Protein 8C0Z (pdb70)

Organism: Aromatoleum aromaticum (strain DSM 19018 / LMG 30748 / EbN1) (NCBI:txid76114)

Nearest PDB structures (foldseek):
  8c0z-assembly1_F  TM=1.006E+00  e=1.417E-35  Aromatoleum aromaticum
  6x1o-assembly1_D  TM=8.545E-01  e=7.657E-13  Pyrococcus furiosus COM1
  2ivf-assembly1_B  TM=8.378E-01  e=3.348E-07  Aromatoleum aromaticum EbN1
  4v4d-assembly1_B  TM=7.876E-01  e=2.120E-07  Pelobacter acidigallici
  1y4z-assembly1_B  TM=8.991E-01  e=5.441E-05  Escherichia coli

CATH classification: 3.50.50.60

Foldseek 3Di:
DLALFKEFDAEQAPGDTDIDGDDPVQCLQFQWQQQRQVVVQLVPAALQDAQADLRWKKKKFFGSQDQHLAAQFPKIKIWTQFNLFSATDIWIFFFHPQNLCSQLRHGMYMYGGAHPAAWEWEGHSHDIGIGHDPVPPAFWPVVVVVVVCVVVVHPQKWKKFAFVCLLVLQRWFWIDTPLDGTITFRRVSVNCNSSNYGMYIGGHDRDRDDFQFVVLLVVLSVVLVVLQCPDCCQPPNLQPQAQQQCQVLQQQFQWFAALLNPASHAPLSVLQGSVVQVAADPVPRDGQWDHFADTPNHPRGNWTKGAADCCDPLCVPPPPRGDIDTDDHNQLCSLLDRNQPARDNRLSRLLVSLCSTRGGDSNQLSSQLSLVQVCVVVPLDDCVQQVDNRHGHDSVVSSVLSVCLSVVDGCNVLSSSTNQVSCVVSPHNLSRFWFSSGHETGGHCFQAALLLQVQLDDLRTRDCQLFPCCCADRVNQPHNDHRPDQPPNLVSRLVRNLQSSLVSSNRRDPVSVSRDGVVSVQSNCPSGDDDDRDPVSSSLSSLLSVQVSQQSRVSSPDWQVRSDGRCCQAPPFHDDHPSGPTGHDVVVCLQVNCVVNCHDSRRHHDPVVCVVSPVD/DLALFKEFDFEQAPTDTDIDGDDPVQCLQQQWQQQSQVCVQVVPAALADAQFDLAWKKKKFFGSQAQHLFAQQPKIWIWTQFNLFSATDIWMWFARPQNLCSQLRHGMYMYGGAHPAAWEWEDHSHDIGIGHDPVCPAFWDVVVVVVVCVVVVHPPKWKKFAFPCQLVLQRWFWIDTPQQITITDRRVSVNCNSRSYGMYIGGHDHGRDDFPFPVLLVVLSVVLVVLLCPDCCLPPPQQVQAQLQCQVLLQQQQWFAALLNPASHAPLSVLAGSVVQQAQDPPGGGGFWDHFADTPNHPRGNWTKGAADCPDPLCVPPPPRGDIDGDDHNQLCSLQDRNQPANDHRLSRVLSSLCSGNGGDSNQLSNLLSLVQVCVVVPLDDCVQQVDHRHRHDSVVSNVLSVCLSVVHGCNVLSSRTNQVSCVVSPHNLSAFWFSRDHETGTHCFQAALLLLCQLDDRRTGDCLQFPCCCCDRVNQVHHDHRNDQPPRLVSRVVRNLQSSLCSNNNRDPVSVSRDDVVSVQSSCVSGDDDDRDPVSSSLSSLVSVQVSLVSRVSSPDWLVRSDGRVCQAPPAHDDRPRGGTHHDNVVCVQVNCVVSCPDSTRHHDVVVCVVSVVD/DEKFKAFAFVQDDPPLQLQQQQCCVPPVDRDSVPHQKDWDADPVVGTIGIDFDGLDPPDQLQPPDPQRQWDADDVHGFIDGNVVRDQQPCPSQVRDPPRGWAADVVSRGIDGDGCSSVDRRSQVRDPRNRMDMGHPPDPCPVVVVVCVVPVPDDPPPD/DEEEEEAQELLQVLLLVLLLVPDVPYAYEYEYADPDAHFYLVCLLVCLLPPDPPLVRHPDDDPPPCPVSPHHYDYFDWFAADPPQAKTATPVRDIDGGQFYEYAQWKDDDDDPAPPCPDLQEAERGDDVSSVSCSVQLDAAFFEEEEAQAAVSLSNVQSSVSSHYAYEYEYQDDFHHPPFDDVVLRVLVVVVVVVVHHHYDYNWAWHHWADDPDLPFFIWTAIPVGDIDTHRHYYYDDDIFTDDNHCPPDPFDADSAGEAEFQADTPDPRYGYAAQRYFYFAQPPTDTDGDHDDVRSSVNSSSNSCVNSPDDDGHRHDWDWDWDDHPHKIKIKTAPQVEDDPVQPKDKAKDDDRVVFWIKMWIGRDQATGMIIIIPDDPPPCVSCVRHSPTWRQPPCVVVCRVPVPCSVVSCCCTPPCVPPPVD/DAKDKAFDFVQDDPPLQLLQQQCCVPPNHRDSVPHLKDKDADDVVGTIGIDFDDLDDPFQLQVQDPQRQWDADPVHRHIDGDVPRFDLPCPSQVRHVVRRWAADPVVRGIDHDGCSRVDRPSQVRDPRRRMDMGHPPPPCVVVVVVVVPVVPDDPPPD

Solvent-accessible surface area: 76955 Å² total; per-residue (Å²): 43,1,16,41,93,69,0,3,67,0,51,6,60,129,20,82,36,70,89,45,110,16,62,67,115,58,0,56,51,7,0,2,6,12,0,4,0,4,45,12,2,43,60,59,34,81,36,154,23,76,42,73,24,78,108,5,25,1,0,2,0,9,2,0,2,0,0,0,25,1,2,7,0,3,46,3,2,2,2,0,14,0,6,8,27,21,0,10,0,24,6,66,4,3,0,36,3,0,2,22,3,1,10,0,9,10,10,5,6,0,0,44,16,115,4,103,76,34,20,6,0,24,1,62,31,138,129,18,54,49,84,90,0,74,124,0,94,36,92,10,5,52,80,0,17,119,28,1,68,78,102,38,117,29,82,40,2,63,6,0,3,0,0,74,1,1,26,67,70,16,31,0,0,2,2,5,1,36,52,44,79,36,17,10,27,2,0,0,0,0,2,0,7,15,6,12,2,0,0,6,0,2,30,4,47,112,8,5,60,38,15,135,49,78,86,11,6,54,152,16,5,56,111,7,57,154,66,4,75,64,37,103,72,6,48,121,28,15,31,120,65,0,32,4,69,30,0,52,64,0,25,135,46,1,0,0,1,1,64,18,12,107,35,5,65,6,123,44,0,80,120,0,2,8,105,20,7,64,97,150,46,142,86,90,44,132,55,8,32,76,58,34,21,12,26,6,1,16,42,9,7,34,9,26,19,3,30,10,18,117,89,21,105,18,0,132,117,63,95,144,22,87,26,22,26,5,12,6,79,10,26,6,0,10,0,0,0,0,10,0,17,5,28,50,23,20,3,0,2,11,1,10,10,14,5,28,12,22,1,10,10,28,19,2,0,0,20,0,0,2,3,2,0,2,0,51,84,87,54,59,5,73,97,149,138,10,57,48,63,4,55,41,42,27,19,64,3,1,12,96,6,2,78,46,3,3,69,25,110,47,11,2,133,23,0,11,67,4,3,100,86,0,0,111,124,48,54,58,89,108,20,15,14,18,4,36,5,2,6,5,2,0,8,0,2,8,5,0,4,1,0,0,0,4,2,0,10,4,7,19,0,0,3,26,78,23,3,41,1,0,6,2,2,26,89,16,80,82,103,127,39,76,16,80,61,19,138,47,7,6,101,44,1,51,62,40,2,22,29,15,3,3,19,26,0,0,3,9,30,40,59,4,39,43,22,12,68,42,68,42,1,44,60,4,1,31,14,0,1,58,69,107,11,58,86,117,56,1,52,49,2,0,36,33,0,4,5,9,11,28,75,10,9,48,57,18,57,50,23,31,134,47,13,84,26,13,79,34,1,68,77,87,78,11,162,39,32,88,3,124,63,54,47,6,92,20,92,100,6,30,90,105,2,17,54,62,9,25,15,49,114,122,2,51,25,34,108,147,11,37,79,150,9,62,32,122,41,2,16,38,103,71,0,4,62,0,45,6,55,116,14,93,38,72,82,47,105,14,57,71,133,57,0,57,70,8,0,1,4,7,0,2,0,3,46,11,3,45,61,76,38,72,42,152,26,75,36,64,29,77,109,7,18,0,1,2,0,7,2,2,2,0,0,1,21,1,2,6,0,5,58,2,0,1,1,0,20,0,10,9,28,20,2,8,1,15,5,61,5,4,2,38,1,0,3,20,3,2,11,0,12,10,6,4,4,0,0,46,16,106,6,111,73,31,20,8,0,17,2,60,28,130,131,7,98,52,120,92,0,76,109,0,89,39,82,10,0,62,66,0,4,106,29,0,73,32,94,35,15,38,74,74,2,46,4,0,0,1,1,87,0,1,34,77,69,18,38,2,1,3,1,1,1,25,46,54,58,41,14,12,25,1,0,0,0,0,3,0,7,14,4,21,0,0,0,4,0,3,49,4,48,114,11,4,58,38,12,134,58,74,88,14,4,49,153,18,4,60,103,11,57,141,67,5,69,60,41,93,70,6,51,113,26,13,37,120,50,0,26,4,64,29,0,51,66,0,24,136,56,4,2,0,1,0,62,16,12,130,44,8,67,10,133,48,0,79,122,0,2,5,97,17,6,75,84,142,26,140,78,95,38,77,37,5,20,27,41,38,19,12,29,6,1,18,42,9,8,34,2,17,17,1,18,9,22,112,98,22,109,34,1,116,133,48,104,136,17,94,24,17,28,3,12,3,77,8,30,8,0,9,0,0,0,0,9,1,16,5,27,53,21,22,3,0,2,12,0,8,10,12,2,22,7,22,2,6,8,28,20,1,0,0,17,0,0,2,2,5,4,5,0,49,85,94,54,57,3,53,114,144,134,14,56,45,68,3,54,57,42,19,21,80,0,4,10,101,4,0,66,41,3,1,53,36,120,57,15,3,148,39,0,10,52,3,3,86,87,0,0,98,124,49,58,58,83,81,20,14,12,16,3,34,5,0,5,4,1,0,8,3,1,12,8,1,2,0,0,0,0,2,1,0,13,6,12,20,0,0,3,20,81,26,1,38,1,1,5,0,2,24,82,13,76,81,102,138,46,75,21,66,56,30,134,43,4,0,93,39,0,48,61,44,1,21,31,12,0,4,10,20,0,0,2,6,23,49,58,0,40,38,23,16,72,54,59,39,1,40,62,6,1,32,16,0,1,72,58,105,8,60,91,116,51,2,58,44,0,0,30,31,0,4,4,13,11,27,78,13,9,42,66,16,59,42,31,44,166,42,20,88,24,14,83,53,2,64,73,82,81,7,136,62,30,86,4,138,56,51,54,7,87,22,88,112,0,36,86,66,2,13,57,56,13,31,17,36,113,112,0,61,14,33,109,148,17,35,85,156,4,60,40,142,206,105,95,36,38,44,36,46,35,86,106,28,15,4,15,29,8,17,4,1,20,18,0,73,97,71,70,31,48,13,5,13,19,37,0,55,6,18,31,24,59,31,91,127,107,20,60,47,0,5,21,10,24,92,40,38,122,116,5,66,14,46,136,9,28,20,41,72,2,8,91,82,40,144,113,26,13,0,13,35,30,87,88,33,9,19,17,0,14,36,3,16,14,64,3,13,23,45,2,15,4,13,16,18,46,112,85,8,32,5,25,12,24,24,12,30,125,30,83,14,20,18,27,149,33,26,71,56,61,3,8,60,48,48,68,47,106,171,44,24,105,76,149,105,137,61,125,58,81,156,64,112,115,102,114,82,114,137,118,60,6,0,0,7,17,39,27,32,8,0,0,14,0,0,30,18,2,14,161,37,26,78,124,27,86,4,14,1,7,10,41,68,125,32,65,20,23,2,94,70,4,7,21,52,35,2,61,56,110,44,112,70,58,20,0,83,8,71,61,48,122,47,49,29,108,158,57,154,9,100,69,74,155,17,140,21,80,39,21,58,27,167,177,98,77,2,83,11,81,75,64,128,95,34,50,6,54,84,0,0,2,12,40,18,17,75,48,77,105,40,133,38,86,32,16,125,43,77,16,4,33,15,14,46,24,12,98,28,0,123,15,0,38,175,67,2,73,110,74,12,105,1,0,0,27,21,1,30,77,76,3,3,50,6,3,38,1,0,26,60,77,48,22,78,7,8,1,6,21,154,29,104,77,7,2,48,216,12,1,24,86,63,0,1,35,12,1,67,75,56,2,78,111,96,61,9,128,14,31,48,105,10,9,16,48,121,4,56,61,124,117,63,101,136,27,24,4,48,0,37,7,83,101,51,70,99,29,56,1,39,2,1,0,6,28,59,32,61,22,17,53,70,83,24,5,140,96,24,90,4,122,56,47,148,0,0,56,8,57,52,64,1,37,9,69,26,117,9,0,6,0,0,8,41,0,5,19,1,34,33,17,71,130,40,59,82,74,62,24,59,39,20,17,20,11,9,49,8,0,36,8,0,0,22,10,5,30,66,100,110,4,125,22,59,16,8,19,50,5,30,25,2,53,2,39,63,14,31,1,3,4,2,12,41,34,166,5,50,100,166,143,159,37,4,37,42,26,96,57,81,36,102,97,62,44,51,6,5,5,1,44,2,63,101,35,21,3,8,0,0,1,2,0,28,26,43,78,17,9,0,0,2,32,8,2,0,37,14,118,17,162,0,26,132,23,57,121,88,1,57,148,28,7,32,67,10,10,23,0,10,0,12,90,15,12,19,49,72,30,26,100,91,179,78,92,26,41,50,37,49,26,79,112,36,14,2,15,34,8,15,9,2,19,18,0,67,90,72,75,34,44,10,10,18,25,38,6,53,7,26,32,35,58,11,92,106,45,15,40,52,1,6,12,24,34,34,24,13,56,40,5,43,13,61,51,3,23,4,4,22,2,8,87,81,45,144,116,13,12,0,15,22,31,95,87,134,45,17,26,10,34,13,15,12,8,5,1,18,8,14,1,19,5,24,58,21,144,116,80,27,49,5,28,9,26,27,9,32,125,40,78,13,23,17,28,150,32,30,69,55,57,2,9,40,45,34,42,9,27,24,26,1,23,76,65,5,88,61,82,0,44,148,64,29,110,77,114,79,112,106

B-factor: mean 39.74, std 22.28, range [0.2, 126.86]

Structure (mmCIF, N/CA/C/O backbone):
data_8C0Z
#
_entry.id   8C0Z
#
_cell.length_a   1.00
_cell.length_b   1.00
_cell.length_c   1.00
_cell.angle_alpha   90.00
_cell.angle_beta   90.00
_cell.angle_gamma   90.00
#
_symmetry.space_group_name_H-M   'P 1'
#
loop_
_entity.id
_entity.type
_entity.pdbx_description
1 polymer 'Aldehyde:ferredoxin oxidoreductase,tungsten-containing'
2 polymer 'Iron-sulfur cluster-binding protein potential subunit of aldehyde oxidoreductase'
3 polymer 'Similar to ferredoxin:NADH oxidoreductases or NADH oxidases,potential subunit of aldehyde oxidoreductase'
4 non-polymer 'IRON/SULFUR CLUSTER'
5 non-polymer 'tungsten cofactor'
6 non-polymer 'MAGNESIUM ION'
7 non-polymer 'BENZOIC ACID'
8 non-polymer 'FLAVIN-ADENINE DINUCLEOTIDE'
#
loop_
_atom_site.group_PDB
_atom_site.id
_atom_site.type_symbol
_atom_site.label_atom_id
_atom_site.label_alt_id
_atom_site.label_comp_id
_atom_site.label_asym_id
_atom_site.label_entity_id
_atom_site.label_seq_id
_atom_site.pdbx_PDB_ins_code
_atom_site.Cartn_x
_atom_site.Cartn_y
_atom_site.Cartn_z
_atom_site.occupancy
_atom_site.B_iso_or_equiv
_atom_site.auth_seq_id
_atom_site.auth_comp_id
_atom_site.auth_asym_id
_atom_site.auth_atom_id
_atom_site.pdbx_PDB_model_num
ATOM 1 N N . MET A 1 1 ? 151.730 138.591 98.340 1.00 46.96 1 MET A N 1
ATOM 2 C CA . MET A 1 1 ? 151.708 137.451 97.430 1.00 46.96 1 MET A CA 1
ATOM 3 C C . MET A 1 1 ? 151.333 136.177 98.179 1.00 46.96 1 MET A C 1
ATOM 4 O O . MET A 1 1 ? 151.554 136.077 99.384 1.00 46.96 1 MET A O 1
ATOM 9 N N . GLY A 1 2 ? 150.793 135.195 97.452 1.00 36.50 2 GLY A N 1
ATOM 10 C CA . GLY A 1 2 ? 150.227 134.008 98.073 1.00 36.50 2 GLY A CA 1
ATOM 11 C C . GLY A 1 2 ? 151.193 133.228 98.941 1.00 36.50 2 GLY A C 1
ATOM 12 O O . GLY A 1 2 ? 150.754 132.458 99.800 1.00 36.50 2 GLY A O 1
ATOM 13 N N . TRP A 1 3 ? 152.494 133.411 98.745 1.00 34.26 3 TRP A N 1
ATOM 14 C CA . TRP A 1 3 ? 153.494 132.741 99.560 1.00 34.26 3 TRP A CA 1
ATOM 15 C C . TRP A 1 3 ? 153.690 133.463 100.888 1.00 34.26 3 TRP A C 1
ATOM 16 O O . TRP A 1 3 ? 153.447 134.667 101.010 1.00 34.26 3 TRP A O 1
ATOM 27 N N . ASN A 1 4 ? 154.138 132.708 101.892 1.00 31.27 4 ASN A N 1
ATOM 28 C CA . ASN A 1 4 ? 154.458 133.256 103.202 1.00 31.27 4 ASN A CA 1
ATOM 29 C C . ASN A 1 4 ? 155.952 133.316 103.478 1.00 31.27 4 ASN A C 1
ATOM 30 O O . ASN A 1 4 ? 156.348 133.889 104.499 1.00 31.27 4 ASN A O 1
ATOM 35 N N . ARG A 1 5 ? 156.777 132.727 102.608 1.00 33.51 5 ARG A N 1
ATOM 36 C CA . ARG A 1 5 ? 158.239 132.822 102.653 1.00 33.51 5 ARG A CA 1
ATOM 37 C C . ARG A 1 5 ? 158.823 132.231 103.941 1.00 33.51 5 ARG A C 1
ATOM 38 O O . ARG A 1 5 ? 159.509 132.911 104.705 1.00 33.51 5 ARG A O 1
ATOM 46 N N . LYS A 1 6 ? 158.573 130.936 104.153 1.00 29.12 6 LYS A N 1
ATOM 47 C CA . LYS A 1 6 ? 159.075 130.251 105.338 1.00 29.12 6 LYS A CA 1
ATOM 48 C C . LYS A 1 6 ? 159.019 128.745 105.125 1.00 29.12 6 LYS A C 1
ATOM 49 O O . LYS A 1 6 ? 158.013 128.224 104.650 1.00 29.12 6 LYS A O 1
ATOM 55 N N . VAL A 1 7 ? 160.100 128.050 105.488 1.00 27.18 7 VAL A N 1
ATOM 56 C CA . VAL A 1 7 ? 160.146 126.593 105.445 1.00 27.18 7 VAL A CA 1
ATOM 57 C C . VAL A 1 7 ? 160.685 126.080 106.775 1.00 27.18 7 VAL A C 1
ATOM 58 O O . VAL A 1 7 ? 161.474 126.744 107.450 1.00 27.18 7 VAL A O 1
ATOM 62 N N . LEU A 1 8 ? 160.248 124.876 107.146 1.00 25.22 8 LEU A N 1
ATOM 63 C CA . LEU A 1 8 ? 160.463 124.361 108.496 1.00 25.22 8 LEU A CA 1
ATOM 64 C C . LEU A 1 8 ? 161.803 123.647 108.667 1.00 25.22 8 LEU A C 1
ATOM 65 O O . LEU A 1 8 ? 162.586 124.011 109.547 1.00 25.22 8 LEU A O 1
ATOM 70 N N . ARG A 1 9 ? 162.063 122.611 107.865 1.00 27.70 9 ARG A N 1
ATOM 71 C CA . ARG A 1 9 ? 163.324 121.858 107.890 1.00 27.70 9 ARG A CA 1
ATOM 72 C C . ARG A 1 9 ? 163.589 121.248 109.274 1.00 27.70 9 ARG A C 1
ATOM 73 O O . ARG A 1 9 ? 164.473 121.664 110.024 1.00 27.70 9 ARG A O 1
ATOM 81 N N . VAL A 1 10 ? 162.759 120.263 109.611 1.00 28.07 10 VAL A N 1
ATOM 82 C CA . VAL A 1 10 ? 162.937 119.520 110.853 1.00 28.07 10 VAL A CA 1
ATOM 83 C C . VAL A 1 10 ? 163.904 118.357 110.630 1.00 28.07 10 VAL A C 1
ATOM 84 O O . VAL A 1 10 ? 164.014 117.802 109.536 1.00 28.07 10 VAL A O 1
ATOM 88 N N . ASN A 1 11 ? 164.640 118.003 111.685 1.00 31.97 11 ASN A N 1
ATOM 89 C CA . ASN A 1 11 ? 165.622 116.918 111.670 1.00 31.97 11 ASN A CA 1
ATOM 90 C C . ASN A 1 11 ? 165.121 115.821 112.607 1.00 31.97 11 ASN A C 1
ATOM 91 O O . ASN A 1 11 ? 165.214 115.949 113.829 1.00 31.97 11 ASN A O 1
ATOM 96 N N . LEU A 1 12 ? 164.607 114.728 112.041 1.00 30.36 12 LEU A N 1
ATOM 97 C CA . LEU A 1 12 ? 164.004 113.684 112.863 1.00 30.36 12 LEU A CA 1
ATOM 98 C C . LEU A 1 12 ? 165.015 112.953 113.739 1.00 30.36 12 LEU A C 1
ATOM 99 O O . LEU A 1 12 ? 164.613 112.304 114.710 1.00 30.36 12 LEU A O 1
ATOM 104 N N . ALA A 1 13 ? 166.310 113.041 113.429 1.00 35.87 13 ALA A N 1
ATOM 105 C CA . ALA A 1 13 ? 167.307 112.293 114.186 1.00 35.87 13 ALA A CA 1
ATOM 106 C C . ALA A 1 13 ? 167.616 112.920 115.541 1.00 35.87 13 ALA A C 1
ATOM 107 O O . ALA A 1 13 ? 167.906 112.192 116.497 1.00 35.87 13 ALA A O 1
ATOM 109 N N . GLU A 1 14 ? 167.576 114.252 115.651 1.00 41.12 14 GLU A N 1
ATOM 110 C CA . GLU A 1 14 ? 167.956 114.910 116.897 1.00 41.12 14 GLU A CA 1
ATOM 111 C C . GLU A 1 14 ? 167.064 116.109 117.221 1.00 41.12 14 GLU A C 1
ATOM 112 O O . GLU A 1 14 ? 167.493 117.027 117.929 1.00 41.12 14 GLU A O 1
ATOM 118 N N . GLY A 1 15 ? 165.825 116.116 116.739 1.00 37.18 15 GLY A N 1
ATOM 119 C CA . GLY A 1 15 ? 164.977 117.281 116.951 1.00 37.18 15 GLY A CA 1
ATOM 120 C C . GLY A 1 15 ? 165.460 118.456 116.120 1.00 37.18 15 GLY A C 1
ATOM 121 O O . GLY A 1 15 ? 165.718 118.328 114.921 1.00 37.18 15 GLY A O 1
ATOM 122 N N . THR A 1 16 ? 165.582 119.620 116.762 1.00 36.77 16 THR A N 1
ATOM 123 C CA . THR A 1 16 ? 166.186 120.816 116.169 1.00 36.77 16 THR A CA 1
ATOM 124 C C . THR A 1 16 ? 165.443 121.226 114.890 1.00 36.77 16 THR A C 1
ATOM 125 O O . THR A 1 16 ? 165.930 121.099 113.764 1.00 36.77 16 THR A O 1
ATOM 129 N N . CYS A 1 17 ? 164.202 121.661 115.100 1.00 31.67 17 CYS A N 1
ATOM 130 C CA . CYS A 1 17 ? 163.383 122.234 114.033 1.00 31.67 17 CYS A CA 1
ATOM 131 C C . CYS A 1 17 ? 163.601 123.742 113.996 1.00 31.67 17 CYS A C 1
ATOM 132 O O . CYS A 1 17 ? 163.150 124.472 114.876 1.00 31.67 17 CYS A O 1
ATOM 135 N N . THR A 1 18 ? 164.318 124.213 112.973 1.00 30.70 18 THR A N 1
ATOM 136 C CA . THR A 1 18 ? 164.760 125.596 112.910 1.00 30.70 18 THR A CA 1
ATOM 137 C C . THR A 1 18 ? 164.282 126.243 111.616 1.00 30.70 18 THR A C 1
ATOM 138 O O . THR A 1 18 ? 164.483 125.665 110.541 1.00 30.70 18 THR A O 1
ATOM 142 N N . PRO A 1 19 ? 163.678 127.442 111.667 1.00 31.35 19 PRO A N 1
ATOM 143 C CA . PRO A 1 19 ? 163.092 128.046 110.456 1.00 31.35 19 PRO A CA 1
ATOM 144 C C . PRO A 1 19 ? 164.144 128.469 109.428 1.00 31.35 19 PRO A C 1
ATOM 145 O O . PRO A 1 19 ? 165.347 128.466 109.711 1.00 31.35 19 PRO A O 1
ATOM 149 N N . GLU A 1 20 ? 163.687 128.835 108.231 1.00 30.95 20 GLU A N 1
ATOM 150 C CA . GLU A 1 20 ? 164.560 129.167 107.119 1.00 30.95 20 GLU A CA 1
ATOM 151 C C . GLU A 1 20 ? 163.780 129.912 106.036 1.00 30.95 20 GLU A C 1
ATOM 152 O O . GLU A 1 20 ? 162.633 129.551 105.740 1.00 30.95 20 GLU A O 1
ATOM 158 N N . PRO A 1 21 ? 164.349 130.962 105.439 1.00 31.18 21 PRO A N 1
ATOM 159 C CA . PRO A 1 21 ? 163.624 131.715 104.406 1.00 31.18 21 PRO A CA 1
ATOM 160 C C . PRO A 1 21 ? 163.396 130.901 103.143 1.00 31.18 21 PRO A C 1
ATOM 161 O O . PRO A 1 21 ? 164.168 130.004 102.801 1.00 31.18 21 PRO A O 1
ATOM 165 N N . LEU A 1 22 ? 162.314 131.233 102.444 1.00 31.72 22 LEU A N 1
ATOM 166 C CA . LEU A 1 22 ? 162.001 130.601 101.170 1.00 31.72 22 LEU A CA 1
ATOM 167 C C . LEU A 1 22 ? 162.908 131.140 100.074 1.00 31.72 22 LEU A C 1
ATOM 168 O O . LEU A 1 22 ? 163.354 132.290 100.116 1.00 31.72 22 LEU A O 1
ATOM 173 N N . ASN A 1 23 ? 163.172 130.297 99.081 1.00 36.20 23 ASN A N 1
ATOM 174 C CA . ASN A 1 23 ? 164.057 130.648 97.976 1.00 36.20 23 ASN A CA 1
ATOM 175 C C . ASN A 1 23 ? 163.224 131.256 96.857 1.00 36.20 23 ASN A C 1
ATOM 176 O O . ASN A 1 23 ? 162.601 130.540 96.071 1.00 36.20 23 ASN A O 1
ATOM 181 N N . MET A 1 24 ? 163.212 132.585 96.781 1.00 42.60 24 MET A N 1
ATOM 182 C CA . MET A 1 24 ? 162.672 133.248 95.607 1.00 42.60 24 MET A CA 1
ATOM 183 C C . MET A 1 24 ? 163.629 133.056 94.431 1.00 42.60 24 MET A C 1
ATOM 184 O O . MET A 1 24 ? 164.741 132.541 94.583 1.00 42.60 24 MET A O 1
ATOM 189 N N . GLN A 1 25 ? 163.168 133.459 93.244 1.00 43.42 25 GLN A N 1
ATOM 190 C CA . GLN A 1 25 ? 163.737 133.193 91.919 1.00 43.42 25 GLN A CA 1
ATOM 191 C C . GLN A 1 25 ? 163.505 131.738 91.507 1.00 43.42 25 GLN A C 1
ATOM 192 O O . GLN A 1 25 ? 163.745 131.384 90.348 1.00 43.42 25 GLN A O 1
ATOM 198 N N . TRP A 1 26 ? 163.001 130.895 92.406 1.00 38.74 26 TRP A N 1
ATOM 199 C CA . TRP A 1 26 ? 162.442 129.598 92.056 1.00 38.74 26 TRP A CA 1
ATOM 200 C C . TRP A 1 26 ? 160.927 129.579 92.108 1.00 38.74 26 TRP A C 1
ATOM 201 O O . TRP A 1 26 ? 160.307 128.787 91.400 1.00 38.74 26 TRP A O 1
ATOM 212 N N . ALA A 1 27 ? 160.323 130.431 92.939 1.00 39.58 27 ALA A N 1
ATOM 213 C CA . ALA A 1 27 ? 158.869 130.490 93.021 1.00 39.58 27 ALA A CA 1
ATOM 214 C C . ALA A 1 27 ? 158.268 131.119 91.772 1.00 39.58 27 ALA A C 1
ATOM 215 O O . ALA A 1 27 ? 157.179 130.729 91.338 1.00 39.58 27 ALA A O 1
ATOM 217 N N . ASP A 1 28 ? 158.958 132.091 91.178 1.00 42.91 28 ASP A N 1
ATOM 218 C CA . ASP A 1 28 ? 158.482 132.721 89.954 1.00 42.91 28 ASP A CA 1
ATOM 219 C C . ASP A 1 28 ? 158.883 131.955 88.699 1.00 42.91 28 ASP A C 1
ATOM 220 O O . ASP A 1 28 ? 158.711 132.474 87.594 1.00 42.91 28 ASP A O 1
ATOM 225 N N . GLU A 1 29 ? 159.435 130.752 88.849 1.00 40.11 29 GLU A N 1
ATOM 226 C CA . GLU A 1 29 ? 159.701 129.871 87.725 1.00 40.11 29 GLU A CA 1
ATOM 227 C C . GLU A 1 29 ? 158.991 128.531 87.831 1.00 40.11 29 GLU A C 1
ATOM 228 O O . GLU A 1 29 ? 158.987 127.779 86.851 1.00 40.11 29 GLU A O 1
ATOM 234 N N . TYR A 1 30 ? 158.393 128.210 88.978 1.00 35.69 30 TYR A N 1
ATOM 235 C CA . TYR A 1 30 ? 157.713 126.935 89.163 1.00 35.69 30 TYR A CA 1
ATOM 236 C C . TYR A 1 30 ? 156.349 127.038 89.828 1.00 35.69 30 TYR A C 1
ATOM 237 O O . TYR A 1 30 ? 155.611 126.046 89.814 1.00 35.69 30 TYR A O 1
ATOM 246 N N . LEU A 1 31 ? 156.004 128.172 90.438 1.00 31.64 31 LEU A N 1
ATOM 247 C CA . LEU A 1 31 ? 154.698 128.549 90.972 1.00 31.64 31 LEU A CA 1
ATOM 248 C C . LEU A 1 31 ? 154.344 127.781 92.253 1.00 31.64 31 LEU A C 1
ATOM 249 O O . LEU A 1 31 ? 153.377 128.145 92.919 1.00 31.64 31 LEU A O 1
ATOM 254 N N . GLY A 1 32 ? 155.109 126.772 92.646 1.00 28.97 32 GLY A N 1
ATOM 255 C CA . GLY A 1 32 ? 154.882 126.094 93.903 1.00 28.97 32 GLY A CA 1
ATOM 256 C C . GLY A 1 32 ? 153.913 124.928 93.798 1.00 28.97 32 GLY A C 1
ATOM 257 O O . GLY A 1 32 ? 153.169 124.774 92.832 1.00 28.97 32 GLY A O 1
ATOM 258 N N . SER A 1 33 ? 153.992 124.054 94.806 1.00 26.43 33 SER A N 1
ATOM 259 C CA . SER A 1 33 ? 153.037 122.992 95.125 1.00 26.43 33 SER A CA 1
ATOM 260 C C . SER A 1 33 ? 153.045 121.816 94.156 1.00 26.43 33 SER A C 1
ATOM 261 O O . SER A 1 33 ? 152.406 120.797 94.423 1.00 26.43 33 SER A O 1
ATOM 264 N N . ARG A 1 34 ? 153.714 121.940 93.016 1.00 32.33 34 ARG A N 1
ATOM 265 C CA . ARG A 1 34 ? 154.125 120.758 92.265 1.00 32.33 34 ARG A CA 1
ATOM 266 C C . ARG A 1 34 ? 155.493 120.905 91.629 1.00 32.33 34 ARG A C 1
ATOM 267 O O . ARG A 1 34 ? 156.086 119.892 91.249 1.00 32.33 34 ARG A O 1
ATOM 275 N N . GLY A 1 35 ? 156.026 122.115 91.515 1.00 31.75 35 GLY A N 1
ATOM 276 C CA . GLY A 1 35 ? 157.328 122.323 90.927 1.00 31.75 35 GLY A CA 1
ATOM 277 C C . GLY A 1 35 ? 158.355 122.721 91.961 1.00 31.75 35 GLY A C 1
ATOM 278 O O . GLY A 1 35 ? 159.511 122.308 91.877 1.00 31.75 35 GLY A O 1
ATOM 279 N N . LEU A 1 36 ? 157.942 123.522 92.945 1.00 30.12 36 LEU A N 1
ATOM 280 C CA . LEU A 1 36 ? 158.871 123.969 93.978 1.00 30.12 36 LEU A CA 1
ATOM 281 C C . LEU A 1 36 ? 159.320 122.809 94.858 1.00 30.12 36 LEU A C 1
ATOM 282 O O . LEU A 1 36 ? 160.511 122.675 95.167 1.00 30.12 36 LEU A O 1
ATOM 287 N N . ALA A 1 37 ? 158.375 121.960 95.272 1.00 29.21 37 ALA A N 1
ATOM 288 C CA . ALA A 1 37 ? 158.714 120.824 96.122 1.00 29.21 37 ALA A CA 1
ATOM 289 C C . ALA A 1 37 ? 159.633 119.850 95.397 1.00 29.21 37 ALA A C 1
ATOM 290 O O . ALA A 1 37 ? 160.645 119.398 95.949 1.00 29.21 37 ALA A O 1
ATOM 292 N N . THR A 1 38 ? 159.309 119.533 94.143 1.00 31.75 38 THR A N 1
ATOM 293 C CA . THR A 1 38 ? 160.159 118.616 93.398 1.00 31.75 38 THR A CA 1
ATOM 294 C C . THR A 1 38 ? 161.472 119.272 92.991 1.00 31.75 38 THR A C 1
ATOM 295 O O . THR A 1 38 ? 162.477 118.575 92.843 1.00 31.75 38 THR A O 1
ATOM 299 N N . LYS A 1 39 ? 161.501 120.599 92.828 1.00 32.00 39 LYS A N 1
ATOM 300 C CA . LYS A 1 39 ? 162.778 121.265 92.593 1.00 32.00 39 LYS A CA 1
ATOM 301 C C . LYS A 1 39 ? 163.679 121.147 93.811 1.00 32.00 39 LYS A C 1
ATOM 302 O O . LYS A 1 39 ? 164.873 120.861 93.679 1.00 32.00 39 LYS A O 1
ATOM 308 N N . TYR A 1 40 ? 163.116 121.342 95.008 1.00 30.54 40 TYR A N 1
ATOM 309 C CA . TYR A 1 40 ? 163.878 121.135 96.237 1.00 30.54 40 TYR A CA 1
ATOM 310 C C . TYR A 1 40 ? 164.406 119.708 96.313 1.00 30.54 40 TYR A C 1
ATOM 311 O O . TYR A 1 40 ? 165.604 119.485 96.542 1.00 30.54 40 TYR A O 1
ATOM 320 N N . LEU A 1 41 ? 163.524 118.730 96.082 1.00 31.94 41 LEU A N 1
ATOM 321 C CA . LEU A 1 41 ? 163.912 117.325 96.184 1.00 31.94 41 LEU A CA 1
ATOM 322 C C . LEU A 1 41 ? 165.013 116.981 95.188 1.00 31.94 41 LEU A C 1
ATOM 323 O O . LEU A 1 41 ? 166.053 116.436 95.567 1.00 31.94 41 LEU A O 1
ATOM 328 N N . VAL A 1 42 ? 164.815 117.326 93.913 1.00 34.70 42 VAL A N 1
ATOM 329 C CA . VAL A 1 42 ? 165.800 117.039 92.876 1.00 34.70 42 VAL A CA 1
ATOM 330 C C . VAL A 1 42 ? 167.119 117.743 93.164 1.00 34.70 42 VAL A C 1
ATOM 331 O O . VAL A 1 42 ? 168.197 117.173 92.949 1.00 34.70 42 VAL A O 1
ATOM 335 N N . SER A 1 43 ? 167.067 118.968 93.690 1.00 35.47 43 SER A N 1
ATOM 336 C CA . SER A 1 43 ? 168.284 119.734 93.904 1.00 35.47 43 SER A CA 1
ATOM 337 C C . SER A 1 43 ? 169.059 119.317 95.147 1.00 35.47 43 SER A C 1
ATOM 338 O O . SER A 1 43 ? 170.247 119.642 95.240 1.00 35.47 43 SER A O 1
ATOM 341 N N . GLU A 1 44 ? 168.446 118.616 96.108 1.00 37.59 44 GLU A N 1
ATOM 342 C CA . GLU A 1 44 ? 169.206 118.231 97.295 1.00 37.59 44 GLU A CA 1
ATOM 343 C C . GLU A 1 44 ? 169.205 116.741 97.628 1.00 37.59 44 GLU A C 1
ATOM 344 O O . GLU A 1 44 ? 169.594 116.384 98.745 1.00 37.59 44 GLU A O 1
ATOM 350 N N . THR A 1 45 ? 168.807 115.861 96.714 1.00 43.62 45 THR A N 1
ATOM 351 C CA . THR A 1 45 ? 168.966 114.424 96.930 1.00 43.62 45 THR A CA 1
ATOM 352 C C . THR A 1 45 ? 169.664 113.801 95.723 1.00 43.62 45 THR A C 1
ATOM 353 O O . THR A 1 45 ? 169.927 114.465 94.718 1.00 43.62 45 THR A O 1
ATOM 357 N N . ASP A 1 46 ? 169.969 112.506 95.829 1.00 47.29 46 ASP A N 1
ATOM 358 C CA . ASP A 1 46 ? 170.533 111.748 94.722 1.00 47.29 46 ASP A CA 1
ATOM 359 C C . ASP A 1 46 ? 169.516 110.705 94.271 1.00 47.29 46 ASP A C 1
ATOM 360 O O . ASP A 1 46 ? 168.877 110.055 95.116 1.00 47.29 46 ASP A O 1
ATOM 365 N N . PRO A 1 47 ? 169.330 110.518 92.961 1.00 49.67 47 PRO A N 1
ATOM 366 C CA . PRO A 1 47 ? 168.258 109.626 92.490 1.00 49.67 47 PRO A CA 1
ATOM 367 C C . PRO A 1 47 ? 168.540 108.150 92.700 1.00 49.67 47 PRO A C 1
ATOM 368 O O . PRO A 1 47 ? 167.603 107.346 92.619 1.00 49.67 47 PRO A O 1
ATOM 372 N N . LYS A 1 48 ? 169.787 107.763 92.964 1.00 49.23 48 LYS A N 1
ATOM 373 C CA . LYS A 1 48 ? 170.144 106.353 93.065 1.00 49.23 48 LYS A CA 1
ATOM 374 C C . LYS A 1 48 ? 169.814 105.751 94.426 1.00 49.23 48 LYS A C 1
ATOM 375 O O . LYS A 1 48 ? 169.992 104.542 94.612 1.00 49.23 48 LYS A O 1
ATOM 381 N N . VAL A 1 49 ? 169.333 106.560 95.375 1.00 46.12 49 VAL A N 1
ATOM 382 C CA . VAL A 1 49 ? 169.034 106.060 96.710 1.00 46.12 49 VAL A CA 1
ATOM 383 C C . VAL A 1 49 ? 167.876 105.062 96.650 1.00 46.12 49 VAL A C 1
ATOM 384 O O . VAL A 1 49 ? 167.019 105.117 95.759 1.00 46.12 49 VAL A O 1
ATOM 388 N N . ASP A 1 50 ? 167.879 104.110 97.579 1.00 45.91 50 ASP A N 1
ATOM 389 C CA . ASP A 1 50 ? 166.769 103.186 97.722 1.00 45.91 50 ASP A CA 1
ATOM 390 C C . ASP A 1 50 ? 165.548 103.920 98.271 1.00 45.91 50 ASP A C 1
ATOM 391 O O . ASP A 1 50 ? 165.681 104.961 98.918 1.00 45.91 50 ASP A O 1
ATOM 396 N N . PRO A 1 51 ? 164.333 103.408 98.000 1.00 40.84 51 PRO A N 1
ATOM 397 C CA . PRO A 1 51 ? 163.116 104.126 98.411 1.00 40.84 51 PRO A CA 1
ATOM 398 C C . PRO A 1 51 ? 162.994 104.392 99.904 1.00 40.84 51 PRO A C 1
ATOM 399 O O . PRO A 1 51 ? 162.869 105.550 100.312 1.00 40.84 51 PRO A O 1
ATOM 403 N N . LEU A 1 52 ? 163.026 103.351 100.730 1.00 42.06 52 LEU A N 1
ATOM 404 C CA . LEU A 1 52 ? 162.859 103.502 102.172 1.00 42.06 52 LEU A CA 1
ATOM 405 C C . LEU A 1 52 ? 164.212 103.303 102.849 1.00 42.06 52 LEU A C 1
ATOM 406 O O . LEU A 1 52 ? 164.811 102.225 102.763 1.00 42.06 52 LEU A O 1
ATOM 411 N N . SER A 1 53 ? 164.696 104.365 103.495 1.00 44.88 53 SER A N 1
ATOM 412 C CA . SER A 1 53 ? 165.970 104.450 104.198 1.00 44.88 53 SER A CA 1
ATOM 413 C C . SER A 1 53 ? 166.030 105.814 104.876 1.00 44.88 53 SER A C 1
ATOM 414 O O . SER A 1 53 ? 165.245 106.705 104.526 1.00 44.88 53 SER A O 1
ATOM 417 N N . PRO A 1 54 ? 166.914 106.019 105.857 1.00 45.36 54 PRO A N 1
ATOM 418 C CA . PRO A 1 54 ? 167.052 107.366 106.435 1.00 45.36 54 PRO A CA 1
ATOM 419 C C . PRO A 1 54 ? 167.493 108.424 105.436 1.00 45.36 54 PRO A C 1
ATOM 420 O O . PRO A 1 54 ? 167.189 109.607 105.631 1.00 45.36 54 PRO A O 1
ATOM 424 N N . ASP A 1 55 ? 168.197 108.037 104.369 1.00 47.27 55 ASP A N 1
ATOM 425 C CA . ASP A 1 55 ? 168.717 109.014 103.418 1.00 47.27 55 ASP A CA 1
ATOM 426 C C . ASP A 1 55 ? 167.628 109.656 102.568 1.00 47.27 55 ASP A C 1
ATOM 427 O O . ASP A 1 55 ? 167.903 110.644 101.880 1.00 47.27 55 ASP A O 1
ATOM 432 N N . ASN A 1 56 ? 166.408 109.123 102.593 1.00 40.27 56 ASN A N 1
ATOM 433 C CA . ASN A 1 56 ? 165.319 109.691 101.813 1.00 40.27 56 ASN A CA 1
ATOM 434 C C . ASN A 1 56 ? 164.829 110.990 102.455 1.00 40.27 56 ASN A C 1
ATOM 435 O O . ASN A 1 56 ? 165.302 111.417 103.512 1.00 40.27 56 ASN A O 1
ATOM 440 N N . LYS A 1 57 ? 163.863 111.630 101.800 1.00 32.99 57 LYS A N 1
ATOM 441 C CA . LYS A 1 57 ? 163.315 112.890 102.274 1.00 32.99 57 LYS A CA 1
ATOM 442 C C . LYS A 1 57 ? 161.843 112.952 101.897 1.00 32.99 57 LYS A C 1
ATOM 443 O O . LYS A 1 57 ? 161.405 112.314 100.938 1.00 32.99 57 LYS A O 1
ATOM 449 N N . MET A 1 58 ? 161.075 113.726 102.664 1.00 27.26 58 MET A N 1
ATOM 450 C CA . MET A 1 58 ? 159.647 113.869 102.405 1.00 27.26 58 MET A CA 1
ATOM 451 C C . MET A 1 58 ? 159.265 115.338 102.492 1.00 27.26 58 MET A C 1
ATOM 452 O O . MET A 1 58 ? 159.757 116.053 103.367 1.00 27.26 58 MET A O 1
ATOM 457 N N . ILE A 1 59 ? 158.401 115.803 101.586 1.00 21.66 59 ILE A N 1
ATOM 458 C CA . ILE A 1 59 ? 158.065 117.222 101.521 1.00 21.66 59 ILE A CA 1
ATOM 459 C C . ILE A 1 59 ? 156.552 117.385 101.478 1.00 21.66 59 ILE A C 1
ATOM 460 O O . ILE A 1 59 ? 155.877 116.737 100.674 1.00 21.66 59 ILE A O 1
ATOM 465 N N . MET A 1 60 ? 156.022 118.250 102.343 1.00 20.17 60 MET A N 1
ATOM 466 C CA . MET A 1 60 ? 154.618 118.644 102.324 1.00 20.17 60 MET A CA 1
ATOM 467 C C . MET A 1 60 ? 154.532 120.094 101.873 1.00 20.17 60 MET A C 1
ATOM 468 O O . MET A 1 60 ? 155.212 120.958 102.438 1.00 20.17 60 MET A O 1
ATOM 473 N N . ALA A 1 61 ? 153.692 120.364 100.872 1.00 16.81 61 ALA A N 1
ATOM 474 C CA . ALA A 1 61 ? 153.664 121.686 100.259 1.00 16.81 61 ALA A CA 1
ATOM 475 C C . ALA A 1 61 ? 152.238 122.117 99.947 1.00 16.81 61 ALA A C 1
ATOM 476 O O . ALA A 1 61 ? 151.323 121.296 99.833 1.00 16.81 61 ALA A O 1
ATOM 478 N N . THR A 1 62 ? 152.066 123.433 99.812 1.00 18.55 62 THR A N 1
ATOM 479 C CA . THR A 1 62 ? 150.811 124.077 99.440 1.00 18.55 62 THR A CA 1
ATOM 480 C C . THR A 1 62 ? 151.071 125.045 98.289 1.00 18.55 62 THR A C 1
ATOM 481 O O . THR A 1 62 ? 152.216 125.273 97.889 1.00 18.55 62 THR A O 1
ATOM 485 N N . GLY A 1 63 ? 149.998 125.632 97.761 1.00 18.65 63 GLY A N 1
ATOM 486 C CA . GLY A 1 63 ? 150.100 126.524 96.629 1.00 18.65 63 GLY A CA 1
ATOM 487 C C . GLY A 1 63 ? 149.853 127.979 96.975 1.00 18.65 63 GLY A C 1
ATOM 488 O O . GLY A 1 63 ? 149.492 128.318 98.105 1.00 18.65 63 GLY A O 1
ATOM 489 N N . PRO A 1 64 ? 150.068 128.874 96.006 1.00 20.75 64 PRO A N 1
ATOM 490 C CA . PRO A 1 64 ? 149.809 130.303 96.255 1.00 20.75 64 PRO A CA 1
ATOM 491 C C . PRO A 1 64 ? 148.355 130.629 96.547 1.00 20.75 64 PRO A C 1
ATOM 492 O O . PRO A 1 64 ? 148.086 131.543 97.336 1.00 20.75 64 PRO A O 1
ATOM 496 N N . LEU A 1 65 ? 147.405 129.919 95.938 1.00 16.98 65 LEU A N 1
ATOM 497 C CA . LEU A 1 65 ? 145.984 130.177 96.139 1.00 16.98 65 LEU A CA 1
ATOM 498 C C . LEU A 1 65 ? 145.364 129.242 97.170 1.00 16.98 65 LEU A C 1
ATOM 499 O O . LEU A 1 65 ? 144.154 129.000 97.139 1.00 16.98 65 LEU A O 1
ATOM 504 N N . THR A 1 66 ? 146.171 128.711 98.083 1.00 14.54 66 THR A N 1
ATOM 505 C CA . THR A 1 66 ? 145.689 127.806 99.117 1.00 14.54 66 THR A CA 1
ATOM 506 C C . THR A 1 66 ? 145.201 128.621 100.307 1.00 14.54 66 THR A C 1
ATOM 507 O O . THR A 1 66 ? 145.951 129.435 100.855 1.00 14.54 66 THR A O 1
ATOM 511 N N . GLY A 1 67 ? 143.951 128.404 100.704 1.00 13.12 67 GLY A N 1
ATOM 512 C CA . GLY A 1 67 ? 143.395 129.125 101.830 1.00 13.12 67 GLY A CA 1
ATOM 513 C C . GLY A 1 67 ? 142.988 130.551 101.550 1.00 13.12 67 GLY A C 1
ATOM 514 O O . GLY A 1 67 ? 142.999 131.374 102.468 1.00 13.12 67 GLY A O 1
ATOM 515 N N . THR A 1 68 ? 142.637 130.876 100.310 1.00 13.45 68 THR A N 1
ATOM 516 C CA . THR A 1 68 ? 142.163 132.198 99.935 1.00 13.45 68 THR A CA 1
ATOM 517 C C . THR A 1 68 ? 140.689 132.125 99.549 1.00 13.45 68 THR A C 1
ATOM 518 O O . THR A 1 68 ? 140.041 131.081 99.674 1.00 13.45 68 THR A O 1
ATOM 522 N N . MET A 1 69 ? 140.156 133.249 99.070 1.00 12.25 69 MET A N 1
ATOM 523 C CA . MET A 1 69 ? 138.745 133.355 98.722 1.00 12.25 69 MET A CA 1
ATOM 524 C C . MET A 1 69 ? 138.398 132.688 97.399 1.00 12.25 69 MET A C 1
ATOM 525 O O . MET A 1 69 ? 137.210 132.569 97.085 1.00 12.25 69 MET A O 1
ATOM 530 N N . ALA A 1 70 ? 139.391 132.268 96.619 1.00 11.90 70 ALA A N 1
ATOM 531 C CA . ALA A 1 70 ? 139.128 131.645 95.333 1.00 11.90 70 ALA A CA 1
ATOM 532 C C . ALA A 1 70 ? 138.417 130.311 95.525 1.00 11.90 70 ALA A C 1
ATOM 533 O O . ALA A 1 70 ? 138.527 129.661 96.566 1.00 11.90 70 ALA A O 1
ATOM 535 N N . SER A 1 71 ? 137.666 129.913 94.505 1.00 11.64 71 SER A N 1
ATOM 536 C CA . SER A 1 71 ? 136.878 128.692 94.580 1.00 11.64 71 SER A CA 1
ATOM 537 C C . SER A 1 71 ? 137.793 127.474 94.605 1.00 11.64 71 SER A C 1
ATOM 538 O O . SER A 1 71 ? 138.782 127.415 93.869 1.00 11.64 71 SER A O 1
ATOM 541 N N . THR A 1 72 ? 137.460 126.510 95.467 1.00 12.19 72 THR A N 1
ATOM 542 C CA . THR A 1 72 ? 138.152 125.230 95.614 1.00 12.19 72 THR A CA 1
ATOM 543 C C . THR A 1 72 ? 139.620 125.378 95.995 1.00 12.19 72 THR A C 1
ATOM 544 O O . THR A 1 72 ? 140.426 124.498 95.690 1.00 12.19 72 THR A O 1
ATOM 548 N N . GLY A 1 73 ? 139.995 126.463 96.664 1.00 11.52 73 GLY A N 1
ATOM 549 C CA . GLY A 1 73 ? 141.386 126.676 97.011 1.00 11.52 73 GLY A CA 1
ATOM 550 C C . GLY A 1 73 ? 141.788 126.154 98.376 1.00 11.52 73 GLY A C 1
ATOM 551 O O . GLY A 1 73 ? 142.059 126.944 99.285 1.00 11.52 73 GLY A O 1
ATOM 552 N N . GLY A 1 74 ? 141.827 124.833 98.543 1.00 12.28 74 GLY A N 1
ATOM 553 C CA . GLY A 1 74 ? 142.207 124.255 99.818 1.00 12.28 74 GLY A CA 1
ATOM 554 C C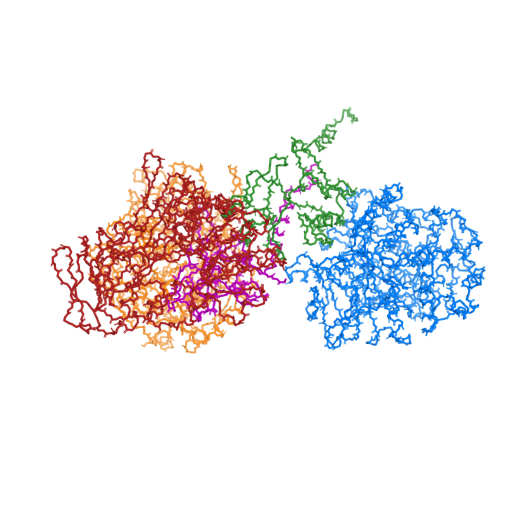 . GLY A 1 74 ? 143.019 122.976 99.747 1.00 12.28 74 GLY A C 1
ATOM 555 O O . GLY A 1 74 ? 142.892 122.121 100.628 1.00 12.28 74 GLY A O 1
ATOM 556 N N . ARG A 1 75 ? 143.850 122.820 98.721 1.00 14.71 75 ARG A N 1
ATOM 557 C CA . ARG A 1 75 ? 144.499 121.549 98.432 1.00 14.71 75 ARG A CA 1
ATOM 558 C C . ARG A 1 75 ? 145.999 121.617 98.684 1.00 14.71 75 ARG A C 1
ATOM 559 O O . ARG A 1 75 ? 146.625 122.664 98.512 1.00 14.71 75 ARG A O 1
ATOM 567 N N . TYR A 1 76 ? 146.572 120.482 99.085 1.00 14.90 76 TYR A N 1
ATOM 568 C CA . TYR A 1 76 ? 147.999 120.395 99.369 1.00 14.90 76 TYR A CA 1
ATOM 569 C C . TYR A 1 76 ? 148.553 119.103 98.783 1.00 14.90 76 TYR A C 1
ATOM 570 O O . TYR A 1 76 ? 147.811 118.261 98.269 1.00 14.90 76 TYR A O 1
ATOM 579 N N . THR A 1 77 ? 149.877 118.952 98.850 1.00 17.49 77 THR A N 1
ATOM 580 C CA . THR A 1 77 ? 150.538 117.824 98.209 1.00 17.49 77 THR A CA 1
ATOM 581 C C . THR A 1 77 ? 151.654 117.275 99.088 1.00 17.49 77 THR A C 1
ATOM 582 O O . THR A 1 77 ? 152.202 117.966 99.955 1.00 17.49 77 THR A O 1
ATOM 586 N N . VAL A 1 78 ? 151.982 116.009 98.833 1.00 19.01 78 VAL A N 1
ATOM 587 C CA . VAL A 1 78 ? 153.094 115.302 99.459 1.00 19.01 78 VAL A CA 1
ATOM 588 C C . VAL A 1 78 ? 153.982 114.757 98.348 1.00 19.01 78 VAL A C 1
ATOM 589 O O . VAL A 1 78 ? 153.504 114.028 97.471 1.00 19.01 78 VAL A O 1
ATOM 593 N N . VAL A 1 79 ? 155.267 115.096 98.391 1.00 23.21 79 VAL A N 1
ATOM 594 C CA . VAL A 1 79 ? 156.224 114.739 97.351 1.00 23.21 79 VAL A CA 1
ATOM 595 C C . VAL A 1 79 ? 157.360 113.950 97.986 1.00 23.21 79 VAL A C 1
ATOM 596 O O . VAL A 1 79 ? 157.922 114.370 99.009 1.00 23.21 79 VAL A O 1
ATOM 600 N N . THR A 1 80 ? 157.691 112.811 97.382 1.00 29.41 80 THR A N 1
ATOM 601 C CA . THR A 1 80 ? 158.795 111.975 97.844 1.00 29.41 80 THR A CA 1
ATOM 602 C C . THR A 1 80 ? 159.214 111.054 96.700 1.00 29.41 80 THR A C 1
ATOM 603 O O . THR A 1 80 ? 158.821 111.250 95.546 1.00 29.41 80 THR A O 1
ATOM 607 N N . LYS A 1 81 ? 160.037 110.058 97.016 1.00 33.45 81 LYS A N 1
ATOM 608 C CA . LYS A 1 81 ? 160.403 109.011 96.069 1.00 33.45 81 LYS A CA 1
ATOM 609 C C . LYS A 1 81 ? 159.655 107.742 96.462 1.00 33.45 81 LYS A C 1
ATOM 610 O O . LYS A 1 81 ? 159.943 107.142 97.502 1.00 33.45 81 LYS A O 1
ATOM 616 N N . GLY A 1 82 ? 158.696 107.338 95.632 1.00 33.60 82 GLY A N 1
ATOM 617 C CA . GLY A 1 82 ? 157.785 106.270 95.966 1.00 33.60 82 GLY A CA 1
ATOM 618 C C . GLY A 1 82 ? 158.436 104.907 96.065 1.00 33.60 82 GLY A C 1
ATOM 619 O O . GLY A 1 82 ? 159.320 104.555 95.280 1.00 33.60 82 GLY A O 1
ATOM 620 N N . PRO A 1 83 ? 158.002 104.107 97.042 1.00 35.58 83 PRO A N 1
ATOM 621 C CA . PRO A 1 83 ? 158.552 102.757 97.204 1.00 35.58 83 PRO A CA 1
ATOM 622 C C . PRO A 1 83 ? 157.894 101.682 96.357 1.00 35.58 83 PRO A C 1
ATOM 623 O O . PRO A 1 83 ? 158.478 100.599 96.213 1.00 35.58 83 PRO A O 1
ATOM 627 N N . LEU A 1 84 ? 156.713 101.937 95.801 1.00 37.72 84 LEU A N 1
ATOM 628 C CA . LEU A 1 84 ? 156.033 100.945 94.980 1.00 37.72 84 LEU A CA 1
ATOM 629 C C . LEU A 1 84 ? 156.526 100.931 93.539 1.00 37.72 84 LEU A C 1
ATOM 630 O O . LEU A 1 84 ? 156.425 99.894 92.873 1.00 37.72 84 LEU A O 1
ATOM 635 N N . THR A 1 85 ? 157.081 102.036 93.052 1.00 37.88 85 THR A N 1
ATOM 636 C CA . THR A 1 85 ? 157.487 102.161 91.657 1.00 37.88 85 THR A CA 1
ATOM 637 C C . THR A 1 85 ? 158.984 102.341 91.471 1.00 37.88 85 THR A C 1
ATOM 638 O O . THR A 1 85 ? 159.570 101.712 90.588 1.00 37.88 85 THR A O 1
ATOM 642 N N . GLY A 1 86 ? 159.621 103.182 92.280 1.00 38.55 86 GLY A N 1
ATOM 643 C CA . GLY A 1 86 ? 160.998 103.567 92.066 1.00 38.55 86 GLY A CA 1
ATOM 644 C C . GLY A 1 86 ? 161.172 104.914 91.399 1.00 38.55 86 GLY A C 1
ATOM 645 O O . GLY A 1 86 ? 162.307 105.396 91.301 1.00 38.55 86 GLY A O 1
ATOM 646 N N . ALA A 1 87 ? 160.086 105.532 90.943 1.00 36.40 87 ALA A N 1
ATOM 647 C CA . ALA A 1 87 ? 160.116 106.860 90.356 1.00 36.40 87 ALA A CA 1
ATOM 648 C C . ALA A 1 87 ? 159.655 107.890 91.384 1.00 36.40 87 ALA A C 1
ATOM 649 O O . ALA A 1 87 ? 159.417 107.580 92.553 1.00 36.40 87 ALA A O 1
ATOM 651 N N . ILE A 1 88 ? 159.527 109.138 90.938 1.00 33.35 88 ILE A N 1
ATOM 652 C CA . ILE A 1 88 ? 159.126 110.214 91.835 1.00 33.35 88 ILE A CA 1
ATOM 653 C C . ILE A 1 88 ? 157.623 110.141 92.073 1.00 33.35 88 ILE A C 1
ATOM 654 O O . ILE A 1 88 ? 156.842 109.889 91.147 1.00 33.35 88 ILE A O 1
ATOM 659 N N . ALA A 1 89 ? 157.209 110.330 93.326 1.00 28.95 89 ALA A N 1
ATOM 660 C CA . ALA A 1 89 ? 155.816 110.218 93.723 1.00 28.95 89 ALA A CA 1
ATOM 661 C C . ALA A 1 89 ? 155.299 111.560 94.222 1.00 28.95 89 ALA A C 1
ATOM 662 O O . ALA A 1 89 ? 155.933 112.211 95.063 1.00 28.95 89 ALA A O 1
ATOM 664 N N . CYS A 1 90 ? 154.142 111.960 93.698 1.00 27.02 90 CYS A N 1
ATOM 665 C CA . CYS A 1 90 ? 153.460 113.184 94.103 1.00 27.02 90 CYS A CA 1
ATOM 666 C C . CYS A 1 90 ? 151.993 112.859 94.335 1.00 27.02 90 CYS A C 1
ATOM 667 O O . CYS A 1 90 ? 151.304 112.419 93.411 1.00 27.02 90 CYS A O 1
ATOM 670 N N . SER A 1 91 ? 151.518 113.076 95.559 1.00 20.90 91 SER A N 1
ATOM 671 C CA . SER A 1 91 ? 150.141 112.787 95.931 1.00 20.90 91 SER A CA 1
ATOM 672 C C . SER A 1 91 ? 149.439 114.074 96.332 1.00 20.90 91 SER A C 1
ATOM 673 O O . SER A 1 91 ? 150.027 114.928 97.000 1.00 20.90 91 SER A O 1
ATOM 676 N N . ASN A 1 92 ? 148.180 114.208 95.927 1.00 18.43 92 ASN A N 1
ATOM 677 C CA . ASN A 1 92 ? 147.408 115.426 96.128 1.00 18.43 92 ASN A CA 1
ATOM 678 C C . ASN A 1 92 ? 146.223 115.123 97.032 1.00 18.43 92 ASN A C 1
ATOM 679 O O . ASN A 1 92 ? 145.503 114.145 96.806 1.00 18.43 92 ASN A O 1
ATOM 684 N N . SER A 1 93 ? 146.017 115.962 98.047 1.00 15.71 93 SER A N 1
ATOM 685 C CA . SER A 1 93 ? 144.941 115.748 99.002 1.00 15.71 93 SER A CA 1
ATOM 686 C C . SER A 1 93 ? 144.216 117.056 99.277 1.00 15.71 93 SER A C 1
ATOM 687 O O . SER A 1 93 ? 144.800 118.140 99.183 1.00 15.71 93 SER A O 1
ATOM 690 N N . GLY A 1 94 ? 142.937 116.939 99.632 1.00 13.95 94 GLY A N 1
ATOM 691 C CA . GLY A 1 94 ? 142.096 118.090 99.896 1.00 13.95 94 GLY A CA 1
ATOM 692 C C . GLY A 1 94 ? 141.818 118.307 101.368 1.00 13.95 94 GLY A C 1
ATOM 693 O O . GLY A 1 94 ? 142.748 118.518 102.150 1.00 13.95 94 GLY A O 1
ATOM 694 N N . GLY A 1 95 ? 140.545 118.262 101.761 1.00 11.21 95 GLY A N 1
ATOM 695 C CA . GLY A 1 95 ? 140.201 118.399 103.164 1.00 11.21 95 GLY A CA 1
ATOM 696 C C . GLY A 1 95 ? 140.408 119.813 103.683 1.00 11.21 95 GLY A C 1
ATOM 697 O O . GLY A 1 95 ? 140.269 120.799 102.958 1.00 11.21 95 GLY A O 1
ATOM 698 N N . PHE A 1 96 ? 140.752 119.908 104.970 1.00 11.48 96 PHE A N 1
ATOM 699 C CA . PHE A 1 96 ? 140.926 121.191 105.644 1.00 11.48 96 PHE A CA 1
ATOM 700 C C . PHE A 1 96 ? 142.329 121.393 106.207 1.00 11.48 96 PHE A C 1
ATOM 701 O O . PHE A 1 96 ? 142.532 122.318 107.000 1.00 11.48 96 PHE A O 1
ATOM 709 N N . PHE A 1 97 ? 143.304 120.566 105.821 1.00 12.90 97 PHE A N 1
ATOM 710 C CA . PHE A 1 97 ? 144.620 120.607 106.455 1.00 12.90 97 PHE A CA 1
ATOM 711 C C . PHE A 1 97 ? 145.546 121.631 105.803 1.00 12.90 97 PHE A C 1
ATOM 712 O O . PHE A 1 97 ? 146.287 122.335 106.503 1.00 12.90 97 PHE A O 1
ATOM 720 N N . GLY A 1 98 ? 145.524 121.725 104.472 1.00 13.87 98 GLY A N 1
ATOM 721 C CA . GLY A 1 98 ? 146.395 122.670 103.791 1.00 13.87 98 GLY A CA 1
ATOM 722 C C . GLY A 1 98 ? 146.062 124.113 104.115 1.00 13.87 98 GLY A C 1
ATOM 723 O O . GLY A 1 98 ? 146.957 124.947 104.276 1.00 13.87 98 GLY A O 1
ATOM 724 N N . ALA A 1 99 ? 144.770 124.423 104.228 1.00 12.41 99 ALA A N 1
ATOM 725 C CA . ALA A 1 99 ? 144.363 125.772 104.603 1.00 12.41 99 ALA A CA 1
ATOM 726 C C . ALA A 1 99 ? 144.820 126.119 106.014 1.00 12.41 99 ALA A C 1
ATOM 727 O O . ALA A 1 99 ? 145.245 127.249 106.273 1.00 12.41 99 ALA A O 1
ATOM 729 N N . GLU A 1 100 ? 144.742 125.162 106.942 1.00 14.80 100 GLU A N 1
ATOM 730 C CA . GLU A 1 100 ? 145.199 125.419 108.305 1.00 14.80 100 GLU A CA 1
ATOM 731 C C . GLU A 1 100 ? 146.708 125.614 108.358 1.00 14.80 100 GLU A C 1
ATOM 732 O O . GLU A 1 100 ? 147.201 126.464 109.110 1.00 14.80 100 GLU A O 1
ATOM 738 N N . MET A 1 101 ? 147.459 124.835 107.574 1.00 16.61 101 MET A N 1
ATOM 739 C CA . MET A 1 101 ? 148.898 125.070 107.486 1.00 16.61 101 MET A CA 1
ATOM 740 C C . MET A 1 101 ? 149.196 126.448 106.909 1.00 16.61 101 MET A C 1
ATOM 741 O O . MET A 1 101 ? 150.139 127.115 107.348 1.00 16.61 101 MET A O 1
ATOM 746 N N . LYS A 1 102 ? 148.398 126.894 105.938 1.00 16.24 102 LYS A N 1
ATOM 747 C CA . LYS A 1 102 ? 148.569 128.238 105.398 1.00 16.24 102 LYS A CA 1
ATOM 748 C C . LYS A 1 102 ? 148.272 129.306 106.447 1.00 16.24 102 LYS A C 1
ATOM 749 O O . LYS A 1 102 ? 148.971 130.322 106.520 1.00 16.24 102 LYS A O 1
ATOM 755 N N . PHE A 1 103 ? 147.231 129.101 107.258 1.00 13.34 103 PHE A N 1
ATOM 756 C CA . PHE A 1 103 ? 146.881 130.087 108.278 1.00 13.34 103 PHE A CA 1
ATOM 757 C C . PHE A 1 103 ? 147.891 130.108 109.416 1.00 13.34 103 PHE A C 1
ATOM 758 O O . PHE A 1 103 ? 148.019 131.126 110.103 1.00 13.34 103 PHE A O 1
ATOM 766 N N . ALA A 1 104 ? 148.597 128.997 109.647 1.00 17.37 104 ALA A N 1
ATOM 767 C CA . ALA A 1 104 ? 149.584 128.962 110.723 1.00 17.37 104 ALA A CA 1
ATOM 768 C C . ALA A 1 104 ? 150.736 129.926 110.461 1.00 17.37 104 ALA A C 1
ATOM 769 O O . ALA A 1 104 ? 151.219 130.591 111.383 1.00 17.37 104 ALA A O 1
ATOM 771 N N . GLY A 1 105 ? 151.196 130.010 109.216 1.00 20.25 105 GLY A N 1
ATOM 772 C CA . GLY A 1 105 ? 152.272 130.923 108.880 1.00 20.25 105 GLY A CA 1
ATOM 773 C C . GLY A 1 105 ? 153.312 130.327 107.953 1.00 20.25 105 GLY A C 1
ATOM 774 O O . GLY A 1 105 ? 154.105 131.056 107.349 1.00 20.25 105 GLY A O 1
ATOM 775 N N . TRP A 1 106 ? 153.326 129.004 107.841 1.00 23.20 106 TRP A N 1
ATOM 776 C CA . TRP A 1 106 ? 154.281 128.292 107.008 1.00 23.20 106 TRP A CA 1
ATOM 777 C C . TRP A 1 106 ? 153.622 127.914 105.683 1.00 23.20 106 TRP A C 1
ATOM 778 O O . TRP A 1 106 ? 152.403 127.994 105.526 1.00 23.20 106 TRP A O 1
ATOM 789 N N . ASP A 1 107 ? 154.445 127.495 104.712 1.00 26.51 107 ASP A N 1
ATOM 790 C CA . ASP A 1 107 ? 153.874 126.921 103.497 1.00 26.51 107 ASP A CA 1
ATOM 791 C C . ASP A 1 107 ? 154.670 125.735 102.954 1.00 26.51 107 ASP A C 1
ATOM 792 O O . ASP A 1 107 ? 154.440 125.328 101.810 1.00 26.51 107 ASP A O 1
ATOM 797 N N . MET A 1 108 ? 155.586 125.165 103.734 1.00 23.77 108 MET A N 1
ATOM 798 C CA . MET A 1 108 ? 156.334 123.987 103.314 1.00 23.77 108 MET A CA 1
ATOM 799 C C . MET A 1 108 ? 156.968 123.341 104.535 1.00 23.77 108 MET A C 1
ATOM 800 O O . MET A 1 108 ? 157.481 124.040 105.410 1.00 23.77 108 MET A O 1
ATOM 805 N N . VAL A 1 109 ? 156.927 122.011 104.588 1.00 22.19 109 VAL A N 1
ATOM 806 C CA . VAL A 1 109 ? 157.524 121.244 105.677 1.00 22.19 109 VAL A CA 1
ATOM 807 C C . VAL A 1 109 ? 158.387 120.144 105.073 1.00 22.19 109 VAL A C 1
ATOM 808 O O . VAL A 1 109 ? 157.936 119.419 104.180 1.00 22.19 109 VAL A O 1
ATOM 812 N N . ILE A 1 110 ? 159.621 120.017 105.556 1.00 23.08 110 ILE A N 1
ATOM 813 C CA . ILE A 1 110 ? 160.585 119.052 105.034 1.00 23.08 110 ILE A CA 1
ATOM 814 C C . ILE A 1 110 ? 160.992 118.112 106.161 1.00 23.08 110 ILE A C 1
ATOM 815 O O . ILE A 1 110 ? 161.452 118.564 107.215 1.00 23.08 110 ILE A O 1
ATOM 820 N N . PHE A 1 111 ? 160.833 116.809 105.934 1.00 26.82 111 PHE A N 1
ATOM 821 C CA . PHE A 1 111 ? 161.241 115.773 106.873 1.00 26.82 111 PHE A CA 1
ATOM 822 C C . PHE A 1 111 ? 162.451 115.033 106.325 1.00 26.82 111 PHE A C 1
ATOM 823 O O . PHE A 1 111 ? 162.421 114.530 105.195 1.00 26.82 111 PHE A O 1
ATOM 831 N N . GLU A 1 112 ? 163.506 114.957 107.135 1.00 32.17 112 GLU A N 1
ATOM 832 C CA . GLU A 1 112 ? 164.713 114.229 106.772 1.00 32.17 112 GLU A CA 1
ATOM 833 C C . GLU A 1 112 ? 165.215 113.451 107.980 1.00 32.17 112 GLU A C 1
ATOM 834 O O . GLU A 1 112 ? 165.157 113.941 109.110 1.00 32.17 112 GLU A O 1
ATOM 840 N N . GLY A 1 113 ? 165.698 112.238 107.735 1.00 33.51 113 GLY A N 1
ATOM 841 C CA . GLY A 1 113 ? 166.234 111.393 108.786 1.00 33.51 113 GLY A CA 1
ATOM 842 C C . GLY A 1 113 ? 165.204 110.433 109.351 1.00 33.51 113 GLY A C 1
ATOM 843 O O . GLY A 1 113 ? 164.055 110.360 108.909 1.00 33.51 113 GLY A O 1
ATOM 844 N N . ARG A 1 114 ? 165.645 109.676 110.355 1.00 35.16 114 ARG A N 1
ATOM 845 C CA . ARG A 1 114 ? 164.799 108.721 111.057 1.00 35.16 114 ARG A CA 1
ATOM 846 C C . ARG A 1 114 ? 164.976 108.884 112.560 1.00 35.16 114 ARG A C 1
ATOM 847 O O . ARG A 1 114 ? 166.099 108.988 113.059 1.00 35.16 114 ARG A O 1
ATOM 855 N N . SER A 1 115 ? 163.844 108.898 113.285 1.00 33.88 115 SER A N 1
ATOM 856 C CA . SER A 1 115 ? 163.821 109.114 114.727 1.00 33.88 115 SER A CA 1
ATOM 857 C C . SER A 1 115 ? 163.993 107.800 115.468 1.00 33.88 115 SER A C 1
ATOM 858 O O . SER A 1 115 ? 163.376 106.796 115.084 1.00 33.88 115 SER A O 1
ATOM 861 N N . PRO A 1 116 ? 164.825 107.761 116.514 1.00 35.99 116 PRO A N 1
ATOM 862 C CA . PRO A 1 116 ? 164.977 106.517 117.290 1.00 35.99 116 PRO A CA 1
ATOM 863 C C . PRO A 1 116 ? 163.710 106.066 117.999 1.00 35.99 116 PRO A C 1
ATOM 864 O O . PRO A 1 116 ? 163.519 104.859 118.187 1.00 35.99 116 PRO A O 1
ATOM 868 N N . THR A 1 117 ? 162.845 106.991 118.404 1.00 35.73 117 THR A N 1
ATOM 869 C CA . THR A 1 117 ? 161.644 106.677 119.164 1.00 35.73 117 THR A CA 1
ATOM 870 C C . THR A 1 117 ? 160.422 107.281 118.487 1.00 35.73 117 THR A C 1
ATOM 871 O O . THR A 1 117 ? 160.539 108.280 117.771 1.00 35.73 117 THR A O 1
ATOM 875 N N . PRO A 1 118 ? 159.241 106.686 118.679 1.00 33.04 118 PRO A N 1
ATOM 876 C CA . PRO A 1 118 ? 158.029 107.236 118.055 1.00 33.04 118 PRO A CA 1
ATOM 877 C C . PRO A 1 118 ? 157.689 108.626 118.572 1.00 33.04 118 PRO A C 1
ATOM 878 O O . PRO A 1 118 ? 157.628 108.867 119.778 1.00 33.04 118 PRO A O 1
ATOM 882 N N . VAL A 1 119 ? 157.458 109.544 117.632 1.00 27.29 119 VAL A N 1
ATOM 883 C CA . VAL A 1 119 ? 157.141 110.935 117.940 1.00 27.29 119 VAL A CA 1
ATOM 884 C C . VAL A 1 119 ? 155.988 111.408 117.064 1.00 27.29 119 VAL A C 1
ATOM 885 O O . VAL A 1 119 ? 155.502 110.672 116.199 1.00 27.29 119 VAL A O 1
ATOM 889 N N . TYR A 1 120 ? 155.536 112.636 117.303 1.00 24.33 120 TYR A N 1
ATOM 890 C CA . TYR A 1 120 ? 154.606 113.316 116.411 1.00 24.33 120 TYR A CA 1
ATOM 891 C C . TYR A 1 120 ? 154.840 114.813 116.552 1.00 24.33 120 TYR A C 1
ATOM 892 O O . TYR A 1 120 ? 155.422 115.274 117.536 1.00 24.33 120 TYR A O 1
ATOM 901 N N . LEU A 1 121 ? 154.394 115.569 115.553 1.00 21.80 121 LEU A N 1
ATOM 902 C CA . LEU A 1 121 ? 154.714 116.990 115.484 1.00 21.80 121 LEU A CA 1
ATOM 903 C C . LEU A 1 121 ? 153.515 117.838 115.889 1.00 21.80 121 LEU A C 1
ATOM 904 O O . LEU A 1 121 ? 152.370 117.505 115.576 1.00 21.80 121 LEU A O 1
ATOM 909 N N . PHE A 1 122 ? 153.789 118.941 116.590 1.00 23.61 122 PHE A N 1
ATOM 910 C CA . PHE A 1 122 ? 152.750 119.872 117.028 1.00 23.61 122 PHE A CA 1
ATOM 911 C C . PHE A 1 122 ? 153.194 121.291 116.706 1.00 23.61 122 PHE A C 1
ATOM 912 O O . PHE A 1 122 ? 154.301 121.690 117.084 1.00 23.61 122 PHE A O 1
ATOM 920 N N . ILE A 1 123 ? 152.336 122.053 116.020 1.00 23.21 123 ILE A N 1
ATOM 921 C CA . ILE A 1 123 ? 152.680 123.393 115.546 1.00 23.21 123 ILE A CA 1
ATOM 922 C C . ILE A 1 123 ? 151.623 124.396 115.999 1.00 23.21 123 ILE A C 1
ATOM 923 O O . ILE A 1 123 ? 150.424 124.172 115.800 1.00 23.21 123 ILE A O 1
ATOM 928 N N . GLU A 1 124 ? 152.074 125.517 116.615 1.00 28.71 124 GLU A N 1
ATOM 929 C CA . GLU A 1 124 ? 151.232 126.699 116.871 1.00 28.71 124 GLU A CA 1
ATOM 930 C C . GLU A 1 124 ? 152.012 127.984 116.513 1.00 28.71 124 GLU A C 1
ATOM 931 O O . GLU A 1 124 ? 152.779 128.556 117.293 1.00 28.71 124 GLU A O 1
ATOM 937 N N . ASN A 1 125 ? 151.907 128.368 115.242 1.00 25.89 125 ASN A N 1
ATOM 938 C CA . ASN A 1 125 ? 152.134 129.709 114.703 1.00 25.89 125 ASN A CA 1
ATOM 939 C C . ASN A 1 125 ? 153.564 130.227 114.780 1.00 25.89 125 ASN A C 1
ATOM 940 O O . ASN A 1 125 ? 153.965 131.058 113.959 1.00 25.89 125 ASN A O 1
ATOM 945 N N . GLU A 1 126 ? 154.346 129.740 115.734 1.00 30.75 126 GLU A N 1
ATOM 946 C CA . GLU A 1 126 ? 155.774 130.007 115.777 1.00 30.75 126 GLU A CA 1
ATOM 947 C C . GLU A 1 126 ? 156.469 128.810 116.398 1.00 30.75 126 GLU A C 1
ATOM 948 O O . GLU A 1 126 ? 157.683 128.636 116.259 1.00 30.75 126 GLU A O 1
ATOM 954 N N . ARG A 1 127 ? 155.690 127.981 117.088 1.00 30.55 127 ARG A N 1
ATOM 955 C CA . ARG A 1 127 ? 156.223 126.951 117.969 1.00 30.55 127 ARG A CA 1
ATOM 956 C C . ARG A 1 127 ? 155.938 125.586 117.366 1.00 30.55 127 ARG A C 1
ATOM 957 O O . ARG A 1 127 ? 154.801 125.111 117.404 1.00 30.55 127 ARG A O 1
ATOM 965 N N . ALA A 1 128 ? 156.968 124.961 116.814 1.00 29.13 128 ALA A N 1
ATOM 966 C CA . ALA A 1 128 ? 156.904 123.577 116.379 1.00 29.13 128 ALA A CA 1
ATOM 967 C C . ALA A 1 128 ? 157.714 122.738 117.353 1.00 29.13 128 ALA A C 1
ATOM 968 O O . ALA A 1 128 ? 158.827 123.122 117.726 1.00 29.13 128 ALA A O 1
ATOM 970 N N . GLU A 1 129 ? 157.149 121.617 117.792 1.00 30.42 129 GLU A N 1
ATOM 971 C CA . GLU A 1 129 ? 157.894 120.740 118.684 1.00 30.42 129 GLU A CA 1
ATOM 972 C C . GLU A 1 129 ? 157.449 119.297 118.501 1.00 30.42 129 GLU A C 1
ATOM 973 O O . GLU A 1 129 ? 156.312 119.017 118.105 1.00 30.42 129 GLU A O 1
ATOM 979 N N . LEU A 1 130 ? 158.373 118.386 118.794 1.00 27.29 130 LEU A N 1
ATOM 980 C CA . LEU A 1 130 ? 158.153 116.953 118.678 1.00 27.29 130 LEU A CA 1
ATOM 981 C C . LEU A 1 130 ? 157.817 116.376 120.044 1.00 27.29 130 LEU A C 1
ATOM 982 O O . LEU A 1 130 ? 158.492 116.665 121.035 1.00 27.29 130 LEU A O 1
ATOM 987 N N . ARG A 1 131 ? 156.772 115.559 120.093 1.00 28.41 131 ARG A N 1
ATOM 988 C CA . ARG A 1 131 ? 156.281 115.005 121.343 1.00 28.41 131 ARG A CA 1
ATOM 989 C C . ARG A 1 131 ? 156.183 113.493 121.231 1.00 28.41 131 ARG A C 1
ATOM 990 O O . ARG A 1 131 ? 155.935 112.951 120.153 1.00 28.41 131 ARG A O 1
ATOM 998 N N . ASP A 1 132 ? 156.379 112.821 122.363 1.00 33.35 132 ASP A N 1
ATOM 999 C CA . ASP A 1 132 ? 156.345 111.366 122.394 1.00 33.35 132 ASP A CA 1
ATOM 1000 C C . ASP A 1 132 ? 154.950 110.850 122.060 1.00 33.35 132 ASP A C 1
ATOM 1001 O O . ASP A 1 132 ? 153.936 111.447 122.429 1.00 33.35 132 ASP A O 1
ATOM 1006 N N . ALA A 1 133 ? 154.907 109.724 121.344 1.00 32.91 133 ALA A N 1
ATOM 1007 C CA . ALA A 1 133 ? 153.646 109.119 120.937 1.00 32.91 133 ALA A CA 1
ATOM 1008 C C . ALA A 1 133 ? 153.665 107.610 121.128 1.00 32.91 133 ALA A C 1
ATOM 1009 O O . ALA A 1 133 ? 153.023 106.878 120.366 1.00 32.91 133 ALA A O 1
ATOM 1011 N N . SER A 1 134 ? 154.392 107.126 122.137 1.00 37.88 134 SER A N 1
ATOM 1012 C CA . SER A 1 134 ? 154.491 105.689 122.362 1.00 37.88 134 SER A CA 1
ATOM 1013 C C . SER A 1 134 ? 153.178 105.082 122.837 1.00 37.88 134 SER A C 1
ATOM 1014 O O . SER A 1 134 ? 153.002 103.864 122.738 1.00 37.88 134 SER A O 1
ATOM 1017 N N . TYR A 1 135 ? 152.260 105.894 123.352 1.00 39.84 135 TYR A N 1
ATOM 1018 C CA . TYR A 1 135 ? 150.929 105.424 123.706 1.00 39.84 135 TYR A CA 1
ATOM 1019 C C . TYR A 1 135 ? 149.959 105.487 122.534 1.00 39.84 135 TYR A C 1
ATOM 1020 O O . TYR A 1 135 ? 148.797 105.096 122.688 1.00 39.84 135 TYR A O 1
ATOM 1029 N N . LEU A 1 136 ? 150.408 105.970 121.372 1.00 36.53 136 LEU A N 1
ATOM 1030 C CA . LEU A 1 136 ? 149.577 106.055 120.180 1.00 36.53 136 LEU A CA 1
ATOM 1031 C C . LEU A 1 136 ? 149.958 105.061 119.095 1.00 36.53 136 LEU A C 1
ATOM 1032 O O . LEU A 1 136 ? 149.193 104.900 118.140 1.00 36.53 136 LEU A O 1
ATOM 1037 N N . TRP A 1 137 ? 151.112 104.407 119.207 1.00 39.87 137 TRP A N 1
ATOM 1038 C CA . TRP A 1 137 ? 151.535 103.451 118.193 1.00 39.87 137 TRP A CA 1
ATOM 1039 C C . TRP A 1 137 ? 150.639 102.219 118.216 1.00 39.87 137 TRP A C 1
ATOM 1040 O O . TRP A 1 137 ? 150.452 101.590 119.262 1.00 39.87 137 TRP A O 1
ATOM 1051 N N . GLY A 1 138 ? 150.086 101.874 117.057 1.00 40.67 138 GLY A N 1
ATOM 1052 C CA . GLY A 1 138 ? 149.213 100.724 116.951 1.00 40.67 138 GLY A CA 1
ATOM 1053 C C . GLY A 1 138 ? 147.744 101.058 117.104 1.00 40.67 138 GLY A C 1
ATOM 1054 O O . GLY A 1 138 ? 146.973 100.255 117.638 1.00 40.67 138 GLY A O 1
ATOM 1055 N N . ARG A 1 139 ? 147.342 102.239 116.638 1.00 39.54 139 ARG A N 1
ATOM 1056 C CA . ARG A 1 139 ? 145.954 102.673 116.699 1.00 39.54 139 ARG A CA 1
ATOM 1057 C C . ARG A 1 139 ? 145.529 103.168 115.324 1.00 39.54 139 ARG A C 1
ATOM 1058 O O . ARG A 1 139 ? 146.362 103.517 114.484 1.00 39.54 139 ARG A O 1
ATOM 1066 N N . SER A 1 140 ? 144.218 103.194 115.101 1.00 35.72 140 SER A N 1
ATOM 1067 C CA . SER A 1 140 ? 143.678 103.638 113.826 1.00 35.72 140 SER A CA 1
ATOM 1068 C C . SER A 1 140 ? 143.693 105.162 113.734 1.00 35.72 140 SER A C 1
ATOM 1069 O O . SER A 1 140 ? 143.961 105.870 114.708 1.00 35.72 140 SER A O 1
ATOM 1072 N N . CYS A 1 141 ? 143.404 105.666 112.529 1.00 32.99 141 CYS A N 1
ATOM 1073 C CA . CYS A 1 141 ? 143.459 107.105 112.277 1.00 32.99 141 CYS A CA 1
ATOM 1074 C C . CYS A 1 141 ? 142.404 107.857 113.080 1.00 32.99 141 CYS A C 1
ATOM 1075 O O . CYS A 1 141 ? 142.681 108.928 113.643 1.00 32.99 141 CYS A O 1
ATOM 1078 N N . TRP A 1 142 ? 141.188 107.314 113.139 1.00 32.33 142 TRP A N 1
ATOM 1079 C CA . TRP A 1 142 ? 140.117 107.956 113.891 1.00 32.33 142 TRP A CA 1
ATOM 1080 C C . TRP A 1 142 ? 140.483 108.065 115.366 1.00 32.33 142 TRP A C 1
ATOM 1081 O O . TRP A 1 142 ? 140.312 109.122 115.989 1.00 32.33 142 TRP A O 1
ATOM 1092 N N . GLU A 1 143 ? 141.021 106.982 115.930 1.00 34.86 143 GLU A N 1
ATOM 1093 C CA . GLU A 1 143 ? 141.341 106.962 117.351 1.00 34.86 143 GLU A CA 1
ATOM 1094 C C . GLU A 1 143 ? 142.470 107.926 117.690 1.00 34.86 143 GLU A C 1
ATOM 1095 O O . GLU A 1 143 ? 142.403 108.617 118.709 1.00 34.86 143 GLU A O 1
ATOM 1101 N N . THR A 1 144 ? 143.511 108.001 116.854 1.00 30.06 144 THR A N 1
ATOM 1102 C CA . THR A 1 144 ? 144.608 108.914 117.167 1.00 30.06 144 THR A CA 1
ATOM 1103 C C . THR A 1 144 ? 144.180 110.368 116.998 1.00 30.06 144 THR A C 1
ATOM 1104 O O . THR A 1 144 ? 144.596 111.235 117.778 1.00 30.06 144 THR A O 1
ATOM 1108 N N . GLU A 1 145 ? 143.312 110.649 116.018 1.00 29.70 145 GLU A N 1
ATOM 1109 C CA . GLU A 1 145 ? 142.781 112.002 115.877 1.00 29.70 145 GLU A CA 1
ATOM 1110 C C . GLU A 1 145 ? 141.985 112.414 117.112 1.00 29.70 145 GLU A C 1
ATOM 1111 O O . GLU A 1 145 ? 142.219 113.487 117.690 1.00 29.70 145 GLU A O 1
ATOM 1117 N N . GLU A 1 146 ? 141.052 111.557 117.543 1.00 29.58 146 GLU A N 1
ATOM 1118 C CA . GLU A 1 146 ? 140.249 111.872 118.722 1.00 29.58 146 GLU A CA 1
ATOM 1119 C C . GLU A 1 146 ? 141.109 111.972 119.976 1.00 29.58 146 GLU A C 1
ATOM 1120 O O . GLU A 1 146 ? 140.864 112.828 120.832 1.00 29.58 146 GLU A O 1
ATOM 1126 N N . SER A 1 147 ? 142.120 111.108 120.102 1.00 29.16 147 SER A N 1
ATOM 1127 C CA . SER A 1 147 ? 142.977 111.125 121.282 1.00 29.16 147 SER A CA 1
ATOM 1128 C C . SER A 1 147 ? 143.774 112.420 121.373 1.00 29.16 147 SER A C 1
ATOM 1129 O O . SER A 1 147 ? 143.863 113.028 122.446 1.00 29.16 147 SER A O 1
ATOM 1132 N N . ILE A 1 148 ? 144.359 112.862 120.255 1.00 25.94 148 ILE A N 1
ATOM 1133 C CA . ILE A 1 148 ? 145.113 114.115 120.269 1.00 25.94 148 ILE A CA 1
ATOM 1134 C C . ILE A 1 148 ? 144.190 115.286 120.587 1.00 25.94 148 ILE A C 1
ATOM 1135 O O . ILE A 1 148 ? 144.512 116.148 121.421 1.00 25.94 148 ILE A O 1
ATOM 1140 N N . ARG A 1 149 ? 143.014 115.319 119.949 1.00 25.85 149 ARG A N 1
ATOM 1141 C CA . ARG A 1 149 ? 142.098 116.438 120.159 1.00 25.85 149 ARG A CA 1
ATOM 1142 C C . ARG A 1 149 ? 141.582 116.483 121.594 1.00 25.85 149 ARG A C 1
ATOM 1143 O O . ARG A 1 149 ? 141.390 117.567 122.156 1.00 25.85 149 ARG A O 1
ATOM 1151 N N . ALA A 1 150 ? 141.347 115.319 122.203 1.00 26.80 150 ALA A N 1
ATOM 1152 C CA . ALA A 1 150 ? 140.866 115.290 123.580 1.00 26.80 150 ALA A CA 1
ATOM 1153 C C . ALA A 1 150 ? 141.971 115.641 124.566 1.00 26.80 150 ALA A C 1
ATOM 1154 O O . ALA A 1 150 ? 141.720 116.325 125.564 1.00 26.80 150 ALA A O 1
ATOM 1156 N N . GLN A 1 151 ? 143.199 115.175 124.317 1.00 27.39 151 GLN A N 1
ATOM 1157 C CA . GLN A 1 151 ? 144.281 115.455 125.252 1.00 27.39 151 GLN A CA 1
ATOM 1158 C C . GLN A 1 151 ? 144.679 116.924 125.221 1.00 27.39 151 GLN A C 1
ATOM 1159 O O . GLN A 1 151 ? 145.039 117.485 126.261 1.00 27.39 151 GLN A O 1
ATOM 1165 N N . HIS A 1 152 ? 144.618 117.569 124.056 1.00 24.85 152 HIS A N 1
ATOM 1166 C CA . HIS A 1 152 ? 145.041 118.962 123.979 1.00 24.85 152 HIS A CA 1
ATOM 1167 C C . HIS A 1 152 ? 143.947 119.957 124.349 1.00 24.85 152 HIS A C 1
ATOM 1168 O O . HIS A 1 152 ? 144.233 121.157 124.412 1.00 24.85 152 HIS A O 1
ATOM 1175 N N . GLN A 1 153 ? 142.719 119.489 124.598 1.00 22.73 153 GLN A N 1
ATOM 1176 C CA . GLN A 1 153 ? 141.595 120.331 125.027 1.00 22.73 153 GLN A CA 1
ATOM 1177 C C . GLN A 1 153 ? 141.326 121.466 124.039 1.00 22.73 153 GLN A C 1
ATOM 1178 O O . GLN A 1 153 ? 141.192 122.632 124.415 1.00 22.73 153 GLN A O 1
ATOM 1184 N N . ASP A 1 154 ? 141.241 121.113 122.759 1.00 22.39 154 ASP A N 1
ATOM 1185 C CA . ASP A 1 154 ? 141.033 122.098 121.706 1.00 22.39 154 ASP A CA 1
ATOM 1186 C C . ASP A 1 154 ? 140.298 121.472 120.530 1.00 22.39 154 ASP A C 1
ATOM 1187 O O . ASP A 1 154 ? 140.860 120.619 119.834 1.00 22.39 154 ASP A O 1
ATOM 1192 N N . PRO A 1 155 ? 139.052 121.863 120.269 1.00 20.07 155 PRO A N 1
ATOM 1193 C CA . PRO A 1 155 ? 138.305 121.301 119.136 1.00 20.07 155 PRO A CA 1
ATOM 1194 C C . PRO A 1 155 ? 138.569 121.969 117.793 1.00 20.07 155 PRO A C 1
ATOM 1195 O O . PRO A 1 155 ? 137.793 121.748 116.860 1.00 20.07 155 PRO A O 1
ATOM 1199 N N . LEU A 1 156 ? 139.631 122.768 117.667 1.00 17.38 156 LEU A N 1
ATOM 1200 C CA . LEU A 1 156 ? 139.948 123.464 116.425 1.00 17.38 156 LEU A CA 1
ATOM 1201 C C . LEU A 1 156 ? 141.325 123.083 115.887 1.00 17.38 156 LEU A C 1
ATOM 1202 O O . LEU A 1 156 ? 141.940 123.868 115.161 1.00 17.38 156 LEU A O 1
ATOM 1207 N N . ILE A 1 157 ? 141.818 121.894 116.228 1.00 17.86 157 ILE A N 1
ATOM 1208 C CA . ILE A 1 157 ? 143.124 121.404 115.797 1.00 17.86 157 ILE A CA 1
ATOM 1209 C C . ILE A 1 157 ? 142.928 120.459 114.621 1.00 17.86 157 ILE A C 1
ATOM 1210 O O . ILE A 1 157 ? 142.019 119.621 114.632 1.00 17.86 157 ILE A O 1
ATOM 1215 N N . ARG A 1 158 ? 143.770 120.596 113.597 1.00 16.69 158 ARG A N 1
ATOM 1216 C CA . ARG A 1 158 ? 143.718 119.725 112.430 1.00 16.69 158 ARG A CA 1
ATOM 1217 C C . ARG A 1 158 ? 144.843 118.701 112.493 1.00 16.69 158 ARG A C 1
ATOM 1218 O O . ARG A 1 158 ? 146.000 119.048 112.758 1.00 16.69 158 ARG A O 1
ATOM 1226 N N . VAL A 1 159 ? 144.496 117.435 112.249 1.00 19.87 159 VAL A N 1
ATOM 1227 C CA . VAL A 1 159 ? 145.403 116.308 112.434 1.00 19.87 159 VAL A CA 1
ATOM 1228 C C . VAL A 1 159 ? 145.513 115.520 111.135 1.00 19.87 159 VAL A C 1
ATOM 1229 O O . VAL A 1 159 ? 144.525 115.317 110.423 1.00 19.87 159 VAL A O 1
ATOM 1233 N N . SER A 1 160 ? 146.733 115.081 110.824 1.00 20.38 160 SER A N 1
ATOM 1234 C CA . SER A 1 160 ? 146.993 114.166 109.718 1.00 20.38 160 SER A CA 1
ATOM 1235 C C . SER A 1 160 ? 147.822 113.000 110.235 1.00 20.38 160 SER A C 1
ATOM 1236 O O . SER A 1 160 ? 148.861 113.213 110.867 1.00 20.38 160 SER A O 1
ATOM 1239 N N . SER A 1 161 ? 147.377 111.771 109.961 1.00 22.15 161 SER A N 1
ATOM 1240 C CA . SER A 1 161 ? 147.977 110.589 110.567 1.00 22.15 161 SER A CA 1
ATOM 1241 C C . SER A 1 161 ? 147.922 109.415 109.597 1.00 22.15 161 SER A C 1
ATOM 1242 O O . SER A 1 161 ? 147.477 109.543 108.454 1.00 22.15 161 SER A O 1
ATOM 1245 N N . ILE A 1 162 ? 148.384 108.256 110.074 1.00 26.53 162 ILE A N 1
ATOM 1246 C CA . ILE A 1 162 ? 148.401 107.015 109.311 1.00 26.53 162 ILE A CA 1
ATOM 1247 C C . ILE A 1 162 ? 147.755 105.917 110.146 1.00 26.53 162 ILE A C 1
ATOM 1248 O O . ILE A 1 162 ? 147.546 106.060 111.352 1.00 26.53 162 ILE A O 1
ATOM 1253 N N . GLY A 1 163 ? 147.442 104.811 109.488 1.00 31.05 163 GLY A N 1
ATOM 1254 C CA . GLY A 1 163 ? 146.837 103.655 110.117 1.00 31.05 163 GLY A CA 1
ATOM 1255 C C . GLY A 1 163 ? 147.846 102.580 110.463 1.00 31.05 163 GLY A C 1
ATOM 1256 O O . GLY A 1 163 ? 149.037 102.849 110.654 1.00 31.05 163 GLY A O 1
ATOM 1257 N N . ARG A 1 164 ? 147.361 101.340 110.554 1.00 37.75 164 ARG A N 1
ATOM 1258 C CA . ARG A 1 164 ? 148.233 100.212 110.861 1.00 37.75 164 ARG A CA 1
ATOM 1259 C C . ARG A 1 164 ? 149.055 99.770 109.657 1.00 37.75 164 ARG A C 1
ATOM 1260 O O . ARG A 1 164 ? 150.160 99.239 109.828 1.00 37.75 164 ARG A O 1
ATOM 1268 N N . ALA A 1 165 ? 148.535 99.967 108.444 1.00 35.00 165 ALA A N 1
ATOM 1269 C CA . ALA A 1 165 ? 149.267 99.561 107.250 1.00 35.00 165 ALA A CA 1
ATOM 1270 C C . ALA A 1 165 ? 150.522 100.398 107.048 1.00 35.00 165 ALA A C 1
ATOM 1271 O O . ALA A 1 165 ? 151.501 99.917 106.469 1.00 35.00 165 ALA A O 1
ATOM 1273 N N . GLY A 1 166 ? 150.511 101.651 107.504 1.00 33.84 166 GLY A N 1
ATOM 1274 C CA . GLY A 1 166 ? 151.722 102.452 107.458 1.00 33.84 166 GLY A CA 1
ATOM 1275 C C . GLY A 1 166 ? 152.802 101.932 108.388 1.00 33.84 166 GLY A C 1
ATOM 1276 O O . GLY A 1 166 ? 153.984 101.919 108.035 1.00 33.84 166 GLY A O 1
ATOM 1277 N N . GLU A 1 167 ? 152.413 101.505 109.592 1.00 36.93 167 GLU A N 1
ATOM 1278 C CA . GLU A 1 167 ? 153.381 100.945 110.531 1.00 36.93 167 GLU A CA 1
ATOM 1279 C C . GLU A 1 167 ? 153.901 99.596 110.052 1.00 36.93 167 GLU A C 1
ATOM 1280 O O . GLU A 1 167 ? 155.086 99.287 110.220 1.00 36.93 167 GLU A O 1
ATOM 1286 N N . ASN A 1 168 ? 153.031 98.778 109.457 1.00 38.57 168 ASN A N 1
ATOM 1287 C CA . ASN A 1 168 ? 153.454 97.484 108.933 1.00 38.57 168 ASN A CA 1
ATOM 1288 C C . ASN A 1 168 ? 154.219 97.597 107.621 1.00 38.57 168 ASN A C 1
ATOM 1289 O O . ASN A 1 168 ? 154.684 96.572 107.113 1.00 38.57 168 ASN A O 1
ATOM 1294 N N . GLN A 1 169 ? 154.342 98.807 107.067 1.00 37.63 169 GLN A N 1
ATOM 1295 C CA . GLN A 1 169 ? 155.059 99.067 105.816 1.00 37.63 169 GLN A CA 1
ATOM 1296 C C . GLN A 1 169 ? 154.449 98.300 104.644 1.00 37.63 169 GLN A C 1
ATOM 1297 O O . GLN A 1 169 ? 155.164 97.749 103.807 1.00 37.63 169 GLN A O 1
ATOM 1303 N N . VAL A 1 170 ? 153.116 98.258 104.590 1.00 36.79 170 VAL A N 1
ATOM 1304 C CA . VAL A 1 170 ? 152.438 97.763 103.400 1.00 36.79 170 VAL A CA 1
ATOM 1305 C C . VAL A 1 170 ? 152.725 98.711 102.246 1.00 36.79 170 VAL A C 1
ATOM 1306 O O . VAL A 1 170 ? 152.719 99.938 102.408 1.00 36.79 170 VAL A O 1
ATOM 1310 N N . MET A 1 171 ? 152.991 98.141 101.069 1.00 37.03 171 MET A N 1
ATOM 1311 C CA . MET A 1 171 ? 153.537 98.917 99.961 1.00 37.03 171 MET A CA 1
ATOM 1312 C C . MET A 1 171 ? 152.562 99.955 99.416 1.00 37.03 171 MET A C 1
ATOM 1313 O O . MET A 1 171 ? 153.000 100.915 98.774 1.00 37.03 171 MET A O 1
ATOM 1318 N N . PHE A 1 172 ? 151.262 99.801 99.653 1.00 37.87 172 PHE A N 1
ATOM 1319 C CA . PHE A 1 172 ? 150.267 100.747 99.161 1.00 37.87 172 PHE A CA 1
ATOM 1320 C C . PHE A 1 172 ? 149.515 101.423 100.304 1.00 37.87 172 PHE A C 1
ATOM 1321 O O . PHE A 1 172 ? 148.300 101.617 100.242 1.00 37.87 172 PHE A O 1
ATOM 1329 N N . ALA A 1 173 ? 150.230 101.802 101.359 1.00 31.74 173 ALA A N 1
ATOM 1330 C CA . ALA A 1 173 ? 149.625 102.565 102.439 1.00 31.74 173 ALA A CA 1
ATOM 1331 C C . ALA A 1 173 ? 149.430 104.017 102.001 1.00 31.74 173 ALA A C 1
ATOM 1332 O O . ALA A 1 173 ? 149.830 104.424 100.908 1.00 31.74 173 ALA A O 1
ATOM 1334 N N . CYS A 1 174 ? 148.809 104.816 102.864 1.00 26.92 174 CYS A N 1
ATOM 1335 C CA . CYS A 1 174 ? 148.472 106.187 102.501 1.00 26.92 174 CYS A CA 1
ATOM 1336 C C . CYS A 1 174 ? 148.436 107.047 103.758 1.00 26.92 174 CYS A C 1
ATOM 1337 O O . CYS A 1 174 ? 148.758 106.593 104.859 1.00 26.92 174 CYS A O 1
ATOM 1340 N N . ILE A 1 175 ? 148.045 108.307 103.576 1.00 21.61 175 ILE A N 1
ATOM 1341 C CA . ILE A 1 175 ? 147.964 109.300 104.640 1.00 21.61 175 ILE A CA 1
ATOM 1342 C C . ILE A 1 175 ? 146.556 109.876 104.632 1.00 21.61 175 ILE A C 1
ATOM 1343 O O . ILE A 1 175 ? 146.097 110.374 103.599 1.00 21.61 175 ILE A O 1
ATOM 1348 N N . VAL A 1 176 ? 145.878 109.828 105.777 1.00 20.55 176 VAL A N 1
ATOM 1349 C CA . VAL A 1 176 ? 144.472 110.203 105.877 1.00 20.55 176 VAL A CA 1
ATOM 1350 C C . VAL A 1 176 ? 144.337 111.410 106.795 1.00 20.55 176 VAL A C 1
ATOM 1351 O O . VAL A 1 176 ? 144.941 111.449 107.872 1.00 20.55 176 VAL A O 1
ATOM 1355 N N . ASN A 1 177 ? 143.550 112.398 106.366 1.00 17.87 177 ASN A N 1
ATOM 1356 C CA . ASN A 1 177 ? 143.221 113.549 107.200 1.00 17.87 177 ASN A CA 1
ATOM 1357 C C . ASN A 1 177 ? 141.732 113.842 107.091 1.00 17.87 177 ASN A C 1
ATOM 1358 O O . ASN A 1 177 ? 141.200 113.911 105.983 1.00 17.87 177 ASN A O 1
ATOM 1363 N N . ASP A 1 178 ? 141.079 114.026 108.244 1.00 19.50 178 ASP A N 1
ATOM 1364 C CA . ASP A 1 178 ? 139.640 114.268 108.386 1.00 19.50 178 ASP A CA 1
ATOM 1365 C C . ASP A 1 178 ? 138.802 113.048 108.017 1.00 19.50 178 ASP A C 1
ATOM 1366 O O . ASP A 1 178 ? 137.798 113.168 107.308 1.00 19.50 178 ASP A O 1
ATOM 1371 N N . LEU A 1 179 ? 139.238 111.867 108.469 1.00 23.11 179 LEU A N 1
ATOM 1372 C CA . LEU A 1 179 ? 138.470 110.621 108.532 1.00 23.11 179 LEU A CA 1
ATOM 1373 C C . LEU A 1 179 ? 138.192 109.991 107.168 1.00 23.11 179 LEU A C 1
ATOM 1374 O O . LEU A 1 179 ? 137.744 108.844 107.092 1.00 23.11 179 LEU A O 1
ATOM 1379 N N . HIS A 1 180 ? 138.473 110.723 106.102 1.00 21.41 180 HIS A N 1
ATOM 1380 C CA . HIS A 1 180 ? 138.439 110.282 104.708 1.00 21.41 180 HIS A CA 1
ATOM 1381 C C . HIS A 1 180 ? 139.160 111.376 103.927 1.00 21.41 180 HIS A C 1
ATOM 1382 O O . HIS A 1 180 ? 139.816 112.228 104.532 1.00 21.41 180 HIS A O 1
ATOM 1389 N N . ARG A 1 181 ? 139.077 111.359 102.595 1.00 20.40 181 ARG A N 1
ATOM 1390 C CA . ARG A 1 181 ? 139.845 112.287 101.750 1.00 20.40 181 ARG A CA 1
ATOM 1391 C C . ARG A 1 181 ? 141.351 112.133 101.984 1.00 20.40 181 ARG A C 1
ATOM 1392 O O . ARG A 1 181 ? 142.021 113.015 102.521 1.00 20.40 181 ARG A O 1
ATOM 1400 N N . ALA A 1 182 ? 141.874 110.982 101.584 1.00 20.83 182 ALA A N 1
ATOM 1401 C CA . ALA A 1 182 ? 143.269 110.643 101.811 1.00 20.83 182 ALA A CA 1
ATOM 1402 C C . ALA A 1 182 ? 144.096 110.780 100.536 1.00 20.83 182 ALA A C 1
ATOM 1403 O O . ALA A 1 182 ? 143.576 110.993 99.440 1.00 20.83 182 ALA A O 1
ATOM 1405 N N . ALA A 1 183 ? 145.412 110.662 100.702 1.00 24.24 183 ALA A N 1
ATOM 1406 C CA . ALA A 1 183 ? 146.338 110.499 99.588 1.00 24.24 183 ALA A CA 1
ATOM 1407 C C . ALA A 1 183 ? 146.340 109.027 99.170 1.00 24.24 183 ALA A C 1
ATOM 1408 O O . ALA A 1 183 ? 145.468 108.249 99.565 1.00 24.24 183 ALA A O 1
ATOM 1410 N N . GLY A 1 184 ? 147.305 108.614 98.355 1.00 27.27 184 GLY A N 1
ATOM 1411 C CA . GLY A 1 184 ? 147.393 107.205 98.019 1.00 27.27 184 GLY A CA 1
ATOM 1412 C C . GLY A 1 184 ? 148.329 106.950 96.856 1.00 27.27 184 GLY A C 1
ATOM 1413 O O . GLY A 1 184 ? 149.316 107.662 96.661 1.00 27.27 184 GLY A O 1
ATOM 1414 N N . ARG A 1 185 ? 148.018 105.873 96.130 1.00 35.38 185 ARG A N 1
ATOM 1415 C CA . ARG A 1 185 ? 148.702 105.418 94.922 1.00 35.38 185 ARG A CA 1
ATOM 1416 C C . ARG A 1 185 ? 150.090 104.857 95.215 1.00 35.38 185 ARG A C 1
ATOM 1417 O O . ARG A 1 185 ? 150.235 103.653 95.447 1.00 35.38 185 ARG A O 1
ATOM 1425 N N . SER A 1 186 ? 151.114 105.708 95.213 1.00 33.59 186 SER A N 1
ATOM 1426 C CA . SER A 1 186 ? 152.493 105.236 95.236 1.00 33.59 186 SER A CA 1
ATOM 1427 C C . SER A 1 186 ? 152.971 104.808 96.619 1.00 33.59 186 SER A C 1
ATOM 1428 O O . SER A 1 186 ? 154.161 104.521 96.778 1.00 33.59 186 SER A O 1
ATOM 1431 N N . GLY A 1 187 ? 152.091 104.753 97.614 1.00 30.57 187 GLY A N 1
ATOM 1432 C CA . GLY A 1 187 ? 152.471 104.274 98.928 1.00 30.57 187 GLY A CA 1
ATOM 1433 C C . GLY A 1 187 ? 153.349 105.228 99.711 1.00 30.57 187 GLY A C 1
ATOM 1434 O O . GLY A 1 187 ? 154.491 104.899 100.040 1.00 30.57 187 GLY A O 1
ATOM 1435 N N . VAL A 1 188 ? 152.826 106.414 100.019 1.00 27.72 188 VAL A N 1
ATOM 1436 C CA . VAL A 1 188 ? 153.582 107.378 100.810 1.00 27.72 188 VAL A CA 1
ATOM 1437 C C . VAL A 1 188 ? 153.521 107.064 102.301 1.00 27.72 188 VAL A C 1
ATOM 1438 O O . VAL A 1 188 ? 154.384 107.524 103.066 1.00 27.72 188 VAL A O 1
ATOM 1442 N N . GLY A 1 189 ? 152.531 106.279 102.730 1.00 29.29 189 GLY A N 1
ATOM 1443 C CA . GLY A 1 189 ? 152.444 105.904 104.129 1.00 29.29 189 GLY A CA 1
ATOM 1444 C C . GLY A 1 189 ? 153.597 105.037 104.584 1.00 29.29 189 GLY A C 1
ATOM 1445 O O . GLY A 1 189 ? 154.033 105.136 105.731 1.00 29.29 189 GLY A O 1
ATOM 1446 N N . ALA A 1 190 ? 154.101 104.173 103.700 1.00 29.46 190 ALA A N 1
ATOM 1447 C CA . ALA A 1 190 ? 155.261 103.356 104.040 1.00 29.46 190 ALA A CA 1
ATOM 1448 C C . ALA A 1 190 ? 156.489 104.221 104.290 1.00 29.46 190 ALA A C 1
ATOM 1449 O O . ALA A 1 190 ? 157.259 103.964 105.223 1.00 29.46 190 ALA A O 1
ATOM 1451 N N . VAL A 1 191 ? 156.686 105.254 103.470 1.00 29.79 191 VAL A N 1
ATOM 1452 C CA . VAL A 1 191 ? 157.806 106.166 103.674 1.00 29.79 191 VAL A CA 1
ATOM 1453 C C . VAL A 1 191 ? 157.629 106.945 104.969 1.00 29.79 191 VAL A C 1
ATOM 1454 O O . VAL A 1 191 ? 158.595 107.169 105.709 1.00 29.79 191 VAL A O 1
ATOM 1458 N N . MET A 1 192 ? 156.399 107.379 105.263 1.00 28.76 192 MET A N 1
ATOM 1459 C CA . MET A 1 192 ? 156.171 108.120 106.502 1.00 28.76 192 MET A CA 1
ATOM 1460 C C . MET A 1 192 ? 156.407 107.244 107.728 1.00 28.76 192 MET A C 1
ATOM 1461 O O . MET A 1 192 ? 156.987 107.696 108.721 1.00 28.76 192 MET A O 1
ATOM 1466 N N . GLY A 1 193 ? 155.971 105.983 107.676 1.00 30.96 193 GLY A N 1
ATOM 1467 C CA . GLY A 1 193 ? 156.153 105.092 108.808 1.00 30.96 193 GLY A CA 1
ATOM 1468 C C . GLY A 1 193 ? 157.560 104.558 108.957 1.00 30.96 193 GLY A C 1
ATOM 1469 O O . GLY A 1 193 ? 157.950 104.139 110.050 1.00 30.96 193 GLY A O 1
ATOM 1470 N N . SER A 1 194 ? 158.337 104.545 107.870 1.00 32.11 194 SER A N 1
ATOM 1471 C CA . SER A 1 194 ? 159.737 104.147 107.973 1.00 32.11 194 SER A CA 1
ATOM 1472 C C . SER A 1 194 ? 160.568 105.214 108.664 1.00 32.11 194 SER A C 1
ATOM 1473 O O . SER A 1 194 ? 161.631 104.912 109.217 1.00 32.11 194 SER A O 1
ATOM 1476 N N . LYS A 1 195 ? 160.102 106.460 108.645 1.00 30.95 195 LYS A N 1
ATOM 1477 C CA . LYS A 1 195 ? 160.778 107.542 109.342 1.00 30.95 195 LYS A CA 1
ATOM 1478 C C . LYS A 1 195 ? 160.400 107.607 110.812 1.00 30.95 195 LYS A C 1
ATOM 1479 O O . LYS A 1 195 ? 160.881 108.500 111.516 1.00 30.95 195 LYS A O 1
ATOM 1485 N N . ASN A 1 196 ? 159.532 106.699 111.266 1.00 30.57 196 ASN A N 1
ATOM 1486 C CA . ASN A 1 196 ? 159.125 106.568 112.664 1.00 30.57 196 ASN A CA 1
ATOM 1487 C C . ASN A 1 196 ? 158.420 107.850 113.128 1.00 30.57 196 ASN A C 1
ATOM 1488 O O . ASN A 1 196 ? 158.723 108.410 114.182 1.00 30.57 196 ASN A O 1
ATOM 1493 N N . LEU A 1 197 ? 157.500 108.342 112.301 1.00 25.39 197 LEU A N 1
ATOM 1494 C CA . LEU A 1 197 ? 156.679 109.505 112.605 1.00 25.39 197 LEU A CA 1
ATOM 1495 C C . LEU A 1 197 ? 155.211 109.111 112.523 1.00 25.39 197 LEU A C 1
ATOM 1496 O O . LEU A 1 197 ? 154.793 108.447 111.571 1.00 25.39 197 LEU A O 1
ATOM 1501 N N . LYS A 1 198 ? 154.428 109.525 113.515 1.00 24.52 198 LYS A N 1
ATOM 1502 C CA . LYS A 1 198 ? 153.047 109.072 113.632 1.00 24.52 198 LYS A CA 1
ATOM 1503 C C . LYS A 1 198 ? 152.029 110.067 113.087 1.00 24.52 198 LYS A C 1
ATOM 1504 O O . LYS A 1 198 ? 151.163 109.678 112.299 1.00 24.52 198 LYS A O 1
ATOM 1510 N N . ALA A 1 199 ? 152.099 111.340 113.475 1.00 20.56 199 ALA A N 1
ATOM 1511 C CA . ALA A 1 199 ? 151.062 112.284 113.081 1.00 20.56 199 ALA A CA 1
ATOM 1512 C C . ALA A 1 199 ? 151.597 113.709 113.126 1.00 20.56 199 ALA A C 1
ATOM 1513 O O . ALA A 1 199 ? 152.628 114.001 113.742 1.00 20.56 199 ALA A O 1
ATOM 1515 N N . VAL A 1 200 ? 150.867 114.596 112.452 1.00 18.79 200 VAL A N 1
ATOM 1516 C CA . VAL A 1 200 ? 151.119 116.032 112.465 1.00 18.79 200 VAL A CA 1
ATOM 1517 C C . VAL A 1 200 ? 149.852 116.729 112.940 1.00 18.79 200 VAL A C 1
ATOM 1518 O O . VAL A 1 200 ? 148.764 116.469 112.414 1.00 18.79 200 VAL A O 1
ATOM 1522 N N . ALA A 1 201 ? 149.991 117.609 113.931 1.00 19.05 201 ALA A N 1
ATOM 1523 C CA . ALA A 1 201 ? 148.882 118.379 114.472 1.00 19.05 201 ALA A CA 1
ATOM 1524 C C . ALA A 1 201 ? 149.190 119.864 114.352 1.00 19.05 201 ALA A C 1
ATOM 1525 O O . ALA A 1 201 ? 150.272 120.321 114.747 1.00 19.05 201 ALA A O 1
ATOM 1527 N N . ILE A 1 202 ? 148.235 120.615 113.811 1.00 16.93 202 ILE A N 1
ATOM 1528 C CA . ILE A 1 202 ? 148.474 122.013 113.476 1.00 16.93 202 ILE A CA 1
ATOM 1529 C C . ILE A 1 202 ? 147.263 122.840 113.892 1.00 16.93 202 ILE A C 1
ATOM 1530 O O . ILE A 1 202 ? 146.123 122.358 113.882 1.00 16.93 202 ILE A O 1
ATOM 1535 N N . ARG A 1 203 ? 147.532 124.085 114.287 1.00 18.51 203 ARG A N 1
ATOM 1536 C CA . ARG A 1 203 ? 146.516 125.005 114.792 1.00 18.51 203 ARG A CA 1
ATOM 1537 C C . ARG A 1 203 ? 147.027 126.418 114.546 1.00 18.51 203 ARG A C 1
ATOM 1538 O O . ARG A 1 203 ? 148.038 126.815 115.129 1.00 18.51 203 ARG A O 1
ATOM 1546 N N . GLY A 1 204 ? 146.342 127.168 113.699 1.00 17.61 204 GLY A N 1
ATOM 1547 C CA . GLY A 1 204 ? 146.844 128.457 113.247 1.00 17.61 204 GLY A CA 1
ATOM 1548 C C . GLY A 1 204 ? 145.846 129.578 113.428 1.00 17.61 204 GLY A C 1
ATOM 1549 O O . GLY A 1 204 ? 144.671 129.439 113.096 1.00 17.61 204 GLY A O 1
ATOM 1550 N N . THR A 1 205 ? 146.335 130.702 113.959 1.00 17.71 205 THR A N 1
ATOM 1551 C CA . THR A 1 205 ? 145.527 131.899 114.187 1.00 17.71 205 THR A CA 1
ATOM 1552 C C . THR A 1 205 ? 146.290 133.157 113.787 1.00 17.71 205 THR A C 1
ATOM 1553 O O . THR A 1 205 ? 146.271 134.163 114.502 1.00 17.71 205 THR A O 1
ATOM 1557 N N . LYS A 1 206 ? 146.972 133.127 112.643 1.00 16.31 206 LYS A N 1
ATOM 1558 C CA . LYS A 1 206 ? 147.707 134.294 112.168 1.00 16.31 206 LYS A CA 1
ATOM 1559 C C . LYS A 1 206 ? 147.119 134.927 110.918 1.00 16.31 206 LYS A C 1
ATOM 1560 O O . LYS A 1 206 ? 147.296 136.128 110.713 1.00 16.31 206 LYS A O 1
ATOM 1566 N N . GLY A 1 207 ? 146.443 134.159 110.079 1.00 14.82 207 GLY A N 1
ATOM 1567 C CA . GLY A 1 207 ? 145.752 134.732 108.935 1.00 14.82 207 GLY A CA 1
ATOM 1568 C C . GLY A 1 207 ? 146.635 134.835 107.710 1.00 14.82 207 GLY A C 1
ATOM 1569 O O . GLY A 1 207 ? 147.851 135.000 107.791 1.00 14.82 207 GLY A O 1
ATOM 1570 N N . VAL A 1 208 ? 146.000 134.739 106.543 1.00 15.02 208 VAL A N 1
ATOM 1571 C CA . VAL A 1 208 ? 146.700 134.870 105.264 1.00 15.02 208 VAL A CA 1
ATOM 1572 C C . VAL A 1 208 ? 146.657 136.351 104.901 1.00 15.02 208 VAL A C 1
ATOM 1573 O O . VAL A 1 208 ? 145.660 136.869 104.398 1.00 15.02 208 VAL A O 1
ATOM 1577 N N . SER A 1 209 ? 147.750 137.043 105.191 1.00 23.91 209 SER A N 1
ATOM 1578 C CA . SER A 1 209 ? 147.928 138.412 104.750 1.00 23.91 209 SER A CA 1
ATOM 1579 C C . SER A 1 209 ? 148.859 138.431 103.543 1.00 23.91 209 SER A C 1
ATOM 1580 O O . SER A 1 209 ? 149.345 137.396 103.084 1.00 23.91 209 SER A O 1
ATOM 1583 N N . GLY A 1 210 ? 149.116 139.622 103.022 1.00 32.74 210 GLY A N 1
ATOM 1584 C CA . GLY A 1 210 ? 150.067 139.747 101.940 1.00 32.74 210 GLY A CA 1
ATOM 1585 C C . GLY A 1 210 ? 149.567 139.234 100.608 1.00 32.74 210 GLY A C 1
ATOM 1586 O O . GLY A 1 210 ? 150.054 138.223 100.108 1.00 32.74 210 GLY A O 1
ATOM 1587 N N . ILE A 1 211 ? 148.571 139.901 100.039 1.00 35.63 211 ILE A N 1
ATOM 1588 C CA . ILE A 1 211 ? 148.187 139.725 98.646 1.00 35.63 211 ILE A CA 1
ATOM 1589 C C . ILE A 1 211 ? 148.390 141.070 97.967 1.00 35.63 211 ILE A C 1
ATOM 1590 O O . ILE A 1 211 ? 147.946 142.099 98.487 1.00 35.63 211 ILE A O 1
ATOM 1595 N N . ARG A 1 212 ? 149.077 141.065 96.822 1.00 37.18 212 ARG A N 1
ATOM 1596 C CA . ARG A 1 212 ? 149.547 142.312 96.224 1.00 37.18 212 ARG A CA 1
ATOM 1597 C C . ARG A 1 212 ? 148.411 143.226 95.776 1.00 37.18 212 ARG A C 1
ATOM 1598 O O . ARG A 1 212 ? 148.653 144.411 95.527 1.00 37.18 212 ARG A O 1
ATOM 1606 N N . ASP A 1 213 ? 147.186 142.716 95.673 1.00 37.60 213 ASP A N 1
ATOM 1607 C CA . ASP A 1 213 ? 146.048 143.542 95.281 1.00 37.60 213 ASP A CA 1
ATOM 1608 C C . ASP A 1 213 ? 144.791 142.909 95.862 1.00 37.60 213 ASP A C 1
ATOM 1609 O O . ASP A 1 213 ? 144.331 141.881 95.359 1.00 37.60 213 ASP A O 1
ATOM 1614 N N . PHE A 1 214 ? 144.245 143.509 96.923 1.00 38.96 214 PHE A N 1
ATOM 1615 C CA . PHE A 1 214 ? 143.025 143.001 97.548 1.00 38.96 214 PHE A CA 1
ATOM 1616 C C . PHE A 1 214 ? 141.780 143.239 96.688 1.00 38.96 214 PHE A C 1
ATOM 1617 O O . PHE A 1 214 ? 141.071 142.265 96.388 1.00 38.96 214 PHE A O 1
ATOM 1625 N N . PRO A 1 215 ? 141.449 144.483 96.281 1.00 37.33 215 PRO A N 1
ATOM 1626 C CA . PRO A 1 215 ? 140.206 144.661 95.507 1.00 37.33 215 PRO A CA 1
ATOM 1627 C C . PRO A 1 215 ? 140.225 143.955 94.165 1.00 37.33 215 PRO A C 1
ATOM 1628 O O . PRO A 1 215 ? 139.196 143.414 93.739 1.00 37.33 215 PRO A O 1
ATOM 1632 N N . GLY A 1 216 ? 141.376 143.934 93.492 1.00 35.25 216 GLY A N 1
ATOM 1633 C CA . GLY A 1 216 ? 141.469 143.222 92.229 1.00 35.25 216 GLY A CA 1
ATOM 1634 C C . GLY A 1 216 ? 141.247 141.733 92.388 1.00 35.25 216 GLY A C 1
ATOM 1635 O O . GLY A 1 216 ? 140.556 141.111 91.579 1.00 35.25 216 GLY A O 1
ATOM 1636 N N . PHE A 1 217 ? 141.818 141.143 93.442 1.00 30.23 217 PHE A N 1
ATOM 1637 C CA . PHE A 1 217 ? 141.614 139.722 93.699 1.00 30.23 217 PHE A CA 1
ATOM 1638 C C . PHE A 1 217 ? 140.158 139.422 94.028 1.00 30.23 217 PHE A C 1
ATOM 1639 O O . PHE A 1 217 ? 139.602 138.419 93.561 1.00 30.23 217 PHE A O 1
ATOM 1647 N N . VAL A 1 218 ? 139.523 140.283 94.829 1.00 30.30 218 VAL A N 1
ATOM 1648 C CA . VAL A 1 218 ? 138.120 140.073 95.185 1.00 30.30 218 VAL A CA 1
ATOM 1649 C C . VAL A 1 218 ? 137.240 140.132 93.941 1.00 30.30 218 VAL A C 1
ATOM 1650 O O . VAL A 1 218 ? 136.374 139.271 93.728 1.00 30.30 218 VAL A O 1
ATOM 1654 N N . ARG A 1 219 ? 137.468 141.135 93.086 1.00 33.09 219 ARG A N 1
ATOM 1655 C CA . ARG A 1 219 ? 136.700 141.243 91.849 1.00 33.09 219 ARG A CA 1
ATOM 1656 C C . ARG A 1 219 ? 136.947 140.052 90.932 1.00 33.09 219 ARG A C 1
ATOM 1657 O O . ARG A 1 219 ? 136.008 139.532 90.317 1.00 33.09 219 ARG A O 1
ATOM 1665 N N . ALA A 1 220 ? 138.202 139.605 90.825 1.00 28.22 220 ALA A N 1
ATOM 1666 C CA . ALA A 1 220 ? 138.516 138.481 89.950 1.00 28.22 220 ALA A CA 1
ATOM 1667 C C . ALA A 1 220 ? 137.822 137.207 90.408 1.00 28.22 220 ALA A C 1
ATOM 1668 O O . ALA A 1 220 ? 137.256 136.475 89.589 1.00 28.22 220 ALA A O 1
ATOM 1670 N N . THR A 1 221 ? 137.835 136.932 91.717 1.00 25.12 221 THR A N 1
ATOM 1671 C CA . THR A 1 221 ? 137.155 135.739 92.217 1.00 25.12 221 THR A CA 1
ATOM 1672 C C . THR A 1 221 ? 135.643 135.848 92.056 1.00 25.12 221 THR A C 1
ATOM 1673 O O . THR A 1 221 ? 134.975 134.853 91.741 1.00 25.12 221 THR A O 1
ATOM 1677 N N . SER A 1 222 ? 135.084 137.046 92.264 1.00 26.92 222 SER A N 1
ATOM 1678 C CA . SER A 1 222 ? 133.645 137.226 92.086 1.00 26.92 222 SER A CA 1
ATOM 1679 C C . SER A 1 222 ? 133.229 136.993 90.640 1.00 26.92 222 SER A C 1
ATOM 1680 O O . SER A 1 222 ? 132.178 136.397 90.380 1.00 26.92 222 SER A O 1
ATOM 1683 N N . GLU A 1 223 ? 134.032 137.465 89.683 1.00 28.77 223 GLU A N 1
ATOM 1684 C CA . GLU A 1 223 ? 133.732 137.190 88.280 1.00 28.77 223 GLU A CA 1
ATOM 1685 C C . GLU A 1 223 ? 133.926 135.716 87.943 1.00 28.77 223 GLU A C 1
ATOM 1686 O O . GLU A 1 223 ? 133.162 135.150 87.153 1.00 28.77 223 GLU A O 1
ATOM 1692 N N . ALA A 1 224 ? 134.944 135.078 88.526 1.00 24.96 224 ALA A N 1
ATOM 1693 C CA . ALA A 1 224 ? 135.248 133.693 88.181 1.00 24.96 224 ALA A CA 1
ATOM 1694 C C . ALA A 1 224 ? 134.185 132.734 88.701 1.00 24.96 224 ALA A C 1
ATOM 1695 O O . ALA A 1 224 ? 133.906 131.710 88.069 1.00 24.96 224 ALA A O 1
ATOM 1697 N N . LYS A 1 225 ? 133.589 133.037 89.859 1.00 22.24 225 LYS A N 1
ATOM 1698 C CA . LYS A 1 225 ? 132.572 132.139 90.404 1.00 22.24 225 LYS A CA 1
ATOM 1699 C C . LYS A 1 225 ? 131.300 132.136 89.566 1.00 22.24 225 LYS A C 1
ATOM 1700 O O . LYS A 1 225 ? 130.526 131.175 89.626 1.00 22.24 225 LYS A O 1
ATOM 1706 N N . LYS A 1 226 ? 131.058 133.197 88.791 1.00 28.17 226 LYS A N 1
ATOM 1707 C CA . LYS A 1 226 ? 129.839 133.265 87.989 1.00 28.17 226 LYS A CA 1
ATOM 1708 C C . LYS A 1 226 ? 129.865 132.262 86.843 1.00 28.17 226 LYS A C 1
ATOM 1709 O O . LYS A 1 226 ? 128.825 131.703 86.475 1.00 28.17 226 LYS A O 1
ATOM 1715 N N . VAL A 1 227 ? 131.041 132.036 86.252 1.00 26.59 227 VAL A N 1
ATOM 1716 C CA . VAL A 1 227 ? 131.167 131.045 85.186 1.00 26.59 227 VAL A CA 1
ATOM 1717 C C . VAL A 1 227 ? 130.888 129.649 85.724 1.00 26.59 227 VAL A C 1
ATOM 1718 O O . VAL A 1 227 ? 130.243 128.826 85.063 1.00 26.59 227 VAL A O 1
ATOM 1722 N N . LEU A 1 228 ? 131.367 129.364 86.935 1.00 24.77 228 LEU A N 1
ATOM 1723 C CA . LEU A 1 228 ? 131.234 128.030 87.506 1.00 24.77 228 LEU A CA 1
ATOM 1724 C C . LEU A 1 228 ? 129.796 127.722 87.904 1.00 24.77 228 LEU A C 1
ATOM 1725 O O . LEU A 1 228 ? 129.421 126.549 88.000 1.00 24.77 228 LEU A O 1
ATOM 1730 N N . ALA A 1 229 ? 128.982 128.748 88.138 1.00 27.55 229 ALA A N 1
ATOM 1731 C CA . ALA A 1 229 ? 127.619 128.564 88.617 1.00 27.55 229 ALA A CA 1
ATOM 1732 C C . ALA A 1 229 ? 126.593 128.456 87.498 1.00 27.55 229 ALA A C 1
ATOM 1733 O O . ALA A 1 229 ? 125.412 128.243 87.785 1.00 27.55 229 ALA A O 1
ATOM 1735 N N . GLY A 1 230 ? 127.004 128.599 86.241 1.00 32.72 230 GLY A N 1
ATOM 1736 C CA . GLY A 1 230 ? 126.070 128.512 85.136 1.00 32.72 230 GLY A CA 1
ATOM 1737 C C . GLY A 1 230 ? 126.251 127.276 84.279 1.00 32.72 230 GLY A C 1
ATOM 1738 O O . GLY A 1 230 ? 125.417 126.982 83.419 1.00 32.72 230 GLY A O 1
ATOM 1739 N N . ASN A 1 231 ? 127.337 126.549 84.502 1.00 31.52 231 ASN A N 1
ATOM 1740 C CA . ASN A 1 231 ? 127.608 125.335 83.740 1.00 31.52 231 ASN A CA 1
ATOM 1741 C C . ASN A 1 231 ? 126.735 124.195 84.252 1.00 31.52 231 ASN A C 1
ATOM 1742 O O . ASN A 1 231 ? 126.668 123.975 85.464 1.00 31.52 231 ASN A O 1
ATOM 1747 N N . PRO A 1 232 ? 126.045 123.466 83.370 1.00 31.29 232 PRO A N 1
ATOM 1748 C CA . PRO A 1 232 ? 125.184 122.364 83.837 1.00 31.29 232 PRO A CA 1
ATOM 1749 C C . PRO A 1 232 ? 125.932 121.259 84.562 1.00 31.29 232 PRO A C 1
ATOM 1750 O O . PRO A 1 232 ? 125.351 120.605 85.437 1.00 31.29 232 PRO A O 1
ATOM 1754 N N . VAL A 1 233 ? 127.197 121.017 84.216 1.00 29.32 233 VAL A N 1
ATOM 1755 C CA . VAL A 1 233 ? 127.955 119.952 84.864 1.00 29.32 233 VAL A CA 1
ATOM 1756 C C . VAL A 1 233 ? 128.281 120.320 86.307 1.00 29.32 233 VAL A C 1
ATOM 1757 O O . VAL A 1 233 ? 128.130 119.500 87.220 1.00 29.32 233 VAL A O 1
ATOM 1761 N N . THR A 1 234 ? 128.713 121.560 86.540 1.00 27.41 234 THR A N 1
ATOM 1762 C CA . THR A 1 234 ? 129.177 121.994 87.850 1.00 27.41 234 THR A CA 1
ATOM 1763 C C . THR A 1 234 ? 128.117 122.766 88.631 1.00 27.41 234 THR A C 1
ATOM 1764 O O . THR A 1 234 ? 128.460 123.510 89.556 1.00 27.41 234 THR A O 1
ATOM 1768 N N . SER A 1 235 ? 126.841 122.611 88.282 1.00 31.07 235 SER A N 1
ATOM 1769 C CA . SER A 1 235 ? 125.779 123.245 89.053 1.00 31.07 235 SER A CA 1
ATOM 1770 C C . SER A 1 235 ? 124.700 122.239 89.432 1.00 31.07 235 SER A C 1
ATOM 1771 O O . SER A 1 235 ? 124.046 122.385 90.468 1.00 31.07 235 SER A O 1
ATOM 1774 N N . GLU A 1 236 ? 124.499 121.227 88.602 1.00 33.97 236 GLU A N 1
ATOM 1775 C CA . GLU A 1 236 ? 123.476 120.223 88.875 1.00 33.97 236 GLU A CA 1
ATOM 1776 C C . GLU A 1 236 ? 124.000 118.797 88.823 1.00 33.97 236 GLU A C 1
ATOM 1777 O O . GLU A 1 236 ? 123.531 117.954 89.588 1.00 33.97 236 GLU A O 1
ATOM 1783 N N . GLY A 1 237 ? 124.949 118.502 87.941 1.00 28.69 237 GLY A N 1
ATOM 1784 C CA . GLY A 1 237 ? 125.425 117.141 87.782 1.00 28.69 237 GLY A CA 1
ATOM 1785 C C . GLY A 1 237 ? 126.303 116.650 88.914 1.00 28.69 237 GLY A C 1
ATOM 1786 O O . GLY A 1 237 ? 125.958 115.685 89.603 1.00 28.69 237 GLY A O 1
ATOM 1787 N N . LEU A 1 238 ? 127.452 117.299 89.096 1.00 25.45 238 LEU A N 1
ATOM 1788 C CA . LEU A 1 238 ? 128.374 116.911 90.163 1.00 25.45 238 LEU A CA 1
ATOM 1789 C C . LEU A 1 238 ? 127.783 117.033 91.566 1.00 25.45 238 LEU A C 1
ATOM 1790 O O . LEU A 1 238 ? 127.960 116.091 92.358 1.00 25.45 238 LEU A O 1
ATOM 1795 N N . PRO A 1 239 ? 127.112 118.129 91.961 1.00 24.88 239 PRO A N 1
ATOM 1796 C CA . PRO A 1 239 ? 126.582 118.182 93.336 1.00 24.88 239 PRO A CA 1
ATOM 1797 C C . PRO A 1 239 ? 125.530 117.132 93.643 1.00 24.88 239 PRO A C 1
ATOM 1798 O O . PRO A 1 239 ? 125.411 116.714 94.800 1.00 24.88 239 PRO A O 1
ATOM 1802 N N . LYS A 1 240 ? 124.761 116.693 92.650 1.00 30.90 240 LYS A N 1
ATOM 1803 C CA . LYS A 1 240 ? 123.669 115.756 92.884 1.00 30.90 240 LYS A CA 1
ATOM 1804 C C . LYS A 1 240 ? 124.075 114.299 92.717 1.00 30.90 240 LYS A C 1
ATOM 1805 O O . LYS A 1 240 ? 123.603 113.448 93.478 1.00 30.90 240 LYS A O 1
ATOM 1811 N N . PHE A 1 241 ? 124.953 113.988 91.766 1.00 34.46 241 PHE A N 1
ATOM 1812 C CA . PHE A 1 241 ? 125.309 112.606 91.480 1.00 34.46 241 PHE A CA 1
ATOM 1813 C C . PHE A 1 241 ? 126.726 112.228 91.883 1.00 34.46 241 PHE A C 1
ATOM 1814 O O . PHE A 1 241 ? 126.957 111.070 92.235 1.00 34.46 241 PHE A O 1
ATOM 1822 N N . GLY A 1 242 ? 127.674 113.160 91.849 1.00 33.98 242 GLY A N 1
ATOM 1823 C CA . GLY A 1 242 ? 129.050 112.842 92.164 1.00 33.98 242 GLY A CA 1
ATOM 1824 C C . GLY A 1 242 ? 129.763 112.181 91.001 1.00 33.98 242 GLY A C 1
ATOM 1825 O O . GLY A 1 242 ? 129.261 112.096 89.881 1.00 33.98 242 GLY A O 1
ATOM 1826 N N . THR A 1 243 ? 130.971 111.692 91.286 1.00 38.57 243 THR A N 1
ATOM 1827 C CA . THR A 1 243 ? 131.795 111.072 90.254 1.00 38.57 243 THR A CA 1
ATOM 1828 C C . THR A 1 243 ? 131.296 109.695 89.835 1.00 38.57 243 THR A C 1
ATOM 1829 O O . THR A 1 243 ? 131.787 109.160 88.836 1.00 38.57 243 THR A O 1
ATOM 1833 N N . GLN A 1 244 ? 130.342 109.111 90.561 1.00 42.46 244 GLN A N 1
ATOM 1834 C CA . GLN A 1 244 ? 129.843 107.780 90.238 1.00 42.46 244 GLN A CA 1
ATOM 1835 C C . GLN A 1 244 ? 129.000 107.754 88.968 1.00 42.46 244 GLN A C 1
ATOM 1836 O O . GLN A 1 244 ? 128.914 106.699 88.324 1.00 42.46 244 GLN A O 1
ATOM 1842 N N . VAL A 1 245 ? 128.422 108.894 88.573 1.00 40.88 245 VAL A N 1
ATOM 1843 C CA . VAL A 1 245 ? 127.502 108.964 87.439 1.00 40.88 245 VAL A CA 1
ATOM 1844 C C . VAL A 1 245 ? 128.123 108.430 86.151 1.00 40.88 245 VAL A C 1
ATOM 1845 O O . VAL A 1 245 ? 127.397 107.982 85.255 1.00 40.88 245 VAL A O 1
ATOM 1849 N N . LEU A 1 246 ? 129.452 108.425 86.051 1.00 42.53 246 LEU A N 1
ATOM 1850 C CA . LEU A 1 246 ? 130.142 107.930 84.869 1.00 42.53 246 LEU A CA 1
ATOM 1851 C C . LEU A 1 246 ? 129.947 106.441 84.623 1.00 42.53 246 LEU A C 1
ATOM 1852 O O . LEU A 1 246 ? 130.032 106.028 83.460 1.00 42.53 246 LEU A O 1
ATOM 1857 N N . MET A 1 247 ? 129.669 105.647 85.670 1.00 44.87 247 MET A N 1
ATOM 1858 C CA . MET A 1 247 ? 129.743 104.187 85.561 1.00 44.87 247 MET A CA 1
ATOM 1859 C C . MET A 1 247 ? 128.921 103.660 84.393 1.00 44.87 247 MET A C 1
ATOM 1860 O O . MET A 1 247 ? 129.479 103.119 83.428 1.00 44.87 247 MET A O 1
ATOM 1865 N N . ASN A 1 248 ? 127.600 103.868 84.436 1.00 49.72 248 ASN A N 1
ATOM 1866 C CA . ASN A 1 248 ? 126.727 103.414 83.357 1.00 49.72 248 ASN A CA 1
ATOM 1867 C C . ASN A 1 248 ? 127.196 103.939 82.009 1.00 49.72 248 ASN A C 1
ATOM 1868 O O . ASN A 1 248 ? 127.235 103.184 81.031 1.00 49.72 248 ASN A O 1
ATOM 1873 N N . VAL A 1 249 ? 127.623 105.205 81.964 1.00 49.28 249 VAL A N 1
ATOM 1874 C CA . VAL A 1 249 ? 128.085 105.802 80.714 1.00 49.28 249 VAL A CA 1
ATOM 1875 C C . VAL A 1 249 ? 129.212 104.968 80.121 1.00 49.28 249 VAL A C 1
ATOM 1876 O O . VAL A 1 249 ? 129.146 104.543 78.960 1.00 49.28 249 VAL A O 1
ATOM 1880 N N . ILE A 1 250 ? 130.214 104.642 80.944 1.00 48.93 250 ILE A N 1
ATOM 1881 C CA . ILE A 1 250 ? 131.338 103.851 80.454 1.00 48.93 250 ILE A CA 1
ATOM 1882 C C . ILE A 1 250 ? 130.856 102.478 80.011 1.00 48.93 250 ILE A C 1
ATOM 1883 O O . ILE A 1 250 ? 131.284 101.957 78.972 1.00 48.93 250 ILE A O 1
ATOM 1888 N N . ASN A 1 251 ? 129.902 101.906 80.750 1.00 53.54 251 ASN A N 1
ATOM 1889 C CA . ASN A 1 251 ? 129.397 100.582 80.410 1.00 53.54 251 ASN A CA 1
ATOM 1890 C C . ASN A 1 251 ? 128.673 100.595 79.071 1.00 53.54 251 ASN A C 1
ATOM 1891 O O . ASN A 1 251 ? 128.617 99.573 78.378 1.00 53.54 251 ASN A O 1
ATOM 1896 N N . GLU A 1 252 ? 128.120 101.747 78.678 1.00 58.68 252 GLU A N 1
ATOM 1897 C CA . GLU A 1 252 ? 127.415 101.795 77.402 1.00 58.68 252 GLU A CA 1
ATOM 1898 C C . GLU A 1 252 ? 128.393 101.841 76.237 1.00 58.68 252 GLU A C 1
ATOM 1899 O O . GLU A 1 252 ? 128.012 101.596 75.086 1.00 58.68 252 GLU A O 1
ATOM 1905 N N . MET A 1 253 ? 129.658 102.157 76.512 1.00 59.54 253 MET A N 1
ATOM 1906 C CA . MET A 1 253 ? 130.644 102.218 75.443 1.00 59.54 253 MET A CA 1
ATOM 1907 C C . MET A 1 253 ? 131.450 100.932 75.312 1.00 59.54 253 MET A C 1
ATOM 1908 O O . MET A 1 253 ? 132.199 100.784 74.340 1.00 59.54 253 MET A O 1
ATOM 1913 N N . GLY A 1 254 ? 131.298 99.996 76.242 1.00 59.56 254 GLY A N 1
ATOM 1914 C CA . GLY A 1 254 ? 132.075 98.774 76.213 1.00 59.56 254 GLY A CA 1
ATOM 1915 C C . GLY A 1 254 ? 133.552 99.006 76.450 1.00 59.56 254 GLY A C 1
ATOM 1916 O O . GLY A 1 254 ? 134.396 98.441 75.750 1.00 59.56 254 GLY A O 1
ATOM 1917 N N . ALA A 1 255 ? 133.877 99.840 77.434 1.00 53.78 255 ALA A N 1
ATOM 1918 C CA . ALA A 1 255 ? 135.255 100.156 77.786 1.00 53.78 255 ALA A CA 1
ATOM 1919 C C . ALA A 1 255 ? 135.460 100.068 79.291 1.00 53.78 255 ALA A C 1
ATOM 1920 O O . ALA A 1 255 ? 136.192 100.864 79.884 1.00 53.78 255 ALA A O 1
ATOM 1922 N N . LEU A 1 256 ? 134.813 99.097 79.933 1.00 53.26 256 LEU A N 1
ATOM 1923 C CA . LEU A 1 256 ? 134.925 98.904 81.372 1.00 53.26 256 LEU A CA 1
ATOM 1924 C C . LEU A 1 256 ? 135.539 97.543 81.658 1.00 53.26 256 LEU A C 1
ATOM 1925 O O . LEU A 1 256 ? 134.902 96.519 81.374 1.00 53.26 256 LEU A O 1
ATOM 1930 N N . PRO A 1 257 ? 136.751 97.476 82.206 1.00 52.87 257 PRO A N 1
ATOM 1931 C CA . PRO A 1 257 ? 137.369 96.176 82.487 1.00 52.87 257 PRO A CA 1
ATOM 1932 C C . PRO A 1 257 ? 136.603 95.400 83.548 1.00 52.87 257 PRO A C 1
ATOM 1933 O O . PRO A 1 257 ? 135.969 95.966 84.441 1.00 52.87 257 PRO A O 1
ATOM 1937 N N . THR A 1 258 ? 136.667 94.076 83.433 1.00 57.46 258 THR A N 1
ATOM 1938 C CA . THR A 1 258 ? 135.957 93.194 84.349 1.00 57.46 258 THR A CA 1
ATOM 1939 C C . THR A 1 258 ? 136.736 91.894 84.484 1.00 57.46 258 THR A C 1
ATOM 1940 O O . THR A 1 258 ? 137.195 91.339 83.482 1.00 57.46 258 THR A O 1
ATOM 1944 N N . ARG A 1 259 ? 136.882 91.427 85.724 1.00 61.56 259 ARG A N 1
ATOM 1945 C CA . ARG A 1 259 ? 137.505 90.142 86.050 1.00 61.56 259 ARG A CA 1
ATOM 1946 C C . ARG A 1 259 ? 138.941 90.069 85.532 1.00 61.56 259 ARG A C 1
ATOM 1947 O O . ARG A 1 259 ? 139.285 89.238 84.690 1.00 61.56 259 ARG A O 1
ATOM 1955 N N . ASN A 1 260 ? 139.779 90.963 86.064 1.00 63.62 260 ASN A N 1
ATOM 1956 C CA . ASN A 1 260 ? 141.200 91.048 85.712 1.00 63.62 260 ASN A CA 1
ATOM 1957 C C . ASN A 1 260 ? 141.384 91.259 84.208 1.00 63.62 260 ASN A C 1
ATOM 1958 O O . ASN A 1 260 ? 142.131 90.540 83.541 1.00 63.62 260 ASN A O 1
ATOM 1963 N N . HIS A 1 261 ? 140.664 92.249 83.677 1.00 62.07 261 HIS A N 1
ATOM 1964 C CA . HIS A 1 261 ? 140.768 92.683 82.281 1.00 62.07 261 HIS A CA 1
ATOM 1965 C C . HIS A 1 261 ? 140.435 91.566 81.294 1.00 62.07 261 HIS A C 1
ATOM 1966 O O . HIS A 1 261 ? 140.907 91.571 80.155 1.00 62.07 261 HIS A O 1
ATOM 1973 N N . ARG A 1 262 ? 139.616 90.602 81.713 1.00 65.65 262 ARG A N 1
ATOM 1974 C CA . ARG A 1 262 ? 139.190 89.531 80.821 1.00 65.65 262 ARG A CA 1
ATOM 1975 C C . ARG A 1 262 ? 137.983 89.907 79.975 1.00 65.65 262 ARG A C 1
ATOM 1976 O O . ARG A 1 262 ? 137.827 89.372 78.872 1.00 65.65 262 ARG A O 1
ATOM 1984 N N . ASP A 1 263 ? 137.134 90.808 80.460 1.00 64.40 263 ASP A N 1
ATOM 1985 C CA . ASP A 1 263 ? 135.941 91.245 79.750 1.00 64.40 263 ASP A CA 1
ATOM 1986 C C . ASP A 1 263 ? 136.006 92.755 79.562 1.00 64.40 263 ASP A C 1
ATOM 1987 O O . ASP A 1 263 ? 136.914 93.426 80.060 1.00 64.40 263 ASP A O 1
ATOM 1992 N N . VAL A 1 264 ? 135.035 93.295 78.828 1.00 61.35 264 VAL A N 1
ATOM 1993 C CA . VAL A 1 264 ? 134.982 94.729 78.569 1.00 61.35 264 VAL A CA 1
ATOM 1994 C C . VAL A 1 264 ? 133.608 95.281 78.926 1.00 61.35 264 VAL A C 1
ATOM 1995 O O . VAL A 1 264 ? 133.314 96.453 78.668 1.00 61.35 264 VAL A O 1
ATOM 1999 N N . GLN A 1 265 ? 132.763 94.449 79.531 1.00 61.49 265 GLN A N 1
ATOM 2000 C CA . GLN A 1 265 ? 131.436 94.880 79.947 1.00 61.49 265 GLN A CA 1
ATOM 2001 C C . GLN A 1 265 ? 131.015 94.076 81.168 1.00 61.49 265 GLN A C 1
ATOM 2002 O O . GLN A 1 265 ? 131.260 92.869 81.236 1.00 61.49 265 GLN A O 1
ATOM 2008 N N . PHE A 1 266 ? 130.379 94.749 82.122 1.00 56.27 266 PHE A N 1
ATOM 2009 C CA . PHE A 1 266 ? 129.889 94.122 83.342 1.00 56.27 266 PHE A CA 1
ATOM 2010 C C . PHE A 1 266 ? 128.370 94.047 83.288 1.00 56.27 266 PHE A C 1
ATOM 2011 O O . PHE A 1 266 ? 127.703 95.052 83.022 1.00 56.27 266 PHE A O 1
ATOM 2019 N N . GLU A 1 267 ? 127.826 92.854 83.541 1.00 57.66 267 GLU A N 1
ATOM 2020 C CA . GLU A 1 267 ? 126.385 92.660 83.412 1.00 57.66 267 GLU A CA 1
ATOM 2021 C C . GLU A 1 267 ? 125.628 93.280 84.582 1.00 57.66 267 GLU A C 1
ATOM 2022 O O . GLU A 1 267 ? 124.462 93.664 84.437 1.00 57.66 267 GLU A O 1
ATOM 2028 N N . ASP A 1 268 ? 126.269 93.388 85.748 1.00 57.62 268 ASP A N 1
ATOM 2029 C CA . ASP A 1 268 ? 125.637 93.945 86.938 1.00 57.62 268 ASP A CA 1
ATOM 2030 C C . ASP A 1 268 ? 126.088 95.369 87.230 1.00 57.62 268 ASP A C 1
ATOM 2031 O O . ASP A 1 268 ? 126.067 95.796 88.392 1.00 57.62 268 ASP A O 1
ATOM 2036 N N . ALA A 1 269 ? 126.494 96.120 86.203 1.00 55.21 269 ALA A N 1
ATOM 2037 C CA . ALA A 1 269 ? 126.943 97.492 86.406 1.00 55.21 269 ALA A CA 1
ATOM 2038 C C . ALA A 1 269 ? 125.806 98.425 86.798 1.00 55.21 269 ALA A C 1
ATOM 2039 O O . ALA A 1 269 ? 126.069 99.527 87.291 1.00 55.21 269 ALA A O 1
ATOM 2041 N N . SER A 1 270 ? 124.557 98.018 86.589 1.00 55.08 270 SER A N 1
ATOM 2042 C CA . SER A 1 270 ? 123.405 98.813 86.986 1.00 55.08 270 SER A CA 1
ATOM 2043 C C . SER A 1 270 ? 123.006 98.593 88.439 1.00 55.08 270 SER A C 1
ATOM 2044 O O . SER A 1 270 ? 122.066 99.239 88.911 1.00 55.08 270 SER A O 1
ATOM 2047 N N . LYS A 1 271 ? 123.685 97.696 89.152 1.00 53.70 271 LYS A N 1
ATOM 2048 C CA . LYS A 1 271 ? 123.394 97.431 90.553 1.00 53.70 271 LYS A CA 1
ATOM 2049 C C . LYS A 1 271 ? 124.365 98.116 91.504 1.00 53.70 271 LYS A C 1
ATOM 2050 O O . LYS A 1 271 ? 124.202 98.000 92.722 1.00 53.70 271 LYS A O 1
ATOM 2056 N N . ILE A 1 272 ? 125.371 98.820 90.984 1.00 50.39 272 ILE A N 1
ATOM 2057 C CA . ILE A 1 272 ? 126.349 99.508 91.819 1.00 50.39 272 ILE A CA 1
ATOM 2058 C C . ILE A 1 272 ? 126.521 100.945 91.342 1.00 50.39 272 ILE A C 1
ATOM 2059 O O . ILE A 1 272 ? 127.470 101.630 91.736 1.00 50.39 272 ILE A O 1
ATOM 2064 N N . SER A 1 273 ? 125.608 101.413 90.494 1.00 50.62 273 SER A N 1
ATOM 2065 C CA . SER A 1 273 ? 125.688 102.760 89.955 1.00 50.62 273 SER A CA 1
ATOM 2066 C C . SER A 1 273 ? 125.054 103.762 90.920 1.00 50.62 273 SER A C 1
ATOM 2067 O O . SER A 1 273 ? 124.661 103.425 92.039 1.00 50.62 273 SER A O 1
ATOM 2070 N N . ALA A 1 274 ? 124.961 105.020 90.480 1.00 49.54 274 ALA A N 1
ATOM 2071 C CA . ALA A 1 274 ? 124.438 106.074 91.344 1.00 49.54 274 ALA A CA 1
ATOM 2072 C C . ALA A 1 274 ? 122.948 105.897 91.607 1.00 49.54 274 ALA A C 1
ATOM 2073 O O . ALA A 1 274 ? 122.464 106.178 92.713 1.00 49.54 274 ALA A O 1
ATOM 2075 N N . GLU A 1 275 ? 122.201 105.436 90.602 1.00 53.46 275 GLU A N 1
ATOM 2076 C CA . GLU A 1 275 ? 120.773 105.206 90.795 1.00 53.46 275 GLU A CA 1
ATOM 2077 C C . GLU A 1 275 ? 120.530 104.130 91.845 1.00 53.46 275 GLU A C 1
ATOM 2078 O O . GLU A 1 275 ? 119.576 104.221 92.624 1.00 53.46 275 GLU A O 1
ATOM 2084 N N . ALA A 1 276 ? 121.392 103.111 91.887 1.00 52.81 276 ALA A N 1
ATOM 2085 C CA . ALA A 1 276 ? 121.293 102.095 92.929 1.00 52.81 276 ALA A CA 1
ATOM 2086 C C . ALA A 1 276 ? 121.542 102.683 94.312 1.00 52.81 276 ALA A C 1
ATOM 2087 O O . ALA A 1 276 ? 121.000 102.184 95.304 1.00 52.81 276 ALA A O 1
ATOM 2089 N N . MET A 1 277 ? 122.361 103.734 94.402 1.00 49.73 277 MET A N 1
ATOM 2090 C CA . MET A 1 277 ? 122.497 104.453 95.662 1.00 49.73 277 MET A CA 1
ATOM 2091 C C . MET A 1 277 ? 121.280 105.308 95.972 1.00 49.73 277 MET A C 1
ATOM 2092 O O . MET A 1 277 ? 120.995 105.548 97.149 1.00 49.73 277 MET A O 1
ATOM 2097 N N . HIS A 1 278 ? 120.561 105.774 94.956 1.00 51.05 278 HIS A N 1
ATOM 2098 C CA . HIS A 1 278 ? 119.412 106.640 95.185 1.00 51.05 278 HIS A CA 1
ATOM 2099 C C . HIS A 1 278 ? 118.118 105.880 95.465 1.00 51.05 278 HIS A C 1
ATOM 2100 O O . HIS A 1 278 ? 117.089 106.517 95.713 1.00 51.05 278 HIS A O 1
ATOM 2107 N N . GLU A 1 279 ? 118.137 104.550 95.445 1.00 57.74 279 GLU A N 1
ATOM 2108 C CA . GLU A 1 279 ? 116.935 103.762 95.674 1.00 57.74 279 GLU A CA 1
ATOM 2109 C C . GLU A 1 279 ? 116.756 103.445 97.157 1.00 57.74 279 GLU A C 1
ATOM 2110 O O . GLU A 1 279 ? 117.668 103.598 97.971 1.00 57.74 279 GLU A O 1
ATOM 2116 N N . LYS A 1 280 ? 115.555 102.985 97.498 1.00 65.27 280 LYS A N 1
ATOM 2117 C CA . LYS A 1 280 ? 115.220 102.609 98.864 1.00 65.27 280 LYS A CA 1
ATOM 2118 C C . LYS A 1 280 ? 115.434 101.116 99.071 1.00 65.27 280 LYS A C 1
ATOM 2119 O O . LYS A 1 280 ? 115.063 100.299 98.223 1.00 65.27 280 LYS A O 1
ATOM 2125 N N . ARG A 1 281 ? 116.032 100.764 100.202 1.00 66.12 281 ARG A N 1
ATOM 2126 C CA . ARG A 1 281 ? 116.255 99.360 100.527 1.00 66.12 281 ARG A CA 1
ATOM 2127 C C . ARG A 1 281 ? 114.971 98.740 101.071 1.00 66.12 281 ARG A C 1
ATOM 2128 O O . ARG A 1 281 ? 114.286 99.368 101.882 1.00 66.12 281 ARG A O 1
ATOM 2136 N N . PRO A 1 282 ? 114.611 97.526 100.646 1.00 72.15 282 PRO A N 1
ATOM 2137 C CA . PRO A 1 282 ? 113.381 96.902 101.167 1.00 72.15 282 PRO A CA 1
ATOM 2138 C C . PRO A 1 282 ? 113.407 96.636 102.663 1.00 72.15 282 PRO A C 1
ATOM 2139 O O . PRO A 1 282 ? 112.340 96.586 103.289 1.00 72.15 282 PRO A O 1
ATOM 2143 N N . SER A 1 283 ? 114.591 96.454 103.255 1.00 74.53 283 SER A N 1
ATOM 2144 C CA . SER A 1 283 ? 114.673 96.144 104.680 1.00 74.53 283 SER A CA 1
ATOM 2145 C C . SER A 1 283 ? 114.213 97.317 105.538 1.00 74.53 283 SER A C 1
ATOM 2146 O O . SER A 1 283 ? 113.520 97.125 106.544 1.00 74.53 283 SER A O 1
ATOM 2149 N N . ASP A 1 284 ? 114.589 98.540 105.161 1.00 76.87 284 ASP A N 1
ATOM 2150 C CA . ASP A 1 284 ? 114.292 99.719 105.961 1.00 76.87 284 ASP A CA 1
ATOM 2151 C C . ASP A 1 284 ? 113.476 100.779 105.234 1.00 76.87 284 ASP A C 1
ATOM 2152 O O . ASP A 1 284 ? 112.847 101.608 105.900 1.00 76.87 284 ASP A O 1
ATOM 2157 N N . GLY A 1 285 ? 113.442 100.764 103.907 1.00 73.89 285 GLY A N 1
ATOM 2158 C CA . GLY A 1 285 ? 112.752 101.810 103.171 1.00 73.89 285 GLY A CA 1
ATOM 2159 C C . GLY A 1 285 ? 113.420 103.165 103.250 1.00 73.89 285 GLY A C 1
ATOM 2160 O O . GLY A 1 285 ? 112.730 104.186 103.363 1.00 73.89 285 GLY A O 1
ATOM 2161 N N . LYS A 1 286 ? 114.753 103.203 103.193 1.00 67.77 286 LYS A N 1
ATOM 2162 C CA . LYS A 1 286 ? 115.480 104.458 103.232 1.00 67.77 286 LYS A CA 1
ATOM 2163 C C . LYS A 1 286 ? 116.748 104.327 102.402 1.00 67.77 286 LYS A C 1
ATOM 2164 O O . LYS A 1 286 ? 117.417 103.285 102.469 1.00 67.77 286 LYS A O 1
ATOM 2170 N N . PRO A 1 287 ? 117.103 105.347 101.624 1.00 57.57 287 PRO A N 1
ATOM 2171 C CA . PRO A 1 287 ? 118.246 105.222 100.715 1.00 57.57 287 PRO A CA 1
ATOM 2172 C C . PRO A 1 287 ? 119.573 105.233 101.455 1.00 57.57 287 PRO A C 1
ATOM 2173 O O . PRO A 1 287 ? 119.668 105.606 102.626 1.00 57.57 287 PRO A O 1
ATOM 2177 N N . GLN A 1 288 ? 120.616 104.807 100.740 1.00 44.49 288 GLN A N 1
ATOM 2178 C CA . GLN A 1 288 ? 121.954 104.734 101.310 1.00 44.49 288 GLN A CA 1
ATOM 2179 C C . GLN A 1 288 ? 122.653 106.087 101.359 1.00 44.49 288 GLN A C 1
ATOM 2180 O O . GLN A 1 288 ? 123.647 106.227 102.078 1.00 44.49 288 GLN A O 1
ATOM 2186 N N . LEU A 1 289 ? 122.156 107.085 100.638 1.00 33.93 289 LEU A N 1
ATOM 2187 C CA . LEU A 1 289 ? 122.774 108.401 100.593 1.00 33.93 289 LEU A CA 1
ATOM 2188 C C . LEU A 1 289 ? 122.036 109.353 101.523 1.00 33.93 289 LEU A C 1
ATOM 2189 O O . LEU A 1 289 ? 120.809 109.291 101.645 1.00 33.93 289 LEU A O 1
ATOM 2194 N N . VAL A 1 290 ? 122.789 110.230 102.181 1.00 24.79 290 VAL A N 1
ATOM 2195 C CA . VAL A 1 290 ? 122.209 111.178 103.123 1.00 24.79 290 VAL A CA 1
ATOM 2196 C C . VAL A 1 290 ? 122.240 112.584 102.536 1.00 24.79 290 VAL A C 1
ATOM 2197 O O . VAL A 1 290 ? 121.190 113.192 102.300 1.00 24.79 290 VAL A O 1
ATOM 2201 N N . THR A 1 291 ? 123.439 113.107 102.294 1.00 20.98 291 THR A N 1
ATOM 2202 C CA . THR A 1 291 ? 123.655 114.501 101.907 1.00 20.98 291 THR A CA 1
ATOM 2203 C C . THR A 1 291 ? 125.042 114.556 101.259 1.00 20.98 291 THR A C 1
ATOM 2204 O O . THR A 1 291 ? 125.799 113.583 101.316 1.00 20.98 291 THR A O 1
ATOM 2208 N N . ASN A 1 292 ? 125.375 115.673 100.614 1.00 13.46 292 ASN A N 1
ATOM 2209 C CA . ASN A 1 292 ? 126.707 115.894 100.071 1.00 13.46 292 ASN A CA 1
ATOM 2210 C C . ASN A 1 292 ? 127.448 116.916 100.924 1.00 13.46 292 ASN A C 1
ATOM 2211 O O . ASN A 1 292 ? 126.842 117.692 101.666 1.00 13.46 292 ASN A O 1
ATOM 2216 N N . ALA A 1 293 ? 128.775 116.905 100.815 1.00 9.42 293 ALA A N 1
ATOM 2217 C CA . ALA A 1 293 ? 129.642 117.791 101.577 1.00 9.42 293 ALA A CA 1
ATOM 2218 C C . ALA A 1 293 ? 130.682 118.405 100.651 1.00 9.42 293 ALA A C 1
ATOM 2219 O O . ALA A 1 293 ? 130.866 117.968 99.514 1.00 9.42 293 ALA A O 1
ATOM 2221 N N . ALA A 1 294 ? 131.375 119.427 101.149 1.00 7.74 294 ALA A N 1
ATOM 2222 C CA . ALA A 1 294 ? 132.328 120.182 100.349 1.00 7.74 294 ALA A CA 1
ATOM 2223 C C . ALA A 1 294 ? 133.653 120.329 101.080 1.00 7.74 294 ALA A C 1
ATOM 2224 O O . ALA A 1 294 ? 133.706 120.349 102.311 1.00 7.74 294 ALA A O 1
ATOM 2226 N N . CYS A 1 295 ? 134.726 120.444 100.299 1.00 9.49 295 CYS A N 1
ATOM 2227 C CA . CYS A 1 295 ? 136.049 120.720 100.835 1.00 9.49 295 CYS A CA 1
ATOM 2228 C C . CYS A 1 295 ? 136.139 122.192 101.232 1.00 9.49 295 CYS A C 1
ATOM 2229 O O . CYS A 1 295 ? 135.151 122.926 101.217 1.00 9.49 295 CYS A O 1
ATOM 2232 N N . PHE A 1 296 ? 137.339 122.639 101.589 1.00 8.08 296 PHE A N 1
ATOM 2233 C CA . PHE A 1 296 ? 137.508 124.014 102.042 1.00 8.08 296 PHE A CA 1
ATOM 2234 C C . PHE A 1 296 ? 137.366 124.978 100.872 1.00 8.08 296 PHE A C 1
ATOM 2235 O O . PHE A 1 296 ? 138.141 124.920 99.914 1.00 8.08 296 PHE A O 1
ATOM 2243 N N . GLY A 1 297 ? 136.373 125.862 100.948 1.00 7.79 297 GLY A N 1
ATOM 2244 C CA . GLY A 1 297 ? 136.191 126.905 99.965 1.00 7.79 297 GLY A CA 1
ATOM 2245 C C . GLY A 1 297 ? 135.523 126.481 98.678 1.00 7.79 297 GLY A C 1
ATOM 2246 O O . GLY A 1 297 ? 135.271 127.339 97.824 1.00 7.79 297 GLY A O 1
ATOM 2247 N N . CYS A 1 298 ? 135.216 125.199 98.508 1.00 9.54 298 CYS A N 1
ATOM 2248 C CA . CYS A 1 298 ? 134.642 124.716 97.262 1.00 9.54 298 CYS A CA 1
ATOM 2249 C C . CYS A 1 298 ? 133.155 125.025 97.195 1.00 9.54 298 CYS A C 1
ATOM 2250 O O . CYS A 1 298 ? 132.420 124.828 98.165 1.00 9.54 298 CYS A O 1
ATOM 2253 N N . THR A 1 299 ? 132.713 125.509 96.036 1.00 9.76 299 THR A N 1
ATOM 2254 C CA . THR A 1 299 ? 131.314 125.835 95.800 1.00 9.76 299 THR A CA 1
ATOM 2255 C C . THR A 1 299 ? 130.604 124.798 94.940 1.00 9.76 299 THR A C 1
ATOM 2256 O O . THR A 1 299 ? 129.483 125.049 94.490 1.00 9.76 299 THR A O 1
ATOM 2260 N N . ILE A 1 300 ? 131.225 123.649 94.698 1.00 11.90 300 ILE A N 1
ATOM 2261 C CA . ILE A 1 300 ? 130.624 122.582 93.903 1.00 11.90 300 ILE A CA 1
ATOM 2262 C C . ILE A 1 300 ? 130.029 121.492 94.787 1.00 11.90 300 ILE A C 1
ATOM 2263 O O . ILE A 1 300 ? 128.902 121.055 94.559 1.00 11.90 300 ILE A O 1
ATOM 2268 N N . ALA A 1 301 ? 130.775 121.047 95.801 1.00 12.05 301 ALA A N 1
ATOM 2269 C CA . ALA A 1 301 ? 130.309 120.086 96.805 1.00 12.05 301 ALA A CA 1
ATOM 2270 C C . ALA A 1 301 ? 129.901 118.755 96.162 1.00 12.05 301 ALA A C 1
ATOM 2271 O O . ALA A 1 301 ? 128.733 118.368 96.139 1.00 12.05 301 ALA A O 1
ATOM 2273 N N . CYS A 1 302 ? 130.906 118.066 95.631 1.00 15.93 302 CYS A N 1
ATOM 2274 C CA . CYS A 1 302 ? 130.715 116.768 94.998 1.00 15.93 302 CYS A CA 1
ATOM 2275 C C . CYS A 1 302 ? 130.962 115.598 95.943 1.00 15.93 302 CYS A C 1
ATOM 2276 O O . CYS A 1 302 ? 131.050 114.457 95.480 1.00 15.93 302 CYS A O 1
ATOM 2279 N N . GLY A 1 303 ? 131.076 115.847 97.246 1.00 16.05 303 GLY A N 1
ATOM 2280 C CA . GLY A 1 303 ? 131.352 114.792 98.203 1.00 16.05 303 GLY A CA 1
ATOM 2281 C C . GLY A 1 303 ? 130.183 113.857 98.435 1.00 16.05 303 GLY A C 1
ATOM 2282 O O . GLY A 1 303 ? 129.131 114.009 97.809 1.00 16.05 303 GLY A O 1
ATOM 2283 N N . ARG A 1 304 ? 130.353 112.875 99.319 1.00 22.55 304 ARG A N 1
ATOM 2284 C CA . ARG A 1 304 ? 129.307 111.903 99.601 1.00 22.55 304 ARG A CA 1
ATOM 2285 C C . ARG A 1 304 ? 129.212 111.665 101.101 1.00 22.55 304 ARG A C 1
ATOM 2286 O O . ARG A 1 304 ? 130.195 111.788 101.833 1.00 22.55 304 ARG A O 1
ATOM 2294 N N . ILE A 1 305 ? 128.002 111.335 101.550 1.00 24.47 305 ILE A N 1
ATOM 2295 C CA . ILE A 1 305 ? 127.753 110.877 102.914 1.00 24.47 305 ILE A CA 1
ATOM 2296 C C . ILE A 1 305 ? 126.835 109.665 102.834 1.00 24.47 305 ILE A C 1
ATOM 2297 O O . ILE A 1 305 ? 125.772 109.726 102.207 1.00 24.47 305 ILE A O 1
ATOM 2302 N N . SER A 1 306 ? 127.226 108.556 103.458 1.00 30.74 306 SER A N 1
ATOM 2303 C CA . SER A 1 306 ? 126.469 107.319 103.347 1.00 30.74 306 SER A CA 1
ATOM 2304 C C . SER A 1 306 ? 126.390 106.623 104.696 1.00 30.74 306 SER A C 1
ATOM 2305 O O . SER A 1 306 ? 127.249 106.808 105.561 1.00 30.74 306 SER A O 1
ATOM 2308 N N . ALA A 1 307 ? 125.344 105.814 104.862 1.00 39.96 307 ALA A N 1
ATOM 2309 C CA . ALA A 1 307 ? 125.133 105.014 106.061 1.00 39.96 307 ALA A CA 1
ATOM 2310 C C . ALA A 1 307 ? 124.909 103.565 105.657 1.00 39.96 307 ALA A C 1
ATOM 2311 O O . ALA A 1 307 ? 124.100 103.284 104.767 1.00 39.96 307 ALA A O 1
ATOM 2313 N N . ILE A 1 308 ? 125.620 102.651 106.315 1.00 48.30 308 ILE A N 1
ATOM 2314 C CA . ILE A 1 308 ? 125.556 101.238 105.964 1.00 48.30 308 ILE A CA 1
ATOM 2315 C C . ILE A 1 308 ? 124.310 100.605 106.582 1.00 48.30 308 ILE A C 1
ATOM 2316 O O . ILE A 1 308 ? 123.790 101.055 107.607 1.00 48.30 308 ILE A O 1
ATOM 2321 N N . ASP A 1 309 ? 123.807 99.559 105.926 1.00 56.06 309 ASP A N 1
ATOM 2322 C CA . ASP A 1 309 ? 122.669 98.809 106.439 1.00 56.06 309 ASP A CA 1
ATOM 2323 C C . ASP A 1 309 ? 123.016 98.130 107.760 1.00 56.06 309 ASP A C 1
ATOM 2324 O O . ASP A 1 309 ? 124.158 97.734 108.001 1.00 56.06 309 ASP A O 1
ATOM 2329 N N . LYS A 1 310 ? 122.011 97.996 108.622 1.00 54.52 310 LYS A N 1
ATOM 2330 C CA . LYS A 1 310 ? 122.185 97.393 109.936 1.00 54.52 310 LYS A CA 1
ATOM 2331 C C . LYS A 1 310 ? 121.850 95.908 109.965 1.00 54.52 310 LYS A C 1
ATOM 2332 O O . LYS A 1 310 ? 121.940 95.290 111.030 1.00 54.52 310 LYS A O 1
ATOM 2338 N N . THR A 1 311 ? 121.460 95.317 108.831 1.00 55.43 311 THR A N 1
ATOM 2339 C CA . THR A 1 311 ? 121.106 93.902 108.786 1.00 55.43 311 THR A CA 1
ATOM 2340 C C . THR A 1 311 ? 121.982 93.118 107.813 1.00 55.43 311 THR A C 1
ATOM 2341 O O . THR A 1 311 ? 121.648 91.980 107.469 1.00 55.43 311 THR A O 1
ATOM 2345 N N . HIS A 1 312 ? 123.088 93.696 107.359 1.00 55.47 312 HIS A N 1
ATOM 2346 C CA . HIS A 1 312 ? 124.011 92.981 106.492 1.00 55.47 312 HIS A CA 1
ATOM 2347 C C . HIS A 1 312 ? 124.904 92.065 107.316 1.00 55.47 312 HIS A C 1
ATOM 2348 O O . HIS A 1 312 ? 125.263 92.376 108.454 1.00 55.47 312 HIS A O 1
ATOM 2355 N N . PHE A 1 313 ? 125.273 90.924 106.724 1.00 55.74 313 PHE A N 1
ATOM 2356 C CA . PHE A 1 313 ? 126.038 89.919 107.455 1.00 55.74 313 PHE A CA 1
ATOM 2357 C C . PHE A 1 313 ? 127.442 90.388 107.810 1.00 55.74 313 PHE A C 1
ATOM 2358 O O . PHE A 1 313 ? 128.050 89.834 108.731 1.00 55.74 313 PHE A O 1
ATOM 2366 N N . THR A 1 314 ? 127.970 91.387 107.104 1.00 53.73 314 THR A N 1
ATOM 2367 C CA . THR A 1 314 ? 129.315 91.872 107.393 1.00 53.73 314 THR A CA 1
ATOM 2368 C C . THR A 1 314 ? 129.361 92.693 108.676 1.00 53.73 314 THR A C 1
ATOM 2369 O O . THR A 1 314 ? 130.375 92.684 109.382 1.00 53.73 314 THR A O 1
ATOM 2373 N N . VAL A 1 315 ? 128.282 93.403 108.996 1.00 53.43 315 VAL A N 1
ATOM 2374 C CA . VAL A 1 315 ? 128.312 94.385 110.074 1.00 53.43 315 VAL A CA 1
ATOM 2375 C C . VAL A 1 315 ? 127.151 94.139 111.036 1.00 53.43 315 VAL A C 1
ATOM 2376 O O . VAL A 1 315 ? 126.802 94.999 111.854 1.00 53.43 315 VAL A O 1
ATOM 2380 N N . LYS A 1 316 ? 126.570 92.939 110.975 1.00 54.45 316 LYS A N 1
ATOM 2381 C CA . LYS A 1 316 ? 125.431 92.617 111.828 1.00 54.45 316 LYS A CA 1
ATOM 2382 C C . LYS A 1 316 ? 125.793 92.583 113.307 1.00 54.45 316 LYS A C 1
ATOM 2383 O O . LYS A 1 316 ? 124.965 92.962 114.143 1.00 54.45 316 LYS A O 1
ATOM 2389 N N . ASN A 1 317 ? 127.007 92.150 113.651 1.00 54.31 317 ASN A N 1
ATOM 2390 C CA . ASN A 1 317 ? 127.410 91.987 115.042 1.00 54.31 317 ASN A CA 1
ATOM 2391 C C . ASN A 1 317 ? 128.472 92.986 115.488 1.00 54.31 317 ASN A C 1
ATOM 2392 O O . ASN A 1 317 ? 129.030 92.830 116.580 1.00 54.31 317 ASN A O 1
ATOM 2397 N N . ASN A 1 318 ? 128.765 94.007 114.682 1.00 53.46 318 ASN A N 1
ATOM 2398 C CA . ASN A 1 318 ? 129.756 95.029 115.017 1.00 53.46 318 ASN A CA 1
ATOM 2399 C C . ASN A 1 318 ? 129.067 96.385 115.045 1.00 53.46 318 ASN A C 1
ATOM 2400 O O . ASN A 1 318 ? 128.934 97.047 114.004 1.00 53.46 318 ASN A O 1
ATOM 2405 N N . PRO A 1 319 ? 128.608 96.842 116.215 1.00 52.11 319 PRO A N 1
ATOM 2406 C CA . PRO A 1 319 ? 127.963 98.161 116.298 1.00 52.11 319 PRO A CA 1
ATOM 2407 C C . PRO A 1 319 ? 128.923 99.335 116.186 1.00 52.11 319 PRO A C 1
ATOM 2408 O O . PRO A 1 319 ? 128.478 100.483 116.295 1.00 52.11 319 PRO A O 1
ATOM 2412 N N . LYS A 1 320 ? 130.217 99.096 115.981 1.00 51.56 320 LYS A N 1
ATOM 2413 C CA . LYS A 1 320 ? 131.184 100.175 115.832 1.00 51.56 320 LYS A CA 1
ATOM 2414 C C . LYS A 1 320 ? 131.085 100.876 114.482 1.00 51.56 320 LYS A C 1
ATOM 2415 O O . LYS A 1 320 ? 131.504 102.033 114.369 1.00 51.56 320 LYS A O 1
ATOM 2421 N N . TYR A 1 321 ? 130.516 100.223 113.470 1.00 48.08 321 TYR A N 1
ATOM 2422 C CA . TYR A 1 321 ? 130.461 100.759 112.115 1.00 48.08 321 TYR A CA 1
ATOM 2423 C C . TYR A 1 321 ? 129.053 101.205 111.733 1.00 48.08 321 TYR A C 1
ATOM 2424 O O . TYR A 1 321 ? 128.682 101.152 110.562 1.00 48.08 321 TYR A O 1
ATOM 2433 N N . TRP A 1 322 ? 128.253 101.644 112.702 1.00 50.96 322 TRP A N 1
ATOM 2434 C CA . TRP A 1 322 ? 126.857 101.977 112.446 1.00 50.96 322 TRP A CA 1
ATOM 2435 C C . TRP A 1 322 ? 126.609 103.466 112.247 1.00 50.96 322 TRP A C 1
ATOM 2436 O O . TRP A 1 322 ? 125.454 103.866 112.075 1.00 50.96 322 TRP A O 1
ATOM 2447 N N . GLY A 1 323 ? 127.650 104.293 112.253 1.00 42.66 323 GLY A N 1
ATOM 2448 C CA . GLY A 1 323 ? 127.467 105.726 112.117 1.00 42.66 323 GLY A CA 1
ATOM 2449 C C . GLY A 1 323 ? 127.224 106.193 110.696 1.00 42.66 323 GLY A C 1
ATOM 2450 O O . GLY A 1 323 ? 126.567 105.503 109.910 1.00 42.66 323 GLY A O 1
ATOM 2451 N N . ALA A 1 324 ? 127.735 107.376 110.361 1.00 34.48 324 ALA A N 1
ATOM 2452 C CA . ALA A 1 324 ? 127.660 107.917 109.011 1.00 34.48 324 ALA A CA 1
ATOM 2453 C C . ALA A 1 324 ? 129.041 108.407 108.603 1.00 34.48 324 ALA A C 1
ATOM 2454 O O . ALA A 1 324 ? 129.659 109.196 109.323 1.00 34.48 324 ALA A O 1
ATOM 2456 N N . SER A 1 325 ? 129.519 107.945 107.451 1.00 30.29 325 SER A N 1
ATOM 2457 C CA . SER A 1 325 ? 130.868 108.251 106.995 1.00 30.29 325 SER A CA 1
ATOM 2458 C C . SER A 1 325 ? 130.818 108.546 105.501 1.00 30.29 325 SER A C 1
ATOM 2459 O O . SER A 1 325 ? 129.743 108.674 104.909 1.00 30.29 325 SER A O 1
ATOM 2462 N N . GLY A 1 326 ? 131.994 108.656 104.889 1.00 28.33 326 GLY A N 1
ATOM 2463 C CA . GLY A 1 326 ? 132.060 108.994 103.481 1.00 28.33 326 GLY A CA 1
ATOM 2464 C C . GLY A 1 326 ? 131.552 107.874 102.594 1.00 28.33 326 GLY A C 1
ATOM 2465 O O . GLY A 1 326 ? 131.604 106.695 102.940 1.00 28.33 326 GLY A O 1
ATOM 2466 N N . GLY A 1 327 ? 131.059 108.260 101.423 1.00 31.38 327 GLY A N 1
ATOM 2467 C CA . GLY A 1 327 ? 130.473 107.334 100.478 1.00 31.38 327 GLY A CA 1
ATOM 2468 C C . GLY A 1 327 ? 131.479 106.782 99.493 1.00 31.38 327 GLY A C 1
ATOM 2469 O O . GLY A 1 327 ? 132.694 106.856 99.690 1.00 31.38 327 GLY A O 1
ATOM 2470 N N . LEU A 1 328 ? 130.954 106.224 98.406 1.00 34.64 328 LEU A N 1
ATOM 2471 C CA . LEU A 1 328 ? 131.766 105.556 97.400 1.00 34.64 328 LEU A CA 1
ATOM 2472 C C . LEU A 1 328 ? 132.162 106.530 96.299 1.00 34.64 328 LEU A C 1
ATOM 2473 O O . LEU A 1 328 ? 131.316 107.255 95.768 1.00 34.64 328 LEU A O 1
ATOM 2478 N N . GLU A 1 329 ? 133.448 106.543 95.960 1.00 35.83 329 GLU A N 1
ATOM 2479 C CA . GLU A 1 329 ? 133.904 107.218 94.757 1.00 35.83 329 GLU A CA 1
ATOM 2480 C C . GLU A 1 329 ? 133.718 106.288 93.560 1.00 35.83 329 GLU A C 1
ATOM 2481 O O . GLU A 1 329 ? 133.226 105.164 93.687 1.00 35.83 329 GLU A O 1
ATOM 2487 N N . TYR A 1 330 ? 134.104 106.755 92.373 1.00 36.89 330 TYR A N 1
ATOM 2488 C CA . TYR A 1 330 ? 133.980 105.912 91.187 1.00 36.89 330 TYR A CA 1
ATOM 2489 C C . TYR A 1 330 ? 135.027 104.804 91.186 1.00 36.89 330 TYR A C 1
ATOM 2490 O O . TYR A 1 330 ? 134.713 103.637 90.917 1.00 36.89 330 TYR A O 1
ATOM 2499 N N . GLU A 1 331 ? 136.279 105.147 91.497 1.00 36.42 331 GLU A N 1
ATOM 2500 C CA . GLU A 1 331 ? 137.359 104.171 91.392 1.00 36.42 331 GLU A CA 1
ATOM 2501 C C . GLU A 1 331 ? 137.286 103.124 92.493 1.00 36.42 331 GLU A C 1
ATOM 2502 O O . GLU A 1 331 ? 137.616 101.958 92.262 1.00 36.42 331 GLU A O 1
ATOM 2508 N N . ALA A 1 332 ? 136.876 103.518 93.699 1.00 34.69 332 ALA A N 1
ATOM 2509 C CA . ALA A 1 332 ? 136.687 102.534 94.759 1.00 34.69 332 ALA A CA 1
ATOM 2510 C C . ALA A 1 332 ? 135.586 101.546 94.395 1.00 34.69 332 ALA A C 1
ATOM 2511 O O . ALA A 1 332 ? 135.729 100.335 94.606 1.00 34.69 332 ALA A O 1
ATOM 2513 N N . ALA A 1 333 ? 134.489 102.048 93.823 1.00 36.40 333 ALA A N 1
ATOM 2514 C CA . ALA A 1 333 ? 133.393 101.180 93.407 1.00 36.40 333 ALA A CA 1
ATOM 2515 C C . ALA A 1 333 ? 133.821 100.253 92.278 1.00 36.40 333 ALA A C 1
ATOM 2516 O O . ALA A 1 333 ? 133.378 99.102 92.207 1.00 36.40 333 ALA A O 1
ATOM 2518 N N . TRP A 1 334 ? 134.667 100.742 91.368 1.00 38.27 334 TRP A N 1
ATOM 2519 C CA . TRP A 1 334 ? 135.144 99.885 90.286 1.00 38.27 334 TRP A CA 1
ATOM 2520 C C . TRP A 1 334 ? 136.091 98.811 90.807 1.00 38.27 334 TRP A C 1
ATOM 2521 O O . TRP A 1 334 ? 135.954 97.631 90.467 1.00 38.27 334 TRP A O 1
ATOM 2532 N N . ALA A 1 335 ? 137.071 99.205 91.624 1.00 36.69 335 ALA A N 1
ATOM 2533 C CA . ALA A 1 335 ? 138.092 98.264 92.073 1.00 36.69 335 ALA A CA 1
ATOM 2534 C C . ALA A 1 335 ? 137.509 97.207 92.998 1.00 36.69 335 ALA A C 1
ATOM 2535 O O . ALA A 1 335 ? 137.801 96.016 92.850 1.00 36.69 335 ALA A O 1
ATOM 2537 N N . LEU A 1 336 ? 136.684 97.617 93.960 1.00 37.12 336 LEU A N 1
ATOM 2538 C CA . LEU A 1 336 ? 136.044 96.641 94.829 1.00 37.12 336 LEU A CA 1
ATOM 2539 C C . LEU A 1 336 ? 134.917 95.892 94.134 1.00 37.12 336 LEU A C 1
ATOM 2540 O O . LEU A 1 336 ? 134.492 94.844 94.629 1.00 37.12 336 LEU A O 1
ATOM 2545 N N . GLY A 1 337 ? 134.451 96.387 92.991 1.00 41.52 337 GLY A N 1
ATOM 2546 C CA . GLY A 1 337 ? 133.302 95.841 92.299 1.00 41.52 337 GLY A CA 1
ATOM 2547 C C . GLY A 1 337 ? 133.649 95.103 91.024 1.00 41.52 337 GLY A C 1
ATOM 2548 O O . GLY A 1 337 ? 133.980 93.915 91.056 1.00 41.52 337 GLY A O 1
ATOM 2549 N N . ALA A 1 338 ? 133.553 95.808 89.890 1.00 43.78 338 ALA A N 1
ATOM 2550 C CA . ALA A 1 338 ? 133.669 95.182 88.575 1.00 43.78 338 ALA A CA 1
ATOM 2551 C C . ALA A 1 338 ? 135.005 94.480 88.361 1.00 43.78 338 ALA A C 1
ATOM 2552 O O . ALA A 1 338 ? 135.095 93.564 87.537 1.00 43.78 338 ALA A O 1
ATOM 2554 N N . ALA A 1 339 ? 136.050 94.887 89.082 1.00 43.05 339 ALA A N 1
ATOM 2555 C CA . ALA A 1 339 ? 137.332 94.200 88.970 1.00 43.05 339 ALA A CA 1
ATOM 2556 C C . ALA A 1 339 ? 137.302 92.793 89.551 1.00 43.05 339 ALA A C 1
ATOM 2557 O O . ALA A 1 339 ? 138.223 92.015 89.283 1.00 43.05 339 ALA A O 1
ATOM 2559 N N . ASN A 1 340 ? 136.281 92.450 90.338 1.00 47.94 340 ASN A N 1
ATOM 2560 C CA . ASN A 1 340 ? 136.152 91.117 90.912 1.00 47.94 340 ASN A CA 1
ATOM 2561 C C . ASN A 1 340 ? 134.800 90.480 90.611 1.00 47.94 340 ASN A C 1
ATOM 2562 O O . ASN A 1 340 ? 134.542 89.363 91.073 1.00 47.94 340 ASN A O 1
ATOM 2567 N N . GLY A 1 341 ? 133.940 91.150 89.851 1.00 52.38 341 GLY A N 1
ATOM 2568 C CA . GLY A 1 341 ? 132.625 90.609 89.538 1.00 52.38 341 GLY A CA 1
ATOM 2569 C C . GLY A 1 341 ? 131.699 90.496 90.729 1.00 52.38 341 GLY A C 1
ATOM 2570 O O . GLY A 1 341 ? 130.983 89.495 90.863 1.00 52.38 341 GLY A O 1
ATOM 2571 N N . VAL A 1 342 ? 131.688 91.505 91.597 1.00 51.40 342 VAL A N 1
ATOM 2572 C CA . VAL A 1 342 ? 130.868 91.517 92.803 1.00 51.40 342 VAL A CA 1
ATOM 2573 C C . VAL A 1 342 ? 129.787 92.575 92.641 1.00 51.40 342 VAL A C 1
ATOM 2574 O O . VAL A 1 342 ? 130.087 93.735 92.336 1.00 51.40 342 VAL A O 1
ATOM 2578 N N . GLY A 1 343 ? 128.533 92.178 92.848 1.00 54.44 343 GLY A N 1
ATOM 2579 C CA . GLY A 1 343 ? 127.419 93.092 92.689 1.00 54.44 343 GLY A CA 1
ATOM 2580 C C . GLY A 1 343 ? 126.623 93.335 93.955 1.00 54.44 343 GLY A C 1
ATOM 2581 O O . GLY A 1 343 ? 125.394 93.436 93.912 1.00 54.44 343 GLY A O 1
ATOM 2582 N N . ASP A 1 344 ? 127.309 93.431 95.090 1.00 53.11 344 ASP A N 1
ATOM 2583 C CA . ASP A 1 344 ? 126.684 93.719 96.376 1.00 53.11 344 ASP A CA 1
ATOM 2584 C C . ASP A 1 344 ? 127.194 95.066 96.870 1.00 53.11 344 ASP A C 1
ATOM 2585 O O . ASP A 1 344 ? 128.398 95.231 97.089 1.00 53.11 344 ASP A O 1
ATOM 2590 N N . LEU A 1 345 ? 126.279 96.019 97.058 1.00 48.92 345 LEU A N 1
ATOM 2591 C CA . LEU A 1 345 ? 126.678 97.381 97.402 1.00 48.92 345 LEU A CA 1
ATOM 2592 C C . LEU A 1 345 ? 127.142 97.493 98.851 1.00 48.92 345 LEU A C 1
ATOM 2593 O O . LEU A 1 345 ? 128.076 98.250 99.151 1.00 48.92 345 LEU A O 1
ATOM 2598 N N . GLU A 1 346 ? 126.505 96.752 99.759 1.00 50.35 346 GLU A N 1
ATOM 2599 C CA . GLU A 1 346 ? 126.860 96.842 101.172 1.00 50.35 346 GLU A CA 1
ATOM 2600 C C . GLU A 1 346 ? 128.258 96.295 101.431 1.00 50.35 346 GLU A C 1
ATOM 2601 O O . GLU A 1 346 ? 128.989 96.821 102.280 1.00 50.35 346 GLU A O 1
ATOM 2607 N N . ALA A 1 347 ? 128.646 95.234 100.719 1.00 45.76 347 ALA A N 1
ATOM 2608 C CA . ALA A 1 347 ? 130.003 94.715 100.849 1.00 45.76 347 ALA A CA 1
ATOM 2609 C C . ALA A 1 347 ? 131.029 95.742 100.389 1.00 45.76 347 ALA A C 1
ATOM 2610 O O . ALA A 1 347 ? 132.084 95.902 101.017 1.00 45.76 347 ALA A O 1
ATOM 2612 N N . LEU A 1 348 ? 130.733 96.449 99.295 1.00 41.54 348 LEU A N 1
ATOM 2613 C CA . LEU A 1 348 ? 131.621 97.509 98.829 1.00 41.54 348 LEU A CA 1
ATOM 2614 C C . LEU A 1 348 ? 131.729 98.626 99.858 1.00 41.54 348 LEU A C 1
ATOM 2615 O O . LEU A 1 348 ? 132.822 99.154 100.101 1.00 41.54 348 LEU A O 1
ATOM 2620 N N . GLN A 1 349 ? 130.605 98.995 100.479 1.00 38.94 349 GLN A N 1
ATOM 2621 C CA . GLN A 1 349 ? 130.643 100.035 101.503 1.00 38.94 349 GLN A CA 1
ATOM 2622 C C . GLN A 1 349 ? 131.467 99.600 102.710 1.00 38.94 349 GLN A C 1
ATOM 2623 O O . GLN A 1 349 ? 132.242 100.393 103.257 1.00 38.94 349 GLN A O 1
ATOM 2629 N N . TYR A 1 350 ? 131.324 98.342 103.134 1.00 40.42 350 TYR A N 1
ATOM 2630 C CA . TYR A 1 350 ? 132.106 97.853 104.269 1.00 40.42 350 TYR A CA 1
ATOM 2631 C C . TYR A 1 350 ? 133.597 97.825 103.949 1.00 40.42 350 TYR A C 1
ATOM 2632 O O . TYR A 1 350 ? 134.429 98.203 104.787 1.00 40.42 350 TYR A O 1
ATOM 2641 N N . ALA A 1 351 ? 133.954 97.377 102.742 1.00 36.65 351 ALA A N 1
ATOM 2642 C CA . ALA A 1 351 ? 135.358 97.363 102.345 1.00 36.65 351 ALA A CA 1
ATOM 2643 C C . ALA A 1 351 ? 135.932 98.774 102.294 1.00 36.65 351 ALA A C 1
ATOM 2644 O O . ALA A 1 351 ? 137.070 99.006 102.723 1.00 36.65 351 ALA A O 1
ATOM 2646 N N . ASN A 1 352 ? 135.156 99.734 101.783 1.00 34.42 352 ASN A N 1
ATOM 2647 C CA . ASN A 1 352 ? 135.627 101.115 101.743 1.00 34.42 352 ASN A CA 1
ATOM 2648 C C . ASN A 1 352 ? 135.777 101.694 103.144 1.00 34.42 352 ASN A C 1
ATOM 2649 O O . ASN A 1 352 ? 136.707 102.467 103.403 1.00 34.42 352 ASN A O 1
ATOM 2654 N N . LEU A 1 353 ? 134.871 101.339 104.060 1.00 34.38 353 LEU A N 1
ATOM 2655 C CA . LEU A 1 353 ? 135.001 101.792 105.442 1.00 34.38 353 LEU A CA 1
ATOM 2656 C C . LEU A 1 353 ? 136.273 101.253 106.080 1.00 34.38 353 LEU A C 1
ATOM 2657 O O . LEU A 1 353 ? 136.991 101.989 106.769 1.00 34.38 353 LEU A O 1
ATOM 2662 N N . LEU A 1 354 ? 136.570 99.970 105.856 1.00 35.07 354 LEU A N 1
ATOM 2663 C CA . LEU A 1 354 ? 137.801 99.392 106.391 1.00 35.07 354 LEU A CA 1
ATOM 2664 C C . LEU A 1 354 ? 139.035 100.062 105.797 1.00 35.07 354 LEU A C 1
ATOM 2665 O O . LEU A 1 354 ? 140.004 100.349 106.515 1.00 35.07 354 LEU A O 1
ATOM 2670 N N . CYS A 1 355 ? 139.017 100.319 104.485 1.00 34.49 355 CYS A N 1
ATOM 2671 C CA . CYS A 1 355 ? 140.158 100.955 103.833 1.00 34.49 355 CYS A CA 1
ATOM 2672 C C . CYS A 1 355 ? 140.376 102.371 104.348 1.00 34.49 355 CYS A C 1
ATOM 2673 O O . CYS A 1 355 ? 141.520 102.806 104.520 1.00 34.49 355 CYS A O 1
ATOM 2676 N N . ASN A 1 356 ? 139.293 103.113 104.586 1.00 32.50 356 ASN A N 1
ATOM 2677 C CA . ASN A 1 356 ? 139.428 104.454 105.146 1.00 32.50 356 ASN A CA 1
ATOM 2678 C C . ASN A 1 356 ? 139.934 104.412 106.583 1.00 32.50 356 ASN A C 1
ATOM 2679 O O . ASN A 1 356 ? 140.741 105.258 106.984 1.00 32.50 356 ASN A O 1
ATOM 2684 N N . GLU A 1 357 ? 139.464 103.445 107.377 1.00 35.81 357 GLU A N 1
ATOM 2685 C CA . GLU A 1 357 ? 139.856 103.391 108.783 1.00 35.81 357 GLU A CA 1
ATOM 2686 C C . GLU A 1 357 ? 141.323 103.017 108.942 1.00 35.81 357 GLU A C 1
ATOM 2687 O O . GLU A 1 357 ? 142.062 103.675 109.682 1.00 35.81 357 GLU A O 1
ATOM 2693 N N . GLN A 1 358 ? 141.767 101.964 108.259 1.00 36.14 358 GLN A N 1
ATOM 2694 C CA . GLN A 1 358 ? 143.128 101.477 108.448 1.00 36.14 358 GLN A CA 1
ATOM 2695 C C . GLN A 1 358 ? 144.141 102.129 107.516 1.00 36.14 358 GLN A C 1
ATOM 2696 O O . GLN A 1 358 ? 145.336 101.843 107.631 1.00 36.14 358 GLN A O 1
ATOM 2702 N N . GLY A 1 359 ? 143.704 102.996 106.609 1.00 34.17 359 GLY A N 1
ATOM 2703 C CA . GLY A 1 359 ? 144.627 103.704 105.745 1.00 34.17 359 GLY A CA 1
ATOM 2704 C C . GLY A 1 359 ? 145.281 102.845 104.685 1.00 34.17 359 GLY A C 1
ATOM 2705 O O . GLY A 1 359 ? 146.487 102.592 104.744 1.00 34.17 359 GLY A O 1
ATOM 2706 N N . MET A 1 360 ? 144.498 102.382 103.716 1.00 37.88 360 MET A N 1
ATOM 2707 C CA . MET A 1 360 ? 144.999 101.641 102.567 1.00 37.88 360 MET A CA 1
ATOM 2708 C C . MET A 1 360 ? 144.560 102.339 101.279 1.00 37.88 360 MET A C 1
ATOM 2709 O O . MET A 1 360 ? 143.988 103.432 101.302 1.00 37.88 360 MET A O 1
ATOM 2714 N N . ASP A 1 361 ? 144.838 101.699 100.151 1.00 37.70 361 ASP A N 1
ATOM 2715 C CA . ASP A 1 361 ? 144.466 102.219 98.834 1.00 37.70 361 ASP A CA 1
ATOM 2716 C C . ASP A 1 361 ? 143.491 101.255 98.174 1.00 37.70 361 ASP A C 1
ATOM 2717 O O . ASP A 1 361 ? 143.864 100.098 97.902 1.00 37.70 361 ASP A O 1
ATOM 2722 N N . PRO A 1 362 ? 142.242 101.661 97.919 1.00 36.44 362 PRO A N 1
ATOM 2723 C CA . PRO A 1 362 ? 141.258 100.709 97.368 1.00 36.44 362 PRO A CA 1
ATOM 2724 C C . PRO A 1 362 ? 141.602 100.167 95.989 1.00 36.44 362 PRO A C 1
ATOM 2725 O O . PRO A 1 362 ? 141.303 99.000 95.708 1.00 36.44 362 PRO A O 1
ATOM 2729 N N . ILE A 1 363 ? 142.218 100.971 95.119 1.00 39.51 363 ILE A N 1
ATOM 2730 C CA . ILE A 1 363 ? 142.457 100.534 93.744 1.00 39.51 363 ILE A CA 1
ATOM 2731 C C . ILE A 1 363 ? 143.501 99.424 93.701 1.00 39.51 363 ILE A C 1
ATOM 2732 O O . ILE A 1 363 ? 143.292 98.373 93.078 1.00 39.51 363 ILE A O 1
ATOM 2737 N N . SER A 1 364 ? 144.640 99.639 94.366 1.00 43.35 364 SER A N 1
ATOM 2738 C CA . SER A 1 364 ? 145.695 98.631 94.376 1.00 43.35 364 SER A CA 1
ATOM 2739 C C . SER A 1 364 ? 145.244 97.371 95.100 1.00 43.35 364 SER A C 1
ATOM 2740 O O . SER A 1 364 ? 145.550 96.254 94.665 1.00 43.35 364 SER A O 1
ATOM 2743 N N . PHE A 1 365 ? 144.506 97.531 96.202 1.00 46.57 365 PHE A N 1
ATOM 2744 C CA . PHE A 1 365 ? 143.996 96.376 96.934 1.00 46.57 365 PHE A CA 1
ATOM 2745 C C . PHE A 1 365 ? 143.035 95.559 96.079 1.00 46.57 365 PHE A C 1
ATOM 2746 O O . PHE A 1 365 ? 143.122 94.326 96.034 1.00 46.57 365 PHE A O 1
ATOM 2754 N N . GLY A 1 366 ? 142.117 96.233 95.381 1.00 44.78 366 GLY A N 1
ATOM 2755 C CA . GLY A 1 366 ? 141.177 95.519 94.533 1.00 44.78 366 GLY A CA 1
ATOM 2756 C C . GLY A 1 366 ? 141.851 94.810 93.374 1.00 44.78 366 GLY A C 1
ATOM 2757 O O . GLY A 1 366 ? 141.509 93.670 93.048 1.00 44.78 366 GLY A O 1
ATOM 2758 N N . ALA A 1 367 ? 142.826 95.470 92.743 1.00 45.77 367 ALA A N 1
ATOM 2759 C CA . ALA A 1 367 ? 143.543 94.835 91.642 1.00 45.77 367 ALA A CA 1
ATOM 2760 C C . ALA A 1 367 ? 144.346 93.629 92.119 1.00 45.77 367 ALA A C 1
ATOM 2761 O O . ALA A 1 367 ? 144.373 92.587 91.449 1.00 45.77 367 ALA A O 1
ATOM 2763 N N . THR A 1 368 ? 145.003 93.746 93.278 1.00 50.06 368 THR A N 1
ATOM 2764 C CA . THR A 1 368 ? 145.760 92.621 93.820 1.00 50.06 368 THR A CA 1
ATOM 2765 C C . THR A 1 368 ? 144.839 91.462 94.184 1.00 50.06 368 THR A C 1
ATOM 2766 O O . THR A 1 368 ? 145.173 90.294 93.941 1.00 50.06 368 THR A O 1
ATOM 2770 N N . VAL A 1 369 ? 143.668 91.766 94.748 1.00 49.54 369 VAL A N 1
ATOM 2771 C CA . VAL A 1 369 ? 142.700 90.722 95.074 1.00 49.54 369 VAL A CA 1
ATOM 2772 C C . VAL A 1 369 ? 142.228 90.018 93.808 1.00 49.54 369 VAL A C 1
ATOM 2773 O O . VAL A 1 369 ? 142.114 88.788 93.775 1.00 49.54 369 VAL A O 1
ATOM 2777 N N . GLY A 1 370 ? 141.959 90.781 92.745 1.00 54.91 370 GLY A N 1
ATOM 2778 C CA . GLY A 1 370 ? 141.560 90.164 91.486 1.00 54.91 370 GLY A CA 1
ATOM 2779 C C . GLY A 1 370 ? 142.640 89.276 90.895 1.00 54.91 370 GLY A C 1
ATOM 2780 O O . GLY A 1 370 ? 142.354 88.195 90.366 1.00 54.91 370 GLY A O 1
ATOM 2781 N N . ALA A 1 371 ? 143.898 89.719 90.980 1.00 56.75 371 ALA A N 1
ATOM 2782 C CA . ALA A 1 371 ? 145.006 88.885 90.523 1.00 56.75 371 ALA A CA 1
ATOM 2783 C C . ALA A 1 371 ? 145.094 87.596 91.330 1.00 56.75 371 ALA A C 1
ATOM 2784 O O . ALA A 1 371 ? 145.344 86.521 90.771 1.00 56.75 371 ALA A O 1
ATOM 2786 N N . ALA A 1 372 ? 144.886 87.685 92.646 1.00 60.96 372 ALA A N 1
ATOM 2787 C CA . ALA A 1 372 ? 144.895 86.488 93.483 1.00 60.96 372 ALA A CA 1
ATOM 2788 C C . ALA A 1 372 ? 143.757 85.544 93.117 1.00 60.96 372 ALA A C 1
ATOM 2789 O O . ALA A 1 372 ? 143.935 84.320 93.107 1.00 60.96 372 ALA A O 1
ATOM 2791 N N . MET A 1 373 ? 142.574 86.095 92.826 1.00 62.34 373 MET A N 1
ATOM 2792 C CA . MET A 1 373 ? 141.450 85.260 92.406 1.00 62.34 373 MET A CA 1
ATOM 2793 C C . MET A 1 373 ? 141.759 84.528 91.107 1.00 62.34 373 MET A C 1
ATOM 2794 O O . MET A 1 373 ? 141.463 83.335 90.975 1.00 62.34 373 MET A O 1
ATOM 2799 N N . GLU A 1 374 ? 142.349 85.226 90.132 1.00 68.41 374 GLU A N 1
ATOM 2800 C CA . GLU A 1 374 ? 142.694 84.564 88.875 1.00 68.41 374 GLU A CA 1
ATOM 2801 C C . GLU A 1 374 ? 143.768 83.502 89.082 1.00 68.41 374 GLU A C 1
ATOM 2802 O O . GLU A 1 374 ? 143.715 82.426 88.472 1.00 68.41 374 GLU A O 1
ATOM 2808 N N . LEU A 1 375 ? 144.752 83.785 89.942 1.00 70.43 375 LEU A N 1
ATOM 2809 C CA . LEU A 1 375 ? 145.794 82.803 90.229 1.00 70.43 375 LEU A CA 1
ATOM 2810 C C . LEU A 1 375 ? 145.216 81.560 90.893 1.00 70.43 375 LEU A C 1
ATOM 2811 O O . LEU A 1 375 ? 145.644 80.437 90.603 1.00 70.43 375 LEU A O 1
ATOM 2816 N N . TYR A 1 376 ? 144.252 81.740 91.799 1.00 73.77 376 TYR A N 1
ATOM 2817 C CA . TYR A 1 376 ? 143.591 80.592 92.412 1.00 73.77 376 TYR A CA 1
ATOM 2818 C C . TYR A 1 376 ? 142.769 79.818 91.389 1.00 73.77 376 TYR A C 1
ATOM 2819 O O . TYR A 1 376 ? 142.752 78.582 91.402 1.00 73.77 376 TYR A O 1
ATOM 2828 N N . GLU A 1 377 ? 142.068 80.530 90.502 1.00 73.81 377 GLU A N 1
ATOM 2829 C CA . GLU A 1 377 ? 141.213 79.863 89.525 1.00 73.81 377 GLU A CA 1
ATOM 2830 C C . GLU A 1 377 ? 142.035 79.078 88.512 1.00 73.81 377 GLU A C 1
ATOM 2831 O O . GLU A 1 377 ? 141.568 78.064 87.979 1.00 73.81 377 GLU A O 1
ATOM 2837 N N . THR A 1 378 ? 143.253 79.538 88.220 1.00 75.84 378 THR A N 1
ATOM 2838 C CA . THR A 1 378 ? 144.136 78.772 87.345 1.00 75.84 378 THR A CA 1
ATOM 2839 C C . THR A 1 378 ? 144.522 77.443 87.986 1.00 75.84 378 THR A C 1
ATOM 2840 O O . THR A 1 378 ? 144.455 76.388 87.345 1.00 75.84 378 THR A O 1
ATOM 2844 N N . GLY A 1 379 ? 144.914 77.473 89.257 1.00 77.04 379 GLY A N 1
ATOM 2845 C CA . GLY A 1 379 ? 145.268 76.260 89.967 1.00 77.04 379 GLY A CA 1
ATOM 2846 C C . GLY A 1 379 ? 146.590 76.337 90.703 1.00 77.04 379 GLY A C 1
ATOM 2847 O O . GLY A 1 379 ? 146.964 75.400 91.414 1.00 77.04 379 GLY A O 1
ATOM 2848 N N . VAL A 1 380 ? 147.312 77.447 90.533 1.00 77.33 380 VAL A N 1
ATOM 2849 C CA . VAL A 1 380 ? 148.602 77.606 91.198 1.00 77.33 380 VAL A CA 1
ATOM 2850 C C . VAL A 1 380 ? 148.420 77.738 92.706 1.00 77.33 380 VAL A C 1
ATOM 2851 O O . VAL A 1 380 ? 149.154 77.123 93.489 1.00 77.33 380 VAL A O 1
ATOM 2855 N N . LEU A 1 381 ? 147.442 78.529 93.137 1.00 78.57 381 LEU A N 1
ATOM 2856 C CA . LEU A 1 381 ? 147.183 78.738 94.556 1.00 78.57 381 LEU A CA 1
ATOM 2857 C C . LEU A 1 381 ? 146.131 77.751 95.046 1.00 78.57 381 LEU A C 1
ATOM 2858 O O . LEU A 1 381 ? 145.062 77.619 94.442 1.00 78.57 381 LEU A O 1
ATOM 2863 N N . THR A 1 382 ? 146.438 77.065 96.140 1.00 84.04 382 THR A N 1
ATOM 2864 C CA . THR A 1 382 ? 145.571 76.050 96.716 1.00 84.04 382 THR A CA 1
ATOM 2865 C C . THR A 1 382 ? 144.856 76.630 97.935 1.00 84.04 382 THR A C 1
ATOM 2866 O O . THR A 1 382 ? 145.313 77.602 98.541 1.00 84.04 382 THR A O 1
ATOM 2870 N N . LYS A 1 383 ? 143.709 76.030 98.275 1.00 85.27 383 LYS A N 1
ATOM 2871 C CA . LYS A 1 383 ? 142.911 76.497 99.405 1.00 85.27 383 LYS A CA 1
ATOM 2872 C C . LYS A 1 383 ? 143.692 76.449 100.715 1.00 85.27 383 LYS A C 1
ATOM 2873 O O . LYS A 1 383 ? 143.451 77.266 101.612 1.00 85.27 383 LYS A O 1
ATOM 2879 N N . GLU A 1 384 ? 144.643 75.519 100.836 1.00 87.89 384 GLU A N 1
ATOM 2880 C CA . GLU A 1 384 ? 145.435 75.416 102.059 1.00 87.89 384 GLU A CA 1
ATOM 2881 C C . GLU A 1 384 ? 146.294 76.656 102.277 1.00 87.89 384 GLU A C 1
ATOM 2882 O O . GLU A 1 384 ? 146.492 77.087 103.419 1.00 87.89 384 GLU A O 1
ATOM 2888 N N . ARG A 1 385 ? 146.818 77.240 101.197 1.00 82.82 385 ARG A N 1
ATOM 2889 C CA . ARG A 1 385 ? 147.693 78.402 101.326 1.00 82.82 385 ARG A CA 1
ATOM 2890 C C . ARG A 1 385 ? 146.906 79.649 101.710 1.00 82.82 385 ARG A C 1
ATOM 2891 O O . ARG A 1 385 ? 147.226 80.321 102.698 1.00 82.82 385 ARG A O 1
ATOM 2899 N N . ILE A 1 386 ? 145.874 79.981 100.930 1.00 78.61 386 ILE A N 1
ATOM 2900 C CA . ILE A 1 386 ? 145.082 81.178 101.203 1.00 78.61 386 ILE A CA 1
ATOM 2901 C C . ILE A 1 386 ? 144.295 81.019 102.497 1.00 78.61 386 ILE A C 1
ATOM 2902 O O . ILE A 1 386 ? 144.227 81.941 103.319 1.00 78.61 386 ILE A O 1
ATOM 2907 N N . GLY A 1 387 ? 143.700 79.851 102.704 1.00 78.58 387 GLY A N 1
ATOM 2908 C CA . GLY A 1 387 ? 142.831 79.623 103.837 1.00 78.58 387 GLY A CA 1
ATOM 2909 C C . GLY A 1 387 ? 141.356 79.768 103.546 1.00 78.58 387 GLY A C 1
ATOM 2910 O O . GLY A 1 387 ? 140.549 79.676 104.478 1.00 78.58 387 GLY A O 1
ATOM 2911 N N . LEU A 1 388 ? 140.980 79.989 102.290 1.00 79.12 388 LEU A N 1
ATOM 2912 C CA . LEU A 1 388 ? 139.591 80.155 101.889 1.00 79.12 388 LEU A CA 1
ATOM 2913 C C . LEU A 1 388 ? 139.497 79.968 100.382 1.00 79.12 388 LEU A C 1
ATOM 2914 O O . LEU A 1 388 ? 140.452 80.252 99.653 1.00 79.12 388 LEU A O 1
ATOM 2919 N N . ASP A 1 389 ? 138.348 79.473 99.929 1.00 81.81 389 ASP A N 1
ATOM 2920 C CA . ASP A 1 389 ? 138.041 79.487 98.507 1.00 81.81 389 ASP A CA 1
ATOM 2921 C C . ASP A 1 389 ? 137.958 80.926 98.015 1.00 81.81 389 ASP A C 1
ATOM 2922 O O . ASP A 1 389 ? 137.375 81.790 98.676 1.00 81.81 389 ASP A O 1
ATOM 2927 N N . ALA A 1 390 ? 138.542 81.188 96.848 1.00 76.88 390 ALA A N 1
ATOM 2928 C CA . ALA A 1 390 ? 138.546 82.528 96.260 1.00 76.88 390 ALA A CA 1
ATOM 2929 C C . ALA A 1 390 ? 138.091 82.480 94.805 1.00 76.88 390 ALA A C 1
ATOM 2930 O O . ALA A 1 390 ? 138.892 82.680 93.885 1.00 76.88 390 ALA A O 1
ATOM 2932 N N . PRO A 1 391 ? 136.805 82.238 94.559 1.00 73.52 391 PRO A N 1
ATOM 2933 C CA . PRO A 1 391 ? 136.279 82.361 93.200 1.00 73.52 391 PRO A CA 1
ATOM 2934 C C . PRO A 1 391 ? 135.747 83.763 92.937 1.00 73.52 391 PRO A C 1
ATOM 2935 O O . PRO A 1 391 ? 135.546 84.568 93.848 1.00 73.52 391 PRO A O 1
ATOM 2939 N N . PHE A 1 392 ? 135.530 84.046 91.655 1.00 67.43 392 PHE A N 1
ATOM 2940 C CA . PHE A 1 392 ? 135.007 85.347 91.262 1.00 67.43 392 PHE A CA 1
ATOM 2941 C C . PHE A 1 392 ? 133.583 85.526 91.774 1.00 67.43 392 PHE A C 1
ATOM 2942 O O . PHE A 1 392 ? 132.759 84.609 91.704 1.00 67.43 392 PHE A O 1
ATOM 2950 N N . GLY A 1 393 ? 133.295 86.715 92.293 1.00 66.97 393 GLY A N 1
ATOM 2951 C CA . GLY A 1 393 ? 131.962 87.006 92.782 1.00 66.97 393 GLY A CA 1
ATOM 2952 C C . GLY A 1 393 ? 131.671 86.546 94.191 1.00 66.97 393 GLY A C 1
ATOM 2953 O O . GLY A 1 393 ? 130.514 86.253 94.510 1.00 66.97 393 GLY A O 1
ATOM 2954 N N . SER A 1 394 ? 132.684 86.467 95.049 1.00 70.20 394 SER A N 1
ATOM 2955 C CA . SER A 1 394 ? 132.504 86.082 96.445 1.00 70.20 394 SER A CA 1
ATOM 2956 C C . SER A 1 394 ? 132.688 87.316 97.321 1.00 70.20 394 SER A C 1
ATOM 2957 O O . SER A 1 394 ? 133.816 87.777 97.526 1.00 70.20 394 SER A O 1
ATOM 2960 N N . ALA A 1 395 ? 131.577 87.852 97.834 1.00 65.90 395 ALA A N 1
ATOM 2961 C CA . ALA A 1 395 ? 131.652 89.010 98.720 1.00 65.90 395 ALA A CA 1
ATOM 2962 C C . ALA A 1 395 ? 132.292 88.648 100.056 1.00 65.90 395 ALA A C 1
ATOM 2963 O O . ALA A 1 395 ? 133.061 89.439 100.618 1.00 65.90 395 ALA A O 1
ATOM 2965 N N . ASP A 1 396 ? 131.978 87.460 100.579 1.00 64.12 396 ASP A N 1
ATOM 2966 C CA . ASP A 1 396 ? 132.545 87.020 101.851 1.00 64.12 396 ASP A CA 1
ATOM 2967 C C . ASP A 1 396 ? 134.059 86.878 101.765 1.00 64.12 396 ASP A C 1
ATOM 2968 O O . ASP A 1 396 ? 134.782 87.251 102.702 1.00 64.12 396 ASP A O 1
ATOM 2973 N N . ALA A 1 397 ? 134.556 86.340 100.650 1.00 64.12 397 ALA A N 1
ATOM 2974 C CA . ALA A 1 397 ? 135.996 86.251 100.450 1.00 64.12 397 ALA A CA 1
ATOM 2975 C C . ALA A 1 397 ? 136.630 87.634 100.415 1.00 64.12 397 ALA A C 1
ATOM 2976 O O . ALA A 1 397 ? 137.701 87.846 100.992 1.00 64.12 397 ALA A O 1
ATOM 2978 N N . LEU A 1 398 ? 135.970 88.590 99.757 1.00 59.94 398 LEU A N 1
ATOM 2979 C CA . LEU A 1 398 ? 136.487 89.954 99.707 1.00 59.94 398 LEU A CA 1
ATOM 2980 C C . LEU A 1 398 ? 136.558 90.572 101.098 1.00 59.94 398 LEU A C 1
ATOM 2981 O O . LEU A 1 398 ? 137.553 91.220 101.446 1.00 59.94 398 LEU A O 1
ATOM 2986 N N . ALA A 1 399 ? 135.521 90.367 101.914 1.00 59.26 399 ALA A N 1
ATOM 2987 C CA . ALA A 1 399 ? 135.513 90.932 103.262 1.00 59.26 399 ALA A CA 1
ATOM 2988 C C . ALA A 1 399 ? 136.610 90.322 104.130 1.00 59.26 399 ALA A C 1
ATOM 2989 O O . ALA A 1 399 ? 137.336 91.042 104.834 1.00 59.26 399 ALA A O 1
ATOM 2991 N N . LYS A 1 400 ? 136.749 88.991 104.093 1.00 61.31 400 LYS A N 1
ATOM 2992 C CA . LYS A 1 400 ? 137.798 88.351 104.882 1.00 61.31 400 LYS A CA 1
ATOM 2993 C C . LYS A 1 400 ? 139.186 88.776 104.420 1.00 61.31 400 LYS A C 1
ATOM 2994 O O . LYS A 1 400 ? 140.072 89.014 105.249 1.00 61.31 400 LYS A O 1
ATOM 3000 N N . LEU A 1 401 ? 139.399 88.882 103.105 1.00 58.99 401 LEU A N 1
ATOM 3001 C CA . LEU A 1 401 ? 140.702 89.317 102.612 1.00 58.99 401 LEU A CA 1
ATOM 3002 C C . LEU A 1 401 ? 140.989 90.759 103.009 1.00 58.99 401 LEU A C 1
ATOM 3003 O O . LEU A 1 401 ? 142.137 91.108 103.302 1.00 58.99 401 LEU A O 1
ATOM 3008 N N . ALA A 1 402 ? 139.959 91.610 103.032 1.00 58.40 402 ALA A N 1
ATOM 3009 C CA . ALA A 1 402 ? 140.147 92.988 103.477 1.00 58.40 402 ALA A CA 1
ATOM 3010 C C . ALA A 1 402 ? 140.576 93.041 104.936 1.00 58.40 402 ALA A C 1
ATOM 3011 O O . ALA A 1 402 ? 141.509 93.770 105.295 1.00 58.40 402 ALA A O 1
ATOM 3013 N N . GLU A 1 403 ? 139.910 92.260 105.794 1.00 58.01 403 GLU A N 1
ATOM 3014 C CA . GLU A 1 403 ? 140.292 92.238 107.206 1.00 58.01 403 GLU A CA 1
ATOM 3015 C C . GLU A 1 403 ? 141.705 91.694 107.397 1.00 58.01 403 GLU A C 1
ATOM 3016 O O . GLU A 1 403 ? 142.490 92.245 108.182 1.00 58.01 403 GLU A O 1
ATOM 3022 N N . MET A 1 404 ? 142.049 90.618 106.681 1.00 61.88 404 MET A N 1
ATOM 3023 C CA . MET A 1 404 ? 143.383 90.035 106.802 1.00 61.88 404 MET A CA 1
ATOM 3024 C C . MET A 1 404 ? 144.462 90.998 106.323 1.00 61.88 404 MET A C 1
ATOM 3025 O O . MET A 1 404 ? 145.525 91.104 106.943 1.00 61.88 404 MET A O 1
ATOM 3030 N N . THR A 1 405 ? 144.214 91.700 105.215 1.00 58.25 405 THR A N 1
ATOM 3031 C CA . THR A 1 405 ? 145.199 92.648 104.708 1.00 58.25 405 THR A CA 1
ATOM 3032 C C . THR A 1 405 ? 145.352 93.836 105.647 1.00 58.25 405 THR A C 1
ATOM 3033 O O . THR A 1 405 ? 146.468 94.323 105.865 1.00 58.25 405 THR A O 1
ATOM 3037 N N . ALA A 1 406 ? 144.242 94.317 106.216 1.00 58.61 406 ALA A N 1
ATOM 3038 C CA . ALA A 1 406 ? 144.313 95.450 107.133 1.00 58.61 406 ALA A CA 1
ATOM 3039 C C . ALA A 1 406 ? 145.077 95.090 108.402 1.00 58.61 406 ALA A C 1
ATOM 3040 O O . ALA A 1 406 ? 145.926 95.859 108.867 1.00 58.61 406 ALA A O 1
ATOM 3042 N N . THR A 1 407 ? 144.794 93.920 108.979 1.00 63.44 407 THR A N 1
ATOM 3043 C CA . THR A 1 407 ? 145.476 93.513 110.202 1.00 63.44 407 THR A CA 1
ATOM 3044 C C . THR A 1 407 ? 146.815 92.830 109.952 1.00 63.44 407 THR A C 1
ATOM 3045 O O . THR A 1 407 ? 147.598 92.680 110.896 1.00 63.44 407 THR A O 1
ATOM 3049 N N . GLY A 1 408 ? 147.102 92.429 108.717 1.00 66.51 408 GLY A N 1
ATOM 3050 C CA . GLY A 1 408 ? 148.373 91.813 108.387 1.00 66.51 408 GLY A CA 1
ATOM 3051 C C . GLY A 1 408 ? 148.635 90.472 109.042 1.00 66.51 408 GLY A C 1
ATOM 3052 O O . GLY A 1 408 ? 149.726 90.241 109.571 1.00 66.51 408 GLY A O 1
ATOM 3053 N N . GLU A 1 409 ? 147.651 89.575 109.016 1.00 68.54 409 GLU A N 1
ATOM 3054 C CA . GLU A 1 409 ? 147.805 88.236 109.571 1.00 68.54 409 GLU A CA 1
ATOM 3055 C C . GLU A 1 409 ? 147.525 87.206 108.485 1.00 68.54 409 GLU A C 1
ATOM 3056 O O . GLU A 1 409 ? 146.531 87.316 107.761 1.00 68.54 409 GLU A O 1
ATOM 3062 N N . GLY A 1 410 ? 148.415 86.227 108.353 1.00 68.71 410 GLY A N 1
ATOM 3063 C CA . GLY A 1 410 ? 148.227 85.156 107.384 1.00 68.71 410 GLY A CA 1
ATOM 3064 C C . GLY A 1 410 ? 148.510 85.615 105.962 1.00 68.71 410 GLY A C 1
ATOM 3065 O O . GLY A 1 410 ? 149.438 86.398 105.729 1.00 68.71 410 GLY A O 1
ATOM 3066 N N . PHE A 1 411 ? 147.684 85.148 105.014 1.00 68.40 411 PHE A N 1
ATOM 3067 C CA . PHE A 1 411 ? 147.862 85.436 103.594 1.00 68.40 411 PHE A CA 1
ATOM 3068 C C . PHE A 1 411 ? 147.873 86.926 103.286 1.00 68.40 411 PHE A C 1
ATOM 3069 O O . PHE A 1 411 ? 148.433 87.320 102.254 1.00 68.40 411 PHE A O 1
ATOM 3077 N N . GLY A 1 412 ? 147.282 87.754 104.153 1.00 63.95 412 GLY A N 1
ATOM 3078 C CA . GLY A 1 412 ? 147.348 89.191 103.968 1.00 63.95 412 GLY A CA 1
ATOM 3079 C C . GLY A 1 412 ? 148.762 89.705 103.807 1.00 63.95 412 GLY A C 1
ATOM 3080 O O . GLY A 1 412 ? 148.990 90.647 103.040 1.00 63.95 412 GLY A O 1
ATOM 3081 N N . LYS A 1 413 ? 149.728 89.080 104.498 1.00 64.58 413 LYS A N 1
ATOM 3082 C CA . LYS A 1 413 ? 151.133 89.442 104.313 1.00 64.58 413 LYS A CA 1
ATOM 3083 C C . LYS A 1 413 ? 151.523 89.404 102.846 1.00 64.58 413 LYS A C 1
ATOM 3084 O O . LYS A 1 413 ? 152.049 90.389 102.315 1.00 64.58 413 LYS A O 1
ATOM 3090 N N . GLU A 1 414 ? 151.228 88.297 102.165 1.00 65.84 414 GLU A N 1
ATOM 3091 C CA . GLU A 1 414 ? 151.515 88.215 100.741 1.00 65.84 414 GLU A CA 1
ATOM 3092 C C . GLU A 1 414 ? 150.724 89.254 99.958 1.00 65.84 414 GLU A C 1
ATOM 3093 O O . GLU A 1 414 ? 151.265 89.886 99.040 1.00 65.84 414 GLU A O 1
ATOM 3099 N N . ILE A 1 415 ? 149.462 89.484 100.339 1.00 58.65 415 ILE A N 1
ATOM 3100 C CA . ILE A 1 415 ? 148.659 90.503 99.674 1.00 58.65 415 ILE A CA 1
ATOM 3101 C C . ILE A 1 415 ? 149.255 91.887 99.895 1.00 58.65 415 ILE A C 1
ATOM 3102 O O . ILE A 1 415 ? 149.077 92.781 99.059 1.00 58.65 415 ILE A O 1
ATOM 3107 N N . GLY A 1 416 ? 150.034 92.071 100.958 1.00 53.32 416 GLY A N 1
ATOM 3108 C CA . GLY A 1 416 ? 150.687 93.343 101.154 1.00 53.32 416 GLY A CA 1
ATOM 3109 C C . GLY A 1 416 ? 151.837 93.635 100.218 1.00 53.32 416 GLY A C 1
ATOM 3110 O O . GLY A 1 416 ? 152.449 94.699 100.329 1.00 53.32 416 GLY A O 1
ATOM 3111 N N . LEU A 1 417 ? 152.162 92.724 99.297 1.00 55.26 417 LEU A N 1
ATOM 3112 C CA . LEU A 1 417 ? 153.299 92.927 98.409 1.00 55.26 417 LEU A CA 1
ATOM 3113 C C . LEU A 1 417 ? 152.935 93.553 97.068 1.00 55.26 417 LEU A C 1
ATOM 3114 O O . LEU A 1 417 ? 153.839 93.846 96.280 1.00 55.26 417 LEU A O 1
ATOM 3119 N N . GLY A 1 418 ? 151.655 93.770 96.785 1.00 55.95 418 GLY A N 1
ATOM 3120 C CA . GLY A 1 418 ? 151.242 94.303 95.505 1.00 55.95 418 GLY A CA 1
ATOM 3121 C C . GLY A 1 418 ? 151.069 93.220 94.454 1.00 55.95 418 GLY A C 1
ATOM 3122 O O . GLY A 1 418 ? 151.423 92.056 94.642 1.00 55.95 418 GLY A O 1
ATOM 3123 N N . SER A 1 419 ? 150.508 93.625 93.311 1.00 59.29 419 SER A N 1
ATOM 3124 C CA . SER A 1 419 ? 150.159 92.656 92.275 1.00 59.29 419 SER A CA 1
ATOM 3125 C C . SER A 1 419 ? 151.386 92.153 91.524 1.00 59.29 419 SER A C 1
ATOM 3126 O O . SER A 1 419 ? 151.501 90.952 91.250 1.00 59.29 419 SER A O 1
ATOM 3129 N N . LYS A 1 420 ? 152.308 93.055 91.174 1.00 64.79 420 LYS A N 1
ATOM 3130 C CA . LYS A 1 420 ? 153.442 92.679 90.332 1.00 64.79 420 LYS A CA 1
ATOM 3131 C C . LYS A 1 420 ? 154.362 91.694 91.042 1.00 64.79 420 LYS A C 1
ATOM 3132 O O . LYS A 1 420 ? 154.736 90.659 90.478 1.00 64.79 420 LYS A O 1
ATOM 3138 N N . ARG A 1 421 ? 154.737 92.001 92.286 1.00 63.37 421 ARG A N 1
ATOM 3139 C CA . ARG A 1 421 ? 155.633 91.118 93.026 1.00 63.37 421 ARG A CA 1
ATOM 3140 C C . ARG A 1 421 ? 154.960 89.790 93.348 1.00 63.37 421 ARG A C 1
ATOM 3141 O O . ARG A 1 421 ? 155.606 88.737 93.316 1.00 63.37 421 ARG A O 1
ATOM 3149 N N . LEU A 1 422 ? 153.661 89.820 93.657 1.00 66.54 422 LEU A N 1
ATOM 3150 C CA . LEU A 1 422 ? 152.934 88.582 93.924 1.00 66.54 422 LEU A CA 1
ATOM 3151 C C . LEU A 1 422 ? 152.884 87.692 92.689 1.00 66.54 422 LEU A C 1
ATOM 3152 O O . LEU A 1 422 ? 153.043 86.470 92.790 1.00 66.54 422 LEU A O 1
ATOM 3157 N N . CYS A 1 423 ? 152.657 88.284 91.515 1.00 70.97 423 CYS A N 1
ATOM 3158 C CA . CYS A 1 423 ? 152.642 87.495 90.287 1.00 70.97 423 CYS A CA 1
ATOM 3159 C C . CYS A 1 423 ? 154.035 86.985 89.940 1.00 70.97 423 CYS A C 1
ATOM 3160 O O . CYS A 1 423 ? 154.182 85.872 89.423 1.00 70.97 423 CYS A O 1
ATOM 3163 N N . GLU A 1 424 ? 155.068 87.787 90.211 1.00 72.88 424 GLU A N 1
ATOM 3164 C CA . GLU A 1 424 ? 156.433 87.363 89.918 1.00 72.88 424 GLU A CA 1
ATOM 3165 C C . GLU A 1 424 ? 156.888 86.246 90.849 1.00 72.88 424 GLU A C 1
ATOM 3166 O O . GLU A 1 424 ? 157.706 85.407 90.454 1.00 72.88 424 GLU A O 1
ATOM 3172 N N . LYS A 1 425 ? 156.379 86.223 92.083 1.00 72.00 425 LYS A N 1
ATOM 3173 C CA . LYS A 1 425 ? 156.812 85.217 93.049 1.00 72.00 425 LYS A CA 1
ATOM 3174 C C . LYS A 1 425 ? 156.419 83.811 92.610 1.00 72.00 425 LYS A C 1
ATOM 3175 O O . LYS A 1 425 ? 157.149 82.847 92.867 1.00 72.00 425 LYS A O 1
ATOM 3181 N N . TYR A 1 426 ? 155.277 83.672 91.942 1.00 73.71 426 TYR A N 1
ATOM 3182 C CA . TYR A 1 426 ? 154.772 82.371 91.525 1.00 73.71 426 TYR A CA 1
ATOM 3183 C C . TYR A 1 426 ? 155.037 82.077 90.053 1.00 73.71 426 TYR A C 1
ATOM 3184 O O . TYR A 1 426 ? 154.481 81.114 89.515 1.00 73.71 426 TYR A O 1
ATOM 3193 N N . GLY A 1 427 ? 155.864 82.881 89.391 1.00 76.11 427 GLY A N 1
ATOM 3194 C CA . GLY A 1 427 ? 156.284 82.573 88.039 1.00 76.11 427 GLY A CA 1
ATOM 3195 C C . GLY A 1 427 ? 155.283 82.869 86.946 1.00 76.11 427 GLY A C 1
ATOM 3196 O O . GLY A 1 427 ? 155.320 82.223 85.895 1.00 76.11 427 GLY A O 1
ATOM 3197 N N . HIS A 1 428 ? 154.384 83.827 87.157 1.00 76.43 428 HIS A N 1
ATOM 3198 C CA . HIS A 1 428 ? 153.441 84.269 86.129 1.00 76.43 428 HIS A CA 1
ATOM 3199 C C . HIS A 1 428 ? 153.445 85.791 86.050 1.00 76.43 428 HIS A C 1
ATOM 3200 O O . HIS A 1 428 ? 152.488 86.449 86.473 1.00 76.43 428 HIS A O 1
ATOM 3207 N N . PRO A 1 429 ? 154.514 86.387 85.511 1.00 76.56 429 PRO A N 1
ATOM 3208 C CA . PRO A 1 429 ? 154.549 87.855 85.396 1.00 76.56 429 PRO A CA 1
ATOM 3209 C C . PRO A 1 429 ? 153.538 88.416 84.412 1.00 76.56 429 PRO A C 1
ATOM 3210 O O . PRO A 1 429 ? 153.229 89.612 84.479 1.00 76.56 429 PRO A O 1
ATOM 3214 N N . GLU A 1 430 ? 153.013 87.596 83.500 1.00 75.73 430 GLU A N 1
ATOM 3215 C CA . GLU A 1 430 ? 152.093 88.078 82.478 1.00 75.73 430 GLU A CA 1
ATOM 3216 C C . GLU A 1 430 ? 150.708 88.401 83.021 1.00 75.73 430 GLU A C 1
ATOM 3217 O O . GLU A 1 430 ? 149.914 89.021 82.306 1.00 75.73 430 GLU A O 1
ATOM 3223 N N . LEU A 1 431 ? 150.397 88.003 84.251 1.00 70.63 431 LEU A N 1
ATOM 3224 C CA . LEU A 1 431 ? 149.073 88.214 84.820 1.00 70.63 431 LEU A CA 1
ATOM 3225 C C . LEU A 1 431 ? 148.964 89.506 85.618 1.00 70.63 431 LEU A C 1
ATOM 3226 O O . LEU A 1 431 ? 147.885 89.804 86.139 1.00 70.63 431 LEU A O 1
ATOM 3231 N N . SER A 1 432 ? 150.043 90.276 85.727 1.00 65.88 432 SER A N 1
ATOM 3232 C CA . SER A 1 432 ? 150.037 91.524 86.481 1.00 65.88 432 SER A CA 1
ATOM 3233 C C . SER A 1 432 ? 149.718 92.668 85.527 1.00 65.88 432 SER A C 1
ATOM 3234 O O . SER A 1 432 ? 150.496 92.959 84.613 1.00 65.88 432 SER A O 1
ATOM 3237 N N . MET A 1 433 ? 148.576 93.319 85.740 1.00 60.18 433 MET A N 1
ATOM 3238 C CA . MET A 1 433 ? 148.153 94.441 84.904 1.00 60.18 433 MET A CA 1
ATOM 3239 C C . MET A 1 433 ? 148.685 95.721 85.531 1.00 60.18 433 MET A C 1
ATOM 3240 O O . MET A 1 433 ? 147.992 96.404 86.285 1.00 60.18 433 MET A O 1
ATOM 3245 N N . SER A 1 434 ? 149.933 96.051 85.214 1.00 53.74 434 SER A N 1
ATOM 3246 C CA . SER A 1 434 ? 150.562 97.225 85.797 1.00 53.74 434 SER A CA 1
ATOM 3247 C C . SER A 1 434 ? 151.666 97.722 84.878 1.00 53.74 434 SER A C 1
ATOM 3248 O O . SER A 1 434 ? 152.303 96.939 84.169 1.00 53.74 434 SER A O 1
ATOM 3251 N N . VAL A 1 435 ? 151.881 99.034 84.901 1.00 48.91 435 VAL A N 1
ATOM 3252 C CA . VAL A 1 435 ? 152.992 99.675 84.209 1.00 48.91 435 VAL A CA 1
ATOM 3253 C C . VAL A 1 435 ? 153.829 100.387 85.259 1.00 48.91 435 VAL A C 1
ATOM 3254 O O . VAL A 1 435 ? 153.305 101.214 86.017 1.00 48.91 435 VAL A O 1
ATOM 3258 N N . LYS A 1 436 ? 155.121 100.055 85.311 1.00 47.79 436 LYS A N 1
ATOM 3259 C CA . LYS A 1 436 ? 156.063 100.607 86.289 1.00 47.79 436 LYS A CA 1
ATOM 3260 C C . LYS A 1 436 ? 155.626 100.333 87.726 1.00 47.79 436 LYS A C 1
ATOM 3261 O O . LYS A 1 436 ? 155.928 101.109 88.634 1.00 47.79 436 LYS A O 1
ATOM 3267 N N . GLY A 1 437 ? 154.919 99.227 87.951 1.00 46.76 437 GLY A N 1
ATOM 3268 C CA . GLY A 1 437 ? 154.530 98.822 89.283 1.00 46.76 437 GLY A CA 1
ATOM 3269 C C . GLY A 1 437 ? 153.172 99.302 89.755 1.00 46.76 437 GLY A C 1
ATOM 3270 O O . GLY A 1 437 ? 152.708 98.841 90.805 1.00 46.76 437 GLY A O 1
ATOM 3271 N N . GLN A 1 438 ? 152.513 100.197 89.023 1.00 41.77 438 GLN A N 1
ATOM 3272 C CA . GLN A 1 438 ? 151.195 100.697 89.394 1.00 41.77 438 GLN A CA 1
ATOM 3273 C C . GLN A 1 438 ? 150.114 100.109 88.499 1.00 41.77 438 GLN A C 1
ATOM 3274 O O . GLN A 1 438 ? 150.259 100.068 87.274 1.00 41.77 438 GLN A O 1
ATOM 3280 N N . GLU A 1 439 ? 149.016 99.687 89.121 1.00 45.84 439 GLU A N 1
ATOM 3281 C CA . GLU A 1 439 ? 147.919 99.053 88.410 1.00 45.84 439 GLU A CA 1
ATOM 3282 C C . GLU A 1 439 ? 147.122 100.094 87.624 1.00 45.84 439 GLU A C 1
ATOM 3283 O O . GLU A 1 439 ? 147.321 101.304 87.754 1.00 45.84 439 GLU A O 1
ATOM 3289 N N . PHE A 1 440 ? 146.201 99.609 86.797 1.00 48.58 440 PHE A N 1
ATOM 3290 C CA . PHE A 1 440 ? 145.410 100.359 85.828 1.00 48.58 440 PHE A CA 1
ATOM 3291 C C . PHE A 1 440 ? 144.152 100.940 86.470 1.00 48.58 440 PHE A C 1
ATOM 3292 O O . PHE A 1 440 ? 143.485 100.261 87.255 1.00 48.58 440 PHE A O 1
ATOM 3300 N N . PRO A 1 441 ? 143.817 102.188 86.144 1.00 42.01 441 PRO A N 1
ATOM 3301 C CA . PRO A 1 441 ? 142.531 102.752 86.577 1.00 42.01 441 PRO A CA 1
ATOM 3302 C C . PRO A 1 441 ? 141.356 102.182 85.797 1.00 42.01 441 PRO A C 1
ATOM 3303 O O . PRO A 1 441 ? 141.516 101.240 85.015 1.00 42.01 441 PRO A O 1
ATOM 3307 N N . ALA A 1 442 ? 140.170 102.756 85.992 1.00 42.66 442 ALA A N 1
ATOM 3308 C CA . ALA A 1 442 ? 138.930 102.139 85.530 1.00 42.66 442 ALA A CA 1
ATOM 3309 C C . ALA A 1 442 ? 138.591 102.436 84.074 1.00 42.66 442 ALA A C 1
ATOM 3310 O O . ALA A 1 442 ? 137.426 102.327 83.680 1.00 42.66 442 ALA A O 1
ATOM 3312 N N . TYR A 1 443 ? 139.578 102.807 83.265 1.00 45.47 443 TYR A N 1
ATOM 3313 C CA . TYR A 1 443 ? 139.361 103.079 81.849 1.00 45.47 443 TYR A CA 1
ATOM 3314 C C . TYR A 1 443 ? 140.117 102.051 81.023 1.00 45.47 443 TYR A C 1
ATOM 3315 O O . TYR A 1 443 ? 141.338 101.917 81.158 1.00 45.47 443 TYR A O 1
ATOM 3324 N N . ASP A 1 444 ? 139.395 101.333 80.168 1.00 55.60 444 ASP A N 1
ATOM 3325 C CA . ASP A 1 444 ? 140.009 100.336 79.306 1.00 55.60 444 ASP A CA 1
ATOM 3326 C C . ASP A 1 444 ? 140.708 101.013 78.134 1.00 55.60 444 ASP A C 1
ATOM 3327 O O . ASP A 1 444 ? 140.301 102.084 77.676 1.00 55.60 444 ASP A O 1
ATOM 3332 N N . SER A 1 445 ? 141.772 100.379 77.647 1.00 59.17 445 SER A N 1
ATOM 3333 C CA . SER A 1 445 ? 142.577 100.940 76.572 1.00 59.17 445 SER A CA 1
ATOM 3334 C C . SER A 1 445 ? 142.387 100.220 75.243 1.00 59.17 445 SER A C 1
ATOM 3335 O O . SER A 1 445 ? 143.158 100.458 74.308 1.00 59.17 445 SER A O 1
ATOM 3338 N N . ARG A 1 446 ? 141.391 99.342 75.134 1.00 62.62 446 ARG A N 1
ATOM 3339 C CA . ARG A 1 446 ? 141.103 98.701 73.856 1.00 62.62 446 ARG A CA 1
ATOM 3340 C C . ARG A 1 446 ? 140.017 99.440 73.084 1.00 62.62 446 ARG A C 1
ATOM 3341 O O . ARG A 1 446 ? 140.149 99.643 71.873 1.00 62.62 446 ARG A O 1
ATOM 3349 N N . GLY A 1 447 ? 138.947 99.846 73.762 1.00 64.38 447 GLY A N 1
ATOM 3350 C CA . GLY A 1 447 ? 137.945 100.704 73.165 1.00 64.38 447 GLY A CA 1
ATOM 3351 C C . GLY A 1 447 ? 138.282 102.175 73.185 1.00 64.38 447 GLY A C 1
ATOM 3352 O O . GLY A 1 447 ? 137.520 102.991 72.660 1.00 64.38 447 GLY A O 1
ATOM 3353 N N . ILE A 1 448 ? 139.410 102.536 73.791 1.00 62.74 448 ILE A N 1
ATOM 3354 C CA . ILE A 1 448 ? 139.896 103.909 73.849 1.00 62.74 448 ILE A CA 1
ATOM 3355 C C . ILE A 1 448 ? 141.377 103.896 73.497 1.00 62.74 448 ILE A C 1
ATOM 3356 O O . ILE A 1 448 ? 142.151 103.122 74.066 1.00 62.74 448 ILE A O 1
ATOM 3361 N N . GLN A 1 449 ? 141.775 104.751 72.556 1.00 64.05 449 GLN A N 1
ATOM 3362 C CA . GLN A 1 449 ? 143.146 104.752 72.059 1.00 64.05 449 GLN A CA 1
ATOM 3363 C C . GLN A 1 449 ? 144.036 105.788 72.731 1.00 64.05 449 GLN A C 1
ATOM 3364 O O . GLN A 1 449 ? 145.241 105.558 72.871 1.00 64.05 449 GLN A O 1
ATOM 3370 N N . GLY A 1 450 ? 143.479 106.928 73.141 1.00 58.28 450 GLY A N 1
ATOM 3371 C CA . GLY A 1 450 ? 144.291 107.940 73.798 1.00 58.28 450 GLY A CA 1
ATOM 3372 C C . GLY A 1 450 ? 144.801 107.499 75.157 1.00 58.28 450 GLY A C 1
ATOM 3373 O O . GLY A 1 450 ? 145.927 107.826 75.546 1.00 58.28 450 GLY A O 1
ATOM 3374 N N . MET A 1 451 ? 143.983 106.746 75.899 1.00 53.78 451 MET A N 1
ATOM 3375 C CA . MET A 1 451 ? 144.384 106.347 77.243 1.00 53.78 451 MET A CA 1
ATOM 3376 C C . MET A 1 451 ? 145.449 105.262 77.244 1.00 53.78 451 MET A C 1
ATOM 3377 O O . MET A 1 451 ? 146.172 105.130 78.234 1.00 53.78 451 MET A O 1
ATOM 3382 N N . GLY A 1 452 ? 145.589 104.498 76.163 1.00 54.04 452 GLY A N 1
ATOM 3383 C CA . GLY A 1 452 ? 146.728 103.595 76.078 1.00 54.04 452 GLY A CA 1
ATOM 3384 C C . GLY A 1 452 ? 148.046 104.346 76.083 1.00 54.04 452 GLY A C 1
ATOM 3385 O O . GLY A 1 452 ? 148.964 104.026 76.846 1.00 54.04 452 GLY A O 1
ATOM 3386 N N . LEU A 1 453 ? 148.137 105.390 75.257 1.00 53.91 453 LEU A N 1
ATOM 3387 C CA . LEU A 1 453 ? 149.328 106.231 75.240 1.00 53.91 453 LEU A CA 1
ATOM 3388 C C . LEU A 1 453 ? 149.485 106.997 76.548 1.00 53.91 453 LEU A C 1
ATOM 3389 O O . LEU A 1 453 ? 150.608 107.194 77.027 1.00 53.91 453 LEU A O 1
ATOM 3394 N N . ALA A 1 454 ? 148.371 107.452 77.131 1.00 50.84 454 ALA A N 1
ATOM 3395 C CA . ALA A 1 454 ? 148.442 108.175 78.398 1.00 50.84 454 ALA A CA 1
ATOM 3396 C C . ALA A 1 454 ? 148.975 107.288 79.518 1.00 50.84 454 ALA A C 1
ATOM 3397 O O . ALA A 1 454 ? 149.773 107.739 80.348 1.00 50.84 454 ALA A O 1
ATOM 3399 N N . TYR A 1 455 ? 148.541 106.026 79.563 1.00 46.94 455 TYR A N 1
ATOM 3400 C CA . TYR A 1 455 ? 149.070 105.088 80.546 1.00 46.94 455 TYR A CA 1
ATOM 3401 C C . TYR A 1 455 ? 150.531 104.766 80.267 1.00 46.94 455 TYR A C 1
ATOM 3402 O O . TYR A 1 455 ? 151.316 104.556 81.198 1.00 46.94 455 TYR A O 1
ATOM 3411 N N . ALA A 1 456 ? 150.912 104.712 78.988 1.00 51.09 456 ALA A N 1
ATOM 3412 C CA . ALA A 1 456 ? 152.254 104.254 78.638 1.00 51.09 456 ALA A CA 1
ATOM 3413 C C . ALA A 1 456 ? 153.342 105.248 79.034 1.00 51.09 456 ALA A C 1
ATOM 3414 O O . ALA A 1 456 ? 154.446 104.831 79.400 1.00 51.09 456 ALA A O 1
ATOM 3416 N N . THR A 1 457 ? 153.067 106.550 78.972 1.00 50.25 457 THR A N 1
ATOM 3417 C CA . THR A 1 457 ? 154.109 107.572 79.090 1.00 50.25 457 THR A CA 1
ATOM 3418 C C . THR A 1 457 ? 153.796 108.561 80.206 1.00 50.25 457 THR A C 1
ATOM 3419 O O . THR A 1 457 ? 153.876 109.777 80.029 1.00 50.25 457 THR A O 1
ATOM 3423 N N . SER A 1 458 ? 153.440 108.054 81.380 1.00 45.07 458 SER A N 1
ATOM 3424 C CA . SER A 1 458 ? 153.252 108.891 82.555 1.00 45.07 458 SER A CA 1
ATOM 3425 C C . SER A 1 458 ? 154.457 108.755 83.478 1.00 45.07 458 SER A C 1
ATOM 3426 O O . SER A 1 458 ? 155.115 107.712 83.517 1.00 45.07 458 SER A O 1
ATOM 3429 N N . ASN A 1 459 ? 154.740 109.821 84.228 1.00 42.34 459 ASN A N 1
ATOM 3430 C CA . ASN A 1 459 ? 156.001 109.914 84.954 1.00 42.34 459 ASN A CA 1
ATOM 3431 C C . ASN A 1 459 ? 156.013 109.153 86.274 1.00 42.34 459 ASN A C 1
ATOM 3432 O O . ASN A 1 459 ? 157.096 108.911 86.817 1.00 42.34 459 ASN A O 1
ATOM 3437 N N . ARG A 1 460 ? 154.854 108.763 86.805 1.00 35.86 460 ARG A N 1
ATOM 3438 C CA . ARG A 1 460 ? 154.806 108.086 88.096 1.00 35.86 460 ARG A CA 1
ATOM 3439 C C . ARG A 1 460 ? 154.198 106.691 88.001 1.00 35.86 460 ARG A C 1
ATOM 3440 O O . ARG A 1 460 ? 154.046 106.014 89.023 1.00 35.86 460 ARG A O 1
ATOM 3448 N N . GLY A 1 461 ? 153.868 106.239 86.803 1.00 38.53 461 GLY A N 1
ATOM 3449 C CA . GLY A 1 461 ? 153.251 104.949 86.603 1.00 38.53 461 GLY A CA 1
ATOM 3450 C C . GLY A 1 461 ? 151.917 105.062 85.894 1.00 38.53 461 GLY A C 1
ATOM 3451 O O . GLY A 1 461 ? 151.589 106.074 85.272 1.00 38.53 461 GLY A O 1
ATOM 3452 N N . ALA A 1 462 ? 151.130 103.997 86.001 1.00 39.13 462 ALA A N 1
ATOM 3453 C CA . ALA A 1 462 ? 149.815 103.971 85.372 1.00 39.13 462 ALA A CA 1
ATOM 3454 C C . ALA A 1 462 ? 148.878 104.908 86.122 1.00 39.13 462 ALA A C 1
ATOM 3455 O O . ALA A 1 462 ? 148.360 104.562 87.187 1.00 39.13 462 ALA A O 1
ATOM 3457 N N . CYS A 1 463 ? 148.660 106.098 85.568 1.00 41.01 463 CYS A N 1
ATOM 3458 C CA . CYS A 1 463 ? 147.776 107.085 86.166 1.00 41.01 463 CYS A CA 1
ATOM 3459 C C . CYS A 1 463 ? 146.929 107.720 85.076 1.00 41.01 463 CYS A C 1
ATOM 3460 O O . CYS A 1 463 ? 147.373 107.879 83.936 1.00 41.01 463 CYS A O 1
ATOM 3463 N N . HIS A 1 464 ? 145.701 108.083 85.438 1.00 39.73 464 HIS A N 1
ATOM 3464 C CA . HIS A 1 464 ? 144.758 108.687 84.511 1.00 39.73 464 HIS A CA 1
ATOM 3465 C C . HIS A 1 464 ? 144.559 110.174 84.750 1.00 39.73 464 HIS A C 1
ATOM 3466 O O . HIS A 1 464 ? 143.818 110.811 83.996 1.00 39.73 464 HIS A O 1
ATOM 3473 N N . LEU A 1 465 ? 145.186 110.742 85.777 1.00 37.38 465 LEU A N 1
ATOM 3474 C CA . LEU A 1 465 ? 144.980 112.145 86.107 1.00 37.38 465 LEU A CA 1
ATOM 3475 C C . LEU A 1 465 ? 146.031 113.060 85.501 1.00 37.38 465 LEU A C 1
ATOM 3476 O O . LEU A 1 465 ? 145.776 114.259 85.349 1.00 37.38 465 LEU A O 1
ATOM 3481 N N . ARG A 1 466 ? 147.209 112.530 85.164 1.00 39.88 466 ARG A N 1
ATOM 3482 C CA . ARG A 1 466 ? 148.231 113.349 84.519 1.00 39.88 466 ARG A CA 1
ATOM 3483 C C . ARG A 1 466 ? 147.776 113.796 83.136 1.00 39.88 466 ARG A C 1
ATOM 3484 O O . ARG A 1 466 ? 147.836 114.984 82.802 1.00 39.88 466 ARG A O 1
ATOM 3492 N N . GLY A 1 467 ? 147.312 112.855 82.318 1.00 45.25 467 GLY A N 1
ATOM 3493 C CA . GLY A 1 467 ? 146.710 113.184 81.042 1.00 45.25 467 GLY A CA 1
ATOM 3494 C C . GLY A 1 467 ? 145.336 112.565 80.902 1.00 45.25 467 GLY A C 1
ATOM 3495 O O . GLY A 1 467 ? 145.208 111.340 80.824 1.00 45.25 467 GLY A O 1
ATOM 3496 N N . TYR A 1 468 ? 144.301 113.398 80.855 1.00 45.40 468 TYR A N 1
ATOM 3497 C CA . TYR A 1 468 ? 142.910 112.947 80.878 1.00 45.40 468 TYR A CA 1
ATOM 3498 C C . TYR A 1 468 ? 142.267 113.305 79.540 1.00 45.40 468 TYR A C 1
ATOM 3499 O O . TYR A 1 468 ? 141.723 114.396 79.369 1.00 45.40 468 TYR A O 1
ATOM 3508 N N . THR A 1 469 ? 142.334 112.376 78.589 1.00 52.29 469 THR A N 1
ATOM 3509 C CA . THR A 1 469 ? 141.780 112.595 77.259 1.00 52.29 469 THR A CA 1
ATOM 3510 C C . THR A 1 469 ? 140.374 112.035 77.089 1.00 52.29 469 THR A C 1
ATOM 3511 O O . THR A 1 469 ? 139.762 112.259 76.041 1.00 52.29 469 THR A O 1
ATOM 3515 N N . VAL A 1 470 ? 139.846 111.323 78.090 1.00 50.04 470 VAL A N 1
ATOM 3516 C CA . VAL A 1 470 ? 138.443 110.919 78.082 1.00 50.04 470 VAL A CA 1
ATOM 3517 C C . VAL A 1 470 ? 137.527 112.137 78.075 1.00 50.04 470 VAL A C 1
ATOM 3518 O O . VAL A 1 470 ? 136.419 112.080 77.528 1.00 50.04 470 VAL A O 1
ATOM 3522 N N . ALA A 1 471 ? 137.999 113.270 78.601 1.00 52.76 471 ALA A N 1
ATOM 3523 C CA . ALA A 1 471 ? 137.212 114.496 78.586 1.00 52.76 471 ALA A CA 1
ATOM 3524 C C . ALA A 1 471 ? 136.926 114.990 77.174 1.00 52.76 471 ALA A C 1
ATOM 3525 O O . ALA A 1 471 ? 136.045 115.838 76.997 1.00 52.76 471 ALA A O 1
ATOM 3527 N N . SER A 1 472 ? 137.647 114.489 76.166 1.00 55.01 472 SER A N 1
ATOM 3528 C CA . SER A 1 472 ? 137.384 114.840 74.779 1.00 55.01 472 SER A CA 1
ATOM 3529 C C . SER A 1 472 ? 136.816 113.703 73.943 1.00 55.01 472 SER A C 1
ATOM 3530 O O . SER A 1 472 ? 136.089 113.980 72.985 1.00 55.01 472 SER A O 1
ATOM 3533 N N . GLU A 1 473 ? 137.119 112.446 74.263 1.00 57.70 473 GLU A N 1
ATOM 3534 C CA . GLU A 1 473 ? 136.634 111.322 73.472 1.00 57.70 473 GLU A CA 1
ATOM 3535 C C . GLU A 1 473 ? 135.317 110.747 73.974 1.00 57.70 473 GLU A C 1
ATOM 3536 O O . GLU A 1 473 ? 134.748 109.877 73.307 1.00 57.70 473 GLU A O 1
ATOM 3542 N N . VAL A 1 474 ? 134.825 111.193 75.129 1.00 55.75 474 VAL A N 1
ATOM 3543 C CA . VAL A 1 474 ? 133.577 110.674 75.676 1.00 55.75 474 VAL A CA 1
ATOM 3544 C C . VAL A 1 474 ? 132.609 111.826 75.896 1.00 55.75 474 VAL A C 1
ATOM 3545 O O . VAL A 1 474 ? 131.535 111.878 75.288 1.00 55.75 474 VAL A O 1
ATOM 3549 N N . LEU A 1 475 ? 132.990 112.758 76.769 1.00 56.61 475 LEU A N 1
ATOM 3550 C CA . LEU A 1 475 ? 132.149 113.917 77.042 1.00 56.61 475 LEU A CA 1
ATOM 3551 C C . LEU A 1 475 ? 132.405 115.032 76.037 1.00 56.61 475 LEU A C 1
ATOM 3552 O O . LEU A 1 475 ? 131.475 115.746 75.646 1.00 56.61 475 LEU A O 1
ATOM 3557 N N . GLY A 1 476 ? 133.655 115.187 75.606 1.00 56.10 476 GLY A N 1
ATOM 3558 C CA . GLY A 1 476 ? 133.999 116.125 74.557 1.00 56.10 476 GLY A CA 1
ATOM 3559 C C . GLY A 1 476 ? 133.790 117.583 74.901 1.00 56.10 476 GLY A C 1
ATOM 3560 O O . GLY A 1 476 ? 133.163 118.312 74.127 1.00 56.10 476 GLY A O 1
ATOM 3561 N N . VAL A 1 477 ? 134.299 118.031 76.044 1.00 56.39 477 VAL A N 1
ATOM 3562 C CA . VAL A 1 477 ? 134.086 119.423 76.435 1.00 56.39 477 VAL A CA 1
ATOM 3563 C C . VAL A 1 477 ? 134.959 120.400 75.638 1.00 56.39 477 VAL A C 1
ATOM 3564 O O . VAL A 1 477 ? 134.432 121.454 75.253 1.00 56.39 477 VAL A O 1
ATOM 3568 N N . PRO A 1 478 ? 136.278 120.157 75.333 1.00 57.51 478 PRO A N 1
ATOM 3569 C CA . PRO A 1 478 ? 136.942 121.109 74.430 1.00 57.51 478 PRO A CA 1
ATOM 3570 C C . PRO A 1 478 ? 136.426 120.991 73.004 1.00 57.51 478 PRO A C 1
ATOM 3571 O O . PRO A 1 478 ? 135.898 121.953 72.437 1.00 57.51 478 PRO A O 1
ATOM 3575 N N . VAL A 1 479 ? 136.533 119.782 72.452 1.00 61.56 479 VAL A N 1
ATOM 3576 C CA . VAL A 1 479 ? 136.134 119.435 71.088 1.00 61.56 479 VAL A CA 1
ATOM 3577 C C . VAL A 1 479 ? 135.811 117.946 71.074 1.00 61.56 479 VAL A C 1
ATOM 3578 O O . VAL A 1 479 ? 136.568 117.134 71.612 1.00 61.56 479 VAL A O 1
ATOM 3582 N N . LYS A 1 480 ? 134.686 117.584 70.460 1.00 64.99 480 LYS A N 1
ATOM 3583 C CA . LYS A 1 480 ? 134.276 116.185 70.373 1.00 64.99 480 LYS A CA 1
ATOM 3584 C C . LYS A 1 480 ? 135.131 115.477 69.328 1.00 64.99 480 LYS A C 1
ATOM 3585 O O . LYS A 1 480 ? 135.134 115.863 68.155 1.00 64.99 480 LYS A O 1
ATOM 3591 N N . THR A 1 481 ? 135.855 114.442 69.748 1.00 66.95 481 THR A N 1
ATOM 3592 C CA . THR A 1 481 ? 136.701 113.658 68.863 1.00 66.95 481 THR A CA 1
ATOM 3593 C C . THR A 1 481 ? 136.126 112.252 68.698 1.00 66.95 481 THR A C 1
ATOM 3594 O O . THR A 1 481 ? 135.038 111.937 69.187 1.00 66.95 481 THR A O 1
ATOM 3598 N N . ASP A 1 482 ? 136.865 111.394 67.998 1.00 69.50 482 ASP A N 1
ATOM 3599 C CA . ASP A 1 482 ? 136.472 110.019 67.745 1.00 69.50 482 ASP A CA 1
ATOM 3600 C C . ASP A 1 482 ? 137.418 109.079 68.480 1.00 69.50 482 ASP A C 1
ATOM 3601 O O . ASP A 1 482 ? 138.635 109.140 68.258 1.00 69.50 482 ASP A O 1
ATOM 3606 N N . PRO A 1 483 ? 136.915 108.204 69.355 1.00 67.72 483 PRO A N 1
ATOM 3607 C CA . PRO A 1 483 ? 137.816 107.327 70.116 1.00 67.72 483 PRO A CA 1
ATOM 3608 C C . PRO A 1 483 ? 138.259 106.087 69.354 1.00 67.72 483 PRO A C 1
ATOM 3609 O O . PRO A 1 483 ? 138.755 105.134 69.962 1.00 67.72 483 PRO A O 1
ATOM 3613 N N . HIS A 1 484 ? 138.088 106.076 68.030 1.00 71.19 484 HIS A N 1
ATOM 3614 C CA . HIS A 1 484 ? 138.436 104.917 67.215 1.00 71.19 484 HIS A CA 1
ATOM 3615 C C . HIS A 1 484 ? 139.485 105.243 66.154 1.00 71.19 484 HIS A C 1
ATOM 3616 O O . HIS A 1 484 ? 139.630 104.496 65.183 1.00 71.19 484 HIS A O 1
ATOM 3623 N N . VAL A 1 485 ? 140.215 106.349 66.314 1.00 70.30 485 VAL A N 1
ATOM 3624 C CA . VAL A 1 485 ? 141.311 106.712 65.422 1.00 70.30 485 VAL A CA 1
ATOM 3625 C C . VAL A 1 485 ? 142.513 107.091 66.276 1.00 70.30 485 VAL A C 1
ATOM 3626 O O . VAL A 1 485 ? 142.399 107.316 67.482 1.00 70.30 485 VAL A O 1
ATOM 3630 N N . ILE A 1 486 ? 143.683 107.154 65.638 1.00 70.97 486 ILE A N 1
ATOM 3631 C CA . ILE A 1 486 ? 144.907 107.503 66.352 1.00 70.97 486 ILE A CA 1
ATOM 3632 C C . ILE A 1 486 ? 145.558 108.719 65.711 1.00 70.97 486 ILE A C 1
ATOM 3633 O O . ILE A 1 486 ? 146.762 108.947 65.874 1.00 70.97 486 ILE A O 1
ATOM 3638 N N . GLU A 1 487 ? 144.781 109.505 64.975 1.00 72.46 487 GLU A N 1
ATOM 3639 C CA . GLU A 1 487 ? 145.302 110.670 64.275 1.00 72.46 487 GLU A CA 1
ATOM 3640 C C . GLU A 1 487 ? 145.109 111.914 65.132 1.00 72.46 487 GLU A C 1
ATOM 3641 O O . GLU A 1 487 ? 144.002 112.179 65.611 1.00 72.46 487 GLU A O 1
ATOM 3647 N N . GLY A 1 488 ? 146.186 112.674 65.314 1.00 64.84 488 GLY A N 1
ATOM 3648 C CA . GLY A 1 488 ? 146.140 113.844 66.169 1.00 64.84 488 GLY A CA 1
ATOM 3649 C C . GLY A 1 488 ? 145.968 113.539 67.639 1.00 64.84 488 GLY A C 1
ATOM 3650 O O . GLY A 1 488 ? 145.216 114.237 68.325 1.00 64.84 488 GLY A O 1
ATOM 3651 N N . LYS A 1 489 ? 146.648 112.509 68.145 1.00 62.62 489 LYS A N 1
ATOM 3652 C CA . LYS A 1 489 ? 146.563 112.150 69.555 1.00 62.62 489 LYS A CA 1
ATOM 3653 C C . LYS A 1 489 ? 147.721 112.697 70.378 1.00 62.62 489 LYS A C 1
ATOM 3654 O O . LYS A 1 489 ? 147.533 113.024 71.558 1.00 62.62 489 LYS A O 1
ATOM 3660 N N . ALA A 1 490 ? 148.913 112.796 69.782 1.00 59.86 490 ALA A N 1
ATOM 3661 C CA . ALA A 1 490 ? 150.078 113.277 70.518 1.00 59.86 490 ALA A CA 1
ATOM 3662 C C . ALA A 1 490 ? 149.897 114.722 70.964 1.00 59.86 490 ALA A C 1
ATOM 3663 O O . ALA A 1 490 ? 150.267 115.083 72.089 1.00 59.86 490 ALA A O 1
ATOM 3665 N N . GLU A 1 491 ? 149.330 115.564 70.096 1.00 58.89 491 GLU A N 1
ATOM 3666 C CA . GLU A 1 491 ? 149.073 116.951 70.471 1.00 58.89 491 GLU A CA 1
ATOM 3667 C C . GLU A 1 491 ? 148.051 117.038 71.597 1.00 58.89 491 GLU A C 1
ATOM 3668 O O . GLU A 1 491 ? 148.193 117.863 72.509 1.00 58.89 491 GLU A O 1
ATOM 3674 N N . LEU A 1 492 ? 147.017 116.191 71.550 1.00 55.63 492 LEU A N 1
ATOM 3675 C CA . LEU A 1 492 ? 146.047 116.130 72.639 1.00 55.63 492 LEU A CA 1
ATOM 3676 C C . LEU A 1 492 ? 146.725 115.785 73.956 1.00 55.63 492 LEU A C 1
ATOM 3677 O O . LEU A 1 492 ? 146.511 116.457 74.973 1.00 55.63 492 LEU A O 1
ATOM 3682 N N . VAL A 1 493 ? 147.555 114.739 73.949 1.00 52.56 493 VAL A N 1
ATOM 3683 C CA . VAL A 1 493 ? 148.214 114.306 75.177 1.00 52.56 493 VAL A CA 1
ATOM 3684 C C . VAL A 1 493 ? 149.126 115.403 75.709 1.00 52.56 493 VAL A C 1
ATOM 3685 O O . VAL A 1 493 ? 149.120 115.706 76.908 1.00 52.56 493 VAL A O 1
ATOM 3689 N N . LYS A 1 494 ? 149.893 116.041 74.821 1.00 52.40 494 LYS A N 1
ATOM 3690 C CA . LYS A 1 494 ? 150.815 117.093 75.240 1.00 52.40 494 LYS A CA 1
ATOM 3691 C C . LYS A 1 494 ? 150.071 118.273 75.859 1.00 52.40 494 LYS A C 1
ATOM 3692 O O . LYS A 1 494 ? 150.430 118.748 76.948 1.00 52.40 494 LYS A O 1
ATOM 3698 N N . ALA A 1 495 ? 149.018 118.750 75.186 1.00 47.36 495 ALA A N 1
ATOM 3699 C CA . ALA A 1 495 ? 148.268 119.894 75.695 1.00 47.36 495 ALA A CA 1
ATOM 3700 C C . ALA A 1 495 ? 147.600 119.575 77.026 1.00 47.36 495 ALA A C 1
ATOM 3701 O O . ALA A 1 495 ? 147.632 120.392 77.959 1.00 47.36 495 ALA A O 1
ATOM 3703 N N . PHE A 1 496 ? 147.000 118.385 77.139 1.00 46.69 496 PHE A N 1
ATOM 3704 C CA . PHE A 1 496 ? 146.326 118.019 78.378 1.00 46.69 496 PHE A CA 1
ATOM 3705 C C . PHE A 1 496 ? 147.314 117.887 79.530 1.00 46.69 496 PHE A C 1
ATOM 3706 O O . PHE A 1 496 ? 147.024 118.319 80.652 1.00 46.69 496 PHE A O 1
ATOM 3714 N N . GLN A 1 497 ? 148.491 117.306 79.273 1.00 45.17 497 GLN A N 1
ATOM 3715 C CA . GLN A 1 497 ? 149.490 117.175 80.331 1.00 45.17 497 GLN A CA 1
ATOM 3716 C C . GLN A 1 497 ? 150.000 118.534 80.795 1.00 45.17 497 GLN A C 1
ATOM 3717 O O . GLN A 1 497 ? 150.162 118.761 82.002 1.00 45.17 497 GLN A O 1
ATOM 3723 N N . ASP A 1 498 ? 150.245 119.457 79.860 1.00 45.07 498 ASP A N 1
ATOM 3724 C CA . ASP A 1 498 ? 150.696 120.791 80.254 1.00 45.07 498 ASP A CA 1
ATOM 3725 C C . ASP A 1 498 ? 149.637 121.513 81.086 1.00 45.07 498 ASP A C 1
ATOM 3726 O O . ASP A 1 498 ? 149.945 122.112 82.130 1.00 45.07 498 ASP A O 1
ATOM 3731 N N . ALA A 1 499 ? 148.376 121.452 80.646 1.00 40.18 499 ALA A N 1
ATOM 3732 C CA . ALA A 1 499 ? 147.306 122.116 81.384 1.00 40.18 499 ALA A CA 1
ATOM 3733 C C . ALA A 1 499 ? 147.133 121.516 82.775 1.00 40.18 499 ALA A C 1
ATOM 3734 O O . ALA A 1 499 ? 146.932 122.247 83.754 1.00 40.18 499 ALA A O 1
ATOM 3736 N N . THR A 1 500 ? 147.212 120.186 82.884 1.00 37.31 500 THR A N 1
ATOM 3737 C CA . THR A 1 500 ? 147.070 119.541 84.185 1.00 37.31 500 THR A CA 1
ATOM 3738 C C . THR A 1 500 ? 148.220 119.907 85.115 1.00 37.31 500 THR A C 1
ATOM 3739 O O . THR A 1 500 ? 148.013 120.111 86.319 1.00 37.31 500 THR A O 1
ATOM 3743 N N . ALA A 1 501 ? 149.441 119.999 84.579 1.00 34.48 501 ALA A N 1
ATOM 3744 C CA . ALA A 1 501 ? 150.572 120.412 85.405 1.00 34.48 501 ALA A CA 1
ATOM 3745 C C . ALA A 1 501 ? 150.378 121.825 85.940 1.00 34.48 501 ALA A C 1
ATOM 3746 O O . ALA A 1 501 ? 150.646 122.092 87.120 1.00 34.48 501 ALA A O 1
ATOM 3748 N N . VAL A 1 502 ? 149.891 122.738 85.094 1.00 34.90 502 VAL A N 1
ATOM 3749 C CA . VAL A 1 502 ? 149.639 124.106 85.555 1.00 34.90 502 VAL A CA 1
ATOM 3750 C C . VAL A 1 502 ? 148.550 124.128 86.627 1.00 34.90 502 VAL A C 1
ATOM 3751 O O . VAL A 1 502 ? 148.674 124.823 87.646 1.00 34.90 502 VAL A O 1
ATOM 3755 N N . PHE A 1 503 ? 147.472 123.363 86.419 1.00 34.35 503 PHE A N 1
ATOM 3756 C CA . PHE A 1 503 ? 146.379 123.325 87.390 1.00 34.35 503 PHE A CA 1
ATOM 3757 C C . PHE A 1 503 ? 146.842 122.786 88.738 1.00 34.35 503 PHE A C 1
ATOM 3758 O O . PHE A 1 503 ? 146.468 123.314 89.791 1.00 34.35 503 PHE A O 1
ATOM 3766 N N . ASP A 1 504 ? 147.646 121.721 88.728 1.00 32.00 504 ASP A N 1
ATOM 3767 C CA . ASP A 1 504 ? 148.141 121.168 89.985 1.00 32.00 504 ASP A CA 1
ATOM 3768 C C . ASP A 1 504 ? 149.108 122.124 90.670 1.00 32.00 504 ASP A C 1
ATOM 3769 O O . ASP A 1 504 ? 149.136 122.208 91.903 1.00 32.00 504 ASP A O 1
ATOM 3774 N N . SER A 1 505 ? 149.917 122.847 89.891 1.00 29.42 505 SER A N 1
ATOM 3775 C CA . SER A 1 505 ? 150.863 123.780 90.494 1.00 29.42 505 SER A CA 1
ATOM 3776 C C . SER A 1 505 ? 150.154 124.990 91.093 1.00 29.42 505 SER A C 1
ATOM 3777 O O . SER A 1 505 ? 150.645 125.583 92.059 1.00 29.42 505 SER A O 1
ATOM 3780 N N . ALA A 1 506 ? 149.007 125.381 90.531 1.00 24.55 506 ALA A N 1
ATOM 3781 C CA . ALA A 1 506 ? 148.312 126.568 91.028 1.00 24.55 506 ALA A CA 1
ATOM 3782 C C . ALA A 1 506 ? 147.822 126.373 92.459 1.00 24.55 506 ALA A C 1
ATOM 3783 O O . ALA A 1 506 ? 148.052 127.222 93.325 1.00 24.55 506 ALA A O 1
ATOM 3785 N N . GLY A 1 507 ? 147.149 125.259 92.727 1.00 19.19 507 GLY A N 1
ATOM 3786 C CA . GLY A 1 507 ? 146.637 125.000 94.059 1.00 19.19 507 GLY A CA 1
ATOM 3787 C C . GLY A 1 507 ? 145.125 124.955 94.140 1.00 19.19 507 GLY A C 1
ATOM 3788 O O . GLY A 1 507 ? 144.547 125.304 95.172 1.00 19.19 507 GLY A O 1
ATOM 3789 N N . ILE A 1 508 ? 144.471 124.526 93.060 1.00 17.92 508 ILE A N 1
ATOM 3790 C CA . ILE A 1 508 ? 143.018 124.459 92.986 1.00 17.92 508 ILE A CA 1
ATOM 3791 C C . ILE A 1 508 ? 142.607 123.077 92.497 1.00 17.92 508 ILE A C 1
ATOM 3792 O O . ILE A 1 508 ? 143.408 122.323 91.944 1.00 17.92 508 ILE A O 1
ATOM 3797 N N . CYS A 1 509 ? 141.336 122.749 92.722 1.00 17.09 509 CYS A N 1
ATOM 3798 C CA . CYS A 1 509 ? 140.805 121.457 92.306 1.00 17.09 509 CYS A CA 1
ATOM 3799 C C . CYS A 1 509 ? 140.768 121.365 90.787 1.00 17.09 509 CYS A C 1
ATOM 3800 O O . CYS A 1 509 ? 140.506 122.351 90.095 1.00 17.09 509 CYS A O 1
ATOM 3803 N N . VAL A 1 510 ? 141.036 120.167 90.264 1.00 19.75 510 VAL A N 1
ATOM 3804 C CA . VAL A 1 510 ? 141.140 120.001 88.818 1.00 19.75 510 VAL A CA 1
ATOM 3805 C C . VAL A 1 510 ? 139.775 119.832 88.159 1.00 19.75 510 VAL A C 1
ATOM 3806 O O . VAL A 1 510 ? 139.642 120.092 86.956 1.00 19.75 510 VAL A O 1
ATOM 3810 N N . PHE A 1 511 ? 138.750 119.433 88.920 1.00 22.10 511 PHE A N 1
ATOM 3811 C CA . PHE A 1 511 ? 137.410 119.262 88.364 1.00 22.10 511 PHE A CA 1
ATOM 3812 C C . PHE A 1 511 ? 136.875 120.554 87.768 1.00 22.10 511 PHE A C 1
ATOM 3813 O O . PHE A 1 511 ? 136.125 120.514 86.784 1.00 22.10 511 PHE A O 1
ATOM 3821 N N . THR A 1 512 ? 137.285 121.701 88.315 1.00 21.91 512 THR A N 1
ATOM 3822 C CA . THR A 1 512 ? 136.900 123.004 87.794 1.00 21.91 512 THR A CA 1
ATOM 3823 C C . THR A 1 512 ? 137.312 123.211 86.344 1.00 21.91 512 THR A C 1
ATOM 3824 O O . THR A 1 512 ? 136.825 124.155 85.715 1.00 21.91 512 THR A O 1
ATOM 3828 N N . SER A 1 513 ? 138.171 122.355 85.791 1.00 25.07 513 SER A N 1
ATOM 3829 C CA . SER A 1 513 ? 138.515 122.430 84.378 1.00 25.07 513 SER A CA 1
ATOM 3830 C C . SER A 1 513 ? 137.367 122.018 83.465 1.00 25.07 513 SER A C 1
ATOM 3831 O O . SER A 1 513 ? 137.520 122.094 82.241 1.00 25.07 513 SER A O 1
ATOM 3834 N N . PHE A 1 514 ? 136.234 121.575 84.014 1.00 30.10 514 PHE A N 1
ATOM 3835 C CA . PHE A 1 514 ? 135.067 121.308 83.184 1.00 30.10 514 PHE A CA 1
ATOM 3836 C C . PHE A 1 514 ? 134.304 122.569 82.802 1.00 30.10 514 PHE A C 1
ATOM 3837 O O . PHE A 1 514 ? 133.466 122.512 81.897 1.00 30.10 514 PHE A O 1
ATOM 3845 N N . ALA A 1 515 ? 134.562 123.697 83.463 1.00 28.39 515 ALA A N 1
ATOM 3846 C CA . ALA A 1 515 ? 133.906 124.949 83.109 1.00 28.39 515 ALA A CA 1
ATOM 3847 C C . ALA A 1 515 ? 134.917 126.075 82.949 1.00 28.39 515 ALA A C 1
ATOM 3848 O O . ALA A 1 515 ? 134.708 126.996 82.154 1.00 28.39 515 ALA A O 1
ATOM 3850 N N . TRP A 1 516 ? 136.013 126.014 83.698 1.00 27.73 516 TRP A N 1
ATOM 3851 C CA . TRP A 1 516 ? 137.049 127.031 83.629 1.00 27.73 516 TRP A CA 1
ATOM 3852 C C . TRP A 1 516 ? 138.009 126.710 82.486 1.00 27.73 516 TRP A C 1
ATOM 3853 O O . TRP A 1 516 ? 137.850 125.725 81.762 1.00 27.73 516 TRP A O 1
ATOM 3864 N N . THR A 1 517 ? 139.025 127.550 82.323 1.00 39.33 517 THR A N 1
ATOM 3865 C CA . THR A 1 517 ? 140.102 127.357 81.361 1.00 39.33 517 THR A CA 1
ATOM 3866 C C . THR A 1 517 ? 141.254 128.232 81.833 1.00 39.33 517 THR A C 1
ATOM 3867 O O . THR A 1 517 ? 141.149 128.922 82.851 1.00 39.33 517 THR A O 1
ATOM 3871 N N . LEU A 1 518 ? 142.359 128.196 81.085 1.00 41.77 518 LEU A N 1
ATOM 3872 C CA . LEU A 1 518 ? 143.521 128.999 81.455 1.00 41.77 518 LEU A CA 1
ATOM 3873 C C . LEU A 1 518 ? 143.213 130.491 81.411 1.00 41.77 518 LEU A C 1
ATOM 3874 O O . LEU A 1 518 ? 143.784 131.267 82.189 1.00 41.77 518 LEU A O 1
ATOM 3879 N N . ALA A 1 519 ? 142.310 130.906 80.519 1.00 39.33 519 ALA A N 1
ATOM 3880 C CA . ALA A 1 519 ? 141.955 132.316 80.419 1.00 39.33 519 ALA A CA 1
ATOM 3881 C C . ALA A 1 519 ? 141.214 132.804 81.657 1.00 39.33 519 ALA A C 1
ATOM 3882 O O . ALA A 1 519 ? 141.257 133.997 81.972 1.00 39.33 519 ALA A O 1
ATOM 3884 N N . ASP A 1 520 ? 140.520 131.910 82.359 1.00 38.06 520 ASP A N 1
ATOM 3885 C CA . ASP A 1 520 ? 139.822 132.271 83.585 1.00 38.06 520 ASP A CA 1
ATOM 3886 C C . ASP A 1 520 ? 140.665 132.069 84.836 1.00 38.06 520 ASP A C 1
ATOM 3887 O O . ASP A 1 520 ? 140.247 132.492 85.919 1.00 38.06 520 ASP A O 1
ATOM 3892 N N . VAL A 1 521 ? 141.830 131.435 84.717 1.00 34.38 521 VAL A N 1
ATOM 3893 C CA . VAL A 1 521 ? 142.738 131.268 85.845 1.00 34.38 521 VAL A CA 1
ATOM 3894 C C . VAL A 1 521 ? 143.857 132.307 85.823 1.00 34.38 521 VAL A C 1
ATOM 3895 O O . VAL A 1 521 ? 144.378 132.662 86.892 1.00 34.38 521 VAL A O 1
ATOM 3899 N N . GLN A 1 522 ? 144.207 132.837 84.651 1.00 35.73 522 GLN A N 1
ATOM 3900 C CA . GLN A 1 522 ? 145.235 133.875 84.574 1.00 35.73 522 GLN A CA 1
ATOM 3901 C C . GLN A 1 522 ? 144.934 135.128 85.399 1.00 35.73 522 GLN A C 1
ATOM 3902 O O . GLN A 1 522 ? 145.856 135.613 86.078 1.00 35.73 522 GLN A O 1
ATOM 3908 N N . PRO A 1 523 ? 143.726 135.727 85.369 1.00 31.41 523 PRO A N 1
ATOM 3909 C CA . PRO A 1 523 ? 143.531 136.969 86.147 1.00 31.41 523 PRO A CA 1
ATOM 3910 C C . PRO A 1 523 ? 143.729 136.814 87.646 1.00 31.41 523 PRO A C 1
ATOM 3911 O O . PRO A 1 523 ? 144.284 137.718 88.281 1.00 31.41 523 PRO A O 1
ATOM 3915 N N . GLN A 1 524 ? 143.309 135.690 88.231 1.00 28.38 524 GLN A N 1
ATOM 3916 C CA . GLN A 1 524 ? 143.436 135.520 89.676 1.00 28.38 524 GLN A CA 1
ATOM 3917 C C . GLN A 1 524 ? 144.896 135.389 90.092 1.00 28.38 524 GLN A C 1
ATOM 3918 O O . GLN A 1 524 ? 145.329 135.998 91.078 1.00 28.38 524 GLN A O 1
ATOM 3924 N N . ILE A 1 525 ? 145.676 134.605 89.345 1.00 29.38 525 ILE A N 1
ATOM 3925 C CA . ILE A 1 525 ? 147.097 134.463 89.649 1.00 29.38 525 ILE A CA 1
ATOM 3926 C C . ILE A 1 525 ? 147.825 135.778 89.404 1.00 29.38 525 ILE A C 1
ATOM 3927 O O . ILE A 1 525 ? 148.742 136.146 90.149 1.00 29.38 525 ILE A O 1
ATOM 3932 N N . ALA A 1 526 ? 147.422 136.514 88.365 1.00 30.83 526 ALA A N 1
ATOM 3933 C CA . ALA A 1 526 ? 148.047 137.802 88.085 1.00 30.83 526 ALA A CA 1
ATOM 3934 C C . ALA A 1 526 ? 147.753 138.826 89.175 1.00 30.83 526 ALA A C 1
ATOM 3935 O O . ALA A 1 526 ? 148.621 139.642 89.504 1.00 30.83 526 ALA A O 1
ATOM 3937 N N . ALA A 1 527 ? 146.546 138.806 89.738 1.00 31.19 527 ALA A N 1
ATOM 3938 C CA . ALA A 1 527 ? 146.174 139.740 90.792 1.00 31.19 527 ALA A CA 1
ATOM 3939 C C . ALA A 1 527 ? 146.571 139.270 92.184 1.00 31.19 527 ALA A C 1
ATOM 3940 O O . ALA A 1 527 ? 146.459 140.049 93.135 1.00 31.19 527 ALA A O 1
ATOM 3942 N N . ALA A 1 528 ? 147.022 138.025 92.335 1.00 33.52 528 ALA A N 1
ATOM 3943 C CA . ALA A 1 528 ? 147.470 137.523 93.629 1.00 33.52 528 ALA A CA 1
ATOM 3944 C C . ALA A 1 528 ? 148.983 137.575 93.788 1.00 33.52 528 ALA A C 1
ATOM 3945 O O . ALA A 1 528 ? 149.482 138.073 94.800 1.00 33.52 528 ALA A O 1
ATOM 3947 N N . CYS A 1 529 ? 149.725 137.070 92.808 1.00 39.59 529 CYS A N 1
ATOM 3948 C CA . CYS A 1 529 ? 151.177 137.050 92.865 1.00 39.59 529 CYS A CA 1
ATOM 3949 C C . CYS A 1 529 ? 151.753 138.299 92.202 1.00 39.59 529 CYS A C 1
ATOM 3950 O O . CYS A 1 529 ? 151.035 139.116 91.625 1.00 39.59 529 CYS A O 1
ATOM 3953 N N . ASP A 1 530 ? 153.073 138.444 92.291 1.00 44.95 530 ASP A N 1
ATOM 3954 C CA . ASP A 1 530 ? 153.776 139.576 91.705 1.00 44.95 530 ASP A CA 1
ATOM 3955 C C . ASP A 1 530 ? 154.720 139.094 90.612 1.00 44.95 530 ASP A C 1
ATOM 3956 O O . ASP A 1 530 ? 155.188 137.951 90.640 1.00 44.95 530 ASP A O 1
ATOM 3961 N N . GLY A 1 531 ? 154.987 139.968 89.647 1.00 49.81 531 GLY A N 1
ATOM 3962 C CA . GLY A 1 531 ? 155.778 139.605 88.488 1.00 49.81 531 GLY A CA 1
ATOM 3963 C C . GLY A 1 531 ? 154.935 139.602 87.231 1.00 49.81 531 GLY A C 1
ATOM 3964 O O . GLY A 1 531 ? 153.829 140.150 87.226 1.00 49.81 531 GLY A O 1
ATOM 3965 N N . ASP A 1 532 ? 155.435 138.991 86.161 1.00 54.38 532 ASP A N 1
ATOM 3966 C CA . ASP A 1 532 ? 154.691 138.875 84.912 1.00 54.38 532 ASP A CA 1
ATOM 3967 C C . ASP A 1 532 ? 154.130 137.461 84.815 1.00 54.38 532 ASP A C 1
ATOM 3968 O O . ASP A 1 532 ? 154.883 136.494 84.664 1.00 54.38 532 ASP A O 1
ATOM 3973 N N . TRP A 1 533 ? 152.810 137.343 84.912 1.00 46.16 533 TRP A N 1
ATOM 3974 C CA . TRP A 1 533 ? 152.117 136.063 84.804 1.00 46.16 533 TRP A CA 1
ATOM 3975 C C . TRP A 1 533 ? 151.156 136.160 83.624 1.00 46.16 533 TRP A C 1
ATOM 3976 O O . TRP A 1 533 ? 149.982 136.500 83.787 1.00 46.16 533 TRP A O 1
ATOM 3987 N N . SER A 1 534 ? 151.665 135.863 82.435 1.00 55.71 534 SER A N 1
ATOM 3988 C CA . SER A 1 534 ? 150.885 135.834 81.209 1.00 55.71 534 SER A CA 1
ATOM 3989 C C . SER A 1 534 ? 150.769 134.396 80.712 1.00 55.71 534 SER A C 1
ATOM 3990 O O . SER A 1 534 ? 151.297 133.460 81.319 1.00 55.71 534 SER A O 1
ATOM 3993 N N . MET A 1 535 ? 150.064 134.231 79.590 1.00 58.55 535 MET A N 1
ATOM 3994 C CA . MET A 1 535 ? 149.763 132.898 79.073 1.00 58.55 535 MET A CA 1
ATOM 3995 C C . MET A 1 535 ? 151.030 132.154 78.659 1.00 58.55 535 MET A C 1
ATOM 3996 O O . MET A 1 535 ? 151.179 130.952 78.934 1.00 58.55 535 MET A O 1
ATOM 4001 N N . ASP A 1 536 ? 151.952 132.857 77.996 1.00 59.36 536 ASP A N 1
ATOM 4002 C CA . ASP A 1 536 ? 153.194 132.239 77.547 1.00 59.36 536 ASP A CA 1
ATOM 4003 C C . ASP A 1 536 ? 154.019 131.755 78.730 1.00 59.36 536 ASP A C 1
ATOM 4004 O O . ASP A 1 536 ? 154.626 130.676 78.680 1.00 59.36 536 ASP A O 1
ATOM 4009 N N . LYS A 1 537 ? 154.040 132.543 79.807 1.00 51.45 537 LYS A N 1
ATOM 4010 C CA . LYS A 1 537 ? 154.747 132.147 81.018 1.00 51.45 537 LYS A CA 1
ATOM 4011 C C . LYS A 1 537 ? 154.167 130.866 81.604 1.00 51.45 537 LYS A C 1
ATOM 4012 O O . LYS A 1 537 ? 154.914 129.975 82.021 1.00 51.45 537 LYS A O 1
ATOM 4018 N N . LEU A 1 538 ? 152.836 130.751 81.633 1.00 48.03 538 LEU A N 1
ATOM 4019 C CA . LEU A 1 538 ? 152.205 129.551 82.176 1.00 48.03 538 LEU A CA 1
ATOM 4020 C C . LEU A 1 538 ? 152.514 128.321 81.327 1.00 48.03 538 LEU A C 1
ATOM 4021 O O . LEU A 1 538 ? 152.796 127.240 81.869 1.00 48.03 538 LEU A O 1
ATOM 4026 N N . ALA A 1 539 ? 152.469 128.464 79.997 1.00 46.79 539 ALA A N 1
ATOM 4027 C CA . ALA A 1 539 ? 152.806 127.337 79.128 1.00 46.79 539 ALA A CA 1
ATOM 4028 C C . ALA A 1 539 ? 154.256 126.902 79.319 1.00 46.79 539 ALA A C 1
ATOM 4029 O O . ALA A 1 539 ? 154.552 125.697 79.405 1.00 46.79 539 ALA A O 1
ATOM 4031 N N . THR A 1 540 ? 155.171 127.872 79.407 1.00 46.65 540 THR A N 1
ATOM 4032 C CA . THR A 1 540 ? 156.577 127.555 79.634 1.00 46.65 540 THR A CA 1
ATOM 4033 C C . THR A 1 540 ? 156.777 126.863 80.978 1.00 46.65 540 THR A C 1
ATOM 4034 O O . THR A 1 540 ? 157.555 125.907 81.080 1.00 46.65 540 THR A O 1
ATOM 4038 N N . VAL A 1 541 ? 156.067 127.321 82.014 1.00 43.56 541 VAL A N 1
ATOM 4039 C CA . VAL A 1 541 ? 156.189 126.717 83.341 1.00 43.56 541 VAL A CA 1
ATOM 4040 C C . VAL A 1 541 ? 155.737 125.262 83.312 1.00 43.56 541 VAL A C 1
ATOM 4041 O O . VAL A 1 541 ? 156.404 124.376 83.863 1.00 43.56 541 VAL A O 1
ATOM 4045 N N . GLY A 1 542 ? 154.601 124.993 82.662 1.00 42.15 542 GLY A N 1
ATOM 4046 C CA . GLY A 1 542 ? 154.123 123.619 82.580 1.00 42.15 542 GLY A CA 1
ATOM 4047 C C . GLY A 1 542 ? 155.090 122.704 81.851 1.00 42.15 542 GLY A C 1
ATOM 4048 O O . GLY A 1 542 ? 155.399 121.594 82.315 1.00 42.15 542 GLY A O 1
ATOM 4049 N N . GLU A 1 543 ? 155.605 123.170 80.706 1.00 46.03 543 GLU A N 1
ATOM 4050 C CA . GLU A 1 543 ? 156.560 122.366 79.948 1.00 46.03 543 GLU A CA 1
ATOM 4051 C C . GLU A 1 543 ? 157.837 122.119 80.744 1.00 46.03 543 GLU A C 1
ATOM 4052 O O . GLU A 1 543 ? 158.382 121.007 80.730 1.00 46.03 543 GLU A O 1
ATOM 4058 N N . ARG A 1 544 ? 158.323 123.143 81.452 1.00 42.60 544 ARG A N 1
ATOM 4059 C CA . ARG A 1 544 ? 159.544 123.000 82.237 1.00 42.60 544 ARG A CA 1
ATOM 4060 C C . ARG A 1 544 ? 159.363 122.007 83.377 1.00 42.60 544 ARG A C 1
ATOM 4061 O O . ARG A 1 544 ? 160.260 121.202 83.654 1.00 42.60 544 ARG A O 1
ATOM 4069 N N . ILE A 1 545 ? 158.209 122.052 84.051 1.00 42.25 545 ILE A N 1
ATOM 4070 C CA . ILE A 1 545 ? 157.941 121.110 85.136 1.00 42.25 545 ILE A CA 1
ATOM 4071 C C . ILE A 1 545 ? 157.941 119.679 84.613 1.00 42.25 545 ILE A C 1
ATOM 4072 O O . ILE A 1 545 ? 158.571 118.783 85.199 1.00 42.25 545 ILE A O 1
ATOM 4077 N N . TRP A 1 546 ? 157.248 119.446 83.491 1.00 45.28 546 TRP A N 1
ATOM 4078 C CA . TRP A 1 546 ? 157.205 118.094 82.938 1.00 45.28 546 TRP A CA 1
ATOM 4079 C C . TRP A 1 546 ? 158.592 117.614 82.524 1.00 45.28 546 TRP A C 1
ATOM 4080 O O . TRP A 1 546 ? 158.968 116.463 82.797 1.00 45.28 546 TRP A O 1
ATOM 4091 N N . ASN A 1 547 ? 159.377 118.488 81.885 1.00 48.03 547 ASN A N 1
ATOM 4092 C CA . ASN A 1 547 ? 160.713 118.097 81.445 1.00 48.03 547 ASN A CA 1
ATOM 4093 C C . ASN A 1 547 ? 161.624 117.782 82.625 1.00 48.03 547 ASN A C 1
ATOM 4094 O O . ASN A 1 547 ? 162.407 116.829 82.571 1.00 48.03 547 ASN A O 1
ATOM 4099 N N . MET A 1 548 ? 161.544 118.575 83.697 1.00 46.56 548 MET A N 1
ATOM 4100 C CA . MET A 1 548 ? 162.401 118.329 84.853 1.00 46.56 548 MET A CA 1
ATOM 4101 C C . MET A 1 548 ? 162.037 117.023 85.550 1.00 46.56 548 MET A C 1
ATOM 4102 O O . MET A 1 548 ? 162.927 116.261 85.958 1.00 46.56 548 MET A O 1
ATOM 4107 N N . GLU A 1 549 ? 160.737 116.741 85.688 1.00 45.52 549 GLU A N 1
ATOM 4108 C CA . GLU A 1 549 ? 160.328 115.463 86.265 1.00 45.52 549 GLU A CA 1
ATOM 4109 C C . GLU A 1 549 ? 160.834 114.298 85.423 1.00 45.52 549 GLU A C 1
ATOM 4110 O O . GLU A 1 549 ? 161.350 113.307 85.957 1.00 45.52 549 GLU A O 1
ATOM 4116 N N . ARG A 1 550 ? 160.704 114.407 84.095 1.00 52.55 550 ARG A N 1
ATOM 4117 C CA . ARG A 1 550 ? 161.165 113.332 83.221 1.00 52.55 550 ARG A CA 1
ATOM 4118 C C . ARG A 1 550 ? 162.677 113.154 83.309 1.00 52.55 550 ARG A C 1
ATOM 4119 O O . ARG A 1 550 ? 163.175 112.023 83.297 1.00 52.55 550 ARG A O 1
ATOM 4127 N N . GLN A 1 551 ? 163.423 114.257 83.398 1.00 53.14 551 GLN A N 1
ATOM 4128 C CA . GLN A 1 551 ? 164.876 114.161 83.494 1.00 53.14 551 GLN A CA 1
ATOM 4129 C C . GLN A 1 551 ? 165.303 113.482 84.790 1.00 53.14 551 GLN A C 1
ATOM 4130 O O . GLN A 1 551 ? 166.217 112.646 84.788 1.00 53.14 551 GLN A O 1
ATOM 4136 N N . PHE A 1 552 ? 164.652 113.822 85.908 1.00 50.45 552 PHE A N 1
ATOM 4137 C CA . PHE A 1 552 ? 164.965 113.144 87.165 1.00 50.45 552 PHE A CA 1
ATOM 4138 C C . PHE A 1 552 ? 164.633 111.660 87.086 1.00 50.45 552 PHE A C 1
ATOM 4139 O O . PHE A 1 552 ? 165.391 110.817 87.578 1.00 50.45 552 PHE A O 1
ATOM 4147 N N . ASN A 1 553 ? 163.489 111.324 86.484 1.00 54.05 553 ASN A N 1
ATOM 4148 C CA . ASN A 1 553 ? 163.114 109.919 86.352 1.00 54.05 553 ASN A CA 1
ATOM 4149 C C . ASN A 1 553 ? 164.118 109.164 85.488 1.00 54.05 553 ASN A C 1
ATOM 4150 O O . ASN A 1 553 ? 164.441 108.004 85.765 1.00 54.05 553 ASN A O 1
ATOM 4155 N N . ASN A 1 554 ? 164.616 109.811 84.432 1.00 57.90 554 ASN A N 1
ATOM 4156 C CA . ASN A 1 554 ? 165.624 109.197 83.574 1.00 57.90 554 ASN A CA 1
ATOM 4157 C C . ASN A 1 554 ? 166.926 108.971 84.332 1.00 57.90 554 ASN A C 1
ATOM 4158 O O . ASN A 1 554 ? 167.573 107.929 84.181 1.00 57.90 554 ASN A O 1
ATOM 4163 N N . ALA A 1 555 ? 167.328 109.942 85.156 1.00 57.86 555 ALA A N 1
ATOM 4164 C CA . ALA A 1 555 ? 168.569 109.801 85.909 1.00 57.86 555 ALA A CA 1
ATOM 4165 C C . ALA A 1 555 ? 168.464 108.777 87.032 1.00 57.86 555 ALA A C 1
ATOM 4166 O O . ALA A 1 555 ? 169.492 108.393 87.599 1.00 57.86 555 ALA A O 1
ATOM 4168 N N . ALA A 1 556 ? 167.253 108.331 87.371 1.00 59.06 556 ALA A N 1
ATOM 4169 C CA . ALA A 1 556 ? 167.068 107.359 88.441 1.00 59.06 556 ALA A CA 1
ATOM 4170 C C . ALA A 1 556 ? 167.308 105.923 87.999 1.00 59.06 556 ALA A C 1
ATOM 4171 O O . ALA A 1 556 ? 167.432 105.044 88.858 1.00 59.06 556 ALA A O 1
ATOM 4173 N N . GLY A 1 557 ? 167.372 105.659 86.697 1.00 63.02 557 GLY A N 1
ATOM 4174 C CA . GLY A 1 557 ? 167.621 104.312 86.222 1.00 63.02 557 GLY A CA 1
ATOM 4175 C C . GLY A 1 557 ? 166.504 103.724 85.384 1.00 63.02 557 GLY A C 1
ATOM 4176 O O . GLY A 1 557 ? 166.522 102.530 85.071 1.00 63.02 557 GLY A O 1
ATOM 4177 N N . LEU A 1 558 ? 165.525 104.544 85.016 1.00 62.47 558 LEU A N 1
ATOM 4178 C CA . LEU A 1 558 ? 164.412 104.110 84.183 1.00 62.47 558 LEU A CA 1
ATOM 4179 C C . LEU A 1 558 ? 164.544 104.733 82.801 1.00 62.47 558 LEU A C 1
ATOM 4180 O O . LEU A 1 558 ? 164.799 105.936 82.679 1.00 62.47 558 LEU A O 1
ATOM 4185 N N . GLY A 1 559 ? 164.374 103.916 81.764 1.00 65.71 559 GLY A N 1
ATOM 4186 C CA . GLY A 1 559 ? 164.524 104.390 80.403 1.00 65.71 559 GLY A CA 1
ATOM 4187 C C . GLY A 1 559 ? 163.340 104.088 79.507 1.00 65.71 559 GLY A C 1
ATOM 4188 O O . GLY A 1 559 ? 162.195 104.048 79.968 1.00 65.71 559 GLY A O 1
ATOM 4189 N N . ALA A 1 560 ? 163.608 103.873 78.220 1.00 69.18 560 ALA A N 1
ATOM 4190 C CA . ALA A 1 560 ? 162.560 103.670 77.227 1.00 69.18 560 ALA A CA 1
ATOM 4191 C C . ALA A 1 560 ? 162.088 102.226 77.129 1.00 69.18 560 ALA A C 1
ATOM 4192 O O . ALA A 1 560 ? 161.144 101.955 76.380 1.00 69.18 560 ALA A O 1
ATOM 4194 N N . GLN A 1 561 ? 162.713 101.295 77.849 1.00 69.16 561 GLN A N 1
ATOM 4195 C CA . GLN A 1 561 ? 162.278 99.906 77.796 1.00 69.16 561 GLN A CA 1
ATOM 4196 C C . GLN A 1 561 ? 161.158 99.601 78.780 1.00 69.16 561 GLN A C 1
ATOM 4197 O O . GLN A 1 561 ? 160.675 98.464 78.807 1.00 69.16 561 GLN A O 1
ATOM 4203 N N . ASP A 1 562 ? 160.740 100.577 79.586 1.00 68.45 562 ASP A N 1
ATOM 4204 C CA . ASP A 1 562 ? 159.616 100.408 80.495 1.00 68.45 562 ASP A CA 1
ATOM 4205 C C . ASP A 1 562 ? 158.316 100.989 79.957 1.00 68.45 562 ASP A C 1
ATOM 4206 O O . ASP A 1 562 ? 157.275 100.835 80.603 1.00 68.45 562 ASP A O 1
ATOM 4211 N N . ASP A 1 563 ? 158.347 101.647 78.797 1.00 66.48 563 ASP A N 1
ATOM 4212 C CA . ASP A 1 563 ? 157.142 102.207 78.185 1.00 66.48 563 ASP A CA 1
ATOM 4213 C C . ASP A 1 563 ? 156.487 101.122 77.335 1.00 66.48 563 ASP A C 1
ATOM 4214 O O . ASP A 1 563 ? 156.579 101.102 76.106 1.00 66.48 563 ASP A O 1
ATOM 4219 N N . ASN A 1 564 ? 155.812 100.199 78.016 1.00 67.39 564 ASN A N 1
ATOM 4220 C CA . ASN A 1 564 ? 155.167 99.075 77.353 1.00 67.39 564 ASN A CA 1
ATOM 4221 C C . ASN A 1 564 ? 153.877 98.739 78.090 1.00 67.39 564 ASN A C 1
ATOM 4222 O O . ASN A 1 564 ? 153.526 99.367 79.092 1.00 67.39 564 ASN A O 1
ATOM 4227 N N . LEU A 1 565 ? 153.172 97.739 77.582 1.00 65.14 565 LEU A N 1
ATOM 4228 C CA . LEU A 1 565 ? 151.899 97.280 78.111 1.00 65.14 565 LEU A CA 1
ATOM 4229 C C . LEU A 1 565 ? 151.898 95.762 78.183 1.00 65.14 565 LEU A C 1
ATOM 4230 O O . LEU A 1 565 ? 152.687 95.102 77.498 1.00 65.14 565 LEU A O 1
ATOM 4235 N N . PRO A 1 566 ? 151.045 95.176 79.024 1.00 66.96 566 PRO A N 1
ATOM 4236 C CA . PRO A 1 566 ? 150.969 93.719 79.086 1.00 66.96 566 PRO A CA 1
ATOM 4237 C C . PRO A 1 566 ? 150.470 93.145 77.776 1.00 66.96 566 PRO A C 1
ATOM 4238 O O . PRO A 1 566 ? 149.749 93.820 77.016 1.00 66.96 566 PRO A O 1
ATOM 4242 N N . PRO A 1 567 ? 150.846 91.902 77.457 1.00 69.01 567 PRO A N 1
ATOM 4243 C CA . PRO A 1 567 ? 150.459 91.324 76.157 1.00 69.01 567 PRO A CA 1
ATOM 4244 C C . PRO A 1 567 ? 148.962 91.150 75.969 1.00 69.01 567 PRO A C 1
ATOM 4245 O O . PRO A 1 567 ? 148.499 91.112 74.822 1.00 69.01 567 PRO A O 1
ATOM 4249 N N . ARG A 1 568 ? 148.194 91.027 77.054 1.00 69.42 568 ARG A N 1
ATOM 4250 C CA . ARG A 1 568 ? 146.758 90.793 76.923 1.00 69.42 568 ARG A CA 1
ATOM 4251 C C . ARG A 1 568 ? 146.060 91.977 76.267 1.00 69.42 568 ARG A C 1
ATOM 4252 O O . ARG A 1 568 ? 145.161 91.798 75.438 1.00 69.42 568 ARG A O 1
ATOM 4260 N N . LEU A 1 569 ? 146.463 93.195 76.626 1.00 69.38 569 LEU A N 1
ATOM 4261 C CA . LEU A 1 569 ? 145.805 94.381 76.089 1.00 69.38 569 LEU A CA 1
ATOM 4262 C C . LEU A 1 569 ? 146.137 94.585 74.617 1.00 69.38 569 LEU A C 1
ATOM 4263 O O . LEU A 1 569 ? 145.296 95.060 73.846 1.00 69.38 569 LEU A O 1
ATOM 4268 N N . THR A 1 570 ? 147.353 94.231 74.206 1.00 71.38 570 THR A N 1
ATOM 4269 C CA . THR A 1 570 ? 147.823 94.483 72.852 1.00 71.38 570 THR A CA 1
ATOM 4270 C C . THR A 1 570 ? 147.758 93.253 71.953 1.00 71.38 570 THR A C 1
ATOM 4271 O O . THR A 1 570 ? 148.218 93.313 70.809 1.00 71.38 570 THR A O 1
ATOM 4275 N N . SER A 1 571 ? 147.203 92.140 72.434 1.00 74.03 571 SER A N 1
ATOM 4276 C CA . SER A 1 571 ? 147.125 90.928 71.627 1.00 74.03 571 SER A CA 1
ATOM 4277 C C . SER A 1 571 ? 145.767 90.243 71.627 1.00 74.03 571 SER A C 1
ATOM 4278 O O . SER A 1 571 ? 145.480 89.507 70.675 1.00 74.03 571 SER A O 1
ATOM 4281 N N . GLU A 1 572 ? 144.926 90.449 72.639 1.00 76.77 572 GLU A N 1
ATOM 4282 C CA . GLU A 1 572 ? 143.665 89.726 72.751 1.00 76.77 572 GLU A CA 1
ATOM 4283 C C . GLU A 1 572 ? 142.505 90.644 72.397 1.00 76.77 572 GLU A C 1
ATOM 4284 O O . GLU A 1 572 ? 142.334 91.690 73.040 1.00 76.77 572 GLU A O 1
ATOM 4290 N N . PRO A 1 573 ? 141.696 90.305 71.396 1.00 80.71 573 PRO A N 1
ATOM 4291 C CA . PRO A 1 573 ? 140.599 91.192 70.996 1.00 80.71 573 PRO A CA 1
ATOM 4292 C C . PRO A 1 573 ? 139.469 91.198 72.016 1.00 80.71 573 PRO A C 1
ATOM 4293 O O . PRO A 1 573 ? 139.358 90.322 72.876 1.00 80.71 573 PRO A O 1
ATOM 4297 N N . ALA A 1 574 ? 138.623 92.219 71.905 1.00 82.15 574 ALA A N 1
ATOM 4298 C CA . ALA A 1 574 ? 137.470 92.350 72.782 1.00 82.15 574 ALA A CA 1
ATOM 4299 C C . ALA A 1 574 ? 136.420 91.291 72.454 1.00 82.15 574 ALA A C 1
ATOM 4300 O O . ALA A 1 574 ? 136.367 90.747 71.348 1.00 82.15 574 ALA A O 1
ATOM 4302 N N . LYS A 1 575 ? 135.567 91.003 73.441 1.00 83.82 575 LYS A N 1
ATOM 4303 C CA . LYS A 1 575 ? 134.591 89.930 73.322 1.00 83.82 575 LYS A CA 1
ATOM 4304 C C . LYS A 1 575 ? 133.142 90.395 73.285 1.00 83.82 575 LYS A C 1
ATOM 4305 O O . LYS A 1 575 ? 132.262 89.571 73.018 1.00 83.82 575 LYS A O 1
ATOM 4311 N N . SER A 1 576 ? 132.867 91.669 73.556 1.00 82.16 576 SER A N 1
ATOM 4312 C CA . SER A 1 576 ? 131.500 92.176 73.522 1.00 82.16 576 SER A CA 1
ATOM 4313 C C . SER A 1 576 ? 131.532 93.691 73.374 1.00 82.16 576 SER A C 1
ATOM 4314 O O . SER A 1 576 ? 132.570 94.333 73.550 1.00 82.16 576 SER A O 1
ATOM 4317 N N . GLY A 1 577 ? 130.375 94.253 73.034 1.00 83.44 577 GLY A N 1
ATOM 4318 C CA . GLY A 1 577 ? 130.207 95.685 73.001 1.00 83.44 577 GLY A CA 1
ATOM 4319 C C . GLY A 1 577 ? 130.350 96.287 71.619 1.00 83.44 577 GLY A C 1
ATOM 4320 O O . GLY A 1 577 ? 130.349 95.587 70.602 1.00 83.44 577 GLY A O 1
ATOM 4321 N N . PRO A 1 578 ? 130.467 97.617 71.559 1.00 83.04 578 PRO A N 1
ATOM 4322 C CA . PRO A 1 578 ? 130.615 98.293 70.264 1.00 83.04 578 PRO A CA 1
ATOM 4323 C C . PRO A 1 578 ? 132.049 98.385 69.775 1.00 83.04 578 PRO A C 1
ATOM 4324 O O . PRO A 1 578 ? 132.282 98.967 68.707 1.00 83.04 578 PRO A O 1
ATOM 4328 N N . ALA A 1 579 ? 133.011 97.842 70.515 1.00 86.41 579 ALA A N 1
ATOM 4329 C CA . ALA A 1 579 ? 134.422 97.877 70.149 1.00 86.41 579 ALA A CA 1
ATOM 4330 C C . ALA A 1 579 ? 134.926 96.489 69.765 1.00 86.41 579 ALA A C 1
ATOM 4331 O O . ALA A 1 579 ? 136.027 96.085 70.141 1.00 86.41 579 ALA A O 1
ATOM 4333 N N . LYS A 1 580 ? 134.108 95.743 69.024 1.00 86.55 580 LYS A N 1
ATOM 4334 C CA . LYS A 1 580 ? 134.434 94.370 68.662 1.00 86.55 580 LYS A CA 1
ATOM 4335 C C . LYS A 1 580 ? 135.658 94.308 67.758 1.00 86.55 580 LYS A C 1
ATOM 4336 O O . LYS A 1 580 ? 135.817 95.121 66.843 1.00 86.55 580 LYS A O 1
ATOM 4342 N N . GLY A 1 581 ? 136.520 93.332 68.026 1.00 85.65 581 GLY A N 1
ATOM 4343 C CA . GLY A 1 581 ? 137.694 93.082 67.202 1.00 85.65 581 GLY A CA 1
ATOM 4344 C C . GLY A 1 581 ? 138.683 94.225 67.160 1.00 85.65 581 GLY A C 1
ATOM 4345 O O . GLY A 1 581 ? 139.234 94.526 66.094 1.00 85.65 581 GLY A O 1
ATOM 4346 N N . MET A 1 582 ? 138.925 94.870 68.297 1.00 83.34 582 MET A N 1
ATOM 4347 C CA . MET A 1 582 ? 139.836 96.002 68.367 1.00 83.34 582 MET A CA 1
ATOM 4348 C C . MET A 1 582 ? 140.872 95.760 69.452 1.00 83.34 582 MET A C 1
ATOM 4349 O O . MET A 1 582 ? 140.539 95.311 70.553 1.00 83.34 582 MET A O 1
ATOM 4354 N N . VAL A 1 583 ? 142.133 96.053 69.130 1.00 77.30 583 VAL A N 1
ATOM 4355 C CA . VAL A 1 583 ? 143.239 95.946 70.073 1.00 77.30 583 VAL A CA 1
ATOM 4356 C C . VAL A 1 583 ? 144.009 97.258 70.048 1.00 77.30 583 VAL A C 1
ATOM 4357 O O . VAL A 1 583 ? 143.874 98.068 69.129 1.00 77.30 583 VAL A O 1
ATOM 4361 N N . ASN A 1 584 ? 144.817 97.467 71.083 1.00 70.55 584 ASN A N 1
ATOM 4362 C CA . ASN A 1 584 ? 145.568 98.708 71.191 1.00 70.55 584 ASN A CA 1
ATOM 4363 C C . ASN A 1 584 ? 146.689 98.745 70.156 1.00 70.55 584 ASN A C 1
ATOM 4364 O O . ASN A 1 584 ? 147.287 97.723 69.812 1.00 70.55 584 ASN A O 1
ATOM 4369 N N . ARG A 1 585 ? 146.964 99.948 69.657 1.00 71.05 585 ARG A N 1
ATOM 4370 C CA . ARG A 1 585 ? 147.927 100.198 68.587 1.00 71.05 585 ARG A CA 1
ATOM 4371 C C . ARG A 1 585 ? 148.952 101.232 69.039 1.00 71.05 585 ARG A C 1
ATOM 4372 O O . ARG A 1 585 ? 149.235 102.219 68.358 1.00 71.05 585 ARG A O 1
ATOM 4380 N N . LEU A 1 586 ? 149.514 100.996 70.229 1.00 68.77 586 LEU A N 1
ATOM 4381 C CA . LEU A 1 586 ? 150.478 101.915 70.829 1.00 68.77 586 LEU A CA 1
ATOM 4382 C C . LEU A 1 586 ? 151.748 102.044 69.997 1.00 68.77 586 LEU A C 1
ATOM 4383 O O . LEU A 1 586 ? 152.388 103.102 70.006 1.00 68.77 586 LEU A O 1
ATOM 4388 N N . ALA A 1 587 ? 152.125 100.991 69.268 1.00 70.88 587 ALA A N 1
ATOM 4389 C CA . ALA A 1 587 ? 153.357 101.008 68.487 1.00 70.88 587 ALA A CA 1
ATOM 4390 C C . ALA A 1 587 ? 153.315 101.985 67.319 1.00 70.88 587 ALA A C 1
ATOM 4391 O O . ALA A 1 587 ? 154.367 102.265 66.735 1.00 70.88 587 ALA A O 1
ATOM 4393 N N . GLU A 1 588 ? 152.141 102.501 66.962 1.00 73.93 588 GLU A N 1
ATOM 4394 C CA . GLU A 1 588 ? 152.004 103.460 65.875 1.00 73.93 588 GLU A CA 1
ATOM 4395 C C . GLU A 1 588 ? 151.849 104.897 66.358 1.00 73.93 588 GLU A C 1
ATOM 4396 O O . GLU A 1 588 ? 151.662 105.795 65.531 1.00 73.93 588 GLU A O 1
ATOM 4402 N N . MET A 1 589 ? 151.921 105.139 67.667 1.00 70.18 589 MET A N 1
ATOM 4403 C CA . MET A 1 589 ? 151.794 106.480 68.223 1.00 70.18 589 MET A CA 1
ATOM 4404 C C . MET A 1 589 ? 153.009 106.938 69.011 1.00 70.18 589 MET A C 1
ATOM 4405 O O . MET A 1 589 ? 153.226 108.146 69.126 1.00 70.18 589 MET A O 1
ATOM 4410 N N . LEU A 1 590 ? 153.791 106.014 69.567 1.00 66.58 590 LEU A N 1
ATOM 4411 C CA . LEU A 1 590 ? 154.920 106.393 70.417 1.00 66.58 590 LEU A CA 1
ATOM 4412 C C . LEU A 1 590 ? 156.004 107.191 69.692 1.00 66.58 590 LEU A C 1
ATOM 4413 O O . LEU A 1 590 ? 156.465 108.200 70.257 1.00 66.58 590 LEU A O 1
ATOM 4418 N N . PRO A 1 591 ? 156.480 106.810 68.490 1.00 66.42 591 PRO A N 1
ATOM 4419 C CA . PRO A 1 591 ? 157.471 107.675 67.820 1.00 66.42 591 PRO A CA 1
ATOM 4420 C C . PRO A 1 591 ? 156.951 109.068 67.509 1.00 66.42 591 PRO A C 1
ATOM 4421 O O . PRO A 1 591 ? 157.719 110.035 67.575 1.00 66.42 591 PRO A O 1
ATOM 4425 N N . GLU A 1 592 ? 155.663 109.200 67.179 1.00 66.26 592 GLU A N 1
ATOM 4426 C CA . GLU A 1 592 ? 155.090 110.526 66.965 1.00 66.26 592 GLU A CA 1
ATOM 4427 C C . GLU A 1 592 ? 155.124 111.353 68.243 1.00 66.26 592 GLU A C 1
ATOM 4428 O O . GLU A 1 592 ? 155.424 112.552 68.207 1.00 66.26 592 GLU A O 1
ATOM 4434 N N . TYR A 1 593 ? 154.810 110.732 69.383 1.00 61.73 593 TYR A N 1
ATOM 4435 C CA . TYR A 1 593 ? 154.851 111.450 70.652 1.00 61.73 593 TYR A CA 1
ATOM 4436 C C . TYR A 1 593 ? 156.272 111.861 71.009 1.00 61.73 593 TYR A C 1
ATOM 4437 O O . TYR A 1 593 ? 156.493 112.948 71.554 1.00 61.73 593 TYR A O 1
ATOM 4446 N N . TYR A 1 594 ? 157.250 110.998 70.724 1.00 65.45 594 TYR A N 1
ATOM 4447 C CA . TYR A 1 594 ? 158.641 111.364 70.979 1.00 65.45 594 TYR A CA 1
ATOM 4448 C C . TYR A 1 594 ? 159.088 112.504 70.070 1.00 65.45 594 TYR A C 1
ATOM 4449 O O . TYR A 1 594 ? 159.829 113.395 70.500 1.00 65.45 594 TYR A O 1
ATOM 4458 N N . GLY A 1 595 ? 158.656 112.487 68.808 1.00 64.78 595 GLY A N 1
ATOM 4459 C CA . GLY A 1 595 ? 159.034 113.551 67.891 1.00 64.78 595 GLY A CA 1
ATOM 4460 C C . GLY A 1 595 ? 158.397 114.890 68.220 1.00 64.78 595 GLY A C 1
ATOM 4461 O O . GLY A 1 595 ? 159.051 115.933 68.131 1.00 64.78 595 GLY A O 1
ATOM 4462 N N . VAL A 1 596 ? 157.113 114.882 68.592 1.00 63.40 596 VAL A N 1
ATOM 4463 C CA . VAL A 1 596 ? 156.393 116.129 68.849 1.00 63.40 596 VAL A CA 1
ATOM 4464 C C . VAL A 1 596 ? 156.945 116.826 70.086 1.00 63.40 596 VAL A C 1
ATOM 4465 O O . VAL A 1 596 ? 157.164 118.044 70.086 1.00 63.40 596 VAL A O 1
ATOM 4469 N N . ARG A 1 597 ? 157.195 116.064 71.151 1.00 61.62 597 ARG A N 1
ATOM 4470 C CA . ARG A 1 597 ? 157.761 116.603 72.381 1.00 61.62 597 ARG A CA 1
ATOM 4471 C C . ARG A 1 597 ? 159.148 117.205 72.173 1.00 61.62 597 ARG A C 1
ATOM 4472 O O . ARG A 1 597 ? 159.566 118.054 72.967 1.00 61.62 597 ARG A O 1
ATOM 4480 N N . GLY A 1 598 ? 159.844 116.831 71.101 1.00 68.30 598 GLY A N 1
ATOM 4481 C CA . GLY A 1 598 ? 161.184 117.331 70.874 1.00 68.30 598 GLY A CA 1
ATOM 4482 C C . GLY A 1 598 ? 162.269 116.514 71.529 1.00 68.30 598 GLY A C 1
ATOM 4483 O O . GLY A 1 598 ? 163.363 117.030 71.768 1.00 68.30 598 GLY A O 1
ATOM 4484 N N . TRP A 1 599 ? 161.995 115.250 71.826 1.00 66.51 599 TRP A N 1
ATOM 4485 C CA . TRP A 1 599 ? 162.920 114.378 72.528 1.00 66.51 599 TRP A CA 1
ATOM 4486 C C . TRP A 1 599 ? 163.677 113.492 71.548 1.00 66.51 599 TRP A C 1
ATOM 4487 O O . TRP A 1 599 ? 163.263 113.286 70.405 1.00 66.51 599 TRP A O 1
ATOM 4498 N N . THR A 1 600 ? 164.808 112.976 72.019 1.00 73.25 600 THR A N 1
ATOM 4499 C CA . THR A 1 600 ? 165.547 111.960 71.291 1.00 73.25 600 THR A CA 1
ATOM 4500 C C . THR A 1 600 ? 164.683 110.702 71.163 1.00 73.25 600 THR A C 1
ATOM 4501 O O . THR A 1 600 ? 163.895 110.396 72.062 1.00 73.25 600 THR A O 1
ATOM 4505 N N . PRO A 1 601 ? 164.774 109.986 70.034 1.00 75.64 601 PRO A N 1
ATOM 4506 C CA . PRO A 1 601 ? 163.962 108.765 69.861 1.00 75.64 601 PRO A CA 1
ATOM 4507 C C . PRO A 1 601 ? 164.120 107.722 70.961 1.00 75.64 601 PRO A C 1
ATOM 4508 O O . PRO A 1 601 ? 163.270 106.830 71.064 1.00 75.64 601 PRO A O 1
ATOM 4512 N N . GLU A 1 602 ? 165.168 107.793 71.778 1.00 76.21 602 GLU A N 1
ATOM 4513 C CA . GLU A 1 602 ? 165.294 106.930 72.945 1.00 76.21 602 GLU A CA 1
ATOM 4514 C C . GLU A 1 602 ? 164.680 107.541 74.199 1.00 76.21 602 GLU A C 1
ATOM 4515 O O . GLU A 1 602 ? 164.720 106.914 75.262 1.00 76.21 602 GLU A O 1
ATOM 4521 N N . GLY A 1 603 ? 164.113 108.739 74.103 1.00 71.42 603 GLY A N 1
ATOM 4522 C CA . GLY A 1 603 ? 163.442 109.350 75.232 1.00 71.42 603 GLY A CA 1
ATOM 4523 C C . GLY A 1 603 ? 164.359 110.096 76.178 1.00 71.42 603 GLY A C 1
ATOM 4524 O O . GLY A 1 603 ? 164.331 109.861 77.389 1.00 71.42 603 GLY A O 1
ATOM 4525 N N . THR A 1 604 ? 165.183 110.996 75.638 1.00 69.83 604 THR A N 1
ATOM 4526 C CA . THR A 1 604 ? 166.018 111.865 76.450 1.00 69.83 604 THR A CA 1
ATOM 4527 C C . THR A 1 604 ? 165.836 113.275 75.905 1.00 69.83 604 THR A C 1
ATOM 4528 O O . THR A 1 604 ? 165.700 113.437 74.682 1.00 69.83 604 THR A O 1
ATOM 4532 N N . PRO A 1 605 ? 165.810 114.293 76.764 1.00 70.87 605 PRO A N 1
ATOM 4533 C CA . PRO A 1 605 ? 165.698 115.669 76.266 1.00 70.87 605 PRO A CA 1
ATOM 4534 C C . PRO A 1 605 ? 166.923 116.075 75.459 1.00 70.87 605 PRO A C 1
ATOM 4535 O O . PRO A 1 605 ? 168.062 115.802 75.842 1.00 70.87 605 PRO A O 1
ATOM 4539 N N . THR A 1 606 ? 166.675 116.736 74.333 1.00 73.10 606 THR A N 1
ATOM 4540 C CA . THR A 1 606 ? 167.725 117.248 73.468 1.00 73.10 606 THR A CA 1
ATOM 4541 C C . THR A 1 606 ? 168.272 118.560 74.012 1.00 73.10 606 THR A C 1
ATOM 4542 O O . THR A 1 606 ? 167.574 119.282 74.731 1.00 73.10 606 THR A O 1
ATOM 4546 N N . PRO A 1 607 ? 169.531 118.888 73.703 1.00 74.00 607 PRO A N 1
ATOM 4547 C CA . PRO A 1 607 ? 170.092 120.167 74.173 1.00 74.00 607 PRO A CA 1
ATOM 4548 C C . PRO A 1 607 ? 169.346 121.395 73.679 1.00 74.00 607 PRO A C 1
ATOM 4549 O O . PRO A 1 607 ? 169.332 122.413 74.382 1.00 74.00 607 PRO A O 1
ATOM 4553 N N . GLU A 1 608 ? 168.730 121.341 72.495 1.00 76.65 608 GLU A N 1
ATOM 4554 C CA . GLU A 1 608 ? 167.963 122.486 72.009 1.00 76.65 608 GLU A CA 1
ATOM 4555 C C . GLU A 1 608 ? 166.741 122.743 72.884 1.00 76.65 608 GLU A C 1
ATOM 4556 O O . GLU A 1 608 ? 166.509 123.873 73.334 1.00 76.65 608 GLU A O 1
ATOM 4562 N N . THR A 1 609 ? 165.947 121.700 73.138 1.00 71.83 609 THR A N 1
ATOM 4563 C CA . THR A 1 609 ? 164.773 121.850 73.991 1.00 71.83 609 THR A CA 1
ATOM 4564 C C . THR A 1 609 ? 165.174 122.141 75.430 1.00 71.83 609 THR A C 1
ATOM 4565 O O . THR A 1 609 ? 164.472 122.866 76.145 1.00 71.83 609 THR A O 1
ATOM 4569 N N . LEU A 1 610 ? 166.294 121.571 75.874 1.00 70.40 610 LEU A N 1
ATOM 4570 C CA . LEU A 1 610 ? 166.780 121.831 77.224 1.00 70.40 610 LEU A CA 1
ATOM 4571 C C . LEU A 1 610 ? 167.190 123.290 77.389 1.00 70.40 610 LEU A C 1
ATOM 4572 O O . LEU A 1 610 ? 166.945 123.898 78.437 1.00 70.40 610 LEU A O 1
ATOM 4577 N N . SER A 1 611 ? 167.821 123.868 76.364 1.00 70.28 611 SER A N 1
ATOM 4578 C CA . SER A 1 611 ? 168.238 125.263 76.426 1.00 70.28 611 SER A CA 1
ATOM 4579 C C . SER A 1 611 ? 167.077 126.226 76.216 1.00 70.28 611 SER A C 1
ATOM 4580 O O . SER A 1 611 ? 167.121 127.355 76.718 1.00 70.28 611 SER A O 1
ATOM 4583 N N . ARG A 1 612 ? 166.048 125.816 75.469 1.00 68.05 612 ARG A N 1
ATOM 4584 C CA . ARG A 1 612 ? 164.911 126.702 75.231 1.00 68.05 612 ARG A CA 1
ATOM 4585 C C . ARG A 1 612 ? 164.156 126.999 76.521 1.00 68.05 612 ARG A C 1
ATOM 4586 O O . ARG A 1 612 ? 163.733 128.137 76.753 1.00 68.05 612 ARG A O 1
ATOM 4594 N N . LEU A 1 613 ? 163.976 125.989 77.369 1.00 61.64 613 LEU A N 1
ATOM 4595 C CA . LEU A 1 613 ? 163.262 126.159 78.628 1.00 61.64 613 LEU A CA 1
ATOM 4596 C C . LEU A 1 613 ? 164.141 126.703 79.744 1.00 61.64 613 LEU A C 1
ATOM 4597 O O . LEU A 1 613 ? 163.630 126.974 80.835 1.00 61.64 613 LEU A O 1
ATOM 4602 N N . GLY A 1 614 ? 165.439 126.872 79.504 1.00 65.38 614 GLY A N 1
ATOM 4603 C CA . GLY A 1 614 ? 166.327 127.336 80.550 1.00 65.38 614 GLY A CA 1
ATOM 4604 C C . GLY A 1 614 ? 166.610 126.314 81.622 1.00 65.38 614 GLY A C 1
ATOM 4605 O O . GLY A 1 614 ? 167.084 126.676 82.701 1.00 65.38 614 GLY A O 1
ATOM 4606 N N . LEU A 1 615 ? 166.333 125.038 81.354 1.00 65.14 615 LEU A N 1
ATOM 4607 C CA . LEU A 1 615 ? 166.524 123.982 82.338 1.00 65.14 615 LEU A CA 1
ATOM 4608 C C . LEU A 1 615 ? 167.990 123.631 82.555 1.00 65.14 615 LEU A C 1
ATOM 4609 O O . LEU A 1 615 ? 168.311 122.975 83.551 1.00 65.14 615 LEU A O 1
ATOM 4614 N N . SER A 1 616 ? 168.879 124.050 81.661 1.00 72.79 616 SER A N 1
ATOM 4615 C CA . SER A 1 616 ? 170.303 123.777 81.811 1.00 72.79 616 SER A CA 1
ATOM 4616 C C . SER A 1 616 ? 170.913 124.631 82.918 1.00 72.79 616 SER A C 1
ATOM 4617 O O . SER A 1 616 ? 171.847 124.209 83.599 1.00 72.79 616 SER A O 1
ATOM 4620 N N . MET B 1 1 ? 152.357 115.247 162.874 1.00 45.43 1 MET B N 1
ATOM 4621 C CA . MET B 1 1 ? 151.288 114.258 162.968 1.00 45.43 1 MET B CA 1
ATOM 4622 C C . MET B 1 1 ? 149.905 114.905 163.042 1.00 45.43 1 MET B C 1
ATOM 4623 O O . MET B 1 1 ? 149.758 116.023 163.537 1.00 45.43 1 MET B O 1
ATOM 4628 N N . GLY B 1 2 ? 148.895 114.179 162.564 1.00 36.64 2 GLY B N 1
ATOM 4629 C CA . GLY B 1 2 ? 147.560 114.719 162.378 1.00 36.64 2 GLY B CA 1
ATOM 4630 C C . GLY B 1 2 ? 146.906 115.261 163.631 1.00 36.64 2 GLY B C 1
ATOM 4631 O O . GLY B 1 2 ? 145.961 116.050 163.553 1.00 36.64 2 GLY B O 1
ATOM 4632 N N . TRP B 1 3 ? 147.396 114.838 164.791 1.00 34.49 3 TRP B N 1
ATOM 4633 C CA . TRP B 1 3 ? 146.896 115.344 166.057 1.00 34.49 3 TRP B CA 1
ATOM 4634 C C . TRP B 1 3 ? 147.396 116.763 166.303 1.00 34.49 3 TRP B C 1
ATOM 4635 O O . TRP B 1 3 ? 148.460 117.162 165.825 1.00 34.49 3 TRP B O 1
ATOM 4646 N N . ASN B 1 4 ? 146.609 117.529 167.061 1.00 30.57 4 ASN B N 1
ATOM 4647 C CA . ASN B 1 4 ? 146.932 118.915 167.369 1.00 30.57 4 ASN B CA 1
ATOM 4648 C C . ASN B 1 4 ? 147.318 119.144 168.824 1.00 30.57 4 ASN B C 1
ATOM 4649 O O . ASN B 1 4 ? 147.739 120.256 169.161 1.00 30.57 4 ASN B O 1
ATOM 4654 N N . ARG B 1 5 ? 147.171 118.134 169.685 1.00 34.43 5 ARG B N 1
ATOM 4655 C CA . ARG B 1 5 ? 147.665 118.142 171.066 1.00 34.43 5 ARG B CA 1
ATOM 4656 C C . ARG B 1 5 ? 147.007 119.232 171.919 1.00 34.43 5 ARG B C 1
ATOM 4657 O O . ARG B 1 5 ? 147.683 120.087 172.493 1.00 34.43 5 ARG B O 1
ATOM 4665 N N . LYS B 1 6 ? 145.679 119.172 172.022 1.00 31.02 6 LYS B N 1
ATOM 4666 C CA . LYS B 1 6 ? 144.946 120.081 172.898 1.00 31.02 6 LYS B CA 1
ATOM 4667 C C . LYS B 1 6 ? 143.549 119.533 173.152 1.00 31.02 6 LYS B C 1
ATOM 4668 O O . LYS B 1 6 ? 142.916 118.965 172.261 1.00 31.02 6 LYS B O 1
ATOM 4674 N N . VAL B 1 7 ? 143.072 119.720 174.384 1.00 31.24 7 VAL B N 1
ATOM 4675 C CA . VAL B 1 7 ? 141.694 119.401 174.745 1.00 31.24 7 VAL B CA 1
ATOM 4676 C C . VAL B 1 7 ? 141.129 120.591 175.508 1.00 31.24 7 VAL B C 1
ATOM 4677 O O . VAL B 1 7 ? 141.875 121.399 176.065 1.00 31.24 7 VAL B O 1
ATOM 4681 N N . LEU B 1 8 ? 139.799 120.699 175.539 1.00 30.48 8 LEU B N 1
ATOM 4682 C CA . LEU B 1 8 ? 139.180 121.901 176.089 1.00 30.48 8 LEU B CA 1
ATOM 4683 C C . LEU B 1 8 ? 138.776 121.753 177.554 1.00 30.48 8 LEU B C 1
ATOM 4684 O O . LEU B 1 8 ? 139.148 122.594 178.374 1.00 30.48 8 LEU B O 1
ATOM 4689 N N . ARG B 1 9 ? 138.000 120.719 177.894 1.00 30.70 9 ARG B N 1
ATOM 4690 C CA . ARG B 1 9 ? 137.622 120.404 179.277 1.00 30.70 9 ARG B CA 1
ATOM 4691 C C . ARG B 1 9 ? 136.902 121.585 179.942 1.00 30.70 9 ARG B C 1
ATOM 4692 O O . ARG B 1 9 ? 137.427 122.268 180.823 1.00 30.70 9 ARG B O 1
ATOM 4700 N N . VAL B 1 10 ? 135.697 121.849 179.454 1.00 30.09 10 VAL B N 1
ATOM 4701 C CA . VAL B 1 10 ? 134.862 122.874 180.069 1.00 30.09 10 VAL B CA 1
ATOM 4702 C C . VAL B 1 10 ? 134.137 122.279 181.271 1.00 30.09 10 VAL B C 1
ATOM 4703 O O . VAL B 1 10 ? 133.961 121.061 181.381 1.00 30.09 10 VAL B O 1
ATOM 4707 N N . ASN B 1 11 ? 133.724 123.149 182.190 1.00 37.46 11 ASN B N 1
ATOM 4708 C CA . ASN B 1 11 ? 133.060 122.758 183.433 1.00 37.46 11 ASN B CA 1
ATOM 4709 C C . ASN B 1 11 ? 131.720 123.484 183.490 1.00 37.46 11 ASN B C 1
ATOM 4710 O O . ASN B 1 11 ? 131.643 124.623 183.957 1.00 37.46 11 ASN B O 1
ATOM 4715 N N . LEU B 1 12 ? 130.654 122.812 183.050 1.00 35.51 12 LEU B N 1
ATOM 4716 C CA . LEU B 1 12 ? 129.372 123.482 182.852 1.00 35.51 12 LEU B CA 1
ATOM 4717 C C . LEU B 1 12 ? 128.760 124.000 184.148 1.00 35.51 12 LEU B C 1
ATOM 4718 O O . LEU B 1 12 ? 127.848 124.831 184.094 1.00 35.51 12 LEU B O 1
ATOM 4723 N N . ALA B 1 13 ? 129.240 123.545 185.308 1.00 39.57 13 ALA B N 1
ATOM 4724 C CA . ALA B 1 13 ? 128.639 123.971 186.568 1.00 39.57 13 ALA B CA 1
ATOM 4725 C C . ALA B 1 13 ? 129.020 125.400 186.935 1.00 39.57 13 ALA B C 1
ATOM 4726 O O . ALA B 1 13 ? 128.228 126.101 187.575 1.00 39.57 13 ALA B O 1
ATOM 4728 N N . GLU B 1 14 ? 130.222 125.853 186.557 1.00 41.75 14 GLU B N 1
ATOM 4729 C CA . GLU B 1 14 ? 130.626 127.220 186.868 1.00 41.75 14 GLU B CA 1
ATOM 4730 C C . GLU B 1 14 ? 131.398 127.891 185.733 1.00 41.75 14 GLU B C 1
ATOM 4731 O O . GLU B 1 14 ? 131.957 128.975 185.937 1.00 41.75 14 GLU B O 1
ATOM 4737 N N . GLY B 1 15 ? 131.441 127.290 184.547 1.00 39.41 15 GLY B N 1
ATOM 4738 C CA . GLY B 1 15 ? 132.237 127.832 183.462 1.00 39.41 15 GLY B CA 1
ATOM 4739 C C . GLY B 1 15 ? 133.649 127.283 183.453 1.00 39.41 15 GLY B C 1
ATOM 4740 O O . GLY B 1 15 ? 133.840 126.068 183.365 1.00 39.41 15 GLY B O 1
ATOM 4741 N N . THR B 1 16 ? 134.642 128.171 183.522 1.00 39.13 16 THR B N 1
ATOM 4742 C CA . THR B 1 16 ? 136.046 127.808 183.735 1.00 39.13 16 THR B CA 1
ATOM 4743 C C . THR B 1 16 ? 136.526 126.802 182.681 1.00 39.13 16 THR B C 1
ATOM 4744 O O . THR B 1 16 ? 136.781 125.628 182.958 1.00 39.13 16 THR B O 1
ATOM 4748 N N . CYS B 1 17 ? 136.584 127.271 181.439 1.00 34.41 17 CYS B N 1
ATOM 4749 C CA . CYS B 1 17 ? 137.132 126.478 180.345 1.00 34.41 17 CYS B CA 1
ATOM 4750 C C . CYS B 1 17 ? 138.644 126.681 180.302 1.00 34.41 17 CYS B C 1
ATOM 4751 O O . CYS B 1 17 ? 139.125 127.778 180.003 1.00 34.41 17 CYS B O 1
ATOM 4754 N N . THR B 1 18 ? 139.398 125.626 180.610 1.00 32.87 18 THR B N 1
ATOM 4755 C CA . THR B 1 18 ? 140.846 125.716 180.731 1.00 32.87 18 THR B CA 1
ATOM 4756 C C . THR B 1 18 ? 141.529 124.667 179.861 1.00 32.87 18 THR B C 1
ATOM 4757 O O . THR B 1 18 ? 141.177 123.478 179.926 1.00 32.87 18 THR B O 1
ATOM 4761 N N . PRO B 1 19 ? 142.502 125.056 179.039 1.00 32.83 19 PRO B N 1
ATOM 4762 C CA . PRO B 1 19 ? 143.135 124.099 178.125 1.00 32.83 19 PRO B CA 1
ATOM 4763 C C . PRO B 1 19 ? 143.992 123.086 178.870 1.00 32.83 19 PRO B C 1
ATOM 4764 O O . PRO B 1 19 ? 144.326 123.242 180.046 1.00 32.83 19 PRO B O 1
ATOM 4768 N N . GLU B 1 20 ? 144.356 122.028 178.147 1.00 35.51 20 GLU B N 1
ATOM 4769 C CA . GLU B 1 20 ? 145.048 120.876 178.711 1.00 35.51 20 GLU B CA 1
ATOM 4770 C C . GLU B 1 20 ? 145.704 120.078 177.587 1.00 35.51 20 GLU B C 1
ATOM 4771 O O . GLU B 1 20 ? 145.109 119.922 176.515 1.00 35.51 20 GLU B O 1
ATOM 4777 N N . PRO B 1 21 ? 146.926 119.585 177.772 1.00 36.11 21 PRO B N 1
ATOM 4778 C CA . PRO B 1 21 ? 147.592 118.841 176.698 1.00 36.11 21 PRO B CA 1
ATOM 4779 C C . PRO B 1 21 ? 147.008 117.451 176.497 1.00 36.11 21 PRO B C 1
ATOM 4780 O O . PRO B 1 21 ? 146.464 116.834 177.415 1.00 36.11 21 PRO B O 1
ATOM 4784 N N . LEU B 1 22 ? 147.136 116.962 175.266 1.00 36.76 22 LEU B N 1
ATOM 4785 C CA . LEU B 1 22 ? 146.713 115.609 174.938 1.00 36.76 22 LEU B CA 1
ATOM 4786 C C . LEU B 1 22 ? 147.662 114.597 175.573 1.00 36.76 22 LEU B C 1
ATOM 4787 O O . LEU B 1 22 ? 148.812 114.901 175.897 1.00 36.76 22 LEU B O 1
ATOM 4792 N N . ASN B 1 23 ? 147.164 113.377 175.753 1.00 40.93 23 ASN B N 1
ATOM 4793 C CA . ASN B 1 23 ? 147.919 112.306 176.396 1.00 40.93 23 ASN B CA 1
ATOM 4794 C C . ASN B 1 23 ? 148.529 111.418 175.319 1.00 40.93 23 ASN B C 1
ATOM 4795 O O . ASN B 1 23 ? 147.842 110.584 174.725 1.00 40.93 23 ASN B O 1
ATOM 4800 N N . MET B 1 24 ? 149.822 111.598 175.068 1.00 43.79 24 MET B N 1
ATOM 4801 C CA . MET B 1 24 ? 150.555 110.635 174.264 1.00 43.79 24 MET B CA 1
ATOM 4802 C C . MET B 1 24 ? 150.807 109.368 175.072 1.00 43.79 24 MET B C 1
ATOM 4803 O O . MET B 1 24 ? 150.649 109.344 176.297 1.00 43.79 24 MET B O 1
ATOM 4808 N N . GLN B 1 25 ? 151.176 108.303 174.355 1.00 39.86 25 GLN B N 1
ATOM 4809 C CA . GLN B 1 25 ? 151.235 106.898 174.754 1.00 39.86 25 GLN B CA 1
ATOM 4810 C C . GLN B 1 25 ? 149.819 106.307 174.815 1.00 39.86 25 GLN B C 1
ATOM 4811 O O . GLN B 1 25 ? 149.674 105.087 174.881 1.00 39.86 25 GLN B O 1
ATOM 4817 N N . TRP B 1 26 ? 148.773 107.127 174.709 1.00 36.60 26 TRP B N 1
ATOM 4818 C CA . TRP B 1 26 ? 147.431 106.652 174.406 1.00 36.60 26 TRP B CA 1
ATOM 4819 C C . TRP B 1 26 ? 147.044 106.901 172.957 1.00 36.60 26 TRP B C 1
ATOM 4820 O O . TRP B 1 26 ? 146.159 106.212 172.440 1.00 36.60 26 TRP B O 1
ATOM 4831 N N . ALA B 1 27 ? 147.680 107.874 172.301 1.00 35.32 27 ALA B N 1
ATOM 4832 C CA . ALA B 1 27 ? 147.388 108.145 170.899 1.00 35.32 27 ALA B CA 1
ATOM 4833 C C . ALA B 1 27 ? 147.915 107.038 169.997 1.00 35.32 27 ALA B C 1
ATOM 4834 O O . ALA B 1 27 ? 147.227 106.613 169.063 1.00 35.32 27 ALA B O 1
ATOM 4836 N N . ASP B 1 28 ? 149.126 106.549 170.264 1.00 37.60 28 ASP B N 1
ATOM 4837 C CA . ASP B 1 28 ? 149.726 105.501 169.449 1.00 37.60 28 ASP B CA 1
ATOM 4838 C C . ASP B 1 28 ? 149.295 104.097 169.864 1.00 37.60 28 ASP B C 1
ATOM 4839 O O . ASP B 1 28 ? 149.995 103.128 169.552 1.00 37.60 28 ASP B O 1
ATOM 4844 N N . GLU B 1 29 ? 148.173 103.973 170.567 1.00 35.38 29 GLU B N 1
ATOM 4845 C CA . GLU B 1 29 ? 147.586 102.678 170.877 1.00 35.38 29 GLU B CA 1
ATOM 4846 C C . GLU B 1 29 ? 146.134 102.548 170.452 1.00 35.38 29 GLU B C 1
ATOM 4847 O O . GLU B 1 29 ? 145.647 101.417 170.344 1.00 35.38 29 GLU B O 1
ATOM 4853 N N . TYR B 1 30 ? 145.429 103.655 170.203 1.00 32.22 30 TYR B N 1
ATOM 4854 C CA . TYR B 1 30 ? 144.033 103.616 169.792 1.00 32.22 30 TYR B CA 1
ATOM 4855 C C . TYR B 1 30 ? 143.729 104.445 168.550 1.00 32.22 30 TYR B C 1
ATOM 4856 O O . TYR B 1 30 ? 142.625 104.318 168.011 1.00 32.22 30 TYR B O 1
ATOM 4865 N N . LEU B 1 31 ? 144.649 105.301 168.105 1.00 28.18 31 LEU B N 1
ATOM 4866 C CA . LEU B 1 31 ? 144.666 106.074 166.866 1.00 28.18 31 LEU B CA 1
ATOM 4867 C C . LEU B 1 31 ? 143.687 107.256 166.888 1.00 28.18 31 LEU B C 1
ATOM 4868 O O . LEU B 1 31 ? 143.795 108.134 166.033 1.00 28.18 31 LEU B O 1
ATOM 4873 N N . GLY B 1 32 ? 142.793 107.353 167.862 1.00 26.53 32 GLY B N 1
ATOM 4874 C CA . GLY B 1 32 ? 141.928 108.510 167.968 1.00 26.53 32 GLY B CA 1
ATOM 4875 C C . GLY B 1 32 ? 140.567 108.319 167.318 1.00 26.53 32 GLY B C 1
ATOM 4876 O O . GLY B 1 32 ? 140.343 107.419 166.512 1.00 26.53 32 GLY B O 1
ATOM 4877 N N . SER B 1 33 ? 139.625 109.159 167.758 1.00 25.67 33 SER B N 1
ATOM 4878 C CA . SER B 1 33 ? 138.315 109.414 167.155 1.00 25.67 33 SER B CA 1
ATOM 4879 C C . SER B 1 33 ? 137.318 108.274 167.309 1.00 25.67 33 SER B C 1
ATOM 4880 O O . SER B 1 33 ? 136.137 108.439 166.995 1.00 25.67 33 SER B O 1
ATOM 4883 N N . ARG B 1 34 ? 137.769 107.106 167.749 1.00 29.39 34 ARG B N 1
ATOM 4884 C CA . ARG B 1 34 ? 136.865 106.128 168.342 1.00 29.39 34 ARG B CA 1
ATOM 4885 C C . ARG B 1 34 ? 137.466 105.416 169.537 1.00 29.39 34 ARG B C 1
ATOM 4886 O O . ARG B 1 34 ? 136.714 104.996 170.420 1.00 29.39 34 ARG B O 1
ATOM 4894 N N . GLY B 1 35 ? 138.787 105.318 169.634 1.00 29.74 35 GLY B N 1
ATOM 4895 C CA . GLY B 1 35 ? 139.424 104.629 170.732 1.00 29.74 35 GLY B CA 1
ATOM 4896 C C . GLY B 1 35 ? 139.977 105.590 171.757 1.00 29.74 35 GLY B C 1
ATOM 4897 O O . GLY B 1 35 ? 139.972 105.291 172.952 1.00 29.74 35 GLY B O 1
ATOM 4898 N N . LEU B 1 36 ? 140.469 106.744 171.305 1.00 28.92 36 LEU B N 1
ATOM 4899 C CA . LEU B 1 36 ? 140.959 107.750 172.241 1.00 28.92 36 LEU B CA 1
ATOM 4900 C C . LEU B 1 36 ? 139.816 108.328 173.064 1.00 28.92 36 LEU B C 1
ATOM 4901 O O . LEU B 1 36 ? 139.928 108.474 174.287 1.00 28.92 36 LEU B O 1
ATOM 4906 N N . ALA B 1 37 ? 138.701 108.655 172.408 1.00 29.49 37 ALA B N 1
ATOM 4907 C CA . ALA B 1 37 ? 137.566 109.234 173.118 1.00 29.49 37 ALA B CA 1
ATOM 4908 C C . ALA B 1 37 ? 136.943 108.236 174.087 1.00 29.49 37 ALA B C 1
ATOM 4909 O O . ALA B 1 37 ? 136.624 108.589 175.230 1.00 29.49 37 ALA B O 1
ATOM 4911 N N . THR B 1 38 ? 136.770 106.982 173.662 1.00 31.26 38 THR B N 1
ATOM 4912 C CA . THR B 1 38 ? 136.180 106.004 174.567 1.00 31.26 38 THR B CA 1
ATOM 4913 C C . THR B 1 38 ? 137.142 105.621 175.686 1.00 31.26 38 THR B C 1
ATOM 4914 O O . THR B 1 38 ? 136.695 105.289 176.786 1.00 31.26 38 THR B O 1
ATOM 4918 N N . LYS B 1 39 ? 138.455 105.686 175.446 1.00 31.87 39 LYS B N 1
ATOM 4919 C CA . LYS B 1 39 ? 139.401 105.460 176.534 1.00 31.87 39 LYS B CA 1
ATOM 4920 C C . LYS B 1 39 ? 139.351 106.604 177.537 1.00 31.87 39 LYS B C 1
ATOM 4921 O O . LYS B 1 39 ? 139.391 106.374 178.751 1.00 31.87 39 LYS B O 1
ATOM 4927 N N . TYR B 1 40 ? 139.243 107.842 177.044 1.00 31.83 40 TYR B N 1
ATOM 4928 C CA . TYR B 1 40 ? 139.091 108.990 177.932 1.00 31.83 40 TYR B CA 1
ATOM 4929 C C . TYR B 1 40 ? 137.823 108.873 178.764 1.00 31.83 40 TYR B C 1
ATOM 4930 O O . TYR B 1 40 ? 137.813 109.230 179.947 1.00 31.83 40 TYR B O 1
ATOM 4939 N N . LEU B 1 41 ? 136.738 108.386 178.158 1.00 36.24 41 LEU B N 1
ATOM 4940 C CA . LEU B 1 41 ? 135.507 108.179 178.913 1.00 36.24 41 LEU B CA 1
ATOM 4941 C C . LEU B 1 41 ? 135.675 107.077 179.952 1.00 36.24 41 LEU B C 1
ATOM 4942 O O . LEU B 1 41 ? 135.390 107.283 181.134 1.00 36.24 41 LEU B O 1
ATOM 4947 N N . VAL B 1 42 ? 136.178 105.912 179.535 1.00 38.13 42 VAL B N 1
ATOM 4948 C CA . VAL B 1 42 ? 136.242 104.745 180.411 1.00 38.13 42 VAL B CA 1
ATOM 4949 C C . VAL B 1 42 ? 137.191 104.976 181.582 1.00 38.13 42 VAL B C 1
ATOM 4950 O O . VAL B 1 42 ? 136.896 104.574 182.714 1.00 38.13 42 VAL B O 1
ATOM 4954 N N . SER B 1 43 ? 138.315 105.651 181.354 1.00 38.69 43 SER B N 1
ATOM 4955 C CA . SER B 1 43 ? 139.340 105.774 182.379 1.00 38.69 43 SER B CA 1
ATOM 4956 C C . SER B 1 43 ? 138.986 106.754 183.490 1.00 38.69 43 SER B C 1
ATOM 4957 O O . SER B 1 43 ? 139.721 106.820 184.481 1.00 38.69 43 SER B O 1
ATOM 4960 N N . GLU B 1 44 ? 137.898 107.516 183.368 1.00 43.92 44 GLU B N 1
ATOM 4961 C CA . GLU B 1 44 ? 137.584 108.475 184.423 1.00 43.92 44 GLU B CA 1
ATOM 4962 C C . GLU B 1 44 ? 136.132 108.501 184.885 1.00 43.92 44 GLU B C 1
ATOM 4963 O O . GLU B 1 44 ? 135.852 109.193 185.867 1.00 43.92 44 GLU B O 1
ATOM 4969 N N . THR B 1 45 ? 135.205 107.797 184.243 1.00 49.56 45 THR B N 1
ATOM 4970 C CA . THR B 1 45 ? 133.850 107.721 184.762 1.00 49.56 45 THR B CA 1
ATOM 4971 C C . THR B 1 45 ? 133.614 106.335 185.347 1.00 49.56 45 THR B C 1
ATOM 4972 O O . THR B 1 45 ? 134.508 105.484 185.386 1.00 49.56 45 THR B O 1
ATOM 4976 N N . ASP B 1 46 ? 132.392 106.096 185.795 1.00 55.15 46 ASP B N 1
ATOM 4977 C CA . ASP B 1 46 ? 132.004 104.789 186.288 1.00 55.15 46 ASP B CA 1
ATOM 4978 C C . ASP B 1 46 ? 130.935 104.163 185.404 1.00 55.15 46 ASP B C 1
ATOM 4979 O O . ASP B 1 46 ? 130.186 104.870 184.724 1.00 55.15 46 ASP B O 1
ATOM 4984 N N . PRO B 1 47 ? 130.861 102.833 185.369 1.00 55.28 47 PRO B N 1
ATOM 4985 C CA . PRO B 1 47 ? 129.863 102.170 184.529 1.00 55.28 47 PRO B CA 1
ATOM 4986 C C . PRO B 1 47 ? 128.510 101.986 185.195 1.00 55.28 47 PRO B C 1
ATOM 4987 O O . PRO B 1 47 ? 127.696 101.211 184.690 1.00 55.28 47 PRO B O 1
ATOM 4991 N N . LYS B 1 48 ? 128.247 102.658 186.316 1.00 56.02 48 LYS B N 1
ATOM 4992 C CA . LYS B 1 48 ? 127.019 102.440 187.065 1.00 56.02 48 LYS B CA 1
ATOM 4993 C C . LYS B 1 48 ? 126.107 103.653 187.137 1.00 56.02 48 LYS B C 1
ATOM 4994 O O . LYS B 1 48 ? 124.945 103.504 187.530 1.00 56.02 48 LYS B O 1
ATOM 5000 N N . VAL B 1 49 ? 126.599 104.842 186.781 1.00 53.28 49 VAL B N 1
ATOM 5001 C CA . VAL B 1 49 ? 125.764 106.031 186.838 1.00 53.28 49 VAL B CA 1
ATOM 5002 C C . VAL B 1 49 ? 124.650 105.907 185.802 1.00 53.28 49 VAL B C 1
ATOM 5003 O O . VAL B 1 49 ? 124.821 105.297 184.739 1.00 53.28 49 VAL B O 1
ATOM 5007 N N . ASP B 1 50 ? 123.482 106.444 186.140 1.00 51.81 50 ASP B N 1
ATOM 5008 C CA . ASP B 1 50 ? 122.365 106.428 185.217 1.00 51.81 50 ASP B CA 1
ATOM 5009 C C . ASP B 1 50 ? 122.663 107.318 184.010 1.00 51.81 50 ASP B C 1
ATOM 5010 O O . ASP B 1 50 ? 123.523 108.199 184.075 1.00 51.81 50 ASP B O 1
ATOM 5015 N N . PRO B 1 51 ? 121.994 107.071 182.876 1.00 45.72 51 PRO B N 1
ATOM 5016 C CA . PRO B 1 51 ? 122.312 107.817 181.650 1.00 45.72 51 PRO B CA 1
ATOM 5017 C C . PRO B 1 51 ? 122.199 109.331 181.746 1.00 45.72 51 PRO B C 1
ATOM 5018 O O . PRO B 1 51 ? 123.174 110.036 181.473 1.00 45.72 51 PRO B O 1
ATOM 5022 N N . LEU B 1 52 ? 121.034 109.853 182.114 1.00 47.28 52 LEU B N 1
ATOM 5023 C CA . LEU B 1 52 ? 120.824 111.295 182.182 1.00 47.28 52 LEU B CA 1
ATOM 5024 C C . LEU B 1 52 ? 120.880 111.727 183.645 1.00 47.28 52 LEU B C 1
ATOM 5025 O O . LEU B 1 52 ? 120.081 111.267 184.468 1.00 47.28 52 LEU B O 1
ATOM 5030 N N . SER B 1 53 ? 121.869 112.574 183.964 1.00 51.73 53 SER B N 1
ATOM 5031 C CA . SER B 1 53 ? 122.150 113.134 185.282 1.00 51.73 53 SER B CA 1
ATOM 5032 C C . SER B 1 53 ? 123.317 114.109 185.175 1.00 51.73 53 SER B C 1
ATOM 5033 O O . SER B 1 53 ? 124.001 114.137 184.144 1.00 51.73 53 SER B O 1
ATOM 5036 N N . PRO B 1 54 ? 123.568 114.935 186.196 1.00 51.45 54 PRO B N 1
ATOM 5037 C CA . PRO B 1 54 ? 124.788 115.760 186.178 1.00 51.45 54 PRO B CA 1
ATOM 5038 C C . PRO B 1 54 ? 126.082 114.961 186.139 1.00 51.45 54 PRO B C 1
ATOM 5039 O O . PRO B 1 54 ? 127.081 115.452 185.600 1.00 51.45 54 PRO B O 1
ATOM 5043 N N . ASP B 1 55 ? 126.101 113.746 186.694 1.00 53.79 55 ASP B N 1
ATOM 5044 C CA . ASP B 1 55 ? 127.351 113.002 186.807 1.00 53.79 55 ASP B CA 1
ATOM 5045 C C . ASP B 1 55 ? 127.835 112.431 185.479 1.00 53.79 55 ASP B C 1
ATOM 5046 O O . ASP B 1 55 ? 128.977 111.967 185.403 1.00 53.79 55 ASP B O 1
ATOM 5051 N N . ASN B 1 56 ? 127.007 112.451 184.436 1.00 44.22 56 ASN B N 1
ATOM 5052 C CA . ASN B 1 56 ? 127.412 111.899 183.151 1.00 44.22 56 ASN B CA 1
ATOM 5053 C C . ASN B 1 56 ? 128.396 112.842 182.455 1.00 44.22 56 ASN B C 1
ATOM 5054 O O . ASN B 1 56 ? 128.705 113.936 182.935 1.00 44.22 56 ASN B O 1
ATOM 5059 N N . LYS B 1 57 ? 128.894 112.407 181.299 1.00 38.83 57 LYS B N 1
ATOM 5060 C CA . LYS B 1 57 ? 129.932 113.134 180.586 1.00 38.83 57 LYS B CA 1
ATOM 5061 C C . LYS B 1 57 ? 129.722 112.954 179.089 1.00 38.83 57 LYS B C 1
ATOM 5062 O O . LYS B 1 57 ? 129.145 111.957 178.649 1.00 38.83 57 LYS B O 1
ATOM 5068 N N . MET B 1 58 ? 130.189 113.929 178.309 1.00 31.55 58 MET B N 1
ATOM 5069 C CA . MET B 1 58 ? 130.081 113.863 176.857 1.00 31.55 58 MET B CA 1
ATOM 5070 C C . MET B 1 58 ? 131.418 114.247 176.239 1.00 31.55 58 MET B C 1
ATOM 5071 O O . MET B 1 58 ? 132.117 115.120 176.755 1.00 31.55 58 MET B O 1
ATOM 5076 N N . ILE B 1 59 ? 131.784 113.592 175.135 1.00 25.67 59 ILE B N 1
ATOM 5077 C CA . ILE B 1 59 ? 133.045 113.894 174.462 1.00 25.67 59 ILE B CA 1
ATOM 5078 C C . ILE B 1 59 ? 132.802 114.061 172.967 1.00 25.67 59 ILE B C 1
ATOM 5079 O O . ILE B 1 59 ? 132.131 113.235 172.341 1.00 25.67 59 ILE B O 1
ATOM 5084 N N . MET B 1 60 ? 133.340 115.138 172.395 1.00 24.06 60 MET B N 1
ATOM 5085 C CA . MET B 1 60 ? 133.360 115.356 170.953 1.00 24.06 60 MET B CA 1
ATOM 5086 C C . MET B 1 60 ? 134.793 115.212 170.464 1.00 24.06 60 MET B C 1
ATOM 5087 O O . MET B 1 60 ? 135.705 115.817 171.041 1.00 24.06 60 MET B O 1
ATOM 5092 N N . ALA B 1 61 ? 134.994 114.431 169.402 1.00 22.65 61 ALA B N 1
ATOM 5093 C CA . ALA B 1 61 ? 136.348 114.099 168.974 1.00 22.65 61 ALA B CA 1
ATOM 5094 C C . ALA B 1 61 ? 136.455 114.049 167.455 1.00 22.65 61 ALA B C 1
ATOM 5095 O O . ALA B 1 61 ? 135.465 113.879 166.739 1.00 22.65 61 ALA B O 1
ATOM 5097 N N . THR B 1 62 ? 137.694 114.205 166.976 1.00 22.56 62 THR B N 1
ATOM 5098 C CA . THR B 1 62 ? 138.037 114.115 165.560 1.00 22.56 62 THR B CA 1
ATOM 5099 C C . THR B 1 62 ? 139.185 113.134 165.354 1.00 22.56 62 THR B C 1
ATOM 5100 O O . THR B 1 62 ? 139.731 112.603 166.326 1.00 22.56 62 THR B O 1
ATOM 5104 N N . GLY B 1 63 ? 139.575 112.902 164.101 1.00 22.87 63 GLY B N 1
ATOM 5105 C CA . GLY B 1 63 ? 140.614 111.948 163.789 1.00 22.87 63 GLY B CA 1
ATOM 5106 C C . GLY B 1 63 ? 141.865 112.576 163.207 1.00 22.87 63 GLY B C 1
ATOM 5107 O O . GLY B 1 63 ? 141.888 113.758 162.857 1.00 22.87 63 GLY B O 1
ATOM 5108 N N . PRO B 1 64 ? 142.941 111.790 163.110 1.00 23.35 64 PRO B N 1
ATOM 5109 C CA . PRO B 1 64 ? 144.196 112.326 162.558 1.00 23.35 64 PRO B CA 1
ATOM 5110 C C . PRO B 1 64 ? 144.100 112.762 161.106 1.00 23.35 64 PRO B C 1
ATOM 5111 O O . PRO B 1 64 ? 144.783 113.715 160.714 1.00 23.35 64 PRO B O 1
ATOM 5115 N N . LEU B 1 65 ? 143.283 112.099 160.294 1.00 20.00 65 LEU B N 1
ATOM 5116 C CA . LEU B 1 65 ? 143.131 112.464 158.892 1.00 20.00 65 LEU B CA 1
ATOM 5117 C C . LEU B 1 65 ? 142.010 113.465 158.660 1.00 20.00 65 LEU B C 1
ATOM 5118 O O . LEU B 1 65 ? 141.721 113.792 157.505 1.00 20.00 65 LEU B O 1
ATOM 5123 N N . THR B 1 66 ? 141.373 113.954 159.720 1.00 17.36 66 THR B N 1
ATOM 5124 C CA . THR B 1 66 ? 140.258 114.879 159.587 1.00 17.36 66 THR B CA 1
ATOM 5125 C C . THR B 1 66 ? 140.775 116.282 159.297 1.00 17.36 66 THR B C 1
ATOM 5126 O O . THR B 1 66 ? 141.618 116.806 160.030 1.00 17.36 66 THR B O 1
ATOM 5130 N N . GLY B 1 67 ? 140.265 116.889 158.229 1.00 16.07 67 GLY B N 1
ATOM 5131 C CA . GLY B 1 67 ? 140.692 118.221 157.857 1.00 16.07 67 GLY B CA 1
ATOM 5132 C C . GLY B 1 67 ? 141.959 118.281 157.040 1.00 16.07 67 GLY B C 1
ATOM 5133 O O . GLY B 1 67 ? 142.657 119.298 157.072 1.00 16.07 67 GLY B O 1
ATOM 5134 N N . THR B 1 68 ? 142.284 117.220 156.309 1.00 16.63 68 THR B N 1
ATOM 5135 C CA . THR B 1 68 ? 143.481 117.154 155.483 1.00 16.63 68 THR B CA 1
ATOM 5136 C C . THR B 1 68 ? 143.086 116.946 154.021 1.00 16.63 68 THR B C 1
ATOM 5137 O O . THR B 1 68 ? 141.909 117.005 153.658 1.00 16.63 68 THR B O 1
ATOM 51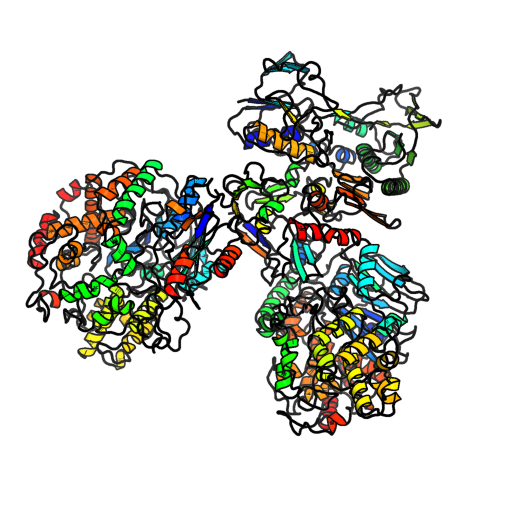41 N N . MET B 1 69 ? 144.091 116.700 153.179 1.00 15.63 69 MET B N 1
ATOM 5142 C CA . MET B 1 69 ? 143.887 116.531 151.746 1.00 15.63 69 MET B CA 1
ATOM 5143 C C . MET B 1 69 ? 143.302 115.178 151.372 1.00 15.63 69 MET B C 1
ATOM 5144 O O . MET B 1 69 ? 142.878 115.009 150.224 1.00 15.63 69 MET B O 1
ATOM 5149 N N . ALA B 1 70 ? 143.280 114.219 152.294 1.00 16.87 70 ALA B N 1
ATOM 5150 C CA . ALA B 1 70 ? 142.809 112.880 151.979 1.00 16.87 70 ALA B CA 1
ATOM 5151 C C . ALA B 1 70 ? 141.325 112.900 151.630 1.00 16.87 70 ALA B C 1
ATOM 5152 O O . ALA B 1 70 ? 140.557 113.740 152.105 1.00 16.87 70 ALA B O 1
ATOM 5154 N N . SER B 1 71 ? 140.928 111.965 150.773 1.00 14.54 71 SER B N 1
ATOM 5155 C CA . SER B 1 71 ? 139.546 111.880 150.328 1.00 14.54 71 SER B CA 1
ATOM 5156 C C . SER B 1 71 ? 138.643 111.484 151.489 1.00 14.54 71 SER B C 1
ATOM 5157 O O . SER B 1 71 ? 138.992 110.606 152.283 1.00 14.54 71 SER B O 1
ATOM 5160 N N . THR B 1 72 ? 137.484 112.142 151.580 1.00 15.55 72 THR B N 1
ATOM 5161 C CA . THR B 1 72 ? 136.476 111.913 152.619 1.00 15.55 72 THR B CA 1
ATOM 5162 C C . THR B 1 72 ? 137.031 112.103 154.029 1.00 15.55 72 THR B C 1
ATOM 5163 O O . THR B 1 72 ? 136.632 111.399 154.956 1.00 15.55 72 THR B O 1
ATOM 5167 N N . GLY B 1 73 ? 137.949 113.049 154.208 1.00 15.75 73 GLY B N 1
ATOM 5168 C CA . GLY B 1 73 ? 138.518 113.305 155.517 1.00 15.75 73 GLY B CA 1
ATOM 5169 C C . GLY B 1 73 ? 137.859 114.427 156.293 1.00 15.75 73 GLY B C 1
ATOM 5170 O O . GLY B 1 73 ? 138.508 115.434 156.590 1.00 15.75 73 GLY B O 1
ATOM 5171 N N . GLY B 1 74 ? 136.579 114.279 156.629 1.00 17.27 74 GLY B N 1
ATOM 5172 C CA . GLY B 1 74 ? 135.884 115.320 157.363 1.00 17.27 74 GLY B CA 1
ATOM 5173 C C . GLY B 1 74 ? 134.886 114.846 158.400 1.00 17.27 74 GLY B C 1
ATOM 5174 O O . GLY B 1 74 ? 133.892 115.531 158.655 1.00 17.27 74 GLY B O 1
ATOM 5175 N N . ARG B 1 75 ? 135.130 113.691 159.011 1.00 18.32 75 ARG B N 1
ATOM 5176 C CA . ARG B 1 75 ? 134.172 113.059 159.908 1.00 18.32 75 ARG B CA 1
ATOM 5177 C C . ARG B 1 75 ? 134.543 113.306 161.365 1.00 18.32 75 ARG B C 1
ATOM 5178 O O . ARG B 1 75 ? 135.726 113.383 161.708 1.00 18.32 75 ARG B O 1
ATOM 5186 N N . TYR B 1 76 ? 133.527 113.424 162.223 1.00 18.60 76 TYR B N 1
ATOM 5187 C CA . TYR B 1 76 ? 133.736 113.628 163.652 1.00 18.60 76 TYR B CA 1
ATOM 5188 C C . TYR B 1 76 ? 132.771 112.745 164.432 1.00 18.60 76 TYR B C 1
ATOM 5189 O O . TYR B 1 76 ? 131.819 112.187 163.877 1.00 18.60 76 TYR B O 1
ATOM 5198 N N . THR B 1 77 ? 133.027 112.612 165.737 1.00 21.47 77 THR B N 1
ATOM 5199 C CA . THR B 1 77 ? 132.304 111.659 166.567 1.00 21.47 77 THR B CA 1
ATOM 5200 C C . THR B 1 77 ? 131.871 112.286 167.887 1.00 21.47 77 THR B C 1
ATOM 5201 O O . THR B 1 77 ? 132.472 113.248 168.382 1.00 21.47 77 THR B O 1
ATOM 5205 N N . VAL B 1 78 ? 130.802 111.713 168.443 1.00 22.40 78 VAL B N 1
ATOM 5206 C CA . VAL B 1 78 ? 130.259 112.070 169.751 1.00 22.40 78 VAL B CA 1
ATOM 5207 C C . VAL B 1 78 ? 130.145 110.790 170.568 1.00 22.40 78 VAL B C 1
ATOM 5208 O O . VAL B 1 78 ? 129.506 109.826 170.129 1.00 22.40 78 VAL B O 1
ATOM 5212 N N . VAL B 1 79 ? 130.748 110.783 171.756 1.00 26.16 79 VAL B N 1
ATOM 5213 C CA . VAL B 1 79 ? 130.844 109.599 172.602 1.00 26.16 79 VAL B CA 1
ATOM 5214 C C . VAL B 1 79 ? 130.212 109.910 173.952 1.00 26.16 79 VAL B C 1
ATOM 5215 O O . VAL B 1 79 ? 130.552 110.921 174.586 1.00 26.16 79 VAL B O 1
ATOM 5219 N N . THR B 1 80 ? 129.304 109.041 174.390 1.00 32.14 80 THR B N 1
ATOM 5220 C CA . THR B 1 80 ? 128.606 109.192 175.668 1.00 32.14 80 THR B CA 1
ATOM 5221 C C . THR B 1 80 ? 128.024 107.834 176.058 1.00 32.14 80 THR B C 1
ATOM 5222 O O . THR B 1 80 ? 128.352 106.805 175.455 1.00 32.14 80 THR B O 1
ATOM 5226 N N . LYS B 1 81 ? 127.173 107.825 177.082 1.00 35.91 81 LYS B N 1
ATOM 5227 C CA . LYS B 1 81 ? 126.450 106.628 177.508 1.00 35.91 81 LYS B CA 1
ATOM 5228 C C . LYS B 1 81 ? 124.979 106.829 177.153 1.00 35.91 81 LYS B C 1
ATOM 5229 O O . LYS B 1 81 ? 124.307 107.691 177.724 1.00 35.91 81 LYS B O 1
ATOM 5235 N N . GLY B 1 82 ? 124.485 106.031 176.209 1.00 36.65 82 GLY B N 1
ATOM 5236 C CA . GLY B 1 82 ? 123.172 106.227 175.639 1.00 36.65 82 GLY B CA 1
ATOM 5237 C C . GLY B 1 82 ? 122.025 105.978 176.598 1.00 36.65 82 GLY B C 1
ATOM 5238 O O . GLY B 1 82 ? 121.965 104.951 177.281 1.00 36.65 82 GLY B O 1
ATOM 5239 N N . PRO B 1 83 ? 121.084 106.924 176.665 1.00 36.10 83 PRO B N 1
ATOM 5240 C CA . PRO B 1 83 ? 119.896 106.719 177.508 1.00 36.10 83 PRO B CA 1
ATOM 5241 C C . PRO B 1 83 ? 118.879 105.760 176.924 1.00 36.10 83 PRO B C 1
ATOM 5242 O O . PRO B 1 83 ? 118.069 105.213 177.682 1.00 36.10 83 PRO B O 1
ATOM 5246 N N . LEU B 1 84 ? 118.884 105.538 175.611 1.00 37.91 84 LEU B N 1
ATOM 5247 C CA . LEU B 1 84 ? 117.893 104.653 175.015 1.00 37.91 84 LEU B CA 1
ATOM 5248 C C . LEU B 1 84 ? 118.180 103.191 175.336 1.00 37.91 84 LEU B C 1
ATOM 5249 O O . LEU B 1 84 ? 117.248 102.401 175.520 1.00 37.91 84 LEU B O 1
ATOM 5254 N N . THR B 1 85 ? 119.455 102.816 175.425 1.00 37.11 85 THR B N 1
ATOM 5255 C CA . THR B 1 85 ? 119.856 101.424 175.590 1.00 37.11 85 THR B CA 1
ATOM 5256 C C . THR B 1 85 ? 120.415 101.113 176.970 1.00 37.11 85 THR B C 1
ATOM 5257 O O . THR B 1 85 ? 120.003 100.135 177.600 1.00 37.11 85 THR B O 1
ATOM 5261 N N . GLY B 1 86 ? 121.349 101.924 177.459 1.00 37.93 86 GLY B N 1
ATOM 5262 C CA . GLY B 1 86 ? 122.120 101.597 178.641 1.00 37.93 86 GLY B CA 1
ATOM 5263 C C . GLY B 1 86 ? 123.526 101.130 178.346 1.00 37.93 86 GLY B C 1
ATOM 5264 O O . GLY B 1 86 ? 124.255 100.778 179.280 1.00 37.93 86 GLY B O 1
ATOM 5265 N N . ALA B 1 87 ? 123.927 101.113 177.080 1.00 36.88 87 ALA B N 1
ATOM 5266 C CA . ALA B 1 87 ? 125.264 100.749 176.645 1.00 36.88 87 ALA B CA 1
ATOM 5267 C C . ALA B 1 87 ? 126.050 102.012 176.312 1.00 36.88 87 ALA B C 1
ATOM 5268 O O . ALA B 1 87 ? 125.581 103.135 176.509 1.00 36.88 87 ALA B O 1
ATOM 5270 N N . ILE B 1 88 ? 127.262 101.821 175.805 1.00 37.16 88 ILE B N 1
ATOM 5271 C CA . ILE B 1 88 ? 128.095 102.944 175.390 1.00 37.16 88 ILE B CA 1
ATOM 5272 C C . ILE B 1 88 ? 127.733 103.330 173.961 1.00 37.16 88 ILE B C 1
ATOM 5273 O O . ILE B 1 88 ? 127.564 102.467 173.092 1.00 37.16 88 ILE B O 1
ATOM 5278 N N . ALA B 1 89 ? 127.561 104.628 173.721 1.00 32.21 89 ALA B N 1
ATOM 5279 C CA . ALA B 1 89 ? 127.086 105.131 172.443 1.00 32.21 89 ALA B CA 1
ATOM 5280 C C . ALA B 1 89 ? 128.148 106.002 171.790 1.00 32.21 89 ALA B C 1
ATOM 5281 O O . ALA B 1 89 ? 128.729 106.886 172.433 1.00 32.21 89 ALA B O 1
ATOM 5283 N N . CYS B 1 90 ? 128.393 105.741 170.507 1.00 29.55 90 CYS B N 1
ATOM 5284 C CA . CYS B 1 90 ? 129.335 106.509 169.698 1.00 29.55 90 CYS B CA 1
ATOM 5285 C C . CYS B 1 90 ? 128.674 106.789 168.357 1.00 29.55 90 CYS B C 1
ATOM 5286 O O . CYS B 1 90 ? 128.444 105.863 167.574 1.00 29.55 90 CYS B O 1
ATOM 5289 N N . SER B 1 91 ? 128.372 108.056 168.089 1.00 23.52 91 SER B N 1
ATOM 5290 C CA . SER B 1 91 ? 127.687 108.455 166.868 1.00 23.52 91 SER B CA 1
ATOM 5291 C C . SER B 1 91 ? 128.615 109.283 165.991 1.00 23.52 91 SER B C 1
ATOM 5292 O O . SER B 1 91 ? 129.396 110.098 166.490 1.00 23.52 91 SER B O 1
ATOM 5295 N N . ASN B 1 92 ? 128.517 109.079 164.679 1.00 21.48 92 ASN B N 1
ATOM 5296 C CA . ASN B 1 92 ? 129.448 109.659 163.721 1.00 21.48 92 ASN B CA 1
ATOM 5297 C C . ASN B 1 92 ? 128.693 110.574 162.770 1.00 21.48 92 ASN B C 1
ATOM 5298 O O . ASN B 1 92 ? 127.640 110.194 162.248 1.00 21.48 92 ASN B O 1
ATOM 5303 N N . SER B 1 93 ? 129.231 111.772 162.537 1.00 20.50 93 SER B N 1
ATOM 5304 C CA . SER B 1 93 ? 128.611 112.735 161.638 1.00 20.50 93 SER B CA 1
ATOM 5305 C C . SER B 1 93 ? 129.651 113.346 160.714 1.00 20.50 93 SER B C 1
ATOM 5306 O O . SER B 1 93 ? 130.836 113.431 161.049 1.00 20.50 93 SER B O 1
ATOM 5309 N N . GLY B 1 94 ? 129.185 113.781 159.544 1.00 18.03 94 GLY B N 1
ATOM 5310 C CA . GLY B 1 94 ? 130.044 114.378 158.543 1.00 18.03 94 GLY B CA 1
ATOM 5311 C C . GLY B 1 94 ? 129.951 115.887 158.506 1.00 18.03 94 GLY B C 1
ATOM 5312 O O . GLY B 1 94 ? 130.182 116.549 159.520 1.00 18.03 94 GLY B O 1
ATOM 5313 N N . GLY B 1 95 ? 129.614 116.444 157.347 1.00 15.12 95 GLY B N 1
ATOM 5314 C CA . GLY B 1 95 ? 129.468 117.881 157.249 1.00 15.12 95 GLY B CA 1
ATOM 5315 C C . GLY B 1 95 ? 130.803 118.609 157.278 1.00 15.12 95 GLY B C 1
ATOM 5316 O O . GLY B 1 95 ? 131.858 118.061 156.956 1.00 15.12 95 GLY B O 1
ATOM 5317 N N . PHE B 1 96 ? 130.742 119.876 157.690 1.00 13.82 96 PHE B N 1
ATOM 5318 C CA . PHE B 1 96 ? 131.903 120.758 157.684 1.00 13.82 96 PHE B CA 1
ATOM 5319 C C . PHE B 1 96 ? 132.299 121.202 159.090 1.00 13.82 96 PHE B C 1
ATOM 5320 O O . PHE B 1 96 ? 132.985 122.216 159.242 1.00 13.82 96 PHE B O 1
ATOM 5328 N N . PHE B 1 97 ? 131.885 120.466 160.122 1.00 14.73 97 PHE B N 1
ATOM 5329 C CA . PHE B 1 97 ? 132.099 120.870 161.508 1.00 14.73 97 PHE B CA 1
ATOM 5330 C C . PHE B 1 97 ? 133.421 120.353 162.073 1.00 14.73 97 PHE B C 1
ATOM 5331 O O . PHE B 1 97 ? 134.146 121.099 162.741 1.00 14.73 97 PHE B O 1
ATOM 5339 N N . GLY B 1 98 ? 133.740 119.080 161.826 1.00 15.74 98 GLY B N 1
ATOM 5340 C CA . GLY B 1 98 ? 134.986 118.528 162.333 1.00 15.74 98 GLY B CA 1
ATOM 5341 C C . GLY B 1 98 ? 136.206 119.192 161.727 1.00 15.74 98 GLY B C 1
ATOM 5342 O O . GLY B 1 98 ? 137.213 119.407 162.407 1.00 15.74 98 GLY B O 1
ATOM 5343 N N . ALA B 1 99 ? 136.127 119.538 160.441 1.00 14.36 99 ALA B N 1
ATOM 5344 C CA . ALA B 1 99 ? 137.213 120.273 159.803 1.00 14.36 99 ALA B CA 1
ATOM 5345 C C . ALA B 1 99 ? 137.409 121.639 160.446 1.00 14.36 99 ALA B C 1
ATOM 5346 O O . ALA B 1 99 ? 138.545 122.063 160.678 1.00 14.36 99 ALA B O 1
ATOM 5348 N N . GLU B 1 100 ? 136.312 122.338 160.751 1.00 15.41 100 GLU B N 1
ATOM 5349 C CA . GLU B 1 100 ? 136.422 123.643 161.397 1.00 15.41 100 GLU B CA 1
ATOM 5350 C C . GLU B 1 100 ? 136.990 123.522 162.804 1.00 15.41 100 GLU B C 1
ATOM 5351 O O . GLU B 1 100 ? 137.737 124.398 163.253 1.00 15.41 100 GLU B O 1
ATOM 5357 N N . MET B 1 101 ? 136.631 122.457 163.524 1.00 16.92 101 MET B N 1
ATOM 5358 C CA . MET B 1 101 ? 137.232 122.227 164.836 1.00 16.92 101 MET B CA 1
ATOM 5359 C C . MET B 1 101 ? 138.728 121.970 164.718 1.00 16.92 101 MET B C 1
ATOM 5360 O O . MET B 1 101 ? 139.514 122.450 165.542 1.00 16.92 101 MET B O 1
ATOM 5365 N N . LYS B 1 102 ? 139.140 121.214 163.699 1.00 16.90 102 LYS B N 1
ATOM 5366 C CA . LYS B 1 102 ? 140.557 120.909 163.536 1.00 16.90 102 LYS B CA 1
ATOM 5367 C C . LYS B 1 102 ? 141.356 122.129 163.084 1.00 16.90 102 LYS B C 1
ATOM 5368 O O . LYS B 1 102 ? 142.525 122.273 163.458 1.00 16.90 102 LYS B O 1
ATOM 5374 N N . PHE B 1 103 ? 140.751 123.022 162.294 1.00 14.37 103 PHE B N 1
ATOM 5375 C CA . PHE B 1 103 ? 141.448 124.232 161.863 1.00 14.37 103 PHE B CA 1
ATOM 5376 C C . PHE B 1 103 ? 141.573 125.267 162.973 1.00 14.37 103 PHE B C 1
ATOM 5377 O O . PHE B 1 103 ? 142.333 126.226 162.819 1.00 14.37 103 PHE B O 1
ATOM 5385 N N . ALA B 1 104 ? 140.844 125.107 164.075 1.00 18.24 104 ALA B N 1
ATOM 5386 C CA . ALA B 1 104 ? 140.863 126.091 165.149 1.00 18.24 104 ALA B CA 1
ATOM 5387 C C . ALA B 1 104 ? 141.935 125.822 166.194 1.00 18.24 104 ALA B C 1
ATOM 5388 O O . ALA B 1 104 ? 142.176 126.687 167.041 1.00 18.24 104 ALA B O 1
ATOM 5390 N N . GLY B 1 105 ? 142.580 124.659 166.165 1.00 20.99 105 GLY B N 1
ATOM 5391 C CA . GLY B 1 105 ? 143.650 124.332 167.082 1.00 20.99 105 GLY B CA 1
ATOM 5392 C C . GLY B 1 105 ? 143.341 123.216 168.060 1.00 20.99 105 GLY B C 1
ATOM 5393 O O . GLY B 1 105 ? 144.276 122.636 168.624 1.00 20.99 105 GLY B O 1
ATOM 5394 N N . TRP B 1 106 ? 142.070 122.901 168.284 1.00 23.40 106 TRP B N 1
ATOM 5395 C CA . TRP B 1 106 ? 141.681 121.823 169.181 1.00 23.40 106 TRP B CA 1
ATOM 5396 C C . TRP B 1 106 ? 141.341 120.569 168.384 1.00 23.40 106 TRP B C 1
ATOM 5397 O O . TRP B 1 106 ? 141.117 120.617 167.173 1.00 23.40 106 TRP B O 1
ATOM 5408 N N . ASP B 1 107 ? 141.309 119.428 169.083 1.00 24.89 107 ASP B N 1
ATOM 5409 C CA . ASP B 1 107 ? 140.802 118.210 168.462 1.00 24.89 107 ASP B CA 1
ATOM 5410 C C . ASP B 1 107 ? 139.964 117.360 169.417 1.00 24.89 107 ASP B C 1
ATOM 5411 O O . ASP B 1 107 ? 139.721 116.184 169.125 1.00 24.89 107 ASP B O 1
ATOM 5416 N N . MET B 1 108 ? 139.514 117.920 170.539 1.00 26.03 108 MET B N 1
ATOM 5417 C CA . MET B 1 108 ? 138.667 117.201 171.484 1.00 26.03 108 MET B CA 1
ATOM 5418 C C . MET B 1 108 ? 138.018 118.210 172.419 1.00 26.03 108 MET B C 1
ATOM 5419 O O . MET B 1 108 ? 138.630 119.213 172.795 1.00 26.03 108 MET B O 1
ATOM 5424 N N . VAL B 1 109 ? 136.769 117.934 172.786 1.00 25.94 109 VAL B N 1
ATOM 5425 C CA . VAL B 1 109 ? 136.027 118.783 173.718 1.00 25.94 109 VAL B CA 1
ATOM 5426 C C . VAL B 1 109 ? 135.282 117.887 174.699 1.00 25.94 109 VAL B C 1
ATOM 5427 O O . VAL B 1 109 ? 134.607 116.938 174.292 1.00 25.94 109 VAL B O 1
ATOM 5431 N N . ILE B 1 110 ? 135.400 118.188 175.992 1.00 27.56 110 ILE B N 1
ATOM 5432 C CA . ILE B 1 110 ? 134.822 117.373 177.058 1.00 27.56 110 ILE B CA 1
ATOM 5433 C C . ILE B 1 110 ? 133.810 118.214 177.825 1.00 27.56 110 ILE B C 1
ATOM 5434 O O . ILE B 1 110 ? 134.147 119.292 178.328 1.00 27.56 110 ILE B O 1
ATOM 5439 N N . PHE B 1 111 ? 132.577 117.720 177.924 1.00 30.45 111 PHE B N 1
ATOM 5440 C CA . PHE B 1 111 ? 131.507 118.372 178.667 1.00 30.45 111 PHE B CA 1
ATOM 5441 C C . PHE B 1 111 ? 131.198 117.566 179.919 1.00 30.45 111 PHE B C 1
ATOM 5442 O O . PHE B 1 111 ? 130.902 116.367 179.831 1.00 30.45 111 PHE B O 1
ATOM 5450 N N . GLU B 1 112 ? 131.246 118.227 181.075 1.00 38.84 112 GLU B N 1
ATOM 5451 C CA . GLU B 1 112 ? 130.930 117.600 182.349 1.00 38.84 112 GLU B CA 1
ATOM 5452 C C . GLU B 1 112 ? 130.164 118.579 183.229 1.00 38.84 112 GLU B C 1
ATOM 5453 O O . GLU B 1 112 ? 130.417 119.786 183.195 1.00 38.84 112 GLU B O 1
ATOM 5459 N N . GLY B 1 113 ? 129.221 118.055 184.000 1.00 38.59 113 GLY B N 1
ATOM 5460 C CA . GLY B 1 113 ? 128.437 118.860 184.912 1.00 38.59 113 GLY B CA 1
ATOM 5461 C C . GLY B 1 113 ? 127.076 119.232 184.360 1.00 38.59 113 GLY B C 1
ATOM 5462 O O . GLY B 1 113 ? 126.552 118.621 183.426 1.00 38.59 113 GLY B O 1
ATOM 5463 N N . ARG B 1 114 ? 126.490 120.260 184.971 1.00 39.42 114 ARG B N 1
ATOM 5464 C CA . ARG B 1 114 ? 125.206 120.797 184.543 1.00 39.42 114 ARG B CA 1
ATOM 5465 C C . ARG B 1 114 ? 125.168 122.285 184.859 1.00 39.42 114 ARG B C 1
ATOM 5466 O O . ARG B 1 114 ? 125.587 122.704 185.940 1.00 39.42 114 ARG B O 1
ATOM 5474 N N . SER B 1 115 ? 124.661 123.080 183.907 1.00 41.39 115 SER B N 1
ATOM 5475 C CA . SER B 1 115 ? 124.600 124.527 184.074 1.00 41.39 115 SER B CA 1
ATOM 5476 C C . SER B 1 115 ? 123.234 124.939 184.591 1.00 41.39 115 SER B C 1
ATOM 5477 O O . SER B 1 115 ? 122.216 124.439 184.092 1.00 41.39 115 SER B O 1
ATOM 5480 N N . PRO B 1 116 ? 123.168 125.830 185.585 1.00 42.83 116 PRO B N 1
ATOM 5481 C CA . PRO B 1 116 ? 121.860 126.239 186.126 1.00 42.83 116 PRO B CA 1
ATOM 5482 C C . PRO B 1 116 ? 120.979 126.984 185.136 1.00 42.83 116 PRO B C 1
ATOM 5483 O O . PRO B 1 116 ? 119.756 127.000 185.316 1.00 42.83 116 PRO B O 1
ATOM 5487 N N . THR B 1 117 ? 121.548 127.601 184.110 1.00 42.07 117 THR B N 1
ATOM 5488 C CA . THR B 1 117 ? 120.819 128.373 183.118 1.00 42.07 117 THR B CA 1
ATOM 5489 C C . THR B 1 117 ? 121.235 127.926 181.726 1.00 42.07 117 THR B C 1
ATOM 5490 O O . THR B 1 117 ? 122.335 127.394 181.543 1.00 42.07 117 THR B O 1
ATOM 5494 N N . PRO B 1 118 ? 120.368 128.101 180.724 1.00 36.95 118 PRO B N 1
ATOM 5495 C CA . PRO B 1 118 ? 120.754 127.746 179.352 1.00 36.95 118 PRO B CA 1
ATOM 5496 C C . PRO B 1 118 ? 121.914 128.595 178.855 1.00 36.95 118 PRO B C 1
ATOM 5497 O O . PRO B 1 118 ? 121.941 129.813 179.037 1.00 36.95 118 PRO B O 1
ATOM 5501 N N . VAL B 1 119 ? 122.883 127.931 178.218 1.00 33.51 119 VAL B N 1
ATOM 5502 C CA . VAL B 1 119 ? 124.079 128.581 177.693 1.00 33.51 119 VAL B CA 1
ATOM 5503 C C . VAL B 1 119 ? 124.418 127.967 176.343 1.00 33.51 119 VAL B C 1
ATOM 5504 O O . VAL B 1 119 ? 123.879 126.929 175.956 1.00 33.51 119 VAL B O 1
ATOM 5508 N N . TYR B 1 120 ? 125.321 128.626 175.620 1.00 30.26 120 TYR B N 1
ATOM 5509 C CA . TYR B 1 120 ? 125.891 128.064 174.403 1.00 30.26 120 TYR B CA 1
ATOM 5510 C C . TYR B 1 120 ? 127.350 128.492 174.299 1.00 30.26 120 TYR B C 1
ATOM 5511 O O . TYR B 1 120 ? 127.767 129.496 174.881 1.00 30.26 120 TYR B O 1
ATOM 5520 N N . LEU B 1 121 ? 128.130 127.711 173.555 1.00 26.57 121 LEU B N 1
ATOM 5521 C CA . LEU B 1 121 ? 129.585 127.820 173.568 1.00 26.57 121 LEU B CA 1
ATOM 5522 C C . LEU B 1 121 ? 130.101 128.382 172.249 1.00 26.57 121 LEU B C 1
ATOM 5523 O O . LEU B 1 121 ? 129.614 128.013 171.176 1.00 26.57 121 LEU B O 1
ATOM 5528 N N . PHE B 1 122 ? 131.093 129.275 172.334 1.00 28.93 122 PHE B N 1
ATOM 5529 C CA . PHE B 1 122 ? 131.658 129.943 171.167 1.00 28.93 122 PHE B CA 1
ATOM 5530 C C . PHE B 1 122 ? 133.179 129.867 171.205 1.00 28.93 122 PHE B C 1
ATOM 5531 O O . PHE B 1 122 ? 133.788 130.158 172.237 1.00 28.93 122 PHE B O 1
ATOM 5539 N N . ILE B 1 123 ? 133.797 129.489 170.082 1.00 28.70 123 ILE B N 1
ATOM 5540 C CA . ILE B 1 123 ? 135.248 129.296 170.032 1.00 28.70 123 ILE B CA 1
ATOM 5541 C C . ILE B 1 123 ? 135.848 130.117 168.895 1.00 28.70 123 ILE B C 1
ATOM 5542 O O . ILE B 1 123 ? 135.383 130.036 167.754 1.00 28.70 123 ILE B O 1
ATOM 5547 N N . GLU B 1 124 ? 136.893 130.909 169.207 1.00 36.00 124 GLU B N 1
ATOM 5548 C CA . GLU B 1 124 ? 137.727 131.597 168.207 1.00 36.00 124 GLU B CA 1
ATOM 5549 C C . GLU B 1 124 ? 139.208 131.351 168.523 1.00 36.00 124 GLU B C 1
ATOM 5550 O O . GLU B 1 124 ? 139.855 132.148 169.207 1.00 36.00 124 GLU B O 1
ATOM 5556 N N . ASN B 1 125 ? 139.711 130.196 168.090 1.00 32.19 125 ASN B N 1
ATOM 5557 C CA . ASN B 1 125 ? 141.121 129.852 167.902 1.00 32.19 125 ASN B CA 1
ATOM 5558 C C . ASN B 1 125 ? 141.962 129.814 169.173 1.00 32.19 125 ASN B C 1
ATOM 5559 O O . ASN B 1 125 ? 142.949 129.075 169.240 1.00 32.19 125 ASN B O 1
ATOM 5564 N N . GLU B 1 126 ? 141.574 130.576 170.190 1.00 40.42 126 GLU B N 1
ATOM 5565 C CA . GLU B 1 126 ? 142.158 130.488 171.520 1.00 40.42 126 GLU B CA 1
ATOM 5566 C C . GLU B 1 126 ? 141.085 130.809 172.541 1.00 40.42 126 GLU B C 1
ATOM 5567 O O . GLU B 1 126 ? 141.218 130.494 173.727 1.00 40.42 126 GLU B O 1
ATOM 5573 N N . ARG B 1 127 ? 140.019 131.448 172.078 1.00 40.11 127 ARG B N 1
ATOM 5574 C CA . ARG B 1 127 ? 139.065 132.115 172.954 1.00 40.11 127 ARG B CA 1
ATOM 5575 C C . ARG B 1 127 ? 137.756 131.342 172.917 1.00 40.11 127 ARG B C 1
ATOM 5576 O O . ARG B 1 127 ? 136.942 131.528 172.011 1.00 40.11 127 ARG B O 1
ATOM 5584 N N . ALA B 1 128 ? 137.570 130.462 173.888 1.00 35.69 128 ALA B N 1
ATOM 5585 C CA . ALA B 1 128 ? 136.308 129.767 174.070 1.00 35.69 128 ALA B CA 1
ATOM 5586 C C . ALA B 1 128 ? 135.570 130.394 175.242 1.00 35.69 128 ALA B C 1
ATOM 5587 O O . ALA B 1 128 ? 136.128 130.535 176.331 1.00 35.69 128 ALA B O 1
ATOM 5589 N N . GLU B 1 129 ? 134.325 130.796 175.007 1.00 35.86 129 GLU B N 1
ATOM 5590 C CA . GLU B 1 129 ? 133.531 131.442 176.042 1.00 35.86 129 GLU B CA 1
ATOM 5591 C C . GLU B 1 129 ? 132.122 130.868 176.040 1.00 35.86 129 GLU B C 1
ATOM 5592 O O . GLU B 1 129 ? 131.638 130.343 175.031 1.00 35.86 129 GLU B O 1
ATOM 5598 N N . LEU B 1 130 ? 131.470 130.979 177.194 1.00 33.08 130 LEU B N 1
ATOM 5599 C CA . LEU B 1 130 ? 130.088 130.560 177.381 1.00 33.08 130 LEU B CA 1
ATOM 5600 C C . LEU B 1 130 ? 129.199 131.794 177.428 1.00 33.08 130 LEU B C 1
ATOM 5601 O O . LEU B 1 130 ? 129.520 132.767 178.116 1.00 33.08 130 LEU B O 1
ATOM 5606 N N . ARG B 1 131 ? 128.086 131.753 176.697 1.00 35.60 131 ARG B N 1
ATOM 5607 C CA . ARG B 1 131 ? 127.191 132.893 176.587 1.00 35.60 131 ARG B CA 1
ATOM 5608 C C . ARG B 1 131 ? 125.773 132.472 176.938 1.00 35.60 131 ARG B C 1
ATOM 5609 O O . ARG B 1 131 ? 125.379 131.322 176.727 1.00 35.60 131 ARG B O 1
ATOM 5617 N N . ASP B 1 132 ? 125.010 133.421 177.475 1.00 39.72 132 ASP B N 1
ATOM 5618 C CA . ASP B 1 132 ? 123.614 133.168 177.800 1.00 39.72 132 ASP B CA 1
ATOM 5619 C C . ASP B 1 132 ? 122.796 132.983 176.530 1.00 39.72 132 ASP B C 1
ATOM 5620 O O . ASP B 1 132 ? 122.950 133.726 175.558 1.00 39.72 132 ASP B O 1
ATOM 5625 N N . ALA B 1 133 ? 121.917 131.986 176.545 1.00 37.12 133 ALA B N 1
ATOM 5626 C CA . ALA B 1 133 ? 121.088 131.633 175.399 1.00 37.12 133 ALA B CA 1
ATOM 5627 C C . ALA B 1 133 ? 119.644 131.443 175.830 1.00 37.12 133 ALA B C 1
ATOM 5628 O O . ALA B 1 133 ? 118.973 130.483 175.448 1.00 37.12 133 ALA B O 1
ATOM 5630 N N . SER B 1 134 ? 119.145 132.370 176.646 1.00 39.84 134 SER B N 1
ATOM 5631 C CA . SER B 1 134 ? 117.763 132.296 177.098 1.00 39.84 134 SER B CA 1
ATOM 5632 C C . SER B 1 134 ? 116.769 132.696 176.018 1.00 39.84 134 SER B C 1
ATOM 5633 O O . SER B 1 134 ? 115.579 132.391 176.148 1.00 39.84 134 SER B O 1
ATOM 5636 N N . TYR B 1 135 ? 117.223 133.370 174.963 1.00 40.01 135 TYR B N 1
ATOM 5637 C CA . TYR B 1 135 ? 116.347 133.776 173.874 1.00 40.01 135 TYR B CA 1
ATOM 5638 C C . TYR B 1 135 ? 116.291 132.760 172.740 1.00 40.01 135 TYR B C 1
ATOM 5639 O O . TYR B 1 135 ? 115.502 132.944 171.807 1.00 40.01 135 TYR B O 1
ATOM 5648 N N . LEU B 1 136 ? 117.099 131.701 172.795 1.00 36.25 136 LEU B N 1
ATOM 5649 C CA . LEU B 1 136 ? 117.065 130.652 171.785 1.00 36.25 136 LEU B CA 1
ATOM 5650 C C . LEU B 1 136 ? 116.272 129.429 172.214 1.00 36.25 136 LEU B C 1
ATOM 5651 O O . LEU B 1 136 ? 115.963 128.586 171.365 1.00 36.25 136 LEU B O 1
ATOM 5656 N N . TRP B 1 137 ? 115.950 129.308 173.501 1.00 36.14 137 TRP B N 1
ATOM 5657 C CA . TRP B 1 137 ? 115.238 128.140 174.002 1.00 36.14 137 TRP B CA 1
ATOM 5658 C C . TRP B 1 137 ? 113.851 128.053 173.378 1.00 36.14 137 TRP B C 1
ATOM 5659 O O . TRP B 1 137 ? 113.120 129.045 173.318 1.00 36.14 137 TRP B O 1
ATOM 5670 N N . GLY B 1 138 ? 113.490 126.862 172.912 1.00 36.89 138 GLY B N 1
ATOM 5671 C CA . GLY B 1 138 ? 112.203 126.653 172.281 1.00 36.89 138 GLY B CA 1
ATOM 5672 C C . GLY B 1 138 ? 112.149 126.934 170.797 1.00 36.89 138 GLY B C 1
ATOM 5673 O O . GLY B 1 138 ? 111.049 127.007 170.237 1.00 36.89 138 GLY B O 1
ATOM 5674 N N . ARG B 1 139 ? 113.294 127.090 170.142 1.00 41.07 139 ARG B N 1
ATOM 5675 C CA . ARG B 1 139 ? 113.370 127.316 168.708 1.00 41.07 139 ARG B CA 1
ATOM 5676 C C . ARG B 1 139 ? 114.048 126.122 168.052 1.00 41.07 139 ARG B C 1
ATOM 5677 O O . ARG B 1 139 ? 114.896 125.464 168.659 1.00 41.07 139 ARG B O 1
ATOM 5685 N N . SER B 1 140 ? 113.671 125.840 166.809 1.00 35.56 140 SER B N 1
ATOM 5686 C CA . SER B 1 140 ? 114.263 124.722 166.093 1.00 35.56 140 SER B CA 1
ATOM 5687 C C . SER B 1 140 ? 115.690 125.067 165.657 1.00 35.56 140 SER B C 1
ATOM 5688 O O . SER B 1 140 ? 116.206 126.161 165.908 1.00 35.56 140 SER B O 1
ATOM 5691 N N . CYS B 1 141 ? 116.340 124.102 165.000 1.00 32.60 141 CYS B N 1
ATOM 5692 C CA . CYS B 1 141 ? 117.760 124.233 164.681 1.00 32.60 141 CYS B CA 1
ATOM 5693 C C . CYS B 1 141 ? 118.025 125.358 163.688 1.00 32.60 141 CYS B C 1
ATOM 5694 O O . CYS B 1 141 ? 118.993 126.114 163.845 1.00 32.60 141 CYS B O 1
ATOM 5697 N N . TRP B 1 142 ? 117.182 125.478 162.659 1.00 32.64 142 TRP B N 1
ATOM 5698 C CA . TRP B 1 142 ? 117.444 126.421 161.575 1.00 32.64 142 TRP B CA 1
ATOM 5699 C C . TRP B 1 142 ? 117.459 127.860 162.082 1.00 32.64 142 TRP B C 1
ATOM 5700 O O . TRP B 1 142 ? 118.353 128.648 161.736 1.00 32.64 142 TRP B O 1
ATOM 5711 N N . GLU B 1 143 ? 116.478 128.214 162.919 1.00 36.34 143 GLU B N 1
ATOM 5712 C CA . GLU B 1 143 ? 116.430 129.560 163.481 1.00 36.34 143 GLU B CA 1
ATOM 5713 C C . GLU B 1 143 ? 117.615 129.818 164.398 1.00 36.34 143 GLU B C 1
ATOM 5714 O O . GLU B 1 143 ? 118.129 130.938 164.451 1.00 36.34 143 GLU B O 1
ATOM 5720 N N . THR B 1 144 ? 118.062 128.793 165.124 1.00 31.41 144 THR B N 1
ATOM 5721 C CA . THR B 1 144 ? 119.214 128.949 166.005 1.00 31.41 144 THR B CA 1
ATOM 5722 C C . THR B 1 144 ? 120.474 129.264 165.209 1.00 31.41 144 THR B C 1
ATOM 5723 O O . THR B 1 144 ? 121.224 130.190 165.551 1.00 31.41 144 THR B O 1
ATOM 5727 N N . GLU B 1 145 ? 120.717 128.510 164.132 1.00 29.89 145 GLU B N 1
ATOM 5728 C CA . GLU B 1 145 ? 121.890 128.772 163.301 1.00 29.89 145 GLU B CA 1
ATOM 5729 C C . GLU B 1 145 ? 121.819 130.157 162.671 1.00 29.89 145 GLU B C 1
ATOM 5730 O O . GLU B 1 145 ? 122.806 130.906 162.679 1.00 29.89 145 GLU B O 1
ATOM 5736 N N . GLU B 1 146 ? 120.648 130.524 162.138 1.00 33.41 146 GLU B N 1
ATOM 5737 C CA . GLU B 1 146 ? 120.509 131.831 161.502 1.00 33.41 146 GLU B CA 1
ATOM 5738 C C . GLU B 1 146 ? 120.690 132.965 162.506 1.00 33.41 146 GLU B C 1
ATOM 5739 O O . GLU B 1 146 ? 121.340 133.972 162.202 1.00 33.41 146 GLU B O 1
ATOM 5745 N N . SER B 1 147 ? 120.132 132.815 163.710 1.00 31.22 147 SER B N 1
ATOM 5746 C CA . SER B 1 147 ? 120.245 133.852 164.728 1.00 31.22 147 SER B CA 1
ATOM 5747 C C . SER B 1 147 ? 121.679 134.006 165.212 1.00 31.22 147 SER B C 1
ATOM 5748 O O . SER B 1 147 ? 122.144 135.131 165.415 1.00 31.22 147 SER B O 1
ATOM 5751 N N . ILE B 1 148 ? 122.397 132.895 165.402 1.00 27.66 148 ILE B N 1
ATOM 5752 C CA . ILE B 1 148 ? 123.794 132.987 165.824 1.00 27.66 148 ILE B CA 1
ATOM 5753 C C . ILE B 1 148 ? 124.632 133.667 164.747 1.00 27.66 148 ILE B C 1
ATOM 5754 O O . ILE B 1 148 ? 125.441 134.562 165.034 1.00 27.66 148 ILE B O 1
ATOM 5759 N N . ARG B 1 149 ? 124.432 133.268 163.485 1.00 27.98 149 ARG B N 1
ATOM 5760 C CA . ARG B 1 149 ? 125.198 133.860 162.392 1.00 27.98 149 ARG B CA 1
ATOM 5761 C C . ARG B 1 149 ? 124.897 135.346 162.237 1.00 27.98 149 ARG B C 1
ATOM 5762 O O . ARG B 1 149 ? 125.801 136.142 161.959 1.00 27.98 149 ARG B O 1
ATOM 5770 N N . ALA B 1 150 ? 123.633 135.741 162.409 1.00 29.94 150 ALA B N 1
ATOM 5771 C CA . ALA B 1 150 ? 123.278 137.149 162.268 1.00 29.94 150 ALA B CA 1
ATOM 5772 C C . ALA B 1 150 ? 123.771 137.974 163.451 1.00 29.94 150 ALA B C 1
ATOM 5773 O O . ALA B 1 150 ? 124.174 139.129 163.281 1.00 29.94 150 ALA B O 1
ATOM 5775 N N . GLN B 1 151 ? 123.741 137.405 164.659 1.00 28.41 151 GLN B N 1
ATOM 5776 C CA . GLN B 1 151 ? 124.168 138.152 165.835 1.00 28.41 151 GLN B CA 1
ATOM 5777 C C . GLN B 1 151 ? 125.675 138.356 165.848 1.00 28.41 151 GLN B C 1
ATOM 5778 O O . GLN B 1 151 ? 126.153 139.447 166.180 1.00 28.41 151 GLN B O 1
ATOM 5784 N N . HIS B 1 152 ? 126.444 137.327 165.497 1.00 29.27 152 HIS B N 1
ATOM 5785 C CA . HIS B 1 152 ? 127.895 137.452 165.553 1.00 29.27 152 HIS B CA 1
ATOM 5786 C C . HIS B 1 152 ? 128.495 138.071 164.299 1.00 29.27 152 HIS B C 1
ATOM 5787 O O . HIS B 1 152 ? 129.708 138.308 164.270 1.00 29.27 152 HIS B O 1
ATOM 5794 N N . GLN B 1 153 ? 127.678 138.334 163.277 1.00 32.39 153 GLN B N 1
ATOM 5795 C CA . GLN B 1 153 ? 128.079 139.053 162.065 1.00 32.39 153 GLN B CA 1
ATOM 5796 C C . GLN B 1 153 ? 129.205 138.330 161.322 1.00 32.39 153 GLN B C 1
ATOM 5797 O O . GLN B 1 153 ? 130.264 138.894 161.041 1.00 32.39 153 GLN B O 1
ATOM 5803 N N . ASP B 1 154 ? 128.951 137.063 160.998 1.00 26.12 154 ASP B N 1
ATOM 5804 C CA . ASP B 1 154 ? 129.916 136.273 160.245 1.00 26.12 154 ASP B CA 1
ATOM 5805 C C . ASP B 1 154 ? 129.191 135.126 159.548 1.00 26.12 154 ASP B C 1
ATOM 5806 O O . ASP B 1 154 ? 128.553 134.303 160.215 1.00 26.12 154 ASP B O 1
ATOM 5811 N N . PRO B 1 155 ? 129.251 135.038 158.220 1.00 23.17 155 PRO B N 1
ATOM 5812 C CA . PRO B 1 155 ? 128.562 133.955 157.507 1.00 23.17 155 PRO B CA 1
ATOM 5813 C C . PRO B 1 155 ? 129.361 132.671 157.342 1.00 23.17 155 PRO B C 1
ATOM 5814 O O . PRO B 1 155 ? 128.913 131.787 156.604 1.00 23.17 155 PRO B O 1
ATOM 5818 N N . LEU B 1 156 ? 130.513 132.533 157.994 1.00 19.43 156 LEU B N 1
ATOM 5819 C CA . LEU B 1 156 ? 131.346 131.341 157.889 1.00 19.43 156 LEU B CA 1
ATOM 5820 C C . LEU B 1 156 ? 131.588 130.715 159.258 1.00 19.43 156 LEU B C 1
ATOM 5821 O O . LEU B 1 156 ? 132.685 130.246 159.563 1.00 19.43 156 LEU B O 1
ATOM 5826 N N . ILE B 1 157 ? 130.559 130.704 160.097 1.00 18.01 157 ILE B N 1
ATOM 5827 C CA . ILE B 1 157 ? 130.600 130.082 161.416 1.00 18.01 157 ILE B CA 1
ATOM 5828 C C . ILE B 1 157 ? 129.906 128.733 161.327 1.00 18.01 157 ILE B C 1
ATOM 5829 O O . ILE B 1 157 ? 128.823 128.622 160.741 1.00 18.01 157 ILE B O 1
ATOM 5834 N N . ARG B 1 158 ? 130.525 127.698 161.893 1.00 16.30 158 ARG B N 1
ATOM 5835 C CA . ARG B 1 158 ? 129.947 126.360 161.860 1.00 16.30 158 ARG B CA 1
ATOM 5836 C C . ARG B 1 158 ? 129.265 126.068 163.190 1.00 16.30 158 ARG B C 1
ATOM 5837 O O . ARG B 1 158 ? 129.880 126.206 164.254 1.00 16.30 158 ARG B O 1
ATOM 5845 N N . VAL B 1 159 ? 127.996 125.661 163.122 1.00 18.86 159 VAL B N 1
ATOM 5846 C CA . VAL B 1 159 ? 127.104 125.612 164.276 1.00 18.86 159 VAL B CA 1
ATOM 5847 C C . VAL B 1 159 ? 126.488 124.224 164.386 1.00 18.86 159 VAL B C 1
ATOM 5848 O O . VAL B 1 159 ? 126.029 123.658 163.388 1.00 18.86 159 VAL B O 1
ATOM 5852 N N . SER B 1 160 ? 126.481 123.675 165.603 1.00 21.68 160 SER B N 1
ATOM 5853 C CA . SER B 1 160 ? 125.823 122.406 165.901 1.00 21.68 160 SER B CA 1
ATOM 5854 C C . SER B 1 160 ? 124.889 122.594 167.087 1.00 21.68 160 SER B C 1
ATOM 5855 O O . SER B 1 160 ? 125.291 123.167 168.105 1.00 21.68 160 SER B O 1
ATOM 5858 N N . SER B 1 161 ? 123.654 122.102 166.973 1.00 22.84 161 SER B N 1
ATOM 5859 C CA . SER B 1 161 ? 122.643 122.407 167.979 1.00 22.84 161 SER B CA 1
ATOM 5860 C C . SER B 1 161 ? 121.554 121.342 167.984 1.00 22.84 161 SER B C 1
ATOM 5861 O O . SER B 1 161 ? 121.521 120.446 167.138 1.00 22.84 161 SER B O 1
ATOM 5864 N N . ILE B 1 162 ? 120.653 121.466 168.956 1.00 26.94 162 ILE B N 1
ATOM 5865 C CA . ILE B 1 162 ? 119.518 120.569 169.110 1.00 26.94 162 ILE B CA 1
ATOM 5866 C C . ILE B 1 162 ? 118.232 121.341 168.827 1.00 26.94 162 ILE B C 1
ATOM 5867 O O . ILE B 1 162 ? 118.232 122.561 168.669 1.00 26.94 162 ILE B O 1
ATOM 5872 N N . GLY B 1 163 ? 117.118 120.608 168.776 1.00 33.23 163 GLY B N 1
ATOM 5873 C CA . GLY B 1 163 ? 115.819 121.175 168.528 1.00 33.23 163 GLY B CA 1
ATOM 5874 C C . GLY B 1 163 ? 114.902 121.091 169.730 1.00 33.23 163 GLY B C 1
ATOM 5875 O O . GLY B 1 163 ? 115.343 121.000 170.883 1.00 33.23 163 GLY B O 1
ATOM 5876 N N . ARG B 1 164 ? 113.596 121.127 169.456 1.00 39.64 164 ARG B N 1
ATOM 5877 C CA . ARG B 1 164 ? 112.607 121.013 170.523 1.00 39.64 164 ARG B CA 1
ATOM 5878 C C . ARG B 1 164 ? 112.473 119.590 171.044 1.00 39.64 164 ARG B C 1
ATOM 5879 O O . ARG B 1 164 ? 111.946 119.397 172.143 1.00 39.64 164 ARG B O 1
ATOM 5887 N N . ALA B 1 165 ? 112.925 118.593 170.284 1.00 37.12 165 ALA B N 1
ATOM 5888 C CA . ALA B 1 165 ? 112.851 117.212 170.743 1.00 37.12 165 ALA B CA 1
ATOM 5889 C C . ALA B 1 165 ? 113.966 116.855 171.714 1.00 37.12 165 ALA B C 1
ATOM 5890 O O . ALA B 1 165 ? 113.952 115.751 172.266 1.00 37.12 165 ALA B O 1
ATOM 5892 N N . GLY B 1 166 ? 114.928 117.745 171.927 1.00 36.91 166 GLY B N 1
ATOM 5893 C CA . GLY B 1 166 ? 115.956 117.514 172.918 1.00 36.91 166 GLY B CA 1
ATOM 5894 C C . GLY B 1 166 ? 115.611 118.166 174.238 1.00 36.91 166 GLY B C 1
ATOM 5895 O O . GLY B 1 166 ? 115.889 117.614 175.305 1.00 36.91 166 GLY B O 1
ATOM 5896 N N . GLU B 1 167 ? 115.005 119.353 174.170 1.00 36.57 167 GLU B N 1
ATOM 5897 C CA . GLU B 1 167 ? 114.609 120.059 175.384 1.00 36.57 167 GLU B CA 1
ATOM 5898 C C . GLU B 1 167 ? 113.498 119.319 176.118 1.00 36.57 167 GLU B C 1
ATOM 5899 O O . GLU B 1 167 ? 113.485 119.270 177.353 1.00 36.57 167 GLU B O 1
ATOM 5905 N N . ASN B 1 168 ? 112.557 118.736 175.375 1.00 40.72 168 ASN B N 1
ATOM 5906 C CA . ASN B 1 168 ? 111.520 117.910 175.979 1.00 40.72 168 ASN B CA 1
ATOM 5907 C C . ASN B 1 168 ? 112.034 116.540 176.396 1.00 40.72 168 ASN B C 1
ATOM 5908 O O . ASN B 1 168 ? 111.274 115.773 176.997 1.00 40.72 168 ASN B O 1
ATOM 5913 N N . GLN B 1 169 ? 113.290 116.219 176.070 1.00 39.46 169 GLN B N 1
ATOM 5914 C CA . GLN B 1 169 ? 113.936 114.958 176.437 1.00 39.46 169 GLN B CA 1
ATOM 5915 C C . GLN B 1 169 ? 113.194 113.756 175.856 1.00 39.46 169 GLN B C 1
ATOM 5916 O O . GLN B 1 169 ? 112.851 112.805 176.560 1.00 39.46 169 GLN B O 1
ATOM 5922 N N . VAL B 1 170 ? 112.938 113.812 174.548 1.00 37.32 170 VAL B N 1
ATOM 5923 C CA . VAL B 1 170 ? 112.472 112.636 173.828 1.00 37.32 170 VAL B CA 1
ATOM 5924 C C . VAL B 1 170 ? 113.597 111.612 173.790 1.00 37.32 170 VAL B C 1
ATOM 5925 O O . VAL B 1 170 ? 114.776 111.964 173.653 1.00 37.32 170 VAL B O 1
ATOM 5929 N N . MET B 1 171 ? 113.239 110.334 173.924 1.00 39.87 171 MET B N 1
ATOM 5930 C CA . MET B 1 171 ? 114.240 109.293 174.126 1.00 39.87 171 MET B CA 1
ATOM 5931 C C . MET B 1 171 ? 115.132 109.068 172.911 1.00 39.87 171 MET B C 1
ATOM 5932 O O . MET B 1 171 ? 116.192 108.451 173.052 1.00 39.87 171 MET B O 1
ATOM 5937 N N . PHE B 1 172 ? 114.744 109.543 171.730 1.00 35.89 172 PHE B N 1
ATOM 5938 C CA . PHE B 1 172 ? 115.541 109.333 170.523 1.00 35.89 172 PHE B CA 1
ATOM 5939 C C . PHE B 1 172 ? 115.837 110.656 169.826 1.00 35.89 172 PHE B C 1
ATOM 5940 O O . PHE B 1 172 ? 115.741 110.778 168.604 1.00 35.89 172 PHE B O 1
ATOM 5948 N N . ALA B 1 173 ? 116.225 111.666 170.598 1.00 30.46 173 ALA B N 1
ATOM 5949 C CA . ALA B 1 173 ? 116.663 112.924 170.016 1.00 30.46 173 ALA B CA 1
ATOM 5950 C C . ALA B 1 173 ? 118.052 112.755 169.401 1.00 30.46 173 ALA B C 1
ATOM 5951 O O . ALA B 1 173 ? 118.712 111.726 169.559 1.00 30.46 173 ALA B O 1
ATOM 5953 N N . CYS B 1 174 ? 118.508 113.781 168.688 1.00 27.85 174 CYS B N 1
ATOM 5954 C CA . CYS B 1 174 ? 119.777 113.701 167.975 1.00 27.85 174 CYS B CA 1
ATOM 5955 C C . CYS B 1 174 ? 120.367 115.100 167.856 1.00 27.85 174 CYS B C 1
ATOM 5956 O O . CYS B 1 174 ? 119.767 116.088 168.285 1.00 27.85 174 CYS B O 1
ATOM 5959 N N . ILE B 1 175 ? 121.556 115.170 167.264 1.00 23.69 175 ILE B N 1
ATOM 5960 C CA . ILE B 1 175 ? 122.305 116.409 167.096 1.00 23.69 175 ILE B CA 1
ATOM 5961 C C . ILE B 1 175 ? 122.448 116.677 165.605 1.00 23.69 175 ILE B C 1
ATOM 5962 O O . ILE B 1 175 ? 122.934 115.817 164.863 1.00 23.69 175 ILE B O 1
ATOM 5967 N N . VAL B 1 176 ? 122.039 117.865 165.170 1.00 22.67 176 VAL B N 1
ATOM 5968 C CA . VAL B 1 176 ? 121.983 118.217 163.757 1.00 22.67 176 VAL B CA 1
ATOM 5969 C C . VAL B 1 176 ? 122.944 119.368 163.500 1.00 22.67 176 VAL B C 1
ATOM 5970 O O . VAL B 1 176 ? 122.887 120.392 164.188 1.00 22.67 176 VAL B O 1
ATOM 5974 N N . ASN B 1 177 ? 123.823 119.204 162.510 1.00 22.66 177 ASN B N 1
ATOM 5975 C CA . ASN B 1 177 ? 124.719 120.270 162.080 1.00 22.66 177 ASN B CA 1
ATOM 5976 C C . ASN B 1 177 ? 124.621 120.449 160.573 1.00 22.66 177 ASN B C 1
ATOM 5977 O O . ASN B 1 177 ? 124.477 119.473 159.833 1.00 22.66 177 ASN B O 1
ATOM 5982 N N . ASP B 1 178 ? 124.700 121.705 160.128 1.00 24.14 178 ASP B N 1
ATOM 5983 C CA . ASP B 1 178 ? 124.597 122.066 158.711 1.00 24.14 178 ASP B CA 1
ATOM 5984 C C . ASP B 1 178 ? 123.286 121.576 158.100 1.00 24.14 178 ASP B C 1
ATOM 5985 O O . ASP B 1 178 ? 123.277 120.864 157.093 1.00 24.14 178 ASP B O 1
ATOM 5990 N N . LEU B 1 179 ? 122.175 121.938 158.746 1.00 26.75 179 LEU B N 1
ATOM 5991 C CA . LEU B 1 179 ? 120.810 121.780 158.248 1.00 26.75 179 LEU B CA 1
ATOM 5992 C C . LEU B 1 179 ? 120.349 120.328 158.163 1.00 26.75 179 LEU B C 1
ATOM 5993 O O . LEU B 1 179 ? 119.512 119.906 158.966 1.00 26.75 179 LEU B O 1
ATOM 5998 N N . HIS B 1 180 ? 120.850 119.554 157.200 1.00 25.46 180 HIS B N 1
ATOM 5999 C CA . HIS B 1 180 ? 120.339 118.204 156.997 1.00 25.46 180 HIS B CA 1
ATOM 6000 C C . HIS B 1 180 ? 121.313 117.100 157.384 1.00 25.46 180 HIS B C 1
ATOM 6001 O O . HIS B 1 180 ? 120.926 115.928 157.360 1.00 25.46 180 HIS B O 1
ATOM 6008 N N . ARG B 1 181 ? 122.551 117.428 157.733 1.00 23.32 181 ARG B N 1
ATOM 6009 C CA . ARG B 1 181 ? 123.483 116.427 158.230 1.00 23.32 181 ARG B CA 1
ATOM 6010 C C . ARG B 1 181 ? 123.262 116.231 159.722 1.00 23.32 181 ARG B C 1
ATOM 6011 O O . ARG B 1 181 ? 123.069 117.196 160.463 1.00 23.32 181 ARG B O 1
ATOM 6019 N N . ALA B 1 182 ? 123.274 114.979 160.168 1.00 24.36 182 ALA B N 1
ATOM 6020 C CA . ALA B 1 182 ? 122.895 114.735 161.550 1.00 24.36 182 ALA B CA 1
ATOM 6021 C C . ALA B 1 182 ? 123.513 113.449 162.067 1.00 24.36 182 ALA B C 1
ATOM 6022 O O . ALA B 1 182 ? 123.800 112.527 161.304 1.00 24.36 182 ALA B O 1
ATOM 6024 N N . ALA B 1 183 ? 123.698 113.406 163.381 1.00 26.18 183 ALA B N 1
ATOM 6025 C CA . ALA B 1 183 ? 123.942 112.162 164.093 1.00 26.18 183 ALA B CA 1
ATOM 6026 C C . ALA B 1 183 ? 122.594 111.500 164.370 1.00 26.18 183 ALA B C 1
ATOM 6027 O O . ALA B 1 183 ? 121.558 111.889 163.825 1.00 26.18 183 ALA B O 1
ATOM 6029 N N . GLY B 1 184 ? 122.590 110.487 165.220 1.00 31.17 184 GLY B N 1
ATOM 6030 C CA . GLY B 1 184 ? 121.355 109.813 165.558 1.00 31.17 184 GLY B CA 1
ATOM 6031 C C . GLY B 1 184 ? 121.649 108.621 166.436 1.00 31.17 184 GLY B C 1
ATOM 6032 O O . GLY B 1 184 ? 122.788 108.397 166.852 1.00 31.17 184 GLY B O 1
ATOM 6033 N N . ARG B 1 185 ? 120.579 107.879 166.735 1.00 32.23 185 ARG B N 1
ATOM 6034 C CA . ARG B 1 185 ? 120.617 106.619 167.476 1.00 32.23 185 ARG B CA 1
ATOM 6035 C C . ARG B 1 185 ? 121.011 106.825 168.936 1.00 32.23 185 ARG B C 1
ATOM 6036 O O . ARG B 1 185 ? 121.804 107.714 169.262 1.00 32.23 185 ARG B O 1
ATOM 6044 N N . SER B 1 186 ? 120.434 106.023 169.828 1.00 32.94 186 SER B N 1
ATOM 6045 C CA . SER B 1 186 ? 120.731 105.974 171.257 1.00 32.94 186 SER B CA 1
ATOM 6046 C C . SER B 1 186 ? 120.418 107.272 171.996 1.00 32.94 186 SER B C 1
ATOM 6047 O O . SER B 1 186 ? 120.723 107.366 173.185 1.00 32.94 186 SER B O 1
ATOM 6050 N N . GLY B 1 187 ? 119.821 108.267 171.345 1.00 28.63 187 GLY B N 1
ATOM 6051 C CA . GLY B 1 187 ? 119.371 109.463 172.031 1.00 28.63 187 GLY B CA 1
ATOM 6052 C C . GLY B 1 187 ? 120.439 110.341 172.655 1.00 28.63 187 GLY B C 1
ATOM 6053 O O . GLY B 1 187 ? 120.305 110.739 173.814 1.00 28.63 187 GLY B O 1
ATOM 6054 N N . VAL B 1 188 ? 121.504 110.647 171.909 1.00 26.95 188 VAL B N 1
ATOM 6055 C CA . VAL B 1 188 ? 122.532 111.559 172.410 1.00 26.95 188 VAL B CA 1
ATOM 6056 C C . VAL B 1 188 ? 121.976 112.967 172.594 1.00 26.95 188 VAL B C 1
ATOM 6057 O O . VAL B 1 188 ? 122.499 113.754 173.398 1.00 26.95 188 VAL B O 1
ATOM 6061 N N . GLY B 1 189 ? 120.918 113.310 171.857 1.00 28.98 189 GLY B N 1
ATOM 6062 C CA . GLY B 1 189 ? 120.319 114.626 172.000 1.00 28.98 189 GLY B CA 1
ATOM 6063 C C . GLY B 1 189 ? 119.711 114.848 173.370 1.00 28.98 189 GLY B C 1
ATOM 6064 O O . GLY B 1 189 ? 119.726 115.965 173.891 1.00 28.98 189 GLY B O 1
ATOM 6065 N N . ALA B 1 190 ? 119.167 113.789 173.973 1.00 28.90 190 ALA B N 1
ATOM 6066 C CA . ALA B 1 190 ? 118.649 113.899 175.333 1.00 28.90 190 ALA B CA 1
ATOM 6067 C C . ALA B 1 190 ? 119.764 114.207 176.324 1.00 28.90 190 ALA B C 1
ATOM 6068 O O . ALA B 1 190 ? 119.582 115.014 177.242 1.00 28.90 190 ALA B O 1
ATOM 6070 N N . VAL B 1 191 ? 120.927 113.575 176.153 1.00 28.25 191 VAL B N 1
ATOM 6071 C CA . VAL B 1 191 ? 122.065 113.857 177.024 1.00 28.25 191 VAL B CA 1
ATOM 6072 C C . VAL B 1 191 ? 122.545 115.289 176.829 1.00 28.25 191 VAL B C 1
ATOM 6073 O O . VAL B 1 191 ? 122.917 115.970 177.793 1.00 28.25 191 VAL B O 1
ATOM 6077 N N . MET B 1 192 ? 122.552 115.768 175.582 1.00 28.36 192 MET B N 1
ATOM 6078 C CA . MET B 1 192 ? 122.937 117.157 175.341 1.00 28.36 192 MET B CA 1
ATOM 6079 C C . MET B 1 192 ? 121.950 118.129 175.978 1.00 28.36 192 MET B C 1
ATOM 6080 O O . MET B 1 192 ? 122.354 119.146 176.552 1.00 28.36 192 MET B O 1
ATOM 6085 N N . GLY B 1 193 ? 120.653 117.836 175.885 1.00 30.56 193 GLY B N 1
ATOM 6086 C CA . GLY B 1 193 ? 119.635 118.716 176.428 1.00 30.56 193 GLY B CA 1
ATOM 6087 C C . GLY B 1 193 ? 119.438 118.633 177.924 1.00 30.56 193 GLY B C 1
ATOM 6088 O O . GLY B 1 193 ? 118.812 119.525 178.502 1.00 30.56 193 GLY B O 1
ATOM 6089 N N . SER B 1 194 ? 119.946 117.582 178.564 1.00 31.66 194 SER B N 1
ATOM 6090 C CA . SER B 1 194 ? 119.879 117.482 180.016 1.00 31.66 194 SER B CA 1
ATOM 6091 C C . SER B 1 194 ? 120.875 118.389 180.725 1.00 31.66 194 SER B C 1
ATOM 6092 O O . SER B 1 194 ? 120.762 118.569 181.941 1.00 31.66 194 SER B O 1
ATOM 6095 N N . LYS B 1 195 ? 121.842 118.954 180.008 1.00 33.51 195 LYS B N 1
ATOM 6096 C CA . LYS B 1 195 ? 122.847 119.831 180.591 1.00 33.51 195 LYS B CA 1
ATOM 6097 C C . LYS B 1 195 ? 122.540 121.306 180.383 1.00 33.51 195 LYS B C 1
ATOM 6098 O O . LYS B 1 195 ? 123.393 122.146 180.685 1.00 33.51 195 LYS B O 1
ATOM 6104 N N . ASN B 1 196 ? 121.352 121.633 179.864 1.00 36.26 196 ASN B N 1
ATOM 6105 C CA . ASN B 1 196 ? 120.972 122.999 179.491 1.00 36.26 196 ASN B CA 1
ATOM 6106 C C . ASN B 1 196 ? 121.944 123.603 178.483 1.00 36.26 196 ASN B C 1
ATOM 6107 O O . ASN B 1 196 ? 122.170 124.814 178.473 1.00 36.26 196 ASN B O 1
ATOM 6112 N N . LEU B 1 197 ? 122.526 122.768 177.629 1.00 28.02 197 LEU B N 1
ATOM 6113 C CA . LEU B 1 197 ? 123.432 123.220 176.583 1.00 28.02 197 LEU B CA 1
ATOM 6114 C C . LEU B 1 197 ? 122.667 123.279 175.270 1.00 28.02 197 LEU B C 1
ATOM 6115 O O . LEU B 1 197 ? 122.000 122.311 174.892 1.00 28.02 197 LEU B O 1
ATOM 6120 N N . LYS B 1 198 ? 122.757 124.415 174.583 1.00 26.72 198 LYS B N 1
ATOM 6121 C CA . LYS B 1 198 ? 121.960 124.646 173.385 1.00 26.72 198 LYS B CA 1
ATOM 6122 C C . LYS B 1 198 ? 122.748 124.446 172.097 1.00 26.72 198 LYS B C 1
ATOM 6123 O O . LYS B 1 198 ? 122.303 123.708 171.215 1.00 26.72 198 LYS B O 1
ATOM 6129 N N . ALA B 1 199 ? 123.911 125.079 171.962 1.00 23.32 199 ALA B N 1
ATOM 6130 C CA . ALA B 1 199 ? 124.618 125.040 170.690 1.00 23.32 199 ALA B CA 1
ATOM 6131 C C . ALA B 1 199 ? 126.109 125.253 170.905 1.00 23.32 199 ALA B C 1
ATOM 6132 O O . ALA B 1 199 ? 126.550 125.807 171.918 1.00 23.32 199 ALA B O 1
ATOM 6134 N N . VAL B 1 200 ? 126.880 124.804 169.915 1.00 19.80 200 VAL B N 1
ATOM 6135 C CA . VAL B 1 200 ? 128.318 125.026 169.839 1.00 19.80 200 VAL B CA 1
ATOM 6136 C C . VAL B 1 200 ? 128.621 125.701 168.509 1.00 19.80 200 VAL B C 1
ATOM 6137 O O . VAL B 1 200 ? 128.124 125.273 167.459 1.00 19.80 200 VAL B O 1
ATOM 6141 N N . ALA B 1 201 ? 129.428 126.764 168.553 1.00 19.71 201 ALA B N 1
ATOM 6142 C CA . ALA B 1 201 ? 129.788 127.530 167.369 1.00 19.71 201 ALA B CA 1
ATOM 6143 C C . ALA B 1 201 ? 131.300 127.666 167.275 1.00 19.71 201 ALA B C 1
ATOM 6144 O O . ALA B 1 201 ? 131.964 128.026 168.255 1.00 19.71 201 ALA B O 1
ATOM 6146 N N . ILE B 1 202 ? 131.839 127.374 166.090 1.00 17.08 202 ILE B N 1
ATOM 6147 C CA . ILE B 1 202 ? 133.281 127.353 165.866 1.00 17.08 202 ILE B CA 1
ATOM 6148 C C . ILE B 1 202 ? 133.618 128.190 164.637 1.00 17.08 202 ILE B C 1
ATOM 6149 O O . ILE B 1 202 ? 132.931 128.116 163.610 1.00 17.08 202 ILE B O 1
ATOM 6154 N N . ARG B 1 203 ? 134.673 129.000 164.763 1.00 18.38 203 ARG B N 1
ATOM 6155 C CA . ARG B 1 203 ? 135.289 129.724 163.655 1.00 18.38 203 ARG B CA 1
ATOM 6156 C C . ARG B 1 203 ? 136.797 129.554 163.770 1.00 18.38 203 ARG B C 1
ATOM 6157 O O . ARG B 1 203 ? 137.370 129.855 164.820 1.00 18.38 203 ARG B O 1
ATOM 6165 N N . GLY B 1 204 ? 137.441 129.080 162.701 1.00 18.74 204 GLY B N 1
ATOM 6166 C CA . GLY B 1 204 ? 138.857 128.757 162.767 1.00 18.74 204 GLY B CA 1
ATOM 6167 C C . GLY B 1 204 ? 139.720 129.313 161.650 1.00 18.74 204 GLY B C 1
ATOM 6168 O O . GLY B 1 204 ? 139.409 129.122 160.471 1.00 18.74 204 GLY B O 1
ATOM 6169 N N . THR B 1 205 ? 140.814 129.992 162.006 1.00 17.80 205 THR B N 1
ATOM 6170 C CA . THR B 1 205 ? 141.693 130.634 161.029 1.00 17.80 205 THR B CA 1
ATOM 6171 C C . THR B 1 205 ? 143.161 130.381 161.390 1.00 17.80 205 THR B C 1
ATOM 6172 O O . THR B 1 205 ? 143.973 131.309 161.471 1.00 17.80 205 THR B O 1
ATOM 6176 N N . LYS B 1 206 ? 143.523 129.128 161.657 1.00 15.88 206 LYS B N 1
ATOM 6177 C CA . LYS B 1 206 ? 144.908 128.795 161.970 1.00 15.88 206 LYS B CA 1
ATOM 6178 C C . LYS B 1 206 ? 145.500 127.703 161.095 1.00 15.88 206 LYS B C 1
ATOM 6179 O O . LYS B 1 206 ? 146.711 127.711 160.869 1.00 15.88 206 LYS B O 1
ATOM 6185 N N . GLY B 1 207 ? 144.697 126.766 160.609 1.00 15.06 207 GLY B N 1
ATOM 6186 C CA . GLY B 1 207 ? 145.165 125.784 159.655 1.00 15.06 207 GLY B CA 1
ATOM 6187 C C . GLY B 1 207 ? 145.739 124.539 160.309 1.00 15.06 207 GLY B C 1
ATOM 6188 O O . GLY B 1 207 ? 146.058 124.507 161.496 1.00 15.06 207 GLY B O 1
ATOM 6189 N N . VAL B 1 208 ? 145.872 123.494 159.498 1.00 16.37 208 VAL B N 1
ATOM 6190 C CA . VAL B 1 208 ? 146.393 122.207 159.952 1.00 16.37 208 VAL B CA 1
ATOM 6191 C C . VAL B 1 208 ? 147.847 122.150 159.501 1.00 16.37 208 VAL B C 1
ATOM 6192 O O . VAL B 1 208 ? 148.157 121.930 158.329 1.00 16.37 208 VAL B O 1
ATOM 6196 N N . SER B 1 209 ? 148.748 122.385 160.439 1.00 24.72 209 SER B N 1
ATOM 6197 C CA . SER B 1 209 ? 150.157 122.108 160.250 1.00 24.72 209 SER B CA 1
ATOM 6198 C C . SER B 1 209 ? 150.502 120.833 161.009 1.00 24.72 209 SER B C 1
ATOM 6199 O O . SER B 1 209 ? 149.628 120.148 161.549 1.00 24.72 209 SER B O 1
ATOM 6202 N N . GLY B 1 210 ? 151.785 120.505 161.065 1.00 33.90 210 GLY B N 1
ATOM 6203 C CA . GLY B 1 210 ? 152.196 119.320 161.784 1.00 33.90 210 GLY B CA 1
ATOM 6204 C C . GLY B 1 210 ? 151.904 118.031 161.046 1.00 33.90 210 GLY B C 1
ATOM 6205 O O . GLY B 1 210 ? 151.062 117.240 161.471 1.00 33.90 210 GLY B O 1
ATOM 6206 N N . ILE B 1 211 ? 152.570 117.830 159.916 1.00 34.85 211 ILE B N 1
ATOM 6207 C CA . ILE B 1 211 ? 152.628 116.542 159.238 1.00 34.85 211 ILE B CA 1
ATOM 6208 C C . ILE B 1 211 ? 154.095 116.152 159.159 1.00 34.85 211 ILE B C 1
ATOM 6209 O O . ILE B 1 211 ? 154.937 116.977 158.784 1.00 34.85 211 ILE B O 1
ATOM 6214 N N . ARG B 1 212 ? 154.406 114.912 159.541 1.00 35.98 212 ARG B N 1
ATOM 6215 C CA . ARG B 1 212 ? 155.800 114.493 159.608 1.00 35.98 212 ARG B CA 1
ATOM 6216 C C . ARG B 1 212 ? 156.472 114.486 158.240 1.00 35.98 212 ARG B C 1
ATOM 6217 O O . ARG B 1 212 ? 157.671 114.772 158.153 1.00 35.98 212 ARG B O 1
ATOM 6225 N N . ASP B 1 213 ? 155.730 114.194 157.172 1.00 34.89 213 ASP B N 1
ATOM 6226 C CA . ASP B 1 213 ? 156.305 114.150 155.828 1.00 34.89 213 ASP B CA 1
ATOM 6227 C C . ASP B 1 213 ? 155.262 114.706 154.862 1.00 34.89 213 ASP B C 1
ATOM 6228 O O . ASP B 1 213 ? 154.283 114.025 154.550 1.00 34.89 213 ASP B O 1
ATOM 6233 N N . PHE B 1 214 ? 155.480 115.946 154.391 1.00 32.37 214 PHE B N 1
ATOM 6234 C CA . PHE B 1 214 ? 154.507 116.565 153.489 1.00 32.37 214 PHE B CA 1
ATOM 6235 C C . PHE B 1 214 ? 154.494 115.932 152.100 1.00 32.37 214 PHE B C 1
ATOM 6236 O O . PHE B 1 214 ? 153.420 115.480 151.660 1.00 32.37 214 PHE B O 1
ATOM 6244 N N . PRO B 1 215 ? 155.608 115.893 151.340 1.00 30.59 215 PRO B N 1
ATOM 6245 C CA . PRO B 1 215 ? 155.506 115.382 149.960 1.00 30.59 215 PRO B CA 1
ATOM 6246 C C . PRO B 1 215 ? 155.089 113.924 149.878 1.00 30.59 215 PRO B C 1
ATOM 6247 O O . PRO B 1 215 ? 154.350 113.548 148.959 1.00 30.59 215 PRO B O 1
ATOM 6251 N N . GLY B 1 216 ? 155.530 113.095 150.825 1.00 26.34 216 GLY B N 1
ATOM 6252 C CA . GLY B 1 216 ? 155.076 111.716 150.852 1.00 26.34 216 GLY B CA 1
ATOM 6253 C C . GLY B 1 216 ? 153.583 111.608 151.084 1.00 26.34 216 GLY B C 1
ATOM 6254 O O . GLY B 1 216 ? 152.906 110.793 150.455 1.00 26.34 216 GLY B O 1
ATOM 6255 N N . PHE B 1 217 ? 153.050 112.444 151.978 1.00 23.86 217 PHE B N 1
ATOM 6256 C CA . PHE B 1 217 ? 151.612 112.466 152.232 1.00 23.86 217 PHE B CA 1
ATOM 6257 C C . PHE B 1 217 ? 150.839 112.878 150.984 1.00 23.86 217 PHE B C 1
ATOM 6258 O O . PHE B 1 217 ? 149.826 112.257 150.632 1.00 23.86 217 PHE B O 1
ATOM 6266 N N . VAL B 1 218 ? 151.315 113.917 150.293 1.00 23.39 218 VAL B N 1
ATOM 6267 C CA . VAL B 1 218 ? 150.622 114.396 149.097 1.00 23.39 218 VAL B CA 1
ATOM 6268 C C . VAL B 1 218 ? 150.639 113.331 148.006 1.00 23.39 218 VAL B C 1
ATOM 6269 O O . VAL B 1 218 ? 149.614 113.051 147.368 1.00 23.39 218 VAL B O 1
ATOM 6273 N N . ARG B 1 219 ? 151.801 112.707 147.787 1.00 24.73 219 ARG B N 1
ATOM 6274 C CA . ARG B 1 219 ? 151.902 111.667 146.768 1.00 24.73 219 ARG B CA 1
ATOM 6275 C C . ARG B 1 219 ? 151.041 110.459 147.115 1.00 24.73 219 ARG B C 1
ATOM 6276 O O . ARG B 1 219 ? 150.414 109.865 146.231 1.00 24.73 219 ARG B O 1
ATOM 6284 N N . ALA B 1 220 ? 150.998 110.079 148.396 1.00 22.44 220 ALA B N 1
ATOM 6285 C CA . ALA B 1 220 ? 150.182 108.940 148.803 1.00 22.44 220 ALA B CA 1
ATOM 6286 C C . ALA B 1 220 ? 148.702 109.209 148.577 1.00 22.44 220 ALA B C 1
ATOM 6287 O O . ALA B 1 220 ? 147.977 108.340 148.077 1.00 22.44 220 ALA B O 1
ATOM 6289 N N . THR B 1 221 ? 148.235 110.412 148.928 1.00 21.61 221 THR B N 1
ATOM 6290 C CA . THR B 1 221 ? 146.829 110.745 148.706 1.00 21.61 221 THR B CA 1
ATOM 6291 C C . THR B 1 221 ? 146.493 110.778 147.218 1.00 21.61 221 THR B C 1
ATOM 6292 O O . THR B 1 221 ? 145.439 110.275 146.799 1.00 21.61 221 THR B O 1
ATOM 6296 N N . SER B 1 222 ? 147.383 111.353 146.402 1.00 22.45 222 SER B N 1
ATOM 6297 C CA . SER B 1 222 ? 147.137 111.411 144.964 1.00 22.45 222 SER B CA 1
ATOM 6298 C C . SER B 1 222 ? 147.116 110.019 144.344 1.00 22.45 222 SER B C 1
ATOM 6299 O O . SER B 1 222 ? 146.317 109.747 143.441 1.00 22.45 222 SER B O 1
ATOM 6302 N N . GLU B 1 223 ? 147.993 109.126 144.807 1.00 24.78 223 GLU B N 1
ATOM 6303 C CA . GLU B 1 223 ? 147.995 107.759 144.296 1.00 24.78 223 GLU B CA 1
ATOM 6304 C C . GLU B 1 223 ? 146.759 106.992 144.749 1.00 24.78 223 GLU B C 1
ATOM 6305 O O . GLU B 1 223 ? 146.244 106.145 144.011 1.00 24.78 223 GLU B O 1
ATOM 6311 N N . ALA B 1 224 ? 146.278 107.262 145.965 1.00 22.70 224 ALA B N 1
ATOM 6312 C CA . ALA B 1 224 ? 145.121 106.535 146.474 1.00 22.70 224 ALA B CA 1
ATOM 6313 C C . ALA B 1 224 ? 143.822 107.003 145.834 1.00 22.70 224 ALA B C 1
ATOM 6314 O O . ALA B 1 224 ? 142.856 106.236 145.780 1.00 22.70 224 ALA B O 1
ATOM 6316 N N . LYS B 1 225 ? 143.764 108.255 145.367 1.00 19.91 225 LYS B N 1
ATOM 6317 C CA . LYS B 1 225 ? 142.531 108.736 144.745 1.00 19.91 225 LYS B CA 1
ATOM 6318 C C . LYS B 1 225 ? 142.239 108.035 143.421 1.00 19.91 225 LYS B C 1
ATOM 6319 O O . LYS B 1 225 ? 141.071 107.923 143.028 1.00 19.91 225 LYS B O 1
ATOM 6325 N N . LYS B 1 226 ? 143.275 107.566 142.718 1.00 23.57 226 LYS B N 1
ATOM 6326 C CA . LYS B 1 226 ? 143.070 106.917 141.423 1.00 23.57 226 LYS B CA 1
ATOM 6327 C C . LYS B 1 226 ? 142.292 105.614 141.565 1.00 23.57 226 LYS B C 1
ATOM 6328 O O . LYS B 1 226 ? 141.418 105.308 140.743 1.00 23.57 226 LYS B O 1
ATOM 6334 N N . VAL B 1 227 ? 142.605 104.833 142.601 1.00 22.68 227 VAL B N 1
ATOM 6335 C CA . VAL B 1 227 ? 141.903 103.576 142.844 1.00 22.68 227 VAL B CA 1
ATOM 6336 C C . VAL B 1 227 ? 140.425 103.835 143.096 1.00 22.68 227 VAL B C 1
ATOM 6337 O O . VAL B 1 227 ? 139.556 103.108 142.598 1.00 22.68 227 VAL B O 1
ATOM 6341 N N . LEU B 1 228 ? 140.118 104.872 143.875 1.00 22.34 228 LEU B N 1
ATOM 6342 C CA . LEU B 1 228 ? 138.729 105.234 144.129 1.00 22.34 228 LEU B CA 1
ATOM 6343 C C . LEU B 1 228 ? 138.044 105.742 142.869 1.00 22.34 228 LEU B C 1
ATOM 6344 O O . LEU B 1 228 ? 136.843 105.517 142.687 1.00 22.34 228 LEU B O 1
ATOM 6349 N N . ALA B 1 229 ? 138.783 106.427 141.996 1.00 23.70 229 ALA B N 1
ATOM 6350 C CA . ALA B 1 229 ? 138.200 106.894 140.743 1.00 23.70 229 ALA B CA 1
ATOM 6351 C C . ALA B 1 229 ? 137.926 105.758 139.768 1.00 23.70 229 ALA B C 1
ATOM 6352 O O . ALA B 1 229 ? 137.029 105.884 138.929 1.00 23.70 229 ALA B O 1
ATOM 6354 N N . GLY B 1 230 ? 138.672 104.659 139.855 1.00 27.72 230 GLY B N 1
ATOM 6355 C CA . GLY B 1 230 ? 138.516 103.567 138.909 1.00 27.72 230 GLY B CA 1
ATOM 6356 C C . GLY B 1 230 ? 137.320 102.650 139.098 1.00 27.72 230 GLY B C 1
ATOM 6357 O O . GLY B 1 230 ? 136.795 102.114 138.119 1.00 27.72 230 GLY B O 1
ATOM 6358 N N . ASN B 1 231 ? 136.879 102.457 140.339 1.00 28.51 231 ASN B N 1
ATOM 6359 C CA . ASN B 1 231 ? 135.845 101.466 140.618 1.00 28.51 231 ASN B CA 1
ATOM 6360 C C . ASN B 1 231 ? 134.484 101.948 140.117 1.00 28.51 231 ASN B C 1
ATOM 6361 O O . ASN B 1 231 ? 134.136 103.117 140.297 1.00 28.51 231 ASN B O 1
ATOM 6366 N N . PRO B 1 232 ? 133.700 101.074 139.477 1.00 29.15 232 PRO B N 1
ATOM 6367 C CA . PRO B 1 232 ? 132.370 101.490 138.993 1.00 29.15 232 PRO B CA 1
ATOM 6368 C C . PRO B 1 232 ? 131.410 101.933 140.086 1.00 29.15 232 PRO B C 1
ATOM 6369 O O . PRO B 1 232 ? 130.564 102.798 139.831 1.00 29.15 232 PRO B O 1
ATOM 6373 N N . VAL B 1 233 ? 131.496 101.354 141.287 1.00 27.99 233 VAL B N 1
ATOM 6374 C CA . VAL B 1 233 ? 130.551 101.692 142.348 1.00 27.99 233 VAL B CA 1
ATOM 6375 C C . VAL B 1 233 ? 130.748 103.131 142.810 1.00 27.99 233 VAL B C 1
ATOM 6376 O O . VAL B 1 233 ? 129.778 103.874 143.000 1.00 27.99 233 VAL B O 1
ATOM 6380 N N . THR B 1 234 ? 131.999 103.555 142.979 1.00 25.26 234 THR B N 1
ATOM 6381 C CA . THR B 1 234 ? 132.313 104.885 143.480 1.00 25.26 234 THR B CA 1
ATOM 6382 C C . THR B 1 234 ? 132.616 105.879 142.364 1.00 25.26 234 THR B C 1
ATOM 6383 O O . THR B 1 234 ? 133.219 106.924 142.623 1.00 25.26 234 THR B O 1
ATOM 6387 N N . SER B 1 235 ? 132.220 105.577 141.138 1.00 29.65 235 SER B N 1
ATOM 6388 C CA . SER B 1 235 ? 132.413 106.505 140.028 1.00 29.65 235 SER B CA 1
ATOM 6389 C C . SER B 1 235 ? 131.132 106.798 139.266 1.00 29.65 235 SER B C 1
ATOM 6390 O O . SER B 1 235 ? 130.969 107.910 138.761 1.00 29.65 235 SER B O 1
ATOM 6393 N N . GLU B 1 236 ? 130.222 105.831 139.162 1.00 31.94 236 GLU B N 1
ATOM 6394 C CA . GLU B 1 236 ? 128.970 106.027 138.444 1.00 31.94 236 GLU B CA 1
ATOM 6395 C C . GLU B 1 236 ? 127.725 105.647 139.229 1.00 31.94 236 GLU B C 1
ATOM 6396 O O . GLU B 1 236 ? 126.657 106.198 138.944 1.00 31.94 236 GLU B O 1
ATOM 6402 N N . GLY B 1 237 ? 127.813 104.736 140.193 1.00 25.72 237 GLY B N 1
ATOM 6403 C CA . GLY B 1 237 ? 126.635 104.297 140.915 1.00 25.72 237 GLY B CA 1
ATOM 6404 C C . GLY B 1 237 ? 126.227 105.222 142.041 1.00 25.72 237 GLY B C 1
ATOM 6405 O O . GLY B 1 237 ? 125.093 105.715 142.069 1.00 25.72 237 GLY B O 1
ATOM 6406 N N . LEU B 1 238 ? 127.143 105.452 142.983 1.00 22.24 238 LEU B N 1
ATOM 6407 C CA . LEU B 1 238 ? 126.845 106.334 144.109 1.00 22.24 238 LEU B CA 1
ATOM 6408 C C . LEU B 1 238 ? 126.529 107.767 143.687 1.00 22.24 238 LEU B C 1
ATOM 6409 O O . LEU B 1 238 ? 125.457 108.260 144.074 1.00 22.24 238 LEU B O 1
ATOM 6414 N N . PRO B 1 239 ? 127.351 108.471 142.888 1.00 22.15 239 PRO B N 1
ATOM 6415 C CA . PRO B 1 239 ? 127.004 109.866 142.558 1.00 22.15 239 PRO B CA 1
ATOM 6416 C C . PRO B 1 239 ? 125.684 110.018 141.825 1.00 22.15 239 PRO B C 1
ATOM 6417 O O . PRO B 1 239 ? 125.024 111.055 141.963 1.00 22.15 239 PRO B O 1
ATOM 6421 N N . LYS B 1 240 ? 125.273 109.015 141.055 1.00 28.52 240 LYS B N 1
ATOM 6422 C CA . LYS B 1 240 ? 124.051 109.107 140.274 1.00 28.52 240 LYS B CA 1
ATOM 6423 C C . LYS B 1 240 ? 122.812 108.644 141.028 1.00 28.52 240 LYS B C 1
ATOM 6424 O O . LYS B 1 240 ? 121.720 109.149 140.753 1.00 28.52 240 LYS B O 1
ATOM 6430 N N . PHE B 1 241 ? 122.945 107.725 141.990 1.00 29.81 241 PHE B N 1
ATOM 6431 C CA . PHE B 1 241 ? 121.766 107.142 142.613 1.00 29.81 241 PHE B CA 1
ATOM 6432 C C . PHE B 1 241 ? 121.699 107.251 144.133 1.00 29.81 241 PHE B C 1
ATOM 6433 O O . PHE B 1 241 ? 120.688 106.838 144.708 1.00 29.81 241 PHE B O 1
ATOM 6441 N N . GLY B 1 242 ? 122.715 107.797 144.801 1.00 28.18 242 GLY B N 1
ATOM 6442 C CA . GLY B 1 242 ? 122.640 107.827 146.244 1.00 28.18 242 GLY B CA 1
ATOM 6443 C C . GLY B 1 242 ? 122.766 106.432 146.840 1.00 28.18 242 GLY B C 1
ATOM 6444 O O . GLY B 1 242 ? 123.187 105.475 146.190 1.00 28.18 242 GLY B O 1
ATOM 6445 N N . THR B 1 243 ? 122.387 106.332 148.112 1.00 33.46 243 THR B N 1
ATOM 6446 C CA . THR B 1 243 ? 122.259 105.038 148.769 1.00 33.46 243 THR B CA 1
ATOM 6447 C C . THR B 1 243 ? 120.901 104.400 148.527 1.00 33.46 243 THR B C 1
ATOM 6448 O O . THR B 1 243 ? 120.659 103.289 149.007 1.00 33.46 243 THR B O 1
ATOM 6452 N N . GLN B 1 244 ? 120.016 105.079 147.794 1.00 34.61 244 GLN B N 1
ATOM 6453 C CA . GLN B 1 244 ? 118.683 104.576 147.497 1.00 34.61 244 GLN B CA 1
ATOM 6454 C C . GLN B 1 244 ? 118.689 103.453 146.470 1.00 34.61 244 GLN B C 1
ATOM 6455 O O . GLN B 1 244 ? 117.636 102.855 146.229 1.00 34.61 244 GLN B O 1
ATOM 6461 N N . VAL B 1 245 ? 119.839 103.161 145.857 1.00 36.99 245 VAL B N 1
ATOM 6462 C CA . VAL B 1 245 ? 119.918 102.144 144.815 1.00 36.99 245 VAL B CA 1
ATOM 6463 C C . VAL B 1 245 ? 119.653 100.742 145.346 1.00 36.99 245 VAL B C 1
ATOM 6464 O O . VAL B 1 245 ? 119.331 99.840 144.563 1.00 36.99 245 VAL B O 1
ATOM 6468 N N . LEU B 1 246 ? 119.744 100.539 146.659 1.00 38.31 246 LEU B N 1
ATOM 6469 C CA . LEU B 1 246 ? 119.576 99.220 147.252 1.00 38.31 246 LEU B CA 1
ATOM 6470 C C . LEU B 1 246 ? 118.122 98.810 147.428 1.00 38.31 246 LEU B C 1
ATOM 6471 O O . LEU B 1 246 ? 117.871 97.655 147.783 1.00 38.31 246 LEU B O 1
ATOM 6476 N N . MET B 1 247 ? 117.167 99.710 147.183 1.00 39.58 247 MET B N 1
ATOM 6477 C CA . MET B 1 247 ? 115.765 99.425 147.484 1.00 39.58 247 MET B CA 1
ATOM 6478 C C . MET B 1 247 ? 115.259 98.223 146.693 1.00 39.58 247 MET B C 1
ATOM 6479 O O . MET B 1 247 ? 114.892 97.188 147.268 1.00 39.58 247 MET B O 1
ATOM 6484 N N . ASN B 1 248 ? 115.252 98.335 145.363 1.00 44.48 248 ASN B N 1
ATOM 6485 C CA . ASN B 1 248 ? 114.803 97.229 144.527 1.00 44.48 248 ASN B CA 1
ATOM 6486 C C . ASN B 1 248 ? 115.712 96.013 144.655 1.00 44.48 248 ASN B C 1
ATOM 6487 O O . ASN B 1 248 ? 115.230 94.879 144.587 1.00 44.48 248 ASN B O 1
ATOM 6492 N N . VAL B 1 249 ? 117.016 96.229 144.845 1.00 42.43 249 VAL B N 1
ATOM 6493 C CA . VAL B 1 249 ? 117.959 95.116 144.931 1.00 42.43 249 VAL B CA 1
ATOM 6494 C C . VAL B 1 249 ? 117.633 94.230 146.126 1.00 42.43 249 VAL B C 1
ATOM 6495 O O . VAL B 1 249 ? 117.617 92.999 146.021 1.00 42.43 249 VAL B O 1
ATOM 6499 N N . ILE B 1 250 ? 117.359 94.842 147.280 1.00 44.47 250 ILE B N 1
ATOM 6500 C CA . ILE B 1 250 ? 116.992 94.063 148.459 1.00 44.47 250 ILE B CA 1
ATOM 6501 C C . ILE B 1 250 ? 115.579 93.506 148.318 1.00 44.47 250 ILE B C 1
ATOM 6502 O O . ILE B 1 250 ? 115.291 92.393 148.778 1.00 44.47 250 ILE B O 1
ATOM 6507 N N . ASN B 1 251 ? 114.679 94.253 147.667 1.00 50.70 251 ASN B N 1
ATOM 6508 C CA . ASN B 1 251 ? 113.299 93.786 147.545 1.00 50.70 251 ASN B CA 1
ATOM 6509 C C . ASN B 1 251 ? 113.194 92.526 146.690 1.00 50.70 251 ASN B C 1
ATOM 6510 O O . ASN B 1 251 ? 112.370 91.649 146.972 1.00 50.70 251 ASN B O 1
ATOM 6515 N N . GLU B 1 252 ? 114.001 92.425 145.628 1.00 53.80 252 GLU B N 1
ATOM 6516 C CA . GLU B 1 252 ? 113.941 91.244 144.766 1.00 53.80 252 GLU B CA 1
ATOM 6517 C C . GLU B 1 252 ? 114.363 89.981 145.513 1.00 53.80 252 GLU B C 1
ATOM 6518 O O . GLU B 1 252 ? 113.830 88.894 145.263 1.00 53.80 252 GLU B O 1
ATOM 6524 N N . MET B 1 253 ? 115.327 90.104 146.427 1.00 55.97 253 MET B N 1
ATOM 6525 C CA . MET B 1 253 ? 115.825 88.955 147.173 1.00 55.97 253 MET B CA 1
ATOM 6526 C C . MET B 1 253 ? 114.858 88.471 148.246 1.00 55.97 253 MET B C 1
ATOM 6527 O O . MET B 1 253 ? 115.073 87.389 148.803 1.00 55.97 253 MET B O 1
ATOM 6532 N N . GLY B 1 254 ? 113.806 89.228 148.544 1.00 53.84 254 GLY B N 1
ATOM 6533 C CA . GLY B 1 254 ? 112.863 88.823 149.567 1.00 53.84 254 GLY B CA 1
ATOM 6534 C C . GLY B 1 254 ? 113.335 89.030 150.987 1.00 53.84 254 GLY B C 1
ATOM 6535 O O . GLY B 1 254 ? 112.999 88.231 151.866 1.00 53.84 254 GLY B O 1
ATOM 6536 N N . ALA B 1 255 ? 114.110 90.081 151.240 1.00 50.42 255 ALA B N 1
ATOM 6537 C CA . ALA B 1 255 ? 114.648 90.379 152.564 1.00 50.42 255 ALA B CA 1
ATOM 6538 C C . ALA B 1 255 ? 114.326 91.814 152.962 1.00 50.42 255 ALA B C 1
ATOM 6539 O O . ALA B 1 255 ? 115.189 92.570 153.412 1.00 50.42 255 ALA B O 1
ATOM 6541 N N . LEU B 1 256 ? 113.071 92.212 152.791 1.00 46.84 256 LEU B N 1
ATOM 6542 C CA . LEU B 1 256 ? 112.615 93.555 153.147 1.00 46.84 256 LEU B CA 1
ATOM 6543 C C . LEU B 1 256 ? 111.404 93.453 154.062 1.00 46.84 256 LEU B C 1
ATOM 6544 O O . LEU B 1 256 ? 110.316 93.055 153.596 1.00 46.84 256 LEU B O 1
ATOM 6549 N N . PRO B 1 257 ? 111.530 93.798 155.341 1.00 48.39 257 PRO B N 1
ATOM 6550 C CA . PRO B 1 257 ? 110.384 93.713 156.255 1.00 48.39 257 PRO B CA 1
ATOM 6551 C C . PRO B 1 257 ? 109.295 94.709 155.887 1.00 48.39 257 PRO B C 1
ATOM 6552 O O . PRO B 1 257 ? 109.538 95.755 155.283 1.00 48.39 257 PRO B O 1
ATOM 6556 N N . THR B 1 258 ? 108.064 94.367 156.261 1.00 53.34 258 THR B N 1
ATOM 6557 C CA . THR B 1 258 ? 106.916 95.207 155.952 1.00 53.34 258 THR B CA 1
ATOM 6558 C C . THR B 1 258 ? 105.850 94.996 157.018 1.00 53.34 258 THR B C 1
ATOM 6559 O O . THR B 1 258 ? 105.616 93.862 157.443 1.00 53.34 258 THR B O 1
ATOM 6563 N N . ARG B 1 259 ? 105.222 96.097 157.450 1.00 57.56 259 ARG B N 1
ATOM 6564 C CA . ARG B 1 259 ? 104.098 96.078 158.391 1.00 57.56 259 ARG B CA 1
ATOM 6565 C C . ARG B 1 259 ? 104.488 95.433 159.720 1.00 57.56 259 ARG B C 1
ATOM 6566 O O . ARG B 1 259 ? 103.846 94.493 160.190 1.00 57.56 259 ARG B O 1
ATOM 6574 N N . ASN B 1 260 ? 105.550 95.966 160.329 1.00 58.68 260 ASN B N 1
ATOM 6575 C CA . ASN B 1 260 ? 106.109 95.468 161.588 1.00 58.68 260 ASN B CA 1
ATOM 6576 C C . ASN B 1 260 ? 106.455 93.980 161.486 1.00 58.68 260 ASN B C 1
ATOM 6577 O O . ASN B 1 260 ? 105.941 93.137 162.224 1.00 58.68 260 ASN B O 1
ATOM 6582 N N . HIS B 1 261 ? 107.336 93.680 160.529 1.00 56.86 261 HIS B N 1
ATOM 6583 C CA . HIS B 1 261 ? 107.917 92.347 160.343 1.00 56.86 261 HIS B CA 1
ATOM 6584 C C . HIS B 1 261 ? 106.845 91.278 160.137 1.00 56.86 261 HIS B C 1
ATOM 6585 O O . HIS B 1 261 ? 106.958 90.152 160.625 1.00 56.86 261 HIS B O 1
ATOM 6592 N N . ARG B 1 262 ? 105.790 91.634 159.404 1.00 61.15 262 ARG B N 1
ATOM 6593 C CA . ARG B 1 262 ? 104.746 90.678 159.062 1.00 61.15 262 ARG B CA 1
ATOM 6594 C C . ARG B 1 262 ? 104.876 90.133 157.648 1.00 61.15 262 ARG B C 1
ATOM 6595 O O . ARG B 1 262 ? 104.335 89.059 157.364 1.00 61.15 262 ARG B O 1
ATOM 6603 N N . ASP B 1 263 ? 105.579 90.839 156.768 1.00 59.72 263 ASP B N 1
ATOM 6604 C CA . ASP B 1 263 ? 105.834 90.391 155.410 1.00 59.72 263 ASP B CA 1
ATOM 6605 C C . ASP B 1 263 ? 107.322 90.513 155.120 1.00 59.72 263 ASP B C 1
ATOM 6606 O O . ASP B 1 263 ? 108.085 91.088 155.900 1.00 59.72 263 ASP B O 1
ATOM 6611 N N . VAL B 1 264 ? 107.736 89.957 153.984 1.00 57.04 264 VAL B N 1
ATOM 6612 C CA . VAL B 1 264 ? 109.137 89.988 153.585 1.00 57.04 264 VAL B CA 1
ATOM 6613 C C . VAL B 1 264 ? 109.265 90.584 152.190 1.00 57.04 264 VAL B C 1
ATOM 6614 O O . VAL B 1 264 ? 110.343 90.546 151.588 1.00 57.04 264 VAL B O 1
ATOM 6618 N N . GLN B 1 265 ? 108.175 91.148 151.674 1.00 58.80 265 GLN B N 1
ATOM 6619 C CA . GLN B 1 265 ? 108.191 91.782 150.363 1.00 58.80 265 GLN B CA 1
ATOM 6620 C C . GLN B 1 265 ? 107.152 92.893 150.338 1.00 58.80 265 GLN B C 1
ATOM 6621 O O . GLN B 1 265 ? 106.093 92.771 150.957 1.00 58.80 265 GLN B O 1
ATOM 6627 N N . PHE B 1 266 ? 107.461 93.969 149.619 1.00 60.05 266 PHE B N 1
ATOM 6628 C CA . PHE B 1 266 ? 106.577 95.120 149.496 1.00 60.05 266 PHE B CA 1
ATOM 6629 C C . PHE B 1 266 ? 106.170 95.289 148.040 1.00 60.05 266 PHE B C 1
ATOM 6630 O O . PHE B 1 266 ? 107.026 95.302 147.149 1.00 60.05 266 PHE B O 1
ATOM 6638 N N . GLU B 1 267 ? 104.863 95.421 147.802 1.00 66.49 267 GLU B N 1
ATOM 6639 C CA . GLU B 1 267 ? 104.357 95.535 146.439 1.00 66.49 267 GLU B CA 1
ATOM 6640 C C . GLU B 1 267 ? 104.588 96.918 145.845 1.00 66.49 267 GLU B C 1
ATOM 6641 O O . GLU B 1 267 ? 104.762 97.041 144.628 1.00 66.49 267 GLU B O 1
ATOM 6647 N N . ASP B 1 268 ? 104.594 97.961 146.672 1.00 56.90 268 ASP B N 1
ATOM 6648 C CA . ASP B 1 268 ? 104.762 99.331 146.205 1.00 56.90 268 ASP B CA 1
ATOM 6649 C C . ASP B 1 268 ? 106.197 99.823 146.323 1.00 56.90 268 ASP B C 1
ATOM 6650 O O . ASP B 1 268 ? 106.427 101.035 146.288 1.00 56.90 268 ASP B O 1
ATOM 6655 N N . ALA B 1 269 ? 107.166 98.916 146.469 1.00 50.05 269 ALA B N 1
ATOM 6656 C CA . ALA B 1 269 ? 108.553 99.338 146.635 1.00 50.05 269 ALA B CA 1
ATOM 6657 C C . ALA B 1 269 ? 109.105 99.981 145.371 1.00 50.05 269 ALA B C 1
ATOM 6658 O O . ALA B 1 269 ? 110.075 100.745 145.437 1.00 50.05 269 ALA B O 1
ATOM 6660 N N . SER B 1 270 ? 108.508 99.689 144.214 1.00 46.94 270 SER B N 1
ATOM 6661 C CA . SER B 1 270 ? 108.897 100.358 142.979 1.00 46.94 270 SER B CA 1
ATOM 6662 C C . SER B 1 270 ? 108.437 101.808 142.927 1.00 46.94 270 SER B C 1
ATOM 6663 O O . SER B 1 270 ? 108.865 102.542 142.030 1.00 46.94 270 SER B O 1
ATOM 6666 N N . LYS B 1 271 ? 107.577 102.234 143.854 1.00 46.11 271 LYS B N 1
ATOM 6667 C CA . LYS B 1 271 ? 107.083 103.603 143.888 1.00 46.11 271 LYS B CA 1
ATOM 6668 C C . LYS B 1 271 ? 107.925 104.527 144.756 1.00 46.11 271 LYS B C 1
ATOM 6669 O O . LYS B 1 271 ? 107.772 105.749 144.660 1.00 46.11 271 LYS B O 1
ATOM 6675 N N . ILE B 1 272 ? 108.792 103.982 145.608 1.00 43.37 272 ILE B N 1
ATOM 6676 C CA . ILE B 1 272 ? 109.600 104.797 146.509 1.00 43.37 272 ILE B CA 1
ATOM 6677 C C . ILE B 1 272 ? 111.074 104.447 146.351 1.00 43.37 272 ILE B C 1
ATOM 6678 O O . ILE B 1 272 ? 111.889 104.739 147.233 1.00 43.37 272 ILE B O 1
ATOM 6683 N N . SER B 1 273 ? 111.428 103.839 145.223 1.00 39.86 273 SER B N 1
ATOM 6684 C CA . SER B 1 273 ? 112.811 103.470 144.953 1.00 39.86 273 SER B CA 1
ATOM 6685 C C . SER B 1 273 ? 113.564 104.677 144.398 1.00 39.86 273 SER B C 1
ATOM 6686 O O . SER B 1 273 ? 113.070 105.807 144.400 1.00 39.86 273 SER B O 1
ATOM 6689 N N . ALA B 1 274 ? 114.784 104.444 143.912 1.00 39.73 274 ALA B N 1
ATOM 6690 C CA . ALA B 1 274 ? 115.597 105.541 143.399 1.00 39.73 274 ALA B CA 1
ATOM 6691 C C . ALA B 1 274 ? 115.098 106.036 142.050 1.00 39.73 274 ALA B C 1
ATOM 6692 O O . ALA B 1 274 ? 115.324 107.199 141.698 1.00 39.73 274 ALA B O 1
ATOM 6694 N N . GLU B 1 275 ? 114.427 105.176 141.280 1.00 42.32 275 GLU B N 1
ATOM 6695 C CA . GLU B 1 275 ? 113.946 105.582 139.964 1.00 42.32 275 GLU B CA 1
ATOM 6696 C C . GLU B 1 275 ? 112.756 106.528 140.062 1.00 42.32 275 GLU B C 1
ATOM 6697 O O . GLU B 1 275 ? 112.546 107.350 139.164 1.00 42.32 275 GLU B O 1
ATOM 6703 N N . ALA B 1 276 ? 111.969 106.427 141.135 1.00 41.07 276 ALA B N 1
ATOM 6704 C CA . ALA B 1 276 ? 110.826 107.314 141.310 1.00 41.07 276 ALA B CA 1
ATOM 6705 C C . ALA B 1 276 ? 111.243 108.746 141.612 1.00 41.07 276 ALA B C 1
ATOM 6706 O O . ALA B 1 276 ? 110.419 109.658 141.490 1.00 41.07 276 ALA B O 1
ATOM 6708 N N . MET B 1 277 ? 112.493 108.965 142.010 1.00 37.99 277 MET B N 1
ATOM 6709 C CA . MET B 1 277 ? 113.009 110.299 142.283 1.00 37.99 277 MET B CA 1
ATOM 6710 C C . MET B 1 277 ? 113.568 110.978 141.043 1.00 37.99 277 MET B C 1
ATOM 6711 O O . MET B 1 277 ? 114.000 112.131 141.128 1.00 37.99 277 MET B O 1
ATOM 6716 N N . HIS B 1 278 ? 113.573 110.293 139.899 1.00 37.53 278 HIS B N 1
ATOM 6717 C CA . HIS B 1 278 ? 114.125 110.829 138.664 1.00 37.53 278 HIS B CA 1
ATOM 6718 C C . HIS B 1 278 ? 113.075 111.057 137.585 1.00 37.53 278 HIS B C 1
ATOM 6719 O O . HIS B 1 278 ? 113.429 111.486 136.480 1.00 37.53 278 HIS B O 1
ATOM 6726 N N . GLU B 1 279 ? 111.804 110.794 137.869 1.00 43.53 279 GLU B N 1
ATOM 6727 C CA . GLU B 1 279 ? 110.734 110.903 136.889 1.00 43.53 279 GLU B CA 1
ATOM 6728 C C . GLU B 1 279 ? 110.037 112.251 137.010 1.00 43.53 279 GLU B C 1
ATOM 6729 O O . GLU B 1 279 ? 109.951 112.821 138.100 1.00 43.53 279 GLU B O 1
ATOM 6735 N N . LYS B 1 280 ? 109.534 112.750 135.882 1.00 46.50 280 LYS B N 1
ATOM 6736 C CA . LYS B 1 280 ? 108.888 114.055 135.854 1.00 46.50 280 LYS B CA 1
ATOM 6737 C C . LYS B 1 280 ? 107.455 113.956 136.362 1.00 46.50 280 LYS B C 1
ATOM 6738 O O . LYS B 1 280 ? 106.649 113.184 135.832 1.00 46.50 280 LYS B O 1
ATOM 6744 N N . ARG B 1 281 ? 107.142 114.746 137.386 1.00 48.41 281 ARG B N 1
ATOM 6745 C CA . ARG B 1 281 ? 105.814 114.720 137.980 1.00 48.41 281 ARG B CA 1
ATOM 6746 C C . ARG B 1 281 ? 104.775 115.223 136.979 1.00 48.41 281 ARG B C 1
ATOM 6747 O O . ARG B 1 281 ? 105.070 116.108 136.173 1.00 48.41 281 ARG B O 1
ATOM 6755 N N . PRO B 1 282 ? 103.559 114.664 136.992 1.00 56.36 282 PRO B N 1
ATOM 6756 C CA . PRO B 1 282 ? 102.549 115.100 136.011 1.00 56.36 282 PRO B CA 1
ATOM 6757 C C . PRO B 1 282 ? 102.144 116.559 136.145 1.00 56.36 282 PRO B C 1
ATOM 6758 O O . PRO B 1 282 ? 101.798 117.192 135.140 1.00 56.36 282 PRO B O 1
ATOM 6762 N N . SER B 1 283 ? 102.172 117.111 137.359 1.00 57.71 283 SER B N 1
ATOM 6763 C CA . SER B 1 283 ? 101.665 118.464 137.568 1.00 57.71 283 SER B CA 1
ATOM 6764 C C . SER B 1 283 ? 102.584 119.511 136.949 1.00 57.71 283 SER B C 1
ATOM 6765 O O . SER B 1 283 ? 102.122 120.418 136.247 1.00 57.71 283 SER B O 1
ATOM 6768 N N . ASP B 1 284 ? 103.891 119.404 137.193 1.00 57.32 284 ASP B N 1
ATOM 6769 C CA . ASP B 1 284 ? 104.838 120.422 136.758 1.00 57.32 284 ASP B CA 1
ATOM 6770 C C . ASP B 1 284 ? 105.844 119.930 135.728 1.00 57.32 284 ASP B C 1
ATOM 6771 O O . ASP B 1 284 ? 106.521 120.757 135.108 1.00 57.32 284 ASP B O 1
ATOM 6776 N N . GLY B 1 285 ? 105.958 118.623 135.520 1.00 51.80 285 GLY B N 1
ATOM 6777 C CA . GLY B 1 285 ? 106.928 118.114 134.564 1.00 51.80 285 GLY B CA 1
ATOM 6778 C C . GLY B 1 285 ? 108.368 118.301 134.988 1.00 51.80 285 GLY B C 1
ATOM 6779 O O . GLY B 1 285 ? 109.216 118.649 134.157 1.00 51.80 285 GLY B O 1
ATOM 6780 N N . LYS B 1 286 ? 108.664 118.083 136.265 1.00 47.64 286 LYS B N 1
ATOM 6781 C CA . LYS B 1 286 ? 110.022 118.182 136.774 1.00 47.64 286 LYS B CA 1
ATOM 6782 C C . LYS B 1 286 ? 110.245 117.113 137.832 1.00 47.64 286 LYS B C 1
ATOM 6783 O O . LYS B 1 286 ? 109.325 116.785 138.589 1.00 47.64 286 LYS B O 1
ATOM 6789 N N . PRO B 1 287 ? 111.449 116.553 137.906 1.00 39.44 287 PRO B N 1
ATOM 6790 C CA . PRO B 1 287 ? 111.729 115.523 138.909 1.00 39.44 287 PRO B CA 1
ATOM 6791 C C . PRO B 1 287 ? 111.891 116.115 140.301 1.00 39.44 287 PRO B C 1
ATOM 6792 O O . PRO B 1 287 ? 112.115 117.313 140.481 1.00 39.44 287 PRO B O 1
ATOM 6796 N N . GLN B 1 288 ? 111.760 115.239 141.299 1.00 31.40 288 GLN B N 1
ATOM 6797 C CA . GLN B 1 288 ? 111.920 115.671 142.684 1.00 31.40 288 GLN B CA 1
ATOM 6798 C C . GLN B 1 288 ? 113.375 115.993 142.999 1.00 31.40 288 GLN B C 1
ATOM 6799 O O . GLN B 1 288 ? 113.665 116.994 143.663 1.00 31.40 288 GLN B O 1
ATOM 6805 N N . LEU B 1 289 ? 114.300 115.160 142.535 1.00 25.07 289 LEU B N 1
ATOM 6806 C CA . LEU B 1 289 ? 115.717 115.378 142.785 1.00 25.07 289 LEU B CA 1
ATOM 6807 C C . LEU B 1 289 ? 116.228 116.546 141.954 1.00 25.07 289 LEU B C 1
ATOM 6808 O O . LEU B 1 289 ? 115.861 116.701 140.787 1.00 25.07 289 LEU B O 1
ATOM 6813 N N . VAL B 1 290 ? 117.083 117.370 142.558 1.00 21.83 290 VAL B N 1
ATOM 6814 C CA . VAL B 1 290 ? 117.665 118.503 141.848 1.00 21.83 290 VAL B CA 1
ATOM 6815 C C . VAL B 1 290 ? 119.085 118.164 141.411 1.00 21.83 290 VAL B C 1
ATOM 6816 O O . VAL B 1 290 ? 119.361 118.046 140.213 1.00 21.83 290 VAL B O 1
ATOM 6820 N N . THR B 1 291 ? 119.982 117.973 142.375 1.00 18.85 291 THR B N 1
ATOM 6821 C CA . THR B 1 291 ? 121.396 117.700 142.122 1.00 18.85 291 THR B CA 1
ATOM 6822 C C . THR B 1 291 ? 121.914 116.784 143.226 1.00 18.85 291 THR B C 1
ATOM 6823 O O . THR B 1 291 ? 121.138 116.130 143.930 1.00 18.85 291 THR B O 1
ATOM 6827 N N . ASN B 1 292 ? 123.238 116.727 143.362 1.00 12.84 292 ASN B N 1
ATOM 6828 C CA . ASN B 1 292 ? 123.899 116.037 144.460 1.00 12.84 292 ASN B CA 1
ATOM 6829 C C . ASN B 1 292 ? 124.951 116.955 145.066 1.00 12.84 292 ASN B C 1
ATOM 6830 O O . ASN B 1 292 ? 125.454 117.866 144.406 1.00 12.84 292 ASN B O 1
ATOM 6835 N N . ALA B 1 293 ? 125.270 116.715 146.334 1.00 10.16 293 ALA B N 1
ATOM 6836 C CA . ALA B 1 293 ? 126.260 117.497 147.058 1.00 10.16 293 ALA B CA 1
ATOM 6837 C C . ALA B 1 293 ? 127.152 116.559 147.856 1.00 10.16 293 ALA B C 1
ATOM 6838 O O . ALA B 1 293 ? 126.832 115.386 148.054 1.00 10.16 293 ALA B O 1
ATOM 6840 N N . ALA B 1 294 ? 128.278 117.087 148.326 1.00 9.29 294 ALA B N 1
ATOM 6841 C CA . ALA B 1 294 ? 129.295 116.276 148.977 1.00 9.29 294 ALA B CA 1
ATOM 6842 C C . ALA B 1 294 ? 129.684 116.869 150.321 1.00 9.29 294 ALA B C 1
ATOM 6843 O O . ALA B 1 294 ? 129.578 118.077 150.542 1.00 9.29 294 ALA B O 1
ATOM 6845 N N . CYS B 1 295 ? 130.144 115.997 151.216 1.00 10.84 295 CYS B N 1
ATOM 6846 C CA . CYS B 1 295 ? 130.709 116.418 152.488 1.00 10.84 295 CYS B CA 1
ATOM 6847 C C . CYS B 1 295 ? 132.100 117.007 152.264 1.00 10.84 295 CYS B C 1
ATOM 6848 O O . CYS B 1 295 ? 132.561 117.169 151.133 1.00 10.84 295 CYS B O 1
ATOM 6851 N N . PHE B 1 296 ? 132.782 117.331 153.358 1.00 9.71 296 PHE B N 1
ATOM 6852 C CA . PHE B 1 296 ? 134.091 117.966 153.258 1.00 9.71 296 PHE B CA 1
ATOM 6853 C C . PHE B 1 296 ? 135.119 117.004 152.682 1.00 9.71 296 PHE B C 1
ATOM 6854 O O . PHE B 1 296 ? 135.276 115.880 153.165 1.00 9.71 296 PHE B O 1
ATOM 6862 N N . GLY B 1 297 ? 135.817 117.448 151.638 1.00 9.02 297 GLY B N 1
ATOM 6863 C CA . GLY B 1 297 ? 136.893 116.690 151.038 1.00 9.02 297 GLY B CA 1
ATOM 6864 C C . GLY B 1 297 ? 136.488 115.467 150.249 1.00 9.02 297 GLY B C 1
ATOM 6865 O O . GLY B 1 297 ? 137.354 114.853 149.617 1.00 9.02 297 GLY B O 1
ATOM 6866 N N . CYS B 1 298 ? 135.214 115.086 150.255 1.00 9.93 298 CYS B N 1
ATOM 6867 C CA . CYS B 1 298 ? 134.796 113.868 149.578 1.00 9.93 298 CYS B CA 1
ATOM 6868 C C . CYS B 1 298 ? 134.829 114.047 148.067 1.00 9.93 298 CYS B C 1
ATOM 6869 O O . CYS B 1 298 ? 134.460 115.099 147.540 1.00 9.93 298 CYS B O 1
ATOM 6872 N N . THR B 1 299 ? 135.274 113.002 147.369 1.00 9.42 299 THR B N 1
ATOM 6873 C CA . THR B 1 299 ? 135.318 112.983 145.913 1.00 9.42 299 THR B CA 1
ATOM 6874 C C . THR B 1 299 ? 134.335 111.978 145.321 1.00 9.42 299 THR B C 1
ATOM 6875 O O . THR B 1 299 ? 134.495 111.564 144.170 1.00 9.42 299 THR B O 1
ATOM 6879 N N . ILE B 1 300 ? 133.324 111.576 146.088 1.00 11.05 300 ILE B N 1
ATOM 6880 C CA . ILE B 1 300 ? 132.296 110.662 145.619 1.00 11.05 300 ILE B CA 1
ATOM 6881 C C . ILE B 1 300 ? 130.961 111.370 145.423 1.00 11.05 300 ILE B C 1
ATOM 6882 O O . ILE B 1 300 ? 130.266 111.116 144.439 1.00 11.05 300 ILE B O 1
ATOM 6887 N N . ALA B 1 301 ? 130.592 112.261 146.347 1.00 11.31 301 ALA B N 1
ATOM 6888 C CA . ALA B 1 301 ? 129.398 113.106 146.256 1.00 11.31 301 ALA B CA 1
ATOM 6889 C C . ALA B 1 301 ? 128.122 112.263 146.146 1.00 11.31 301 ALA B C 1
ATOM 6890 O O . ALA B 1 301 ? 127.428 112.254 145.131 1.00 11.31 301 ALA B O 1
ATOM 6892 N N . CYS B 1 302 ? 127.835 111.549 147.230 1.00 13.98 302 CYS B N 1
ATOM 6893 C CA . CYS B 1 302 ? 126.669 110.679 147.303 1.00 13.98 302 CYS B CA 1
ATOM 6894 C C . CYS B 1 302 ? 125.441 111.354 147.903 1.00 13.98 302 CYS B C 1
ATOM 6895 O O . CYS B 1 302 ? 124.418 110.687 148.084 1.00 13.98 302 CYS B O 1
ATOM 6898 N N . GLY B 1 303 ? 125.504 112.649 148.207 1.00 14.70 303 GLY B N 1
ATOM 6899 C CA . GLY B 1 303 ? 124.396 113.327 148.855 1.00 14.70 303 GLY B CA 1
ATOM 6900 C C . GLY B 1 303 ? 123.195 113.541 147.958 1.00 14.70 303 GLY B C 1
ATOM 6901 O O . GLY B 1 303 ? 123.251 113.246 146.762 1.00 14.70 303 GLY B O 1
ATOM 6902 N N . ARG B 1 304 ? 122.099 114.047 148.521 1.00 19.42 304 ARG B N 1
ATOM 6903 C CA . ARG B 1 304 ? 120.873 114.274 147.769 1.00 19.42 304 ARG B CA 1
ATOM 6904 C C . ARG B 1 304 ? 120.357 115.679 148.039 1.00 19.42 304 ARG B C 1
ATOM 6905 O O . ARG B 1 304 ? 120.541 116.225 149.129 1.00 19.42 304 ARG B O 1
ATOM 6913 N N . ILE B 1 305 ? 119.716 116.263 147.028 1.00 20.68 305 ILE B N 1
ATOM 6914 C CA . ILE B 1 305 ? 118.975 117.514 147.165 1.00 20.68 305 ILE B CA 1
ATOM 6915 C C . ILE B 1 305 ? 117.603 117.307 146.541 1.00 20.68 305 ILE B C 1
ATOM 6916 O O . ILE B 1 305 ? 117.503 116.858 145.396 1.00 20.68 305 ILE B O 1
ATOM 6921 N N . SER B 1 306 ? 116.547 117.634 147.283 1.00 26.07 306 SER B N 1
ATOM 6922 C CA . SER B 1 306 ? 115.191 117.371 146.826 1.00 26.07 306 SER B CA 1
ATOM 6923 C C . SER B 1 306 ? 114.316 118.597 147.030 1.00 26.07 306 SER B C 1
ATOM 6924 O O . SER B 1 306 ? 114.561 119.417 147.918 1.00 26.07 306 SER B O 1
ATOM 6927 N N . ALA B 1 307 ? 113.286 118.708 146.195 1.00 31.62 307 ALA B N 1
ATOM 6928 C CA . ALA B 1 307 ? 112.295 119.771 146.284 1.00 31.62 307 ALA B CA 1
ATOM 6929 C C . ALA B 1 307 ? 110.916 119.152 146.456 1.00 31.62 307 ALA B C 1
ATOM 6930 O O . ALA B 1 307 ? 110.553 118.223 145.729 1.00 31.62 307 ALA B O 1
ATOM 6932 N N . ILE B 1 308 ? 110.154 119.669 147.411 1.00 38.12 308 ILE B N 1
ATOM 6933 C CA . ILE B 1 308 ? 108.823 119.163 147.724 1.00 38.12 308 ILE B CA 1
ATOM 6934 C C . ILE B 1 308 ? 107.804 119.846 146.821 1.00 38.12 308 ILE B C 1
ATOM 6935 O O . ILE B 1 308 ? 107.968 121.005 146.423 1.00 38.12 308 ILE B O 1
ATOM 6940 N N . ASP B 1 309 ? 106.758 119.105 146.462 1.00 45.70 309 ASP B N 1
ATOM 6941 C CA . ASP B 1 309 ? 105.685 119.649 145.640 1.00 45.70 309 ASP B CA 1
ATOM 6942 C C . ASP B 1 309 ? 104.931 120.742 146.388 1.00 45.70 309 ASP B C 1
ATOM 6943 O O . ASP B 1 309 ? 104.707 120.647 147.596 1.00 45.70 309 ASP B O 1
ATOM 6948 N N . LYS B 1 310 ? 104.541 121.787 145.663 1.00 47.75 310 LYS B N 1
ATOM 6949 C CA . LYS B 1 310 ? 103.825 122.905 146.260 1.00 47.75 310 LYS B CA 1
ATOM 6950 C C . LYS B 1 310 ? 102.314 122.716 146.276 1.00 47.75 310 LYS B C 1
ATOM 6951 O O . LYS B 1 310 ? 101.615 123.519 146.901 1.00 47.75 310 LYS B O 1
ATOM 6957 N N . THR B 1 311 ? 101.793 121.686 145.612 1.00 49.40 311 THR B N 1
ATOM 6958 C CA . THR B 1 311 ? 100.357 121.454 145.541 1.00 49.40 311 THR B CA 1
ATOM 6959 C C . THR B 1 311 ? 99.916 120.227 146.331 1.00 49.40 311 THR B C 1
ATOM 6960 O O . THR B 1 311 ? 98.739 119.858 146.275 1.00 49.40 311 THR B O 1
ATOM 6964 N N . HIS B 1 312 ? 100.827 119.584 147.056 1.00 48.07 312 HIS B N 1
ATOM 6965 C CA . HIS B 1 312 ? 100.454 118.462 147.904 1.00 48.07 312 HIS B CA 1
ATOM 6966 C C . HIS B 1 312 ? 99.615 118.945 149.081 1.00 48.07 312 HIS B C 1
ATOM 6967 O O . HIS B 1 312 ? 99.797 120.054 149.585 1.00 48.07 312 HIS B O 1
ATOM 6974 N N . PHE B 1 313 ? 98.695 118.088 149.530 1.00 48.55 313 PHE B N 1
ATOM 6975 C CA . PHE B 1 313 ? 97.723 118.488 150.542 1.00 48.55 313 PHE B CA 1
ATOM 6976 C C . PHE B 1 313 ? 98.341 118.729 151.913 1.00 48.55 313 PHE B C 1
ATOM 6977 O O . PHE B 1 313 ? 97.661 119.277 152.787 1.00 48.55 313 PHE B O 1
ATOM 6985 N N . THR B 1 314 ? 99.597 118.342 152.128 1.00 46.54 314 THR B N 1
ATOM 6986 C CA . THR B 1 314 ? 100.240 118.532 153.420 1.00 46.54 314 THR B CA 1
ATOM 6987 C C . THR B 1 314 ? 100.982 119.855 153.545 1.00 46.54 314 THR B C 1
ATOM 6988 O O . THR B 1 314 ? 101.256 120.286 154.669 1.00 46.54 314 THR B O 1
ATOM 6992 N N . VAL B 1 315 ? 101.320 120.504 152.433 1.00 48.58 315 VAL B N 1
ATOM 6993 C CA . VAL B 1 315 ? 102.163 121.691 152.488 1.00 48.58 315 VAL B CA 1
ATOM 6994 C C . VAL B 1 315 ? 101.572 122.789 151.605 1.00 48.58 315 VAL B C 1
ATOM 6995 O O . VAL B 1 315 ? 102.205 123.823 151.362 1.00 48.58 315 VAL B O 1
ATOM 6999 N N . LYS B 1 316 ? 100.337 122.595 151.139 1.00 49.95 316 LYS B N 1
ATOM 7000 C CA . LYS B 1 316 ? 99.723 123.575 150.250 1.00 49.95 316 LYS B CA 1
ATOM 7001 C C . LYS B 1 316 ? 99.269 124.839 150.968 1.00 49.95 316 LYS B C 1
ATOM 7002 O O . LYS B 1 316 ? 99.000 125.843 150.300 1.00 49.95 316 LYS B O 1
ATOM 7008 N N . ASN B 1 317 ? 99.175 124.821 152.298 1.00 52.52 317 ASN B N 1
ATOM 7009 C CA . ASN B 1 317 ? 98.823 126.007 153.071 1.00 52.52 317 ASN B CA 1
ATOM 7010 C C . ASN B 1 317 ? 99.995 126.517 153.902 1.00 52.52 317 ASN B C 1
ATOM 7011 O O . ASN B 1 317 ? 99.797 127.317 154.821 1.00 52.52 317 ASN B O 1
ATOM 7016 N N . ASN B 1 318 ? 101.212 126.073 153.598 1.00 47.72 318 ASN B N 1
ATOM 7017 C CA . ASN B 1 318 ? 102.380 126.463 154.375 1.00 47.72 318 ASN B CA 1
ATOM 7018 C C . ASN B 1 318 ? 103.502 126.913 153.446 1.00 47.72 318 ASN B C 1
ATOM 7019 O O . ASN B 1 318 ? 104.046 126.099 152.689 1.00 47.72 318 ASN B O 1
ATOM 7024 N N . PRO B 1 319 ? 103.869 128.192 153.465 1.00 46.26 319 PRO B N 1
ATOM 7025 C CA . PRO B 1 319 ? 104.914 128.698 152.563 1.00 46.26 319 PRO B CA 1
ATOM 7026 C C . PRO B 1 319 ? 106.332 128.657 153.119 1.00 46.26 319 PRO B C 1
ATOM 7027 O O . PRO B 1 319 ? 107.235 129.189 152.468 1.00 46.26 319 PRO B O 1
ATOM 7031 N N . LYS B 1 320 ? 106.560 128.062 154.288 1.00 43.33 320 LYS B N 1
ATOM 7032 C CA . LYS B 1 320 ? 107.889 128.016 154.882 1.00 43.33 320 LYS B CA 1
ATOM 7033 C C . LYS B 1 320 ? 108.623 126.713 154.590 1.00 43.33 320 LYS B C 1
ATOM 7034 O O . LYS B 1 320 ? 109.736 126.516 155.086 1.00 43.33 320 LYS B O 1
ATOM 7040 N N . TYR B 1 321 ? 108.032 125.826 153.786 1.00 42.72 321 TYR B N 1
ATOM 7041 C CA . TYR B 1 321 ? 108.662 124.559 153.432 1.00 42.72 321 TYR B CA 1
ATOM 7042 C C . TYR B 1 321 ? 108.889 124.428 151.931 1.00 42.72 321 TYR B C 1
ATOM 7043 O O . TYR B 1 321 ? 109.126 123.321 151.446 1.00 42.72 321 TYR B O 1
ATOM 7052 N N . TRP B 1 322 ? 108.832 125.529 151.184 1.00 45.74 322 TRP B N 1
ATOM 7053 C CA . TRP B 1 322 ? 108.839 125.480 149.727 1.00 45.74 322 TRP B CA 1
ATOM 7054 C C . TRP B 1 322 ? 110.236 125.589 149.127 1.00 45.74 322 TRP B C 1
ATOM 7055 O O . TRP B 1 322 ? 110.366 125.660 147.902 1.00 45.74 322 TRP B O 1
ATOM 7066 N N . GLY B 1 323 ? 111.277 125.602 149.951 1.00 40.42 323 GLY B N 1
ATOM 7067 C CA . GLY B 1 323 ? 112.637 125.671 149.459 1.00 40.42 323 GLY B CA 1
ATOM 7068 C C . GLY B 1 323 ? 113.185 124.306 149.098 1.00 40.42 323 GLY B C 1
ATOM 7069 O O . GLY B 1 323 ? 112.447 123.339 148.893 1.00 40.42 323 GLY B O 1
ATOM 7070 N N . ALA B 1 324 ? 114.510 124.233 149.017 1.00 33.93 324 ALA B N 1
ATOM 7071 C CA . ALA B 1 324 ? 115.220 123.000 148.709 1.00 33.93 324 ALA B CA 1
ATOM 7072 C C . ALA B 1 324 ? 116.101 122.617 149.888 1.00 33.93 324 ALA B C 1
ATOM 7073 O O . ALA B 1 324 ? 116.829 123.458 150.422 1.00 33.93 324 ALA B O 1
ATOM 7075 N N . SER B 1 325 ? 116.037 121.350 150.287 1.00 30.89 325 SER B N 1
ATOM 7076 C CA . SER B 1 325 ? 116.823 120.852 151.407 1.00 30.89 325 SE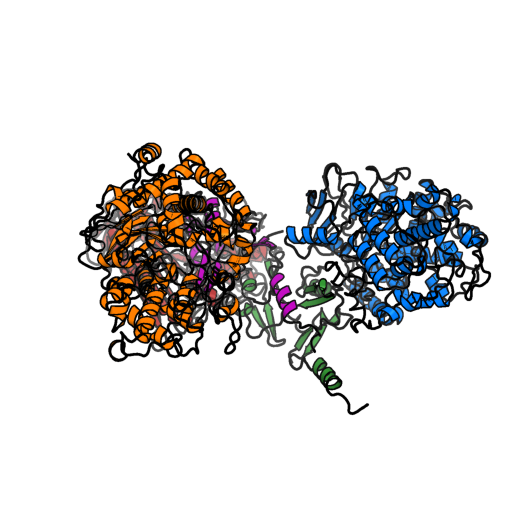R B CA 1
ATOM 7077 C C . SER B 1 325 ? 117.175 119.392 151.139 1.00 30.89 325 SER B C 1
ATOM 7078 O O . SER B 1 325 ? 117.059 118.906 150.011 1.00 30.89 325 SER B O 1
ATOM 7081 N N . GLY B 1 326 ? 117.606 118.692 152.186 1.00 28.21 326 GLY B N 1
ATOM 7082 C CA . GLY B 1 326 ? 118.117 117.346 152.019 1.00 28.21 326 GLY B CA 1
ATOM 7083 C C . GLY B 1 326 ? 117.047 116.358 151.596 1.00 28.21 326 GLY B C 1
ATOM 7084 O O . GLY B 1 326 ? 115.854 116.539 151.834 1.00 28.21 326 GLY B O 1
ATOM 7085 N N . GLY B 1 327 ? 117.502 115.288 150.958 1.00 28.02 327 GLY B N 1
ATOM 7086 C CA . GLY B 1 327 ? 116.631 114.275 150.393 1.00 28.02 327 GLY B CA 1
ATOM 7087 C C . GLY B 1 327 ? 116.392 113.107 151.322 1.00 28.02 327 GLY B C 1
ATOM 7088 O O . GLY B 1 327 ? 116.389 113.245 152.548 1.00 28.02 327 GLY B O 1
ATOM 7089 N N . LEU B 1 328 ? 116.190 111.936 150.727 1.00 29.39 328 LEU B N 1
ATOM 7090 C CA . LEU B 1 328 ? 115.851 110.721 151.455 1.00 29.39 328 LEU B CA 1
ATOM 7091 C C . LEU B 1 328 ? 116.997 109.724 151.351 1.00 29.39 328 LEU B C 1
ATOM 7092 O O . LEU B 1 328 ? 117.395 109.347 150.245 1.00 29.39 328 LEU B O 1
ATOM 7097 N N . GLU B 1 329 ? 117.516 109.296 152.498 1.00 32.42 329 GLU B N 1
ATOM 7098 C CA . GLU B 1 329 ? 118.421 108.160 152.533 1.00 32.42 329 GLU B CA 1
ATOM 7099 C C . GLU B 1 329 ? 117.612 106.864 152.518 1.00 32.42 329 GLU B C 1
ATOM 7100 O O . GLU B 1 329 ? 116.381 106.872 152.595 1.00 32.42 329 GLU B O 1
ATOM 7106 N N . TYR B 1 330 ? 118.314 105.735 152.407 1.00 32.29 330 TYR B N 1
ATOM 7107 C CA . TYR B 1 330 ? 117.626 104.452 152.289 1.00 32.29 330 TYR B CA 1
ATOM 7108 C C . TYR B 1 330 ? 116.899 104.084 153.579 1.00 32.29 330 TYR B C 1
ATOM 7109 O O . TYR B 1 330 ? 115.744 103.641 153.546 1.00 32.29 330 TYR B O 1
ATOM 7118 N N . GLU B 1 331 ? 117.563 104.255 154.725 1.00 32.36 331 GLU B N 1
ATOM 7119 C CA . GLU B 1 331 ? 116.967 103.855 155.997 1.00 32.36 331 GLU B CA 1
ATOM 7120 C C . GLU B 1 331 ? 115.741 104.693 156.331 1.00 32.36 331 GLU B C 1
ATOM 7121 O O . GLU B 1 331 ? 114.736 104.163 156.818 1.00 32.36 331 GLU B O 1
ATOM 7127 N N . ALA B 1 332 ? 115.807 106.003 156.088 1.00 31.10 332 ALA B N 1
ATOM 7128 C CA . ALA B 1 332 ? 114.656 106.862 156.345 1.00 31.10 332 ALA B CA 1
ATOM 7129 C C . ALA B 1 332 ? 113.482 106.491 155.449 1.00 31.10 332 ALA B C 1
ATOM 7130 O O . ALA B 1 332 ? 112.331 106.453 155.903 1.00 31.10 332 ALA B O 1
ATOM 7132 N N . ALA B 1 333 ? 113.757 106.203 154.175 1.00 30.78 333 ALA B N 1
ATOM 7133 C CA . ALA B 1 333 ? 112.698 105.824 153.246 1.00 30.78 333 ALA B CA 1
ATOM 7134 C C . ALA B 1 333 ? 112.062 104.500 153.645 1.00 30.78 333 ALA B C 1
ATOM 7135 O O . ALA B 1 333 ? 110.848 104.316 153.502 1.00 30.78 333 ALA B O 1
ATOM 7137 N N . TRP B 1 334 ? 112.869 103.554 154.129 1.00 33.96 334 TRP B N 1
ATOM 7138 C CA . TRP B 1 334 ? 112.308 102.293 154.602 1.00 33.96 334 TRP B CA 1
ATOM 7139 C C . TRP B 1 334 ? 111.466 102.499 155.855 1.00 33.96 334 TRP B C 1
ATOM 7140 O O . TRP B 1 334 ? 110.364 101.952 155.972 1.00 33.96 334 TRP B O 1
ATOM 7151 N N . ALA B 1 335 ? 111.975 103.284 156.808 1.00 32.46 335 ALA B N 1
ATOM 7152 C CA . ALA B 1 335 ? 111.312 103.407 158.103 1.00 32.46 335 ALA B CA 1
ATOM 7153 C C . ALA B 1 335 ? 109.997 104.166 157.986 1.00 32.46 335 ALA B C 1
ATOM 7154 O O . ALA B 1 335 ? 108.987 103.773 158.580 1.00 32.46 335 ALA B O 1
ATOM 7156 N N . LEU B 1 336 ? 109.988 105.263 157.231 1.00 32.00 336 LEU B N 1
ATOM 7157 C CA . LEU B 1 336 ? 108.744 105.999 157.047 1.00 32.00 336 LEU B CA 1
ATOM 7158 C C . LEU B 1 336 ? 107.807 105.310 156.063 1.00 32.00 336 LEU B C 1
ATOM 7159 O O . LEU B 1 336 ? 106.608 105.603 156.059 1.00 32.00 336 LEU B O 1
ATOM 7164 N N . GLY B 1 337 ? 108.323 104.396 155.247 1.00 38.78 337 GLY B N 1
ATOM 7165 C CA . GLY B 1 337 ? 107.624 103.800 154.129 1.00 38.78 337 GLY B CA 1
ATOM 7166 C C . GLY B 1 337 ? 107.203 102.383 154.460 1.00 38.78 337 GLY B C 1
ATOM 7167 O O . GLY B 1 337 ? 106.140 102.151 155.064 1.00 38.78 337 GLY B O 1
ATOM 7168 N N . ALA B 1 338 ? 108.010 101.401 154.043 1.00 41.89 338 ALA B N 1
ATOM 7169 C CA . ALA B 1 338 ? 107.609 99.997 154.096 1.00 41.89 338 ALA B CA 1
ATOM 7170 C C . ALA B 1 338 ? 107.364 99.505 155.517 1.00 41.89 338 ALA B C 1
ATOM 7171 O O . ALA B 1 338 ? 106.657 98.509 155.709 1.00 41.89 338 ALA B O 1
ATOM 7173 N N . ALA B 1 339 ? 107.935 100.172 156.523 1.00 40.70 339 ALA B N 1
ATOM 7174 C CA . ALA B 1 339 ? 107.678 99.773 157.903 1.00 40.70 339 ALA B CA 1
ATOM 7175 C C . ALA B 1 339 ? 106.227 100.014 158.296 1.00 40.70 339 ALA B C 1
ATOM 7176 O O . ALA B 1 339 ? 105.725 99.382 159.231 1.00 40.70 339 ALA B O 1
ATOM 7178 N N . ASN B 1 340 ? 105.539 100.916 157.598 1.00 46.36 340 ASN B N 1
ATOM 7179 C CA . ASN B 1 340 ? 104.128 101.185 157.838 1.00 46.36 340 ASN B CA 1
ATOM 7180 C C . ASN B 1 340 ? 103.226 100.775 156.686 1.00 46.36 340 ASN B C 1
ATOM 7181 O O . ASN B 1 340 ? 102.091 100.363 156.928 1.00 46.36 340 ASN B O 1
ATOM 7186 N N . GLY B 1 341 ? 103.699 100.877 155.447 1.00 50.97 341 GLY B N 1
ATOM 7187 C CA . GLY B 1 341 ? 102.903 100.498 154.296 1.00 50.97 341 GLY B CA 1
ATOM 7188 C C . GLY B 1 341 ? 102.409 101.684 153.496 1.00 50.97 341 GLY B C 1
ATOM 7189 O O . GLY B 1 341 ? 101.344 101.623 152.877 1.00 50.97 341 GLY B O 1
ATOM 7190 N N . VAL B 1 342 ? 103.182 102.765 153.490 1.00 49.24 342 VAL B N 1
ATOM 7191 C CA . VAL B 1 342 ? 102.797 104.014 152.842 1.00 49.24 342 VAL B CA 1
ATOM 7192 C C . VAL B 1 342 ? 103.489 104.087 151.488 1.00 49.24 342 VAL B C 1
ATOM 7193 O O . VAL B 1 342 ? 104.723 104.079 151.410 1.00 49.24 342 VAL B O 1
ATOM 7197 N N . GLY B 1 343 ? 102.697 104.164 150.423 1.00 47.92 343 GLY B N 1
ATOM 7198 C CA . GLY B 1 343 ? 103.201 104.205 149.067 1.00 47.92 343 GLY B CA 1
ATOM 7199 C C . GLY B 1 343 ? 103.339 105.581 148.453 1.00 47.92 343 GLY B C 1
ATOM 7200 O O . GLY B 1 343 ? 103.646 105.678 147.260 1.00 47.92 343 GLY B O 1
ATOM 7201 N N . ASP B 1 344 ? 103.124 106.645 149.218 1.00 45.60 344 ASP B N 1
ATOM 7202 C CA . ASP B 1 344 ? 103.280 107.999 148.710 1.00 45.60 344 ASP B CA 1
ATOM 7203 C C . ASP B 1 344 ? 104.722 108.456 148.880 1.00 45.60 344 ASP B C 1
ATOM 7204 O O . ASP B 1 344 ? 105.433 108.009 149.782 1.00 45.60 344 ASP B O 1
ATOM 7209 N N . LEU B 1 345 ? 105.153 109.352 147.992 1.00 38.87 345 LEU B N 1
ATOM 7210 C CA . LEU B 1 345 ? 106.517 109.860 148.024 1.00 38.87 345 LEU B CA 1
ATOM 7211 C C . LEU B 1 345 ? 106.624 111.262 148.608 1.00 38.87 345 LEU B C 1
ATOM 7212 O O . LEU B 1 345 ? 107.672 111.602 149.166 1.00 38.87 345 LEU B O 1
ATOM 7217 N N . GLU B 1 346 ? 105.575 112.077 148.502 1.00 41.51 346 GLU B N 1
ATOM 7218 C CA . GLU B 1 346 ? 105.629 113.421 149.066 1.00 41.51 346 GLU B CA 1
ATOM 7219 C C . GLU B 1 346 ? 105.499 113.394 150.584 1.00 41.51 346 GLU B C 1
ATOM 7220 O O . GLU B 1 346 ? 106.116 114.212 151.278 1.00 41.51 346 GLU B O 1
ATOM 7226 N N . ALA B 1 347 ? 104.700 112.464 151.113 1.00 37.40 347 ALA B N 1
ATOM 7227 C CA . ALA B 1 347 ? 104.536 112.357 152.559 1.00 37.40 347 ALA B CA 1
ATOM 7228 C C . ALA B 1 347 ? 105.843 111.962 153.233 1.00 37.40 347 ALA B C 1
ATOM 7229 O O . ALA B 1 347 ? 106.156 112.446 154.328 1.00 37.40 347 ALA B O 1
ATOM 7231 N N . LEU B 1 348 ? 106.614 111.078 152.597 1.00 34.08 348 LEU B N 1
ATOM 7232 C CA . LEU B 1 348 ? 107.906 110.687 153.149 1.00 34.08 348 LEU B CA 1
ATOM 7233 C C . LEU B 1 348 ? 108.860 111.873 153.215 1.00 34.08 348 LEU B C 1
ATOM 7234 O O . LEU B 1 348 ? 109.567 112.054 154.213 1.00 34.08 348 LEU B O 1
ATOM 7239 N N . GLN B 1 349 ? 108.883 112.701 152.169 1.00 32.00 349 GLN B N 1
ATOM 7240 C CA . GLN B 1 349 ? 109.750 113.876 152.183 1.00 32.00 349 GLN B CA 1
ATOM 7241 C C . GLN B 1 349 ? 109.284 114.897 153.216 1.00 32.00 349 GLN B C 1
ATOM 7242 O O . GLN B 1 349 ? 110.108 115.552 153.864 1.00 32.00 349 GLN B O 1
ATOM 7248 N N . TYR B 1 350 ? 107.969 115.035 153.400 1.00 33.05 350 TYR B N 1
ATOM 7249 C CA . TYR B 1 350 ? 107.464 115.938 154.432 1.00 33.05 350 TYR B CA 1
ATOM 7250 C C . TYR B 1 350 ? 107.862 115.464 155.827 1.00 33.05 350 TYR B C 1
ATOM 7251 O O . TYR B 1 350 ? 108.287 116.263 156.674 1.00 33.05 350 TYR B O 1
ATOM 7260 N N . ALA B 1 351 ? 107.735 114.160 156.083 1.00 29.53 351 ALA B N 1
ATOM 7261 C CA . ALA B 1 351 ? 108.126 113.621 157.381 1.00 29.53 351 ALA B CA 1
ATOM 7262 C C . ALA B 1 351 ? 109.625 113.759 157.605 1.00 29.53 351 ALA B C 1
ATOM 7263 O O . ALA B 1 351 ? 110.070 114.038 158.724 1.00 29.53 351 ALA B O 1
ATOM 7265 N N . ASN B 1 352 ? 110.421 113.569 156.550 1.00 30.15 352 ASN B N 1
ATOM 7266 C CA . ASN B 1 352 ? 111.862 113.765 156.664 1.00 30.15 352 ASN B CA 1
ATOM 7267 C C . ASN B 1 352 ? 112.200 115.221 156.964 1.00 30.15 352 ASN B C 1
ATOM 7268 O O . ASN B 1 352 ? 113.116 115.504 157.747 1.00 30.15 352 ASN B O 1
ATOM 7273 N N . LEU B 1 353 ? 111.473 116.158 156.348 1.00 30.30 353 LEU B N 1
ATOM 7274 C CA . LEU B 1 353 ? 111.667 117.573 156.653 1.00 30.30 353 LEU B CA 1
ATOM 7275 C C . LEU B 1 353 ? 111.357 117.868 158.114 1.00 30.30 353 LEU B C 1
ATOM 7276 O O . LEU B 1 353 ? 112.092 118.610 158.773 1.00 30.30 353 LEU B O 1
ATOM 7281 N N . LEU B 1 354 ? 110.270 117.294 158.635 1.00 31.30 354 LEU B N 1
ATOM 7282 C CA . LEU B 1 354 ? 109.932 117.493 160.044 1.00 31.30 354 LEU B CA 1
ATOM 7283 C C . LEU B 1 354 ? 111.004 116.914 160.963 1.00 31.30 354 LEU B C 1
ATOM 7284 O O . LEU B 1 354 ? 111.392 117.545 161.957 1.00 31.30 354 LEU B O 1
ATOM 7289 N N . CYS B 1 355 ? 111.496 115.712 160.642 1.00 31.88 355 CYS B N 1
ATOM 7290 C CA . CYS B 1 355 ? 112.510 115.069 161.473 1.00 31.88 355 CYS B CA 1
ATOM 7291 C C . CYS B 1 355 ? 113.817 115.850 161.463 1.00 31.88 355 CYS B C 1
ATOM 7292 O O . CYS B 1 355 ? 114.501 115.939 162.488 1.00 31.88 355 CYS B O 1
ATOM 7295 N N . ASN B 1 356 ? 114.190 116.412 160.311 1.00 31.87 356 ASN B N 1
ATOM 7296 C CA . ASN B 1 356 ? 115.398 117.229 160.262 1.00 31.87 356 ASN B CA 1
ATOM 7297 C C . ASN B 1 356 ? 115.201 118.577 160.942 1.00 31.87 356 ASN B C 1
ATOM 7298 O O . ASN B 1 356 ? 116.156 119.128 161.498 1.00 31.87 356 ASN B O 1
ATOM 7303 N N . GLU B 1 357 ? 113.988 119.130 160.902 1.00 34.30 357 GLU B N 1
ATOM 7304 C CA . GLU B 1 357 ? 113.759 120.434 161.515 1.00 34.30 357 GLU B CA 1
ATOM 7305 C C . GLU B 1 357 ? 113.762 120.350 163.035 1.00 34.30 357 GLU B C 1
ATOM 7306 O O . GLU B 1 357 ? 114.401 121.168 163.705 1.00 34.30 357 GLU B O 1
ATOM 7312 N N . GLN B 1 358 ? 113.060 119.371 163.600 1.00 35.86 358 GLN B N 1
ATOM 7313 C CA . GLN B 1 358 ? 112.925 119.304 165.050 1.00 35.86 358 GLN B CA 1
ATOM 7314 C C . GLN B 1 358 ? 113.935 118.377 165.713 1.00 35.86 358 GLN B C 1
ATOM 7315 O O . GLN B 1 358 ? 113.885 118.208 166.934 1.00 35.86 358 GLN B O 1
ATOM 7321 N N . GLY B 1 359 ? 114.847 117.780 164.951 1.00 31.97 359 GLY B N 1
ATOM 7322 C CA . GLY B 1 359 ? 115.909 116.982 165.531 1.00 31.97 359 GLY B CA 1
ATOM 7323 C C . GLY B 1 359 ? 115.470 115.665 166.137 1.00 31.97 359 GLY B C 1
ATOM 7324 O O . GLY B 1 359 ? 115.522 115.493 167.357 1.00 31.97 359 GLY B O 1
ATOM 7325 N N . MET B 1 360 ? 115.034 114.727 165.299 1.00 34.50 360 MET B N 1
ATOM 7326 C CA . MET B 1 360 ? 114.687 113.389 165.764 1.00 34.50 360 MET B CA 1
ATOM 7327 C C . MET B 1 360 ? 115.433 112.332 164.960 1.00 34.50 360 MET B C 1
ATOM 7328 O O . MET B 1 360 ? 116.365 112.652 164.216 1.00 34.50 360 MET B O 1
ATOM 7333 N N . ASP B 1 361 ? 115.039 111.072 165.113 1.00 35.94 361 ASP B N 1
ATOM 7334 C CA . ASP B 1 361 ? 115.667 109.955 164.418 1.00 35.94 361 ASP B CA 1
ATOM 7335 C C . ASP B 1 361 ? 114.618 109.241 163.577 1.00 35.94 361 ASP B C 1
ATOM 7336 O O . ASP B 1 361 ? 113.640 108.719 164.140 1.00 35.94 361 ASP B O 1
ATOM 7341 N N . PRO B 1 362 ? 114.754 109.208 162.246 1.00 34.13 362 PRO B N 1
ATOM 7342 C CA . PRO B 1 362 ? 113.699 108.599 161.415 1.00 34.13 362 PRO B CA 1
ATOM 7343 C C . PRO B 1 362 ? 113.456 107.121 161.678 1.00 34.13 362 PRO B C 1
ATOM 7344 O O . PRO B 1 362 ? 112.302 106.678 161.618 1.00 34.13 362 PRO B O 1
ATOM 7348 N N . ILE B 1 363 ? 114.500 106.348 161.981 1.00 36.61 363 ILE B N 1
ATOM 7349 C CA . ILE B 1 363 ? 114.344 104.899 162.098 1.00 36.61 363 ILE B CA 1
ATOM 7350 C C . ILE B 1 363 ? 113.528 104.540 163.335 1.00 36.61 363 ILE B C 1
ATOM 7351 O O . ILE B 1 363 ? 112.548 103.785 163.257 1.00 36.61 363 ILE B O 1
ATOM 7356 N N . SER B 1 364 ? 113.916 105.079 164.493 1.00 39.02 364 SER B N 1
ATOM 7357 C CA . SER B 1 364 ? 113.209 104.775 165.733 1.00 39.02 364 SER B CA 1
ATOM 7358 C C . SER B 1 364 ? 111.785 105.311 165.704 1.00 39.02 364 SER B C 1
ATOM 7359 O O . SER B 1 364 ? 110.851 104.634 166.152 1.00 39.02 364 SER B O 1
ATOM 7362 N N . PHE B 1 365 ? 111.602 106.520 165.171 1.00 39.55 365 PHE B N 1
ATOM 7363 C CA . PHE B 1 365 ? 110.270 107.109 165.078 1.00 39.55 365 PHE B CA 1
ATOM 7364 C C . PHE B 1 365 ? 109.363 106.285 164.170 1.00 39.55 365 PHE B C 1
ATOM 7365 O O . PHE B 1 365 ? 108.205 106.014 164.511 1.00 39.55 365 PHE B O 1
ATOM 7373 N N . GLY B 1 366 ? 109.881 105.860 163.014 1.00 38.18 366 GLY B N 1
ATOM 7374 C CA . GLY B 1 366 ? 109.081 105.045 162.114 1.00 38.18 366 GLY B CA 1
ATOM 7375 C C . GLY B 1 366 ? 108.718 103.698 162.706 1.00 38.18 366 GLY B C 1
ATOM 7376 O O . GLY B 1 366 ? 107.578 103.239 162.576 1.00 38.18 366 GLY B O 1
ATOM 7377 N N . ALA B 1 367 ? 109.677 103.046 163.371 1.00 41.27 367 ALA B N 1
ATOM 7378 C CA . ALA B 1 367 ? 109.391 101.755 163.989 1.00 41.27 367 ALA B CA 1
ATOM 7379 C C . ALA B 1 367 ? 108.366 101.886 165.111 1.00 41.27 367 ALA B C 1
ATOM 7380 O O . ALA B 1 367 ? 107.473 101.039 165.250 1.00 41.27 367 ALA B O 1
ATOM 7382 N N . THR B 1 368 ? 108.474 102.945 165.921 1.00 44.51 368 THR B N 1
ATOM 7383 C CA . THR B 1 368 ? 107.504 103.163 166.989 1.00 44.51 368 THR B CA 1
ATOM 7384 C C . THR B 1 368 ? 106.115 103.443 166.426 1.00 44.51 368 THR B C 1
ATOM 7385 O O . THR B 1 368 ? 105.111 102.956 166.964 1.00 44.51 368 THR B O 1
ATOM 7389 N N . VAL B 1 369 ? 106.037 104.217 165.339 1.00 46.09 369 VAL B N 1
ATOM 7390 C CA . VAL B 1 369 ? 104.748 104.475 164.701 1.00 46.09 369 VAL B CA 1
ATOM 7391 C C . VAL B 1 369 ? 104.140 103.176 164.185 1.00 46.09 369 VAL B C 1
ATOM 7392 O O . VAL B 1 369 ? 102.940 102.928 164.351 1.00 46.09 369 VAL B O 1
ATOM 7396 N N . GLY B 1 370 ? 104.960 102.319 163.570 1.00 49.70 370 GLY B N 1
ATOM 7397 C CA . GLY B 1 370 ? 104.457 101.033 163.106 1.00 49.70 370 GLY B CA 1
ATOM 7398 C C . GLY B 1 370 ? 103.949 100.155 164.235 1.00 49.70 370 GLY B C 1
ATOM 7399 O O . GLY B 1 370 ? 102.908 99.499 164.107 1.00 49.70 370 GLY B O 1
ATOM 7400 N N . ALA B 1 371 ? 104.669 100.138 165.361 1.00 54.28 371 ALA B N 1
ATOM 7401 C CA . ALA B 1 371 ? 104.215 99.371 166.518 1.00 54.28 371 ALA B CA 1
ATOM 7402 C C . ALA B 1 371 ? 102.891 99.901 167.055 1.00 54.28 371 ALA B C 1
ATOM 7403 O O . ALA B 1 371 ? 101.998 99.120 167.411 1.00 54.28 371 ALA B O 1
ATOM 7405 N N . ALA B 1 372 ? 102.746 101.228 167.125 1.00 56.78 372 ALA B N 1
ATOM 7406 C CA . ALA B 1 372 ? 101.496 101.811 167.606 1.00 56.78 372 ALA B CA 1
ATOM 7407 C C . ALA B 1 372 ? 100.338 101.488 166.671 1.00 56.78 372 ALA B C 1
ATOM 7408 O O . ALA B 1 372 ? 99.218 101.222 167.125 1.00 56.78 372 ALA B O 1
ATOM 7410 N N . MET B 1 373 ? 100.586 101.514 165.360 1.00 59.63 373 MET B N 1
ATOM 7411 C CA . MET B 1 373 ? 99.531 101.183 164.407 1.00 59.63 373 MET B CA 1
ATOM 7412 C C . MET B 1 373 ? 99.128 99.716 164.516 1.00 59.63 373 MET B C 1
ATOM 7413 O O . MET B 1 373 ? 97.941 99.382 164.407 1.00 59.63 373 MET B O 1
ATOM 7418 N N . GLU B 1 374 ? 100.098 98.824 164.750 1.00 64.97 374 GLU B N 1
ATOM 7419 C CA . GLU B 1 374 ? 99.758 97.418 164.962 1.00 64.97 374 GLU B CA 1
ATOM 7420 C C . GLU B 1 374 ? 98.950 97.224 166.241 1.00 64.97 374 GLU B C 1
ATOM 7421 O O . GLU B 1 374 ? 98.007 96.421 166.272 1.00 64.97 374 GLU B O 1
ATOM 7427 N N . LEU B 1 375 ? 99.311 97.941 167.310 1.00 66.02 375 LEU B N 1
ATOM 7428 C CA . LEU B 1 375 ? 98.532 97.871 168.545 1.00 66.02 375 LEU B CA 1
ATOM 7429 C C . LEU B 1 375 ? 97.106 98.357 168.330 1.00 66.02 375 LEU B C 1
ATOM 7430 O O . LEU B 1 375 ? 96.157 97.767 168.859 1.00 66.02 375 LEU B O 1
ATOM 7435 N N . TYR B 1 376 ? 96.934 99.441 167.569 1.00 70.63 376 TYR B N 1
ATOM 7436 C CA . TYR B 1 376 ? 95.588 99.940 167.298 1.00 70.63 376 TYR B CA 1
ATOM 7437 C C . TYR B 1 376 ? 94.785 98.944 166.470 1.00 70.63 376 TYR B C 1
ATOM 7438 O O . TYR B 1 376 ? 93.590 98.742 166.718 1.00 70.63 376 TYR B O 1
ATOM 7447 N N . GLU B 1 377 ? 95.421 98.318 165.476 1.00 73.84 377 GLU B N 1
ATOM 7448 C CA . GLU B 1 377 ? 94.714 97.343 164.648 1.00 73.84 377 GLU B CA 1
ATOM 7449 C C . GLU B 1 377 ? 94.326 96.103 165.445 1.00 73.84 377 GLU B C 1
ATOM 7450 O O . GLU B 1 377 ? 93.281 95.495 165.185 1.00 73.84 377 GLU B O 1
ATOM 7456 N N . THR B 1 378 ? 95.165 95.696 166.402 1.00 73.14 378 THR B N 1
ATOM 7457 C CA . THR B 1 378 ? 94.805 94.565 167.252 1.00 73.14 378 THR B CA 1
ATOM 7458 C C . THR B 1 378 ? 93.592 94.889 168.116 1.00 73.14 378 THR B C 1
ATOM 7459 O O . THR B 1 378 ? 92.679 94.066 168.255 1.00 73.14 378 THR B O 1
ATOM 7463 N N . GLY B 1 379 ? 93.553 96.090 168.691 1.00 71.75 379 GLY B N 1
ATOM 7464 C CA . GLY B 1 379 ? 92.399 96.519 169.459 1.00 71.75 379 GLY B CA 1
ATOM 7465 C C . GLY B 1 379 ? 92.723 97.054 170.839 1.00 71.75 379 GLY B C 1
ATOM 7466 O O . GLY B 1 379 ? 91.824 97.502 171.558 1.00 71.75 379 GLY B O 1
ATOM 7467 N N . VAL B 1 380 ? 94.000 97.008 171.224 1.00 70.17 380 VAL B N 1
ATOM 7468 C CA . VAL B 1 380 ? 94.395 97.490 172.544 1.00 70.17 380 VAL B CA 1
ATOM 7469 C C . VAL B 1 380 ? 94.224 99.002 172.639 1.00 70.17 380 VAL B C 1
ATOM 7470 O O . VAL B 1 380 ? 93.734 99.523 173.648 1.00 70.17 380 VAL B O 1
ATOM 7474 N N . LEU B 1 381 ? 94.619 99.728 171.599 1.00 70.98 381 LEU B N 1
ATOM 7475 C CA . LEU B 1 381 ? 94.464 101.175 171.554 1.00 70.98 381 LEU B CA 1
ATOM 7476 C C . LEU B 1 381 ? 93.177 101.536 170.826 1.00 70.98 381 LEU B C 1
ATOM 7477 O O . LEU B 1 381 ? 92.872 100.979 169.768 1.00 70.98 381 LEU B O 1
ATOM 7482 N N . THR B 1 382 ? 92.426 102.469 171.399 1.00 76.24 382 THR B N 1
ATOM 7483 C CA . THR B 1 382 ? 91.144 102.890 170.857 1.00 76.24 382 THR B CA 1
ATOM 7484 C C . THR B 1 382 ? 91.265 104.267 170.215 1.00 76.24 382 THR B C 1
ATOM 7485 O O . THR B 1 382 ? 92.277 104.959 170.347 1.00 76.24 382 THR B O 1
ATOM 7489 N N . LYS B 1 383 ? 90.201 104.652 169.505 1.00 77.42 383 LYS B N 1
ATOM 7490 C CA . LYS B 1 383 ? 90.185 105.940 168.818 1.00 77.42 383 LYS B CA 1
ATOM 7491 C C . LYS B 1 383 ? 90.204 107.099 169.807 1.00 77.42 383 LYS B C 1
ATOM 7492 O O . LYS B 1 383 ? 90.845 108.126 169.556 1.00 77.42 383 LYS B O 1
ATOM 7498 N N . GLU B 1 384 ? 89.518 106.948 170.943 1.00 78.75 384 GLU B N 1
ATOM 7499 C CA . GLU B 1 384 ? 89.424 108.039 171.911 1.00 78.75 384 GLU B CA 1
ATOM 7500 C C . GLU B 1 384 ? 90.785 108.382 172.506 1.00 78.75 384 GLU B C 1
ATOM 7501 O O . GLU B 1 384 ? 91.074 109.555 172.771 1.00 78.75 384 GLU B O 1
ATOM 7507 N N . ARG B 1 385 ? 91.629 107.375 172.735 1.00 76.55 385 ARG B N 1
ATOM 7508 C CA . ARG B 1 385 ? 92.954 107.631 173.293 1.00 76.55 385 ARG B CA 1
ATOM 7509 C C . ARG B 1 385 ? 93.852 108.338 172.283 1.00 76.55 385 ARG B C 1
ATOM 7510 O O . ARG B 1 385 ? 94.477 109.359 172.595 1.00 76.55 385 ARG B O 1
ATOM 7518 N N . ILE B 1 386 ? 93.933 107.802 171.064 1.00 73.12 386 ILE B N 1
ATOM 7519 C CA . ILE B 1 386 ? 94.778 108.408 170.040 1.00 73.12 386 ILE B CA 1
ATOM 7520 C C . ILE B 1 386 ? 94.169 109.716 169.550 1.00 73.12 386 ILE B C 1
ATOM 7521 O O . ILE B 1 386 ? 94.872 110.720 169.377 1.00 73.12 386 ILE B O 1
ATOM 7526 N N . GLY B 1 387 ? 92.854 109.738 169.346 1.00 71.97 387 GLY B N 1
ATOM 7527 C CA . GLY B 1 387 ? 92.208 110.889 168.751 1.00 71.97 387 GLY B CA 1
ATOM 7528 C C . GLY B 1 387 ? 92.177 110.872 167.243 1.00 71.97 387 GLY B C 1
ATOM 7529 O O . GLY B 1 387 ? 91.819 111.883 166.631 1.00 71.97 387 GLY B O 1
ATOM 7530 N N . LEU B 1 388 ? 92.529 109.747 166.625 1.00 71.53 388 LEU B N 1
ATOM 7531 C CA . LEU B 1 388 ? 92.681 109.657 165.180 1.00 71.53 388 LEU B CA 1
ATOM 7532 C C . LEU B 1 388 ? 92.759 108.189 164.787 1.00 71.53 388 LEU B C 1
ATOM 7533 O O . LEU B 1 388 ? 93.316 107.369 165.522 1.00 71.53 388 LEU B O 1
ATOM 7538 N N . ASP B 1 389 ? 92.187 107.865 163.630 1.00 74.14 389 ASP B N 1
ATOM 7539 C CA . ASP B 1 389 ? 92.327 106.531 163.065 1.00 74.14 389 ASP B CA 1
ATOM 7540 C C . ASP B 1 389 ? 93.755 106.318 162.582 1.00 74.14 389 ASP B C 1
ATOM 7541 O O . ASP B 1 389 ? 94.360 107.210 161.982 1.00 74.14 389 ASP B O 1
ATOM 7546 N N . ALA B 1 390 ? 94.295 105.128 162.839 1.00 69.81 390 ALA B N 1
ATOM 7547 C CA . ALA B 1 390 ? 95.657 104.782 162.425 1.00 69.81 390 ALA B CA 1
ATOM 7548 C C . ALA B 1 390 ? 95.701 103.416 161.745 1.00 69.81 390 ALA B C 1
ATOM 7549 O O . ALA B 1 390 ? 96.282 102.466 162.275 1.00 69.81 390 ALA B O 1
ATOM 7551 N N . PRO B 1 391 ? 95.119 103.284 160.555 1.00 67.42 391 PRO B N 1
ATOM 7552 C CA . PRO B 1 391 ? 95.239 102.027 159.817 1.00 67.42 391 PRO B CA 1
ATOM 7553 C C . PRO B 1 391 ? 96.534 101.967 159.018 1.00 67.42 391 PRO B C 1
ATOM 7554 O O . PRO B 1 391 ? 97.207 102.974 158.792 1.00 67.42 391 PRO B O 1
ATOM 7558 N N . PHE B 1 392 ? 96.876 100.748 158.601 1.00 63.32 392 PHE B N 1
ATOM 7559 C CA . PHE B 1 392 ? 98.053 100.549 157.764 1.00 63.32 392 PHE B CA 1
ATOM 7560 C C . PHE B 1 392 ? 97.881 101.252 156.424 1.00 63.32 392 PHE B C 1
ATOM 7561 O O . PHE B 1 392 ? 96.844 101.123 155.768 1.00 63.32 392 PHE B O 1
ATOM 7569 N N . GLY B 1 393 ? 98.905 102.001 156.023 1.00 61.04 393 GLY B N 1
ATOM 7570 C CA . GLY B 1 393 ? 98.885 102.683 154.746 1.00 61.04 393 GLY B CA 1
ATOM 7571 C C . GLY B 1 393 ? 98.100 103.974 154.705 1.00 61.04 393 GLY B C 1
ATOM 7572 O O . GLY B 1 393 ? 97.461 104.264 153.691 1.00 61.04 393 GLY B O 1
ATOM 7573 N N . SER B 1 394 ? 98.128 104.763 155.777 1.00 63.06 394 SER B N 1
ATOM 7574 C CA . SER B 1 394 ? 97.422 106.041 155.836 1.00 63.06 394 SER B CA 1
ATOM 7575 C C . SER B 1 394 ? 98.446 107.157 156.000 1.00 63.06 394 SER B C 1
ATOM 7576 O O . SER B 1 394 ? 99.106 107.253 157.040 1.00 63.06 394 SER B O 1
ATOM 7579 N N . ALA B 1 395 ? 98.570 108.008 154.977 1.00 60.10 395 ALA B N 1
ATOM 7580 C CA . ALA B 1 395 ? 99.588 109.054 155.002 1.00 60.10 395 ALA B CA 1
ATOM 7581 C C . ALA B 1 395 ? 99.204 110.194 155.940 1.00 60.10 395 ALA B C 1
ATOM 7582 O O . ALA B 1 395 ? 100.077 110.805 156.573 1.00 60.10 395 ALA B O 1
ATOM 7584 N N . ASP B 1 396 ? 97.908 110.506 156.029 1.00 62.76 396 ASP B N 1
ATOM 7585 C CA . ASP B 1 396 ? 97.460 111.577 156.915 1.00 62.76 396 ASP B CA 1
ATOM 7586 C C . ASP B 1 396 ? 97.751 111.254 158.377 1.00 62.76 396 ASP B C 1
ATOM 7587 O O . ASP B 1 396 ? 98.139 112.138 159.150 1.00 62.76 396 ASP B O 1
ATOM 7592 N N . ALA B 1 397 ? 97.573 109.990 158.769 1.00 58.99 397 ALA B N 1
ATOM 7593 C CA . ALA B 1 397 ? 97.913 109.583 160.127 1.00 58.99 397 ALA B CA 1
ATOM 7594 C C . ALA B 1 397 ? 99.404 109.734 160.389 1.00 58.99 397 ALA B C 1
ATOM 7595 O O . ALA B 1 397 ? 99.807 110.173 161.471 1.00 58.99 397 ALA B O 1
ATOM 7597 N N . LEU B 1 398 ? 100.237 109.379 159.408 1.00 54.81 398 LEU B N 1
ATOM 7598 C CA . LEU B 1 398 ? 101.681 109.528 159.567 1.00 54.81 398 LEU B CA 1
ATOM 7599 C C . LEU B 1 398 ? 102.068 110.990 159.746 1.00 54.81 398 LEU B C 1
ATOM 7600 O O . LEU B 1 398 ? 102.860 111.329 160.634 1.00 54.81 398 LEU B O 1
ATOM 7605 N N . ALA B 1 399 ? 101.503 111.876 158.921 1.00 52.93 399 ALA B N 1
ATOM 7606 C CA . ALA B 1 399 ? 101.820 113.297 159.038 1.00 52.93 399 ALA B CA 1
ATOM 7607 C C . ALA B 1 399 ? 101.345 113.867 160.371 1.00 52.93 399 ALA B C 1
ATOM 7608 O O . ALA B 1 399 ? 102.074 114.623 161.029 1.00 52.93 399 ALA B O 1
ATOM 7610 N N . LYS B 1 400 ? 100.128 113.504 160.791 1.00 53.62 400 LYS B N 1
ATOM 7611 C CA . LYS B 1 400 ? 99.598 114.000 162.057 1.00 53.62 400 LYS B CA 1
ATOM 7612 C C . LYS B 1 400 ? 100.435 113.521 163.236 1.00 53.62 400 LYS B C 1
ATOM 7613 O O . LYS B 1 400 ? 100.759 114.307 164.134 1.00 53.62 400 LYS B O 1
ATOM 7619 N N . LEU B 1 401 ? 100.803 112.237 163.245 1.00 50.10 401 LEU B N 1
ATOM 7620 C CA . LEU B 1 401 ? 101.620 111.708 164.330 1.00 50.10 401 LEU B CA 1
ATOM 7621 C C . LEU B 1 401 ? 103.004 112.339 164.339 1.00 50.10 401 LEU B C 1
ATOM 7622 O O . LEU B 1 401 ? 103.568 112.582 165.410 1.00 50.10 401 LEU B O 1
ATOM 7627 N N . ALA B 1 402 ? 103.565 112.620 163.159 1.00 48.08 402 ALA B N 1
ATOM 7628 C CA . ALA B 1 402 ? 104.855 113.300 163.099 1.00 48.08 402 ALA B CA 1
ATOM 7629 C C . ALA B 1 402 ? 104.772 114.693 163.708 1.00 48.08 402 ALA B C 1
ATOM 7630 O O . ALA B 1 402 ? 105.648 115.097 164.483 1.00 48.08 402 ALA B O 1
ATOM 7632 N N . GLU B 1 403 ? 103.715 115.440 163.374 1.00 51.61 403 GLU B N 1
ATOM 7633 C CA . GLU B 1 403 ? 103.548 116.779 163.937 1.00 51.61 403 GLU B CA 1
ATOM 7634 C C . GLU B 1 403 ? 103.369 116.728 165.452 1.00 51.61 403 GLU B C 1
ATOM 7635 O O . GLU B 1 403 ? 103.982 117.514 166.187 1.00 51.61 403 GLU B O 1
ATOM 7641 N N . MET B 1 404 ? 102.538 115.800 165.939 1.00 54.10 404 MET B N 1
ATOM 7642 C CA . MET B 1 404 ? 102.311 115.691 167.379 1.00 54.10 404 MET B CA 1
ATOM 7643 C C . MET B 1 404 ? 103.576 115.274 168.122 1.00 54.10 404 MET B C 1
ATOM 7644 O O . MET B 1 404 ? 103.852 115.777 169.217 1.00 54.10 404 MET B O 1
ATOM 7649 N N . THR B 1 405 ? 104.353 114.349 167.552 1.00 50.86 405 THR B N 1
ATOM 7650 C CA . THR B 1 405 ? 105.565 113.891 168.222 1.00 50.86 405 THR B CA 1
ATOM 7651 C C . THR B 1 405 ? 106.637 114.974 168.235 1.00 50.86 405 THR B C 1
ATOM 7652 O O . THR B 1 405 ? 107.295 115.188 169.261 1.00 50.86 405 THR B O 1
ATOM 7656 N N . ALA B 1 406 ? 106.826 115.672 167.110 1.00 51.92 406 ALA B N 1
ATOM 7657 C CA . ALA B 1 406 ? 107.821 116.739 167.067 1.00 51.92 406 ALA B CA 1
ATOM 7658 C C . ALA B 1 406 ? 107.444 117.891 167.989 1.00 51.92 406 ALA B C 1
ATOM 7659 O O . ALA B 1 406 ? 108.297 118.422 168.710 1.00 51.92 406 ALA B O 1
ATOM 7661 N N . THR B 1 407 ? 106.170 118.290 167.989 1.00 57.94 407 THR B N 1
ATOM 7662 C CA . THR B 1 407 ? 105.725 119.384 168.843 1.00 57.94 407 THR B CA 1
ATOM 7663 C C . THR B 1 407 ? 105.494 118.960 170.288 1.00 57.94 407 THR B C 1
ATOM 7664 O O . THR B 1 407 ? 105.371 119.830 171.156 1.00 57.94 407 THR B O 1
ATOM 7668 N N . GLY B 1 408 ? 105.443 117.659 170.566 1.00 63.35 408 GLY B N 1
ATOM 7669 C CA . GLY B 1 408 ? 105.263 117.170 171.920 1.00 63.35 408 GLY B CA 1
ATOM 7670 C C . GLY B 1 408 ? 103.915 117.481 172.536 1.00 63.35 408 GLY B C 1
ATOM 7671 O O . GLY B 1 408 ? 103.841 117.898 173.696 1.00 63.35 408 GLY B O 1
ATOM 7672 N N . GLU B 1 409 ? 102.840 117.284 171.776 1.00 67.17 409 GLU B N 1
ATOM 7673 C CA . GLU B 1 409 ? 101.488 117.528 172.258 1.00 67.17 409 GLU B CA 1
ATOM 7674 C C . GLU B 1 409 ? 100.622 116.304 172.004 1.00 67.17 409 GLU B C 1
ATOM 7675 O O . GLU B 1 409 ? 100.682 115.703 170.927 1.00 67.17 409 GLU B O 1
ATOM 7681 N N . GLY B 1 410 ? 99.816 115.942 172.998 1.00 64.10 410 GLY B N 1
ATOM 7682 C CA . GLY B 1 410 ? 98.899 114.827 172.862 1.00 64.10 410 GLY B CA 1
ATOM 7683 C C . GLY B 1 410 ? 99.557 113.465 172.931 1.00 64.10 410 GLY B C 1
ATOM 7684 O O . GLY B 1 410 ? 100.539 113.276 173.658 1.00 64.10 410 GLY B O 1
ATOM 7685 N N . PHE B 1 411 ? 99.033 112.512 172.154 1.00 61.05 411 PHE B N 1
ATOM 7686 C CA . PHE B 1 411 ? 99.508 111.132 172.182 1.00 61.05 411 PHE B CA 1
ATOM 7687 C C . PHE B 1 411 ? 100.972 110.998 171.790 1.00 61.05 411 PHE B C 1
ATOM 7688 O O . PHE B 1 411 ? 101.587 109.974 172.110 1.00 61.05 411 PHE B O 1
ATOM 7696 N N . GLY B 1 412 ? 101.544 112.003 171.121 1.00 57.02 412 GLY B N 1
ATOM 7697 C CA . GLY B 1 412 ? 102.969 111.986 170.843 1.00 57.02 412 GLY B CA 1
ATOM 7698 C C . GLY B 1 412 ? 103.818 111.874 172.093 1.00 57.02 412 GLY B C 1
ATOM 7699 O O . GLY B 1 412 ? 104.917 111.314 172.049 1.00 57.02 412 GLY B O 1
ATOM 7700 N N . LYS B 1 413 ? 103.313 112.378 173.226 1.00 56.38 413 LYS B N 1
ATOM 7701 C CA . LYS B 1 413 ? 104.030 112.227 174.490 1.00 56.38 413 LYS B CA 1
ATOM 7702 C C . LYS B 1 413 ? 104.230 110.757 174.838 1.00 56.38 413 LYS B C 1
ATOM 7703 O O . LYS B 1 413 ? 105.257 110.382 175.414 1.00 56.38 413 LYS B O 1
ATOM 7709 N N . GLU B 1 414 ? 103.260 109.907 174.499 1.00 55.95 414 GLU B N 1
ATOM 7710 C CA . GLU B 1 414 ? 103.480 108.471 174.625 1.00 55.95 414 GLU B CA 1
ATOM 7711 C C . GLU B 1 414 ? 104.416 107.968 173.533 1.00 55.95 414 GLU B C 1
ATOM 7712 O O . GLU B 1 414 ? 105.319 107.165 173.802 1.00 55.95 414 GLU B O 1
ATOM 7718 N N . ILE B 1 415 ? 104.236 108.463 172.303 1.00 51.55 415 ILE B N 1
ATOM 7719 C CA . ILE B 1 415 ? 104.977 107.956 171.150 1.00 51.55 415 ILE B CA 1
ATOM 7720 C C . ILE B 1 415 ? 106.469 108.203 171.320 1.00 51.55 415 ILE B C 1
ATOM 7721 O O . ILE B 1 415 ? 107.295 107.366 170.937 1.00 51.55 415 ILE B O 1
ATOM 7726 N N . GLY B 1 416 ? 106.837 109.315 171.945 1.00 46.79 416 GLY B N 1
ATOM 7727 C CA . GLY B 1 416 ? 108.226 109.623 172.193 1.00 46.79 416 GLY B CA 1
ATOM 7728 C C . GLY B 1 416 ? 108.902 108.790 173.256 1.00 46.79 416 GLY B C 1
ATOM 7729 O O . GLY B 1 416 ? 110.088 109.000 173.519 1.00 46.79 416 GLY B O 1
ATOM 7730 N N . LEU B 1 417 ? 108.190 107.853 173.889 1.00 47.09 417 LEU B N 1
ATOM 7731 C CA . LEU B 1 417 ? 108.834 106.995 174.879 1.00 47.09 417 LEU B CA 1
ATOM 7732 C C . LEU B 1 417 ? 109.733 105.945 174.239 1.00 47.09 417 LEU B C 1
ATOM 7733 O O . LEU B 1 417 ? 110.724 105.532 174.851 1.00 47.09 417 LEU B O 1
ATOM 7738 N N . GLY B 1 418 ? 109.417 105.509 173.030 1.00 47.91 418 GLY B N 1
ATOM 7739 C CA . GLY B 1 418 ? 110.127 104.429 172.382 1.00 47.91 418 GLY B CA 1
ATOM 7740 C C . GLY B 1 418 ? 109.299 103.153 172.352 1.00 47.91 418 GLY B C 1
ATOM 7741 O O . GLY B 1 418 ? 108.414 102.928 173.180 1.00 47.91 418 GLY B O 1
ATOM 7742 N N . SER B 1 419 ? 109.609 102.301 171.371 1.00 48.76 419 SER B N 1
ATOM 7743 C CA . SER B 1 419 ? 108.778 101.127 171.115 1.00 48.76 419 SER B CA 1
ATOM 7744 C C . SER B 1 419 ? 108.806 100.147 172.282 1.00 48.76 419 SER B C 1
ATOM 7745 O O . SER B 1 419 ? 107.775 99.561 172.630 1.00 48.76 419 SER B O 1
ATOM 7748 N N . LYS B 1 420 ? 109.974 99.958 172.900 1.00 51.26 420 LYS B N 1
ATOM 7749 C CA . LYS B 1 420 ? 110.092 98.991 173.989 1.00 51.26 420 LYS B CA 1
ATOM 7750 C C . LYS B 1 420 ? 109.246 99.398 175.191 1.00 51.26 420 LYS B C 1
ATOM 7751 O O . LYS B 1 420 ? 108.427 98.613 175.682 1.00 51.26 420 LYS B O 1
ATOM 7757 N N . ARG B 1 421 ? 109.417 100.634 175.667 1.00 53.01 421 ARG B N 1
ATOM 7758 C CA . ARG B 1 421 ? 108.674 101.086 176.840 1.00 53.01 421 ARG B CA 1
ATOM 7759 C C . ARG B 1 421 ? 107.188 101.235 176.539 1.00 53.01 421 ARG B C 1
ATOM 7760 O O . ARG B 1 421 ? 106.345 100.913 177.385 1.00 53.01 421 ARG B O 1
ATOM 7768 N N . LEU B 1 422 ? 106.846 101.722 175.343 1.00 54.93 422 LEU B N 1
ATOM 7769 C CA . LEU B 1 422 ? 105.439 101.849 174.971 1.00 54.93 422 LEU B CA 1
ATOM 7770 C C . LEU B 1 422 ? 104.763 100.486 174.908 1.00 54.93 422 LEU B C 1
ATOM 7771 O O . LEU B 1 422 ? 103.610 100.337 175.328 1.00 54.93 422 LEU B O 1
ATOM 7776 N N . CYS B 1 423 ? 105.462 99.478 174.383 1.00 56.72 423 CYS B N 1
ATOM 7777 C CA . CYS B 1 423 ? 104.894 98.136 174.338 1.00 56.72 423 CYS B CA 1
ATOM 7778 C C . CYS B 1 423 ? 104.792 97.525 175.732 1.00 56.72 423 CYS B C 1
ATOM 7779 O O . CYS B 1 423 ? 103.828 96.811 176.029 1.00 56.72 423 CYS B O 1
ATOM 7782 N N . GLU B 1 424 ? 105.777 97.784 176.599 1.00 60.65 424 GLU B N 1
ATOM 7783 C CA . GLU B 1 424 ? 105.707 97.259 177.961 1.00 60.65 424 GLU B CA 1
ATOM 7784 C C . GLU B 1 424 ? 104.614 97.936 178.777 1.00 60.65 424 GLU B C 1
ATOM 7785 O O . GLU B 1 424 ? 104.093 97.342 179.727 1.00 60.65 424 GLU B O 1
ATOM 7791 N N . LYS B 1 425 ? 104.263 99.178 178.436 1.00 61.54 425 LYS B N 1
ATOM 7792 C CA . LYS B 1 425 ? 103.230 99.884 179.186 1.00 61.54 425 LYS B CA 1
ATOM 7793 C C . LYS B 1 425 ? 101.857 99.249 179.001 1.00 61.54 425 LYS B C 1
ATOM 7794 O O . LYS B 1 425 ? 101.035 99.277 179.925 1.00 61.54 425 LYS B O 1
ATOM 7800 N N . TYR B 1 426 ? 101.591 98.662 177.834 1.00 63.57 426 TYR B N 1
ATOM 7801 C CA . TYR B 1 426 ? 100.273 98.128 177.516 1.00 63.57 426 TYR B CA 1
ATOM 7802 C C . TYR B 1 426 ? 100.221 96.604 177.580 1.00 63.57 426 TYR B C 1
ATOM 7803 O O . TYR B 1 426 ? 99.319 95.995 176.998 1.00 63.57 426 TYR B O 1
ATOM 7812 N N . GLY B 1 427 ? 101.163 95.979 178.283 1.00 65.35 427 GLY B N 1
ATOM 7813 C CA . GLY B 1 427 ? 101.137 94.544 178.494 1.00 65.35 427 GLY B CA 1
ATOM 7814 C C . GLY B 1 427 ? 101.321 93.711 177.243 1.00 65.35 427 GLY B C 1
ATOM 7815 O O . GLY B 1 427 ? 100.611 92.722 177.039 1.00 65.35 427 GLY B O 1
ATOM 7816 N N . HIS B 1 428 ? 102.269 94.099 176.397 1.00 63.75 428 HIS B N 1
ATOM 7817 C CA . HIS B 1 428 ? 102.573 93.353 175.183 1.00 63.75 428 HIS B CA 1
ATOM 7818 C C . HIS B 1 428 ? 104.031 93.563 174.797 1.00 63.75 428 HIS B C 1
ATOM 7819 O O . HIS B 1 428 ? 104.325 94.356 173.895 1.00 63.75 428 HIS B O 1
ATOM 7826 N N . PRO B 1 429 ? 104.972 92.875 175.451 1.00 61.91 429 PRO B N 1
ATOM 7827 C CA . PRO B 1 429 ? 106.393 93.090 175.145 1.00 61.91 429 PRO B CA 1
ATOM 7828 C C . PRO B 1 429 ? 106.890 92.344 173.918 1.00 61.91 429 PRO B C 1
ATOM 7829 O O . PRO B 1 429 ? 108.006 92.624 173.459 1.00 61.91 429 PRO B O 1
ATOM 7833 N N . GLU B 1 430 ? 106.110 91.413 173.373 1.00 62.27 430 GLU B N 1
ATOM 7834 C CA . GLU B 1 430 ? 106.547 90.630 172.225 1.00 62.27 430 GLU B CA 1
ATOM 7835 C C . GLU B 1 430 ? 106.403 91.375 170.906 1.00 62.27 430 GLU B C 1
ATOM 7836 O O . GLU B 1 430 ? 106.836 90.856 169.872 1.00 62.27 430 GLU B O 1
ATOM 7842 N N . LEU B 1 431 ? 105.810 92.566 170.914 1.00 59.76 431 LEU B N 1
ATOM 7843 C CA . LEU B 1 431 ? 105.569 93.334 169.702 1.00 59.76 431 LEU B CA 1
ATOM 7844 C C . LEU B 1 431 ? 106.621 94.408 169.465 1.00 59.76 431 LEU B C 1
ATOM 7845 O O . LEU B 1 431 ? 106.445 95.248 168.577 1.00 59.76 431 LEU B O 1
ATOM 7850 N N . SER B 1 432 ? 107.702 94.407 170.238 1.00 54.64 432 SER B N 1
ATOM 7851 C CA . SER B 1 432 ? 108.789 95.363 170.074 1.00 54.64 432 SER B CA 1
ATOM 7852 C C . SER B 1 432 ? 109.933 94.688 169.330 1.00 54.64 432 SER B C 1
ATOM 7853 O O . SER B 1 432 ? 110.465 93.673 169.791 1.00 54.64 432 SER B O 1
ATOM 7856 N N . MET B 1 433 ? 110.310 95.253 168.184 1.00 52.63 433 MET B N 1
ATOM 7857 C CA . MET B 1 433 ? 111.378 94.700 167.355 1.00 52.63 433 MET B CA 1
ATOM 7858 C C . MET B 1 433 ? 112.673 95.422 167.704 1.00 52.63 433 MET B C 1
ATOM 7859 O O . MET B 1 433 ? 113.098 96.359 167.032 1.00 52.63 433 MET B O 1
ATOM 7864 N N . SER B 1 434 ? 113.310 94.967 168.779 1.00 47.11 434 SER B N 1
ATOM 7865 C CA . SER B 1 434 ? 114.515 95.628 169.254 1.00 47.11 434 SER B CA 1
ATOM 7866 C C . SER B 1 434 ? 115.401 94.624 169.973 1.00 47.11 434 SER B C 1
ATOM 7867 O O . SER B 1 434 ? 114.932 93.611 170.497 1.00 47.11 434 SER B O 1
ATOM 7870 N N . VAL B 1 435 ? 116.697 94.926 169.981 1.00 46.36 435 VAL B N 1
ATOM 7871 C CA . VAL B 1 435 ? 117.686 94.216 170.781 1.00 46.36 435 VAL B CA 1
ATOM 7872 C C . VAL B 1 435 ? 118.410 95.259 171.617 1.00 46.36 435 VAL B C 1
ATOM 7873 O O . VAL B 1 435 ? 118.996 96.198 171.064 1.00 46.36 435 VAL B O 1
ATOM 7877 N N . LYS B 1 436 ? 118.349 95.109 172.941 1.00 45.70 436 LYS B N 1
ATOM 7878 C CA . LYS B 1 436 ? 118.917 96.052 173.905 1.00 45.70 436 LYS B CA 1
ATOM 7879 C C . LYS B 1 436 ? 118.343 97.459 173.764 1.00 45.70 436 LYS B C 1
ATOM 7880 O O . LYS B 1 436 ? 118.988 98.433 174.157 1.00 45.70 436 LYS B O 1
ATOM 7886 N N . GLY B 1 437 ? 117.138 97.594 173.212 1.00 42.36 437 GLY B N 1
ATOM 7887 C CA . GLY B 1 437 ? 116.439 98.860 173.189 1.00 42.36 437 GLY B CA 1
ATOM 7888 C C . GLY B 1 437 ? 116.403 99.582 171.857 1.00 42.36 437 GLY B C 1
ATOM 7889 O O . GLY B 1 437 ? 115.620 100.528 171.716 1.00 42.36 437 GLY B O 1
ATOM 7890 N N . GLN B 1 438 ? 117.211 99.180 170.880 1.00 37.18 438 GLN B N 1
ATOM 7891 C CA . GLN B 1 438 ? 117.236 99.843 169.582 1.00 37.18 438 GLN B CA 1
ATOM 7892 C C . GLN B 1 438 ? 116.561 98.986 168.522 1.00 37.18 438 GLN B C 1
ATOM 7893 O O . GLN B 1 438 ? 116.801 97.779 168.437 1.00 37.18 438 GLN B O 1
ATOM 7899 N N . GLU B 1 439 ? 115.734 99.630 167.706 1.00 39.62 439 GLU B N 1
ATOM 7900 C CA . GLU B 1 439 ? 114.964 98.947 166.683 1.00 39.62 439 GLU B CA 1
ATOM 7901 C C . GLU B 1 439 ? 115.848 98.561 165.500 1.00 39.62 439 GLU B C 1
ATOM 7902 O O . GLU B 1 439 ? 116.910 99.141 165.262 1.00 39.62 439 GLU B O 1
ATOM 7908 N N . PHE B 1 440 ? 115.384 97.562 164.754 1.00 40.82 440 PHE B N 1
ATOM 7909 C CA . PHE B 1 440 ? 116.181 96.975 163.691 1.00 40.82 440 PHE B CA 1
ATOM 7910 C C . PHE B 1 440 ? 116.279 97.912 162.488 1.00 40.82 440 PHE B C 1
ATOM 7911 O O . PHE B 1 440 ? 115.333 98.637 162.173 1.00 40.82 440 PHE B O 1
ATOM 7919 N N . PRO B 1 441 ? 117.418 97.910 161.797 1.00 35.58 441 PRO B N 1
ATOM 7920 C CA . PRO B 1 441 ? 117.512 98.619 160.515 1.00 35.58 441 PRO B CA 1
ATOM 7921 C C . PRO B 1 441 ? 116.805 97.878 159.390 1.00 35.58 441 PRO B C 1
ATOM 7922 O O . PRO B 1 441 ? 116.097 96.896 159.628 1.00 35.58 441 PRO B O 1
ATOM 7926 N N . ALA B 1 442 ? 117.001 98.336 158.155 1.00 35.74 442 ALA B N 1
ATOM 7927 C CA . ALA B 1 442 ? 116.165 97.964 157.021 1.00 35.74 442 ALA B CA 1
ATOM 7928 C C . ALA B 1 442 ? 116.492 96.595 156.425 1.00 35.74 442 ALA B C 1
ATOM 7929 O O . ALA B 1 442 ? 116.081 96.333 155.290 1.00 35.74 442 ALA B O 1
ATOM 7931 N N . TYR B 1 443 ? 117.200 95.717 157.129 1.00 38.62 443 TYR B N 1
ATOM 7932 C CA . TYR B 1 443 ? 117.541 94.397 156.614 1.00 38.62 443 TYR B CA 1
ATOM 7933 C C . TYR B 1 443 ? 116.889 93.324 157.473 1.00 38.62 443 TYR B C 1
ATOM 7934 O O . TYR B 1 443 ? 116.968 93.377 158.704 1.00 38.62 443 TYR B O 1
ATOM 7943 N N . ASP B 1 444 ? 116.253 92.356 156.822 1.00 50.63 444 ASP B N 1
ATOM 7944 C CA . ASP B 1 444 ? 115.624 91.239 157.507 1.00 50.63 444 ASP B CA 1
ATOM 7945 C C . ASP B 1 444 ? 116.643 90.126 157.724 1.00 50.63 444 ASP B C 1
ATOM 7946 O O . ASP B 1 444 ? 117.582 89.960 156.943 1.00 50.63 444 ASP B O 1
ATOM 7951 N N . SER B 1 445 ? 116.449 89.359 158.799 1.00 56.30 445 SER B N 1
ATOM 7952 C CA . SER B 1 445 ? 117.414 88.346 159.206 1.00 56.30 445 SER B CA 1
ATOM 7953 C C . SER B 1 445 ? 116.883 86.923 159.060 1.00 56.30 445 SER B C 1
ATOM 7954 O O . SER B 1 445 ? 117.418 86.002 159.684 1.00 56.30 445 SER B O 1
ATOM 7957 N N . ARG B 1 446 ? 115.840 86.719 158.256 1.00 60.58 446 ARG B N 1
ATOM 7958 C CA . ARG B 1 446 ? 115.387 85.363 157.965 1.00 60.58 446 ARG B CA 1
ATOM 7959 C C . ARG B 1 446 ? 116.035 84.820 156.697 1.00 60.58 446 ARG B C 1
ATOM 7960 O O . ARG B 1 446 ? 116.530 83.690 156.683 1.00 60.58 446 ARG B O 1
ATOM 7968 N N . GLY B 1 447 ? 116.044 85.614 155.627 1.00 63.05 447 GLY B N 1
ATOM 7969 C CA . GLY B 1 447 ? 116.745 85.228 154.419 1.00 63.05 447 GLY B CA 1
ATOM 7970 C C . GLY B 1 447 ? 118.242 85.432 154.460 1.00 63.05 447 GLY B C 1
ATOM 7971 O O . GLY B 1 447 ? 118.950 84.894 153.605 1.00 63.05 447 GLY B O 1
ATOM 7972 N N . ILE B 1 448 ? 118.739 86.201 155.427 1.00 59.73 448 ILE B N 1
ATOM 7973 C CA . ILE B 1 448 ? 120.165 86.451 155.604 1.00 59.73 448 ILE B CA 1
ATOM 7974 C C . ILE B 1 448 ? 120.526 86.141 157.051 1.00 59.73 448 ILE B C 1
ATOM 7975 O O . ILE B 1 448 ? 119.872 86.634 157.975 1.00 59.73 448 ILE B O 1
ATOM 7980 N N . GLN B 1 449 ? 121.567 85.330 157.249 1.00 58.70 449 GLN B N 1
ATOM 7981 C CA . GLN B 1 449 ? 121.934 84.869 158.585 1.00 58.70 449 GLN B CA 1
ATOM 7982 C C . GLN B 1 449 ? 123.053 85.687 159.215 1.00 58.70 449 GLN B C 1
ATOM 7983 O O . GLN B 1 449 ? 123.049 85.902 160.440 1.00 58.70 449 GLN B O 1
ATOM 7989 N N . GLY B 1 450 ? 124.014 86.137 158.406 1.00 51.46 450 GLY B N 1
ATOM 7990 C CA . GLY B 1 450 ? 125.094 86.952 158.933 1.00 51.46 450 GLY B CA 1
ATOM 7991 C C . GLY B 1 450 ? 124.597 88.247 159.543 1.00 51.46 450 GLY B C 1
ATOM 7992 O O . GLY B 1 450 ? 125.148 88.727 160.536 1.00 51.46 450 GLY B O 1
ATOM 7993 N N . MET B 1 451 ? 123.538 88.821 158.969 1.00 47.34 451 MET B N 1
ATOM 7994 C CA . MET B 1 451 ? 122.940 90.014 159.555 1.00 47.34 451 MET B CA 1
ATOM 7995 C C . MET B 1 451 ? 122.306 89.712 160.906 1.00 47.34 451 MET B C 1
ATOM 7996 O O . MET B 1 451 ? 122.363 90.542 161.818 1.00 47.34 451 MET B O 1
ATOM 8001 N N . GLY B 1 452 ? 121.696 88.535 161.056 1.00 47.29 452 GLY B N 1
ATOM 8002 C CA . GLY B 1 452 ? 121.159 88.158 162.355 1.00 47.29 452 GLY B CA 1
ATOM 8003 C C . GLY B 1 452 ? 122.242 88.023 163.409 1.00 47.29 452 GLY B C 1
ATOM 8004 O O . GLY B 1 452 ? 122.101 88.512 164.537 1.00 47.29 452 GLY B O 1
ATOM 8005 N N . LEU B 1 453 ? 123.352 87.373 163.046 1.00 46.76 453 LEU B N 1
ATOM 8006 C CA . LEU B 1 453 ? 124.457 87.241 163.993 1.00 46.76 453 LEU B CA 1
ATOM 8007 C C . LEU B 1 453 ? 125.097 88.593 164.297 1.00 46.76 453 LEU B C 1
ATOM 8008 O O . LEU B 1 453 ? 125.566 88.823 165.417 1.00 46.76 453 LEU B O 1
ATOM 8013 N N . ALA B 1 454 ? 125.131 89.497 163.315 1.00 43.46 454 ALA B N 1
ATOM 8014 C CA . ALA B 1 454 ? 125.681 90.826 163.558 1.00 43.46 454 ALA B CA 1
ATOM 8015 C C . ALA B 1 454 ? 124.771 91.647 164.463 1.00 43.46 454 ALA B C 1
ATOM 8016 O O . ALA B 1 454 ? 125.252 92.416 165.303 1.00 43.46 454 ALA B O 1
ATOM 8018 N N . TYR B 1 455 ? 123.453 91.512 164.293 1.00 39.64 455 TYR B N 1
ATOM 8019 C CA . TYR B 1 455 ? 122.511 92.196 165.172 1.00 39.64 455 TYR B CA 1
ATOM 8020 C C . TYR B 1 455 ? 122.648 91.707 166.606 1.00 39.64 455 TYR B C 1
ATOM 8021 O O . TYR B 1 455 ? 122.695 92.507 167.546 1.00 39.64 455 TYR B O 1
ATOM 8030 N N . ALA B 1 456 ? 122.720 90.386 166.791 1.00 45.48 456 ALA B N 1
ATOM 8031 C CA . ALA B 1 456 ? 122.645 89.827 168.137 1.00 45.48 456 ALA B CA 1
ATOM 8032 C C . ALA B 1 456 ? 123.890 90.095 168.975 1.00 45.48 456 ALA B C 1
ATOM 8033 O O . ALA B 1 456 ? 123.816 90.007 170.204 1.00 45.48 456 ALA B O 1
ATOM 8035 N N . THR B 1 457 ? 125.023 90.416 168.357 1.00 45.30 457 THR B N 1
ATOM 8036 C CA . THR B 1 457 ? 126.295 90.545 169.067 1.00 45.30 457 THR B CA 1
ATOM 8037 C C . THR B 1 457 ? 126.967 91.876 168.754 1.00 45.30 457 THR B C 1
ATOM 8038 O O . THR B 1 457 ? 128.158 91.940 168.448 1.00 45.30 457 THR B O 1
ATOM 8042 N N . SER B 1 458 ? 126.210 92.966 168.830 1.00 41.62 458 SER B N 1
ATOM 8043 C CA . SER B 1 458 ? 126.745 94.299 168.603 1.00 41.62 458 SER B CA 1
ATOM 8044 C C . SER B 1 458 ? 126.842 95.050 169.924 1.00 41.62 458 SER B C 1
ATOM 8045 O O . SER B 1 458 ? 126.095 94.778 170.867 1.00 41.62 458 SER B O 1
ATOM 8048 N N . ASN B 1 459 ? 127.771 96.004 169.983 1.00 41.57 459 ASN B N 1
ATOM 8049 C CA . ASN B 1 459 ? 128.138 96.627 171.249 1.00 41.57 459 ASN B CA 1
ATOM 8050 C C . ASN B 1 459 ? 127.282 97.831 171.621 1.00 41.57 459 ASN B C 1
ATOM 8051 O O . ASN B 1 459 ? 127.430 98.343 172.735 1.00 41.57 459 ASN B O 1
ATOM 8056 N N . ARG B 1 460 ? 126.403 98.302 170.741 1.00 35.80 460 ARG B N 1
ATOM 8057 C CA . ARG B 1 460 ? 125.530 99.431 171.050 1.00 35.80 460 ARG B CA 1
ATOM 8058 C C . ARG B 1 460 ? 124.098 99.130 170.622 1.00 35.80 460 ARG B C 1
ATOM 8059 O O . ARG B 1 460 ? 123.368 99.987 170.122 1.00 35.80 460 ARG B O 1
ATOM 8067 N N . GLY B 1 461 ? 123.663 97.901 170.857 1.00 37.25 461 GLY B N 1
ATOM 8068 C CA . GLY B 1 461 ? 122.354 97.487 170.413 1.00 37.25 461 GLY B CA 1
ATOM 8069 C C . GLY B 1 461 ? 122.363 97.117 168.943 1.00 37.25 461 GLY B C 1
ATOM 8070 O O . GLY B 1 461 ? 123.409 96.990 168.307 1.00 37.25 461 GLY B O 1
ATOM 8071 N N . ALA B 1 462 ? 121.162 96.952 168.399 1.00 35.70 462 ALA B N 1
ATOM 8072 C CA . ALA B 1 462 ? 121.010 96.499 167.021 1.00 35.70 462 ALA B CA 1
ATOM 8073 C C . ALA B 1 462 ? 121.477 97.585 166.061 1.00 35.70 462 ALA B C 1
ATOM 8074 O O . ALA B 1 462 ? 120.780 98.580 165.849 1.00 35.70 462 ALA B O 1
ATOM 8076 N N . CYS B 1 463 ? 122.659 97.395 165.479 1.00 34.07 463 CYS B N 1
ATOM 8077 C CA . CYS B 1 463 ? 123.190 98.303 164.475 1.00 34.07 463 CYS B CA 1
ATOM 8078 C C . CYS B 1 463 ? 123.849 97.495 163.370 1.00 34.07 463 CYS B C 1
ATOM 8079 O O . CYS B 1 463 ? 124.569 96.531 163.641 1.00 34.07 463 CYS B O 1
ATOM 8082 N N . HIS B 1 464 ? 123.599 97.893 162.126 1.00 34.58 464 HIS B N 1
ATOM 8083 C CA . HIS B 1 464 ? 124.113 97.190 160.961 1.00 34.58 464 HIS B CA 1
ATOM 8084 C C . HIS B 1 464 ? 125.423 97.766 160.445 1.00 34.58 464 HIS B C 1
ATOM 8085 O O . HIS B 1 464 ? 125.987 97.224 159.491 1.00 34.58 464 HIS B O 1
ATOM 8092 N N . LEU B 1 465 ? 125.918 98.847 161.042 1.00 32.10 465 LEU B N 1
ATOM 8093 C CA . LEU B 1 465 ? 127.158 99.466 160.599 1.00 32.10 465 LEU B CA 1
ATOM 8094 C C . LEU B 1 465 ? 128.370 99.031 161.407 1.00 32.10 465 LEU B C 1
ATOM 8095 O O . LEU B 1 465 ? 129.479 99.490 161.119 1.00 32.10 465 LEU B O 1
ATOM 8100 N N . ARG B 1 466 ? 128.192 98.167 162.407 1.00 34.14 466 ARG B N 1
ATOM 8101 C CA . ARG B 1 466 ? 129.333 97.638 163.147 1.00 34.14 466 ARG B CA 1
ATOM 8102 C C . ARG B 1 466 ? 129.947 96.449 162.418 1.00 34.14 466 ARG B C 1
ATOM 8103 O O . ARG B 1 466 ? 131.139 96.451 162.097 1.00 34.14 466 ARG B O 1
ATOM 8111 N N . GLY B 1 467 ? 129.143 95.424 162.150 1.00 39.67 467 GLY B N 1
ATOM 8112 C CA . GLY B 1 467 ? 129.562 94.332 161.295 1.00 39.67 467 GLY B CA 1
ATOM 8113 C C . GLY B 1 467 ? 128.642 94.200 160.100 1.00 39.67 467 GLY B C 1
ATOM 8114 O O . GLY B 1 467 ? 127.481 93.811 160.248 1.00 39.67 467 GLY B O 1
ATOM 8115 N N . TYR B 1 468 ? 129.148 94.514 158.912 1.00 41.96 468 TYR B N 1
ATOM 8116 C CA . TYR B 1 468 ? 128.339 94.618 157.699 1.00 41.96 468 TYR B CA 1
ATOM 8117 C C . TYR B 1 468 ? 128.675 93.437 156.791 1.00 41.96 468 TYR B C 1
ATOM 8118 O O . TYR B 1 468 ? 129.616 93.494 155.998 1.00 41.96 468 TYR B O 1
ATOM 8127 N N . THR B 1 469 ? 127.895 92.365 156.909 1.00 46.80 469 THR B N 1
ATOM 8128 C CA . THR B 1 469 ? 128.097 91.168 156.103 1.00 46.80 469 THR B CA 1
ATOM 8129 C C . THR B 1 469 ? 127.235 91.138 154.849 1.00 46.80 469 THR B C 1
ATOM 8130 O O . THR B 1 469 ? 127.293 90.157 154.103 1.00 46.80 469 THR B O 1
ATOM 8134 N N . VAL B 1 470 ? 126.431 92.175 154.604 1.00 47.24 470 VAL B N 1
ATOM 8135 C CA . VAL B 1 470 ? 125.694 92.262 153.346 1.00 47.24 470 VAL B CA 1
ATOM 8136 C C . VAL B 1 470 ? 126.649 92.468 152.178 1.00 47.24 470 VAL B C 1
ATOM 8137 O O . VAL B 1 470 ? 126.440 91.919 151.089 1.00 47.24 470 VAL B O 1
ATOM 8141 N N . ALA B 1 471 ? 127.728 93.225 152.392 1.00 50.21 471 ALA B N 1
ATOM 8142 C CA . ALA B 1 471 ? 128.654 93.560 151.316 1.00 50.21 471 ALA B CA 1
ATOM 8143 C C . ALA B 1 471 ? 129.397 92.347 150.773 1.00 50.21 471 ALA B C 1
ATOM 8144 O O . ALA B 1 471 ? 130.035 92.452 149.722 1.00 50.21 471 ALA B O 1
ATOM 8146 N N . SER B 1 472 ? 129.348 91.210 151.467 1.00 55.35 472 SER B N 1
ATOM 8147 C CA . SER B 1 472 ? 129.945 89.975 150.978 1.00 55.35 472 SER B CA 1
ATOM 8148 C C . SER B 1 472 ? 128.921 88.988 150.434 1.00 55.35 472 SER B C 1
ATOM 8149 O O . SER B 1 472 ? 129.288 88.117 149.640 1.00 55.35 472 SER B O 1
ATOM 8152 N N . GLU B 1 473 ? 127.657 89.099 150.840 1.00 55.45 473 GLU B N 1
ATOM 8153 C CA . GLU B 1 473 ? 126.631 88.147 150.448 1.00 55.45 473 GLU B CA 1
ATOM 8154 C C . GLU B 1 473 ? 125.667 88.681 149.399 1.00 55.45 473 GLU B C 1
ATOM 8155 O O . GLU B 1 473 ? 124.896 87.895 148.838 1.00 55.45 473 GLU B O 1
ATOM 8161 N N . VAL B 1 474 ? 125.683 89.982 149.121 1.00 57.82 474 VAL B N 1
ATOM 8162 C CA . VAL B 1 474 ? 124.814 90.557 148.101 1.00 57.82 474 VAL B CA 1
ATOM 8163 C C . VAL B 1 474 ? 125.668 91.202 147.022 1.00 57.82 474 VAL B C 1
ATOM 8164 O O . VAL B 1 474 ? 125.656 90.775 145.862 1.00 57.82 474 VAL B O 1
ATOM 8168 N N . LEU B 1 475 ? 126.421 92.236 147.399 1.00 60.30 475 LEU B N 1
ATOM 8169 C CA . LEU B 1 475 ? 127.353 92.845 146.459 1.00 60.30 475 LEU B CA 1
ATOM 8170 C C . LEU B 1 475 ? 128.569 91.956 146.250 1.00 60.30 475 LEU B C 1
ATOM 8171 O O . LEU B 1 475 ? 129.047 91.800 145.120 1.00 60.30 475 LEU B O 1
ATOM 8176 N N . GLY B 1 476 ? 129.072 91.355 147.326 1.00 60.02 476 GLY B N 1
ATOM 8177 C CA . GLY B 1 476 ? 130.196 90.445 147.251 1.00 60.02 476 GLY B CA 1
ATOM 8178 C C . GLY B 1 476 ? 131.479 91.091 146.777 1.00 60.02 476 GLY B C 1
ATOM 8179 O O . GLY B 1 476 ? 132.172 90.531 145.923 1.00 60.02 476 GLY B O 1
ATOM 8180 N N . VAL B 1 477 ? 131.802 92.276 147.305 1.00 58.26 477 VAL B N 1
ATOM 8181 C CA . VAL B 1 477 ? 132.984 92.996 146.825 1.00 58.26 477 VAL B CA 1
ATOM 8182 C C . VAL B 1 477 ? 134.302 92.273 147.113 1.00 58.26 477 VAL B C 1
ATOM 8183 O O . VAL B 1 477 ? 135.158 92.231 146.214 1.00 58.26 477 VAL B O 1
ATOM 8187 N N . PRO B 1 478 ? 134.553 91.674 148.333 1.00 59.47 478 PRO B N 1
ATOM 8188 C CA . PRO B 1 478 ? 135.772 90.854 148.419 1.00 59.47 478 PRO B CA 1
ATOM 8189 C C . PRO B 1 478 ? 135.627 89.536 147.664 1.00 59.47 478 PRO B C 1
ATOM 8190 O O . PRO B 1 478 ? 136.420 89.239 146.766 1.00 59.47 478 PRO B O 1
ATOM 8194 N N . VAL B 1 479 ? 134.584 88.773 147.999 1.00 61.58 479 VAL B N 1
ATOM 8195 C CA . VAL B 1 479 ? 134.225 87.526 147.328 1.00 61.58 479 VAL B CA 1
ATOM 8196 C C . VAL B 1 479 ? 132.713 87.402 147.414 1.00 61.58 479 VAL B C 1
ATOM 8197 O O . VAL B 1 479 ? 132.075 88.041 148.252 1.00 61.58 479 VAL B O 1
ATOM 8201 N N . LYS B 1 480 ? 132.140 86.562 146.557 1.00 65.91 480 LYS B N 1
ATOM 8202 C CA . LYS B 1 480 ? 130.705 86.292 146.586 1.00 65.91 480 LYS B CA 1
ATOM 8203 C C . LYS B 1 480 ? 130.473 84.972 147.312 1.00 65.91 480 LYS B C 1
ATOM 8204 O O . LYS B 1 480 ? 130.966 83.924 146.885 1.00 65.91 480 LYS B O 1
ATOM 8210 N N . THR B 1 481 ? 129.724 85.025 148.407 1.00 65.77 481 THR B N 1
ATOM 8211 C CA . THR B 1 481 ? 129.381 83.846 149.183 1.00 65.77 481 THR B CA 1
ATOM 8212 C C . THR B 1 481 ? 127.868 83.624 149.148 1.00 65.77 481 THR B C 1
ATOM 8213 O O . THR B 1 481 ? 127.127 84.332 148.459 1.00 65.77 481 THR B O 1
ATOM 8217 N N . ASP B 1 482 ? 127.398 82.625 149.894 1.00 69.77 482 ASP B N 1
ATOM 8218 C CA . ASP B 1 482 ? 126.007 82.193 149.836 1.00 69.77 482 ASP B CA 1
ATOM 8219 C C . ASP B 1 482 ? 125.254 82.701 151.055 1.00 69.77 482 ASP B C 1
ATOM 8220 O O . ASP B 1 482 ? 125.626 82.359 152.188 1.00 69.77 482 ASP B O 1
ATOM 8225 N N . PRO B 1 483 ? 124.204 83.507 150.888 1.00 66.38 483 PRO B N 1
ATOM 8226 C CA . PRO B 1 483 ? 123.463 84.031 152.041 1.00 66.38 483 PRO B CA 1
ATOM 8227 C C . PRO B 1 483 ? 122.443 83.074 152.639 1.00 66.38 483 PRO B C 1
ATOM 8228 O O . PRO B 1 483 ? 121.596 83.519 153.417 1.00 66.38 483 PRO B O 1
ATOM 8232 N N . HIS B 1 484 ? 122.488 81.783 152.305 1.00 70.16 484 HIS B N 1
ATOM 8233 C CA . HIS B 1 484 ? 121.548 80.804 152.840 1.00 70.16 484 HIS B CA 1
ATOM 8234 C C . HIS B 1 484 ? 122.246 79.742 153.683 1.00 70.16 484 HIS B C 1
ATOM 8235 O O . HIS B 1 484 ? 121.649 78.705 153.988 1.00 70.16 484 HIS B O 1
ATOM 8242 N N . VAL B 1 485 ? 123.499 79.983 154.071 1.00 71.59 485 VAL B N 1
ATOM 8243 C CA . VAL B 1 485 ? 124.352 78.984 154.699 1.00 71.59 485 VAL B CA 1
ATOM 8244 C C . VAL B 1 485 ? 124.876 79.574 156.004 1.00 71.59 485 VAL B C 1
ATOM 8245 O O . VAL B 1 485 ? 125.021 80.789 156.143 1.00 71.59 485 VAL B O 1
ATOM 8249 N N . ILE B 1 486 ? 125.137 78.702 156.982 1.00 69.76 486 ILE B N 1
ATOM 8250 C CA . ILE B 1 486 ? 125.607 79.144 158.292 1.00 69.76 486 ILE B CA 1
ATOM 8251 C C . ILE B 1 486 ? 127.027 78.666 158.573 1.00 69.76 486 ILE B C 1
ATOM 8252 O O . ILE B 1 486 ? 127.446 78.591 159.734 1.00 69.76 486 ILE B O 1
ATOM 8257 N N . GLU B 1 487 ? 127.786 78.358 157.527 1.00 67.77 487 GLU B N 1
ATOM 8258 C CA . GLU B 1 487 ? 129.163 77.902 157.672 1.00 67.77 487 GLU B CA 1
ATOM 8259 C C . GLU B 1 487 ? 130.122 79.013 157.267 1.00 67.77 487 GLU B C 1
ATOM 8260 O O . GLU B 1 487 ? 129.971 79.612 156.197 1.00 67.77 487 GLU B O 1
ATOM 8266 N N . GLY B 1 488 ? 131.109 79.278 158.119 1.00 61.59 488 GLY B N 1
ATOM 8267 C CA . GLY B 1 488 ? 132.083 80.312 157.836 1.00 61.59 488 GLY B CA 1
ATOM 8268 C C . GLY B 1 488 ? 131.601 81.723 158.075 1.00 61.59 488 GLY B C 1
ATOM 8269 O O . GLY B 1 488 ? 132.082 82.651 157.417 1.00 61.59 488 GLY B O 1
ATOM 8270 N N . LYS B 1 489 ? 130.664 81.917 159.002 1.00 61.08 489 LYS B N 1
ATOM 8271 C CA . LYS B 1 489 ? 130.106 83.239 159.253 1.00 61.08 489 LYS B CA 1
ATOM 8272 C C . LYS B 1 489 ? 130.785 83.971 160.402 1.00 61.08 489 LYS B C 1
ATOM 8273 O O . LYS B 1 489 ? 130.878 85.206 160.368 1.00 61.08 489 LYS B O 1
ATOM 8279 N N . ALA B 1 490 ? 131.255 83.242 161.419 1.00 60.86 490 ALA B N 1
ATOM 8280 C CA . ALA B 1 490 ? 131.866 83.887 162.578 1.00 60.86 490 ALA B CA 1
ATOM 8281 C C . ALA B 1 490 ? 133.138 84.635 162.196 1.00 60.86 490 ALA B C 1
ATOM 8282 O O . ALA B 1 490 ? 133.372 85.756 162.665 1.00 60.86 490 ALA B O 1
ATOM 8284 N N . GLU B 1 491 ? 133.969 84.033 161.343 1.00 61.50 491 GLU B N 1
ATOM 8285 C CA . GLU B 1 491 ? 135.187 84.703 160.899 1.00 61.50 491 GLU B CA 1
ATOM 8286 C C . GLU B 1 491 ? 134.867 85.920 160.040 1.00 61.50 491 GLU B C 1
ATOM 8287 O O . GLU B 1 491 ? 135.553 86.947 160.131 1.00 61.50 491 GLU B O 1
ATOM 8293 N N . LEU B 1 492 ? 133.830 85.822 159.203 1.00 56.47 492 LEU B N 1
ATOM 8294 C CA . LEU B 1 492 ? 133.370 86.975 158.435 1.00 56.47 492 LEU B CA 1
ATOM 8295 C C . LEU B 1 492 ? 132.992 88.126 159.356 1.00 56.47 492 LEU B C 1
ATOM 8296 O O . LEU B 1 492 ? 133.432 89.268 159.161 1.00 56.47 492 LEU B O 1
ATOM 8301 N N . VAL B 1 493 ? 132.186 87.832 160.378 1.00 52.41 493 VAL B N 1
ATOM 8302 C CA . VAL B 1 493 ? 131.731 88.867 161.302 1.00 52.41 493 VAL B CA 1
ATOM 8303 C C . VAL B 1 493 ? 132.916 89.481 162.038 1.00 52.41 493 VAL B C 1
ATOM 8304 O O . VAL B 1 493 ? 133.020 90.707 162.165 1.00 52.41 493 VAL B O 1
ATOM 8308 N N . LYS B 1 494 ? 133.838 88.638 162.511 1.00 51.77 494 LYS B N 1
ATOM 8309 C CA . LYS B 1 494 ? 134.992 89.128 163.263 1.00 51.77 494 LYS B CA 1
ATOM 8310 C C . LYS B 1 494 ? 135.870 90.040 162.410 1.00 51.77 494 LYS B C 1
ATOM 8311 O O . LYS B 1 494 ? 136.253 91.140 162.841 1.00 51.77 494 LYS B O 1
ATOM 8317 N N . ALA B 1 495 ? 136.183 89.607 161.184 1.00 47.17 495 ALA B N 1
ATOM 8318 C CA . ALA B 1 495 ? 137.027 90.410 160.306 1.00 47.17 495 ALA B CA 1
ATOM 8319 C C . ALA B 1 495 ? 136.361 91.731 159.948 1.00 47.17 495 ALA B C 1
ATOM 8320 O O . ALA B 1 495 ? 137.012 92.786 159.958 1.00 47.17 495 ALA B O 1
ATOM 8322 N N . PHE B 1 496 ? 135.061 91.697 159.638 1.00 45.12 496 PHE B N 1
ATOM 8323 C CA . PHE B 1 496 ? 134.372 92.927 159.264 1.00 45.12 496 PHE B CA 1
ATOM 8324 C C . PHE B 1 496 ? 134.284 93.897 160.435 1.00 45.12 496 PHE B C 1
ATOM 8325 O O . PHE B 1 496 ? 134.436 95.110 160.248 1.00 45.12 496 PHE B O 1
ATOM 8333 N N . GLN B 1 497 ? 134.055 93.387 161.649 1.00 42.73 497 GLN B N 1
ATOM 8334 C CA . GLN B 1 497 ? 134.008 94.261 162.817 1.00 42.73 497 GLN B CA 1
ATOM 8335 C C . GLN B 1 497 ? 135.363 94.908 163.088 1.00 42.73 497 GLN B C 1
ATOM 8336 O O . GLN B 1 497 ? 135.434 96.106 163.400 1.00 42.73 497 GLN B O 1
ATOM 8342 N N . ASP B 1 498 ? 136.453 94.144 162.955 1.00 42.38 498 ASP B N 1
ATOM 8343 C CA . ASP B 1 498 ? 137.782 94.727 163.146 1.00 42.38 498 ASP B CA 1
ATOM 8344 C C . ASP B 1 498 ? 138.075 95.806 162.105 1.00 42.38 498 ASP B C 1
ATOM 8345 O O . ASP B 1 498 ? 138.577 96.895 162.436 1.00 42.38 498 ASP B O 1
ATOM 8350 N N . ALA B 1 499 ? 137.760 95.524 160.836 1.00 36.91 499 ALA B N 1
ATOM 8351 C CA . ALA B 1 499 ? 138.009 96.500 159.779 1.00 36.91 499 ALA B CA 1
ATOM 8352 C C . ALA B 1 499 ? 137.180 97.763 159.982 1.00 36.91 499 ALA B C 1
ATOM 8353 O O . ALA B 1 499 ? 137.675 98.880 159.777 1.00 36.91 499 ALA B O 1
ATOM 8355 N N . THR B 1 500 ? 135.918 97.604 160.388 1.00 33.40 500 THR B N 1
ATOM 8356 C CA . THR B 1 500 ? 135.065 98.759 160.644 1.00 33.40 500 THR B CA 1
ATOM 8357 C C . THR B 1 500 ? 135.599 99.596 161.798 1.00 33.40 500 THR B C 1
ATOM 8358 O O . THR B 1 500 ? 135.570 100.831 161.740 1.00 33.40 500 THR B O 1
ATOM 8362 N N . ALA B 1 501 ? 136.091 98.944 162.858 1.00 29.58 501 ALA B N 1
ATOM 8363 C CA . ALA B 1 501 ? 136.658 99.689 163.979 1.00 29.58 501 ALA B CA 1
ATOM 8364 C C . ALA B 1 501 ? 137.867 100.508 163.546 1.00 29.58 501 ALA B C 1
ATOM 8365 O O . ALA B 1 501 ? 137.998 101.683 163.918 1.00 29.58 501 ALA B O 1
ATOM 8367 N N . VAL B 1 502 ? 138.750 99.913 162.738 1.00 29.23 502 VAL B N 1
ATOM 8368 C CA . VAL B 1 502 ? 139.926 100.650 162.273 1.00 29.23 502 VAL B CA 1
ATOM 8369 C C . VAL B 1 502 ? 139.518 101.822 161.381 1.00 29.23 502 VAL B C 1
ATOM 8370 O O . VAL B 1 502 ? 140.048 102.934 161.516 1.00 29.23 502 VAL B O 1
ATOM 8374 N N . PHE B 1 503 ? 138.562 101.602 160.471 1.00 28.75 503 PHE B N 1
ATOM 8375 C CA . PHE B 1 503 ? 138.117 102.676 159.582 1.00 28.75 503 PHE B CA 1
ATOM 8376 C C . PHE B 1 503 ? 137.480 103.822 160.358 1.00 28.75 503 PHE B C 1
ATOM 8377 O O . PHE B 1 503 ? 137.717 104.996 160.054 1.00 28.75 503 PHE B O 1
ATOM 8385 N N . ASP B 1 504 ? 136.651 103.501 161.355 1.00 28.20 504 ASP B N 1
ATOM 8386 C CA . ASP B 1 504 ? 136.020 104.546 162.155 1.00 28.20 504 ASP B CA 1
ATOM 8387 C C . ASP B 1 504 ? 137.048 105.317 162.969 1.00 28.20 504 ASP B C 1
ATOM 8388 O O . ASP B 1 504 ? 136.919 106.533 163.146 1.00 28.20 504 ASP B O 1
ATOM 8393 N N . SER B 1 505 ? 138.073 104.631 163.483 1.00 25.78 505 SER B N 1
ATOM 8394 C CA . SER B 1 505 ? 139.102 105.338 164.237 1.00 25.78 505 SER B CA 1
ATOM 8395 C C . SER B 1 505 ? 139.990 106.190 163.336 1.00 25.78 505 SER B C 1
ATOM 8396 O O . SER B 1 505 ? 140.565 107.179 163.798 1.00 25.78 505 SER B O 1
ATOM 8399 N N . ALA B 1 506 ? 140.125 105.823 162.058 1.00 23.95 506 ALA B N 1
ATOM 8400 C CA . ALA B 1 506 ? 140.997 106.585 161.166 1.00 23.95 506 ALA B CA 1
ATOM 8401 C C . ALA B 1 506 ? 140.484 108.005 160.956 1.00 23.95 506 ALA B C 1
ATOM 8402 O O . ALA B 1 506 ? 141.265 108.962 160.980 1.00 23.95 506 ALA B O 1
ATOM 8404 N N . GLY B 1 507 ? 139.179 108.163 160.756 1.00 19.21 507 GLY B N 1
ATOM 8405 C CA . GLY B 1 507 ? 138.599 109.477 160.551 1.00 19.21 507 GLY B CA 1
ATOM 8406 C C . GLY B 1 507 ? 138.138 109.722 159.129 1.00 19.21 507 GLY B C 1
ATOM 8407 O O . GLY B 1 507 ? 138.153 110.861 158.656 1.00 19.21 507 GLY B O 1
ATOM 8408 N N . ILE B 1 508 ? 137.723 108.659 158.438 1.00 17.72 508 ILE B N 1
ATOM 8409 C CA . ILE B 1 508 ? 137.292 108.726 157.047 1.00 17.72 508 ILE B CA 1
ATOM 8410 C C . ILE B 1 508 ? 135.965 107.992 156.903 1.00 17.72 508 ILE B C 1
ATOM 8411 O O . ILE B 1 508 ? 135.508 107.298 157.811 1.00 17.72 508 ILE B O 1
ATOM 8416 N N . CYS B 1 509 ? 135.344 108.162 155.737 1.00 17.25 509 CYS B N 1
ATOM 8417 C CA . CYS B 1 509 ? 134.055 107.552 155.449 1.00 17.25 509 CYS B CA 1
ATOM 8418 C C . CYS B 1 509 ? 134.191 106.038 155.308 1.00 17.25 509 CYS B C 1
ATOM 8419 O O . CYS B 1 509 ? 135.247 105.511 154.956 1.00 17.25 509 CYS B O 1
ATOM 8422 N N . VAL B 1 510 ? 133.094 105.336 155.596 1.00 20.24 510 VAL B N 1
ATOM 8423 C CA . VAL B 1 510 ? 133.065 103.883 155.460 1.00 20.24 510 VAL B CA 1
ATOM 8424 C C . VAL B 1 510 ? 132.751 103.441 154.033 1.00 20.24 510 VAL B C 1
ATOM 8425 O O . VAL B 1 510 ? 133.217 102.375 153.609 1.00 20.24 510 VAL B O 1
ATOM 8429 N N . PHE B 1 511 ? 132.028 104.256 153.261 1.00 21.63 511 PHE B N 1
ATOM 8430 C CA . PHE B 1 511 ? 131.670 103.893 151.892 1.00 21.63 511 PHE B CA 1
ATOM 8431 C C . PHE B 1 511 ? 132.889 103.664 151.006 1.00 21.63 511 PHE B C 1
ATOM 8432 O O . PHE B 1 511 ? 132.816 102.864 150.066 1.00 21.63 511 PHE B O 1
ATOM 8440 N N . THR B 1 512 ? 134.021 104.304 151.313 1.00 21.36 512 THR B N 1
ATOM 8441 C CA . THR B 1 512 ? 135.247 104.085 150.557 1.00 21.36 512 THR B CA 1
ATOM 8442 C C . THR B 1 512 ? 135.769 102.662 150.688 1.00 21.36 512 THR B C 1
ATOM 8443 O O . THR B 1 512 ? 136.639 102.268 149.907 1.00 21.36 512 THR B O 1
ATOM 8447 N N . SER B 1 513 ? 135.258 101.885 151.645 1.00 24.38 513 SER B N 1
ATOM 8448 C CA . SER B 1 513 ? 135.583 100.469 151.734 1.00 24.38 513 SER B CA 1
ATOM 8449 C C . SER B 1 513 ? 135.016 99.656 150.580 1.00 24.38 513 SER B C 1
ATOM 8450 O O . SER B 1 513 ? 135.390 98.488 150.434 1.00 24.38 513 SER B O 1
ATOM 8453 N N . PHE B 1 514 ? 134.123 100.222 149.767 1.00 27.04 514 PHE B N 1
ATOM 8454 C CA . PHE B 1 514 ? 133.667 99.498 148.588 1.00 27.04 514 PHE B CA 1
ATOM 8455 C C . PHE B 1 514 ? 134.718 99.441 147.487 1.00 27.04 514 PHE B C 1
ATOM 8456 O O . PHE B 1 514 ? 134.542 98.685 146.526 1.00 27.04 514 PHE B O 1
ATOM 8464 N N . ALA B 1 515 ? 135.797 100.215 147.601 1.00 25.93 515 ALA B N 1
ATOM 8465 C CA . ALA B 1 515 ? 136.891 100.176 146.640 1.00 25.93 515 ALA B CA 1
ATOM 8466 C C . ALA B 1 515 ? 138.273 100.117 147.269 1.00 25.93 515 ALA B C 1
ATOM 8467 O O . ALA B 1 515 ? 139.207 99.656 146.604 1.00 25.93 515 ALA B O 1
ATOM 8469 N N . TRP B 1 516 ? 138.441 100.563 148.510 1.00 25.29 516 TRP B N 1
ATOM 8470 C CA . TRP B 1 516 ? 139.730 100.535 149.177 1.00 25.29 516 TRP B CA 1
ATOM 8471 C C . TRP B 1 516 ? 139.872 99.265 150.011 1.00 25.29 516 TRP B C 1
ATOM 8472 O O . TRP B 1 516 ? 138.968 98.431 150.095 1.00 25.29 516 TRP B O 1
ATOM 8483 N N . THR B 1 517 ? 141.031 99.128 150.642 1.00 33.84 517 THR B N 1
ATOM 8484 C CA . THR B 1 517 ? 141.298 98.069 151.604 1.00 33.84 517 THR B CA 1
ATOM 8485 C C . THR B 1 517 ? 142.392 98.577 152.529 1.00 33.84 517 THR B C 1
ATOM 8486 O O . THR B 1 517 ? 142.903 99.685 152.356 1.00 33.84 517 THR B O 1
ATOM 8490 N N . LEU B 1 518 ? 142.750 97.754 153.519 1.00 35.45 518 LEU B N 1
ATOM 8491 C CA . LEU B 1 518 ? 143.770 98.163 154.480 1.00 35.45 518 LEU B CA 1
ATOM 8492 C C . LEU B 1 518 ? 145.111 98.429 153.805 1.00 35.45 518 LEU B C 1
ATOM 8493 O O . LEU B 1 518 ? 145.904 99.244 154.297 1.00 35.45 518 LEU B O 1
ATOM 8498 N N . ALA B 1 519 ? 145.369 97.773 152.670 1.00 36.18 519 ALA B N 1
ATOM 8499 C CA . ALA B 1 519 ? 146.578 98.051 151.903 1.00 36.18 519 ALA B CA 1
ATOM 8500 C C . ALA B 1 519 ? 146.579 99.475 151.361 1.00 36.18 519 ALA B C 1
ATOM 8501 O O . ALA B 1 519 ? 147.636 100.107 151.263 1.00 36.18 519 ALA B O 1
ATOM 8503 N N . ASP B 1 520 ? 145.408 99.993 150.996 1.00 32.52 520 ASP B N 1
ATOM 8504 C CA . ASP B 1 520 ? 145.304 101.351 150.479 1.00 32.52 520 ASP B CA 1
ATOM 8505 C C . ASP B 1 520 ? 145.058 102.387 151.567 1.00 32.52 520 ASP B C 1
ATOM 8506 O O . ASP B 1 520 ? 144.979 103.580 151.255 1.00 32.52 520 ASP B O 1
ATOM 8511 N N . VAL B 1 521 ? 144.936 101.968 152.825 1.00 31.06 521 VAL B N 1
ATOM 8512 C CA . VAL B 1 521 ? 144.785 102.894 153.935 1.00 31.06 521 VAL B CA 1
ATOM 8513 C C . VAL B 1 521 ? 146.066 103.024 154.756 1.00 31.06 521 VAL B C 1
ATOM 8514 O O . VAL B 1 521 ? 146.328 104.102 155.303 1.00 31.06 521 VAL B O 1
ATOM 8518 N N . GLN B 1 522 ? 146.889 101.976 154.823 1.00 33.14 522 GLN B N 1
ATOM 8519 C CA . GLN B 1 522 ? 148.128 102.039 155.600 1.00 33.14 522 GLN B CA 1
ATOM 8520 C C . GLN B 1 522 ? 149.101 103.142 155.176 1.00 33.14 522 GLN B C 1
ATOM 8521 O O . GLN B 1 522 ? 149.644 103.814 156.071 1.00 33.14 522 GLN B O 1
ATOM 8527 N N . PRO B 1 523 ? 149.411 103.360 153.881 1.00 29.64 523 PRO B N 1
ATOM 8528 C CA . PRO B 1 523 ? 150.443 104.367 153.557 1.00 29.64 523 PRO B CA 1
ATOM 8529 C C . PRO B 1 523 ? 150.111 105.782 153.999 1.00 29.64 523 PRO B C 1
ATOM 8530 O O . PRO B 1 523 ? 151.017 106.517 154.411 1.00 29.64 523 PRO B O 1
ATOM 8534 N N . GLN B 1 524 ? 148.841 106.188 153.935 1.00 26.07 524 GLN B N 1
ATOM 8535 C CA . GLN B 1 524 ? 148.483 107.547 154.331 1.00 26.07 524 GLN B CA 1
ATOM 8536 C C . GLN B 1 524 ? 148.662 107.758 155.830 1.00 26.07 524 GLN B C 1
ATOM 8537 O O . GLN B 1 524 ? 149.183 108.795 156.259 1.00 26.07 524 GLN B O 1
ATOM 8543 N N . ILE B 1 525 ? 148.255 106.778 156.642 1.00 27.65 525 ILE B N 1
ATOM 8544 C CA . ILE B 1 525 ? 148.463 106.873 158.085 1.00 27.65 525 ILE B CA 1
ATOM 8545 C C . ILE B 1 525 ? 149.948 106.819 158.414 1.00 27.65 525 ILE B C 1
ATOM 8546 O O . ILE B 1 525 ? 150.421 107.502 159.331 1.00 27.65 525 ILE B O 1
ATOM 8551 N N . ALA B 1 526 ? 150.706 106.001 157.680 1.00 28.09 526 ALA B N 1
ATOM 8552 C CA . ALA B 1 526 ? 152.140 105.899 157.928 1.00 28.09 526 ALA B CA 1
ATOM 8553 C C . ALA B 1 526 ? 152.854 107.207 157.612 1.00 28.09 526 ALA B C 1
ATOM 8554 O O . ALA B 1 526 ? 153.767 107.616 158.339 1.00 28.09 526 ALA B O 1
ATOM 8556 N N . ALA B 1 527 ? 152.458 107.874 156.530 1.00 28.89 527 ALA B N 1
ATOM 8557 C CA . ALA B 1 527 ? 153.061 109.147 156.161 1.00 28.89 527 ALA B CA 1
ATOM 8558 C C . ALA B 1 527 ? 152.508 110.320 156.956 1.00 28.89 527 ALA B C 1
ATOM 8559 O O . ALA B 1 527 ? 153.118 111.394 156.944 1.00 28.89 527 ALA B O 1
ATOM 8561 N N . ALA B 1 528 ? 151.380 110.147 157.645 1.00 29.63 528 ALA B N 1
ATOM 8562 C CA . ALA B 1 528 ? 150.766 111.244 158.378 1.00 29.63 528 ALA B CA 1
ATOM 8563 C C . ALA B 1 528 ? 151.058 111.232 159.871 1.00 29.63 528 ALA B C 1
ATOM 8564 O O . ALA B 1 528 ? 151.067 112.302 160.484 1.00 29.63 528 ALA B O 1
ATOM 8566 N N . CYS B 1 529 ? 151.302 110.071 160.471 1.00 34.63 529 CYS B N 1
ATOM 8567 C CA . CYS B 1 529 ? 151.461 109.952 161.914 1.00 34.63 529 CYS B CA 1
ATOM 8568 C C . CYS B 1 529 ? 152.872 109.494 162.262 1.00 34.63 529 CYS B C 1
ATOM 8569 O O . CYS B 1 529 ? 153.656 109.090 161.400 1.00 34.63 529 CYS B O 1
ATOM 8572 N N . ASP B 1 530 ? 153.188 109.559 163.552 1.00 43.70 530 ASP B N 1
ATOM 8573 C CA . ASP B 1 530 ? 154.505 109.209 164.069 1.00 43.70 530 ASP B CA 1
ATOM 8574 C C . ASP B 1 530 ? 154.430 107.886 164.819 1.00 43.70 530 ASP B C 1
ATOM 8575 O O . ASP B 1 530 ? 153.577 107.711 165.695 1.00 43.70 530 ASP B O 1
ATOM 8580 N N . GLY B 1 531 ? 155.326 106.968 164.480 1.00 45.64 531 GLY B N 1
ATOM 8581 C CA . GLY B 1 531 ? 155.361 105.647 165.061 1.00 45.64 531 GLY B CA 1
ATOM 8582 C C . GLY B 1 531 ? 155.603 104.613 163.985 1.00 45.64 531 GLY B C 1
ATOM 8583 O O . GLY B 1 531 ? 156.083 104.931 162.899 1.00 45.64 531 GLY B O 1
ATOM 8584 N N . ASP B 1 532 ? 155.265 103.363 164.294 1.00 45.99 532 ASP B N 1
ATOM 8585 C CA . ASP B 1 532 ? 155.382 102.254 163.348 1.00 45.99 532 ASP B CA 1
ATOM 8586 C C . ASP B 1 532 ? 153.981 101.718 163.068 1.00 45.99 532 ASP B C 1
ATOM 8587 O O . ASP B 1 532 ? 153.490 100.831 163.769 1.00 45.99 532 ASP B O 1
ATOM 8592 N N . TRP B 1 533 ? 153.338 102.257 162.033 1.00 38.94 533 TRP B N 1
ATOM 8593 C CA . TRP B 1 533 ? 151.959 101.899 161.708 1.00 38.94 533 TRP B CA 1
ATOM 8594 C C . TRP B 1 533 ? 151.968 100.855 160.595 1.00 38.94 533 TRP B C 1
ATOM 8595 O O . TRP B 1 533 ? 151.726 101.143 159.424 1.00 38.94 533 TRP B O 1
ATOM 8606 N N . SER B 1 534 ? 152.252 99.616 160.984 1.00 48.10 534 SER B N 1
ATOM 8607 C CA . SER B 1 534 ? 152.230 98.486 160.072 1.00 48.10 534 SER B CA 1
ATOM 8608 C C . SER B 1 534 ? 150.862 97.807 160.116 1.00 48.10 534 SER B C 1
ATOM 8609 O O . SER B 1 534 ? 149.921 98.289 160.750 1.00 48.10 534 SER B O 1
ATOM 8612 N N . MET B 1 535 ? 150.745 96.670 159.426 1.00 49.21 535 MET B N 1
ATOM 8613 C CA . MET B 1 535 ? 149.468 95.962 159.380 1.00 49.21 535 MET B CA 1
ATOM 8614 C C . MET B 1 535 ? 149.154 95.285 160.709 1.00 49.21 535 MET B C 1
ATOM 8615 O O . MET B 1 535 ? 147.996 95.276 161.154 1.00 49.21 535 MET B O 1
ATOM 8620 N N . ASP B 1 536 ? 150.175 94.704 161.347 1.00 50.09 536 ASP B N 1
ATOM 8621 C CA . ASP B 1 536 ? 149.973 94.011 162.615 1.00 50.09 536 ASP B CA 1
ATOM 8622 C C . ASP B 1 536 ? 149.468 94.966 163.686 1.00 50.09 536 ASP B C 1
ATOM 8623 O O . ASP B 1 536 ? 148.575 94.617 164.470 1.00 50.09 536 ASP B O 1
ATOM 8628 N N . LYS B 1 537 ? 150.019 96.181 163.723 1.00 43.14 537 LYS B N 1
ATOM 8629 C CA . LYS B 1 537 ? 149.549 97.173 164.682 1.00 43.14 537 LYS B CA 1
ATOM 8630 C C . LYS B 1 537 ? 148.098 97.550 164.422 1.00 43.14 537 LYS B C 1
ATOM 8631 O O . LYS B 1 537 ? 147.328 97.739 165.366 1.00 43.14 537 LYS B O 1
ATOM 8637 N N . LEU B 1 538 ? 147.704 97.666 163.151 1.00 41.46 538 LEU B N 1
ATOM 8638 C CA . LEU B 1 538 ? 146.320 98.016 162.840 1.00 41.46 538 LEU B CA 1
ATOM 8639 C C . LEU B 1 538 ? 145.351 96.920 163.278 1.00 41.46 538 LEU B C 1
ATOM 8640 O O . LEU B 1 538 ? 144.297 97.210 163.866 1.00 41.46 538 LEU B O 1
ATOM 8645 N N . ALA B 1 539 ? 145.695 95.655 163.015 1.00 41.74 539 ALA B N 1
ATOM 8646 C CA . ALA B 1 539 ? 144.842 94.556 163.465 1.00 41.74 539 ALA B CA 1
ATOM 8647 C C . ALA B 1 539 ? 144.753 94.509 164.988 1.00 41.74 539 ALA B C 1
ATOM 8648 O O . ALA B 1 539 ? 143.668 94.298 165.555 1.00 41.74 539 ALA B O 1
ATOM 8650 N N . THR B 1 540 ? 145.886 94.719 165.666 1.00 41.52 540 THR B N 1
ATOM 8651 C CA . THR B 1 540 ? 145.891 94.725 167.124 1.00 41.52 540 THR B CA 1
ATOM 8652 C C . THR B 1 540 ? 145.058 95.879 167.673 1.00 41.52 540 THR B C 1
ATOM 8653 O O . THR B 1 540 ? 144.350 95.720 168.673 1.00 41.52 540 THR B O 1
ATOM 8657 N N . VAL B 1 541 ? 145.118 97.044 167.022 1.00 37.89 541 VAL B N 1
ATOM 8658 C CA . VAL B 1 541 ? 144.319 98.193 167.444 1.00 37.89 541 VAL B CA 1
ATOM 8659 C C . VAL B 1 541 ? 142.832 97.882 167.329 1.00 37.89 541 VAL B C 1
ATOM 8660 O O . VAL B 1 541 ? 142.049 98.177 168.242 1.00 37.89 541 VAL B O 1
ATOM 8664 N N . GLY B 1 542 ? 142.422 97.275 166.213 1.00 38.58 542 GLY B N 1
ATOM 8665 C CA . GLY B 1 542 ? 141.015 96.925 166.056 1.00 38.58 542 GLY B CA 1
ATOM 8666 C C . GLY B 1 542 ? 140.530 95.958 167.122 1.00 38.58 542 GLY B C 1
ATOM 8667 O O . GLY B 1 542 ? 139.479 96.168 167.750 1.00 38.58 542 GLY B O 1
ATOM 8668 N N . GLU B 1 543 ? 141.309 94.897 167.364 1.00 43.96 543 GLU B N 1
ATOM 8669 C CA . GLU B 1 543 ? 140.926 93.921 168.383 1.00 43.96 543 GLU B CA 1
ATOM 8670 C C . GLU B 1 543 ? 140.889 94.546 169.775 1.00 43.96 543 GLU B C 1
ATOM 8671 O O . GLU B 1 543 ? 139.981 94.260 170.567 1.00 43.96 543 GLU B O 1
ATOM 8677 N N . ARG B 1 544 ? 141.864 95.405 170.087 1.00 39.31 544 ARG B N 1
ATOM 8678 C CA . ARG B 1 544 ? 141.915 96.047 171.397 1.00 39.31 544 ARG B CA 1
ATOM 8679 C C . ARG B 1 544 ? 140.722 96.965 171.617 1.00 39.31 544 ARG B C 1
ATOM 8680 O O . ARG B 1 544 ? 140.138 96.984 172.708 1.00 39.31 544 ARG B O 1
ATOM 8688 N N . ILE B 1 545 ? 140.349 97.738 170.593 1.00 38.41 545 ILE B N 1
ATOM 8689 C CA . ILE B 1 545 ? 139.197 98.631 170.707 1.00 38.41 545 ILE B CA 1
ATOM 8690 C C . ILE B 1 545 ? 137.931 97.829 170.974 1.00 38.41 545 ILE B C 1
ATOM 8691 O O . ILE B 1 545 ? 137.145 98.156 171.877 1.00 38.41 545 ILE B O 1
ATOM 8696 N N . TRP B 1 546 ? 137.725 96.752 170.206 1.00 41.97 546 TRP B N 1
ATOM 8697 C CA . TRP B 1 546 ? 136.517 95.952 170.403 1.00 41.97 546 TRP B CA 1
ATOM 8698 C C . TRP B 1 546 ? 136.482 95.316 171.790 1.00 41.97 546 TRP B C 1
ATOM 8699 O O . TRP B 1 546 ? 135.436 95.315 172.454 1.00 41.97 546 TRP B O 1
ATOM 8710 N N . ASN B 1 547 ? 137.618 94.785 172.254 1.00 46.79 547 ASN B N 1
ATOM 8711 C CA . ASN B 1 547 ? 137.637 94.129 173.559 1.00 46.79 547 ASN B CA 1
ATOM 8712 C C . ASN B 1 547 ? 137.412 95.121 174.696 1.00 46.79 547 ASN B C 1
ATOM 8713 O O . ASN B 1 547 ? 136.718 94.804 175.669 1.00 46.79 547 ASN B O 1
ATOM 8718 N N . MET B 1 548 ? 137.988 96.322 174.601 1.00 45.24 548 MET B N 1
ATOM 8719 C CA . MET B 1 548 ? 137.781 97.312 175.655 1.00 45.24 548 MET B CA 1
ATOM 8720 C C . MET B 1 548 ? 136.335 97.798 175.688 1.00 45.24 548 MET B C 1
ATOM 8721 O O . MET B 1 548 ? 135.763 97.998 176.772 1.00 45.24 548 MET B O 1
ATOM 8726 N N . GLU B 1 549 ? 135.720 97.979 174.513 1.00 44.34 549 GLU B N 1
ATOM 8727 C CA . GLU B 1 549 ? 134.302 98.325 174.479 1.00 44.34 549 GLU B CA 1
ATOM 8728 C C . GLU B 1 549 ? 133.452 97.233 175.118 1.00 44.34 549 GLU B C 1
ATOM 8729 O O . GLU B 1 549 ? 132.530 97.527 175.889 1.00 44.34 549 GLU B O 1
ATOM 8735 N N . ARG B 1 550 ? 133.757 95.965 174.819 1.00 50.17 550 ARG B N 1
ATOM 8736 C CA . ARG B 1 550 ? 133.010 94.865 175.426 1.00 50.17 550 ARG B CA 1
ATOM 8737 C C . ARG B 1 550 ? 133.200 94.830 176.938 1.00 50.17 550 ARG B C 1
ATOM 8738 O O . ARG B 1 550 ? 132.255 94.541 177.678 1.00 50.17 550 ARG B O 1
ATOM 8746 N N . GLN B 1 551 ? 134.415 95.108 177.416 1.00 52.59 551 GLN B N 1
ATOM 8747 C CA . GLN B 1 551 ? 134.661 95.104 178.856 1.00 52.59 551 GLN B CA 1
ATOM 8748 C C . GLN B 1 551 ? 133.850 96.187 179.560 1.00 52.59 551 GLN B C 1
ATOM 8749 O O . GLN B 1 551 ? 133.223 95.932 180.599 1.00 52.59 551 GLN B O 1
ATOM 8755 N N . PHE B 1 552 ? 133.840 97.403 179.001 1.00 49.62 552 PHE B N 1
ATOM 8756 C CA . PHE B 1 552 ? 133.044 98.474 179.602 1.00 49.62 552 PHE B CA 1
ATOM 8757 C C . PHE B 1 552 ? 131.559 98.136 179.572 1.00 49.62 552 PHE B C 1
ATOM 8758 O O . PHE B 1 552 ? 130.833 98.391 180.539 1.00 49.62 552 PHE B O 1
ATOM 8766 N N . ASN B 1 553 ? 131.086 97.577 178.455 1.00 52.42 553 ASN B N 1
ATOM 8767 C CA . ASN B 1 553 ? 129.675 97.220 178.340 1.00 52.42 553 ASN B CA 1
ATOM 8768 C C . ASN B 1 553 ? 129.293 96.146 179.351 1.00 52.42 553 ASN B C 1
ATOM 8769 O O . ASN B 1 553 ? 128.217 96.205 179.955 1.00 52.42 553 ASN B O 1
ATOM 8774 N N . ASN B 1 554 ? 130.165 95.157 179.545 1.00 54.62 554 ASN B N 1
ATOM 8775 C CA . ASN B 1 554 ? 129.859 94.052 180.446 1.00 54.62 554 ASN B CA 1
ATOM 8776 C C . ASN B 1 554 ? 129.901 94.493 181.903 1.00 54.62 554 ASN B C 1
ATOM 8777 O O . ASN B 1 554 ? 129.132 93.989 182.730 1.00 54.62 554 ASN B O 1
ATOM 8782 N N . ALA B 1 555 ? 130.797 95.426 182.242 1.00 55.07 555 ALA B N 1
ATOM 8783 C CA . ALA B 1 555 ? 130.884 95.884 183.626 1.00 55.07 555 ALA B CA 1
ATOM 8784 C C . ALA B 1 555 ? 129.640 96.655 184.053 1.00 55.07 555 ALA B C 1
ATOM 8785 O O . ALA B 1 555 ? 129.309 96.685 185.243 1.00 55.07 555 ALA B O 1
ATOM 8787 N N . ALA B 1 556 ? 128.937 97.277 183.103 1.00 53.87 556 ALA B N 1
ATOM 8788 C CA . ALA B 1 556 ? 127.795 98.126 183.426 1.00 53.87 556 ALA B CA 1
ATOM 8789 C C . ALA B 1 556 ? 126.563 97.344 183.863 1.00 53.87 556 ALA B C 1
ATOM 8790 O O . ALA B 1 556 ? 125.657 97.939 184.456 1.00 53.87 556 ALA B O 1
ATOM 8792 N N . GLY B 1 557 ? 126.497 96.045 183.586 1.00 55.94 557 GLY B N 1
ATOM 8793 C CA . GLY B 1 557 ? 125.355 95.255 184.001 1.00 55.94 557 GLY B CA 1
ATOM 8794 C C . GLY B 1 557 ? 124.801 94.344 182.925 1.00 55.94 557 GLY B C 1
ATOM 8795 O O . GLY B 1 557 ? 124.169 93.329 183.232 1.00 55.94 557 GLY B O 1
ATOM 8796 N N . LEU B 1 558 ? 125.022 94.698 181.662 1.00 57.62 558 LEU B N 1
ATOM 8797 C CA . LEU B 1 558 ? 124.549 93.874 180.557 1.00 57.62 558 LEU B CA 1
ATOM 8798 C C . LEU B 1 558 ? 125.359 92.586 180.482 1.00 57.62 558 LEU B C 1
ATOM 8799 O O . LEU B 1 558 ? 126.588 92.607 180.599 1.00 57.62 558 LEU B O 1
ATOM 8804 N N . GLY B 1 559 ? 124.671 91.465 180.287 1.00 65.45 559 GLY B N 1
ATOM 8805 C CA . GLY B 1 559 ? 125.336 90.178 180.238 1.00 65.45 559 GLY B CA 1
ATOM 8806 C C . GLY B 1 559 ? 125.016 89.370 178.998 1.00 65.45 559 GLY B C 1
ATOM 8807 O O . GLY B 1 559 ? 124.557 89.920 177.992 1.00 65.45 559 GLY B O 1
ATOM 8808 N N . ALA B 1 560 ? 125.255 88.058 179.059 1.00 68.67 560 ALA B N 1
ATOM 8809 C CA . ALA B 1 560 ? 124.965 87.177 177.934 1.00 68.67 560 ALA B CA 1
ATOM 8810 C C . ALA B 1 560 ? 123.476 86.924 177.745 1.00 68.67 560 ALA B C 1
ATOM 8811 O O . ALA B 1 560 ? 123.090 86.357 176.719 1.00 68.67 560 ALA B O 1
ATOM 8813 N N . GLN B 1 561 ? 122.639 87.317 178.707 1.00 71.54 561 GLN B N 1
ATOM 8814 C CA . GLN B 1 561 ? 121.198 87.154 178.561 1.00 71.54 561 GLN B CA 1
ATOM 8815 C C . GLN B 1 561 ? 120.608 88.110 177.534 1.00 71.54 561 GLN B C 1
ATOM 8816 O O . GLN B 1 561 ? 119.480 87.894 177.081 1.00 71.54 561 GLN B O 1
ATOM 8822 N N . ASP B 1 562 ? 121.342 89.155 177.158 1.00 66.15 562 ASP B N 1
ATOM 8823 C CA . ASP B 1 562 ? 120.849 90.184 176.255 1.00 66.15 562 ASP B CA 1
ATOM 8824 C C . ASP B 1 562 ? 121.130 89.880 174.791 1.00 66.15 562 ASP B C 1
ATOM 8825 O O . ASP B 1 562 ? 120.804 90.703 173.930 1.00 66.15 562 ASP B O 1
ATOM 8830 N N . ASP B 1 563 ? 121.729 88.731 174.487 1.00 65.11 563 ASP B N 1
ATOM 8831 C CA . ASP B 1 563 ? 122.012 88.342 173.108 1.00 65.11 563 ASP B CA 1
ATOM 8832 C C . ASP B 1 563 ? 120.900 87.426 172.599 1.00 65.11 563 ASP B C 1
ATOM 8833 O O . ASP B 1 563 ? 121.093 86.239 172.335 1.00 65.11 563 ASP B O 1
ATOM 8838 N N . ASN B 1 564 ? 119.712 88.008 172.466 1.00 62.62 564 ASN B N 1
ATOM 8839 C CA . ASN B 1 564 ? 118.537 87.275 172.024 1.00 62.62 564 ASN B CA 1
ATOM 8840 C C . ASN B 1 564 ? 117.837 88.039 170.909 1.00 62.62 564 ASN B C 1
ATOM 8841 O O . ASN B 1 564 ? 118.193 89.172 170.578 1.00 62.62 564 ASN B O 1
ATOM 8846 N N . LEU B 1 565 ? 116.829 87.397 170.332 1.00 58.86 565 LEU B N 1
ATOM 8847 C CA . LEU B 1 565 ? 115.985 87.967 169.298 1.00 58.86 565 LEU B CA 1
ATOM 8848 C C . LEU B 1 565 ? 114.528 87.781 169.689 1.00 58.86 565 LEU B C 1
ATOM 8849 O O . LEU B 1 565 ? 114.205 86.880 170.470 1.00 58.86 565 LEU B O 1
ATOM 8854 N N . PRO B 1 566 ? 113.632 88.630 169.188 1.00 61.46 566 PRO B N 1
ATOM 8855 C CA . PRO B 1 566 ? 112.212 88.432 169.461 1.00 61.46 566 PRO B CA 1
ATOM 8856 C C . PRO B 1 566 ? 111.732 87.122 168.870 1.00 61.46 566 PRO B C 1
ATOM 8857 O O . PRO B 1 566 ? 112.279 86.637 167.862 1.00 61.46 566 PRO B O 1
ATOM 8861 N N . PRO B 1 567 ? 110.719 86.499 169.479 1.00 63.77 567 PRO B N 1
ATOM 8862 C CA . PRO B 1 567 ? 110.278 85.173 169.011 1.00 63.77 567 PRO B CA 1
ATOM 8863 C C . PRO B 1 567 ? 109.729 85.157 167.593 1.00 63.77 567 PRO B C 1
ATOM 8864 O O . PRO B 1 567 ? 109.698 84.085 166.975 1.00 63.77 567 PRO B O 1
ATOM 8868 N N . ARG B 1 568 ? 109.285 86.298 167.059 1.00 64.80 568 ARG B N 1
ATOM 8869 C CA . ARG B 1 568 ? 108.761 86.312 165.697 1.00 64.80 568 ARG B CA 1
ATOM 8870 C C . ARG B 1 568 ? 109.851 85.998 164.679 1.00 64.80 568 ARG B C 1
ATOM 8871 O O . ARG B 1 568 ? 109.616 85.262 163.714 1.00 64.80 568 ARG B O 1
ATOM 8879 N N . LEU B 1 569 ? 111.056 86.536 164.878 1.00 63.00 569 LEU B N 1
ATOM 8880 C CA . LEU B 1 569 ? 112.129 86.294 163.922 1.00 63.00 569 LEU B CA 1
ATOM 8881 C C . LEU B 1 569 ? 112.669 84.873 163.998 1.00 63.00 569 LEU B C 1
ATOM 8882 O O . LEU B 1 569 ? 113.317 84.422 163.049 1.00 63.00 569 LEU B O 1
ATOM 8887 N N . THR B 1 570 ? 112.424 84.159 165.095 1.00 66.93 570 THR B N 1
ATOM 8888 C CA . THR B 1 570 ? 112.963 82.819 165.268 1.00 66.93 570 THR B CA 1
ATOM 8889 C C . THR B 1 570 ? 111.899 81.732 165.332 1.00 66.93 570 THR B C 1
ATOM 8890 O O . THR B 1 570 ? 112.242 80.571 165.586 1.00 66.93 570 THR B O 1
ATOM 8894 N N . SER B 1 571 ? 110.625 82.058 165.104 1.00 69.90 571 SER B N 1
ATOM 8895 C CA . SER B 1 571 ? 109.596 81.028 165.072 1.00 69.90 571 SER B CA 1
ATOM 8896 C C . SER B 1 571 ? 108.565 81.194 163.963 1.00 69.90 571 SER B C 1
ATOM 8897 O O . SER B 1 571 ? 107.688 80.334 163.838 1.00 69.90 571 SER B O 1
ATOM 8900 N N . GLU B 1 572 ? 108.630 82.253 163.160 1.00 71.10 572 GLU B N 1
ATOM 8901 C CA . GLU B 1 572 ? 107.651 82.468 162.099 1.00 71.10 572 GLU B CA 1
ATOM 8902 C C . GLU B 1 572 ? 108.294 82.263 160.736 1.00 71.10 572 GLU B C 1
ATOM 8903 O O . GLU B 1 572 ? 109.202 83.024 160.365 1.00 71.10 572 GLU B O 1
ATOM 8909 N N . PRO B 1 573 ? 107.873 81.263 159.965 1.00 71.83 573 PRO B N 1
ATOM 8910 C CA . PRO B 1 573 ? 108.443 81.072 158.628 1.00 71.83 573 PRO B CA 1
ATOM 8911 C C . PRO B 1 573 ? 108.031 82.184 157.678 1.00 71.83 573 PRO B C 1
ATOM 8912 O O . PRO B 1 573 ? 106.982 82.813 157.834 1.00 71.83 573 PRO B O 1
ATOM 8916 N N . ALA B 1 574 ? 108.880 82.423 156.682 1.00 70.55 574 ALA B N 1
ATOM 8917 C CA . ALA B 1 574 ? 108.575 83.410 155.658 1.00 70.55 574 ALA B CA 1
ATOM 8918 C C . ALA B 1 574 ? 107.429 82.926 154.778 1.00 70.55 574 ALA B C 1
ATOM 8919 O O . ALA B 1 574 ? 107.201 81.725 154.619 1.00 70.55 574 ALA B O 1
ATOM 8921 N N . LYS B 1 575 ? 106.702 83.881 154.201 1.00 71.58 575 LYS B N 1
ATOM 8922 C CA . LYS B 1 575 ? 105.483 83.573 153.465 1.00 71.58 575 LYS B CA 1
ATOM 8923 C C . LYS B 1 575 ? 105.678 83.500 151.957 1.00 71.58 575 LYS B C 1
ATOM 8924 O O . LYS B 1 575 ? 105.037 82.670 151.305 1.00 71.58 575 LYS B O 1
ATOM 8930 N N . SER B 1 576 ? 106.538 84.339 151.384 1.00 71.44 576 SER B N 1
ATOM 8931 C CA . SER B 1 576 ? 106.744 84.350 149.942 1.00 71.44 576 SER B CA 1
ATOM 8932 C C . SER B 1 576 ? 108.170 84.783 149.642 1.00 71.44 576 SER B C 1
ATOM 8933 O O . SER B 1 576 ? 108.893 85.262 150.519 1.00 71.44 576 SER B O 1
ATOM 8936 N N . GLY B 1 577 ? 108.572 84.599 148.388 1.00 71.38 577 GLY B N 1
ATOM 8937 C CA . GLY B 1 577 ? 109.886 84.995 147.946 1.00 71.38 577 GLY B CA 1
ATOM 8938 C C . GLY B 1 577 ? 110.850 83.830 147.859 1.00 71.38 577 GLY B C 1
ATOM 8939 O O . GLY B 1 577 ? 110.487 82.674 148.094 1.00 71.38 577 GLY B O 1
ATOM 8940 N N . PRO B 1 578 ? 112.103 84.118 147.492 1.00 69.55 578 PRO B N 1
ATOM 8941 C CA . PRO B 1 578 ? 113.111 83.047 147.413 1.00 69.55 578 PRO B CA 1
ATOM 8942 C C . PRO B 1 578 ? 113.379 82.354 148.737 1.00 69.55 578 PRO B C 1
ATOM 8943 O O . PRO B 1 578 ? 113.707 81.161 148.744 1.00 69.55 578 PRO B O 1
ATOM 8947 N N . ALA B 1 579 ? 113.249 83.061 149.859 1.00 70.66 579 ALA B N 1
ATOM 8948 C CA . ALA B 1 579 ? 113.540 82.508 151.176 1.00 70.66 579 ALA B CA 1
ATOM 8949 C C . ALA B 1 579 ? 112.287 82.007 151.884 1.00 70.66 579 ALA B C 1
ATOM 8950 O O . ALA B 1 579 ? 112.193 82.092 153.113 1.00 70.66 579 ALA B O 1
ATOM 8952 N N . LYS B 1 580 ? 111.321 81.491 151.129 1.00 71.35 580 LYS B N 1
ATOM 8953 C CA . LYS B 1 580 ? 110.083 81.003 151.721 1.00 71.35 580 LYS B CA 1
ATOM 8954 C C . LYS B 1 580 ? 110.346 79.742 152.537 1.00 71.35 580 LYS B C 1
ATOM 8955 O O . LYS B 1 580 ? 111.012 78.813 152.071 1.00 71.35 580 LYS B O 1
ATOM 8961 N N . GLY B 1 581 ? 109.821 79.715 153.760 1.00 71.69 581 GLY B N 1
ATOM 8962 C CA . GLY B 1 581 ? 109.987 78.563 154.622 1.00 71.69 581 GLY B CA 1
ATOM 8963 C C . GLY B 1 581 ? 111.277 78.519 155.405 1.00 71.69 581 GLY B C 1
ATOM 8964 O O . GLY B 1 581 ? 111.677 77.439 155.851 1.00 71.69 581 GLY B O 1
ATOM 8965 N N . MET B 1 582 ? 111.943 79.655 155.596 1.00 69.42 582 MET B N 1
ATOM 8966 C CA . MET B 1 582 ? 113.201 79.705 156.325 1.00 69.42 582 MET B CA 1
ATOM 8967 C C . MET B 1 582 ? 113.037 80.498 157.614 1.00 69.42 582 MET B C 1
ATOM 8968 O O . MET B 1 582 ? 112.163 81.361 157.729 1.00 69.42 582 MET B O 1
ATOM 8973 N N . VAL B 1 583 ? 113.892 80.185 158.586 1.00 66.42 583 VAL B N 1
ATOM 8974 C CA . VAL B 1 583 ? 113.869 80.817 159.897 1.00 66.42 583 VAL B CA 1
ATOM 8975 C C . VAL B 1 583 ? 115.311 80.986 160.363 1.00 66.42 583 VAL B C 1
ATOM 8976 O O . VAL B 1 583 ? 116.210 80.259 159.929 1.00 66.42 583 VAL B O 1
ATOM 8980 N N . ASN B 1 584 ? 115.535 81.968 161.233 1.00 65.32 584 ASN B N 1
ATOM 8981 C CA . ASN B 1 584 ? 116.882 82.261 161.702 1.00 65.32 584 ASN B CA 1
ATOM 8982 C C . ASN B 1 584 ? 117.400 81.153 162.614 1.00 65.32 584 ASN B C 1
ATOM 8983 O O . ASN B 1 584 ? 116.639 80.493 163.327 1.00 65.32 584 ASN B O 1
ATOM 8988 N N . ARG B 1 585 ? 118.716 80.958 162.587 1.00 66.56 585 ARG B N 1
ATOM 8989 C CA . ARG B 1 585 ? 119.397 79.875 163.293 1.00 66.56 585 ARG B CA 1
ATOM 8990 C C . ARG B 1 585 ? 120.508 80.429 164.176 1.00 66.56 585 ARG B C 1
ATOM 8991 O O . ARG B 1 585 ? 121.659 79.993 164.116 1.00 66.56 585 ARG B O 1
ATOM 8999 N N . LEU B 1 586 ? 120.172 81.428 165.000 1.00 65.54 586 LEU B N 1
ATOM 9000 C CA . LEU B 1 586 ? 121.173 82.075 165.846 1.00 65.54 586 LEU B CA 1
ATOM 9001 C C . LEU B 1 586 ? 121.778 81.110 166.861 1.00 65.54 586 LEU B C 1
ATOM 9002 O O . LEU B 1 586 ? 122.939 81.274 167.255 1.00 65.54 586 LEU B O 1
ATOM 9007 N N . ALA B 1 587 ? 121.020 80.094 167.283 1.00 66.87 587 ALA B N 1
ATOM 9008 C CA . ALA B 1 587 ? 121.514 79.174 168.304 1.00 66.87 587 ALA B CA 1
ATOM 9009 C C . ALA B 1 587 ? 122.677 78.326 167.802 1.00 66.87 587 ALA B C 1
ATOM 9010 O O . ALA B 1 587 ? 123.465 77.818 168.608 1.00 66.87 587 ALA B O 1
ATOM 9012 N N . GLU B 1 588 ? 122.805 78.158 166.488 1.00 67.87 588 GLU B N 1
ATOM 9013 C CA . GLU B 1 588 ? 123.849 77.319 165.916 1.00 67.87 588 GLU B CA 1
ATOM 9014 C C . GLU B 1 588 ? 125.117 78.085 165.559 1.00 67.87 588 GLU B C 1
ATOM 9015 O O . GLU B 1 588 ? 126.098 77.459 165.144 1.00 67.87 588 GLU B O 1
ATOM 9021 N N . MET B 1 589 ? 125.131 79.413 165.702 1.00 64.93 589 MET B N 1
ATOM 9022 C CA . MET B 1 589 ? 126.307 80.204 165.366 1.00 64.93 589 MET B CA 1
ATOM 9023 C C . MET B 1 589 ? 126.897 80.983 166.533 1.00 64.93 589 MET B C 1
ATOM 9024 O O . MET B 1 589 ? 128.068 81.367 166.458 1.00 64.93 589 MET B O 1
ATOM 9029 N N . LEU B 1 590 ? 126.129 81.239 167.591 1.00 64.61 590 LEU B N 1
ATOM 9030 C CA . LEU B 1 590 ? 126.649 82.008 168.722 1.00 64.61 590 LEU B CA 1
ATOM 9031 C C . LEU B 1 590 ? 127.775 81.306 169.482 1.00 64.61 590 LEU B C 1
ATOM 9032 O O . LEU B 1 590 ? 128.789 81.968 169.772 1.00 64.61 590 LEU B O 1
ATOM 9037 N N . PRO B 1 591 ? 127.676 80.015 169.858 1.00 65.66 591 PRO B N 1
ATOM 9038 C CA . PRO B 1 591 ? 128.830 79.383 170.529 1.00 65.66 591 PRO B CA 1
ATOM 9039 C C . PRO B 1 591 ? 130.084 79.353 169.676 1.00 65.66 591 PRO B C 1
ATOM 9040 O O . PRO B 1 591 ? 131.193 79.479 170.208 1.00 65.66 591 PRO B O 1
ATOM 9044 N N . GLU B 1 592 ? 129.936 79.201 168.359 1.00 63.93 592 GLU B N 1
ATOM 9045 C CA . GLU B 1 592 ? 131.090 79.288 167.470 1.00 63.93 592 GLU B CA 1
ATOM 9046 C C . GLU B 1 592 ? 131.717 80.676 167.519 1.00 63.93 592 GLU B C 1
ATOM 9047 O O . GLU B 1 592 ? 132.946 80.809 167.504 1.00 63.93 592 GLU B O 1
ATOM 9053 N N . TYR B 1 593 ? 130.886 81.722 167.579 1.00 57.97 593 TYR B N 1
ATOM 9054 C CA . TYR B 1 593 ? 131.401 83.084 167.687 1.00 57.97 593 TYR B CA 1
ATOM 9055 C C . TYR B 1 593 ? 132.171 83.279 168.988 1.00 57.97 593 TYR B C 1
ATOM 9056 O O . TYR B 1 593 ? 133.263 83.865 168.996 1.00 57.97 593 TYR B O 1
ATOM 9065 N N . TYR B 1 594 ? 131.617 82.787 170.101 1.00 61.54 594 TYR B N 1
ATOM 9066 C CA . TYR B 1 594 ? 132.314 82.894 171.381 1.00 61.54 594 TYR B CA 1
ATOM 9067 C C . TYR B 1 594 ? 133.626 82.118 171.363 1.00 61.54 594 TYR B C 1
ATOM 9068 O O . TYR B 1 594 ? 134.624 82.560 171.944 1.00 61.54 594 TYR B O 1
ATOM 9077 N N . GLY B 1 595 ? 133.639 80.955 170.708 1.00 56.76 595 GLY B N 1
ATOM 9078 C CA . GLY B 1 595 ? 134.866 80.181 170.616 1.00 56.76 595 GLY B CA 1
ATOM 9079 C C . GLY B 1 595 ? 135.939 80.857 169.781 1.00 56.76 595 GLY B C 1
ATOM 9080 O O . GLY B 1 595 ? 137.113 80.870 170.158 1.00 56.76 595 GLY B O 1
ATOM 9081 N N . VAL B 1 596 ? 135.555 81.428 168.637 1.00 56.64 596 VAL B N 1
ATOM 9082 C CA . VAL B 1 596 ? 136.561 82.008 167.751 1.00 56.64 596 VAL B CA 1
ATOM 9083 C C . VAL B 1 596 ? 137.029 83.370 168.250 1.00 56.64 596 VAL B C 1
ATOM 9084 O O . VAL B 1 596 ? 138.147 83.792 167.936 1.00 56.64 596 VAL B O 1
ATOM 9088 N N . ARG B 1 597 ? 136.207 84.082 169.023 1.00 54.14 597 ARG B N 1
ATOM 9089 C CA . ARG B 1 597 ? 136.653 85.363 169.554 1.00 54.14 597 ARG B CA 1
ATOM 9090 C C . ARG B 1 597 ? 137.664 85.207 170.686 1.00 54.14 597 ARG B C 1
ATOM 9091 O O . ARG B 1 597 ? 138.457 86.126 170.922 1.00 54.14 597 ARG B O 1
ATOM 9099 N N . GLY B 1 598 ? 137.693 84.057 171.354 1.00 57.61 598 GLY B N 1
ATOM 9100 C CA . GLY B 1 598 ? 138.604 83.831 172.454 1.00 57.61 598 GLY B CA 1
ATOM 9101 C C . GLY B 1 598 ? 138.035 84.115 173.824 1.00 57.61 598 GLY B C 1
ATOM 9102 O O . GLY B 1 598 ? 138.787 84.088 174.807 1.00 57.61 598 GLY B O 1
ATOM 9103 N N . TRP B 1 599 ? 136.739 84.388 173.923 1.00 58.95 599 TRP B N 1
ATOM 9104 C CA . TRP B 1 599 ? 136.103 84.697 175.195 1.00 58.95 599 TRP B CA 1
ATOM 9105 C C . TRP B 1 599 ? 135.644 83.406 175.871 1.00 58.95 599 TRP B C 1
ATOM 9106 O O . TRP B 1 599 ? 135.952 82.294 175.433 1.00 58.95 599 TRP B O 1
ATOM 9117 N N . THR B 1 600 ? 134.893 83.551 176.952 1.00 64.89 600 THR B N 1
ATOM 9118 C CA . THR B 1 600 ? 134.308 82.436 177.682 1.00 64.89 600 THR B CA 1
ATOM 9119 C C . THR B 1 600 ? 132.989 82.032 177.042 1.00 64.89 600 THR B C 1
ATOM 9120 O O . THR B 1 600 ? 132.492 82.707 176.137 1.00 64.89 600 THR B O 1
ATOM 9124 N N . PRO B 1 601 ? 132.399 80.907 177.466 1.00 67.08 601 PRO B N 1
ATOM 9125 C CA . PRO B 1 601 ? 131.036 80.589 177.004 1.00 67.08 601 PRO B CA 1
ATOM 9126 C C . PRO B 1 601 ? 129.995 81.638 177.362 1.00 67.08 601 PRO B C 1
ATOM 9127 O O . PRO B 1 601 ? 128.966 81.723 176.682 1.00 67.08 601 PRO B O 1
ATOM 9131 N N . GLU B 1 602 ? 130.218 82.433 178.407 1.00 68.20 602 GLU B N 1
ATOM 9132 C CA . GLU B 1 602 ? 129.269 83.464 178.808 1.00 68.20 602 GLU B CA 1
ATOM 9133 C C . GLU B 1 602 ? 129.585 84.834 178.222 1.00 68.20 602 GLU B C 1
ATOM 9134 O O . GLU B 1 602 ? 128.892 85.802 178.547 1.00 68.20 602 GLU B O 1
ATOM 9140 N N . GLY B 1 603 ? 130.610 84.948 177.384 1.00 64.50 603 GLY B N 1
ATOM 9141 C CA . GLY B 1 603 ? 130.942 86.224 176.783 1.00 64.50 603 GLY B CA 1
ATOM 9142 C C . GLY B 1 603 ? 131.746 87.136 177.687 1.00 64.50 603 GLY B C 1
ATOM 9143 O O . GLY B 1 603 ? 131.407 88.311 177.854 1.00 64.50 603 GLY B O 1
ATOM 9144 N N . THR B 1 604 ? 132.815 86.604 178.278 1.00 65.47 604 THR B N 1
ATOM 9145 C CA . THR B 1 604 ? 133.715 87.375 179.120 1.00 65.47 604 THR B CA 1
ATOM 9146 C C . THR B 1 604 ? 135.140 87.134 178.635 1.00 65.47 604 THR B C 1
ATOM 9147 O O . THR B 1 604 ? 135.523 85.974 178.403 1.00 65.47 604 THR B O 1
ATOM 9151 N N . PRO B 1 605 ? 135.936 88.184 178.435 1.00 66.33 605 PRO B N 1
ATOM 9152 C CA . PRO B 1 605 ? 137.323 87.983 177.995 1.00 66.33 605 PRO B CA 1
ATOM 9153 C C . PRO B 1 605 ? 138.143 87.207 179.018 1.00 66.33 605 PRO B C 1
ATOM 9154 O O . PRO B 1 605 ? 138.014 87.404 180.227 1.00 66.33 605 PRO B O 1
ATOM 9158 N N . THR B 1 606 ? 138.993 86.318 178.511 1.00 73.13 606 THR B N 1
ATOM 9159 C CA . THR B 1 606 ? 139.889 85.466 179.275 1.00 73.13 606 THR B CA 1
ATOM 9160 C C . THR B 1 606 ? 141.200 86.185 179.553 1.00 73.13 606 THR B C 1
ATOM 9161 O O . THR B 1 606 ? 141.579 87.105 178.824 1.00 73.13 606 THR B O 1
ATOM 9165 N N . PRO B 1 607 ? 141.917 85.801 180.615 1.00 78.03 607 PRO B N 1
ATOM 9166 C CA . PRO B 1 607 ? 143.211 86.451 180.894 1.00 78.03 607 PRO B CA 1
ATOM 9167 C C . PRO B 1 607 ? 144.242 86.285 179.788 1.00 78.03 607 PRO B C 1
ATOM 9168 O O . PRO B 1 607 ? 145.129 87.140 179.655 1.00 78.03 607 PRO B O 1
ATOM 9172 N N . GLU B 1 608 ? 144.154 85.217 178.990 1.00 81.57 608 GLU B N 1
ATOM 9173 C CA . GLU B 1 608 ? 145.131 84.998 177.927 1.00 81.57 608 GLU B CA 1
ATOM 9174 C C . GLU B 1 608 ? 145.055 86.092 176.868 1.00 81.57 608 GLU B C 1
ATOM 9175 O O . GLU B 1 608 ? 146.070 86.705 176.518 1.00 81.57 608 GLU B O 1
ATOM 9181 N N . THR B 1 609 ? 143.853 86.364 176.355 1.00 74.51 609 THR B N 1
ATOM 9182 C CA . THR B 1 609 ? 143.720 87.383 175.318 1.00 74.51 609 THR B CA 1
ATOM 9183 C C . THR B 1 609 ? 143.934 88.783 175.887 1.00 74.51 609 THR B C 1
ATOM 9184 O O . THR B 1 609 ? 144.427 89.673 175.183 1.00 74.51 609 THR B O 1
ATOM 9188 N N . LEU B 1 610 ? 143.585 88.993 177.159 1.00 72.57 610 LEU B N 1
ATOM 9189 C CA . LEU B 1 610 ? 143.849 90.280 177.796 1.00 72.57 610 LEU B CA 1
ATOM 9190 C C . LEU B 1 610 ? 145.346 90.539 177.899 1.00 72.57 610 LEU B C 1
ATOM 9191 O O . LEU B 1 610 ? 145.816 91.652 177.638 1.00 72.57 610 LEU B O 1
ATOM 9196 N N . SER B 1 611 ? 146.114 89.516 178.280 1.00 73.08 611 SER B N 1
ATOM 9197 C CA . SER B 1 611 ? 147.563 89.671 178.347 1.00 73.08 611 SER B CA 1
ATOM 9198 C C . SER B 1 611 ? 148.169 89.800 176.956 1.00 73.08 611 SER B C 1
ATOM 9199 O O . SER B 1 611 ? 149.186 90.480 176.777 1.00 73.08 611 SER B O 1
ATOM 9202 N N . ARG B 1 612 ? 147.569 89.140 175.962 1.00 69.02 612 ARG B N 1
ATOM 9203 C CA . ARG B 1 612 ? 148.072 89.246 174.596 1.00 69.02 612 ARG B CA 1
ATOM 9204 C C . ARG B 1 612 ? 147.876 90.650 174.036 1.00 69.02 612 ARG B C 1
ATOM 9205 O O . ARG B 1 612 ? 148.775 91.200 173.390 1.00 69.02 612 ARG B O 1
ATOM 9213 N N . LEU B 1 613 ? 146.710 91.247 174.271 1.00 63.47 613 LEU B N 1
ATOM 9214 C CA . LEU B 1 613 ? 146.413 92.577 173.756 1.00 63.47 613 LEU B CA 1
ATOM 9215 C C . LEU B 1 613 ? 146.922 93.693 174.657 1.00 63.47 613 LEU B C 1
ATOM 9216 O O . LEU B 1 613 ? 146.779 94.867 174.301 1.00 63.47 613 LEU B O 1
ATOM 9221 N N . GLY B 1 614 ? 147.514 93.361 175.798 1.00 67.01 614 GLY B N 1
ATOM 9222 C CA . GLY B 1 614 ? 148.018 94.374 176.709 1.00 67.01 614 GLY B CA 1
ATOM 9223 C C . GLY B 1 614 ? 146.945 95.220 177.359 1.00 67.01 614 GLY B C 1
ATOM 9224 O O . GLY B 1 614 ? 147.155 96.419 177.579 1.00 67.01 614 GLY B O 1
ATOM 9225 N N . LEU B 1 615 ? 145.796 94.625 177.672 1.00 65.98 615 LEU B N 1
ATOM 9226 C CA . LEU B 1 615 ? 144.725 95.339 178.356 1.00 65.98 615 LEU B CA 1
ATOM 9227 C C . LEU B 1 615 ? 144.885 95.337 179.870 1.00 65.98 615 LEU B C 1
ATOM 9228 O O . LEU B 1 615 ? 144.057 95.937 180.563 1.00 65.98 615 LEU B O 1
ATOM 9233 N N . SER B 1 616 ? 145.913 94.682 180.396 1.00 74.33 616 SER B N 1
ATOM 9234 C CA . SER B 1 616 ? 146.155 94.660 181.833 1.00 74.33 616 SER B CA 1
ATOM 9235 C C . SER B 1 616 ? 147.214 95.687 182.222 1.00 74.33 616 SER B C 1
ATOM 9236 O O . SER B 1 616 ? 146.898 96.739 182.778 1.00 74.33 616 SER B O 1
ATOM 9239 N N . MET C 2 35 ? 110.462 147.895 110.049 1.00 37.15 1 MET C N 1
ATOM 9240 C CA . MET C 2 35 ? 111.596 148.078 109.153 1.00 37.15 1 MET C CA 1
ATOM 9241 C C . MET C 2 35 ? 112.817 147.287 109.623 1.00 37.15 1 MET C C 1
ATOM 9242 O O . MET C 2 35 ? 113.930 147.495 109.140 1.00 37.15 1 MET C O 1
ATOM 9247 N N . TRP C 2 36 ? 112.596 146.359 110.549 1.00 26.50 2 TRP C N 1
ATOM 9248 C CA . TRP C 2 36 ? 113.662 145.565 111.140 1.00 26.50 2 TRP C CA 1
ATOM 9249 C C . TRP C 2 36 ? 113.762 144.211 110.450 1.00 26.50 2 TRP C C 1
ATOM 9250 O O . TRP C 2 36 ? 112.762 143.651 109.993 1.00 26.50 2 TRP C O 1
ATOM 9261 N N . LYS C 2 37 ? 114.984 143.689 110.385 1.00 25.05 3 LYS C N 1
ATOM 9262 C CA . LYS C 2 37 ? 115.272 142.454 109.674 1.00 25.05 3 LYS C CA 1
ATOM 9263 C C . LYS C 2 37 ? 116.174 141.564 110.520 1.00 25.05 3 LYS C C 1
ATOM 9264 O O . LYS C 2 37 ? 116.902 142.033 111.398 1.00 25.05 3 LYS C O 1
ATOM 9270 N N . SER C 2 38 ? 116.114 140.262 110.242 1.00 21.72 4 SER C N 1
ATOM 9271 C CA . SER C 2 38 ? 116.859 139.262 110.990 1.00 21.72 4 SER C CA 1
ATOM 9272 C C . SER C 2 38 ? 117.426 138.207 110.048 1.00 21.72 4 SER C C 1
ATOM 9273 O O . SER C 2 38 ? 116.959 138.022 108.916 1.00 21.72 4 SER C O 1
ATOM 9276 N N . LEU C 2 39 ? 118.444 137.510 110.554 1.00 17.00 5 LEU C N 1
ATOM 9277 C CA . LEU C 2 39 ? 119.079 136.409 109.843 1.00 17.00 5 LEU C CA 1
ATOM 9278 C C . LEU C 2 39 ? 118.266 135.133 110.008 1.00 17.00 5 LEU C C 1
ATOM 9279 O O . LEU C 2 39 ? 117.841 134.795 111.116 1.00 17.00 5 LEU C O 1
ATOM 9284 N N . HIS C 2 40 ? 118.066 134.418 108.909 1.00 15.23 6 HIS C N 1
ATOM 9285 C CA . HIS C 2 40 ? 117.462 133.095 108.920 1.00 15.23 6 HIS C CA 1
ATOM 9286 C C . HIS C 2 40 ? 118.532 132.085 108.532 1.00 15.23 6 HIS C C 1
ATOM 9287 O O . HIS C 2 40 ? 119.168 132.222 107.480 1.00 15.23 6 HIS C O 1
ATOM 9294 N N . ILE C 2 41 ? 118.728 131.085 109.387 1.00 11.64 7 ILE C N 1
ATOM 9295 C CA . ILE C 2 41 ? 119.710 130.028 109.185 1.00 11.64 7 ILE C CA 1
ATOM 9296 C C . ILE C 2 41 ? 118.964 128.738 108.887 1.00 11.64 7 ILE C C 1
ATOM 9297 O O . ILE C 2 41 ? 118.104 128.318 109.670 1.00 11.64 7 ILE C O 1
ATOM 9302 N N . ASP C 2 42 ? 119.292 128.110 107.766 1.00 11.86 8 ASP C N 1
ATOM 9303 C CA . ASP C 2 42 ? 118.672 126.847 107.365 1.00 11.86 8 ASP C CA 1
ATOM 9304 C C . ASP C 2 42 ? 119.746 125.773 107.290 1.00 11.86 8 ASP C C 1
ATOM 9305 O O . ASP C 2 42 ? 120.560 125.783 106.348 1.00 11.86 8 ASP C O 1
ATOM 9310 N N . PRO C 2 43 ? 119.803 124.832 108.236 1.00 9.99 9 PRO C N 1
ATOM 9311 C CA . PRO C 2 43 ? 120.912 123.874 108.271 1.00 9.99 9 PRO C CA 1
ATOM 9312 C C . PRO C 2 43 ? 120.741 122.674 107.356 1.00 9.99 9 PRO C C 1
ATOM 9313 O O . PRO C 2 43 ? 121.622 121.809 107.335 1.00 9.99 9 PRO C O 1
ATOM 9317 N N . ALA C 2 44 ? 119.648 122.583 106.608 1.00 9.26 10 ALA C N 1
ATOM 9318 C CA . ALA C 2 44 ? 119.453 121.483 105.676 1.00 9.26 10 ALA C CA 1
ATOM 9319 C C . ALA C 2 44 ? 120.070 121.753 104.313 1.00 9.26 10 ALA C C 1
ATOM 9320 O O . ALA C 2 44 ? 119.972 120.902 103.425 1.00 9.26 10 ALA C O 1
ATOM 9322 N N . LYS C 2 45 ? 120.701 122.913 104.129 1.00 9.35 11 LYS C N 1
ATOM 9323 C CA . LYS C 2 45 ? 121.286 123.305 102.854 1.00 9.35 11 LYS C CA 1
ATOM 9324 C C . LYS C 2 45 ? 122.712 123.809 103.033 1.00 9.35 11 LYS C C 1
ATOM 9325 O O . LYS C 2 45 ? 123.165 124.678 102.288 1.00 9.35 11 LYS C O 1
ATOM 9331 N N . CYS C 2 46 ? 123.431 123.279 104.017 1.00 7.67 12 CYS C N 1
ATOM 9332 C CA . CYS C 2 46 ? 124.796 123.692 104.304 1.00 7.67 12 CYS C CA 1
ATOM 9333 C C . CYS C 2 46 ? 125.757 122.561 103.969 1.00 7.67 12 CYS C C 1
ATOM 9334 O O . CYS C 2 46 ? 125.460 121.389 104.218 1.00 7.67 12 CYS C O 1
ATOM 9337 N N . THR C 2 47 ? 126.908 122.918 103.398 1.00 6.63 13 THR C N 1
ATOM 9338 C CA . THR C 2 47 ? 127.913 121.943 103.000 1.00 6.63 13 THR C CA 1
ATOM 9339 C C . THR C 2 47 ? 129.226 122.083 103.755 1.00 6.63 13 THR C C 1
ATOM 9340 O O . THR C 2 47 ? 130.139 121.285 103.525 1.00 6.63 13 THR C O 1
ATOM 9344 N N . GLY C 2 48 ? 129.346 123.055 104.652 1.00 6.33 14 GLY C N 1
ATOM 9345 C CA . GLY C 2 48 ? 130.566 123.245 105.419 1.00 6.33 14 GLY C CA 1
ATOM 9346 C C . GLY C 2 48 ? 131.760 123.722 104.624 1.00 6.33 14 GLY C C 1
ATOM 9347 O O . GLY C 2 48 ? 132.880 123.255 104.860 1.00 6.33 14 GLY C O 1
ATOM 9348 N N . CYS C 2 49 ? 131.553 124.647 103.692 1.00 5.70 15 CYS C N 1
ATOM 9349 C CA . CYS C 2 49 ? 132.631 125.191 102.879 1.00 5.70 15 CYS C CA 1
ATOM 9350 C C . CYS C 2 49 ? 133.371 126.336 103.553 1.00 5.70 15 CYS C C 1
ATOM 9351 O O . CYS C 2 49 ? 134.408 126.764 103.036 1.00 5.70 15 CYS C O 1
ATOM 9354 N N . LEU C 2 50 ? 132.860 126.837 104.681 1.00 5.46 16 LEU C N 1
ATOM 9355 C CA . LEU C 2 50 ? 133.484 127.912 105.462 1.00 5.46 16 LEU C CA 1
ATOM 9356 C C . LEU C 2 50 ? 133.708 129.174 104.631 1.00 5.46 16 LEU C C 1
ATOM 9357 O O . LEU C 2 50 ? 134.727 129.851 104.763 1.00 5.46 16 LEU C O 1
ATOM 9362 N N . GLN C 2 51 ? 132.748 129.498 103.767 1.00 5.95 17 GLN C N 1
ATOM 9363 C CA . GLN C 2 51 ? 132.773 130.757 103.035 1.00 5.95 17 GLN C CA 1
ATOM 9364 C C . GLN C 2 51 ? 132.152 131.907 103.813 1.00 5.95 17 GLN C C 1
ATOM 9365 O O . GLN C 2 51 ? 132.288 133.061 103.397 1.00 5.95 17 GLN C O 1
ATOM 9371 N N . CYS C 2 52 ? 131.461 131.619 104.918 1.00 5.55 18 CYS C N 1
ATOM 9372 C CA . CYS C 2 52 ? 130.933 132.680 105.768 1.00 5.55 18 CYS C CA 1
ATOM 9373 C C . CYS C 2 52 ? 132.040 133.351 106.565 1.00 5.55 18 CYS C C 1
ATOM 9374 O O . CYS C 2 52 ? 132.083 134.584 106.672 1.00 5.55 18 CYS C O 1
ATOM 9377 N N . GLU C 2 53 ? 132.936 132.549 107.140 1.00 5.12 19 GLU C N 1
ATOM 9378 C CA . GLU C 2 53 ? 133.894 133.048 108.116 1.00 5.12 19 GLU C CA 1
ATOM 9379 C C . GLU C 2 53 ? 134.984 133.887 107.468 1.00 5.12 19 GLU C C 1
ATOM 9380 O O . GLU C 2 53 ? 135.437 134.872 108.061 1.00 5.12 19 GLU C O 1
ATOM 9386 N N . MET C 2 54 ? 135.409 133.526 106.255 1.00 5.78 20 MET C N 1
ATOM 9387 C CA . MET C 2 54 ? 136.382 134.349 105.546 1.00 5.78 20 MET C CA 1
ATOM 9388 C C . MET C 2 54 ? 135.829 135.741 105.276 1.00 5.78 20 MET C C 1
ATOM 9389 O O . MET C 2 54 ? 136.516 136.743 105.506 1.00 5.78 20 MET C O 1
ATOM 9394 N N . ALA C 2 55 ? 134.574 135.825 104.825 1.00 5.55 21 ALA C N 1
ATOM 9395 C CA . ALA C 2 55 ? 133.958 137.122 104.564 1.00 5.55 21 ALA C CA 1
ATOM 9396 C C . ALA C 2 55 ? 133.764 137.916 105.850 1.00 5.55 21 ALA C C 1
ATOM 9397 O O . ALA C 2 55 ? 134.052 139.119 105.896 1.00 5.55 21 ALA C O 1
ATOM 9399 N N . CYS C 2 56 ? 133.283 137.258 106.910 1.00 5.46 22 CYS C N 1
ATOM 9400 C CA . CYS C 2 56 ? 133.032 137.964 108.164 1.00 5.46 22 CYS C CA 1
ATOM 9401 C C . CYS C 2 56 ? 134.322 138.474 108.790 1.00 5.46 22 CYS C C 1
ATOM 9402 O O . CYS C 2 56 ? 134.338 139.553 109.391 1.00 5.46 22 CYS C O 1
ATOM 9405 N N . SER C 2 57 ? 135.413 137.714 108.671 1.00 5.93 23 SER C N 1
ATOM 9406 C CA . SER C 2 57 ? 136.685 138.159 109.224 1.00 5.93 23 SER C CA 1
ATOM 9407 C C . SER C 2 57 ? 137.335 139.230 108.360 1.00 5.93 23 SER C C 1
ATOM 9408 O O . SER C 2 57 ? 137.980 140.145 108.886 1.00 5.93 23 SER C O 1
ATOM 9411 N N . TYR C 2 58 ? 137.185 139.135 107.037 1.00 7.74 24 TYR C N 1
ATOM 9412 C CA . TYR C 2 58 ? 137.788 140.132 106.163 1.00 7.74 24 TYR C CA 1
ATOM 9413 C C . TYR C 2 58 ? 137.069 141.469 106.269 1.00 7.74 24 TYR C C 1
ATOM 9414 O O . TYR C 2 58 ? 137.700 142.525 106.157 1.00 7.74 24 TYR C O 1
ATOM 9423 N N . GLU C 2 59 ? 135.751 141.448 106.482 1.00 6.99 25 GLU C N 1
ATOM 9424 C CA . GLU C 2 59 ? 135.002 142.696 106.570 1.00 6.99 25 GLU C CA 1
ATOM 9425 C C . GLU C 2 59 ? 135.384 143.519 107.793 1.00 6.99 25 GLU C C 1
ATOM 9426 O O . GLU C 2 59 ? 135.226 144.744 107.775 1.00 6.99 25 GLU C O 1
ATOM 9432 N N . HIS C 2 60 ? 135.896 142.884 108.845 1.00 6.50 26 HIS C N 1
ATOM 9433 C CA . HIS C 2 60 ? 136.164 143.559 110.107 1.00 6.50 26 HIS C CA 1
ATOM 9434 C C . HIS C 2 60 ? 137.641 143.731 110.426 1.00 6.50 26 HIS C C 1
ATOM 9435 O O . HIS C 2 60 ? 138.006 144.734 111.041 1.00 6.50 26 HIS C O 1
ATOM 9442 N N . THR C 2 61 ? 138.504 142.791 110.034 1.00 8.01 27 THR C N 1
ATOM 9443 C CA . THR C 2 61 ? 139.915 142.857 110.396 1.00 8.01 27 THR C CA 1
ATOM 9444 C C . THR C 2 61 ? 140.833 143.277 109.260 1.00 8.01 27 THR C C 1
ATOM 9445 O O . THR C 2 61 ? 141.831 143.952 109.514 1.00 8.01 27 THR C O 1
ATOM 9449 N N . GLY C 2 62 ? 140.530 142.897 108.022 1.00 9.19 28 GLY C N 1
ATOM 9450 C CA . GLY C 2 62 ? 141.379 143.212 106.893 1.00 9.19 28 GLY C CA 1
ATOM 9451 C C . GLY C 2 62 ? 142.265 142.083 106.413 1.00 9.19 28 GLY C C 1
ATOM 9452 O O . GLY C 2 62 ? 142.917 142.234 105.374 1.00 9.19 28 GLY C O 1
ATOM 9453 N N . VAL C 2 63 ? 142.316 140.965 107.133 1.00 8.88 29 VAL C N 1
ATOM 9454 C CA . VAL C 2 63 ? 143.082 139.793 106.725 1.00 8.88 29 VAL C CA 1
ATOM 9455 C C . VAL C 2 63 ? 142.165 138.581 106.787 1.00 8.88 29 VAL C C 1
ATOM 9456 O O . VAL C 2 63 ? 141.270 138.512 107.634 1.00 8.88 29 VAL C O 1
ATOM 9460 N N . ILE C 2 64 ? 142.375 137.632 105.876 1.00 8.41 30 ILE C N 1
ATOM 9461 C CA . ILE C 2 64 ? 141.551 136.428 105.855 1.00 8.41 30 ILE C CA 1
ATOM 9462 C C . ILE C 2 64 ? 141.932 135.553 107.039 1.00 8.41 30 ILE C C 1
ATOM 9463 O O . ILE C 2 64 ? 143.084 135.122 107.165 1.00 8.41 30 ILE C O 1
ATOM 9468 N N . ASN C 2 65 ? 140.964 135.279 107.911 1.00 7.02 31 ASN C N 1
ATOM 9469 C CA . ASN C 2 65 ? 141.242 134.584 109.161 1.00 7.02 31 ASN C CA 1
ATOM 9470 C C . ASN C 2 65 ? 139.977 133.955 109.731 1.00 7.02 31 ASN C C 1
ATOM 9471 O O . ASN C 2 65 ? 139.303 134.577 110.559 1.00 7.02 31 ASN C O 1
ATOM 9476 N N . PRO C 2 66 ? 139.632 132.723 109.343 1.00 5.49 32 PRO C N 1
ATOM 9477 C CA . PRO C 2 66 ? 138.378 132.116 109.822 1.00 5.49 32 PRO C CA 1
ATOM 9478 C C . PRO C 2 66 ? 138.311 131.887 111.325 1.00 5.49 32 PRO C C 1
ATOM 9479 O O . PRO C 2 66 ? 137.254 131.471 111.814 1.00 5.49 32 PRO C O 1
ATOM 9483 N N . SER C 2 67 ? 139.384 132.134 112.069 1.00 5.05 33 SER C N 1
ATOM 9484 C CA . SER C 2 67 ? 139.379 131.958 113.513 1.00 5.05 33 SER C CA 1
ATOM 9485 C C . SER C 2 67 ? 138.986 133.218 114.268 1.00 5.05 33 SER C C 1
ATOM 9486 O O . SER C 2 67 ? 138.987 133.204 115.502 1.00 5.05 33 SER C O 1
ATOM 9489 N N . LYS C 2 68 ? 138.663 134.305 113.568 1.00 4.57 34 LYS C N 1
ATOM 9490 C CA . LYS C 2 68 ? 138.243 135.550 114.199 1.00 4.57 34 LYS C CA 1
ATOM 9491 C C . LYS C 2 68 ? 136.888 136.011 113.679 1.00 4.57 34 LYS C C 1
ATOM 9492 O O . LYS C 2 68 ? 136.581 137.203 113.698 1.00 4.57 34 LYS C O 1
ATOM 9498 N N . SER C 2 69 ? 136.072 135.077 113.208 1.00 3.93 35 SER C N 1
ATOM 9499 C CA . SER C 2 69 ? 134.723 135.392 112.775 1.00 3.93 35 SER C CA 1
ATOM 9500 C C . SER C 2 69 ? 133.761 135.320 113.955 1.00 3.93 35 SER C C 1
ATOM 9501 O O . SER C 2 69 ? 134.094 134.832 115.036 1.00 3.93 35 SER C O 1
ATOM 9504 N N . ARG C 2 70 ? 132.549 135.824 113.737 1.00 3.99 36 ARG C N 1
ATOM 9505 C CA . ARG C 2 70 ? 131.515 135.856 114.761 1.00 3.99 36 ARG C CA 1
ATOM 9506 C C . ARG C 2 70 ? 130.355 134.925 114.437 1.00 3.99 36 ARG C C 1
ATOM 9507 O O . ARG C 2 70 ? 129.304 135.010 115.077 1.00 3.99 36 ARG C O 1
ATOM 9515 N N . ILE C 2 71 ? 130.524 134.046 113.451 1.00 3.63 37 ILE C N 1
ATOM 9516 C CA . ILE C 2 71 ? 129.585 132.978 113.134 1.00 3.63 37 ILE C CA 1
ATOM 9517 C C . ILE C 2 71 ? 130.388 131.692 113.004 1.00 3.63 37 ILE C C 1
ATOM 9518 O O . ILE C 2 71 ? 131.489 131.701 112.443 1.00 3.63 37 ILE C O 1
ATOM 9523 N N . LYS C 2 72 ? 129.873 130.597 113.559 1.00 4.25 38 LYS C N 1
ATOM 9524 C CA . LYS C 2 72 ? 130.641 129.360 113.603 1.00 4.25 38 LYS C CA 1
ATOM 9525 C C . LYS C 2 72 ? 129.833 128.192 113.058 1.00 4.25 38 LYS C C 1
ATOM 9526 O O . LYS C 2 72 ? 128.617 128.125 113.231 1.00 4.25 38 LYS C O 1
ATOM 9532 N N . VAL C 2 73 ? 130.524 127.255 112.416 1.00 4.55 39 VAL C N 1
ATOM 9533 C CA . VAL C 2 73 ? 129.897 126.083 111.816 1.00 4.55 39 VAL C CA 1
ATOM 9534 C C . VAL C 2 73 ? 130.325 124.859 112.611 1.00 4.55 39 VAL C C 1
ATOM 9535 O O . VAL C 2 73 ? 131.525 124.597 112.755 1.00 4.55 39 VAL C O 1
ATOM 9539 N N . PHE C 2 74 ? 129.350 124.114 113.124 1.00 6.14 40 PHE C N 1
ATOM 9540 C CA . PHE C 2 74 ? 129.593 122.919 113.918 1.00 6.14 40 PHE C CA 1
ATOM 9541 C C . PHE C 2 74 ? 129.173 121.695 113.120 1.00 6.14 40 PHE C C 1
ATOM 9542 O O . PHE C 2 74 ? 128.069 121.658 112.567 1.00 6.14 40 PHE C O 1
ATOM 9550 N N . SER C 2 75 ? 130.048 120.698 113.068 1.00 12.61 41 SER C N 1
ATOM 9551 C CA . SER C 2 75 ? 129.808 119.477 112.314 1.00 12.61 41 SER C CA 1
ATOM 9552 C C . SER C 2 75 ? 129.611 118.312 113.271 1.00 12.61 41 SER C C 1
ATOM 9553 O O . SER C 2 75 ? 130.486 118.023 114.093 1.00 12.61 41 SER C O 1
ATOM 9556 N N . PHE C 2 76 ? 128.464 117.652 113.163 1.00 17.51 42 PHE C N 1
ATOM 9557 C CA . PHE C 2 76 ? 128.152 116.445 113.917 1.00 17.51 42 PHE C CA 1
ATOM 9558 C C . PHE C 2 76 ? 128.325 115.275 112.954 1.00 17.51 42 PHE C C 1
ATOM 9559 O O . PHE C 2 76 ? 127.514 115.084 112.040 1.00 17.51 42 PHE C O 1
ATOM 9567 N N . GLU C 2 77 ? 129.398 114.507 113.161 1.00 31.69 43 GLU C N 1
ATOM 9568 C CA . GLU C 2 77 ? 129.797 113.487 112.196 1.00 31.69 43 GLU C CA 1
ATOM 9569 C C . GLU C 2 77 ? 128.891 112.265 112.258 1.00 31.69 43 GLU C C 1
ATOM 9570 O O . GLU C 2 77 ? 128.576 111.669 111.222 1.00 31.69 43 GLU C O 1
ATOM 9576 N N . HIS C 2 78 ? 128.477 111.868 113.464 1.00 34.89 44 HIS C N 1
ATOM 9577 C CA . HIS C 2 78 ? 127.729 110.627 113.635 1.00 34.89 44 HIS C CA 1
ATOM 9578 C C . HIS C 2 78 ? 126.378 110.656 112.932 1.00 34.89 44 HIS C C 1
ATOM 9579 O O . HIS C 2 78 ? 125.889 109.603 112.512 1.00 34.89 44 HIS C O 1
ATOM 9586 N N . GLU C 2 79 ? 125.768 111.830 112.786 1.00 31.85 45 GLU C N 1
ATOM 9587 C CA . GLU C 2 79 ? 124.511 111.968 112.066 1.00 31.85 45 GLU C CA 1
ATOM 9588 C C . GLU C 2 79 ? 124.669 112.658 110.719 1.00 31.85 45 GLU C C 1
ATOM 9589 O O . GLU C 2 79 ? 123.675 112.829 110.007 1.00 31.85 45 GLU C O 1
ATOM 9595 N N . GLY C 2 80 ? 125.888 113.046 110.347 1.00 25.93 46 GLY C N 1
ATOM 9596 C CA . GLY C 2 80 ? 126.129 113.697 109.075 1.00 25.93 46 GLY C CA 1
ATOM 9597 C C . GLY C 2 80 ? 125.451 115.043 108.933 1.00 25.93 46 GLY C C 1
ATOM 9598 O O . GLY C 2 80 ? 124.809 115.308 107.913 1.00 25.93 46 GLY C O 1
ATOM 9599 N N . ARG C 2 81 ? 125.576 115.903 109.943 1.00 17.29 47 ARG C N 1
ATOM 9600 C CA . ARG C 2 81 ? 124.858 117.169 109.964 1.00 17.29 47 ARG C CA 1
ATOM 9601 C C . ARG C 2 81 ? 125.840 118.314 110.173 1.00 17.29 47 ARG C C 1
ATOM 9602 O O . ARG C 2 81 ? 126.862 118.157 110.840 1.00 17.29 47 ARG C O 1
ATOM 9610 N N . LYS C 2 82 ? 125.543 119.463 109.565 1.00 10.49 48 LYS C N 1
ATOM 9611 C CA . LYS C 2 82 ? 126.322 120.677 109.765 1.00 10.49 48 LYS C CA 1
ATOM 9612 C C . LYS C 2 82 ? 125.387 121.834 110.077 1.00 10.49 48 LYS C C 1
ATOM 9613 O O . LYS C 2 82 ? 124.401 122.051 109.369 1.00 10.49 48 LYS C O 1
ATOM 9619 N N . VAL C 2 83 ? 125.694 122.569 111.142 1.00 6.79 49 VAL C N 1
ATOM 9620 C CA . VAL C 2 83 ? 124.809 123.621 111.640 1.00 6.79 49 VAL C CA 1
ATOM 9621 C C . VAL C 2 83 ? 125.619 124.872 111.957 1.00 6.79 49 VAL C C 1
ATOM 9622 O O . VAL C 2 83 ? 126.567 124.804 112.748 1.00 6.79 49 VAL C O 1
ATOM 9626 N N . PRO C 2 84 ? 125.313 126.019 111.357 1.00 5.21 50 PRO C N 1
ATOM 9627 C CA . PRO C 2 84 ? 125.953 127.270 111.774 1.00 5.21 50 PRO C CA 1
ATOM 9628 C C . PRO C 2 84 ? 125.139 128.029 112.810 1.00 5.21 50 PRO C C 1
ATOM 9629 O O . PRO C 2 84 ? 123.908 128.000 112.829 1.00 5.21 50 PRO C O 1
ATOM 9633 N N . TYR C 2 85 ? 125.861 128.722 113.687 1.00 3.90 51 TYR C N 1
ATOM 9634 C CA . TYR C 2 85 ? 125.264 129.416 114.817 1.00 3.90 51 TYR C CA 1
ATOM 9635 C C . TYR C 2 85 ? 125.937 130.767 115.015 1.00 3.90 51 TYR C C 1
ATOM 9636 O O . TYR C 2 85 ? 127.126 130.943 114.719 1.00 3.90 51 TYR C O 1
ATOM 9645 N N . THR C 2 86 ? 125.151 131.715 115.528 1.00 3.49 52 THR C N 1
ATOM 9646 C CA . THR C 2 86 ? 125.594 133.069 115.841 1.00 3.49 52 THR C CA 1
ATOM 9647 C C . THR C 2 86 ? 124.581 133.692 116.799 1.00 3.49 52 THR C C 1
ATOM 9648 O O . THR C 2 86 ? 123.627 133.041 117.230 1.00 3.49 52 THR C O 1
ATOM 9652 N N . CYS C 2 87 ? 124.796 134.966 117.127 1.00 3.61 53 CYS C N 1
ATOM 9653 C CA . CYS C 2 87 ? 123.947 135.659 118.092 1.00 3.61 53 CYS C CA 1
ATOM 9654 C C . CYS C 2 87 ? 122.539 135.864 117.541 1.00 3.61 53 CYS C C 1
ATOM 9655 O O . CYS C 2 87 ? 122.338 136.045 116.338 1.00 3.61 53 CYS C O 1
ATOM 9658 N N . THR C 2 88 ? 121.553 135.834 118.439 1.00 4.44 54 THR C N 1
ATOM 9659 C CA . THR C 2 88 ? 120.149 135.962 118.065 1.00 4.44 54 THR C CA 1
ATOM 9660 C C . THR C 2 88 ? 119.554 137.316 118.427 1.00 4.44 54 THR C C 1
ATOM 9661 O O . THR C 2 88 ? 118.363 137.534 118.185 1.00 4.44 54 THR C O 1
ATOM 9665 N N . GLN C 2 89 ? 120.348 138.220 119.001 1.00 6.34 55 GLN C N 1
ATOM 9666 C CA . GLN C 2 89 ? 119.951 139.601 119.288 1.00 6.34 55 GLN C CA 1
ATOM 9667 C C . GLN C 2 89 ? 118.705 139.648 120.178 1.00 6.34 55 GLN C C 1
ATOM 9668 O O . GLN C 2 89 ? 117.624 140.071 119.769 1.00 6.34 55 GLN C O 1
ATOM 9674 N N . CYS C 2 90 ? 118.894 139.175 121.410 1.00 5.46 56 CYS C N 1
ATOM 9675 C CA . CYS C 2 90 ? 117.815 139.070 122.384 1.00 5.46 56 CYS C CA 1
ATOM 9676 C C . CYS C 2 90 ? 117.200 140.438 122.663 1.00 5.46 56 CYS C C 1
ATOM 9677 O O . CYS C 2 90 ? 117.806 141.484 122.417 1.00 5.46 56 CYS C O 1
ATOM 9680 N N . THR C 2 91 ? 115.976 140.425 123.188 1.00 5.28 57 THR C N 1
ATOM 9681 C CA . THR C 2 91 ? 115.339 141.653 123.649 1.00 5.28 57 THR C CA 1
ATOM 9682 C C . THR C 2 91 ? 115.396 141.823 125.163 1.00 5.28 57 THR C C 1
ATOM 9683 O O . THR C 2 91 ? 115.392 142.957 125.649 1.00 5.28 57 THR C O 1
ATOM 9687 N N . GLU C 2 92 ? 115.451 140.730 125.925 1.00 4.66 58 GLU C N 1
ATOM 9688 C CA . GLU C 2 92 ? 115.834 140.797 127.336 1.00 4.66 58 GLU C CA 1
ATOM 9689 C C . GLU C 2 92 ? 117.310 140.409 127.485 1.00 4.66 58 GLU C C 1
ATOM 9690 O O . GLU C 2 92 ? 117.686 139.359 128.003 1.00 4.66 58 GLU C O 1
ATOM 9696 N N . ALA C 2 93 ? 118.162 141.318 127.022 1.00 4.31 59 ALA C N 1
ATOM 9697 C CA . ALA C 2 93 ? 119.583 141.025 126.896 1.00 4.31 59 ALA C CA 1
ATOM 9698 C C . ALA C 2 93 ? 120.250 140.859 128.255 1.00 4.31 59 ALA C C 1
ATOM 9699 O O . ALA C 2 93 ? 120.088 141.687 129.153 1.00 4.31 59 ALA C O 1
ATOM 9701 N N . TRP C 2 94 ? 121.007 139.770 128.398 1.00 4.34 60 TRP C N 1
ATOM 9702 C CA . TRP C 2 94 ? 121.817 139.507 129.581 1.00 4.34 60 TRP C CA 1
ATOM 9703 C C . TRP C 2 94 ? 123.169 140.198 129.502 1.00 4.34 60 TRP C C 1
ATOM 9704 O O . TRP C 2 94 ? 123.716 140.614 130.526 1.00 4.34 60 TRP C O 1
ATOM 9715 N N . CYS C 2 95 ? 123.722 140.303 128.294 1.00 4.16 61 CYS C N 1
ATOM 9716 C CA . CYS C 2 95 ? 124.996 140.988 128.101 1.00 4.16 61 CYS C CA 1
ATOM 9717 C C . CYS C 2 95 ? 124.860 142.489 128.319 1.00 4.16 61 CYS C C 1
ATOM 9718 O O . CYS C 2 95 ? 125.819 143.154 128.727 1.00 4.16 61 CYS C O 1
ATOM 9721 N N . LEU C 2 96 ? 123.675 143.041 128.054 1.00 4.33 62 LEU C N 1
ATOM 9722 C CA . LEU C 2 96 ? 123.469 144.480 128.184 1.00 4.33 62 LEU C CA 1
ATOM 9723 C C . LEU C 2 96 ? 123.435 144.914 129.644 1.00 4.33 62 LEU C C 1
ATOM 9724 O O . LEU C 2 96 ? 123.978 145.967 129.997 1.00 4.33 62 LEU C O 1
ATOM 9729 N N . HIS C 2 97 ? 122.812 144.112 130.507 1.00 4.42 63 HIS C N 1
ATOM 9730 C CA . HIS C 2 97 ? 122.516 144.501 131.879 1.00 4.42 63 HIS C CA 1
ATOM 9731 C C . HIS C 2 97 ? 123.641 144.202 132.860 1.00 4.42 63 HIS C C 1
ATOM 9732 O O . HIS C 2 97 ? 123.527 144.572 134.032 1.00 4.42 63 HIS C O 1
ATOM 9739 N N . SER C 2 98 ? 124.714 143.548 132.426 1.00 5.73 64 SER C N 1
ATOM 9740 C CA . SER C 2 98 ? 125.792 143.147 133.319 1.00 5.73 64 SER C CA 1
ATOM 9741 C C . SER C 2 98 ? 127.050 143.991 133.168 1.00 5.73 64 SER C C 1
ATOM 9742 O O . SER C 2 98 ? 128.065 143.672 133.791 1.00 5.73 64 SER C O 1
ATOM 9745 N N . CYS C 2 99 ? 127.015 145.044 132.369 1.00 7.94 65 CYS C N 1
ATOM 9746 C CA . CYS C 2 99 ? 128.205 145.862 132.152 1.00 7.94 65 CYS C CA 1
ATOM 9747 C C . CYS C 2 99 ? 128.302 146.943 133.223 1.00 7.94 65 CYS C C 1
ATOM 9748 O O . CYS C 2 99 ? 127.358 147.718 133.398 1.00 7.94 65 CYS C O 1
ATOM 9751 N N . PRO C 2 100 ? 129.414 147.028 133.957 1.00 7.92 66 PRO C N 1
ATOM 9752 C CA . PRO C 2 100 ? 129.547 148.059 134.993 1.00 7.92 66 PRO C CA 1
ATOM 9753 C C . PRO C 2 100 ? 129.870 149.452 134.472 1.00 7.92 66 PRO C C 1
ATOM 9754 O O . PRO C 2 100 ? 129.902 150.393 135.272 1.00 7.92 66 PRO C O 1
ATOM 9758 N N . VAL C 2 101 ? 130.113 149.622 133.171 1.00 8.68 67 VAL C N 1
ATOM 9759 C CA . VAL C 2 101 ? 130.503 150.910 132.610 1.00 8.68 67 VAL C CA 1
ATOM 9760 C C . VAL C 2 101 ? 129.506 151.411 131.571 1.00 8.68 67 VAL C C 1
ATOM 9761 O O . VAL C 2 101 ? 129.566 152.578 131.181 1.00 8.68 67 VAL C O 1
ATOM 9765 N N . ASP C 2 102 ? 128.548 150.576 131.156 1.00 10.48 68 ASP C N 1
ATOM 9766 C CA . ASP C 2 102 ? 127.578 150.881 130.099 1.00 10.48 68 ASP C CA 1
ATOM 9767 C C . ASP C 2 102 ? 128.279 151.152 128.767 1.00 10.48 68 ASP C C 1
ATOM 9768 O O . ASP C 2 102 ? 128.192 152.237 128.189 1.00 10.48 68 ASP C O 1
ATOM 9773 N N . ALA C 2 103 ? 128.986 150.129 128.288 1.00 8.10 69 ALA C N 1
ATOM 9774 C CA . ALA C 2 103 ? 129.618 150.156 126.976 1.00 8.10 69 ALA C CA 1
ATOM 9775 C C . ALA C 2 103 ? 128.862 149.325 125.955 1.00 8.10 69 ALA C C 1
ATOM 9776 O O . ALA C 2 103 ? 129.374 149.092 124.857 1.00 8.10 69 ALA C O 1
ATOM 9778 N N . ILE C 2 104 ? 127.672 148.851 126.302 1.00 7.76 70 ILE C N 1
ATOM 9779 C CA . ILE C 2 104 ? 126.789 148.160 125.373 1.00 7.76 70 ILE C CA 1
ATOM 9780 C C . ILE C 2 104 ? 125.450 148.879 125.405 1.00 7.76 70 ILE C C 1
ATOM 9781 O O . ILE C 2 104 ? 124.941 149.186 126.488 1.00 7.76 70 ILE C O 1
ATOM 9786 N N . ARG C 2 105 ? 124.916 149.221 124.226 1.00 11.52 71 ARG C N 1
ATOM 9787 C CA . ARG C 2 105 ? 123.622 149.888 124.097 1.00 11.52 71 ARG C CA 1
ATOM 9788 C C . ARG C 2 105 ? 122.956 149.488 122.790 1.00 11.52 71 ARG C C 1
ATOM 9789 O O . ARG C 2 105 ? 123.596 148.988 121.863 1.00 11.52 71 ARG C O 1
ATOM 9797 N N . LEU C 2 106 ? 121.646 149.719 122.746 1.00 15.66 72 LEU C N 1
ATOM 9798 C CA . LEU C 2 106 ? 120.774 149.308 121.658 1.00 15.66 72 LEU C CA 1
ATOM 9799 C C . LEU C 2 106 ? 120.881 150.265 120.475 1.00 15.66 72 LEU C C 1
ATOM 9800 O O . LEU C 2 106 ? 121.290 151.419 120.607 1.00 15.66 72 LEU C O 1
ATOM 9805 N N . ASP C 2 107 ? 120.500 149.764 119.299 1.00 20.35 73 ASP C N 1
ATOM 9806 C CA . ASP C 2 107 ? 120.278 150.580 118.115 1.00 20.35 73 ASP C CA 1
ATOM 9807 C C . ASP C 2 107 ? 118.805 150.529 117.744 1.00 20.35 73 ASP C C 1
ATOM 9808 O O . ASP C 2 107 ? 118.151 149.496 117.914 1.00 20.35 73 ASP C O 1
ATOM 9813 N N . LEU C 2 108 ? 118.283 151.642 117.232 1.00 23.63 74 LEU C N 1
ATOM 9814 C CA . LEU C 2 108 ? 116.883 151.693 116.837 1.00 23.63 74 LEU C CA 1
ATOM 9815 C C . LEU C 2 108 ? 116.677 151.517 115.339 1.00 23.63 74 LEU C C 1
ATOM 9816 O O . LEU C 2 108 ? 115.562 151.190 114.918 1.00 23.63 74 LEU C O 1
ATOM 9821 N N . THR C 2 109 ? 117.715 151.727 114.529 1.00 25.31 75 THR C N 1
ATOM 9822 C CA . THR C 2 109 ? 117.580 151.543 113.088 1.00 25.31 75 THR C CA 1
ATOM 9823 C C . THR C 2 109 ? 117.516 150.065 112.721 1.00 25.31 75 THR C C 1
ATOM 9824 O O . THR C 2 109 ? 116.656 149.643 111.940 1.00 25.31 75 THR C O 1
ATOM 9828 N N . THR C 2 110 ? 118.421 149.258 113.276 1.00 21.86 76 THR C N 1
ATOM 9829 C CA . THR C 2 110 ? 118.496 147.842 112.949 1.00 21.86 76 THR C CA 1
ATOM 9830 C C . THR C 2 110 ? 118.110 146.925 114.098 1.00 21.86 76 THR C C 1
ATOM 9831 O O . THR C 2 110 ? 117.999 145.713 113.884 1.00 21.86 76 THR C O 1
ATOM 9835 N N . GLY C 2 111 ? 117.898 147.459 115.297 1.00 18.38 77 GLY C N 1
ATOM 9836 C CA . GLY C 2 111 ? 117.558 146.639 116.442 1.00 18.38 77 GLY C CA 1
ATOM 9837 C C . GLY C 2 111 ? 118.686 145.723 116.860 1.00 18.38 77 GLY C C 1
ATOM 9838 O O . GLY C 2 111 ? 118.466 144.544 117.145 1.00 18.38 77 GLY C O 1
ATOM 9839 N N . ALA C 2 112 ? 119.901 146.258 116.902 1.00 13.42 78 ALA C N 1
ATOM 9840 C CA . ALA C 2 112 ? 121.096 145.468 117.146 1.00 13.42 78 ALA C CA 1
ATOM 9841 C C . ALA C 2 112 ? 121.845 145.995 118.358 1.00 13.42 78 ALA C C 1
ATOM 9842 O O . ALA C 2 112 ? 122.011 147.207 118.516 1.00 13.42 78 ALA C O 1
ATOM 9844 N N . LYS C 2 113 ? 122.295 145.078 119.209 1.00 9.84 79 LYS C N 1
ATOM 9845 C CA . LYS C 2 113 ? 123.157 145.450 120.321 1.00 9.84 79 LYS C CA 1
ATOM 9846 C C . LYS C 2 113 ? 124.573 145.697 119.820 1.00 9.84 79 LYS C C 1
ATOM 9847 O O . LYS C 2 113 ? 125.099 144.939 119.002 1.00 9.84 79 LYS C O 1
ATOM 9853 N N . MET C 2 114 ? 125.198 146.760 120.317 1.00 10.40 80 MET C N 1
ATOM 9854 C CA . MET C 2 114 ? 126.504 147.179 119.837 1.00 10.40 80 MET C CA 1
ATOM 9855 C C . MET C 2 114 ? 127.490 147.257 120.992 1.00 10.40 80 MET C C 1
ATOM 9856 O O . MET C 2 114 ? 127.109 147.414 122.152 1.00 10.40 80 MET C O 1
ATOM 9861 N N . VAL C 2 115 ? 128.771 147.146 120.655 1.00 8.62 81 VAL C N 1
ATOM 9862 C CA . VAL C 2 115 ? 129.866 147.308 121.603 1.00 8.62 81 VAL C CA 1
ATOM 9863 C C . VAL C 2 115 ? 130.680 148.519 121.174 1.00 8.62 81 VAL C C 1
ATOM 9864 O O . VAL C 2 115 ? 131.120 148.601 120.022 1.00 8.62 81 VAL C O 1
ATOM 9868 N N . PHE C 2 116 ? 130.871 149.457 122.093 1.00 10.71 82 PHE C N 1
ATOM 9869 C CA . PHE C 2 116 ? 131.608 150.688 121.824 1.00 10.71 82 PHE C CA 1
ATOM 9870 C C . PHE C 2 116 ? 133.036 150.484 122.316 1.00 10.71 82 PHE C C 1
ATOM 9871 O O . PHE C 2 116 ? 133.324 150.629 123.505 1.00 10.71 82 PHE C O 1
ATOM 9879 N N . GLU C 2 117 ? 133.935 150.171 121.387 1.00 12.69 83 GLU C N 1
ATOM 9880 C CA . GLU C 2 117 ? 135.242 149.612 121.704 1.00 12.69 83 GLU C CA 1
ATOM 9881 C C . GLU C 2 117 ? 136.258 150.643 122.175 1.00 12.69 83 GLU C C 1
ATOM 9882 O O . GLU C 2 117 ? 137.453 150.336 122.185 1.00 12.69 83 GLU C O 1
ATOM 9888 N N . ASP C 2 118 ? 135.838 151.849 122.550 1.00 18.31 84 ASP C N 1
ATOM 9889 C CA . ASP C 2 118 ? 136.713 152.764 123.271 1.00 18.31 84 ASP C CA 1
ATOM 9890 C C . ASP C 2 118 ? 136.137 153.169 124.623 1.00 18.31 84 ASP C C 1
ATOM 9891 O O . ASP C 2 118 ? 136.655 154.091 125.259 1.00 18.31 84 ASP C O 1
ATOM 9896 N N . THR C 2 119 ? 135.071 152.503 125.069 1.00 11.78 85 THR C N 1
ATOM 9897 C CA . THR C 2 119 ? 134.595 152.597 126.439 1.00 11.78 85 THR C CA 1
ATOM 9898 C C . THR C 2 119 ? 134.789 151.295 127.205 1.00 11.78 85 THR C C 1
ATOM 9899 O O . THR C 2 119 ? 134.991 151.334 128.423 1.00 11.78 85 THR C O 1
ATOM 9903 N N . CYS C 2 120 ? 134.777 150.157 126.515 1.00 8.99 86 CYS C N 1
ATOM 9904 C CA . CYS C 2 120 ? 135.022 148.869 127.146 1.00 8.99 86 CYS C CA 1
ATOM 9905 C C . CYS C 2 120 ? 136.427 148.810 127.734 1.00 8.99 86 CYS C C 1
ATOM 9906 O O . CYS C 2 120 ? 137.376 149.376 127.189 1.00 8.99 86 CYS C O 1
ATOM 9909 N N . VAL C 2 121 ? 136.552 148.118 128.868 1.00 8.00 87 VAL C N 1
ATOM 9910 C CA . VAL C 2 121 ? 137.816 147.976 129.577 1.00 8.00 87 VAL C CA 1
ATOM 9911 C C . VAL C 2 121 ? 138.289 146.529 129.624 1.00 8.00 87 VAL C C 1
ATOM 9912 O O . VAL C 2 121 ? 139.289 146.233 130.272 1.00 8.00 87 VAL C O 1
ATOM 9916 N N . GLY C 2 122 ? 137.595 145.623 128.945 1.00 6.64 88 GLY C N 1
ATOM 9917 C CA . GLY C 2 122 ? 138.000 144.232 128.904 1.00 6.64 88 GLY C CA 1
ATOM 9918 C C . GLY C 2 122 ? 137.945 143.513 130.235 1.00 6.64 88 GLY C C 1
ATOM 9919 O O . GLY C 2 122 ? 138.894 142.819 130.607 1.00 6.64 88 GLY C O 1
ATOM 9920 N N . CYS C 2 123 ? 136.844 143.671 130.968 1.00 5.81 89 CYS C N 1
ATOM 9921 C CA . CYS C 2 123 ? 136.689 142.998 132.251 1.00 5.81 89 CYS C CA 1
ATOM 9922 C C . CYS C 2 123 ? 136.162 141.575 132.119 1.00 5.81 89 CYS C C 1
ATOM 9923 O O . CYS C 2 123 ? 136.148 140.849 133.117 1.00 5.81 89 CYS C O 1
ATOM 9926 N N . LYS C 2 124 ? 135.714 141.175 130.930 1.00 3.95 90 LYS C N 1
ATOM 9927 C CA . LYS C 2 124 ? 135.313 139.815 130.574 1.00 3.95 90 LYS C CA 1
ATOM 9928 C C . LYS C 2 124 ? 134.117 139.297 131.361 1.00 3.95 90 LYS C C 1
ATOM 9929 O O . LYS C 2 124 ? 133.877 138.087 131.370 1.00 3.95 90 LYS C O 1
ATOM 9935 N N . VAL C 2 125 ? 133.356 140.169 132.018 1.00 4.11 91 VAL C N 1
ATOM 9936 C CA . VAL C 2 125 ? 132.158 139.726 132.725 1.00 4.11 91 VAL C CA 1
ATOM 9937 C C . VAL C 2 125 ? 131.033 139.394 131.749 1.00 4.11 91 VAL C C 1
ATOM 9938 O O . VAL C 2 125 ? 130.259 138.459 131.982 1.00 4.11 91 VAL C O 1
ATOM 9942 N N . CYS C 2 126 ? 130.940 140.122 130.634 1.00 4.09 92 CYS C N 1
ATOM 9943 C CA . CYS C 2 126 ? 129.844 139.933 129.691 1.00 4.09 92 CYS C CA 1
ATOM 9944 C C . CYS C 2 126 ? 129.881 138.576 129.000 1.00 4.09 92 CYS C C 1
ATOM 9945 O O . CYS C 2 126 ? 128.866 138.159 128.436 1.00 4.09 92 CYS C O 1
ATOM 9948 N N . THR C 2 127 ? 131.019 137.883 129.023 1.00 3.22 93 THR C N 1
ATOM 9949 C CA . THR C 2 127 ? 131.099 136.545 128.453 1.00 3.22 93 THR C CA 1
ATOM 9950 C C . THR C 2 127 ? 130.603 135.468 129.408 1.00 3.22 93 THR C C 1
ATOM 9951 O O . THR C 2 127 ? 130.389 134.331 128.974 1.00 3.22 93 THR C O 1
ATOM 9955 N N . ILE C 2 128 ? 130.420 135.794 130.685 1.00 3.03 94 ILE C N 1
ATOM 9956 C CA . ILE C 2 128 ? 129.897 134.833 131.649 1.00 3.03 94 ILE C CA 1
ATOM 9957 C C . ILE C 2 128 ? 128.376 134.919 131.752 1.00 3.03 94 ILE C C 1
ATOM 9958 O O . ILE C 2 128 ? 127.711 133.899 131.954 1.00 3.03 94 ILE C O 1
ATOM 9963 N N . ALA C 2 129 ? 127.810 136.117 131.591 1.00 3.13 95 ALA C N 1
ATOM 9964 C CA . ALA C 2 129 ? 126.378 136.312 131.784 1.00 3.13 95 ALA C CA 1
ATOM 9965 C C . ALA C 2 129 ? 125.553 135.714 130.650 1.00 3.13 95 ALA C C 1
ATOM 9966 O O . ALA C 2 129 ? 124.436 135.242 130.884 1.00 3.13 95 ALA C O 1
ATOM 9968 N N . CYS C 2 130 ? 126.073 135.726 129.428 1.00 3.19 96 CYS C N 1
ATOM 9969 C CA . CYS C 2 130 ? 125.329 135.227 128.276 1.00 3.19 96 CYS C CA 1
ATOM 9970 C C . CYS C 2 130 ? 125.127 133.721 128.383 1.00 3.19 96 CYS C C 1
ATOM 9971 O O . CYS C 2 130 ? 126.114 132.980 128.496 1.00 3.19 96 CYS C O 1
ATOM 9974 N N . PRO C 2 131 ? 123.888 133.226 128.352 1.00 3.25 97 PRO C N 1
ATOM 9975 C CA . PRO C 2 131 ? 123.663 131.785 128.510 1.00 3.25 97 PRO C CA 1
ATOM 9976 C C . PRO C 2 131 ? 123.842 130.980 127.237 1.00 3.25 97 PRO C C 1
ATOM 9977 O O . PRO C 2 131 ? 123.742 129.748 127.293 1.00 3.25 97 PRO C O 1
ATOM 9981 N N . PHE C 2 132 ? 124.097 131.623 126.098 1.00 2.51 98 PHE C N 1
ATOM 9982 C CA . PHE C 2 132 ? 124.160 130.920 124.824 1.00 2.51 98 PHE C CA 1
ATOM 9983 C C . PHE C 2 132 ? 125.576 130.698 124.314 1.00 2.51 98 PHE C C 1
ATOM 9984 O O . PHE C 2 132 ? 125.778 129.814 123.478 1.00 2.51 98 PHE C O 1
ATOM 9992 N N . GLY C 2 133 ? 126.555 131.466 124.784 1.00 2.50 99 GLY C N 1
ATOM 9993 C CA . GLY C 2 133 ? 127.942 131.230 124.436 1.00 2.50 99 GLY C CA 1
ATOM 9994 C C . GLY C 2 133 ? 128.550 132.206 123.457 1.00 2.50 99 GLY C C 1
ATOM 9995 O O . GLY C 2 133 ? 129.754 132.115 123.195 1.00 2.50 99 GLY C O 1
ATOM 9996 N N . THR C 2 134 ? 127.776 133.139 122.915 1.00 2.77 100 THR C N 1
ATOM 9997 C CA . THR C 2 134 ? 128.297 134.136 121.989 1.00 2.77 100 THR C CA 1
ATOM 9998 C C . THR C 2 134 ? 129.001 135.234 122.787 1.00 2.77 100 THR C C 1
ATOM 9999 O O . THR C 2 134 ? 129.328 135.052 123.962 1.00 2.77 100 THR C O 1
ATOM 10003 N N . ILE C 2 135 ? 129.246 136.382 122.141 1.00 2.74 101 ILE C N 1
ATOM 10004 C CA . ILE C 2 135 ? 130.060 137.519 122.599 1.00 2.74 101 ILE C CA 1
ATOM 10005 C C . ILE C 2 135 ? 131.345 137.058 123.287 1.00 2.74 101 ILE C C 1
ATOM 10006 O O . ILE C 2 135 ? 131.365 136.751 124.483 1.00 2.74 101 ILE C O 1
ATOM 10011 N N . ASN C 2 136 ? 132.437 137.019 122.527 1.00 2.83 102 ASN C N 1
ATOM 10012 C CA . ASN C 2 136 ? 133.689 136.442 122.993 1.00 2.83 102 ASN C CA 1
ATOM 10013 C C . ASN C 2 136 ? 134.776 137.511 123.085 1.00 2.83 102 ASN C C 1
ATOM 10014 O O . ASN C 2 136 ? 134.545 138.689 122.809 1.00 2.83 102 ASN C O 1
ATOM 10019 N N . TYR C 2 137 ? 135.971 137.086 123.476 1.00 3.96 103 TYR C N 1
ATOM 10020 C CA . TYR C 2 137 ? 137.102 137.960 123.746 1.00 3.96 103 TYR C CA 1
ATOM 10021 C C . TYR C 2 137 ? 138.034 138.002 122.538 1.00 3.96 103 TYR C C 1
ATOM 10022 O O . TYR C 2 137 ? 138.011 137.116 121.682 1.00 3.96 103 TYR C O 1
ATOM 10031 N N . ASN C 2 138 ? 138.854 139.053 122.468 1.00 4.67 104 ASN C N 1
ATOM 10032 C CA . ASN C 2 138 ? 139.849 139.187 121.402 1.00 4.67 104 ASN C CA 1
ATOM 10033 C C . ASN C 2 138 ? 141.130 139.717 122.037 1.00 4.67 104 ASN C C 1
ATOM 10034 O O . ASN C 2 138 ? 141.255 140.920 122.277 1.00 4.67 104 ASN C O 1
ATOM 10039 N N . GLN C 2 139 ? 142.084 138.821 122.289 1.00 4.95 105 GLN C N 1
ATOM 10040 C CA . GLN C 2 139 ? 143.273 139.170 123.056 1.00 4.95 105 GLN C CA 1
ATOM 10041 C C . GLN C 2 139 ? 144.293 139.972 122.261 1.00 4.95 105 GLN C C 1
ATOM 10042 O O . GLN C 2 139 ? 145.228 140.514 122.861 1.00 4.95 105 GLN C O 1
ATOM 10048 N N . ASP C 2 140 ? 144.150 140.055 120.938 1.00 5.22 106 ASP C N 1
ATOM 10049 C CA . ASP C 2 140 ? 145.104 140.823 120.147 1.00 5.22 106 ASP C CA 1
ATOM 10050 C C . ASP C 2 140 ? 144.864 142.320 120.286 1.00 5.22 106 ASP C C 1
ATOM 10051 O O . ASP C 2 140 ? 145.818 143.105 120.318 1.00 5.22 106 ASP C O 1
ATOM 10056 N N . THR C 2 141 ? 143.601 142.738 120.373 1.00 5.66 107 THR C N 1
ATOM 10057 C CA . THR C 2 141 ? 143.272 144.146 120.559 1.00 5.66 107 THR C CA 1
ATOM 10058 C C . THR C 2 141 ? 142.818 144.478 121.974 1.00 5.66 107 THR C C 1
ATOM 10059 O O . THR C 2 141 ? 142.987 145.620 122.411 1.00 5.66 107 THR C O 1
ATOM 10063 N N . GLY C 2 142 ? 142.256 143.516 122.701 1.00 5.76 108 GLY C N 1
ATOM 10064 C CA . GLY C 2 142 ? 141.917 143.719 124.095 1.00 5.76 108 GLY C CA 1
ATOM 10065 C C . GLY C 2 142 ? 140.485 144.133 124.361 1.00 5.76 108 GLY C C 1
ATOM 10066 O O . GLY C 2 142 ? 140.217 144.840 125.335 1.00 5.76 108 GLY C O 1
ATOM 10067 N N . LYS C 2 143 ? 139.555 143.706 123.513 1.00 5.45 109 LYS C N 1
ATOM 10068 C CA . LYS C 2 143 ? 138.143 144.030 123.680 1.00 5.45 109 LYS C CA 1
ATOM 10069 C C . LYS C 2 143 ? 137.331 142.757 123.467 1.00 5.45 109 LYS C C 1
ATOM 10070 O O . LYS C 2 143 ? 137.877 141.650 123.427 1.00 5.45 109 LYS C O 1
ATOM 10076 N N . VAL C 2 144 ? 136.015 142.914 123.349 1.00 4.31 110 VAL C N 1
ATOM 10077 C CA . VAL C 2 144 ? 135.134 141.784 123.085 1.00 4.31 110 VAL C CA 1
ATOM 10078 C C . VAL C 2 144 ? 134.470 141.985 121.732 1.00 4.31 110 VAL C C 1
ATOM 10079 O O . VAL C 2 144 ? 134.637 143.031 121.097 1.00 4.31 110 VAL C O 1
ATOM 10083 N N . GLN C 2 145 ? 133.713 140.988 121.282 1.00 2.91 111 GLN C N 1
ATOM 10084 C CA . GLN C 2 145 ? 133.110 141.061 119.962 1.00 2.91 111 GLN C CA 1
ATOM 10085 C C . GLN C 2 145 ? 131.882 140.164 119.886 1.00 2.91 111 GLN C C 1
ATOM 10086 O O . GLN C 2 145 ? 131.822 139.116 120.536 1.00 2.91 111 GLN C O 1
ATOM 10092 N N . LYS C 2 146 ? 130.910 140.602 119.086 1.00 4.63 112 LYS C N 1
ATOM 10093 C CA . LYS C 2 146 ? 129.676 139.878 118.823 1.00 4.63 112 LYS C CA 1
ATOM 10094 C C . LYS C 2 146 ? 129.143 140.344 117.474 1.00 4.63 112 LYS C C 1
ATOM 10095 O O . LYS C 2 146 ? 129.660 141.292 116.880 1.00 4.63 112 LYS C O 1
ATOM 10101 N N . CYS C 2 147 ? 128.095 139.682 116.992 1.00 7.15 113 CYS C N 1
ATOM 10102 C CA . CYS C 2 147 ? 127.501 140.013 115.702 1.00 7.15 113 CYS C CA 1
ATOM 10103 C C . CYS C 2 147 ? 126.696 141.302 115.824 1.00 7.15 113 CYS C C 1
ATOM 10104 O O . CYS C 2 147 ? 125.804 141.404 116.672 1.00 7.15 113 CYS C O 1
ATOM 10107 N N . ASP C 2 148 ? 127.000 142.279 114.969 1.00 10.89 114 ASP C N 1
ATOM 10108 C CA . ASP C 2 148 ? 126.361 143.589 115.015 1.00 10.89 114 ASP C CA 1
ATOM 10109 C C . ASP C 2 148 ? 125.497 143.869 113.790 1.00 10.89 114 ASP C C 1
ATOM 10110 O O . ASP C 2 148 ? 125.164 145.029 113.530 1.00 10.89 114 ASP C O 1
ATOM 10115 N N . LEU C 2 149 ? 125.152 142.834 113.023 1.00 13.70 115 LEU C N 1
ATOM 10116 C CA . LEU C 2 149 ? 124.343 142.898 111.806 1.00 13.70 115 LEU C CA 1
ATOM 10117 C C . LEU C 2 149 ? 124.965 143.759 110.711 1.00 13.70 115 LEU C C 1
ATOM 10118 O O . LEU C 2 149 ? 124.300 144.041 109.708 1.00 13.70 115 LEU C O 1
ATOM 10123 N N . CYS C 2 150 ? 126.222 144.179 110.882 1.00 17.22 116 CYS C N 1
ATOM 10124 C CA . CYS C 2 150 ? 126.979 144.947 109.889 1.00 17.22 116 CYS C CA 1
ATOM 10125 C C . CYS C 2 150 ? 126.235 146.199 109.435 1.00 17.22 116 CYS C C 1
ATOM 10126 O O . CYS C 2 150 ? 126.335 146.597 108.272 1.00 17.22 116 CYS C O 1
ATOM 10129 N N . GLU C 2 151 ? 125.500 146.823 110.359 1.00 20.09 117 GLU C N 1
ATOM 10130 C CA . GLU C 2 151 ? 124.662 147.993 110.079 1.00 20.09 117 GLU C CA 1
ATOM 10131 C C . GLU C 2 151 ? 123.670 147.720 108.949 1.00 20.09 117 GLU C C 1
ATOM 10132 O O . GLU C 2 151 ? 123.501 148.522 108.030 1.00 20.09 117 GLU C O 1
ATOM 10138 N N . GLY C 2 152 ? 123.011 146.566 109.022 1.00 19.49 118 GLY C N 1
ATOM 10139 C CA . GLY C 2 152 ? 121.936 146.256 108.103 1.00 19.49 118 GLY C CA 1
ATOM 10140 C C . GLY C 2 152 ? 122.358 145.792 106.729 1.00 19.49 118 GLY C C 1
ATOM 10141 O O . GLY C 2 152 ? 121.499 145.668 105.849 1.00 19.49 118 GLY C O 1
ATOM 10142 N N . ASP C 2 153 ? 123.645 145.537 106.510 1.00 19.21 119 ASP C N 1
ATOM 10143 C CA . ASP C 2 153 ? 124.152 145.021 105.238 1.00 19.21 119 ASP C CA 1
ATOM 10144 C C . ASP C 2 153 ? 125.050 143.824 105.530 1.00 19.21 119 ASP C C 1
ATOM 10145 O O . ASP C 2 153 ? 126.278 143.951 105.595 1.00 19.21 119 ASP C O 1
ATOM 10150 N N . PRO C 2 154 ? 124.461 142.648 105.750 1.00 15.51 120 PRO C N 1
ATOM 10151 C CA . PRO C 2 154 ? 125.269 141.477 106.107 1.00 15.51 120 PRO C CA 1
ATOM 10152 C C . PRO C 2 154 ? 126.183 141.050 104.970 1.00 15.51 120 PRO C C 1
ATOM 10153 O O . PRO C 2 154 ? 125.792 141.046 103.802 1.00 15.51 120 PRO C O 1
ATOM 10157 N N . ALA C 2 155 ? 127.412 140.682 105.326 1.00 12.40 121 ALA C N 1
ATOM 10158 C CA . ALA C 2 155 ? 128.375 140.181 104.356 1.00 12.40 121 ALA C CA 1
ATOM 10159 C C . ALA C 2 155 ? 128.396 138.663 104.280 1.00 12.40 121 ALA C C 1
ATOM 10160 O O . ALA C 2 155 ? 128.775 138.109 103.244 1.00 12.40 121 ALA C O 1
ATOM 10162 N N . CYS C 2 156 ? 128.000 137.977 105.354 1.00 11.26 122 CYS C N 1
ATOM 10163 C CA . CYS C 2 156 ? 127.962 136.519 105.332 1.00 11.26 122 CYS C CA 1
ATOM 10164 C C . CYS C 2 156 ? 126.821 135.995 104.472 1.00 11.26 122 CYS C C 1
ATOM 10165 O O . CYS C 2 156 ? 126.908 134.882 103.945 1.00 11.26 122 CYS C O 1
ATOM 10168 N N . ALA C 2 157 ? 125.748 136.771 104.325 1.00 11.44 123 ALA C N 1
ATOM 10169 C CA . ALA C 2 157 ? 124.596 136.343 103.544 1.00 11.44 123 ALA C CA 1
ATOM 10170 C C . ALA C 2 157 ? 124.789 136.530 102.047 1.00 11.44 123 ALA C C 1
ATOM 10171 O O . ALA C 2 157 ? 123.992 136.000 101.267 1.00 11.44 123 ALA C O 1
ATOM 10173 N N . LYS C 2 158 ? 125.816 137.267 101.631 1.00 10.49 124 LYS C N 1
ATOM 10174 C CA . LYS C 2 158 ? 126.095 137.475 100.217 1.00 10.49 124 LYS C CA 1
ATOM 10175 C C . LYS C 2 158 ? 127.030 136.427 99.634 1.00 10.49 124 LYS C C 1
ATOM 10176 O O . LYS C 2 158 ? 127.001 136.199 98.420 1.00 10.49 124 LYS C O 1
ATOM 10182 N N . ALA C 2 159 ? 127.852 135.787 100.463 1.00 9.32 125 ALA C N 1
ATOM 10183 C CA . ALA C 2 159 ? 128.865 134.852 100.000 1.00 9.32 125 ALA C CA 1
ATOM 10184 C C . ALA C 2 159 ? 128.427 133.397 100.067 1.00 9.32 125 ALA C C 1
ATOM 10185 O O . ALA C 2 159 ? 129.221 132.517 99.730 1.00 9.32 125 ALA C O 1
ATOM 10187 N N . CYS C 2 160 ? 127.197 133.118 100.491 1.00 8.44 126 CYS C N 1
ATOM 10188 C CA . CYS C 2 160 ? 126.730 131.741 100.604 1.00 8.44 126 CYS C CA 1
ATOM 10189 C C . CYS C 2 160 ? 126.145 131.285 99.275 1.00 8.44 126 CYS C C 1
ATOM 10190 O O . CYS C 2 160 ? 125.153 131.865 98.818 1.00 8.44 126 CYS C O 1
ATOM 10193 N N . PRO C 2 161 ? 126.714 130.269 98.628 1.00 8.41 127 PRO C N 1
ATOM 10194 C CA . PRO C 2 161 ? 126.209 129.851 97.315 1.00 8.41 127 PRO C CA 1
ATOM 10195 C C . PRO C 2 161 ? 124.955 128.994 97.381 1.00 8.41 127 PRO C C 1
ATOM 10196 O O . PRO C 2 161 ? 124.151 129.000 96.445 1.00 8.41 127 PRO C O 1
ATOM 10200 N N . THR C 2 162 ? 124.777 128.248 98.470 1.00 9.54 128 THR C N 1
ATOM 10201 C CA . THR C 2 162 ? 123.643 127.339 98.584 1.00 9.54 128 THR C CA 1
ATOM 10202 C C . THR C 2 162 ? 122.383 128.011 99.113 1.00 9.54 128 THR C C 1
ATOM 10203 O O . THR C 2 162 ? 121.347 127.344 99.204 1.00 9.54 128 THR C O 1
ATOM 10207 N N . ALA C 2 163 ? 122.453 129.302 99.454 1.00 10.61 129 ALA C N 1
ATOM 10208 C CA . ALA C 2 163 ? 121.341 130.060 100.036 1.00 10.61 129 ALA C CA 1
ATOM 10209 C C . ALA C 2 163 ? 120.842 129.427 101.335 1.00 10.61 129 ALA C C 1
ATOM 10210 O O . ALA C 2 163 ? 119.638 129.287 101.548 1.00 10.61 129 ALA C O 1
ATOM 10212 N N . ALA C 2 164 ? 121.772 129.038 102.206 1.00 11.39 130 ALA C N 1
ATOM 10213 C CA . ALA C 2 164 ? 121.427 128.542 103.530 1.00 11.39 130 ALA C CA 1
ATOM 10214 C C . ALA C 2 164 ? 121.380 129.641 104.581 1.00 11.39 130 ALA C C 1
ATOM 10215 O O . ALA C 2 164 ? 120.943 129.380 105.705 1.00 11.39 130 ALA C O 1
ATOM 10217 N N . ILE C 2 165 ? 121.824 130.849 104.247 1.00 11.79 131 ILE C N 1
ATOM 10218 C CA . ILE C 2 165 ? 121.721 132.010 105.121 1.00 11.79 131 ILE C CA 1
ATOM 10219 C C . ILE C 2 165 ? 120.963 133.089 104.365 1.00 11.79 131 ILE C C 1
ATOM 10220 O O . ILE C 2 165 ? 121.341 133.443 103.243 1.00 11.79 131 ILE C O 1
ATOM 10225 N N . THR C 2 166 ? 119.900 133.611 104.970 1.00 15.94 132 THR C N 1
ATOM 10226 C CA . THR C 2 166 ? 119.068 134.609 104.317 1.00 15.94 132 THR C CA 1
ATOM 10227 C C . THR C 2 166 ? 118.859 135.778 105.270 1.00 15.94 132 THR C C 1
ATOM 10228 O O . THR C 2 166 ? 118.969 135.633 106.487 1.00 15.94 132 THR C O 1
ATOM 10232 N N . TYR C 2 167 ? 118.582 136.950 104.710 1.00 18.55 133 TYR C N 1
ATOM 10233 C CA . TYR C 2 167 ? 118.303 138.159 105.483 1.00 18.55 133 TYR C CA 1
ATOM 10234 C C . TYR C 2 167 ? 116.862 138.571 105.197 1.00 18.55 133 TYR C C 1
ATOM 10235 O O . TYR C 2 167 ? 116.587 139.206 104.175 1.00 18.55 133 TYR C O 1
ATOM 10244 N N . ILE C 2 168 ? 115.937 138.218 106.091 1.00 24.69 134 ILE C N 1
ATOM 10245 C CA . ILE C 2 168 ? 114.526 138.495 105.833 1.00 24.69 134 ILE C CA 1
ATOM 10246 C C . ILE C 2 168 ? 114.008 139.433 106.910 1.00 24.69 134 ILE C C 1
ATOM 10247 O O . ILE C 2 168 ? 114.764 139.835 107.794 1.00 24.69 134 ILE C O 1
ATOM 10252 N N . ASP C 2 169 ? 112.735 139.812 106.837 1.00 30.29 135 ASP C N 1
ATOM 10253 C CA . ASP C 2 169 ? 112.190 140.726 107.832 1.00 30.29 135 ASP C CA 1
ATOM 10254 C C . ASP C 2 169 ? 111.962 140.005 109.158 1.00 30.29 135 ASP C C 1
ATOM 10255 O O . ASP C 2 169 ? 111.768 138.788 109.200 1.00 30.29 135 ASP C O 1
ATOM 10260 N N . ALA C 2 170 ? 111.998 140.779 110.248 1.00 27.56 136 ALA C N 1
ATOM 10261 C CA . ALA C 2 170 ? 112.021 140.201 111.590 1.00 27.56 136 ALA C CA 1
ATOM 10262 C C . ALA C 2 170 ? 110.768 139.383 111.872 1.00 27.56 136 ALA C C 1
ATOM 10263 O O . ALA C 2 170 ? 110.847 138.255 112.369 1.00 27.56 136 ALA C O 1
ATOM 10265 N N . ASP C 2 171 ? 109.601 139.933 111.560 1.00 32.21 137 ASP C N 1
ATOM 10266 C CA . ASP C 2 171 ? 108.381 139.155 111.667 1.00 32.21 137 ASP C CA 1
ATOM 10267 C C . ASP C 2 171 ? 108.272 138.200 110.483 1.00 32.21 137 ASP C C 1
ATOM 10268 O O . ASP C 2 171 ? 108.916 138.382 109.447 1.00 32.21 137 ASP C O 1
ATOM 10273 N N . TRP C 2 172 ? 107.449 137.165 110.655 1.00 35.70 138 TRP C N 1
ATOM 10274 C CA . TRP C 2 172 ? 107.107 136.218 109.593 1.00 35.70 138 TRP C CA 1
ATOM 10275 C C . TRP C 2 172 ? 108.352 135.545 109.008 1.00 35.70 138 TRP C C 1
ATOM 10276 O O . TRP C 2 172 ? 108.647 135.649 107.817 1.00 35.70 138 TRP C O 1
ATOM 10287 N N . THR C 2 173 ? 109.089 134.856 109.876 1.00 34.38 139 THR C N 1
ATOM 10288 C CA . THR C 2 173 ? 110.197 134.014 109.448 1.00 34.38 139 THR C CA 1
ATOM 10289 C C . THR C 2 173 ? 109.766 132.582 109.171 1.00 34.38 139 THR C C 1
ATOM 10290 O O . THR C 2 173 ? 110.566 131.796 108.658 1.00 34.38 139 THR C O 1
ATOM 10294 N N . GLY C 2 174 ? 108.528 132.227 109.495 1.00 39.68 140 GLY C N 1
ATOM 10295 C CA . GLY C 2 174 ? 108.054 130.874 109.297 1.00 39.68 140 GLY C CA 1
ATOM 10296 C C . GLY C 2 174 ? 107.139 130.705 108.104 1.00 39.68 140 GLY C C 1
ATOM 10297 O O . GLY C 2 174 ? 106.427 129.705 108.015 1.00 39.68 140 GLY C O 1
ATOM 10298 N N . LEU C 2 175 ? 107.135 131.675 107.188 1.00 41.89 141 LEU C N 1
ATOM 10299 C CA . LEU C 2 175 ? 106.273 131.583 106.012 1.00 41.89 141 LEU C CA 1
ATOM 10300 C C . LEU C 2 175 ? 106.702 130.446 105.090 1.00 41.89 141 LEU C C 1
ATOM 10301 O O . LEU C 2 175 ? 105.860 129.698 104.574 1.00 41.89 141 LEU C O 1
ATOM 10306 N N . ALA C 2 176 ? 108.012 130.307 104.869 1.00 43.23 142 ALA C N 1
ATOM 10307 C CA . ALA C 2 176 ? 108.515 129.348 103.890 1.00 43.23 142 ALA C CA 1
ATOM 10308 C C . ALA C 2 176 ? 108.209 127.915 104.306 1.00 43.23 142 ALA C C 1
ATOM 10309 O O . ALA C 2 176 ? 107.835 127.081 103.474 1.00 43.23 142 ALA C O 1
ATOM 10311 N N . ARG C 2 177 ? 108.368 127.608 105.594 1.00 39.72 143 ARG C N 1
ATOM 10312 C CA . ARG C 2 177 ? 108.049 126.266 106.069 1.00 39.72 143 ARG C CA 1
ATOM 10313 C C . ARG C 2 177 ? 106.544 126.050 106.141 1.00 39.72 143 ARG C C 1
ATOM 10314 O O . ARG C 2 177 ? 106.056 124.945 105.870 1.00 39.72 143 ARG C O 1
ATOM 10322 N N . MET C 2 178 ? 105.794 127.096 106.506 1.00 45.38 144 MET C N 1
ATOM 10323 C CA . MET C 2 178 ? 104.350 126.956 106.663 1.00 45.38 144 MET C CA 1
ATOM 10324 C C . MET C 2 178 ? 103.671 126.685 105.328 1.00 45.38 144 MET C C 1
ATOM 10325 O O . MET C 2 178 ? 102.743 125.874 105.257 1.00 45.38 144 MET C O 1
ATOM 10330 N N . GLN C 2 179 ? 104.124 127.341 104.256 1.00 49.82 145 GLN C N 1
ATOM 10331 C CA . GLN C 2 179 ? 103.529 127.093 102.944 1.00 49.82 145 GLN C CA 1
ATOM 10332 C C . GLN C 2 179 ? 103.773 125.659 102.485 1.00 49.82 145 GLN C C 1
ATOM 10333 O O . GLN C 2 179 ? 102.855 124.981 102.001 1.00 49.82 145 GLN C O 1
ATOM 10339 N N . ALA C 2 180 ? 105.010 125.179 102.636 1.00 53.09 146 ALA C N 1
ATOM 10340 C CA . ALA C 2 180 ? 105.337 123.822 102.214 1.00 53.09 146 ALA C CA 1
ATOM 10341 C C . ALA C 2 180 ? 104.574 122.790 103.031 1.00 53.09 146 ALA C C 1
ATOM 10342 O O . ALA C 2 180 ? 104.074 121.799 102.483 1.00 53.09 146 ALA C O 1
ATOM 10344 N N . TRP C 2 181 ? 104.455 123.008 104.343 1.00 56.05 147 TRP C N 1
ATOM 10345 C CA . TRP C 2 181 ? 103.728 122.049 105.165 1.00 56.05 147 TRP C CA 1
ATOM 10346 C C . TRP C 2 181 ? 102.226 122.123 104.924 1.00 56.05 147 TRP C C 1
ATOM 10347 O O . TRP C 2 181 ? 101.531 121.113 105.072 1.00 56.05 147 TRP C O 1
ATOM 10358 N N . ALA C 2 182 ? 101.708 123.294 104.544 1.00 60.48 148 ALA C N 1
ATOM 10359 C CA . ALA C 2 182 ? 100.304 123.391 104.162 1.00 60.48 148 ALA C CA 1
ATOM 10360 C C . ALA C 2 182 ? 100.036 122.635 102.871 1.00 60.48 148 ALA C C 1
ATOM 10361 O O . ALA C 2 182 ? 98.994 121.984 102.728 1.00 60.48 148 ALA C O 1
ATOM 10363 N N . ALA C 2 183 ? 100.959 122.723 101.912 1.00 61.63 149 ALA C N 1
ATOM 10364 C CA . ALA C 2 183 ? 100.807 121.967 100.673 1.00 61.63 149 ALA C CA 1
ATOM 10365 C C . ALA C 2 183 ? 100.918 120.465 100.916 1.00 61.63 149 ALA C C 1
ATOM 10366 O O . ALA C 2 183 ? 100.163 119.679 100.331 1.00 61.63 149 ALA C O 1
ATOM 10368 N N . LYS C 2 184 ? 101.847 120.046 101.779 1.00 68.14 150 LYS C N 1
ATOM 10369 C CA . LYS C 2 184 ? 102.133 118.622 101.935 1.00 68.14 150 LYS C CA 1
ATOM 10370 C C . LYS C 2 184 ? 101.131 117.926 102.852 1.00 68.14 150 LYS C C 1
ATOM 10371 O O . LYS C 2 184 ? 100.626 116.848 102.519 1.00 68.14 150 LYS C O 1
ATOM 10377 N N . ALA C 2 185 ? 100.840 118.524 104.012 1.00 78.04 151 ALA C N 1
ATOM 10378 C CA . ALA C 2 185 ? 100.061 117.839 105.042 1.00 78.04 151 ALA C CA 1
ATOM 10379 C C . ALA C 2 185 ? 98.636 117.555 104.582 1.00 78.04 151 ALA C C 1
ATOM 10380 O O . ALA C 2 185 ? 98.091 116.479 104.856 1.00 78.04 151 ALA C O 1
ATOM 10382 N N . ASN C 2 186 ? 98.015 118.506 103.889 1.00 88.12 152 ASN C N 1
ATOM 10383 C CA . ASN C 2 186 ? 96.664 118.299 103.384 1.00 88.12 152 ASN C CA 1
ATOM 10384 C C . ASN C 2 186 ? 96.687 117.327 102.214 1.00 88.12 152 ASN C C 1
ATOM 10385 O O . ASN C 2 186 ? 96.967 117.724 101.078 1.00 88.12 152 ASN C O 1
ATOM 10390 N N . THR C 2 187 ? 96.408 116.056 102.485 1.00 103.45 153 THR C N 1
ATOM 10391 C CA . THR C 2 187 ? 96.411 115.056 101.429 1.00 103.45 153 THR C CA 1
ATOM 10392 C C . THR C 2 187 ? 95.268 115.326 100.451 1.00 103.45 153 THR C C 1
ATOM 10393 O O . THR C 2 187 ? 94.158 115.677 100.878 1.00 103.45 153 THR C O 1
ATOM 10397 N N . PRO C 2 188 ? 95.509 115.237 99.146 1.00 110.35 154 PRO C N 1
ATOM 10398 C CA . PRO C 2 188 ? 94.441 115.498 98.179 1.00 110.35 154 PRO C CA 1
ATOM 10399 C C . PRO C 2 188 ? 93.410 114.381 98.176 1.00 110.35 154 PRO C C 1
ATOM 10400 O O . PRO C 2 188 ? 93.660 113.257 98.617 1.00 110.35 154 PRO C O 1
ATOM 10404 N N . ALA C 2 189 ? 92.225 114.712 97.662 1.00 116.41 155 ALA C N 1
ATOM 10405 C CA . ALA C 2 189 ? 91.157 113.731 97.520 1.00 116.41 155 ALA C CA 1
ATOM 10406 C C . ALA C 2 189 ? 91.350 112.912 96.250 1.00 116.41 155 ALA C C 1
ATOM 10407 O O . ALA C 2 189 ? 90.442 112.817 95.418 1.00 116.41 155 ALA C O 1
ATOM 10409 N N . SER C 2 190 ? 92.529 112.313 96.099 1.00 116.90 156 SER C N 1
ATOM 10410 C CA . SER C 2 190 ? 92.879 111.533 94.923 1.00 116.90 156 SER C CA 1
ATOM 10411 C C . SER C 2 190 ? 93.348 110.153 95.357 1.00 116.90 156 SER C C 1
ATOM 10412 O O . SER C 2 190 ? 93.906 109.986 96.447 1.00 116.90 156 SER C O 1
ATOM 10415 N N . ALA C 2 191 ? 93.108 109.168 94.486 1.00 115.07 157 ALA C N 1
ATOM 10416 C CA . ALA C 2 191 ? 93.401 107.757 94.757 1.00 115.07 157 ALA C CA 1
ATOM 10417 C C . ALA C 2 191 ? 92.707 107.281 96.032 1.00 115.07 157 ALA C C 1
ATOM 10418 O O . ALA C 2 191 ? 93.251 106.484 96.799 1.00 115.07 157 ALA C O 1
ATOM 10420 N N . ALA C 2 192 ? 91.492 107.772 96.256 1.00 116.07 158 ALA C N 1
ATOM 10421 C CA . ALA C 2 192 ? 90.722 107.422 97.444 1.00 116.07 158 ALA C CA 1
ATOM 10422 C C . ALA C 2 192 ? 89.228 107.609 97.200 1.00 116.07 158 ALA C C 1
ATOM 10423 O O . ALA C 2 192 ? 88.752 107.485 96.071 1.00 116.07 158 ALA C O 1
ATOM 10425 N N . MET D 3 1 ? 150.293 166.730 116.002 1.00 54.73 1 MET E N 1
ATOM 10426 C CA . MET D 3 1 ? 149.738 167.758 116.873 1.00 54.73 1 MET E CA 1
ATOM 10427 C C . MET D 3 1 ? 150.691 168.061 118.022 1.00 54.73 1 MET E C 1
ATOM 10428 O O . MET D 3 1 ? 151.893 167.827 117.917 1.00 54.73 1 MET E O 1
ATOM 10433 N N . LYS D 3 2 ? 150.141 168.581 119.119 1.00 50.16 2 LYS E N 1
ATOM 10434 C CA . LYS D 3 2 ? 150.930 168.895 120.304 1.00 50.16 2 LYS E CA 1
ATOM 10435 C C . LYS D 3 2 ? 150.027 169.001 121.525 1.00 50.16 2 LYS E C 1
ATOM 10436 O O . LYS D 3 2 ? 149.004 169.690 121.485 1.00 50.16 2 LYS E O 1
ATOM 10442 N N . HIS D 3 3 ? 150.389 168.326 122.613 1.00 45.05 3 HIS E N 1
ATOM 10443 C CA . HIS D 3 3 ? 149.612 168.345 123.845 1.00 45.05 3 HIS E CA 1
ATOM 10444 C C . HIS D 3 3 ? 150.503 168.791 124.994 1.00 45.05 3 HIS E C 1
ATOM 10445 O O . HIS D 3 3 ? 151.637 168.317 125.123 1.00 45.05 3 HIS E O 1
ATOM 10452 N N . VAL D 3 4 ? 149.993 169.706 125.815 1.00 42.05 4 VAL E N 1
ATOM 10453 C CA . VAL D 3 4 ? 150.714 170.258 126.956 1.00 42.05 4 VAL E CA 1
ATOM 10454 C C . VAL D 3 4 ? 149.903 169.971 128.211 1.00 42.05 4 VAL E C 1
ATOM 10455 O O . VAL D 3 4 ? 148.701 170.257 128.254 1.00 42.05 4 VAL E O 1
ATOM 10459 N N . ILE D 3 5 ? 150.553 169.403 129.226 1.00 39.20 5 ILE E N 1
ATOM 10460 C CA . ILE D 3 5 ? 149.900 168.990 130.461 1.00 39.20 5 ILE E CA 1
ATOM 10461 C C . ILE D 3 5 ? 150.564 169.702 131.629 1.00 39.20 5 ILE E C 1
ATOM 10462 O O . ILE D 3 5 ? 151.796 169.730 131.732 1.00 39.20 5 ILE E O 1
ATOM 10467 N N . LEU D 3 6 ? 149.745 170.270 132.509 1.00 40.63 6 LEU E N 1
ATOM 10468 C CA . LEU D 3 6 ? 150.210 170.958 133.705 1.00 40.63 6 LEU E CA 1
ATOM 10469 C C . LEU D 3 6 ? 150.000 170.060 134.917 1.00 40.63 6 LEU E C 1
ATOM 10470 O O . LEU D 3 6 ? 148.915 169.497 135.096 1.00 40.63 6 LEU E O 1
ATOM 10475 N N . GLY D 3 7 ? 151.036 169.926 135.741 1.00 38.75 7 GLY E N 1
ATOM 10476 C CA . GLY D 3 7 ? 150.962 169.080 136.915 1.00 38.75 7 GLY E CA 1
ATOM 10477 C C . GLY D 3 7 ? 151.362 167.652 136.622 1.00 38.75 7 GLY E C 1
ATOM 10478 O O . GLY D 3 7 ? 150.915 167.070 135.631 1.00 38.75 7 GLY E O 1
ATOM 10479 N N . ASN D 3 8 ? 152.199 167.071 137.477 1.00 36.96 8 ASN E N 1
ATOM 10480 C CA . ASN D 3 8 ? 152.730 165.728 137.272 1.00 36.96 8 ASN E CA 1
ATOM 10481 C C . ASN D 3 8 ? 152.400 164.829 138.457 1.00 36.96 8 ASN E C 1
ATOM 10482 O O . ASN D 3 8 ? 153.244 164.094 138.971 1.00 36.96 8 ASN E O 1
ATOM 10487 N N . GLY D 3 9 ? 151.152 164.877 138.907 1.00 28.71 9 GLY E N 1
ATOM 10488 C CA . GLY D 3 9 ? 150.670 163.942 139.893 1.00 28.71 9 GLY E CA 1
ATOM 10489 C C . GLY D 3 9 ? 150.215 162.662 139.225 1.00 28.71 9 GLY E C 1
ATOM 10490 O O . GLY D 3 9 ? 150.674 162.316 138.134 1.00 28.71 9 GLY E O 1
ATOM 10491 N N . PRO D 3 10 ? 149.330 161.912 139.884 1.00 24.87 10 PRO E N 1
ATOM 10492 C CA . PRO D 3 10 ? 148.747 160.734 139.221 1.00 24.87 10 PRO E CA 1
ATOM 10493 C C . PRO D 3 10 ? 147.990 161.061 137.945 1.00 24.87 10 PRO E C 1
ATOM 10494 O O . PRO D 3 10 ? 148.085 160.312 136.962 1.00 24.87 10 PRO E O 1
ATOM 10498 N N . ALA D 3 11 ? 147.255 162.176 137.927 1.00 25.03 11 ALA E N 1
ATOM 10499 C CA . ALA D 3 11 ? 146.408 162.496 136.782 1.00 25.03 11 ALA E CA 1
ATOM 10500 C C . ALA D 3 11 ? 147.240 162.779 135.538 1.00 25.03 11 ALA E C 1
ATOM 10501 O O . ALA D 3 11 ? 146.961 162.242 134.459 1.00 25.03 11 ALA E O 1
ATOM 10503 N N . GLY D 3 12 ? 148.276 163.609 135.676 1.00 27.25 12 GLY E N 1
ATOM 10504 C CA . GLY D 3 12 ? 149.121 163.922 134.535 1.00 27.25 12 GLY E CA 1
ATOM 10505 C C . GLY D 3 12 ? 149.855 162.711 133.995 1.00 27.25 12 GLY E C 1
ATOM 10506 O O . GLY D 3 12 ? 149.959 162.529 132.781 1.00 27.25 12 GLY E O 1
ATOM 10507 N N . VAL D 3 13 ? 150.356 161.857 134.889 1.00 27.10 13 VAL E N 1
ATOM 10508 C CA . VAL D 3 13 ? 151.103 160.676 134.463 1.00 27.10 13 VAL E CA 1
ATOM 10509 C C . VAL D 3 13 ? 150.192 159.703 133.721 1.00 27.10 13 VAL E C 1
ATOM 10510 O O . VAL D 3 13 ? 150.538 159.201 132.641 1.00 27.10 13 VAL E O 1
ATOM 10514 N N . ILE D 3 14 ? 149.006 159.433 134.279 1.00 25.26 14 ILE E N 1
ATOM 10515 C CA . ILE D 3 14 ? 148.081 158.507 133.627 1.00 25.26 14 ILE E CA 1
ATOM 10516 C C . ILE D 3 14 ? 147.613 159.066 132.288 1.00 25.26 14 ILE E C 1
ATOM 10517 O O . ILE D 3 14 ? 147.526 158.336 131.289 1.00 25.26 14 ILE E O 1
ATOM 10522 N N . ALA D 3 15 ? 147.323 160.370 132.236 1.00 27.35 15 ALA E N 1
ATOM 10523 C CA . ALA D 3 15 ? 146.896 160.981 130.983 1.00 27.35 15 ALA E CA 1
ATOM 10524 C C . ALA D 3 15 ? 147.990 160.915 129.924 1.00 27.35 15 ALA E C 1
ATOM 10525 O O . ALA D 3 15 ? 147.710 160.618 128.759 1.00 27.35 15 ALA E O 1
ATOM 10527 N N . ALA D 3 16 ? 149.241 161.185 130.308 1.00 28.08 16 ALA E N 1
ATOM 10528 C CA . ALA D 3 16 ? 150.337 161.137 129.345 1.00 28.08 16 ALA E CA 1
ATOM 10529 C C . ALA D 3 16 ? 150.557 159.725 128.819 1.00 28.08 16 ALA E C 1
ATOM 10530 O O . ALA D 3 16 ? 150.781 159.530 127.617 1.00 28.08 16 ALA E O 1
ATOM 10532 N N . GLU D 3 17 ? 150.492 158.725 129.703 1.00 31.81 17 GLU E N 1
ATOM 10533 C CA . GLU D 3 17 ? 150.660 157.343 129.263 1.00 31.81 17 GLU E CA 1
ATOM 10534 C C . GLU D 3 17 ? 149.549 156.932 128.302 1.00 31.81 17 GLU E C 1
ATOM 10535 O O . GLU D 3 17 ? 149.805 156.292 127.273 1.00 31.81 17 GLU E O 1
ATOM 10541 N N . THR D 3 18 ? 148.306 157.308 128.614 1.00 30.09 18 THR E N 1
ATOM 10542 C CA . THR D 3 18 ? 147.193 156.958 127.737 1.00 30.09 18 THR E CA 1
ATOM 10543 C C . THR D 3 18 ? 147.294 157.673 126.391 1.00 30.09 18 THR E C 1
ATOM 10544 O O . THR D 3 18 ? 146.998 157.080 125.347 1.00 30.09 18 THR E O 1
ATOM 10548 N N . LEU D 3 19 ? 147.722 158.941 126.391 1.00 32.37 19 LEU E N 1
ATOM 10549 C CA . LEU D 3 19 ? 147.910 159.659 125.131 1.00 32.37 19 LEU E CA 1
ATOM 10550 C C . LEU D 3 19 ? 148.994 159.020 124.276 1.00 32.37 19 LEU E C 1
ATOM 10551 O O . LEU D 3 19 ? 148.840 158.909 123.055 1.00 32.37 19 LEU E O 1
ATOM 10556 N N . ARG D 3 20 ? 150.111 158.618 124.890 1.00 36.19 20 ARG E N 1
ATOM 10557 C CA . ARG D 3 20 ? 151.166 157.971 124.116 1.00 36.19 20 ARG E CA 1
ATOM 10558 C C . ARG D 3 20 ? 150.694 156.637 123.550 1.00 36.19 20 ARG E C 1
ATOM 10559 O O . ARG D 3 20 ? 151.013 156.292 122.407 1.00 36.19 20 ARG E O 1
ATOM 10567 N N . ARG D 3 21 ? 149.926 155.876 124.331 1.00 36.90 21 ARG E N 1
ATOM 10568 C CA . ARG D 3 21 ? 149.397 154.617 123.819 1.00 36.90 21 ARG E CA 1
ATOM 10569 C C . ARG D 3 21 ? 148.389 154.823 122.693 1.00 36.90 21 ARG E C 1
ATOM 10570 O O . ARG D 3 21 ? 148.384 154.042 121.736 1.00 36.90 21 ARG E O 1
ATOM 10578 N N . ALA D 3 22 ? 147.556 155.861 122.768 1.00 39.02 22 ALA E N 1
ATOM 10579 C CA . ALA D 3 22 ? 146.496 156.064 121.785 1.00 39.02 22 ALA E CA 1
ATOM 10580 C C . ALA D 3 22 ? 147.014 156.601 120.453 1.00 39.02 22 ALA E C 1
ATOM 10581 O O . ALA D 3 22 ? 146.727 156.026 119.399 1.00 39.02 22 ALA E O 1
ATOM 10583 N N . ALA D 3 23 ? 147.767 157.698 120.479 1.00 43.19 23 ALA E N 1
ATOM 10584 C CA . ALA D 3 23 ? 148.252 158.354 119.261 1.00 43.19 23 ALA E CA 1
ATOM 10585 C C . ALA D 3 23 ? 149.772 158.406 119.265 1.00 43.19 23 ALA E C 1
ATOM 10586 O O . ALA D 3 23 ? 150.366 159.316 119.866 1.00 43.19 23 ALA E O 1
ATOM 10588 N N . PRO D 3 24 ? 150.449 157.460 118.604 1.00 46.94 24 PRO E N 1
ATOM 10589 C CA . PRO D 3 24 ? 151.910 157.363 118.710 1.00 46.94 24 PRO E CA 1
ATOM 10590 C C . PRO D 3 24 ? 152.694 158.355 117.864 1.00 46.94 24 PRO E C 1
ATOM 10591 O O . PRO D 3 24 ? 153.907 158.183 117.727 1.00 46.94 24 PRO E O 1
ATOM 10595 N N . THR D 3 25 ? 152.070 159.379 117.286 1.00 49.98 25 THR E N 1
ATOM 10596 C CA . THR D 3 25 ? 152.764 160.308 116.394 1.00 49.98 25 THR E CA 1
ATOM 10597 C C . THR D 3 25 ? 152.475 161.752 116.784 1.00 49.98 25 THR E C 1
ATOM 10598 O O . THR D 3 25 ? 152.128 162.590 115.950 1.00 49.98 25 THR E O 1
ATOM 10602 N N . ASP D 3 26 ? 152.613 162.065 118.071 1.00 48.79 26 ASP E N 1
ATOM 10603 C CA . ASP D 3 26 ? 152.365 163.411 118.565 1.00 48.79 26 ASP E CA 1
ATOM 10604 C C . ASP D 3 26 ? 153.459 163.810 119.543 1.00 48.79 26 ASP E C 1
ATOM 10605 O O . ASP D 3 26 ? 154.275 162.990 119.973 1.00 48.79 26 ASP E O 1
ATOM 10610 N N . ASP D 3 27 ? 153.469 165.093 119.888 1.00 46.65 27 ASP E N 1
ATOM 10611 C CA . ASP D 3 27 ? 154.378 165.641 120.884 1.00 46.65 27 ASP E CA 1
ATOM 10612 C C . ASP D 3 27 ? 153.620 165.832 122.189 1.00 46.65 27 ASP E C 1
ATOM 10613 O O . ASP D 3 27 ? 152.516 166.387 122.194 1.00 46.65 27 ASP E O 1
ATOM 10618 N N . ILE D 3 28 ? 154.203 165.358 123.286 1.00 41.61 28 ILE E N 1
ATOM 10619 C CA . ILE D 3 28 ? 153.587 165.420 124.604 1.00 41.61 28 ILE E CA 1
ATOM 10620 C C . ILE D 3 28 ? 154.550 166.123 125.547 1.00 41.61 28 ILE E C 1
ATOM 10621 O O . ILE D 3 28 ? 155.715 165.726 125.657 1.00 41.61 28 ILE E O 1
ATOM 10626 N N . LEU D 3 29 ? 154.068 167.160 126.224 1.00 43.70 29 LEU E N 1
ATOM 10627 C CA . LEU D 3 29 ? 154.854 167.895 127.203 1.00 43.70 29 LEU E CA 1
ATOM 10628 C C . LEU D 3 29 ? 154.1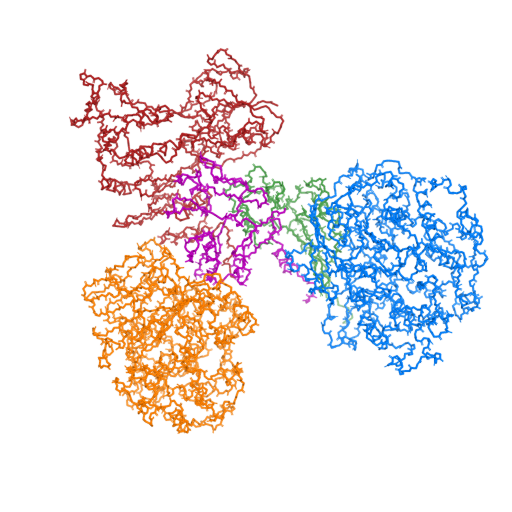85 167.782 128.564 1.00 43.70 29 LEU E C 1
ATOM 10629 O O . LEU D 3 29 ? 152.966 167.926 128.676 1.00 43.70 29 LEU E O 1
ATOM 10634 N N . LEU D 3 30 ? 154.986 167.515 129.593 1.00 42.90 30 LEU E N 1
ATOM 10635 C CA . LEU D 3 30 ? 154.504 167.338 130.957 1.00 42.90 30 LEU E CA 1
ATOM 10636 C C . LEU D 3 30 ? 155.243 168.309 131.863 1.00 42.90 30 LEU E C 1
ATOM 10637 O O . LEU D 3 30 ? 156.477 168.359 131.841 1.00 42.90 30 LEU E O 1
ATOM 10642 N N . PHE D 3 31 ? 154.501 169.074 132.662 1.00 47.02 31 PHE E N 1
ATOM 10643 C CA . PHE D 3 31 ? 155.095 170.134 133.461 1.00 47.02 31 PHE E CA 1
ATOM 10644 C C . PHE D 3 31 ? 154.837 169.913 134.945 1.00 47.02 31 PHE E C 1
ATOM 10645 O O . PHE D 3 31 ? 153.846 169.291 135.338 1.00 47.02 31 PHE E O 1
ATOM 10653 N N . GLY D 3 32 ? 155.745 170.438 135.765 1.00 48.35 32 GLY E N 1
ATOM 10654 C CA . GLY D 3 32 ? 155.638 170.374 137.207 1.00 48.35 32 GLY E CA 1
ATOM 10655 C C . GLY D 3 32 ? 156.322 171.578 137.818 1.00 48.35 32 GLY E C 1
ATOM 10656 O O . GLY D 3 32 ? 156.918 172.397 137.117 1.00 48.35 32 GLY E O 1
ATOM 10657 N N . SER D 3 33 ? 156.235 171.682 139.144 1.00 51.91 33 SER E N 1
ATOM 10658 C CA . SER D 3 33 ? 156.808 172.829 139.838 1.00 51.91 33 SER E CA 1
ATOM 10659 C C . SER D 3 33 ? 157.748 172.407 140.960 1.00 51.91 33 SER E C 1
ATOM 10660 O O . SER D 3 33 ? 158.713 173.114 141.267 1.00 51.91 33 SER E O 1
ATOM 10663 N N . GLU D 3 34 ? 157.474 171.264 141.580 1.00 54.80 34 GLU E N 1
ATOM 10664 C CA . GLU D 3 34 ? 158.275 170.803 142.701 1.00 54.80 34 GLU E CA 1
ATOM 10665 C C . GLU D 3 34 ? 159.606 170.235 142.216 1.00 54.80 34 GLU E C 1
ATOM 10666 O O . GLU D 3 34 ? 159.747 169.796 141.071 1.00 54.80 34 GLU E O 1
ATOM 10672 N N . ASP D 3 35 ? 160.593 170.248 143.113 1.00 58.92 35 ASP E N 1
ATOM 10673 C CA . ASP D 3 35 ? 161.935 169.757 142.800 1.00 58.92 35 ASP E CA 1
ATOM 10674 C C . ASP D 3 35 ? 162.060 168.296 143.232 1.00 58.92 35 ASP E C 1
ATOM 10675 O O . ASP D 3 35 ? 162.824 167.932 144.127 1.00 58.92 35 ASP E O 1
ATOM 10680 N N . ALA D 3 36 ? 161.279 167.453 142.563 1.00 51.05 36 ALA E N 1
ATOM 10681 C CA . ALA D 3 36 ? 161.280 166.018 142.806 1.00 51.05 36 ALA E CA 1
ATOM 10682 C C . ALA D 3 36 ? 160.677 165.299 141.606 1.00 51.05 36 ALA E C 1
ATOM 10683 O O . ALA D 3 36 ? 159.906 165.901 140.849 1.00 51.05 36 ALA E O 1
ATOM 10685 N N . PRO D 3 37 ? 161.004 164.028 141.391 1.00 42.32 37 PRO E N 1
ATOM 10686 C CA . PRO D 3 37 ? 160.322 163.247 140.352 1.00 42.32 37 PRO E CA 1
ATOM 10687 C C . PRO D 3 37 ? 158.852 163.071 140.687 1.00 42.32 37 PRO E C 1
ATOM 10688 O O . PRO D 3 37 ? 158.446 163.296 141.838 1.00 42.32 37 PRO E O 1
ATOM 10692 N N . PRO D 3 38 ? 158.012 162.705 139.700 1.00 37.01 38 PRO E N 1
ATOM 10693 C CA . PRO D 3 38 ? 156.586 162.474 139.977 1.00 37.01 38 PRO E CA 1
ATOM 10694 C C . PRO D 3 38 ? 156.343 161.487 141.108 1.00 37.01 38 PRO E C 1
ATOM 10695 O O . PRO D 3 38 ? 156.736 160.321 141.019 1.00 37.01 38 PRO E O 1
ATOM 10699 N N . TYR D 3 39 ? 155.705 161.953 142.179 1.00 36.93 39 TYR E N 1
ATOM 10700 C CA . TYR D 3 39 ? 155.509 161.160 143.382 1.00 36.93 39 TYR E CA 1
ATOM 10701 C C . TYR D 3 39 ? 154.085 161.319 143.892 1.00 36.93 39 TYR E C 1
ATOM 10702 O O . TYR D 3 39 ? 153.432 162.337 143.653 1.00 36.93 39 TYR E O 1
ATOM 10711 N N . SER D 3 40 ? 153.615 160.302 144.605 1.00 30.93 40 SER E N 1
ATOM 10712 C CA . SER D 3 40 ? 152.339 160.390 145.297 1.00 30.93 40 SER E CA 1
ATOM 10713 C C . SER D 3 40 ? 152.549 160.980 146.683 1.00 30.93 40 SER E C 1
ATOM 10714 O O . SER D 3 40 ? 153.459 160.574 147.409 1.00 30.93 40 SER E O 1
ATOM 10717 N N . ARG D 3 41 ? 151.713 161.951 147.044 1.00 35.51 41 ARG E N 1
ATOM 10718 C CA . ARG D 3 41 ? 151.707 162.477 148.400 1.00 35.51 41 ARG E CA 1
ATOM 10719 C C . ARG D 3 41 ? 150.977 161.564 149.374 1.00 35.51 41 ARG E C 1
ATOM 10720 O O . ARG D 3 41 ? 151.218 161.656 150.584 1.00 35.51 41 ARG E O 1
ATOM 10728 N N . MET D 3 42 ? 150.135 160.658 148.866 1.00 30.49 42 MET E N 1
ATOM 10729 C CA . MET D 3 42 ? 149.403 159.711 149.700 1.00 30.49 42 MET E CA 1
ATOM 10730 C C . MET D 3 42 ? 150.316 158.894 150.603 1.00 30.49 42 MET E C 1
ATOM 10731 O O . MET D 3 42 ? 149.905 158.513 151.704 1.00 30.49 42 MET E O 1
ATOM 10736 N N . ALA D 3 43 ? 151.549 158.633 150.173 1.00 32.01 43 ALA E N 1
ATOM 10737 C CA . ALA D 3 43 ? 152.494 157.827 150.932 1.00 32.01 43 ALA E CA 1
ATOM 10738 C C . ALA D 3 43 ? 153.438 158.679 151.774 1.00 32.01 43 ALA E C 1
ATOM 10739 O O . ALA D 3 43 ? 154.553 158.253 152.078 1.00 32.01 43 ALA E O 1
ATOM 10741 N N . ILE D 3 44 ? 153.018 159.884 152.150 1.00 34.07 44 ILE E N 1
ATOM 10742 C CA . ILE D 3 44 ? 153.781 160.677 153.119 1.00 34.07 44 ILE E CA 1
ATOM 10743 C C . ILE D 3 44 ? 153.697 160.110 154.540 1.00 34.07 44 ILE E C 1
ATOM 10744 O O . ILE D 3 44 ? 154.737 160.071 155.216 1.00 34.07 44 ILE E O 1
ATOM 10749 N N . PRO D 3 45 ? 152.533 159.669 155.058 1.00 34.28 45 PRO E N 1
ATOM 10750 C CA . PRO D 3 45 ? 152.522 159.151 156.443 1.00 34.28 45 PRO E CA 1
ATOM 10751 C C . PRO D 3 45 ? 153.453 157.975 156.698 1.00 34.28 45 PRO E C 1
ATOM 10752 O O . PRO D 3 45 ? 154.055 157.898 157.777 1.00 34.28 45 PRO E O 1
ATOM 10756 N N . TYR D 3 46 ? 153.600 157.058 155.741 1.00 30.78 46 TYR E N 1
ATOM 10757 C CA . TYR D 3 46 ? 154.485 155.918 155.956 1.00 30.78 46 TYR E CA 1
ATOM 10758 C C . TYR D 3 46 ? 155.951 156.330 155.934 1.00 30.78 46 TYR E C 1
ATOM 10759 O O . TYR D 3 46 ? 156.806 155.600 156.446 1.00 30.78 46 TYR E O 1
ATOM 10768 N N . LEU D 3 47 ? 156.262 157.483 155.342 1.00 34.35 47 LEU E N 1
ATOM 10769 C CA . LEU D 3 47 ? 157.587 158.066 155.518 1.00 34.35 47 LEU E CA 1
ATOM 10770 C C . LEU D 3 47 ? 157.791 158.514 156.959 1.00 34.35 47 LEU E C 1
ATOM 10771 O O . LEU D 3 47 ? 158.897 158.412 157.501 1.00 34.35 47 LEU E O 1
ATOM 10776 N N . LEU D 3 48 ? 156.730 159.023 157.593 1.00 42.74 48 LEU E N 1
ATOM 10777 C CA . LEU D 3 48 ? 156.840 159.513 158.963 1.00 42.74 48 LEU E CA 1
ATOM 10778 C C . LEU D 3 48 ? 157.047 158.370 159.948 1.00 42.74 48 LEU E C 1
ATOM 10779 O O . LEU D 3 48 ? 157.794 158.509 160.923 1.00 42.74 48 LEU E O 1
ATOM 10784 N N . GLU D 3 49 ? 156.381 157.236 159.715 1.00 44.39 49 GLU E N 1
ATOM 10785 C CA . GLU D 3 49 ? 156.537 156.082 160.594 1.00 44.39 49 GLU E CA 1
ATOM 10786 C C . GLU D 3 49 ? 157.948 155.513 160.533 1.00 44.39 49 GLU E C 1
ATOM 10787 O O . GLU D 3 49 ? 158.471 155.043 161.549 1.00 44.39 49 GLU E O 1
ATOM 10793 N N . GLY D 3 50 ? 158.577 155.548 159.361 1.00 46.59 50 GLY E N 1
ATOM 10794 C CA . GLY D 3 50 ? 159.893 154.980 159.169 1.00 46.59 50 GLY E CA 1
ATOM 10795 C C . GLY D 3 50 ? 159.918 153.666 158.423 1.00 46.59 50 GLY E C 1
ATOM 10796 O O . GLY D 3 50 ? 160.982 153.041 158.345 1.00 46.59 50 GLY E O 1
ATOM 10797 N N . ASN D 3 51 ? 158.781 153.226 157.879 1.00 47.22 51 ASN E N 1
ATOM 10798 C CA . ASN D 3 51 ? 158.735 151.951 157.169 1.00 47.22 51 ASN E CA 1
ATOM 10799 C C . ASN D 3 51 ? 159.557 151.993 155.886 1.00 47.22 51 ASN E C 1
ATOM 10800 O O . ASN D 3 51 ? 160.256 151.028 155.557 1.00 47.22 51 ASN E O 1
ATOM 10805 N N . ILE D 3 52 ? 159.482 153.098 155.144 1.00 41.28 52 ILE E N 1
ATOM 10806 C CA . ILE D 3 52 ? 160.141 153.216 153.852 1.00 41.28 52 ILE E CA 1
ATOM 10807 C C . ILE D 3 52 ? 161.008 154.467 153.838 1.00 41.28 52 ILE E C 1
ATOM 10808 O O . ILE D 3 52 ? 160.878 155.357 154.680 1.00 41.28 52 ILE E O 1
ATOM 10813 N N . ASP D 3 53 ? 161.915 154.512 152.867 1.00 46.09 53 ASP E N 1
ATOM 10814 C CA . ASP D 3 53 ? 162.718 155.695 152.618 1.00 46.09 53 ASP E CA 1
ATOM 10815 C C . ASP D 3 53 ? 161.921 156.691 151.775 1.00 46.09 53 ASP E C 1
ATOM 10816 O O . ASP D 3 53 ? 160.794 156.422 151.352 1.00 46.09 53 ASP E O 1
ATOM 10821 N N . GLU D 3 54 ? 162.514 157.865 151.545 1.00 44.69 54 GLU E N 1
ATOM 10822 C CA . GLU D 3 54 ? 161.871 158.861 150.694 1.00 44.69 54 GLU E CA 1
ATOM 10823 C C . GLU D 3 54 ? 161.714 158.357 149.266 1.00 44.69 54 GLU E C 1
ATOM 10824 O O . GLU D 3 54 ? 160.657 158.545 148.651 1.00 44.69 54 GLU E O 1
ATOM 10830 N N . SER D 3 55 ? 162.732 157.668 148.744 1.00 40.85 55 SER E N 1
ATOM 10831 C CA . SER D 3 55 ? 162.716 157.158 147.379 1.00 40.85 55 SER E CA 1
ATOM 10832 C C . SER D 3 55 ? 161.615 156.135 147.140 1.00 40.85 55 SER E C 1
ATOM 10833 O O . SER D 3 55 ? 161.317 155.834 145.980 1.00 40.85 55 SER E O 1
ATOM 10836 N N . GLY D 3 56 ? 161.014 155.592 148.196 1.00 37.21 56 GLY E N 1
ATOM 10837 C CA . GLY D 3 56 ? 159.882 154.706 148.043 1.00 37.21 56 GLY E CA 1
ATOM 10838 C C . GLY D 3 56 ? 158.563 155.391 147.772 1.00 37.21 56 GLY E C 1
ATOM 10839 O O . GLY D 3 56 ? 157.563 154.702 147.562 1.00 37.21 56 GLY E O 1
ATOM 10840 N N . THR D 3 57 ? 158.527 156.724 147.775 1.00 37.02 57 THR E N 1
ATOM 10841 C CA . THR D 3 57 ? 157.301 157.443 147.451 1.00 37.02 57 THR E CA 1
ATOM 10842 C C . THR D 3 57 ? 157.144 157.719 145.961 1.00 37.02 57 THR E C 1
ATOM 10843 O O . THR D 3 57 ? 156.120 158.281 145.560 1.00 37.02 57 THR E O 1
ATOM 10847 N N . TRP D 3 58 ? 158.120 157.338 145.140 1.00 34.97 58 TRP E N 1
ATOM 10848 C CA . TRP D 3 58 ? 158.093 157.689 143.727 1.00 34.97 58 TRP E CA 1
ATOM 10849 C C . TRP D 3 58 ? 157.014 156.909 142.987 1.00 34.97 58 TRP E C 1
ATOM 10850 O O . TRP D 3 58 ? 156.743 155.745 143.290 1.00 34.97 58 TRP E O 1
ATOM 10861 N N . LEU D 3 59 ? 156.396 157.568 142.006 1.00 29.31 59 LEU E N 1
ATOM 10862 C CA . LEU D 3 59 ? 155.302 156.964 141.253 1.00 29.31 59 LEU E CA 1
ATOM 10863 C C . LEU D 3 59 ? 155.801 155.922 140.259 1.00 29.31 59 LEU E C 1
ATOM 10864 O O . LEU D 3 59 ? 155.147 154.893 140.060 1.00 29.31 59 LEU E O 1
ATOM 10869 N N . ARG D 3 60 ? 156.938 156.173 139.613 1.00 32.14 60 ARG E N 1
ATOM 10870 C CA . ARG D 3 60 ? 157.527 155.234 138.664 1.00 32.14 60 ARG E CA 1
ATOM 10871 C C . ARG D 3 60 ? 158.987 155.026 139.033 1.00 32.14 60 ARG E C 1
ATOM 10872 O O . ARG D 3 60 ? 159.776 155.975 139.000 1.00 32.14 60 ARG E O 1
ATOM 10880 N N . LYS D 3 61 ? 159.347 153.786 139.371 1.00 35.11 61 LYS E N 1
ATOM 10881 C CA . LYS D 3 61 ? 160.678 153.492 139.886 1.00 35.11 61 LYS E CA 1
ATOM 10882 C C . LYS D 3 61 ? 161.619 152.879 138.859 1.00 35.11 61 LYS E C 1
ATOM 10883 O O . LYS D 3 61 ? 162.830 152.849 139.104 1.00 35.11 61 LYS E O 1
ATOM 10889 N N . SER D 3 62 ? 161.106 152.380 137.740 1.00 42.98 62 SER E N 1
ATOM 10890 C CA . SER D 3 62 ? 161.959 151.795 136.713 1.00 42.98 62 SER E CA 1
ATOM 10891 C C . SER D 3 62 ? 162.852 152.876 136.115 1.00 42.98 62 SER E C 1
ATOM 10892 O O . SER D 3 62 ? 162.338 153.914 135.671 1.00 42.98 62 SER E O 1
ATOM 10895 N N . PRO D 3 63 ? 164.173 152.690 136.097 1.00 47.55 63 PRO E N 1
ATOM 10896 C CA . PRO D 3 63 ? 165.067 153.776 135.676 1.00 47.55 63 PRO E CA 1
ATOM 10897 C C . PRO D 3 63 ? 164.900 154.115 134.203 1.00 47.55 63 PRO E C 1
ATOM 10898 O O . PRO D 3 63 ? 164.819 153.232 133.346 1.00 47.55 63 PRO E O 1
ATOM 10902 N N . GLY D 3 64 ? 164.864 155.413 133.917 1.00 45.51 64 GLY E N 1
ATOM 10903 C CA . GLY D 3 64 ? 164.676 155.881 132.552 1.00 45.51 64 GLY E CA 1
ATOM 10904 C C . GLY D 3 64 ? 163.348 155.484 131.947 1.00 45.51 64 GLY E C 1
ATOM 10905 O O . GLY D 3 64 ? 163.298 155.080 130.779 1.00 45.51 64 GLY E O 1
ATOM 10906 N N . HIS D 3 65 ? 162.264 155.583 132.720 1.00 43.10 65 HIS E N 1
ATOM 10907 C CA . HIS D 3 65 ? 160.960 155.164 132.218 1.00 43.10 65 HIS E CA 1
ATOM 10908 C C . HIS D 3 65 ? 160.374 156.174 131.241 1.00 43.10 65 HIS E C 1
ATOM 10909 O O . HIS D 3 65 ? 159.740 155.786 130.255 1.00 43.10 65 HIS E O 1
ATOM 10916 N N . PHE D 3 66 ? 160.562 157.466 131.494 1.00 43.72 66 PHE E N 1
ATOM 10917 C CA . PHE D 3 66 ? 160.000 158.494 130.619 1.00 43.72 66 PHE E CA 1
ATOM 10918 C C . PHE D 3 66 ? 160.965 158.866 129.498 1.00 43.72 66 PHE E C 1
ATOM 10919 O O . PHE D 3 66 ? 161.195 160.038 129.209 1.00 43.72 66 PHE E O 1
ATOM 10927 N N . ASP D 3 67 ? 161.545 157.851 128.859 1.00 47.28 67 ASP E N 1
ATOM 10928 C CA . ASP D 3 67 ? 162.329 158.043 127.647 1.00 47.28 67 ASP E CA 1
ATOM 10929 C C . ASP D 3 67 ? 161.894 157.048 126.581 1.00 47.28 67 ASP E C 1
ATOM 10930 O O . ASP D 3 67 ? 161.877 157.370 125.389 1.00 47.28 67 ASP E O 1
ATOM 10935 N N . ARG D 3 68 ? 161.543 155.833 127.008 1.00 47.07 68 ARG E N 1
ATOM 10936 C CA . ARG D 3 68 ? 161.116 154.806 126.065 1.00 47.07 68 ARG E CA 1
ATOM 10937 C C . ARG D 3 68 ? 159.765 155.137 125.448 1.00 47.07 68 ARG E C 1
ATOM 10938 O O . ARG D 3 68 ? 159.464 154.683 124.339 1.00 47.07 68 ARG E O 1
ATOM 10946 N N . LEU D 3 69 ? 158.940 155.914 126.144 1.00 43.82 69 LEU E N 1
ATOM 10947 C CA . LEU D 3 69 ? 157.660 156.356 125.614 1.00 43.82 69 LEU E CA 1
ATOM 10948 C C . LEU D 3 69 ? 157.741 157.716 124.933 1.00 43.82 69 LEU E C 1
ATOM 10949 O O . LEU D 3 69 ? 156.713 158.213 124.461 1.00 43.82 69 LEU E O 1
ATOM 10954 N N . ARG D 3 70 ? 158.931 158.320 124.880 1.00 43.73 70 ARG E N 1
ATOM 10955 C CA . ARG D 3 70 ? 159.179 159.588 124.188 1.00 43.73 70 ARG E CA 1
ATOM 10956 C C . ARG D 3 70 ? 158.292 160.706 124.739 1.00 43.73 70 ARG E C 1
ATOM 10957 O O . ARG D 3 70 ? 157.490 161.314 124.028 1.00 43.73 70 ARG E O 1
ATOM 10965 N N . ILE D 3 71 ? 158.453 160.966 126.034 1.00 44.17 71 ILE E N 1
ATOM 10966 C CA . ILE D 3 71 ? 157.712 162.005 126.738 1.00 44.17 71 ILE E CA 1
ATOM 10967 C C . ILE D 3 71 ? 158.703 163.033 127.261 1.00 44.17 71 ILE E C 1
ATOM 10968 O O . ILE D 3 71 ? 159.699 162.681 127.903 1.00 44.17 71 ILE E O 1
ATOM 10973 N N . HIS D 3 72 ? 158.431 164.303 126.984 1.00 49.11 72 HIS E N 1
ATOM 10974 C CA . HIS D 3 72 ? 159.322 165.398 127.340 1.00 49.11 72 HIS E CA 1
ATOM 10975 C C . HIS D 3 72 ? 158.950 165.933 128.716 1.00 49.11 72 HIS E C 1
ATOM 10976 O O . HIS D 3 72 ? 157.773 166.184 128.991 1.00 49.11 72 HIS E O 1
ATOM 10983 N N . GLU D 3 73 ? 159.952 166.101 129.576 1.00 51.14 73 GLU E N 1
ATOM 10984 C CA . GLU D 3 73 ? 159.764 166.611 130.928 1.00 51.14 73 GLU E CA 1
ATOM 10985 C C . GLU D 3 73 ? 160.432 167.972 131.061 1.00 51.14 73 GLU E C 1
ATOM 10986 O O . GLU D 3 73 ? 161.614 168.122 130.734 1.00 51.14 73 GLU E O 1
ATOM 10992 N N . MET D 3 74 ? 159.678 168.955 131.547 1.00 55.09 74 MET E N 1
ATOM 10993 C CA . MET D 3 74 ? 160.166 170.314 131.730 1.00 55.09 74 MET E CA 1
ATOM 10994 C C . MET D 3 74 ? 159.913 170.751 133.168 1.00 55.09 74 MET E C 1
ATOM 10995 O O . MET D 3 74 ? 159.351 170.009 133.979 1.00 55.09 74 MET E O 1
ATOM 11000 N N . ARG D 3 75 ? 160.339 171.973 133.482 1.00 59.00 75 ARG E N 1
ATOM 11001 C CA . ARG D 3 75 ? 160.135 172.563 134.797 1.00 59.00 75 ARG E CA 1
ATOM 11002 C C . ARG D 3 75 ? 159.706 174.012 134.632 1.00 59.00 75 ARG E C 1
ATOM 11003 O O . ARG D 3 75 ? 160.211 174.719 133.757 1.00 59.00 75 ARG E O 1
ATOM 11011 N N . GLY D 3 76 ? 158.783 174.445 135.471 1.00 57.79 76 GLY E N 1
ATOM 11012 C CA . GLY D 3 76 ? 158.282 175.805 135.430 1.00 57.79 76 GLY E CA 1
ATOM 11013 C C . GLY D 3 76 ? 156.875 175.881 135.982 1.00 57.79 76 GLY E C 1
ATOM 11014 O O . GLY D 3 76 ? 156.114 174.917 135.980 1.00 57.79 76 GLY E O 1
ATOM 11015 N N . ARG D 3 77 ? 156.519 177.069 136.462 1.00 63.46 77 ARG E N 1
ATOM 11016 C CA . ARG D 3 77 ? 155.225 177.321 137.082 1.00 63.46 77 ARG E CA 1
ATOM 11017 C C . ARG D 3 77 ? 154.406 178.229 136.176 1.00 63.46 77 ARG E C 1
ATOM 11018 O O . ARG D 3 77 ? 154.848 179.331 135.833 1.00 63.46 77 ARG E O 1
ATOM 11026 N N . ALA D 3 78 ? 153.218 177.767 135.792 1.00 61.47 78 ALA E N 1
ATOM 11027 C CA . ALA D 3 78 ? 152.348 178.553 134.927 1.00 61.47 78 ALA E CA 1
ATOM 11028 C C . ALA D 3 78 ? 151.761 179.732 135.689 1.00 61.47 78 ALA E C 1
ATOM 11029 O O . ALA D 3 78 ? 151.258 179.581 136.805 1.00 61.47 78 ALA E O 1
ATOM 11031 N N . VAL D 3 79 ? 151.822 180.915 135.080 1.00 66.63 79 VAL E N 1
ATOM 11032 C CA . VAL D 3 79 ? 151.335 182.113 135.753 1.00 66.63 79 VAL E CA 1
ATOM 11033 C C . VAL D 3 79 ? 150.342 182.863 134.871 1.00 66.63 79 VAL E C 1
ATOM 11034 O O . VAL D 3 79 ? 149.504 183.615 135.380 1.00 66.63 79 VAL E O 1
ATOM 11038 N N . SER D 3 80 ? 150.391 182.660 133.552 1.00 70.17 80 SER E N 1
ATOM 11039 C CA . SER D 3 80 ? 149.444 183.377 132.709 1.00 70.17 80 SER E CA 1
ATOM 11040 C C . SER D 3 80 ? 149.009 182.516 131.532 1.00 70.17 80 SER E C 1
ATOM 11041 O O . SER D 3 80 ? 149.806 181.770 130.957 1.00 70.17 80 SER E O 1
ATOM 11044 N N . LEU D 3 81 ? 147.737 182.659 131.164 1.00 73.53 81 LEU E N 1
ATOM 11045 C CA . LEU D 3 81 ? 147.128 181.926 130.061 1.00 73.53 81 LEU E CA 1
ATOM 11046 C C . LEU D 3 81 ? 146.458 182.918 129.121 1.00 73.53 81 LEU E C 1
ATOM 11047 O O . LEU D 3 81 ? 145.765 183.833 129.576 1.00 73.53 81 LEU E O 1
ATOM 11052 N N . ASP D 3 82 ? 146.657 182.734 127.816 1.00 77.38 82 ASP E N 1
ATOM 11053 C CA . ASP D 3 82 ? 146.024 183.552 126.783 1.00 77.38 82 ASP E CA 1
ATOM 11054 C C . ASP D 3 82 ? 145.291 182.597 125.847 1.00 77.38 82 ASP E C 1
ATOM 11055 O O . ASP D 3 82 ? 145.908 181.982 124.970 1.00 77.38 82 ASP E O 1
ATOM 11060 N N . SER D 3 83 ? 143.977 182.467 126.035 1.00 78.97 83 SER E N 1
ATOM 11061 C CA . SER D 3 83 ? 143.208 181.467 125.305 1.00 78.97 83 SER E CA 1
ATOM 11062 C C . SER D 3 83 ? 142.849 181.897 123.890 1.00 78.97 83 SER E C 1
ATOM 11063 O O . SER D 3 83 ? 142.457 181.046 123.085 1.00 78.97 83 SER E O 1
ATOM 11066 N N . GLU D 3 84 ? 142.959 183.187 123.569 1.00 83.77 84 GLU E N 1
ATOM 11067 C CA . GLU D 3 84 ? 142.557 183.649 122.243 1.00 83.77 84 GLU E CA 1
ATOM 11068 C C . GLU D 3 84 ? 143.527 183.169 121.171 1.00 83.77 84 GLU E C 1
ATOM 11069 O O . GLU D 3 84 ? 143.110 182.648 120.130 1.00 83.77 84 GLU E O 1
ATOM 11075 N N . ARG D 3 85 ? 144.826 183.338 121.408 1.00 81.24 85 ARG E N 1
ATOM 11076 C CA . ARG D 3 85 ? 145.855 182.889 120.481 1.00 81.24 85 ARG E CA 1
ATOM 11077 C C . ARG D 3 85 ? 146.687 181.743 121.048 1.00 81.24 85 ARG E C 1
ATOM 11078 O O . ARG D 3 85 ? 147.771 181.460 120.526 1.00 81.24 85 ARG E O 1
ATOM 11086 N N . ARG D 3 86 ? 146.194 181.079 122.100 1.00 71.28 86 ARG E N 1
ATOM 11087 C CA . ARG D 3 86 ? 146.741 179.821 122.616 1.00 71.28 86 ARG E CA 1
ATOM 11088 C C . ARG D 3 86 ? 148.206 179.966 123.043 1.00 71.28 86 ARG E C 1
ATOM 11089 O O . ARG D 3 86 ? 149.119 179.384 122.456 1.00 71.28 86 ARG E O 1
ATOM 11097 N N . ARG D 3 87 ? 148.411 180.761 124.091 1.00 74.42 87 ARG E N 1
ATOM 11098 C CA . ARG D 3 87 ? 149.739 181.063 124.607 1.00 74.42 87 ARG E CA 1
ATOM 11099 C C . ARG D 3 87 ? 149.777 180.822 126.111 1.00 74.42 87 ARG E C 1
ATOM 11100 O O . ARG D 3 87 ? 148.783 181.050 126.806 1.00 74.42 87 ARG E O 1
ATOM 11108 N N . ILE D 3 88 ? 150.922 180.357 126.617 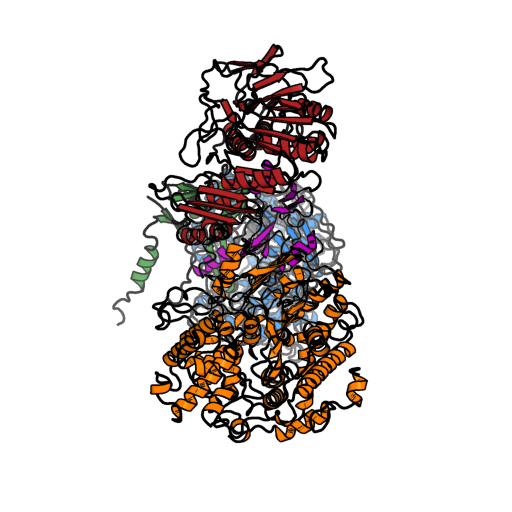1.00 69.72 88 ILE E N 1
ATOM 11109 C CA . ILE D 3 88 ? 151.120 180.143 128.046 1.00 69.72 88 ILE E CA 1
ATOM 11110 C C . ILE D 3 88 ? 152.405 180.841 128.462 1.00 69.72 88 ILE E C 1
ATOM 11111 O O . ILE D 3 88 ? 153.466 180.607 127.867 1.00 69.72 88 ILE E O 1
ATOM 11116 N N . LEU D 3 89 ? 152.310 181.684 129.488 1.00 68.87 89 LEU E N 1
ATOM 11117 C CA . LEU D 3 89 ? 153.437 182.452 129.990 1.00 68.87 89 LEU E CA 1
ATOM 11118 C C . LEU D 3 89 ? 153.821 181.917 131.362 1.00 68.87 89 LEU E C 1
ATOM 11119 O O . LEU D 3 89 ? 152.996 181.910 132.288 1.00 68.87 89 LEU E O 1
ATOM 11124 N N . PHE D 3 90 ? 155.072 181.480 131.481 1.00 68.69 90 PHE E N 1
ATOM 11125 C CA . PHE D 3 90 ? 155.634 180.895 132.688 1.00 68.69 90 PHE E CA 1
ATOM 11126 C C . PHE D 3 90 ? 156.377 181.955 133.494 1.00 68.69 90 PHE E C 1
ATOM 11127 O O . PHE D 3 90 ? 156.646 183.059 133.016 1.00 68.69 90 PHE E O 1
ATOM 11135 N N . ASP D 3 91 ? 156.712 181.598 134.735 1.00 75.48 91 ASP E N 1
ATOM 11136 C CA . ASP D 3 91 ? 157.314 182.561 135.651 1.00 75.48 91 ASP E CA 1
ATOM 11137 C C . ASP D 3 91 ? 158.752 182.922 135.290 1.00 75.48 91 ASP E C 1
ATOM 11138 O O . ASP D 3 91 ? 159.207 184.015 135.641 1.00 75.48 91 ASP E O 1
ATOM 11143 N N . ASP D 3 92 ? 159.470 182.041 134.597 1.00 81.69 92 ASP E N 1
ATOM 11144 C CA . ASP D 3 92 ? 160.883 182.263 134.314 1.00 81.69 92 ASP E CA 1
ATOM 11145 C C . ASP D 3 92 ? 161.125 183.211 133.146 1.00 81.69 92 ASP E C 1
ATOM 11146 O O . ASP D 3 92 ? 162.285 183.511 132.847 1.00 81.69 92 ASP E O 1
ATOM 11151 N N . GLY D 3 93 ? 160.071 183.686 132.482 1.00 81.32 93 GLY E N 1
ATOM 11152 C CA . GLY D 3 93 ? 160.186 184.565 131.347 1.00 81.32 93 GLY E CA 1
ATOM 11153 C C . GLY D 3 93 ? 160.056 183.863 130.010 1.00 81.32 93 GLY E C 1
ATOM 11154 O O . GLY D 3 93 ? 159.799 184.522 128.997 1.00 81.32 93 GLY E O 1
ATOM 11155 N N . HIS D 3 94 ? 160.224 182.544 129.986 1.00 81.99 94 HIS E N 1
ATOM 11156 C CA . HIS D 3 94 ? 160.040 181.782 128.762 1.00 81.99 94 HIS E CA 1
ATOM 11157 C C . HIS D 3 94 ? 158.550 181.665 128.441 1.00 81.99 94 HIS E C 1
ATOM 11158 O O . HIS D 3 94 ? 157.683 182.159 129.166 1.00 81.99 94 HIS E O 1
ATOM 11165 N N . PHE D 3 95 ? 158.250 180.992 127.334 1.00 77.27 95 PHE E N 1
ATOM 11166 C CA . PHE D 3 95 ? 156.905 180.984 126.779 1.00 77.27 95 PHE E CA 1
ATOM 11167 C C . PHE D 3 95 ? 156.655 179.661 126.069 1.00 77.27 95 PHE E C 1
ATOM 11168 O O . PHE D 3 95 ? 157.580 179.061 125.515 1.00 77.27 95 PHE E O 1
ATOM 11176 N N . GLU D 3 96 ? 155.399 179.203 126.086 1.00 69.60 96 GLU E N 1
ATOM 11177 C CA . GLU D 3 96 ? 155.056 177.965 125.398 1.00 69.60 96 GLU E CA 1
ATOM 11178 C C . GLU D 3 96 ? 153.745 178.122 124.638 1.00 69.60 96 GLU E C 1
ATOM 11179 O O . GLU D 3 96 ? 152.860 178.882 125.036 1.00 69.60 96 GLU E O 1
ATOM 11185 N N . SER D 3 97 ? 153.635 177.395 123.528 1.00 64.14 97 SER E N 1
ATOM 11186 C CA . SER D 3 97 ? 152.423 177.342 122.726 1.00 64.14 97 SER E CA 1
ATOM 11187 C C . SER D 3 97 ? 151.847 175.933 122.774 1.00 64.14 97 SER E C 1
ATOM 11188 O O . SER D 3 97 ? 152.548 174.967 123.083 1.00 64.14 97 SER E O 1
ATOM 11191 N N . TRP D 3 98 ? 150.559 175.819 122.459 1.00 59.26 98 TRP E N 1
ATOM 11192 C CA . TRP D 3 98 ? 149.860 174.556 122.639 1.00 59.26 98 TRP E CA 1
ATOM 11193 C C . TRP D 3 98 ? 148.765 174.412 121.594 1.00 59.26 98 TRP E C 1
ATOM 11194 O O . TRP D 3 98 ? 148.384 175.370 120.918 1.00 59.26 98 TRP E O 1
ATOM 11205 N N . ASP D 3 99 ? 148.267 173.187 121.470 1.00 57.15 99 ASP E N 1
ATOM 11206 C CA . ASP D 3 99 ? 147.102 172.863 120.656 1.00 57.15 99 ASP E CA 1
ATOM 11207 C C . ASP D 3 99 ? 145.960 172.293 121.479 1.00 57.15 99 ASP E C 1
ATOM 11208 O O . ASP D 3 99 ? 144.800 172.635 121.239 1.00 57.15 99 ASP E O 1
ATOM 11213 N N . ARG D 3 100 ? 146.263 171.420 122.437 1.00 49.32 100 ARG E N 1
ATOM 11214 C CA . ARG D 3 100 ? 145.309 170.944 123.427 1.00 49.32 100 ARG E CA 1
ATOM 11215 C C . ARG D 3 100 ? 145.931 171.111 124.803 1.00 49.32 100 ARG E C 1
ATOM 11216 O O . ARG D 3 100 ? 147.144 170.950 124.963 1.00 49.32 100 ARG E O 1
ATOM 11224 N N . LEU D 3 101 ? 145.106 171.436 125.793 1.00 43.57 101 LEU E N 1
ATOM 11225 C CA . LEU D 3 101 ? 145.584 171.687 127.144 1.00 43.57 101 LEU E CA 1
ATOM 11226 C C . LEU D 3 101 ? 144.789 170.862 128.142 1.00 43.57 101 LEU E C 1
ATOM 11227 O O . LEU D 3 101 ? 143.575 170.704 127.999 1.00 43.57 101 LEU E O 1
ATOM 11232 N N . LEU D 3 102 ? 145.484 170.338 129.148 1.00 39.48 102 LEU E N 1
ATOM 11233 C CA . LEU D 3 102 ? 144.871 169.634 130.267 1.00 39.48 102 LEU E CA 1
ATOM 11234 C C . LEU D 3 102 ? 145.358 170.265 131.562 1.00 39.48 102 LEU E C 1
ATOM 11235 O O . LEU D 3 102 ? 146.563 170.471 131.739 1.00 39.48 102 LEU E O 1
ATOM 11240 N N . ILE D 3 103 ? 144.430 170.574 132.461 1.00 41.14 103 ILE E N 1
ATOM 11241 C CA . ILE D 3 103 ? 144.749 171.200 133.740 1.00 41.14 103 ILE E CA 1
ATOM 11242 C C . ILE D 3 103 ? 144.540 170.169 134.839 1.00 41.14 103 ILE E C 1
ATOM 11243 O O . ILE D 3 103 ? 143.413 169.713 135.066 1.00 41.14 103 ILE E O 1
ATOM 11248 N N . ALA D 3 104 ? 145.624 169.803 135.518 1.00 40.56 104 ALA E N 1
ATOM 11249 C CA . ALA D 3 104 ? 145.593 168.835 136.611 1.00 40.56 104 ALA E CA 1
ATOM 11250 C C . ALA D 3 104 ? 146.437 169.345 137.774 1.00 40.56 104 ALA E C 1
ATOM 11251 O O . ALA D 3 104 ? 147.285 168.637 138.317 1.00 40.56 104 ALA E O 1
ATOM 11253 N N . THR D 3 105 ? 146.211 170.598 138.165 1.00 41.72 105 THR E N 1
ATOM 11254 C CA . THR D 3 105 ? 147.071 171.278 139.125 1.00 41.72 105 THR E CA 1
ATOM 11255 C C . THR D 3 105 ? 146.750 170.959 140.582 1.00 41.72 105 THR E C 1
ATOM 11256 O O . THR D 3 105 ? 147.480 171.418 141.466 1.00 41.72 105 THR E O 1
ATOM 11260 N N . GLY D 3 106 ? 145.691 170.206 140.862 1.00 44.54 106 GLY E N 1
ATOM 11261 C CA . GLY D 3 106 ? 145.462 169.781 142.232 1.00 44.54 106 GLY E CA 1
ATOM 11262 C C . GLY D 3 106 ? 144.977 170.889 143.160 1.00 44.54 106 GLY E C 1
ATOM 11263 O O . GLY D 3 106 ? 144.405 171.897 142.742 1.00 44.54 106 GLY E O 1
ATOM 11264 N N . SER D 3 107 ? 145.223 170.678 144.452 1.00 48.79 107 SER E N 1
ATOM 11265 C CA . SER D 3 107 ? 144.747 171.563 145.506 1.00 48.79 107 SER E CA 1
ATOM 11266 C C . SER D 3 107 ? 145.890 171.914 146.451 1.00 48.79 107 SER E C 1
ATOM 11267 O O . SER D 3 107 ? 146.978 171.336 146.392 1.00 48.79 107 SER E O 1
ATOM 11270 N N . HIS D 3 108 ? 145.629 172.875 147.329 1.00 54.52 108 HIS E N 1
ATOM 11271 C CA . HIS D 3 108 ? 146.598 173.369 148.294 1.00 54.52 108 HIS E CA 1
ATOM 11272 C C . HIS D 3 108 ? 145.896 173.590 149.626 1.00 54.52 108 HIS E C 1
ATOM 11273 O O . HIS D 3 108 ? 144.697 173.888 149.657 1.00 54.52 108 HIS E O 1
ATOM 11280 N N . PRO D 3 109 ? 146.614 173.461 150.742 1.00 56.29 109 PRO E N 1
ATOM 11281 C CA . PRO D 3 109 ? 145.979 173.633 152.052 1.00 56.29 109 PRO E CA 1
ATOM 11282 C C . PRO D 3 109 ? 145.734 175.097 152.390 1.00 56.29 109 PRO E C 1
ATOM 11283 O O . PRO D 3 109 ? 146.332 176.011 151.821 1.00 56.29 109 PRO E O 1
ATOM 11287 N N . VAL D 3 110 ? 144.832 175.302 153.349 1.00 65.43 110 VAL E N 1
ATOM 11288 C CA . VAL D 3 110 ? 144.414 176.632 153.778 1.00 65.43 110 VAL E CA 1
ATOM 11289 C C . VAL D 3 110 ? 144.671 176.761 155.275 1.00 65.43 110 VAL E C 1
ATOM 11290 O O . VAL D 3 110 ? 144.520 175.789 156.024 1.00 65.43 110 VAL E O 1
ATOM 11294 N N . ARG D 3 111 ? 145.107 177.957 155.706 1.00 76.69 111 ARG E N 1
ATOM 11295 C CA . ARG D 3 111 ? 145.400 178.236 157.107 1.00 76.69 111 ARG E CA 1
ATOM 11296 C C . ARG D 3 111 ? 144.314 179.112 157.711 1.00 76.69 111 ARG E C 1
ATOM 11297 O O . ARG D 3 111 ? 143.935 180.123 157.102 1.00 76.69 111 ARG E O 1
ATOM 11305 N N . PRO D 3 112 ? 143.781 178.757 158.882 1.00 82.98 112 PRO E N 1
ATOM 11306 C CA . PRO D 3 112 ? 142.862 179.662 159.568 1.00 82.98 112 PRO E CA 1
ATOM 11307 C C . PRO D 3 112 ? 143.577 180.928 160.004 1.00 82.98 112 PRO E C 1
ATOM 11308 O O . PRO D 3 112 ? 144.796 180.916 160.244 1.00 82.98 112 PRO E O 1
ATOM 11312 N N . PRO D 3 113 ? 142.858 182.054 160.120 1.00 86.60 113 PRO E N 1
ATOM 11313 C CA . PRO D 3 113 ? 143.503 183.337 160.479 1.00 86.60 113 PRO E CA 1
ATOM 11314 C C . PRO D 3 113 ? 143.633 183.538 161.987 1.00 86.60 113 PRO E C 1
ATOM 11315 O O . PRO D 3 113 ? 142.937 184.346 162.616 1.00 86.60 113 PRO E O 1
ATOM 11319 N N . ILE D 3 114 ? 144.557 182.795 162.587 1.00 92.27 114 ILE E N 1
ATOM 11320 C CA . ILE D 3 114 ? 144.820 182.861 164.023 1.00 92.27 114 ILE E CA 1
ATOM 11321 C C . ILE D 3 114 ? 146.082 183.691 164.232 1.00 92.27 114 ILE E C 1
ATOM 11322 O O . ILE D 3 114 ? 147.041 183.546 163.461 1.00 92.27 114 ILE E O 1
ATOM 11327 N N . PRO D 3 115 ? 146.118 184.596 165.214 1.00 94.58 115 PRO E N 1
ATOM 11328 C CA . PRO D 3 115 ? 147.352 185.351 165.471 1.00 94.58 115 PRO E CA 1
ATOM 11329 C C . PRO D 3 115 ? 148.505 184.436 165.856 1.00 94.58 115 PRO E C 1
ATOM 11330 O O . PRO D 3 115 ? 148.334 183.464 166.594 1.00 94.58 115 PRO E O 1
ATOM 11334 N N . GLY D 3 116 ? 149.692 184.764 165.349 1.00 93.26 116 GLY E N 1
ATOM 11335 C CA . GLY D 3 116 ? 150.865 183.956 165.615 1.00 93.26 116 GLY E CA 1
ATOM 11336 C C . GLY D 3 116 ? 150.886 182.610 164.930 1.00 93.26 116 GLY E C 1
ATOM 11337 O O . GLY D 3 116 ? 151.518 181.680 165.437 1.00 93.26 116 GLY E O 1
ATOM 11338 N N . ILE D 3 117 ? 150.210 182.472 163.783 1.00 89.47 117 ILE E N 1
ATOM 11339 C CA . ILE D 3 117 ? 150.168 181.194 163.073 1.00 89.47 117 ILE E CA 1
ATOM 11340 C C . ILE D 3 117 ? 151.353 181.009 162.139 1.00 89.47 117 ILE E C 1
ATOM 11341 O O . ILE D 3 117 ? 151.507 179.930 161.550 1.00 89.47 117 ILE E O 1
ATOM 11346 N N . ASP D 3 118 ? 152.217 182.016 162.000 1.00 88.81 118 ASP E N 1
ATOM 11347 C CA . ASP D 3 118 ? 153.390 181.931 161.137 1.00 88.81 118 ASP E CA 1
ATOM 11348 C C . ASP D 3 118 ? 154.676 181.721 161.934 1.00 88.81 118 ASP E C 1
ATOM 11349 O O . ASP D 3 118 ? 155.763 182.080 161.476 1.00 88.81 118 ASP E O 1
ATOM 11354 N N . LEU D 3 119 ? 154.563 181.151 163.127 1.00 89.72 119 LEU E N 1
ATOM 11355 C CA . LEU D 3 119 ? 155.728 180.810 163.927 1.00 89.72 119 LEU E CA 1
ATOM 11356 C C . LEU D 3 119 ? 156.422 179.578 163.349 1.00 89.72 119 LEU E C 1
ATOM 11357 O O . LEU D 3 119 ? 155.795 178.769 162.660 1.00 89.72 119 LEU E O 1
ATOM 11362 N N . PRO D 3 120 ? 157.730 179.427 163.591 1.00 88.72 120 PRO E N 1
ATOM 11363 C CA . PRO D 3 120 ? 158.460 178.295 162.989 1.00 88.72 120 PRO E CA 1
ATOM 11364 C C . PRO D 3 120 ? 157.965 176.922 163.416 1.00 88.72 120 PRO E C 1
ATOM 11365 O O . PRO D 3 120 ? 158.138 175.957 162.663 1.00 88.72 120 PRO E O 1
ATOM 11369 N N . GLU D 3 121 ? 157.355 176.798 164.592 1.00 88.31 121 GLU E N 1
ATOM 11370 C CA . GLU D 3 121 ? 156.948 175.490 165.091 1.00 88.31 121 GLU E CA 1
ATOM 11371 C C . GLU D 3 121 ? 155.547 175.085 164.654 1.00 88.31 121 GLU E C 1
ATOM 11372 O O . GLU D 3 121 ? 155.059 174.042 165.100 1.00 88.31 121 GLU E O 1
ATOM 11378 N N . VAL D 3 122 ? 154.887 175.873 163.811 1.00 83.08 122 VAL E N 1
ATOM 11379 C CA . VAL D 3 122 ? 153.569 175.534 163.285 1.00 83.08 122 VAL E CA 1
ATOM 11380 C C . VAL D 3 122 ? 153.737 175.109 161.833 1.00 83.08 122 VAL E C 1
ATOM 11381 O O . VAL D 3 122 ? 154.122 175.919 160.982 1.00 83.08 122 VAL E O 1
ATOM 11385 N N . GLN D 3 123 ? 153.449 173.841 161.546 1.00 76.31 123 GLN E N 1
ATOM 11386 C CA . GLN D 3 123 ? 153.638 173.287 160.214 1.00 76.31 123 GLN E CA 1
ATOM 11387 C C . GLN D 3 123 ? 152.385 172.546 159.776 1.00 76.31 123 GLN E C 1
ATOM 11388 O O . GLN D 3 123 ? 151.646 172.000 160.599 1.00 76.31 123 GLN E O 1
ATOM 11394 N N . THR D 3 124 ? 152.155 172.536 158.469 1.00 64.32 124 THR E N 1
ATOM 11395 C CA . THR D 3 124 ? 151.154 171.686 157.845 1.00 64.32 124 THR E CA 1
ATOM 11396 C C . THR D 3 124 ? 151.818 170.407 157.352 1.00 64.32 124 THR E C 1
ATOM 11397 O O . THR D 3 124 ? 153.034 170.238 157.453 1.00 64.32 124 THR E O 1
ATOM 11401 N N . CYS D 3 125 ? 151.005 169.496 156.825 1.00 56.26 125 CYS E N 1
ATOM 11402 C CA . CYS D 3 125 ? 151.500 168.232 156.281 1.00 56.26 125 CYS E CA 1
ATOM 11403 C C . CYS D 3 125 ? 150.895 168.033 154.895 1.00 56.26 125 CYS E C 1
ATOM 11404 O O . CYS D 3 125 ? 149.864 167.373 154.744 1.00 56.26 125 CYS E O 1
ATOM 11407 N N . TRP D 3 126 ? 151.535 168.604 153.889 1.00 49.00 126 TRP E N 1
ATOM 11408 C CA . TRP D 3 126 ? 151.076 168.442 152.515 1.00 49.00 126 TRP E CA 1
ATOM 11409 C C . TRP D 3 126 ? 152.178 168.006 151.560 1.00 49.00 126 TRP E C 1
ATOM 11410 O O . TRP D 3 126 ? 151.903 167.248 150.627 1.00 49.00 126 TRP E O 1
ATOM 11421 N N . THR D 3 127 ? 153.415 168.458 151.767 1.00 57.39 127 THR E N 1
ATOM 11422 C CA . THR D 3 127 ? 154.492 168.166 150.826 1.00 57.39 127 THR E CA 1
ATOM 11423 C C . THR D 3 127 ? 155.699 167.530 151.507 1.00 57.39 127 THR E C 1
ATOM 11424 O O . THR D 3 127 ? 155.642 167.181 152.690 1.00 57.39 127 THR E O 1
ATOM 11428 N N . LEU D 3 128 ? 156.797 167.373 150.761 1.00 59.59 128 LEU E N 1
ATOM 11429 C CA . LEU D 3 128 ? 157.973 166.682 151.282 1.00 59.59 128 LEU E CA 1
ATOM 11430 C C . LEU D 3 128 ? 158.770 167.550 152.250 1.00 59.59 128 LEU E C 1
ATOM 11431 O O . LEU D 3 128 ? 159.331 167.036 153.223 1.00 59.59 128 LEU E O 1
ATOM 11436 N N . GLU D 3 129 ? 158.852 168.859 151.991 1.00 65.89 129 GLU E N 1
ATOM 11437 C CA . GLU D 3 129 ? 159.559 169.750 152.907 1.00 65.89 129 GLU E CA 1
ATOM 11438 C C . GLU D 3 129 ? 158.874 169.796 154.266 1.00 65.89 129 GLU E C 1
ATOM 11439 O O . GLU D 3 129 ? 159.540 169.825 155.310 1.00 65.89 129 GLU E O 1
ATOM 11445 N N . ASP D 3 130 ? 157.539 169.801 154.271 1.00 66.14 130 ASP E N 1
ATOM 11446 C CA . ASP D 3 130 ? 156.799 169.742 155.526 1.00 66.14 130 ASP E CA 1
ATOM 11447 C C . ASP D 3 130 ? 157.070 168.437 156.263 1.00 66.14 130 ASP E C 1
ATOM 11448 O O . ASP D 3 130 ? 157.205 168.427 157.492 1.00 66.14 130 ASP E O 1
ATOM 11453 N N . ALA D 3 131 ? 157.147 167.324 155.528 1.00 65.85 131 ALA E N 1
ATOM 11454 C CA . ALA D 3 131 ? 157.466 166.043 156.150 1.00 65.85 131 ALA E CA 1
ATOM 11455 C C . ALA D 3 131 ? 158.862 166.057 156.760 1.00 65.85 131 ALA E C 1
ATOM 11456 O O . ALA D 3 131 ? 159.071 165.531 157.859 1.00 65.85 131 ALA E O 1
ATOM 11458 N N . ARG D 3 132 ? 159.830 166.656 156.061 1.00 67.26 132 ARG E N 1
ATOM 11459 C CA . ARG D 3 132 ? 161.181 166.759 156.606 1.00 67.26 132 ARG E CA 1
ATOM 11460 C C . ARG D 3 132 ? 161.208 167.608 157.871 1.00 67.26 132 ARG E C 1
ATOM 11461 O O . ARG D 3 132 ? 161.876 167.253 158.849 1.00 67.26 132 ARG E O 1
ATOM 11469 N N . ALA D 3 133 ? 160.485 168.732 157.871 1.00 70.36 133 ALA E N 1
ATOM 11470 C CA . ALA D 3 133 ? 160.439 169.581 159.060 1.00 70.36 133 ALA E CA 1
ATOM 11471 C C . ALA D 3 133 ? 159.782 168.862 160.234 1.00 70.36 133 ALA E C 1
ATOM 11472 O O . ALA D 3 133 ? 160.259 168.949 161.375 1.00 70.36 133 ALA E O 1
ATOM 11474 N N . ILE D 3 134 ? 158.689 168.141 159.970 1.00 69.55 134 ILE E N 1
ATOM 11475 C CA . ILE D 3 134 ? 158.006 167.394 161.021 1.00 69.55 134 ILE E CA 1
ATOM 11476 C C . ILE D 3 134 ? 158.918 166.311 161.584 1.00 69.55 134 ILE E C 1
ATOM 11477 O O . ILE D 3 134 ? 159.004 166.124 162.804 1.00 69.55 134 ILE E O 1
ATOM 11482 N N . ALA D 3 135 ? 159.629 165.596 160.708 1.00 71.48 135 ALA E N 1
ATOM 11483 C CA . ALA D 3 135 ? 160.558 164.566 161.164 1.00 71.48 135 ALA E CA 1
ATOM 11484 C C . ALA D 3 135 ? 161.694 165.165 161.982 1.00 71.48 135 ALA E C 1
ATOM 11485 O O . ALA D 3 135 ? 162.166 164.550 162.944 1.00 71.48 135 ALA E O 1
ATOM 11487 N N . ARG D 3 136 ? 162.157 166.358 161.603 1.00 75.60 136 ARG E N 1
ATOM 11488 C CA . ARG D 3 136 ? 163.195 167.025 162.381 1.00 75.60 136 ARG E CA 1
ATOM 11489 C C . ARG D 3 136 ? 162.692 167.410 163.767 1.00 75.60 136 ARG E C 1
ATOM 11490 O O . ARG D 3 136 ? 163.429 167.298 164.753 1.00 75.60 136 ARG E O 1
ATOM 11498 N N . PHE D 3 137 ? 161.443 167.870 163.864 1.00 80.63 137 PHE E N 1
ATOM 11499 C CA . PHE D 3 137 ? 160.933 168.359 165.141 1.00 80.63 137 PHE E CA 1
ATOM 11500 C C . PHE D 3 137 ? 160.335 167.271 166.022 1.00 80.63 137 PHE E C 1
ATOM 11501 O O . PHE D 3 137 ? 160.416 167.374 167.251 1.00 80.63 137 PHE E O 1
ATOM 11509 N N . ALA D 3 138 ? 159.742 166.230 165.438 1.00 80.35 138 ALA E N 1
ATOM 11510 C CA . ALA D 3 138 ? 159.037 165.216 166.228 1.00 80.35 138 ALA E CA 1
ATOM 11511 C C . ALA D 3 138 ? 160.003 164.128 166.704 1.00 80.35 138 ALA E C 1
ATOM 11512 O O . ALA D 3 138 ? 159.942 162.963 166.308 1.00 80.35 138 ALA E O 1
ATOM 11514 N N . THR D 3 139 ? 160.894 164.536 167.608 1.00 85.78 139 THR E N 1
ATOM 11515 C CA . THR D 3 139 ? 161.755 163.656 168.376 1.00 85.78 139 THR E CA 1
ATOM 11516 C C . THR D 3 139 ? 160.908 162.862 169.368 1.00 85.78 139 THR E C 1
ATOM 11517 O O . THR D 3 139 ? 159.840 163.323 169.776 1.00 85.78 139 THR E O 1
ATOM 11521 N N . PRO D 3 140 ? 161.320 161.639 169.733 1.00 85.50 140 PRO E N 1
ATOM 11522 C CA . PRO D 3 140 ? 160.554 160.906 170.748 1.00 85.50 140 PRO E CA 1
ATOM 11523 C C . PRO D 3 140 ? 160.585 161.607 172.093 1.00 85.50 140 PRO E C 1
ATOM 11524 O O . PRO D 3 140 ? 161.613 162.144 172.519 1.00 85.50 140 PRO E O 1
ATOM 11528 N N . GLY D 3 141 ? 159.442 161.578 172.770 1.00 85.51 141 GLY E N 1
ATOM 11529 C CA . GLY D 3 141 ? 159.275 162.294 174.028 1.00 85.51 141 GLY E CA 1
ATOM 11530 C C . GLY D 3 141 ? 158.878 163.746 173.897 1.00 85.51 141 GLY E C 1
ATOM 11531 O O . GLY D 3 141 ? 158.836 164.444 174.911 1.00 85.51 141 GLY E O 1
ATOM 11532 N N . ALA D 3 142 ? 158.577 164.219 172.686 1.00 84.85 142 ALA E N 1
ATOM 11533 C CA . ALA D 3 142 ? 158.231 165.616 172.472 1.00 84.85 142 ALA E CA 1
ATOM 11534 C C . ALA D 3 142 ? 156.743 165.851 172.737 1.00 84.85 142 ALA E C 1
ATOM 11535 O O . ALA D 3 142 ? 155.988 164.937 173.083 1.00 84.85 142 ALA E O 1
ATOM 11537 N N . ARG D 3 143 ? 156.314 167.100 172.571 1.00 86.23 143 ARG E N 1
ATOM 11538 C CA . ARG D 3 143 ? 154.934 167.508 172.807 1.00 86.23 143 ARG E CA 1
ATOM 11539 C C . ARG D 3 143 ? 154.327 168.014 171.507 1.00 86.23 143 ARG E C 1
ATOM 11540 O O . ARG D 3 143 ? 154.913 168.867 170.833 1.00 86.23 143 ARG E O 1
ATOM 11548 N N . VAL D 3 144 ? 153.152 167.484 171.157 1.00 77.74 144 VAL E N 1
ATOM 11549 C CA . VAL D 3 144 ? 152.498 167.758 169.885 1.00 77.74 144 VAL E CA 1
ATOM 11550 C C . VAL D 3 144 ? 151.051 168.154 170.153 1.00 77.74 144 VAL E C 1
ATOM 11551 O O . VAL D 3 144 ? 150.389 167.612 171.040 1.00 77.74 144 VAL E O 1
ATOM 11555 N N . LEU D 3 145 ? 150.567 169.124 169.377 1.00 71.27 145 LEU E N 1
ATOM 11556 C CA . LEU D 3 145 ? 149.168 169.532 169.420 1.00 71.27 145 LEU E CA 1
ATOM 11557 C C . LEU D 3 145 ? 148.661 169.670 167.991 1.00 71.27 145 LEU E C 1
ATOM 11558 O O . LEU D 3 145 ? 149.305 170.324 167.168 1.00 71.27 145 LEU E O 1
ATOM 11563 N N . GLN D 3 146 ? 147.514 169.062 167.701 1.00 64.18 146 GLN E N 1
ATOM 11564 C CA . GLN D 3 146 ? 146.986 168.990 166.346 1.00 64.18 146 GLN E CA 1
ATOM 11565 C C . GLN D 3 146 ? 145.608 169.636 166.274 1.00 64.18 146 GLN E C 1
ATOM 11566 O O . GLN D 3 146 ? 144.823 169.567 167.224 1.00 64.18 146 GLN E O 1
ATOM 11572 N N . LEU D 3 147 ? 145.318 170.266 165.135 1.00 63.62 147 LEU E N 1
ATOM 11573 C CA . LEU D 3 147 ? 144.018 170.871 164.876 1.00 63.62 147 LEU E CA 1
ATOM 11574 C C . LEU D 3 147 ? 143.268 170.063 163.826 1.00 63.62 147 LEU E C 1
ATOM 11575 O O . LEU D 3 147 ? 143.829 169.710 162.784 1.00 63.62 147 LEU E O 1
ATOM 11580 N N . GLY D 3 148 ? 141.998 169.778 164.101 1.00 61.34 148 GLY E N 1
ATOM 11581 C CA . GLY D 3 148 ? 141.153 169.092 163.141 1.00 61.34 148 GLY E CA 1
ATOM 11582 C C . GLY D 3 148 ? 141.118 167.588 163.310 1.00 61.34 148 GLY E C 1
ATOM 11583 O O . GLY D 3 148 ? 142.159 166.955 163.506 1.00 61.34 148 GLY E O 1
ATOM 11584 N N . ALA D 3 149 ? 139.926 167.002 163.230 1.00 60.11 149 ALA E N 1
ATOM 11585 C CA . ALA D 3 149 ? 139.736 165.563 163.367 1.00 60.11 149 ALA E CA 1
ATOM 11586 C C . ALA D 3 149 ? 138.966 165.008 162.180 1.00 60.11 149 ALA E C 1
ATOM 11587 O O . ALA D 3 149 ? 138.028 164.221 162.334 1.00 60.11 149 ALA E O 1
ATOM 11589 N N . GLY D 3 150 ? 139.354 165.411 160.973 1.00 55.79 150 GLY E N 1
ATOM 11590 C CA . GLY D 3 150 ? 138.712 164.924 159.770 1.00 55.79 150 GLY E CA 1
ATOM 11591 C C . GLY D 3 150 ? 139.268 163.594 159.307 1.00 55.79 150 GLY E C 1
ATOM 11592 O O . GLY D 3 150 ? 139.398 162.660 160.100 1.00 55.79 150 GLY E O 1
ATOM 11593 N N . PHE D 3 151 ? 139.599 163.499 158.022 1.00 45.12 151 PHE E N 1
ATOM 11594 C CA . PHE D 3 151 ? 140.131 162.277 157.426 1.00 45.12 151 PHE E CA 1
ATOM 11595 C C . PHE D 3 151 ? 141.660 162.289 157.427 1.00 45.12 151 PHE E C 1
ATOM 11596 O O . PHE D 3 151 ? 142.307 161.412 158.019 1.00 45.12 151 PHE E O 1
ATOM 11604 N N . ILE D 3 152 ? 142.245 163.301 156.783 1.00 47.67 152 ILE E N 1
ATOM 11605 C CA . ILE D 3 152 ? 143.693 163.475 156.796 1.00 47.67 152 ILE E CA 1
ATOM 11606 C C . ILE D 3 152 ? 144.186 163.721 158.215 1.00 47.67 152 ILE E C 1
ATOM 11607 O O . ILE D 3 152 ? 145.289 163.295 158.581 1.00 47.67 152 ILE E O 1
ATOM 11612 N N . GLY D 3 153 ? 143.377 164.389 159.040 1.00 49.72 153 GLY E N 1
ATOM 11613 C CA . GLY D 3 153 ? 143.733 164.547 160.440 1.00 49.72 153 GLY E CA 1
ATOM 11614 C C . GLY D 3 153 ? 143.854 163.221 161.165 1.00 49.72 153 GLY E C 1
ATOM 11615 O O . GLY D 3 153 ? 144.782 163.016 161.951 1.00 49.72 153 GLY E O 1
ATOM 11616 N N . CYS D 3 154 ? 142.923 162.296 160.904 1.00 49.70 154 CYS E N 1
ATOM 11617 C CA . CYS D 3 154 ? 143.012 160.967 161.502 1.00 49.70 154 CYS E CA 1
ATOM 11618 C C . CYS D 3 154 ? 144.242 160.212 161.011 1.00 49.70 154 CYS E C 1
ATOM 11619 O O . CYS D 3 154 ? 144.924 159.543 161.799 1.00 49.70 154 CYS E O 1
ATOM 11622 N N . ILE D 3 155 ? 144.556 160.322 159.718 1.00 47.36 155 ILE E N 1
ATOM 11623 C CA . ILE D 3 155 ? 145.747 159.652 159.193 1.00 47.36 155 ILE E CA 1
ATOM 11624 C C . ILE D 3 155 ? 147.011 160.190 159.867 1.00 47.36 155 ILE E C 1
ATOM 11625 O O . ILE D 3 155 ? 147.887 159.425 160.301 1.00 47.36 155 ILE E O 1
ATOM 11630 N N . ILE D 3 156 ? 147.106 161.516 159.997 1.00 50.97 156 ILE E N 1
ATOM 11631 C CA . ILE D 3 156 ? 148.301 162.122 160.577 1.00 50.97 156 ILE E CA 1
ATOM 11632 C C . ILE D 3 156 ? 148.412 161.799 162.066 1.00 50.97 156 ILE E C 1
ATOM 11633 O O . ILE D 3 156 ? 149.513 161.545 162.572 1.00 50.97 156 ILE E O 1
ATOM 11638 N N . MET D 3 157 ? 147.289 161.799 162.794 1.00 54.32 157 MET E N 1
ATOM 11639 C CA . MET D 3 157 ? 147.368 161.482 164.217 1.00 54.32 157 MET E CA 1
ATOM 11640 C C . MET D 3 157 ? 147.745 160.020 164.424 1.00 54.32 157 MET E C 1
ATOM 11641 O O . MET D 3 157 ? 148.472 159.693 165.367 1.00 54.32 157 MET E O 1
ATOM 11646 N N . GLU D 3 158 ? 147.285 159.128 163.537 1.00 53.01 158 GLU E N 1
ATOM 11647 C CA . GLU D 3 158 ? 147.719 157.737 163.620 1.00 53.01 158 GLU E CA 1
ATOM 11648 C C . GLU D 3 158 ? 149.222 157.618 163.402 1.00 53.01 158 GLU E C 1
ATOM 11649 O O . GLU D 3 158 ? 149.911 156.909 164.148 1.00 53.01 158 GLU E O 1
ATOM 11655 N N . ALA D 3 159 ? 149.749 158.320 162.394 1.00 53.68 159 ALA E N 1
ATOM 11656 C CA . ALA D 3 159 ? 151.185 158.257 162.122 1.00 53.68 159 ALA E CA 1
ATOM 11657 C C . ALA D 3 159 ? 151.998 158.804 163.293 1.00 53.68 159 ALA E C 1
ATOM 11658 O O . ALA D 3 159 ? 153.002 158.207 163.704 1.00 53.68 159 ALA E O 1
ATOM 11660 N N . LEU D 3 160 ? 151.565 159.933 163.860 1.00 59.20 160 LEU E N 1
ATOM 11661 C CA . LEU D 3 160 ? 152.319 160.547 164.949 1.00 59.20 160 LEU E CA 1
ATOM 11662 C C . LEU D 3 160 ? 152.216 159.733 166.234 1.00 59.20 160 LEU E C 1
ATOM 11663 O O . LEU D 3 160 ? 153.169 159.686 167.019 1.00 59.20 160 LEU E O 1
ATOM 11668 N N . ALA D 3 161 ? 151.068 159.091 166.474 1.00 59.73 161 ALA E N 1
ATOM 11669 C CA . ALA D 3 161 ? 150.951 158.200 167.623 1.00 59.73 161 ALA E CA 1
ATOM 11670 C C . ALA D 3 161 ? 151.833 156.972 167.452 1.00 59.73 161 ALA E C 1
ATOM 11671 O O . ALA D 3 161 ? 152.408 156.471 168.426 1.00 59.73 161 ALA E O 1
ATOM 11673 N N . ALA D 3 162 ? 151.946 156.465 166.221 1.00 60.61 162 ALA E N 1
ATOM 11674 C CA . ALA D 3 162 ? 152.858 155.355 165.969 1.00 60.61 162 ALA E CA 1
ATOM 11675 C C . ALA D 3 162 ? 154.312 155.775 166.136 1.00 60.61 162 ALA E C 1
ATOM 11676 O O . ALA D 3 162 ? 155.158 154.947 166.492 1.00 60.61 162 ALA E O 1
ATOM 11678 N N . ARG D 3 163 ? 154.625 157.049 165.882 1.00 64.26 163 ARG E N 1
ATOM 11679 C CA . ARG D 3 163 ? 155.988 157.530 166.098 1.00 64.26 163 ARG E CA 1
ATOM 11680 C C . ARG D 3 163 ? 156.387 157.513 167.570 1.00 64.26 163 ARG E C 1
ATOM 11681 O O . ARG D 3 163 ? 157.584 157.493 167.874 1.00 64.26 163 ARG E O 1
ATOM 11689 N N . GLY D 3 164 ? 155.420 157.526 168.487 1.00 70.77 164 GLY E N 1
ATOM 11690 C CA . GLY D 3 164 ? 155.709 157.353 169.899 1.00 70.77 164 GLY E CA 1
ATOM 11691 C C . GLY D 3 164 ? 155.868 158.627 170.704 1.00 70.77 164 GLY E C 1
ATOM 11692 O O . GLY D 3 164 ? 156.853 158.784 171.432 1.00 70.77 164 GLY E O 1
ATOM 11693 N N . VAL D 3 165 ? 154.910 159.547 170.587 1.00 73.21 165 VAL E N 1
ATOM 11694 C CA . VAL D 3 165 ? 154.889 160.780 171.367 1.00 73.21 165 VAL E CA 1
ATOM 11695 C C . VAL D 3 165 ? 153.486 160.973 171.930 1.00 73.21 165 VAL E C 1
ATOM 11696 O O . VAL D 3 165 ? 152.539 160.280 171.554 1.00 73.21 165 VAL E O 1
ATOM 11700 N N . GLU D 3 166 ? 153.364 161.926 172.850 1.00 74.48 166 GLU E N 1
ATOM 11701 C CA . GLU D 3 166 ? 152.056 162.317 173.356 1.00 74.48 166 GLU E CA 1
ATOM 11702 C C . GLU D 3 166 ? 151.306 163.077 172.271 1.00 74.48 166 GLU E C 1
ATOM 11703 O O . GLU D 3 166 ? 151.915 163.645 171.361 1.00 74.48 166 GLU E O 1
ATOM 11709 N N . LEU D 3 167 ? 149.980 163.084 172.363 1.00 68.36 167 LEU E N 1
ATOM 11710 C CA . LEU D 3 167 ? 149.156 163.695 171.332 1.00 68.36 167 LEU E CA 1
ATOM 11711 C C . LEU D 3 167 ? 147.911 164.321 171.943 1.00 68.36 167 LEU E C 1
ATOM 11712 O O . LEU D 3 167 ? 147.342 163.805 172.908 1.00 68.36 167 LEU E O 1
ATOM 11717 N N . THR D 3 168 ? 147.497 165.444 171.361 1.00 69.46 168 THR E N 1
ATOM 11718 C CA . THR D 3 168 ? 146.299 166.161 171.768 1.00 69.46 168 THR E CA 1
ATOM 11719 C C . THR D 3 168 ? 145.610 166.698 170.523 1.00 69.46 168 THR E C 1
ATOM 11720 O O . THR D 3 168 ? 146.252 167.322 169.674 1.00 69.46 168 THR E O 1
ATOM 11724 N N . VAL D 3 169 ? 144.306 166.455 170.415 1.00 68.01 169 VAL E N 1
ATOM 11725 C CA . VAL D 3 169 ? 143.526 166.818 169.238 1.00 68.01 169 VAL E CA 1
ATOM 11726 C C . VAL D 3 169 ? 142.448 167.809 169.653 1.00 68.01 169 VAL E C 1
ATOM 11727 O O . VAL D 3 169 ? 141.723 167.572 170.626 1.00 68.01 169 VAL E O 1
ATOM 11731 N N . VAL D 3 170 ? 142.345 168.913 168.918 1.00 70.22 170 VAL E N 1
ATOM 11732 C CA . VAL D 3 170 ? 141.322 169.930 169.139 1.00 70.22 170 VAL E CA 1
ATOM 11733 C C . VAL D 3 170 ? 140.416 169.949 167.917 1.00 70.22 170 VAL E C 1
ATOM 11734 O O . VAL D 3 170 ? 140.887 170.157 166.792 1.00 70.22 170 VAL E O 1
ATOM 11738 N N . GLU D 3 171 ? 139.121 169.734 168.134 1.00 70.95 171 GLU E N 1
ATOM 11739 C CA . GLU D 3 171 ? 138.141 169.663 167.059 1.00 70.95 171 GLU E CA 1
ATOM 11740 C C . GLU D 3 171 ? 137.055 170.702 167.291 1.00 70.95 171 GLU E C 1
ATOM 11741 O O . GLU D 3 171 ? 136.473 170.766 168.379 1.00 70.95 171 GLU E O 1
ATOM 11747 N N . MET D 3 172 ? 136.783 171.511 166.267 1.00 72.80 172 MET E N 1
ATOM 11748 C CA . MET D 3 172 ? 135.776 172.559 166.358 1.00 72.80 172 MET E CA 1
ATOM 11749 C C . MET D 3 172 ? 134.352 172.023 166.258 1.00 72.80 172 MET E C 1
ATOM 11750 O O . MET D 3 172 ? 133.419 172.696 166.709 1.00 72.80 172 MET E O 1
ATOM 11755 N N . GLY D 3 173 ? 134.165 170.829 165.716 1.00 73.00 173 GLY E N 1
ATOM 11756 C CA . GLY D 3 173 ? 132.847 170.265 165.496 1.00 73.00 173 GLY E CA 1
ATOM 11757 C C . GLY D 3 173 ? 132.300 169.537 166.703 1.00 73.00 173 GLY E C 1
ATOM 11758 O O . GLY D 3 173 ? 132.668 169.814 167.849 1.00 73.00 173 GLY E O 1
ATOM 11759 N N . ASP D 3 174 ? 131.403 168.588 166.440 1.00 72.30 174 ASP E N 1
ATOM 11760 C CA . ASP D 3 174 ? 130.720 167.841 167.488 1.00 72.30 174 ASP E CA 1
ATOM 11761 C C . ASP D 3 174 ? 131.261 166.433 167.695 1.00 72.30 174 ASP E C 1
ATOM 11762 O O . ASP D 3 174 ? 131.171 165.911 168.808 1.00 72.30 174 ASP E O 1
ATOM 11767 N N . ARG D 3 175 ? 131.817 165.805 166.659 1.00 63.31 175 ARG E N 1
ATOM 11768 C CA . ARG D 3 175 ? 132.309 164.436 166.750 1.00 63.31 175 ARG E CA 1
ATOM 11769 C C . ARG D 3 175 ? 133.467 164.270 165.773 1.00 63.31 175 ARG E C 1
ATOM 11770 O O . ARG D 3 175 ? 133.819 165.196 165.038 1.00 63.31 175 ARG E O 1
ATOM 11778 N N . MET D 3 176 ? 134.059 163.077 165.762 1.00 59.66 176 MET E N 1
ATOM 11779 C CA . MET D 3 176 ? 135.098 162.765 164.791 1.00 59.66 176 MET E CA 1
ATOM 11780 C C . MET D 3 176 ? 134.498 162.274 163.478 1.00 59.66 176 MET E C 1
ATOM 11781 O O . MET D 3 176 ? 133.378 161.756 163.439 1.00 59.66 176 MET E O 1
ATOM 11786 N N . VAL D 3 177 ? 135.287 162.420 162.411 1.00 56.66 177 VAL E N 1
ATOM 11787 C CA . VAL D 3 177 ? 134.951 162.164 161.003 1.00 56.66 177 VAL E CA 1
ATOM 11788 C C . VAL D 3 177 ? 133.489 162.484 160.700 1.00 56.66 177 VAL E C 1
ATOM 11789 O O . VAL D 3 177 ? 132.713 161.586 160.343 1.00 56.66 177 VAL E O 1
ATOM 11793 N N . PRO D 3 178 ? 133.075 163.752 160.809 1.00 57.26 178 PRO E N 1
ATOM 11794 C CA . PRO D 3 178 ? 131.650 164.082 160.664 1.00 57.26 178 PRO E CA 1
ATOM 11795 C C . PRO D 3 178 ? 131.120 163.962 159.246 1.00 57.26 178 PRO E C 1
ATOM 11796 O O . PRO D 3 178 ? 129.897 164.001 159.065 1.00 57.26 178 PRO E O 1
ATOM 11800 N N . ARG D 3 179 ? 131.982 163.821 158.242 1.00 55.45 179 ARG E N 1
ATOM 11801 C CA . ARG D 3 179 ? 131.553 163.803 156.851 1.00 55.45 179 ARG E CA 1
ATOM 11802 C C . ARG D 3 179 ? 131.553 162.413 156.233 1.00 55.45 179 ARG E C 1
ATOM 11803 O O . ARG D 3 179 ? 131.158 162.271 155.071 1.00 55.45 179 ARG E O 1
ATOM 11811 N N . MET D 3 180 ? 131.980 161.385 156.966 1.00 49.33 180 MET E N 1
ATOM 11812 C CA . MET D 3 180 ? 132.015 160.043 156.401 1.00 49.33 180 MET E CA 1
ATOM 11813 C C . MET D 3 180 ? 131.519 158.971 157.363 1.00 49.33 180 MET E C 1
ATOM 11814 O O . MET D 3 180 ? 131.644 157.781 157.048 1.00 49.33 180 MET E O 1
ATOM 11819 N N . MET D 3 181 ? 130.955 159.339 158.511 1.00 51.41 181 MET E N 1
ATOM 11820 C CA . MET D 3 181 ? 130.537 158.345 159.487 1.00 51.41 181 MET E CA 1
ATOM 11821 C C . MET D 3 181 ? 129.286 158.824 160.209 1.00 51.41 181 MET E C 1
ATOM 11822 O O . MET D 3 181 ? 129.078 160.025 160.393 1.00 51.41 181 MET E O 1
ATOM 11827 N N . THR D 3 182 ? 128.458 157.865 160.614 1.00 50.49 182 THR E N 1
ATOM 11828 C CA . THR D 3 182 ? 127.315 158.127 161.472 1.00 50.49 182 THR E CA 1
ATOM 11829 C C . THR D 3 182 ? 127.792 158.418 162.896 1.00 50.49 182 THR E C 1
ATOM 11830 O O . THR D 3 182 ? 128.917 158.069 163.259 1.00 50.49 182 THR E O 1
ATOM 11834 N N . PRO D 3 183 ? 126.967 159.090 163.715 1.00 51.17 183 PRO E N 1
ATOM 11835 C CA . PRO D 3 183 ? 127.422 159.439 165.077 1.00 51.17 183 PRO E CA 1
ATOM 11836 C C . PRO D 3 183 ? 127.802 158.248 165.947 1.00 51.17 183 PRO E C 1
ATOM 11837 O O . PRO D 3 183 ? 128.703 158.373 166.787 1.00 51.17 183 PRO E O 1
ATOM 11841 N N . THR D 3 184 ? 127.144 157.099 165.777 1.00 49.17 184 THR E N 1
ATOM 11842 C CA . THR D 3 184 ? 127.462 155.933 166.599 1.00 49.17 184 THR E CA 1
ATOM 11843 C C . THR D 3 184 ? 128.871 155.419 166.310 1.00 49.17 184 THR E C 1
ATOM 11844 O O . THR D 3 184 ? 129.654 155.151 167.232 1.00 49.17 184 THR E O 1
ATOM 11848 N N . ALA D 3 185 ? 129.213 155.283 165.026 1.00 47.74 185 ALA E N 1
ATOM 11849 C CA . ALA D 3 185 ? 130.547 154.820 164.662 1.00 47.74 185 ALA E CA 1
ATOM 11850 C C . ALA D 3 185 ? 131.608 155.844 165.041 1.00 47.74 185 ALA E C 1
ATOM 11851 O O . ALA D 3 185 ? 132.727 155.479 165.424 1.00 47.74 185 ALA E O 1
ATOM 11853 N N . GLY D 3 186 ? 131.276 157.133 164.942 1.00 48.28 186 GLY E N 1
ATOM 11854 C CA . GLY D 3 186 ? 132.190 158.158 165.417 1.00 48.28 186 GLY E CA 1
ATOM 11855 C C . GLY D 3 186 ? 132.447 158.056 166.908 1.00 48.28 186 GLY E C 1
ATOM 11856 O O . GLY D 3 186 ? 133.579 158.230 167.365 1.00 48.28 186 GLY E O 1
ATOM 11857 N N . GLY D 3 187 ? 131.403 157.755 167.683 1.00 48.13 187 GLY E N 1
ATOM 11858 C CA . GLY D 3 187 ? 131.591 157.543 169.110 1.00 48.13 187 GLY E CA 1
ATOM 11859 C C . GLY D 3 187 ? 132.447 156.329 169.415 1.00 48.13 187 GLY E C 1
ATOM 11860 O O . GLY D 3 187 ? 133.277 156.356 170.330 1.00 48.13 187 GLY E O 1
ATOM 11861 N N . MET D 3 188 ? 132.253 155.244 168.659 1.00 47.44 188 MET E N 1
ATOM 11862 C CA . MET D 3 188 ? 133.094 154.061 168.838 1.00 47.44 188 MET E CA 1
ATOM 11863 C C . MET D 3 188 ? 134.555 154.371 168.543 1.00 47.44 188 MET E C 1
ATOM 11864 O O . MET D 3 188 ? 135.453 153.959 169.289 1.00 47.44 188 MET E O 1
ATOM 11869 N N . ILE D 3 189 ? 134.810 155.088 167.446 1.00 48.25 189 ILE E N 1
ATOM 11870 C CA . ILE D 3 189 ? 136.178 155.461 167.096 1.00 48.25 189 ILE E CA 1
ATOM 11871 C C . ILE D 3 189 ? 136.778 156.346 168.180 1.00 48.25 189 ILE E C 1
ATOM 11872 O O . ILE D 3 189 ? 137.941 156.176 168.569 1.00 48.25 189 ILE E O 1
ATOM 11877 N N . ARG D 3 190 ? 135.982 157.285 168.701 1.00 56.64 190 ARG E N 1
ATOM 11878 C CA . ARG D 3 190 ? 136.453 158.165 169.765 1.00 56.64 190 ARG E CA 1
ATOM 11879 C C . ARG D 3 190 ? 136.843 157.379 171.010 1.00 56.64 190 ARG E C 1
ATOM 11880 O O . ARG D 3 190 ? 137.913 157.609 171.586 1.00 56.64 190 ARG E O 1
ATOM 11888 N N . LYS D 3 191 ? 136.000 156.432 171.428 1.00 53.00 191 LYS E N 1
ATOM 11889 C CA . LYS D 3 191 ? 136.289 155.693 172.654 1.00 53.00 191 LYS E CA 1
ATOM 11890 C C . LYS D 3 191 ? 137.476 154.749 172.473 1.00 53.00 191 LYS E C 1
ATOM 11891 O O . LYS D 3 191 ? 138.304 154.608 173.382 1.00 53.00 191 LYS E O 1
ATOM 11897 N N . TRP D 3 192 ? 137.604 154.129 171.295 1.00 52.35 192 TRP E N 1
ATOM 11898 C CA . TRP D 3 192 ? 138.771 153.293 171.018 1.00 52.35 192 TRP E CA 1
ATOM 11899 C C . TRP D 3 192 ? 140.057 154.114 171.046 1.00 52.35 192 TRP E C 1
ATOM 11900 O O . TRP D 3 192 ? 141.062 153.698 171.637 1.00 52.35 192 TRP E O 1
ATOM 11911 N N . VAL D 3 193 ? 140.040 155.294 170.418 1.00 56.10 193 VAL E N 1
ATOM 11912 C CA . VAL D 3 193 ? 141.233 156.136 170.376 1.00 56.10 193 VAL E CA 1
ATOM 11913 C C . VAL D 3 193 ? 141.600 156.622 171.774 1.00 56.10 193 VAL E C 1
ATOM 11914 O O . VAL D 3 193 ? 142.780 156.644 172.148 1.00 56.10 193 VAL E O 1
ATOM 11918 N N . GLU D 3 194 ? 140.600 157.004 172.577 1.00 60.73 194 GLU E N 1
ATOM 11919 C CA . GLU D 3 194 ? 140.883 157.420 173.949 1.00 60.73 194 GLU E CA 1
ATOM 11920 C C . GLU D 3 194 ? 141.429 156.266 174.781 1.00 60.73 194 GLU E C 1
ATOM 11921 O O . GLU D 3 194 ? 142.276 156.474 175.658 1.00 60.73 194 GLU E O 1
ATOM 11927 N N . ASP D 3 195 ? 140.953 155.043 174.530 1.00 62.16 195 ASP E N 1
ATOM 11928 C CA . ASP D 3 195 ? 141.512 153.882 175.217 1.00 62.16 195 ASP E CA 1
ATOM 11929 C C . ASP D 3 195 ? 142.968 153.654 174.830 1.00 62.16 195 ASP E C 1
ATOM 11930 O O . ASP D 3 195 ? 143.793 153.293 175.677 1.00 62.16 195 ASP E O 1
ATOM 11935 N N . GLN D 3 196 ? 143.305 153.853 173.553 1.00 61.57 196 GLN E N 1
ATOM 11936 C CA . GLN D 3 196 ? 144.674 153.602 173.114 1.00 61.57 196 GLN E CA 1
ATOM 11937 C C . GLN D 3 196 ? 145.666 154.634 173.642 1.00 61.57 196 GLN E C 1
ATOM 11938 O O . GLN D 3 196 ? 146.875 154.379 173.610 1.00 61.57 196 GLN E O 1
ATOM 11944 N N . GLY D 3 197 ? 145.197 155.785 174.120 1.00 63.05 197 GLY E N 1
ATOM 11945 C CA . GLY D 3 197 ? 146.083 156.726 174.779 1.00 63.05 197 GLY E CA 1
ATOM 11946 C C . GLY D 3 197 ? 146.255 158.075 174.109 1.00 63.05 197 GLY E C 1
ATOM 11947 O O . GLY D 3 197 ? 147.323 158.685 174.211 1.00 63.05 197 GLY E O 1
ATOM 11948 N N . VAL D 3 198 ? 145.220 158.558 173.427 1.00 66.55 198 VAL E N 1
ATOM 11949 C CA . VAL D 3 198 ? 145.245 159.861 172.772 1.00 66.55 198 VAL E CA 1
ATOM 11950 C C . VAL D 3 198 ? 144.127 160.713 173.356 1.00 66.55 198 VAL E C 1
ATOM 11951 O O . VAL D 3 198 ? 142.959 160.308 173.340 1.00 66.55 198 VAL E O 1
ATOM 11955 N N . ARG D 3 199 ? 144.485 161.887 173.871 1.00 71.95 199 ARG E N 1
ATOM 11956 C CA . ARG D 3 199 ? 143.520 162.792 174.481 1.00 71.95 199 ARG E CA 1
ATOM 11957 C C . ARG D 3 199 ? 142.831 163.619 173.406 1.00 71.95 199 ARG E C 1
ATOM 11958 O O . ARG D 3 199 ? 143.495 164.242 172.572 1.00 71.95 199 ARG E O 1
ATOM 11966 N N . VAL D 3 200 ? 141.500 163.625 173.429 1.00 71.81 200 VAL E N 1
ATOM 11967 C CA . VAL D 3 200 ? 140.696 164.371 172.468 1.00 71.81 200 VAL E CA 1
ATOM 11968 C C . VAL D 3 200 ? 139.765 165.297 173.237 1.00 71.81 200 VAL E C 1
ATOM 11969 O O . VAL D 3 200 ? 139.006 164.843 174.101 1.00 71.81 200 VAL E O 1
ATOM 11973 N N . VAL D 3 201 ? 139.821 166.588 172.922 1.00 75.25 201 VAL E N 1
ATOM 11974 C CA . VAL D 3 201 ? 138.874 167.573 173.429 1.00 75.25 201 VAL E CA 1
ATOM 11975 C C . VAL D 3 201 ? 138.016 168.036 172.257 1.00 75.25 201 VAL E C 1
ATOM 11976 O O . VAL D 3 201 ? 138.537 168.399 171.195 1.00 75.25 201 VAL E O 1
ATOM 11980 N N . THR D 3 202 ? 136.701 167.980 172.432 1.00 77.66 202 THR E N 1
ATOM 11981 C CA . THR D 3 202 ? 135.760 168.281 171.366 1.00 77.66 202 THR E CA 1
ATOM 11982 C C . THR D 3 202 ? 134.974 169.544 171.689 1.00 77.66 202 THR E C 1
ATOM 11983 O O . THR D 3 202 ? 134.936 170.004 172.833 1.00 77.66 202 THR E O 1
ATOM 11987 N N . ASN D 3 203 ? 134.344 170.093 170.646 1.00 79.91 203 ASN E N 1
ATOM 11988 C CA . ASN D 3 203 ? 133.533 171.310 170.734 1.00 79.91 203 ASN E CA 1
ATOM 11989 C C . ASN D 3 203 ? 134.332 172.473 171.322 1.00 79.91 203 ASN E C 1
ATOM 11990 O O . ASN D 3 203 ? 133.909 173.135 172.271 1.00 79.91 203 ASN E O 1
ATOM 11995 N N . ALA D 3 204 ? 135.507 172.713 170.746 1.00 80.95 204 ALA E N 1
ATOM 11996 C CA . ALA D 3 204 ? 136.355 173.816 171.170 1.00 80.95 204 ALA E CA 1
ATOM 11997 C C . ALA D 3 204 ? 137.234 174.231 170.001 1.00 80.95 204 ALA E C 1
ATOM 11998 O O . ALA D 3 204 ? 137.479 173.453 169.077 1.00 80.95 204 ALA E O 1
ATOM 12000 N N . GLY D 3 205 ? 137.709 175.477 170.059 1.00 89.63 205 GLY E N 1
ATOM 12001 C CA . GLY D 3 205 ? 138.597 176.000 169.048 1.00 89.63 205 GLY E CA 1
ATOM 12002 C C . GLY D 3 205 ? 139.843 176.590 169.685 1.00 89.63 205 GLY E C 1
ATOM 12003 O O . GLY D 3 205 ? 139.959 176.684 170.909 1.00 89.63 205 GLY E O 1
ATOM 12004 N N . VAL D 3 206 ? 140.776 176.987 168.827 1.00 93.12 206 VAL E N 1
ATOM 12005 C CA . VAL D 3 206 ? 142.039 177.570 169.257 1.00 93.12 206 VAL E CA 1
ATOM 12006 C C . VAL D 3 206 ? 141.910 179.084 169.228 1.00 93.12 206 VAL E C 1
ATOM 12007 O O . VAL D 3 206 ? 141.610 179.670 168.180 1.00 93.12 206 VAL E O 1
ATOM 12011 N N . SER D 3 207 ? 142.135 179.721 170.377 1.00 98.73 207 SER E N 1
ATOM 12012 C CA . SER D 3 207 ? 142.064 181.175 170.449 1.00 98.73 207 SER E CA 1
ATOM 12013 C C . SER D 3 207 ? 143.349 181.825 169.952 1.00 98.73 207 SER E C 1
ATOM 12014 O O . SER D 3 207 ? 143.319 182.578 168.974 1.00 98.73 207 SER E O 1
ATOM 12017 N N . ARG D 3 208 ? 144.483 181.540 170.593 1.00 102.15 208 ARG E N 1
ATOM 12018 C CA . ARG D 3 208 ? 145.719 182.149 170.102 1.00 102.15 208 ARG E CA 1
ATOM 12019 C C . ARG D 3 208 ? 146.932 181.349 170.556 1.00 102.15 208 ARG E C 1
ATOM 12020 O O . ARG D 3 208 ? 146.938 180.757 171.637 1.00 102.15 208 ARG E O 1
ATOM 12028 N N . ILE D 3 209 ? 147.969 181.367 169.720 1.00 103.22 209 ILE E N 1
ATOM 12029 C CA . ILE D 3 209 ? 149.248 180.725 170.006 1.00 103.22 209 ILE E CA 1
ATOM 12030 C C . ILE D 3 209 ? 150.261 181.817 170.311 1.00 103.22 209 ILE E C 1
ATOM 12031 O O . ILE D 3 209 ? 150.415 182.762 169.529 1.00 103.22 209 ILE E O 1
ATOM 12036 N N . ASP D 3 210 ? 150.953 181.691 171.442 1.00 106.95 210 ASP E N 1
ATOM 12037 C CA . ASP D 3 210 ? 151.918 182.686 171.883 1.00 106.95 210 ASP E CA 1
ATOM 12038 C C . ASP D 3 210 ? 153.283 182.047 172.089 1.00 106.95 210 ASP E C 1
ATOM 12039 O O . ASP D 3 210 ? 153.391 180.875 172.476 1.00 106.95 210 ASP E O 1
ATOM 12044 N N . CYS D 3 211 ? 154.320 182.835 171.824 1.00 116.76 211 CYS E N 1
ATOM 12045 C CA . CYS D 3 211 ? 155.701 182.395 171.925 1.00 116.76 211 CYS E CA 1
ATOM 12046 C C . CYS D 3 211 ? 156.288 182.771 173.277 1.00 116.76 211 CYS E C 1
ATOM 12047 O O . CYS D 3 211 ? 155.945 183.801 173.864 1.00 116.76 211 CYS E O 1
ATOM 12050 N N . ARG D 3 212 ? 157.186 181.923 173.765 1.00 122.99 212 ARG E N 1
ATOM 12051 C CA . ARG D 3 212 ? 157.854 182.146 175.036 1.00 122.99 212 ARG E CA 1
ATOM 12052 C C . ARG D 3 212 ? 159.067 183.052 174.822 1.00 122.99 212 ARG E C 1
ATOM 12053 O O . ARG D 3 212 ? 159.210 183.699 173.781 1.00 122.99 212 ARG E O 1
ATOM 12061 N N . ALA D 3 213 ? 159.948 183.118 175.826 1.00 125.74 213 ALA E N 1
ATOM 12062 C CA . ALA D 3 213 ? 161.053 184.073 175.801 1.00 125.74 213 ALA E CA 1
ATOM 12063 C C . ALA D 3 213 ? 162.041 183.793 174.673 1.00 125.74 213 ALA E C 1
ATOM 12064 O O . ALA D 3 213 ? 162.674 184.724 174.162 1.00 125.74 213 ALA E O 1
ATOM 12066 N N . SER D 3 214 ? 162.190 182.534 174.269 1.00 126.81 214 SER E N 1
ATOM 12067 C CA . SER D 3 214 ? 163.148 182.172 173.235 1.00 126.81 214 SER E CA 1
ATOM 12068 C C . SER D 3 214 ? 162.541 181.120 172.319 1.00 126.81 214 SER E C 1
ATOM 12069 O O . SER D 3 214 ? 161.583 180.431 172.679 1.00 126.81 214 SER E O 1
ATOM 12072 N N . ASN D 3 215 ? 163.112 181.004 171.123 1.00 126.86 215 ASN E N 1
ATOM 12073 C CA . ASN D 3 215 ? 162.674 179.998 170.154 1.00 126.86 215 ASN E CA 1
ATOM 12074 C C . ASN D 3 215 ? 163.435 178.687 170.328 1.00 126.86 215 ASN E C 1
ATOM 12075 O O . ASN D 3 215 ? 163.956 178.106 169.378 1.00 126.86 215 ASN E O 1
ATOM 12080 N N . ASP D 3 216 ? 163.485 178.211 171.571 1.00 125.71 216 ASP E N 1
ATOM 12081 C CA . ASP D 3 216 ? 164.049 176.909 171.903 1.00 125.71 216 ASP E CA 1
ATOM 12082 C C . ASP D 3 216 ? 163.040 176.146 172.748 1.00 125.71 216 ASP E C 1
ATOM 12083 O O . ASP D 3 216 ? 162.981 174.913 172.711 1.00 125.71 216 ASP E O 1
ATOM 12088 N N . ALA D 3 217 ? 162.249 176.886 173.510 1.00 118.30 217 ALA E N 1
ATOM 12089 C CA . ALA D 3 217 ? 161.191 176.341 174.346 1.00 118.30 217 ALA E CA 1
ATOM 12090 C C . ALA D 3 217 ? 159.923 176.150 173.529 1.00 118.30 217 ALA E C 1
ATOM 12091 O O . ALA D 3 217 ? 159.753 176.745 172.462 1.00 118.30 217 ALA E O 1
ATOM 12093 N N . PRO D 3 218 ? 158.998 175.304 174.000 1.00 108.31 218 PRO E N 1
ATOM 12094 C CA . PRO D 3 218 ? 157.713 175.152 173.300 1.00 108.31 218 PRO E CA 1
ATOM 12095 C C . PRO D 3 218 ? 156.842 176.401 173.336 1.00 108.31 218 PRO E C 1
ATOM 12096 O O . PRO D 3 218 ? 157.227 177.427 173.905 1.00 108.31 218 PRO E O 1
ATOM 12100 N N . LEU D 3 219 ? 155.662 176.321 172.726 1.00 102.93 219 LEU E N 1
ATOM 12101 C CA . LEU D 3 219 ? 154.739 177.439 172.634 1.00 102.93 219 LEU E CA 1
ATOM 12102 C C . LEU D 3 219 ? 153.578 177.240 173.604 1.00 102.93 219 LEU E C 1
ATOM 12103 O O . LEU D 3 219 ? 153.306 176.128 174.069 1.00 102.93 219 LEU E O 1
ATOM 12108 N N . ASP D 3 220 ? 152.872 178.332 173.903 1.00 103.98 220 ASP E N 1
ATOM 12109 C CA . ASP D 3 220 ? 151.700 178.291 174.774 1.00 103.98 220 ASP E CA 1
ATOM 12110 C C . ASP D 3 220 ? 150.468 178.559 173.923 1.00 103.98 220 ASP E C 1
ATOM 12111 O O . ASP D 3 220 ? 150.316 179.653 173.373 1.00 103.98 220 ASP E O 1
ATOM 12116 N N . VAL D 3 221 ? 149.588 177.571 173.815 1.00 101.05 221 VAL E N 1
ATOM 12117 C CA . VAL D 3 221 ? 148.385 177.674 173.001 1.00 101.05 221 VAL E CA 1
ATOM 12118 C C . VAL D 3 221 ? 147.199 177.824 173.939 1.00 101.05 221 VAL E C 1
ATOM 12119 O O . VAL D 3 221 ? 146.956 176.956 174.786 1.00 101.05 221 VAL E O 1
ATOM 12123 N N . THR D 3 222 ? 146.462 178.922 173.800 1.00 100.90 222 THR E N 1
ATOM 12124 C CA . THR D 3 222 ? 145.267 179.168 174.593 1.00 100.90 222 THR E CA 1
ATOM 12125 C C . THR D 3 222 ? 144.063 178.830 173.730 1.00 100.90 222 THR E C 1
ATOM 12126 O O . THR D 3 222 ? 143.908 179.383 172.629 1.00 100.90 222 THR E O 1
ATOM 12130 N N . LEU D 3 223 ? 143.224 177.924 174.229 1.00 99.56 223 LEU E N 1
ATOM 12131 C CA . LEU D 3 223 ? 142.023 177.473 173.546 1.00 99.56 223 LEU E CA 1
ATOM 12132 C C . LEU D 3 223 ? 140.872 178.440 173.814 1.00 99.56 223 LEU E C 1
ATOM 12133 O O . LEU D 3 223 ? 141.019 179.457 174.497 1.00 99.56 223 LEU E O 1
ATOM 12138 N N . SER D 3 224 ? 139.699 178.112 173.267 1.00 101.05 224 SER E N 1
ATOM 12139 C CA . SER D 3 224 ? 138.532 178.967 173.459 1.00 101.05 224 SER E CA 1
ATOM 1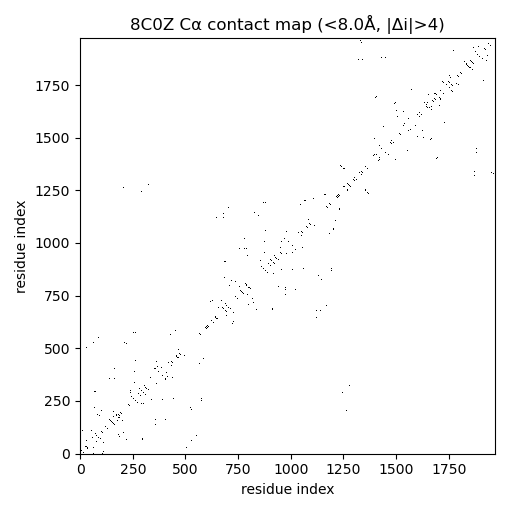2140 C C . SER D 3 224 ? 137.935 178.792 174.850 1.00 101.05 224 SER E C 1
ATOM 12141 O O . SER D 3 224 ? 137.438 179.758 175.442 1.00 101.05 224 SER E O 1
ATOM 12144 N N . THR D 3 225 ? 137.972 177.570 175.389 1.00 103.92 225 THR E N 1
ATOM 12145 C CA . THR D 3 225 ? 137.383 177.311 176.698 1.00 103.92 225 THR E CA 1
ATOM 12146 C C . THR D 3 225 ? 138.152 177.993 177.825 1.00 103.92 225 THR E C 1
ATOM 12147 O O . THR D 3 225 ? 137.544 178.376 178.830 1.00 103.92 225 THR E O 1
ATOM 12151 N N . GLY D 3 226 ? 139.462 178.169 177.678 1.00 103.60 226 GLY E N 1
ATOM 12152 C CA . GLY D 3 226 ? 140.225 178.910 178.662 1.00 103.60 226 GLY E CA 1
ATOM 12153 C C . GLY D 3 226 ? 141.534 178.264 179.067 1.00 103.60 226 GLY E C 1
ATOM 12154 O O . GLY D 3 226 ? 142.499 178.962 179.392 1.00 103.60 226 GLY E O 1
ATOM 12155 N N . GLU D 3 227 ? 141.579 176.934 179.060 1.00 102.71 227 GLU E N 1
ATOM 12156 C CA . GLU D 3 227 ? 142.787 176.225 179.453 1.00 102.71 227 GLU E CA 1
ATOM 12157 C C . GLU D 3 227 ? 143.900 176.445 178.434 1.00 102.71 227 GLU E C 1
ATOM 12158 O O . GLU D 3 227 ? 143.655 176.642 177.241 1.00 102.71 227 GLU E O 1
ATOM 12164 N N . VAL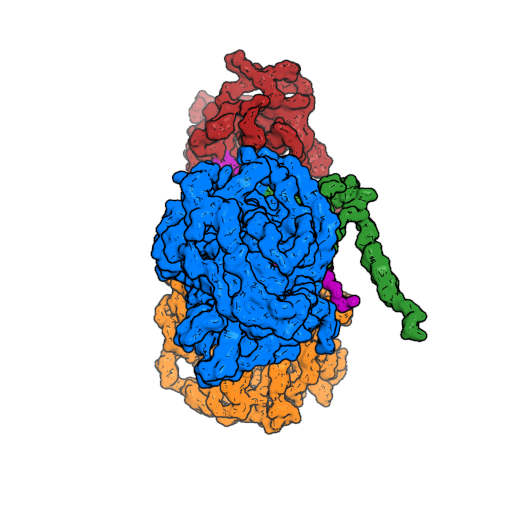 D 3 228 ? 145.138 176.420 178.922 1.00 101.48 228 VAL E N 1
ATOM 12165 C CA . VAL D 3 228 ? 146.319 176.630 178.095 1.00 101.48 228 VAL E CA 1
ATOM 12166 C C . VAL D 3 228 ? 147.100 175.325 178.021 1.00 101.48 228 VAL E C 1
ATOM 12167 O O . VAL D 3 228 ? 147.105 174.534 178.973 1.00 101.48 228 VAL E O 1
ATOM 12171 N N . VAL D 3 229 ? 147.719 175.078 176.869 1.00 98.91 229 VAL E N 1
ATOM 12172 C CA . VAL D 3 229 ? 148.515 173.878 176.649 1.00 98.91 229 VAL E CA 1
ATOM 12173 C C . VAL D 3 229 ? 149.888 174.287 176.136 1.00 98.91 229 VAL E C 1
ATOM 12174 O O . VAL D 3 229 ? 150.013 175.095 175.212 1.00 98.91 229 VAL E O 1
ATOM 12178 N N . VAL D 3 230 ? 150.926 173.719 176.740 1.00 96.06 230 VAL E N 1
ATOM 12179 C CA . VAL D 3 230 ? 152.298 173.890 176.277 1.00 96.06 230 VAL E CA 1
ATOM 12180 C C . VAL D 3 230 ? 152.581 172.800 175.249 1.00 96.06 230 VAL E C 1
ATOM 12181 O O . VAL D 3 230 ? 152.268 171.623 175.474 1.00 96.06 230 VAL E O 1
ATOM 12185 N N . ALA D 3 231 ? 153.126 173.193 174.098 1.00 94.68 231 ALA E N 1
ATOM 12186 C CA . ALA D 3 231 ? 153.304 172.257 172.996 1.00 94.68 231 ALA E CA 1
ATOM 12187 C C . ALA D 3 231 ? 154.526 172.621 172.167 1.00 94.68 231 ALA E C 1
ATOM 12188 O O . ALA D 3 231 ? 154.689 173.774 171.758 1.00 94.68 231 ALA E O 1
ATOM 12190 N N . ASP D 3 232 ? 155.379 171.623 171.913 1.00 93.38 232 ASP E N 1
ATOM 12191 C CA . ASP D 3 232 ? 156.579 171.851 171.113 1.00 93.38 232 ASP E CA 1
ATOM 12192 C C . ASP D 3 232 ? 156.239 172.035 169.638 1.00 93.38 232 ASP E C 1
ATOM 12193 O O . ASP D 3 232 ? 156.760 172.946 168.986 1.00 93.38 232 ASP E O 1
ATOM 12198 N N . LEU D 3 233 ? 155.369 171.186 169.096 1.00 83.14 233 LEU E N 1
ATOM 12199 C CA . LEU D 3 233 ? 155.022 171.215 167.684 1.00 83.14 233 LEU E CA 1
ATOM 12200 C C . LEU D 3 233 ? 153.508 171.284 167.540 1.00 83.14 233 LEU E C 1
ATOM 12201 O O . LEU D 3 233 ? 152.770 170.678 168.320 1.00 83.14 233 LEU E O 1
ATOM 12206 N N . VAL D 3 234 ? 153.050 172.046 166.547 1.00 76.20 234 VAL E N 1
ATOM 12207 C CA . VAL D 3 234 ? 151.629 172.201 166.256 1.00 76.20 234 VAL E CA 1
ATOM 12208 C C . VAL D 3 234 ? 151.387 171.821 164.802 1.00 76.20 234 VAL E C 1
ATOM 12209 O O . VAL D 3 234 ? 152.090 172.298 163.905 1.00 76.20 234 VAL E O 1
ATOM 12213 N N . ILE D 3 235 ? 150.391 170.969 164.574 1.00 69.29 235 ILE E N 1
ATOM 12214 C CA . ILE D 3 235 ? 150.029 170.487 163.246 1.00 69.29 235 ILE E CA 1
ATOM 12215 C C . ILE D 3 235 ? 148.678 171.079 162.873 1.00 69.29 235 ILE E C 1
ATOM 12216 O O . ILE D 3 235 ? 147.734 171.043 163.673 1.00 69.29 235 ILE E O 1
ATOM 12221 N N . VAL D 3 236 ? 148.589 171.632 161.666 1.00 65.95 236 VAL E N 1
ATOM 12222 C CA . VAL D 3 236 ? 147.367 172.246 161.157 1.00 65.95 236 VAL E CA 1
ATOM 12223 C C . VAL D 3 236 ? 146.857 171.399 160.000 1.00 65.95 236 VAL E C 1
ATOM 12224 O O . VAL D 3 236 ? 147.580 171.168 159.023 1.00 65.95 236 VAL E O 1
ATOM 12228 N N . ALA D 3 237 ? 145.614 170.941 160.107 1.00 64.80 237 ALA E N 1
ATOM 12229 C CA . ALA D 3 237 ? 144.977 170.097 159.101 1.00 64.80 237 ALA E CA 1
ATOM 12230 C C . ALA D 3 237 ? 143.572 170.602 158.800 1.00 64.80 237 ALA E C 1
ATOM 12231 O O . ALA D 3 237 ? 142.599 169.846 158.790 1.00 64.80 237 ALA E O 1
ATOM 12233 N N . ALA D 3 238 ? 143.454 171.909 158.561 1.00 65.02 238 ALA E N 1
ATOM 12234 C CA . ALA D 3 238 ? 142.159 172.555 158.373 1.00 65.02 238 ALA E CA 1
ATOM 12235 C C . ALA D 3 238 ? 141.419 172.057 157.137 1.00 65.02 238 ALA E C 1
ATOM 12236 O O . ALA D 3 238 ? 140.355 171.442 157.256 1.00 65.02 238 ALA E O 1
ATOM 12238 N N . GLY D 3 239 ? 141.966 172.308 155.955 1.00 60.34 239 GLY E N 1
ATOM 12239 C CA . GLY D 3 239 ? 141.275 171.943 154.731 1.00 60.34 239 GLY E CA 1
ATOM 12240 C C . GLY D 3 239 ? 142.078 172.365 153.522 1.00 60.34 239 GLY E C 1
ATOM 12241 O O . GLY D 3 239 ? 143.160 172.949 153.637 1.00 60.34 239 GLY E O 1
ATOM 12242 N N . VAL D 3 240 ? 141.527 172.057 152.346 1.00 54.97 240 VAL E N 1
ATOM 12243 C CA . VAL D 3 240 ? 142.206 172.304 151.079 1.00 54.97 240 VAL E CA 1
ATOM 12244 C C . VAL D 3 240 ? 141.255 172.974 150.095 1.00 54.97 240 VAL E C 1
ATOM 12245 O O . VAL D 3 240 ? 140.033 172.808 150.165 1.00 54.97 240 VAL E O 1
ATOM 12249 N N . ALA D 3 241 ? 141.836 173.730 149.167 1.00 53.77 241 ALA E N 1
ATOM 12250 C CA . ALA D 3 241 ? 141.130 174.448 148.117 1.00 53.77 241 ALA E CA 1
ATOM 12251 C C . ALA D 3 241 ? 141.852 174.256 146.792 1.00 53.77 241 ALA E C 1
ATOM 12252 O O . ALA D 3 241 ? 143.078 174.116 146.769 1.00 53.77 241 ALA E O 1
ATOM 12254 N N . PRO D 3 242 ? 141.123 174.252 145.674 1.00 51.64 242 PRO E N 1
ATOM 12255 C CA . PRO D 3 242 ? 141.758 173.968 144.380 1.00 51.64 242 PRO E CA 1
ATOM 12256 C C . PRO D 3 242 ? 142.743 175.045 143.954 1.00 51.64 242 PRO E C 1
ATOM 12257 O O . PRO D 3 242 ? 142.644 176.210 144.347 1.00 51.64 242 PRO E O 1
ATOM 12261 N N . ASN D 3 243 ? 143.708 174.634 143.134 1.00 52.37 243 ASN E N 1
ATOM 12262 C CA . ASN D 3 243 ? 144.723 175.543 142.605 1.00 52.37 243 ASN E CA 1
ATOM 12263 C C . ASN D 3 243 ? 144.171 176.215 141.353 1.00 52.37 243 ASN E C 1
ATOM 12264 O O . ASN D 3 243 ? 144.263 175.696 140.245 1.00 52.37 243 ASN E O 1
ATOM 12269 N N . ILE D 3 244 ? 143.605 177.402 141.533 1.00 58.19 244 ILE E N 1
ATOM 12270 C CA . ILE D 3 244 ? 143.110 178.231 140.434 1.00 58.19 244 ILE E CA 1
ATOM 12271 C C . ILE D 3 244 ? 143.680 179.639 140.612 1.00 58.19 244 ILE E C 1
ATOM 12272 O O . ILE D 3 244 ? 143.175 180.464 141.381 1.00 58.19 244 ILE E O 1
ATOM 12277 N N . ALA D 3 245 ? 144.789 179.912 139.922 1.00 64.15 245 ALA E N 1
ATOM 12278 C CA . ALA D 3 245 ? 145.548 181.147 140.096 1.00 64.15 245 ALA E CA 1
ATOM 12279 C C . ALA D 3 245 ? 145.798 181.869 138.779 1.00 64.15 245 ALA E C 1
ATOM 12280 O O . ALA D 3 245 ? 146.447 182.922 138.772 1.00 64.15 245 ALA E O 1
ATOM 12282 N N . PHE D 3 246 ? 145.301 181.334 137.668 1.00 67.36 246 PHE E N 1
ATOM 12283 C CA . PHE D 3 246 ? 145.488 181.964 136.370 1.00 67.36 246 PHE E CA 1
ATOM 12284 C C . PHE D 3 246 ? 144.244 181.913 135.496 1.00 67.36 246 PHE E C 1
ATOM 12285 O O . PHE D 3 246 ? 144.312 182.336 134.338 1.00 67.36 246 PHE E O 1
ATOM 12293 N N . LEU D 3 247 ? 143.119 181.417 136.007 1.00 70.75 247 LEU E N 1
ATOM 12294 C CA . LEU D 3 247 ? 141.880 181.315 135.250 1.00 70.75 247 LEU E CA 1
ATOM 12295 C C . LEU D 3 247 ? 140.869 182.392 135.625 1.00 70.75 247 LEU E C 1
ATOM 12296 O O . LEU D 3 247 ? 139.689 182.264 135.286 1.00 70.75 247 LEU E O 1
ATOM 12301 N N . GLU D 3 248 ? 141.298 183.442 136.329 1.00 75.01 248 GLU E N 1
ATOM 12302 C CA . GLU D 3 248 ? 140.347 184.433 136.825 1.00 75.01 248 GLU E CA 1
ATOM 12303 C C . GLU D 3 248 ? 139.891 185.400 135.735 1.00 75.01 248 GLU E C 1
ATOM 12304 O O . GLU D 3 248 ? 138.775 185.925 135.810 1.00 75.01 248 GLU E O 1
ATOM 12310 N N . ALA D 3 249 ? 140.721 185.645 134.723 1.00 73.73 249 ALA E N 1
ATOM 12311 C CA . ALA D 3 249 ? 140.435 186.633 133.687 1.00 73.73 249 ALA E CA 1
ATOM 12312 C C . ALA D 3 249 ? 140.368 185.995 132.302 1.00 73.73 249 ALA E C 1
ATOM 12313 O O . ALA D 3 249 ? 140.875 186.543 131.321 1.00 73.73 249 ALA E O 1
ATOM 12315 N N . THR D 3 250 ? 139.736 184.836 132.211 1.00 74.01 250 THR E N 1
ATOM 12316 C CA . THR D 3 250 ? 139.606 184.066 130.986 1.00 74.01 250 THR E CA 1
ATOM 12317 C C . THR D 3 250 ? 138.155 183.631 130.849 1.00 74.01 250 THR E C 1
ATOM 12318 O O . THR D 3 250 ? 137.419 183.588 131.840 1.00 74.01 250 THR E O 1
ATOM 12322 N N . PRO D 3 251 ? 137.698 183.323 129.625 1.00 73.01 251 PRO E N 1
ATOM 12323 C CA . PRO D 3 251 ? 136.308 182.863 129.464 1.00 73.01 251 PRO E CA 1
ATOM 12324 C C . PRO D 3 251 ? 136.031 181.460 129.994 1.00 73.01 251 PRO E C 1
ATOM 12325 O O . PRO D 3 251 ? 134.954 180.912 129.740 1.00 73.01 251 PRO E O 1
ATOM 12329 N N . VAL D 3 252 ? 136.973 180.865 130.720 1.00 69.83 252 VAL E N 1
ATOM 12330 C CA . VAL D 3 252 ? 136.737 179.579 131.368 1.00 69.83 252 VAL E CA 1
ATOM 12331 C C . VAL D 3 252 ? 135.908 179.816 132.624 1.00 69.83 252 VAL E C 1
ATOM 12332 O O . VAL D 3 252 ? 136.338 180.528 133.538 1.00 69.83 252 VAL E O 1
ATOM 12336 N N . HIS D 3 253 ? 134.716 179.225 132.670 1.00 69.27 253 HIS E N 1
ATOM 12337 C CA . HIS D 3 253 ? 133.843 179.379 133.826 1.00 69.27 253 HIS E CA 1
ATOM 12338 C C . HIS D 3 253 ? 134.421 178.631 135.018 1.00 69.27 253 HIS E C 1
ATOM 12339 O O . HIS D 3 253 ? 134.840 177.477 134.894 1.00 69.27 253 HIS E O 1
ATOM 12346 N N . VAL D 3 254 ? 134.445 179.286 136.178 1.00 65.17 254 VAL E N 1
ATOM 12347 C CA . VAL D 3 254 ? 135.057 178.670 137.348 1.00 65.17 254 VAL E CA 1
ATOM 12348 C C . VAL D 3 254 ? 134.283 178.975 138.632 1.00 65.17 254 VAL E C 1
ATOM 12349 O O . VAL D 3 254 ? 134.199 180.120 139.090 1.00 65.17 254 VAL E O 1
ATOM 12353 N N . ALA D 3 255 ? 133.667 177.934 139.185 1.00 60.36 255 ALA E N 1
ATOM 12354 C CA . ALA D 3 255 ? 133.090 177.922 140.524 1.00 60.36 255 ALA E CA 1
ATOM 12355 C C . ALA D 3 255 ? 134.183 177.560 141.518 1.00 60.36 255 ALA E C 1
ATOM 12356 O O . ALA D 3 255 ? 135.366 177.785 141.242 1.00 60.36 255 ALA E O 1
ATOM 12358 N N . LYS D 3 256 ? 133.792 177.088 142.704 1.00 57.38 256 LYS E N 1
ATOM 12359 C CA . LYS D 3 256 ? 134.708 176.460 143.655 1.00 57.38 256 LYS E CA 1
ATOM 12360 C C . LYS D 3 256 ? 135.704 175.531 142.963 1.00 57.38 256 LYS E C 1
ATOM 12361 O O . LYS D 3 256 ? 136.888 175.512 143.313 1.00 57.38 256 LYS E O 1
ATOM 12367 N N . GLY D 3 257 ? 135.236 174.764 141.975 1.00 52.06 257 GLY E N 1
ATOM 12368 C CA . GLY D 3 257 ? 136.120 174.020 141.107 1.00 52.06 257 GLY E CA 1
ATOM 12369 C C . GLY D 3 257 ? 135.794 174.291 139.651 1.00 52.06 257 GLY E C 1
ATOM 12370 O O . GLY D 3 257 ? 134.772 174.892 139.319 1.00 52.06 257 GLY E O 1
ATOM 12371 N N . VAL D 3 258 ? 136.694 173.837 138.776 1.00 47.40 258 VAL E N 1
ATOM 12372 C CA . VAL D 3 258 ? 136.495 174.010 137.341 1.00 47.40 258 VAL E CA 1
ATOM 12373 C C . VAL D 3 258 ? 135.356 173.117 136.873 1.00 47.40 258 VAL E C 1
ATOM 12374 O O . VAL D 3 258 ? 135.343 171.909 137.139 1.00 47.40 258 VAL E O 1
ATOM 12378 N N . LEU D 3 259 ? 134.393 173.706 136.167 1.00 47.89 259 LEU E N 1
ATOM 12379 C CA . LEU D 3 259 ? 133.191 173.002 135.742 1.00 47.89 259 LEU E CA 1
ATOM 12380 C C . LEU D 3 259 ? 133.437 172.269 134.432 1.00 47.89 259 LEU E C 1
ATOM 12381 O O . LEU D 3 259 ? 134.053 172.811 133.511 1.00 47.89 259 LEU E O 1
ATOM 12386 N N . VAL D 3 260 ? 132.948 171.031 134.359 1.00 44.52 260 VAL E N 1
ATOM 12387 C CA . VAL D 3 260 ? 133.092 170.173 133.189 1.00 44.52 260 VAL E CA 1
ATOM 12388 C C . VAL D 3 260 ? 131.783 169.423 132.975 1.00 44.52 260 VAL E C 1
ATOM 12389 O O . VAL D 3 260 ? 130.900 169.409 133.834 1.00 44.52 260 VAL E O 1
ATOM 12393 N N . ASP D 3 261 ? 131.666 168.793 131.810 1.00 47.23 261 ASP E N 1
ATOM 12394 C CA . ASP D 3 261 ? 130.523 167.959 131.478 1.00 47.23 261 ASP E CA 1
ATOM 12395 C C . ASP D 3 261 ? 130.896 166.487 131.654 1.00 47.23 261 ASP E C 1
ATOM 12396 O O . ASP D 3 261 ? 131.949 166.154 132.205 1.00 47.23 261 ASP E O 1
ATOM 12401 N N . ASP D 3 262 ? 130.012 165.593 131.194 1.00 48.52 262 ASP E N 1
ATOM 12402 C CA . ASP D 3 262 ? 130.206 164.161 131.418 1.00 48.52 262 ASP E CA 1
ATOM 12403 C C . ASP D 3 262 ? 131.468 163.644 130.734 1.00 48.52 262 ASP E C 1
ATOM 12404 O O . ASP D 3 262 ? 132.266 162.933 131.355 1.00 48.52 262 ASP E O 1
ATOM 12409 N N . ARG D 3 263 ? 131.682 163.993 129.469 1.00 47.77 263 ARG E N 1
ATOM 12410 C CA . ARG D 3 263 ? 132.976 163.779 128.830 1.00 47.77 263 ARG E CA 1
ATOM 12411 C C . ARG D 3 263 ? 133.818 165.013 129.125 1.00 47.77 263 ARG E C 1
ATOM 12412 O O . ARG D 3 263 ? 133.497 166.112 128.664 1.00 47.77 263 ARG E O 1
ATOM 12420 N N . LEU D 3 264 ? 134.875 164.826 129.921 1.00 40.39 264 LEU E N 1
ATOM 12421 C CA . LEU D 3 264 ? 135.625 165.906 130.559 1.00 40.39 264 LEU E CA 1
ATOM 12422 C C . LEU D 3 264 ? 136.027 166.988 129.569 1.00 40.39 264 LEU E C 1
ATOM 12423 O O . LEU D 3 264 ? 136.800 166.723 128.648 1.00 40.39 264 LEU E O 1
ATOM 12428 N N . GLN D 3 265 ? 135.484 168.196 129.740 1.00 48.13 265 GLN E N 1
ATOM 12429 C CA . GLN D 3 265 ? 135.770 169.334 128.870 1.00 48.13 265 GLN E CA 1
ATOM 12430 C C . GLN D 3 265 ? 135.219 170.617 129.480 1.00 48.13 265 GLN E C 1
ATOM 12431 O O . GLN D 3 265 ? 134.044 170.673 129.852 1.00 48.13 265 GLN E O 1
ATOM 12437 N N . THR D 3 266 ? 136.042 171.656 129.580 1.00 50.97 266 THR E N 1
ATOM 12438 C CA . THR D 3 266 ? 135.589 172.915 130.156 1.00 50.97 266 THR E CA 1
ATOM 12439 C C . THR D 3 266 ? 134.840 173.717 129.093 1.00 50.97 266 THR E C 1
ATOM 12440 O O . THR D 3 266 ? 134.612 173.247 127.975 1.00 50.97 266 THR E O 1
ATOM 12444 N N . SER D 3 267 ? 134.444 174.943 129.425 1.00 54.30 267 SER E N 1
ATOM 12445 C CA . SER D 3 267 ? 133.614 175.741 128.521 1.00 54.30 267 SER E CA 1
ATOM 12446 C C . SER D 3 267 ? 134.447 176.574 127.552 1.00 54.30 267 SER E C 1
ATOM 12447 O O . SER D 3 267 ? 134.174 177.751 127.326 1.00 54.30 267 SER E O 1
ATOM 12450 N N . VAL D 3 268 ? 135.445 175.937 126.943 1.00 52.44 268 VAL E N 1
ATOM 12451 C CA . VAL D 3 268 ? 136.221 176.454 125.816 1.00 52.44 268 VAL E CA 1
ATOM 12452 C C . VAL D 3 268 ? 136.575 175.238 124.970 1.00 52.44 268 VAL E C 1
ATOM 12453 O O . VAL D 3 268 ? 137.014 174.218 125.521 1.00 52.44 268 VAL E O 1
ATOM 12457 N N . PRO D 3 269 ? 136.392 175.273 123.653 1.00 51.99 269 PRO E N 1
ATOM 12458 C CA . PRO D 3 269 ? 136.799 174.124 122.834 1.00 51.99 269 PRO E CA 1
ATOM 12459 C C . PRO D 3 269 ? 138.312 173.981 122.758 1.00 51.99 269 PRO E C 1
ATOM 12460 O O . PRO D 3 269 ? 138.984 174.775 122.093 1.00 51.99 269 PRO E O 1
ATOM 12464 N N . GLY D 3 270 ? 138.855 172.971 123.434 1.00 49.27 270 GLY E N 1
ATOM 12465 C CA . GLY D 3 270 ? 140.281 172.713 123.389 1.00 49.27 270 GLY E CA 1
ATOM 12466 C C . GLY D 3 270 ? 141.000 172.813 124.720 1.00 49.27 270 GLY E C 1
ATOM 12467 O O . GLY D 3 270 ? 142.232 172.858 124.754 1.00 49.27 270 GLY E O 1
ATOM 12468 N N . ILE D 3 271 ? 140.254 172.860 125.823 1.00 44.86 271 ILE E N 1
ATOM 12469 C CA . ILE D 3 271 ? 140.827 172.857 127.166 1.00 44.86 271 ILE E CA 1
ATOM 12470 C C . ILE D 3 271 ? 140.077 171.825 128.002 1.00 44.86 271 ILE E C 1
ATOM 12471 O O . ILE D 3 271 ? 138.848 171.734 127.934 1.00 44.86 271 ILE E O 1
ATOM 12476 N N . PHE D 3 272 ? 140.820 171.040 128.781 1.00 41.78 272 PHE E N 1
ATOM 12477 C CA . PHE D 3 272 ? 140.283 169.916 129.534 1.00 41.78 272 PHE E CA 1
ATOM 12478 C C . PHE D 3 272 ? 140.801 169.992 130.967 1.00 41.78 272 PHE E C 1
ATOM 12479 O O . PHE D 3 272 ? 141.791 170.667 131.254 1.00 41.78 272 PHE E O 1
ATOM 12487 N N . ALA D 3 273 ? 140.141 169.279 131.879 1.00 36.97 273 ALA E N 1
ATOM 12488 C CA . ALA D 3 273 ? 140.583 169.294 133.268 1.00 36.97 273 ALA E CA 1
ATOM 12489 C C . ALA D 3 273 ? 140.236 167.974 133.942 1.00 36.97 273 ALA E C 1
ATOM 12490 O O . ALA D 3 273 ? 139.235 167.337 133.608 1.00 36.97 273 ALA E O 1
ATOM 12492 N N . ALA D 3 274 ? 141.076 167.578 134.899 1.00 32.61 274 ALA E N 1
ATOM 12493 C CA . ALA D 3 274 ? 140.871 166.358 135.669 1.00 32.61 274 ALA E CA 1
ATOM 12494 C C . ALA D 3 274 ? 141.682 166.439 136.954 1.00 32.61 274 ALA E C 1
ATOM 12495 O O . ALA D 3 274 ? 142.639 167.210 137.058 1.00 32.61 274 ALA E O 1
ATOM 12497 N N . GLY D 3 275 ? 141.286 165.629 137.935 1.00 34.32 275 GLY E N 1
ATOM 12498 C CA . GLY D 3 275 ? 142.003 165.560 139.195 1.00 34.32 275 GLY E CA 1
ATOM 12499 C C . GLY D 3 275 ? 141.229 166.084 140.388 1.00 34.32 275 GLY E C 1
ATOM 12500 O O . GLY D 3 275 ? 140.047 165.771 140.555 1.00 34.32 275 GLY E O 1
ATOM 12501 N N . ASP D 3 276 ? 141.893 166.870 141.237 1.00 38.32 276 ASP E N 1
ATOM 12502 C CA . ASP D 3 276 ? 141.244 167.520 142.369 1.00 38.32 276 ASP E CA 1
ATOM 12503 C C . ASP D 3 276 ? 140.662 168.879 142.019 1.00 38.32 276 ASP E C 1
ATOM 12504 O O . ASP D 3 276 ? 139.981 169.477 142.857 1.00 38.32 276 ASP E O 1
ATOM 12509 N N . VAL D 3 277 ? 140.922 169.385 140.812 1.00 41.24 277 VAL E N 1
ATOM 12510 C CA . VAL D 3 277 ? 140.473 170.710 140.412 1.00 41.24 277 VAL E CA 1
ATOM 12511 C C . VAL D 3 277 ? 139.179 170.660 139.611 1.00 41.24 277 VAL E C 1
ATOM 12512 O O . VAL D 3 277 ? 138.578 171.709 139.346 1.00 41.24 277 VAL E O 1
ATOM 12516 N N . ALA D 3 278 ? 138.711 169.471 139.249 1.00 39.24 278 ALA E N 1
ATOM 12517 C CA . ALA D 3 278 ? 137.558 169.317 138.376 1.00 39.24 278 ALA E CA 1
ATOM 12518 C C . ALA D 3 278 ? 136.286 169.128 139.190 1.00 39.24 278 ALA E C 1
ATOM 12519 O O . ALA D 3 278 ? 136.271 168.389 140.177 1.00 39.24 278 ALA E O 1
ATOM 12521 N N . GLU D 3 279 ? 135.220 169.804 138.764 1.00 43.96 279 GLU E N 1
ATOM 12522 C CA . GLU D 3 279 ? 133.892 169.674 139.356 1.00 43.96 279 GLU E CA 1
ATOM 12523 C C . GLU D 3 279 ? 132.999 168.972 138.340 1.00 43.96 279 GLU E C 1
ATOM 12524 O O . GLU D 3 279 ? 132.615 169.566 137.329 1.00 43.96 279 GLU E O 1
ATOM 12530 N N . ALA D 3 280 ? 132.659 167.723 138.617 1.00 39.86 280 ALA E N 1
ATOM 12531 C CA . ALA D 3 280 ? 132.007 166.822 137.682 1.00 39.86 280 ALA E CA 1
ATOM 12532 C C . ALA D 3 280 ? 130.581 166.497 138.118 1.00 39.86 280 ALA E C 1
ATOM 12533 O O . ALA D 3 280 ? 130.222 166.662 139.288 1.00 39.86 280 ALA E O 1
ATOM 12535 N N . PRO D 3 281 ? 129.728 166.055 137.190 1.00 40.24 281 PRO E N 1
ATOM 12536 C CA . PRO D 3 281 ? 128.349 165.712 137.559 1.00 40.24 281 PRO E CA 1
ATOM 12537 C C . PRO D 3 281 ? 128.266 164.527 138.510 1.00 40.24 281 PRO E C 1
ATOM 12538 O O . PRO D 3 281 ? 129.130 163.649 138.529 1.00 40.24 281 PRO E O 1
ATOM 12542 N N . ASP D 3 282 ? 127.200 164.518 139.305 1.00 38.13 282 ASP E N 1
ATOM 12543 C CA . ASP D 3 282 ? 126.944 163.487 140.299 1.00 38.13 282 ASP E CA 1
ATOM 12544 C C . ASP D 3 282 ? 126.232 162.291 139.674 1.00 38.13 282 ASP E C 1
ATOM 12545 O O . ASP D 3 282 ? 125.573 162.397 138.639 1.00 38.13 282 ASP E O 1
ATOM 12550 N N . LEU D 3 283 ? 126.379 161.137 140.326 1.00 34.71 283 LEU E N 1
ATOM 12551 C CA . LEU D 3 283 ? 125.727 159.919 139.861 1.00 34.71 283 LEU E CA 1
ATOM 12552 C C . LEU D 3 283 ? 124.239 159.897 140.189 1.00 34.71 283 LEU E C 1
ATOM 12553 O O . LEU D 3 283 ? 123.438 159.419 139.379 1.00 34.71 283 LEU E O 1
ATOM 12558 N N . PHE D 3 284 ? 123.850 160.415 141.354 1.00 37.33 284 PHE E N 1
ATOM 12559 C CA . PHE D 3 284 ? 122.480 160.270 141.838 1.00 37.33 284 PHE E CA 1
ATOM 12560 C C . PHE D 3 284 ? 121.536 161.290 141.206 1.00 37.33 284 PHE E C 1
ATOM 12561 O O . PHE D 3 284 ? 120.575 160.916 140.528 1.00 37.33 284 PHE E O 1
ATOM 12569 N N . THR D 3 285 ? 121.797 162.579 141.417 1.00 41.13 285 THR E N 1
ATOM 12570 C CA . THR D 3 285 ? 120.943 163.636 140.890 1.00 41.13 285 THR E CA 1
ATOM 12571 C C . THR D 3 285 ? 121.482 164.237 139.598 1.00 41.13 285 THR E C 1
ATOM 12572 O O . THR D 3 285 ? 120.785 164.240 138.580 1.00 41.13 285 THR E O 1
ATOM 12576 N N . GLY D 3 286 ? 122.714 164.738 139.614 1.00 40.05 286 GLY E N 1
ATOM 12577 C CA . GLY D 3 286 ? 123.302 165.330 138.429 1.00 40.05 286 GLY E CA 1
ATOM 12578 C C . GLY D 3 286 ? 123.979 166.658 138.692 1.00 40.05 286 GLY E C 1
ATOM 12579 O O . GLY D 3 286 ? 124.349 167.369 137.753 1.00 40.05 286 GLY E O 1
ATOM 12580 N N . ALA D 3 287 ? 124.148 167.003 139.965 1.00 41.54 287 ALA E N 1
ATOM 12581 C CA . ALA D 3 287 ? 124.750 168.272 140.340 1.00 41.54 287 ALA E CA 1
ATOM 12582 C C . ALA D 3 287 ? 126.274 168.177 140.295 1.00 41.54 287 ALA E C 1
ATOM 12583 O O . ALA D 3 287 ? 126.856 167.105 140.116 1.00 41.54 287 ALA E O 1
ATOM 12585 N N . HIS D 3 288 ? 126.930 169.320 140.470 1.00 44.04 288 HIS E N 1
ATOM 12586 C CA . HIS D 3 288 ? 128.383 169.412 140.462 1.00 44.04 288 HIS E CA 1
ATOM 12587 C C . HIS D 3 288 ? 128.909 169.314 141.888 1.00 44.04 288 HIS E C 1
ATOM 12588 O O . HIS D 3 288 ? 128.359 169.940 142.800 1.00 44.04 288 HIS E O 1
ATOM 12595 N N . LEU D 3 289 ? 129.970 168.532 142.078 1.00 42.56 289 LEU E N 1
ATOM 12596 C CA . LEU D 3 289 ? 130.605 168.390 143.382 1.00 42.56 289 LEU E CA 1
ATOM 12597 C C . LEU D 3 289 ? 132.058 167.978 143.198 1.00 42.56 289 LEU E C 1
ATOM 12598 O O . LEU D 3 289 ? 132.424 167.364 142.194 1.00 42.56 289 LEU E O 1
ATOM 12603 N N . VAL D 3 290 ? 132.879 168.315 144.189 1.00 45.19 290 VAL E N 1
ATOM 12604 C CA . VAL D 3 290 ? 134.319 168.090 144.142 1.00 45.19 290 VAL E CA 1
ATOM 12605 C C . VAL D 3 290 ? 134.664 166.988 145.134 1.00 45.19 290 VAL E C 1
ATOM 12606 O O . VAL D 3 290 ? 134.338 167.088 146.324 1.00 45.19 290 VAL E O 1
ATOM 12610 N N . ALA D 3 291 ? 135.324 165.936 144.650 1.00 41.94 291 ALA E N 1
ATOM 12611 C CA 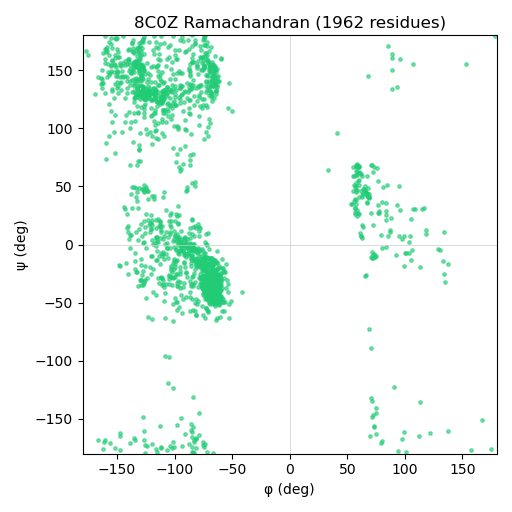. ALA D 3 291 ? 135.771 164.827 145.486 1.00 41.94 291 ALA E CA 1
ATOM 12612 C C . ALA D 3 291 ? 137.258 164.622 145.256 1.00 41.94 291 ALA E C 1
ATOM 12613 O O . ALA D 3 291 ? 137.680 164.335 144.132 1.00 41.94 291 ALA E O 1
ATOM 12615 N N . ALA D 3 292 ? 138.050 164.762 146.317 1.00 36.85 292 ALA E N 1
ATOM 12616 C CA . ALA D 3 292 ? 139.507 164.682 146.227 1.00 36.85 292 ALA E CA 1
ATOM 12617 C C . ALA D 3 292 ? 139.958 163.310 146.718 1.00 36.85 292 ALA E C 1
ATOM 12618 O O . ALA D 3 292 ? 140.348 163.141 147.873 1.00 36.85 292 ALA E O 1
ATOM 12620 N N . ILE D 3 293 ? 139.907 162.320 145.825 1.00 28.73 293 ILE E N 1
ATOM 12621 C CA . ILE D 3 293 ? 140.387 160.972 146.102 1.00 28.73 293 ILE E CA 1
ATOM 12622 C C . ILE D 3 293 ? 141.162 160.471 144.888 1.00 28.73 293 ILE E C 1
ATOM 12623 O O . ILE D 3 293 ? 141.206 161.117 143.840 1.00 28.73 293 ILE E O 1
ATOM 12628 N N . GLN D 3 294 ? 141.787 159.303 145.048 1.00 24.93 294 GLN E N 1
ATOM 12629 C CA . GLN D 3 294 ? 142.683 158.706 144.058 1.00 24.93 294 GLN E CA 1
ATOM 12630 C C . GLN D 3 294 ? 141.968 157.991 142.905 1.00 24.93 294 GLN E C 1
ATOM 12631 O O . GLN D 3 294 ? 142.340 158.217 141.740 1.00 24.93 294 GLN E O 1
ATOM 12637 N N . PRO D 3 295 ? 140.975 157.111 143.151 1.00 22.85 295 PRO E N 1
ATOM 12638 C CA . PRO D 3 295 ? 140.296 156.480 142.003 1.00 22.85 295 PRO E CA 1
ATOM 12639 C C . PRO D 3 295 ? 139.615 157.478 141.083 1.00 22.85 295 PRO E C 1
ATOM 12640 O O . PRO D 3 295 ? 139.586 157.274 139.860 1.00 22.85 295 PRO E O 1
ATOM 12644 N N . ASN D 3 296 ? 139.074 158.562 141.644 1.00 25.69 296 ASN E N 1
ATOM 12645 C CA . ASN D 3 296 ? 138.491 159.611 140.818 1.00 25.69 296 ASN E CA 1
ATOM 12646 C C . ASN D 3 296 ? 139.535 160.236 139.909 1.00 25.69 296 ASN E C 1
ATOM 12647 O O . ASN D 3 296 ? 139.281 160.451 138.719 1.00 25.69 296 ASN E O 1
ATOM 12652 N N . ALA D 3 297 ? 140.720 160.527 140.450 1.00 24.29 297 ALA E N 1
ATOM 12653 C CA . ALA D 3 297 ? 141.783 161.110 139.639 1.00 24.29 297 ALA E CA 1
ATOM 12654 C C . ALA D 3 297 ? 142.173 160.175 138.505 1.00 24.29 297 ALA E C 1
ATOM 12655 O O . ALA D 3 297 ? 142.296 160.602 137.350 1.00 24.29 297 ALA E O 1
ATOM 12657 N N . ALA D 3 298 ? 142.322 158.882 138.809 1.00 22.53 298 ALA E N 1
ATOM 12658 C CA . ALA D 3 298 ? 142.705 157.918 137.778 1.00 22.53 298 ALA E CA 1
ATOM 12659 C C . ALA D 3 298 ? 141.657 157.835 136.670 1.00 22.53 298 ALA E C 1
ATOM 12660 O O . ALA D 3 298 ? 141.984 157.934 135.477 1.00 22.53 298 ALA E O 1
ATOM 12662 N N . ASP D 3 299 ? 140.385 157.678 137.047 1.00 23.95 299 ASP E N 1
ATOM 12663 C CA . ASP D 3 299 ? 139.336 157.480 136.050 1.00 23.95 299 ASP E CA 1
ATOM 12664 C C . ASP D 3 299 ? 139.116 158.733 135.208 1.00 23.95 299 ASP E C 1
ATOM 12665 O O . ASP D 3 299 ? 138.983 158.648 133.977 1.00 23.95 299 ASP E O 1
ATOM 12670 N N . GLN D 3 300 ? 139.082 159.905 135.851 1.00 24.61 300 GLN E N 1
ATOM 12671 C CA . GLN D 3 300 ? 138.912 161.151 135.115 1.00 24.61 300 GLN E CA 1
ATOM 12672 C C . GLN D 3 300 ? 140.081 161.405 134.177 1.00 24.61 300 GLN E C 1
ATOM 12673 O O . GLN D 3 300 ? 139.881 161.860 133.045 1.00 24.61 300 GLN E O 1
ATOM 12679 N N . ALA D 3 301 ? 141.310 161.118 134.622 1.00 23.09 301 ALA E N 1
ATOM 12680 C CA . ALA D 3 301 ? 142.463 161.307 133.750 1.00 23.09 301 ALA E CA 1
ATOM 12681 C C . ALA D 3 301 ? 142.383 160.405 132.528 1.00 23.09 301 ALA E C 1
ATOM 12682 O O . ALA D 3 301 ? 142.646 160.851 131.404 1.00 23.09 301 ALA E O 1
ATOM 12684 N N . ARG D 3 302 ? 142.000 159.139 132.722 1.00 22.04 302 ARG E N 1
ATOM 12685 C CA . ARG D 3 302 ? 141.908 158.224 131.586 1.00 22.04 302 ARG E CA 1
ATOM 12686 C C . ARG D 3 302 ? 140.850 158.682 130.588 1.00 22.04 302 ARG E C 1
ATOM 12687 O O . ARG D 3 302 ? 141.094 158.703 129.374 1.00 22.04 302 ARG E O 1
ATOM 12695 N N . VAL D 3 303 ? 139.672 159.078 131.083 1.00 25.89 303 VAL E N 1
ATOM 12696 C CA . VAL D 3 303 ? 138.594 159.483 130.180 1.00 25.89 303 VAL E CA 1
ATOM 12697 C C . VAL D 3 303 ? 138.950 160.771 129.442 1.00 25.89 303 VAL E C 1
ATOM 12698 O O . VAL D 3 303 ? 138.706 160.898 128.234 1.00 25.89 303 VAL E O 1
ATOM 12702 N N . ALA D 3 304 ? 139.543 161.742 130.147 1.00 27.48 304 ALA E N 1
ATOM 12703 C CA . ALA D 3 304 ? 139.922 162.998 129.508 1.00 27.48 304 ALA E CA 1
ATOM 12704 C C . ALA D 3 304 ? 141.000 162.786 128.454 1.00 27.48 304 ALA E C 1
ATOM 12705 O O . ALA D 3 304 ? 140.945 163.385 127.374 1.00 27.48 304 ALA E O 1
ATOM 12707 N N . ALA D 3 305 ? 141.989 161.935 128.743 1.00 29.85 305 ALA E N 1
ATOM 12708 C CA . ALA D 3 305 ? 143.038 161.671 127.763 1.00 29.85 305 ALA E CA 1
ATOM 12709 C C . ALA D 3 305 ? 142.497 160.913 126.559 1.00 29.85 305 ALA E C 1
ATOM 12710 O O . ALA D 3 305 ? 142.966 161.111 125.433 1.00 29.85 305 ALA E O 1
ATOM 12712 N N . LEU D 3 306 ? 141.520 160.029 126.773 1.00 31.32 306 LEU E N 1
ATOM 12713 C CA . LEU D 3 306 ? 140.958 159.288 125.649 1.00 31.32 306 LEU E CA 1
ATOM 12714 C C . LEU D 3 306 ? 140.104 160.184 124.759 1.00 31.32 306 LEU E C 1
ATOM 12715 O O . LEU D 3 306 ? 140.123 160.045 123.531 1.00 31.32 306 LEU E O 1
ATOM 12720 N N . ASN D 3 307 ? 139.339 161.105 125.355 1.00 35.53 307 ASN E N 1
ATOM 12721 C CA . ASN D 3 307 ? 138.566 162.042 124.542 1.00 35.53 307 ASN E CA 1
ATOM 12722 C C . ASN D 3 307 ? 139.455 163.068 123.854 1.00 35.53 307 ASN E C 1
ATOM 12723 O O . ASN D 3 307 ? 139.133 163.523 122.752 1.00 35.53 307 ASN E O 1
ATOM 12728 N N . MET D 3 308 ? 140.565 163.453 124.487 1.00 37.41 308 MET E N 1
ATOM 12729 C CA . MET D 3 308 ? 141.433 164.481 123.925 1.00 37.41 308 MET E CA 1
ATOM 12730 C C . MET D 3 308 ? 142.205 163.988 122.706 1.00 37.41 308 MET E C 1
ATOM 12731 O O . MET D 3 308 ? 142.547 164.796 121.836 1.00 37.41 308 MET E O 1
ATOM 12736 N N . ALA D 3 309 ? 142.463 162.684 122.608 1.00 39.61 309 ALA E N 1
ATOM 12737 C CA . ALA D 3 309 ? 143.235 162.147 121.494 1.00 39.61 309 ALA E CA 1
ATOM 12738 C C . ALA D 3 309 ? 142.447 162.087 120.192 1.00 39.61 309 ALA E C 1
ATOM 12739 O O . ALA D 3 309 ? 143.059 162.019 119.121 1.00 39.61 309 ALA E O 1
ATOM 12741 N N . GLY D 3 310 ? 141.118 162.105 120.253 1.00 41.44 310 GLY E N 1
ATOM 12742 C CA . GLY D 3 310 ? 140.314 162.075 119.046 1.00 41.44 310 GLY E CA 1
ATOM 12743 C C . GLY D 3 310 ? 139.164 161.089 119.084 1.00 41.44 310 GLY E C 1
ATOM 12744 O O . GLY D 3 310 ? 138.260 161.154 118.246 1.00 41.44 310 GLY E O 1
ATOM 12745 N N . HIS D 3 311 ? 139.183 160.174 120.048 1.00 41.53 311 HIS E N 1
ATOM 12746 C CA . HIS D 3 311 ? 138.139 159.165 120.176 1.00 41.53 311 HIS E CA 1
ATOM 12747 C C . HIS D 3 311 ? 136.927 159.765 120.890 1.00 41.53 311 HIS E C 1
ATOM 12748 O O . HIS D 3 311 ? 136.813 160.981 121.061 1.00 41.53 311 HIS E O 1
ATOM 12755 N N . GLU D 3 312 ? 135.995 158.910 121.311 1.00 39.95 312 GLU E N 1
ATOM 12756 C CA . GLU D 3 312 ? 134.764 159.357 121.965 1.00 39.95 312 GLU E CA 1
ATOM 12757 C C . GLU D 3 312 ? 134.473 158.427 123.140 1.00 39.95 312 GLU E C 1
ATOM 12758 O O . GLU D 3 312 ? 134.021 157.296 122.944 1.00 39.95 312 GLU E O 1
ATOM 12764 N N . ALA D 3 313 ? 134.717 158.912 124.357 1.00 36.46 313 ALA E N 1
ATOM 12765 C CA . ALA D 3 313 ? 134.492 158.139 125.569 1.00 36.46 313 ALA E CA 1
ATOM 12766 C C . ALA D 3 313 ? 133.623 158.935 126.532 1.00 36.46 313 ALA E C 1
ATOM 12767 O O . ALA D 3 313 ? 133.594 160.168 126.493 1.00 36.46 313 ALA E O 1
ATOM 12769 N N . ARG D 3 314 ? 132.917 158.214 127.403 1.00 44.03 314 ARG E N 1
ATOM 12770 C CA . ARG D 3 314 ? 131.920 158.794 128.291 1.00 44.03 314 ARG E CA 1
ATOM 12771 C C . ARG D 3 314 ? 132.198 158.366 129.728 1.00 44.03 314 ARG E C 1
ATOM 12772 O O . ARG D 3 314 ? 132.757 157.298 129.984 1.00 44.03 314 ARG E O 1
ATOM 12780 N N . LEU D 3 315 ? 131.804 159.222 130.671 1.00 38.68 315 LEU E N 1
ATOM 12781 C CA . LEU D 3 315 ? 131.967 158.977 132.097 1.00 38.68 315 LEU E CA 1
ATOM 12782 C C . LEU D 3 315 ? 130.599 158.838 132.754 1.00 38.68 315 LEU E C 1
ATOM 12783 O O . LEU D 3 315 ? 129.677 159.603 132.456 1.00 38.68 315 LEU E O 1
ATOM 12788 N N . LYS D 3 316 ? 130.471 157.855 133.646 1.00 31.73 316 LYS E N 1
ATOM 12789 C CA . LYS D 3 316 ? 129.192 157.536 134.270 1.00 31.73 316 LYS E CA 1
ATOM 12790 C C . LYS D 3 316 ? 128.827 158.483 135.409 1.00 31.73 316 LYS E C 1
ATOM 12791 O O . LYS D 3 316 ? 127.649 158.808 135.588 1.00 31.73 316 LYS E O 1
ATOM 12797 N N . GLY D 3 317 ? 129.804 158.921 136.186 1.00 35.42 317 GLY E N 1
ATOM 12798 C CA . GLY D 3 317 ? 129.539 159.785 137.318 1.00 35.42 317 GLY E CA 1
ATOM 12799 C C . GLY D 3 317 ? 130.669 159.694 138.318 1.00 35.42 317 GLY E C 1
ATOM 12800 O O . GLY D 3 317 ? 131.671 159.014 138.099 1.00 35.42 317 GLY E O 1
ATOM 12801 N N . VAL D 3 318 ? 130.485 160.397 139.433 1.00 31.17 318 VAL E N 1
ATOM 12802 C CA . VAL D 3 318 ? 131.464 160.411 140.512 1.00 31.17 318 VAL E CA 1
ATOM 12803 C C . VAL D 3 318 ? 130.818 159.844 141.768 1.00 31.17 318 VAL E C 1
ATOM 12804 O O . VAL D 3 318 ? 129.593 159.882 141.924 1.00 31.17 318 VAL E O 1
ATOM 12808 N N . LEU D 3 319 ? 131.650 159.295 142.648 1.00 27.50 319 LEU E N 1
ATOM 12809 C CA . LEU D 3 319 ? 131.206 158.667 143.881 1.00 27.50 319 LEU E CA 1
ATOM 12810 C C . LEU D 3 319 ? 132.296 158.833 144.928 1.00 27.50 319 LEU E C 1
ATOM 12811 O O . LEU D 3 319 ? 133.484 158.880 144.601 1.00 27.50 319 LEU E O 1
ATOM 12816 N N . ALA D 3 320 ? 131.891 158.923 146.190 1.00 22.74 320 ALA E N 1
ATOM 12817 C CA . ALA D 3 320 ? 132.822 159.079 147.300 1.00 22.74 320 ALA E CA 1
ATOM 12818 C C . ALA D 3 320 ? 132.959 157.747 148.023 1.00 22.74 320 ALA E C 1
ATOM 12819 O O . ALA D 3 320 ? 131.974 157.218 148.549 1.00 22.74 320 ALA E O 1
ATOM 12821 N N . ILE D 3 321 ? 134.177 157.210 148.048 1.00 19.66 321 ILE E N 1
ATOM 12822 C CA . ILE D 3 321 ? 134.483 155.953 148.717 1.00 19.66 321 ILE E CA 1
ATOM 12823 C C . ILE D 3 321 ? 135.663 156.193 149.646 1.00 19.66 321 ILE E C 1
ATOM 12824 O O . ILE D 3 321 ? 136.621 156.877 149.271 1.00 19.66 321 ILE E O 1
ATOM 12829 N N . ASN D 3 322 ? 135.589 155.661 150.866 1.00 25.10 322 ASN E N 1
ATOM 12830 C CA . ASN D 3 322 ? 136.644 155.912 151.837 1.00 25.10 322 ASN E CA 1
ATOM 12831 C C . ASN D 3 322 ? 136.923 154.666 152.661 1.00 25.10 322 ASN E C 1
ATOM 12832 O O . ASN D 3 322 ? 136.005 153.934 153.042 1.00 25.10 322 ASN E O 1
ATOM 12837 N N . VAL D 3 323 ? 138.208 154.444 152.935 1.00 24.99 323 VAL E N 1
ATOM 12838 C CA . VAL D 3 323 ? 138.675 153.414 153.857 1.00 24.99 323 VAL E CA 1
ATOM 12839 C C . VAL D 3 323 ? 139.701 154.055 154.786 1.00 24.99 323 VAL E C 1
ATOM 12840 O O . VAL D 3 323 ? 140.489 154.907 154.364 1.00 24.99 323 VAL E O 1
ATOM 12844 N N . LEU D 3 324 ? 139.657 153.684 156.064 1.00 30.49 324 LEU E N 1
ATOM 12845 C CA . LEU D 3 324 ? 140.469 154.335 157.080 1.00 30.49 324 LEU E CA 1
ATOM 12846 C C . LEU D 3 324 ? 140.989 153.309 158.076 1.00 30.49 324 LEU E C 1
ATOM 12847 O O . LEU D 3 324 ? 140.241 152.440 158.537 1.00 30.49 324 LEU E O 1
ATOM 12852 N N . ASP D 3 325 ? 142.275 153.420 158.398 1.00 35.54 325 ASP E N 1
ATOM 12853 C CA . ASP D 3 325 ? 142.924 152.613 159.421 1.00 35.54 325 ASP E CA 1
ATOM 12854 C C . ASP D 3 325 ? 143.397 153.538 160.532 1.00 35.54 325 ASP E C 1
ATOM 12855 O O . ASP D 3 325 ? 144.160 154.475 160.280 1.00 35.54 325 ASP E O 1
ATOM 12860 N N . THR D 3 326 ? 142.951 153.268 161.757 1.00 41.72 326 THR E N 1
ATOM 12861 C CA . THR D 3 326 ? 143.364 154.056 162.920 1.00 41.72 326 THR E CA 1
ATOM 12862 C C . THR D 3 326 ? 143.733 153.111 164.066 1.00 41.72 326 THR E C 1
ATOM 12863 O O . THR D 3 326 ? 142.872 152.459 164.666 1.00 41.72 326 THR E O 1
ATOM 12867 N N . LEU D 3 327 ? 145.042 153.004 164.313 1.00 45.17 327 LEU E N 1
ATOM 12868 C CA . LEU D 3 327 ? 145.614 152.293 165.462 1.00 45.17 327 LEU E CA 1
ATOM 12869 C C . LEU D 3 327 ? 145.093 150.860 165.572 1.00 45.17 327 LEU E C 1
ATOM 12870 O O . LEU D 3 327 ? 144.903 150.335 166.670 1.00 45.17 327 LEU E O 1
ATOM 12875 N N . GLY D 3 328 ? 144.862 150.223 164.430 1.00 40.21 328 GLY E N 1
ATOM 12876 C CA . GLY D 3 328 ? 144.383 148.857 164.400 1.00 40.21 328 GLY E CA 1
ATOM 12877 C C . GLY D 3 328 ? 142.897 148.673 164.178 1.00 40.21 328 GLY E C 1
ATOM 12878 O O . GLY D 3 328 ? 142.417 147.538 164.276 1.00 40.21 328 GLY E O 1
ATOM 12879 N N . LEU D 3 329 ? 142.155 149.739 163.887 1.00 37.86 329 LEU E N 1
ATOM 12880 C CA . LEU D 3 329 ? 140.733 149.649 163.581 1.00 37.86 329 LEU E CA 1
ATOM 12881 C C . LEU D 3 329 ? 140.509 150.066 162.135 1.00 37.86 329 LEU E C 1
ATOM 12882 O O . LEU D 3 329 ? 140.999 151.116 161.708 1.00 37.86 329 LEU E O 1
ATOM 12887 N N . ILE D 3 330 ? 139.767 149.249 161.391 1.00 31.02 330 ILE E N 1
ATOM 12888 C CA . ILE D 3 330 ? 139.544 149.449 159.962 1.00 31.02 330 ILE E CA 1
ATOM 12889 C C . ILE D 3 330 ? 138.071 149.765 159.743 1.00 31.02 330 ILE E C 1
ATOM 12890 O O . ILE D 3 330 ? 137.198 148.975 160.120 1.00 31.02 330 ILE E O 1
ATOM 12895 N N . SER D 3 331 ? 137.795 150.908 159.116 1.00 29.48 331 SER E N 1
ATOM 12896 C CA . SER D 3 331 ? 136.427 151.341 158.866 1.00 29.48 331 SER E CA 1
ATOM 12897 C C . SER D 3 331 ? 136.305 151.841 157.433 1.00 29.48 331 SER E C 1
ATOM 12898 O O . SER D 3 331 ? 137.298 152.215 156.809 1.00 29.48 331 SER E O 1
ATOM 12901 N N . SER D 3 332 ? 135.082 151.826 156.903 1.00 27.78 332 SER E N 1
ATOM 12902 C CA . SER D 3 332 ? 134.887 152.184 155.503 1.00 27.78 332 SER E CA 1
ATOM 12903 C C . SER D 3 332 ? 133.488 152.740 155.282 1.00 27.78 332 SER E C 1
ATOM 12904 O O . SER D 3 332 ? 132.551 152.436 156.026 1.00 27.78 332 SER E O 1
ATOM 12907 N N . SER D 3 333 ? 133.357 153.549 154.229 1.00 26.55 333 SER E N 1
ATOM 12908 C CA . SER D 3 333 ? 132.083 154.173 153.891 1.00 26.55 333 SER E CA 1
ATOM 12909 C C . SER D 3 333 ? 131.961 154.325 152.380 1.00 26.55 333 SER E C 1
ATOM 12910 O O . SER D 3 333 ? 132.945 154.605 151.685 1.00 26.55 333 SER E O 1
ATOM 12913 N N . PHE D 3 334 ? 130.730 154.152 151.888 1.00 22.46 334 PHE E N 1
ATOM 12914 C CA . PHE D 3 334 ? 130.400 154.222 150.469 1.00 22.46 334 PHE E CA 1
ATOM 12915 C C . PHE D 3 334 ? 129.136 155.047 150.277 1.00 22.46 334 PHE E C 1
ATOM 12916 O O . PHE D 3 334 ? 128.104 154.746 150.884 1.00 22.46 334 PHE E O 1
ATOM 12924 N N . GLY D 3 335 ? 129.216 156.070 149.426 1.00 31.48 335 GLY E N 1
ATOM 12925 C CA . GLY D 3 335 ? 128.012 156.690 148.884 1.00 31.48 335 GLY E CA 1
ATOM 12926 C C . GLY D 3 335 ? 127.236 157.535 149.878 1.00 31.48 335 GLY E C 1
ATOM 12927 O O . GLY D 3 335 ? 127.798 158.184 150.766 1.00 31.48 335 GLY E O 1
ATOM 12928 N N . GLN D 3 336 ? 125.913 157.535 149.707 1.00 37.69 336 GLN E N 1
ATOM 12929 C CA . GLN D 3 336 ? 124.990 158.334 150.518 1.00 37.69 336 GLN E CA 1
ATOM 12930 C C . GLN D 3 336 ? 124.655 157.585 151.809 1.00 37.69 336 GLN E C 1
ATOM 12931 O O . GLN D 3 336 ? 123.589 156.990 151.972 1.00 37.69 336 GLN E O 1
ATOM 12937 N N . TRP D 3 337 ? 125.601 157.637 152.747 1.00 42.52 337 TRP E N 1
ATOM 12938 C CA . TRP D 3 337 ? 125.469 156.875 153.984 1.00 42.52 337 TRP E CA 1
ATOM 12939 C C . TRP D 3 337 ? 124.410 157.439 154.920 1.00 42.52 337 TRP E C 1
ATOM 12940 O O . TRP D 3 337 ? 123.980 156.733 155.838 1.00 42.52 337 TRP E O 1
ATOM 12951 N N . TRP D 3 338 ? 123.979 158.682 154.720 1.00 43.45 338 TRP E N 1
ATOM 12952 C CA . TRP D 3 338 ? 123.043 159.330 155.630 1.00 43.45 338 TRP E CA 1
ATOM 12953 C C . TRP D 3 338 ? 121.589 159.040 155.291 1.00 43.45 338 TRP E C 1
ATOM 12954 O O . TRP D 3 338 ? 120.694 159.613 155.920 1.00 43.45 338 TRP E O 1
ATOM 12965 N N . GLY D 3 339 ? 121.332 158.175 154.319 1.00 45.71 339 GLY E N 1
ATOM 12966 C CA . GLY D 3 339 ? 119.971 157.824 153.987 1.00 45.71 339 GLY E CA 1
ATOM 12967 C C . GLY D 3 339 ? 119.267 158.936 153.231 1.00 45.71 339 GLY E C 1
ATOM 12968 O O . GLY D 3 339 ? 119.878 159.858 152.694 1.00 45.71 339 GLY E O 1
ATOM 12969 N N . GLU D 3 340 ? 117.942 158.832 153.205 1.00 55.64 340 GLU E N 1
ATOM 12970 C CA . GLU D 3 340 ? 117.128 159.821 152.518 1.00 55.64 340 GLU E CA 1
ATOM 12971 C C . GLU D 3 340 ? 115.738 159.837 153.138 1.00 55.64 340 GLU E C 1
ATOM 12972 O O . GLU D 3 340 ? 115.388 158.974 153.948 1.00 55.64 340 GLU E O 1
ATOM 12978 N N . GLU D 3 341 ? 114.957 160.846 152.755 1.00 64.50 341 GLU E N 1
ATOM 12979 C CA . GLU D 3 341 ? 113.654 161.086 153.366 1.00 64.50 341 GLU E CA 1
ATOM 12980 C C . GLU D 3 341 ? 112.696 159.931 153.090 1.00 64.50 341 GLU E C 1
ATOM 12981 O O . GLU D 3 341 ? 112.561 159.474 151.952 1.00 64.50 341 GLU E O 1
ATOM 12987 N N . ARG D 3 342 ? 112.031 159.459 154.149 1.00 65.18 342 ARG E N 1
ATOM 12988 C CA . ARG D 3 342 ? 111.208 158.257 154.060 1.00 65.18 342 ARG E CA 1
ATOM 12989 C C . ARG D 3 342 ? 109.959 158.457 153.213 1.00 65.18 342 ARG E C 1
ATOM 12990 O O . ARG D 3 342 ? 109.419 157.476 152.691 1.00 65.18 342 ARG E O 1
ATOM 12998 N N . GLU D 3 343 ? 109.495 159.696 153.052 1.00 69.90 343 GLU E N 1
ATOM 12999 C CA . GLU D 3 343 ? 108.274 159.942 152.295 1.00 69.90 343 GLU E CA 1
ATOM 13000 C C . GLU D 3 343 ? 108.437 159.683 150.802 1.00 69.90 343 GLU E C 1
ATOM 13001 O O . GLU D 3 343 ? 107.431 159.653 150.086 1.00 69.90 343 GLU E O 1
ATOM 13007 N N . ARG D 3 344 ? 109.664 159.499 150.319 1.00 63.21 344 ARG E N 1
ATOM 13008 C CA . ARG D 3 344 ? 109.915 159.179 148.921 1.00 63.21 344 ARG E CA 1
ATOM 13009 C C . ARG D 3 344 ? 110.171 157.693 148.694 1.00 63.21 344 ARG E C 1
ATOM 13010 O O . ARG D 3 344 ? 110.534 157.302 147.581 1.00 63.21 344 ARG E O 1
ATOM 13018 N N . GLY D 3 345 ? 109.996 156.863 149.716 1.00 53.23 345 GLY E N 1
ATOM 13019 C CA . GLY D 3 345 ? 109.993 155.428 149.553 1.00 53.23 345 GLY E CA 1
ATOM 13020 C C . GLY D 3 345 ? 111.219 154.677 150.025 1.00 53.23 345 GLY E C 1
ATOM 13021 O O . GLY D 3 345 ? 111.436 153.548 149.574 1.00 53.23 345 GLY E O 1
ATOM 13022 N N . GLY D 3 346 ? 112.011 155.248 150.933 1.00 44.76 346 GLY E N 1
ATOM 13023 C CA . GLY D 3 346 ? 113.246 154.627 151.361 1.00 44.76 346 GLY E CA 1
ATOM 13024 C C . GLY D 3 346 ? 113.075 153.666 152.523 1.00 44.76 346 GLY E C 1
ATOM 13025 O O . GLY D 3 346 ? 111.994 153.495 153.083 1.00 44.76 346 GLY E O 1
ATOM 13026 N N . ALA D 3 347 ? 114.186 153.027 152.878 1.00 35.53 347 ALA E N 1
ATOM 13027 C CA . ALA D 3 347 ? 114.252 152.078 153.983 1.00 35.53 347 ALA E CA 1
ATOM 13028 C C . ALA D 3 347 ? 115.717 151.905 154.359 1.00 35.53 347 ALA E C 1
ATOM 13029 O O . ALA D 3 347 ? 116.619 152.282 153.606 1.00 35.53 347 ALA E O 1
ATOM 13031 N N . GLY D 3 348 ? 115.946 151.325 155.531 1.00 33.74 348 GLY E N 1
ATOM 13032 C CA . GLY D 3 348 ? 117.308 151.136 155.994 1.00 33.74 348 GLY E CA 1
ATOM 13033 C C . GLY D 3 348 ? 117.384 150.044 157.034 1.00 33.74 348 GLY E C 1
ATOM 13034 O O . GLY D 3 348 ? 116.367 149.553 157.531 1.00 33.74 348 GLY E O 1
ATOM 13035 N N . VAL D 3 349 ? 118.620 149.666 157.355 1.00 34.09 349 VAL E N 1
ATOM 13036 C CA . VAL D 3 349 ? 118.880 148.662 158.380 1.00 34.09 349 VAL E CA 1
ATOM 13037 C C . VAL D 3 349 ? 120.228 148.969 159.019 1.00 34.09 349 VAL E C 1
ATOM 13038 O O . VAL D 3 349 ? 121.149 149.464 158.363 1.00 34.09 349 VAL E O 1
ATOM 13042 N N . GLU D 3 350 ? 120.326 148.700 160.320 1.00 38.76 350 GLU E N 1
ATOM 13043 C CA . GLU D 3 350 ? 121.541 148.962 161.082 1.00 38.76 350 GLU E CA 1
ATOM 13044 C C . GLU D 3 350 ? 121.734 147.855 162.106 1.00 38.76 350 GLU E C 1
ATOM 13045 O O . GLU D 3 350 ? 120.833 147.586 162.904 1.00 38.76 350 GLU E O 1
ATOM 13051 N N . HIS D 3 351 ? 122.906 147.223 162.083 1.00 37.05 351 HIS E N 1
ATOM 13052 C CA . HIS D 3 351 ? 123.249 146.163 163.023 1.00 37.05 351 HIS E CA 1
ATOM 13053 C C . HIS D 3 351 ? 124.517 146.560 163.761 1.00 37.05 351 HIS E C 1
ATOM 13054 O O . HIS D 3 351 ? 125.526 146.896 163.132 1.00 37.05 351 HIS E O 1
ATOM 13061 N N . VAL D 3 352 ? 124.464 146.507 165.090 1.00 42.78 352 VAL E N 1
ATOM 13062 C CA . VAL D 3 352 ? 125.488 147.079 165.954 1.00 42.78 352 VAL E CA 1
ATOM 13063 C C . VAL D 3 352 ? 125.829 146.085 167.060 1.00 42.78 352 VAL E C 1
ATOM 13064 O O . VAL D 3 352 ? 124.938 145.424 167.606 1.00 42.78 352 VAL E O 1
ATOM 13068 N N . ASP D 3 353 ? 127.121 145.951 167.359 1.00 48.72 353 ASP E N 1
ATOM 13069 C CA . ASP D 3 353 ? 127.603 145.138 168.469 1.00 48.72 353 ASP E CA 1
ATOM 13070 C C . ASP D 3 353 ? 128.734 145.902 169.139 1.00 48.72 353 ASP E C 1
ATOM 13071 O O . ASP D 3 353 ? 129.794 146.103 168.533 1.00 48.72 353 ASP E O 1
ATOM 13076 N N . GLU D 3 354 ? 128.511 146.319 170.386 1.00 53.79 354 GLU E N 1
ATOM 13077 C CA . GLU D 3 354 ? 129.391 147.293 171.023 1.00 53.79 354 GLU E CA 1
ATOM 13078 C C . GLU D 3 354 ? 130.635 146.637 171.612 1.00 53.79 354 GLU E C 1
ATOM 13079 O O . GLU D 3 354 ? 131.758 147.088 171.364 1.00 53.79 354 GLU E O 1
ATOM 13085 N N . ALA D 3 355 ? 130.456 145.576 172.402 1.00 52.49 355 ALA E N 1
ATOM 13086 C CA . ALA D 3 355 ? 131.573 144.970 173.116 1.00 52.49 355 ALA E CA 1
ATOM 13087 C C . ALA D 3 355 ? 132.572 144.280 172.197 1.00 52.49 355 ALA E C 1
ATOM 13088 O O . ALA D 3 355 ? 133.692 143.999 172.636 1.00 52.49 355 ALA E O 1
ATOM 13090 N N . ALA D 3 356 ? 132.202 143.995 170.950 1.00 52.16 356 ALA E N 1
ATOM 13091 C CA . ALA D 3 356 ? 133.099 143.356 169.998 1.00 52.16 356 ALA E CA 1
ATOM 13092 C C . ALA D 3 356 ? 133.500 144.266 168.847 1.00 52.16 356 ALA E C 1
ATOM 13093 O O . ALA D 3 356 ? 134.174 143.799 167.921 1.00 52.16 356 ALA E O 1
ATOM 13095 N N . TYR D 3 357 ? 133.100 145.542 168.878 1.00 47.82 357 TYR E N 1
ATOM 13096 C CA . TYR D 3 357 ? 133.479 146.543 167.878 1.00 47.82 357 TYR E CA 1
ATOM 13097 C C . TYR D 3 357 ? 133.021 146.142 166.473 1.00 47.82 357 TYR E C 1
ATOM 13098 O O . TYR D 3 357 ? 133.828 145.929 165.568 1.00 47.82 357 TYR E O 1
ATOM 13107 N N . ARG D 3 358 ? 131.704 146.037 166.302 1.00 41.96 358 ARG E N 1
ATOM 13108 C CA . ARG D 3 358 ? 131.129 145.678 165.013 1.00 41.96 358 ARG E CA 1
ATOM 13109 C C . ARG D 3 358 ? 129.965 146.601 164.679 1.00 41.96 358 ARG E C 1
ATOM 13110 O O . ARG D 3 358 ? 129.160 146.948 165.547 1.00 41.96 358 ARG E O 1
ATOM 13118 N N . TYR D 3 359 ? 129.864 146.972 163.405 1.00 35.71 359 TYR E N 1
ATOM 13119 C CA . TYR D 3 359 ? 128.814 147.874 162.947 1.00 35.71 359 TYR E CA 1
ATOM 13120 C C . TYR D 3 359 ? 128.600 147.664 161.455 1.00 35.71 359 TYR E C 1
ATOM 13121 O O . TYR D 3 359 ? 129.542 147.368 160.715 1.00 35.71 359 TYR E O 1
ATOM 13130 N N . LEU D 3 360 ? 127.348 147.818 161.024 1.00 32.76 360 LEU E N 1
ATOM 13131 C CA . LEU D 3 360 ? 127.021 147.772 159.603 1.00 32.76 360 LEU E CA 1
ATOM 13132 C C . LEU D 3 360 ? 125.691 148.477 159.382 1.00 32.76 360 LEU E C 1
ATOM 13133 O O . LEU D 3 360 ? 124.798 148.394 160.226 1.00 32.76 360 LEU E O 1
ATOM 13138 N N . SER D 3 361 ? 125.567 149.177 158.254 1.00 30.74 361 SER E N 1
ATOM 13139 C CA . SER D 3 361 ? 124.327 149.869 157.928 1.00 30.74 361 SER E CA 1
ATOM 13140 C C . SER D 3 361 ? 124.118 149.868 156.421 1.00 30.74 361 SER E C 1
ATOM 13141 O O . SER D 3 361 ? 125.060 150.061 155.650 1.00 30.74 361 SER E O 1
ATOM 13144 N N . LEU D 3 362 ? 122.867 149.663 156.014 1.00 30.14 362 LEU E N 1
ATOM 13145 C CA . LEU D 3 362 ? 122.476 149.665 154.610 1.00 30.14 362 LEU E CA 1
ATOM 13146 C C . LEU D 3 362 ? 121.287 150.594 154.410 1.00 30.14 362 LEU E C 1
ATOM 13147 O O . LEU D 3 362 ? 120.411 150.696 155.274 1.00 30.14 362 LEU E O 1
ATOM 13152 N N . GLN D 3 363 ? 121.263 151.267 153.257 1.00 31.75 363 GLN E N 1
ATOM 13153 C CA . GLN D 3 363 ? 120.197 152.201 152.909 1.00 31.75 363 GLN E CA 1
ATOM 13154 C C . GLN D 3 363 ? 119.705 151.929 151.494 1.00 31.75 363 GLN E C 1
ATOM 13155 O O . GLN D 3 363 ? 120.511 151.753 150.574 1.00 31.75 363 GLN E O 1
ATOM 13161 N N . PHE D 3 364 ? 118.385 151.915 151.322 1.00 34.91 364 PHE E N 1
ATOM 13162 C CA . PHE D 3 364 ? 117.741 151.620 150.044 1.00 34.91 364 PHE E CA 1
ATOM 13163 C C . PHE D 3 364 ? 116.787 152.772 149.746 1.00 34.91 364 PHE E C 1
ATOM 13164 O O . PHE D 3 364 ? 115.824 152.988 150.487 1.00 34.91 364 PHE E O 1
ATOM 13172 N N . LYS D 3 365 ? 117.039 153.517 148.668 1.00 42.76 365 LYS E N 1
ATOM 13173 C CA . LYS D 3 365 ? 116.122 154.590 148.299 1.00 42.76 365 LYS E CA 1
ATOM 13174 C C . LYS D 3 365 ? 114.857 154.026 147.669 1.00 42.76 365 LYS E C 1
ATOM 13175 O O . LYS D 3 365 ? 113.749 154.228 148.175 1.00 42.76 365 LYS E O 1
ATOM 13181 N N . ASP D 3 366 ? 115.003 153.321 146.549 1.00 43.45 366 ASP E N 1
ATOM 13182 C CA . ASP D 3 366 ? 113.859 152.673 145.914 1.00 43.45 366 ASP E CA 1
ATOM 13183 C C . ASP D 3 366 ? 114.396 151.470 145.141 1.00 43.45 366 ASP E C 1
ATOM 13184 O O . ASP D 3 366 ? 114.871 151.624 144.013 1.00 43.45 366 ASP E O 1
ATOM 13189 N N . ASP D 3 367 ? 114.330 150.293 145.764 1.00 39.36 367 ASP E N 1
ATOM 13190 C CA . ASP D 3 367 ? 114.719 149.006 145.190 1.00 39.36 367 ASP E CA 1
ATOM 13191 C C . ASP D 3 367 ? 116.197 148.935 144.802 1.00 39.36 367 ASP E C 1
ATOM 13192 O O . ASP D 3 367 ? 116.623 147.951 144.189 1.00 39.36 367 ASP E O 1
ATOM 13197 N N . VAL D 3 368 ? 116.995 149.944 145.143 1.00 32.99 368 VAL E N 1
ATOM 13198 C CA . VAL D 3 368 ? 118.410 149.978 144.788 1.00 32.99 368 VAL E CA 1
ATOM 13199 C C . VAL D 3 368 ? 119.206 150.414 146.011 1.00 32.99 368 VAL E C 1
ATOM 13200 O O . VAL D 3 368 ? 118.755 151.253 146.794 1.00 32.99 368 VAL E O 1
ATOM 13204 N N . LEU D 3 369 ? 120.384 149.821 146.184 1.00 27.06 369 LEU E N 1
ATOM 13205 C CA . LEU D 3 369 ? 121.264 150.207 147.278 1.00 27.06 369 LEU E CA 1
ATOM 13206 C C . LEU D 3 369 ? 121.839 151.593 147.019 1.00 27.06 369 LEU E C 1
ATOM 13207 O O . LEU D 3 369 ? 122.177 151.936 145.884 1.00 27.06 369 LEU E O 1
ATOM 13212 N N . ILE D 3 370 ? 121.944 152.402 148.073 1.00 28.91 370 ILE E N 1
ATOM 13213 C CA . ILE D 3 370 ? 122.401 153.779 147.911 1.00 28.91 370 ILE E CA 1
ATOM 13214 C C . ILE D 3 370 ? 123.609 154.124 148.770 1.00 28.91 370 ILE E C 1
ATOM 13215 O O . ILE D 3 370 ? 124.447 154.945 148.352 1.00 28.91 370 ILE E O 1
ATOM 13220 N N . GLY D 3 371 ? 123.810 153.499 149.923 1.00 26.78 371 GLY E N 1
ATOM 13221 C CA . GLY D 3 371 ? 124.968 153.819 150.736 1.00 26.78 371 GLY E CA 1
ATOM 13222 C C . GLY D 3 371 ? 125.279 152.684 151.682 1.00 26.78 371 GLY E C 1
ATOM 13223 O O . GLY D 3 371 ? 124.473 151.772 151.881 1.00 26.78 371 GLY E O 1
ATOM 13224 N N . ALA D 3 372 ? 126.472 152.750 152.265 1.00 25.68 372 ALA E N 1
ATOM 13225 C CA . ALA D 3 372 ? 126.898 151.722 153.205 1.00 25.68 372 ALA E CA 1
ATOM 13226 C C . ALA D 3 372 ? 127.989 152.276 154.105 1.00 25.68 372 ALA E C 1
ATOM 13227 O O . ALA D 3 372 ? 128.711 153.202 153.729 1.00 25.68 372 ALA E O 1
ATOM 13229 N N . THR D 3 373 ? 128.108 151.684 155.289 1.00 27.20 373 THR E N 1
ATOM 13230 C CA . THR D 3 373 ? 129.076 152.095 156.294 1.00 27.20 373 THR E CA 1
ATOM 13231 C C . THR D 3 373 ? 129.388 150.897 157.177 1.00 27.20 373 THR E C 1
ATOM 13232 O O . THR D 3 373 ? 128.478 150.207 157.640 1.00 27.20 373 THR E O 1
ATOM 13236 N N . SER D 3 374 ? 130.675 150.643 157.407 1.00 29.07 374 SER E N 1
ATOM 13237 C CA . SER D 3 374 ? 131.034 149.448 158.160 1.00 29.07 374 SER E CA 1
ATOM 13238 C C . SER D 3 374 ? 132.288 149.694 158.984 1.00 29.07 374 SER E C 1
ATOM 13239 O O . SER D 3 374 ? 133.111 150.557 158.665 1.00 29.07 374 SER E O 1
ATOM 13242 N N . ILE D 3 375 ? 132.417 148.905 160.050 1.00 33.34 375 ILE E N 1
ATOM 13243 C CA . ILE D 3 375 ? 133.602 148.869 160.899 1.00 33.34 375 ILE E CA 1
ATOM 13244 C C . ILE D 3 375 ? 134.064 147.422 161.005 1.00 33.34 375 ILE E C 1
ATOM 13245 O O . ILE D 3 375 ? 133.280 146.544 161.381 1.00 33.34 375 ILE E O 1
ATOM 13250 N N . GLY D 3 376 ? 135.329 147.175 160.675 1.00 34.90 376 GLY E N 1
ATOM 13251 C CA . GLY D 3 376 ? 135.917 145.864 160.839 1.00 34.90 376 GLY E CA 1
ATOM 13252 C C . GLY D 3 376 ? 135.671 144.884 159.714 1.00 34.90 376 GLY E C 1
ATOM 13253 O O . GLY D 3 376 ? 136.178 143.757 159.780 1.00 34.90 376 GLY E O 1
ATOM 13254 N N . LEU D 3 377 ? 134.913 145.261 158.689 1.00 28.04 377 LEU E N 1
ATOM 13255 C CA . LEU D 3 377 ? 134.649 144.384 157.556 1.00 28.04 377 LEU E CA 1
ATOM 13256 C C . LEU D 3 377 ? 135.698 144.637 156.479 1.00 28.04 377 LEU E C 1
ATOM 13257 O O . LEU D 3 377 ? 135.848 145.769 156.008 1.00 28.04 377 LEU E O 1
ATOM 13262 N N . THR D 3 378 ? 136.426 143.587 156.095 1.00 24.75 378 THR E N 1
ATOM 13263 C CA . THR D 3 378 ? 137.518 143.722 155.141 1.00 24.75 378 THR E CA 1
ATOM 13264 C C . THR D 3 378 ? 137.461 142.750 153.972 1.00 24.75 378 THR E C 1
ATOM 13265 O O . THR D 3 378 ? 138.126 143.001 152.961 1.00 24.75 378 THR E O 1
ATOM 13269 N N . GLU D 3 379 ? 136.701 141.664 154.065 1.00 18.48 379 GLU E N 1
ATOM 13270 C CA . GLU D 3 379 ? 136.659 140.648 153.023 1.00 18.48 379 GLU E CA 1
ATOM 13271 C C . GLU D 3 379 ? 135.486 140.925 152.093 1.00 18.48 379 GLU E C 1
ATOM 13272 O O . GLU D 3 379 ? 134.343 141.025 152.549 1.00 18.48 379 GLU E O 1
ATOM 13278 N N . HIS D 3 380 ? 135.778 141.036 150.792 1.00 12.07 380 HIS E N 1
ATOM 13279 C CA . HIS D 3 380 ? 134.786 141.323 149.751 1.00 12.07 380 HIS E CA 1
ATOM 13280 C C . HIS D 3 380 ? 134.053 142.638 150.018 1.00 12.07 380 HIS E C 1
ATOM 13281 O O . HIS D 3 380 ? 132.828 142.706 149.932 1.00 12.07 380 HIS E O 1
ATOM 13288 N N . VAL D 3 381 ? 134.803 143.689 150.338 1.00 11.79 381 VAL E N 1
ATOM 13289 C CA . VAL D 3 381 ? 134.211 144.976 150.687 1.00 11.79 381 VAL E CA 1
ATOM 13290 C C . VAL D 3 381 ? 134.157 145.827 149.423 1.00 11.79 381 VAL E C 1
ATOM 13291 O O . VAL D 3 381 ? 133.658 146.957 149.432 1.00 11.79 381 VAL E O 1
ATOM 13295 N N . GLY D 3 382 ? 134.653 145.283 148.318 1.00 8.91 382 GLY E N 1
ATOM 13296 C CA . GLY D 3 382 ? 134.623 145.999 147.059 1.00 8.91 382 GLY E CA 1
ATOM 13297 C C . GLY D 3 382 ? 133.327 145.822 146.297 1.00 8.91 382 GLY E C 1
ATOM 13298 O O . GLY D 3 382 ? 133.015 146.620 145.410 1.00 8.91 382 GLY E O 1
ATOM 13299 N N . ALA D 3 383 ? 132.557 144.784 146.634 1.00 9.78 383 ALA E N 1
ATOM 13300 C CA . ALA D 3 383 ? 131.320 144.508 145.912 1.00 9.78 383 ALA E CA 1
ATOM 13301 C C . ALA D 3 383 ? 130.237 145.535 146.208 1.00 9.78 383 ALA E C 1
ATOM 13302 O O . ALA D 3 383 ? 129.264 145.633 145.450 1.00 9.78 383 ALA E O 1
ATOM 13304 N N . LEU D 3 384 ? 130.381 146.298 147.293 1.00 11.64 384 LEU E N 1
ATOM 13305 C CA . LEU D 3 384 ? 129.445 147.381 147.567 1.00 11.64 384 LEU E CA 1
ATOM 13306 C C . LEU D 3 384 ? 129.517 148.451 146.486 1.00 11.64 384 LEU E C 1
ATOM 13307 O O . LEU D 3 384 ? 128.488 149.002 146.078 1.00 11.64 384 LEU E O 1
ATOM 13312 N N . ARG D 3 385 ? 130.725 148.757 146.008 1.00 10.68 385 ARG E N 1
ATOM 13313 C CA . ARG D 3 385 ? 130.865 149.693 144.898 1.00 10.68 385 ARG E CA 1
ATOM 13314 C C . ARG D 3 385 ? 130.208 149.149 143.637 1.00 10.68 385 ARG E C 1
ATOM 13315 O O . ARG D 3 385 ? 129.575 149.898 142.886 1.00 10.68 385 ARG E O 1
ATOM 13323 N N . GLY D 3 386 ? 130.339 147.845 143.392 1.00 11.89 386 GLY E N 1
ATOM 13324 C CA . GLY D 3 386 ? 129.679 147.251 142.241 1.00 11.89 386 GLY E CA 1
ATOM 13325 C C . GLY D 3 386 ? 128.168 147.306 142.339 1.00 11.89 386 GLY E C 1
ATOM 13326 O O . GLY D 3 386 ? 127.477 147.468 141.332 1.00 11.89 386 GLY E O 1
ATOM 13327 N N . LEU D 3 387 ? 127.632 147.169 143.554 1.00 13.17 387 LEU E N 1
ATOM 13328 C CA . LEU D 3 387 ? 126.184 147.249 143.731 1.00 13.17 387 LEU E CA 1
ATOM 13329 C C . LEU D 3 387 ? 125.673 148.682 143.640 1.00 13.17 387 LEU E C 1
ATOM 13330 O O . LEU D 3 387 ? 124.554 148.906 143.169 1.00 13.17 387 LEU E O 1
ATOM 13335 N N . ILE D 3 388 ? 126.463 149.657 144.087 1.00 16.51 388 ILE E N 1
ATOM 13336 C CA . ILE D 3 388 ? 125.988 151.037 144.147 1.00 16.51 388 ILE E CA 1
ATOM 13337 C C . ILE D 3 388 ? 126.180 151.743 142.809 1.00 16.51 388 ILE E C 1
ATOM 13338 O O . ILE D 3 388 ? 125.271 152.420 142.315 1.00 16.51 388 ILE E O 1
ATOM 13343 N N . HIS D 3 389 ? 127.366 151.601 142.211 1.00 19.47 389 HIS E N 1
ATOM 13344 C CA . HIS D 3 389 ? 127.699 152.314 140.982 1.00 19.47 389 HIS E CA 1
ATOM 13345 C C . HIS D 3 389 ? 126.786 151.891 139.837 1.00 19.47 389 HIS E C 1
ATOM 13346 O O . HIS D 3 389 ? 126.019 152.699 139.303 1.00 19.47 389 HIS E O 1
ATOM 13353 N N . GLY D 3 390 ? 126.850 150.623 139.448 1.00 20.74 390 GLY E N 1
ATOM 13354 C CA . GLY D 3 390 ? 125.870 150.089 138.524 1.00 20.74 390 GLY E CA 1
ATOM 13355 C C . GLY D 3 390 ? 124.593 149.771 139.268 1.00 20.74 390 GLY E C 1
ATOM 13356 O O . GLY D 3 390 ? 124.566 148.838 140.074 1.00 20.74 390 GLY E O 1
ATOM 13357 N N . ARG D 3 391 ? 123.530 150.532 139.016 1.00 25.17 391 ARG E N 1
ATOM 13358 C CA . ARG D 3 391 ? 122.330 150.440 139.839 1.00 25.17 391 ARG E CA 1
ATOM 13359 C C . ARG D 3 391 ? 121.597 149.130 139.593 1.00 25.17 391 ARG E C 1
ATOM 13360 O O . ARG D 3 391 ? 120.763 149.033 138.688 1.00 25.17 391 ARG E O 1
ATOM 13368 N N . VAL D 3 392 ? 121.898 148.123 140.405 1.00 24.34 392 VAL E N 1
ATOM 13369 C CA . VAL D 3 392 ? 121.319 146.797 140.234 1.00 24.34 392 VAL E CA 1
ATOM 13370 C C . VAL D 3 392 ? 119.909 146.789 140.805 1.00 24.34 392 VAL E C 1
ATOM 13371 O O . VAL D 3 392 ? 119.688 147.199 141.950 1.00 24.34 392 VAL E O 1
ATOM 13375 N N . ARG D 3 393 ? 118.951 146.325 140.008 1.00 29.81 393 ARG E N 1
ATOM 13376 C CA . ARG D 3 393 ? 117.569 146.181 140.458 1.00 29.81 393 ARG E CA 1
ATOM 13377 C C . ARG D 3 393 ? 117.478 144.909 141.289 1.00 29.81 393 ARG E C 1
ATOM 13378 O O . ARG D 3 393 ? 117.451 143.801 140.749 1.00 29.81 393 ARG E O 1
ATOM 13386 N N . LEU D 3 394 ? 117.432 145.067 142.614 1.00 30.66 394 LEU E N 1
ATOM 13387 C CA . LEU D 3 394 ? 117.492 143.913 143.506 1.00 30.66 394 LEU E CA 1
ATOM 13388 C C . LEU D 3 394 ? 116.221 143.074 143.431 1.00 30.66 394 LEU E C 1
ATOM 13389 O O . LEU D 3 394 ? 116.286 141.844 143.334 1.00 30.66 394 LEU E O 1
ATOM 13394 N N . GLY D 3 395 ? 115.061 143.716 143.465 1.00 33.02 395 GLY E N 1
ATOM 13395 C CA . GLY D 3 395 ? 113.819 142.961 143.448 1.00 33.02 395 GLY E CA 1
ATOM 13396 C C . GLY D 3 395 ? 113.599 142.251 144.769 1.00 33.02 395 GLY E C 1
ATOM 13397 O O . GLY D 3 395 ? 113.786 142.829 145.848 1.00 33.02 395 GLY E O 1
ATOM 13398 N N . GLU D 3 396 ? 113.211 140.972 144.683 1.00 36.74 396 GLU E N 1
ATOM 13399 C CA . GLU D 3 396 ? 112.884 140.169 145.859 1.00 36.74 396 GLU E CA 1
ATOM 13400 C C . GLU D 3 396 ? 114.012 140.140 146.881 1.00 36.74 396 GLU E C 1
ATOM 13401 O O . GLU D 3 396 ? 113.742 140.216 148.088 1.00 36.74 396 GLU E O 1
ATOM 13407 N N . TRP D 3 397 ? 115.264 140.093 146.420 1.00 28.94 397 TRP E N 1
ATOM 13408 C CA . TRP D 3 397 ? 116.424 140.056 147.299 1.00 28.94 397 TRP E CA 1
ATOM 13409 C C . TRP D 3 397 ? 116.474 141.230 148.259 1.00 28.94 397 TRP E C 1
ATOM 13410 O O . TRP D 3 397 ? 117.094 141.096 149.322 1.00 28.94 397 TRP E O 1
ATOM 13421 N N . LYS D 3 398 ? 115.829 142.356 147.919 1.00 34.75 398 LYS E N 1
ATOM 13422 C CA . LYS D 3 398 ? 115.741 143.478 148.849 1.00 34.75 398 LYS E CA 1
ATOM 13423 C C . LYS D 3 398 ? 115.239 143.025 150.209 1.00 34.75 398 LYS E C 1
ATOM 13424 O O . LYS D 3 398 ? 115.872 143.311 151.234 1.00 34.75 398 LYS E O 1
ATOM 13430 N N . GLU D 3 399 ? 114.143 142.255 150.232 1.00 37.43 399 GLU E N 1
ATOM 13431 C CA . GLU D 3 399 ? 113.607 141.794 151.509 1.00 37.43 399 GLU E CA 1
ATOM 13432 C C . GLU D 3 399 ? 114.638 140.952 152.254 1.00 37.43 399 GLU E C 1
ATOM 13433 O O . GLU D 3 399 ? 114.834 141.131 153.463 1.00 37.43 399 GLU E O 1
ATOM 13439 N N . ARG D 3 400 ? 115.377 140.102 151.530 1.00 32.70 400 ARG E N 1
ATOM 13440 C CA . ARG D 3 400 ? 116.403 139.295 152.174 1.00 32.70 400 ARG E CA 1
ATOM 13441 C C . ARG D 3 400 ? 117.497 140.180 152.744 1.00 32.70 400 ARG E C 1
ATOM 13442 O O . ARG D 3 400 ? 117.955 139.964 153.873 1.00 32.70 400 ARG E O 1
ATOM 13450 N N . LEU D 3 401 ? 117.875 141.228 152.008 1.00 30.82 401 LEU E N 1
ATOM 13451 C CA . LEU D 3 401 ? 118.922 142.114 152.495 1.00 30.82 401 LEU E CA 1
ATOM 13452 C C . LEU D 3 401 ? 118.452 142.921 153.696 1.00 30.82 401 LEU E C 1
ATOM 13453 O O . LEU D 3 401 ? 119.277 143.495 154.414 1.00 30.82 401 LEU E O 1
ATOM 13458 N N . LEU D 3 402 ? 117.138 142.979 153.937 1.00 32.48 402 LEU E N 1
ATOM 13459 C CA . LEU D 3 402 ? 116.665 143.659 155.133 1.00 32.48 402 LEU E CA 1
ATOM 13460 C C . LEU D 3 402 ? 116.751 142.775 156.369 1.00 32.48 402 LEU E C 1
ATOM 13461 O O . LEU D 3 402 ? 116.709 143.295 157.488 1.00 32.48 402 LEU E O 1
ATOM 13466 N N . HIS D 3 403 ? 116.881 141.459 156.198 1.00 35.69 403 HIS E N 1
ATOM 13467 C CA . HIS D 3 403 ? 116.919 140.565 157.349 1.00 35.69 403 HIS E CA 1
ATOM 13468 C C . HIS D 3 403 ? 118.327 140.106 157.692 1.00 35.69 403 HIS E C 1
ATOM 13469 O O . HIS D 3 403 ? 118.612 139.826 158.862 1.00 35.69 403 HIS E O 1
ATOM 13476 N N . SER D 3 404 ? 119.213 140.023 156.702 1.00 27.59 404 SER E N 1
ATOM 13477 C CA . SER D 3 404 ? 120.606 139.647 156.934 1.00 27.59 404 SER E CA 1
ATOM 13478 C C . SER D 3 404 ? 121.461 140.409 155.940 1.00 27.59 404 SER E C 1
ATOM 13479 O O . SER D 3 404 ? 121.623 139.992 154.786 1.00 27.59 404 SER E O 1
ATOM 13482 N N . PRO D 3 405 ? 122.033 141.540 156.353 1.00 26.63 405 PRO E N 1
ATOM 13483 C CA . PRO D 3 405 ? 122.756 142.407 155.418 1.00 26.63 405 PRO E CA 1
ATOM 13484 C C . PRO D 3 405 ? 124.156 141.938 155.056 1.00 26.63 405 PRO E C 1
ATOM 13485 O O . PRO D 3 405 ? 124.925 142.730 154.506 1.00 26.63 405 PRO E O 1
ATOM 13489 N N . LEU D 3 406 ? 124.519 140.689 155.344 1.00 23.74 406 LEU E N 1
ATOM 13490 C CA . LEU D 3 406 ? 125.860 140.185 155.083 1.00 23.74 406 LEU E CA 1
ATOM 13491 C C . LEU D 3 406 ? 125.921 139.297 153.848 1.00 23.74 406 LEU E C 1
ATOM 13492 O O . LEU D 3 406 ? 126.857 138.504 153.710 1.00 23.74 406 LEU E O 1
ATOM 13497 N N . GLN D 3 407 ? 124.947 139.411 152.953 1.00 17.21 407 GLN E N 1
ATOM 13498 C CA . GLN D 3 407 ? 124.885 138.605 151.741 1.00 17.21 407 GLN E CA 1
ATOM 13499 C C . GLN D 3 407 ? 124.803 139.501 150.515 1.00 17.21 407 GLN E C 1
ATOM 13500 O O . GLN D 3 407 ? 123.988 139.294 149.615 1.00 17.21 407 GLN E O 1
ATOM 13506 N N . PHE D 3 408 ? 125.651 140.530 150.468 1.00 14.13 408 PHE E N 1
ATOM 13507 C CA . PHE D 3 408 ? 125.648 141.419 149.313 1.00 14.13 408 PHE E CA 1
ATOM 13508 C C . PHE D 3 408 ? 126.341 140.798 148.105 1.00 14.13 408 PHE E C 1
ATOM 13509 O O . PHE D 3 408 ? 125.916 141.036 146.968 1.00 14.13 408 PHE E O 1
ATOM 13517 N N . VAL D 3 409 ? 127.390 140.001 148.320 1.00 12.29 409 VAL E N 1
ATOM 13518 C CA . VAL D 3 409 ? 128.059 139.338 147.203 1.00 12.29 409 VAL E CA 1
ATOM 13519 C C . VAL D 3 409 ? 127.137 138.306 146.569 1.00 12.29 409 VAL E C 1
ATOM 13520 O O . VAL D 3 409 ? 127.116 138.139 145.343 1.00 12.29 409 VAL E O 1
ATOM 13524 N N . ASP D 3 410 ? 126.352 137.605 147.389 1.00 13.45 410 ASP E N 1
ATOM 13525 C CA . ASP D 3 410 ? 125.405 136.632 146.858 1.00 13.45 410 ASP E CA 1
ATOM 13526 C C . ASP D 3 410 ? 124.332 137.310 146.014 1.00 13.45 410 ASP E C 1
ATOM 13527 O O . ASP D 3 410 ? 123.971 136.816 144.937 1.00 13.45 410 ASP E O 1
ATOM 13532 N N . ALA D 3 411 ? 123.824 138.455 146.478 1.00 14.31 411 ALA E N 1
ATOM 13533 C CA . ALA D 3 411 ? 122.844 139.205 145.700 1.00 14.31 411 ALA E CA 1
ATOM 13534 C C . ALA D 3 411 ? 123.449 139.722 144.403 1.00 14.31 411 ALA E C 1
ATOM 13535 O O . ALA D 3 411 ? 122.798 139.692 143.353 1.00 14.31 411 ALA E O 1
ATOM 13537 N N . TYR D 3 412 ? 124.694 140.200 144.457 1.00 11.48 412 TYR E N 1
ATOM 13538 C CA . TYR D 3 412 ? 125.355 140.689 143.251 1.00 11.48 412 TYR E CA 1
ATOM 13539 C C . TYR D 3 412 ? 125.534 139.574 142.229 1.00 11.48 412 TYR E C 1
ATOM 13540 O O . TYR D 3 412 ? 125.292 139.777 141.033 1.00 11.48 412 TYR E O 1
ATOM 13549 N N . ILE D 3 413 ? 125.941 138.386 142.684 1.00 11.82 413 ILE E N 1
ATOM 13550 C CA . ILE D 3 413 ? 126.086 137.246 141.780 1.00 11.82 413 ILE E CA 1
ATOM 13551 C C . ILE D 3 413 ? 124.741 136.860 141.179 1.00 11.82 413 ILE E C 1
ATOM 13552 O O . ILE D 3 413 ? 124.626 136.645 139.967 1.00 11.82 413 ILE E O 1
ATOM 13557 N N . ALA D 3 414 ? 123.699 136.784 142.005 1.00 14.86 414 ALA E N 1
ATOM 13558 C CA . ALA D 3 414 ? 122.413 136.306 141.519 1.00 14.86 414 ALA E CA 1
ATOM 13559 C C . ALA D 3 414 ? 121.627 137.356 140.747 1.00 14.86 414 ALA E C 1
ATOM 13560 O O . ALA D 3 414 ? 120.605 137.011 140.144 1.00 14.86 414 ALA E O 1
ATOM 13562 N N . ARG D 3 415 ? 122.057 138.617 140.748 1.00 18.88 415 ARG E N 1
ATOM 13563 C CA . ARG D 3 415 ? 121.324 139.658 140.040 1.00 18.88 415 ARG E CA 1
ATOM 13564 C C . ARG D 3 415 ? 122.064 140.273 138.862 1.00 18.88 415 ARG E C 1
ATOM 13565 O O . ARG D 3 415 ? 121.410 140.723 137.921 1.00 18.88 415 ARG E O 1
ATOM 13573 N N . SER D 3 416 ? 123.399 140.321 138.875 1.00 13.49 416 SER E N 1
ATOM 13574 C CA . SER D 3 416 ? 124.085 141.064 137.826 1.00 13.49 416 SER E CA 1
ATOM 13575 C C . SER D 3 416 ? 125.340 140.393 137.281 1.00 13.49 416 SER E C 1
ATOM 13576 O O . SER D 3 416 ? 126.067 141.030 136.511 1.00 13.49 416 SER E O 1
ATOM 13579 N N . GLN D 3 417 ? 125.641 139.150 137.652 1.00 11.45 417 GLN E N 1
ATOM 13580 C CA . GLN D 3 417 ? 126.802 138.503 137.053 1.00 11.45 417 GLN E CA 1
ATOM 13581 C C . GLN D 3 417 ? 126.449 137.170 136.404 1.00 11.45 417 GLN E C 1
ATOM 13582 O O . GLN D 3 417 ? 126.873 136.898 135.278 1.00 11.45 417 GLN E O 1
ATOM 13588 N N . GLN D 3 418 ? 125.675 136.332 137.095 1.00 12.18 418 GLN E N 1
ATOM 13589 C CA . GLN D 3 418 ? 125.237 135.050 136.549 1.00 12.18 418 GLN E CA 1
ATOM 13590 C C . GLN D 3 418 ? 123.778 134.785 136.895 1.00 12.18 418 GLN E C 1
ATOM 13591 O O . GLN D 3 418 ? 123.494 133.874 137.682 1.00 12.18 418 GLN E O 1
ATOM 13597 N N . PRO D 3 419 ? 122.827 135.541 136.343 1.00 12.63 419 PRO E N 1
ATOM 13598 C CA . PRO D 3 419 ? 121.419 135.327 136.715 1.00 12.63 419 PRO E CA 1
ATOM 13599 C C . PRO D 3 419 ? 120.859 133.979 136.291 1.00 12.63 419 PRO E C 1
ATOM 13600 O O . PRO D 3 419 ? 119.871 133.528 136.883 1.00 12.63 419 PRO E O 1
ATOM 13604 N N . MET D 3 420 ? 121.448 133.319 135.295 1.00 17.66 420 MET E N 1
ATOM 13605 C CA . MET D 3 420 ? 120.906 132.080 134.752 1.00 17.66 420 MET E CA 1
ATOM 13606 C C . MET D 3 420 ? 121.573 130.835 135.320 1.00 17.66 420 MET E C 1
ATOM 13607 O O . MET D 3 420 ? 121.270 129.727 134.870 1.00 17.66 420 MET E O 1
ATOM 13612 N N . ALA D 3 421 ? 122.467 130.986 136.293 1.00 21.53 421 ALA E N 1
ATOM 13613 C CA . ALA D 3 421 ? 123.119 129.838 136.912 1.00 21.53 421 ALA E CA 1
ATOM 13614 C C . ALA D 3 421 ? 122.284 129.210 138.018 1.00 21.53 421 ALA E C 1
ATOM 13615 O O . ALA D 3 421 ? 122.718 128.218 138.610 1.00 21.53 421 ALA E O 1
ATOM 13617 N N . LEU D 3 422 ? 121.106 129.762 138.307 1.00 26.56 422 LEU E N 1
ATOM 13618 C CA . LEU D 3 422 ? 120.259 129.307 139.402 1.00 26.56 422 LEU E CA 1
ATOM 13619 C C . LEU D 3 422 ? 118.877 128.884 138.924 1.00 26.56 422 LEU E C 1
ATOM 13620 O O . LEU D 3 422 ? 117.960 128.762 139.744 1.00 26.56 422 LEU E O 1
ATOM 13625 N N . VAL D 3 423 ? 118.703 128.651 137.622 1.00 37.50 423 VAL E N 1
ATOM 13626 C CA . VAL D 3 423 ? 117.365 128.509 137.057 1.00 37.50 423 VAL E CA 1
ATOM 13627 C C . VAL D 3 423 ? 116.784 127.113 137.260 1.00 37.50 423 VAL E C 1
ATOM 13628 O O . VAL D 3 423 ? 115.562 126.947 137.158 1.00 37.50 423 VAL E O 1
ATOM 13632 N N . ARG D 3 424 ? 117.620 126.122 137.571 1.00 42.02 424 ARG E N 1
ATOM 13633 C CA . ARG D 3 424 ? 117.231 124.708 137.684 1.00 42.02 424 ARG E CA 1
ATOM 13634 C C . ARG D 3 424 ? 116.656 124.168 136.371 1.00 42.02 424 ARG E C 1
ATOM 13635 O O . ARG D 3 424 ? 115.509 124.435 136.010 1.00 42.02 424 ARG E O 1
ATOM 13643 N N . MET E 2 35 ? 148.679 133.369 122.802 1.00 5.66 1 MET F N 1
ATOM 13644 C CA . MET E 2 35 ? 149.153 132.214 123.548 1.00 5.66 1 MET F CA 1
ATOM 13645 C C . MET E 2 35 ? 148.714 132.281 125.007 1.00 5.66 1 MET F C 1
ATOM 13646 O O . MET E 2 35 ? 149.039 131.400 125.797 1.00 5.66 1 MET F O 1
ATOM 13651 N N . TRP E 2 36 ? 147.978 133.332 125.358 1.00 5.00 2 TRP F N 1
ATOM 13652 C CA . TRP E 2 36 ? 147.488 133.498 126.717 1.00 5.00 2 TRP F CA 1
ATOM 13653 C C . TRP E 2 36 ? 146.341 132.538 126.999 1.00 5.00 2 TRP F C 1
ATOM 13654 O O . TRP E 2 36 ? 145.615 132.120 126.094 1.00 5.00 2 TRP F O 1
ATOM 13665 N N . LYS E 2 37 ? 146.178 132.200 128.273 1.00 3.68 3 LYS F N 1
ATOM 13666 C CA . LYS E 2 37 ? 145.137 131.289 128.721 1.00 3.68 3 LYS F CA 1
ATOM 13667 C C . LYS E 2 37 ? 144.462 131.858 129.962 1.00 3.68 3 LYS F C 1
ATOM 13668 O O . LYS E 2 37 ? 144.961 132.788 130.600 1.00 3.68 3 LYS F O 1
ATOM 13674 N N . SER E 2 38 ? 143.306 131.290 130.293 1.00 3.20 4 SER F N 1
ATOM 13675 C CA . SER E 2 38 ? 142.508 131.758 131.414 1.00 3.20 4 SER F CA 1
ATOM 13676 C C . SER E 2 38 ? 141.703 130.599 131.983 1.00 3.20 4 SER F C 1
ATOM 13677 O O . SER E 2 38 ? 141.533 129.553 131.343 1.00 3.20 4 SER F O 1
ATOM 13680 N N . LEU E 2 39 ? 141.210 130.811 133.203 1.00 2.76 5 LEU F N 1
ATOM 13681 C CA . LEU E 2 39 ? 140.385 129.831 133.893 1.00 2.76 5 LEU F CA 1
ATOM 13682 C C . LEU E 2 39 ? 138.928 129.954 133.478 1.00 2.76 5 LEU F C 1
ATOM 13683 O O . LEU E 2 39 ? 138.372 131.053 133.415 1.00 2.76 5 LEU F O 1
ATOM 13688 N N . HIS E 2 40 ? 138.311 128.810 133.213 1.00 1.35 6 HIS F N 1
ATOM 13689 C CA . HIS E 2 40 ? 136.896 128.714 132.884 1.00 1.35 6 HIS F CA 1
ATOM 13690 C C . HIS E 2 40 ? 136.189 127.997 134.023 1.00 1.35 6 HIS F C 1
ATOM 13691 O O . HIS E 2 40 ? 136.608 126.906 134.430 1.00 1.35 6 HIS F O 1
ATOM 13698 N N . ILE E 2 41 ? 135.124 128.616 134.525 1.00 0.42 7 ILE F N 1
ATOM 13699 C CA . ILE E 2 41 ? 134.355 128.134 135.664 1.00 0.42 7 ILE F CA 1
ATOM 13700 C C . ILE E 2 41 ? 132.980 127.708 135.170 1.00 0.42 7 ILE F C 1
ATOM 13701 O O . ILE E 2 41 ? 132.269 128.501 134.542 1.00 0.42 7 ILE F O 1
ATOM 13706 N N . ASP E 2 42 ? 132.600 126.468 135.461 1.00 0.30 8 ASP F N 1
ATOM 13707 C CA . ASP E 2 42 ? 131.278 125.948 135.109 1.00 0.30 8 ASP F CA 1
ATOM 13708 C C . ASP E 2 42 ? 130.530 125.598 136.388 1.00 0.30 8 ASP F C 1
ATOM 13709 O O . ASP E 2 42 ? 130.801 124.551 137.000 1.00 0.30 8 ASP F O 1
ATOM 13714 N N . PRO E 2 43 ? 129.578 126.422 136.827 1.00 0.21 9 PRO F N 1
ATOM 13715 C CA . PRO E 2 43 ? 128.965 126.232 138.145 1.00 0.21 9 PRO F CA 1
ATOM 13716 C C . PRO E 2 43 ? 127.842 125.209 138.192 1.00 0.21 9 PRO F C 1
ATOM 13717 O O . PRO E 2 43 ? 127.185 125.096 139.230 1.00 0.21 9 PRO F O 1
ATOM 13721 N N . ALA E 2 44 ? 127.589 124.471 137.118 1.00 0.20 10 ALA F N 1
ATOM 13722 C CA . ALA E 2 44 ? 126.589 123.414 137.137 1.00 0.20 10 ALA F CA 1
ATOM 13723 C C . ALA E 2 44 ? 127.180 122.056 137.484 1.00 0.20 10 ALA F C 1
ATOM 13724 O O . ALA E 2 44 ? 126.439 121.071 137.545 1.00 0.20 10 ALA F O 1
ATOM 13726 N N . LYS E 2 45 ? 128.490 121.985 137.715 1.00 0.34 11 LYS F N 1
ATOM 13727 C CA . LYS E 2 45 ? 129.173 120.734 138.002 1.00 0.34 11 LYS F CA 1
ATOM 13728 C C . LYS E 2 45 ? 129.844 120.710 139.367 1.00 0.34 11 LYS F C 1
ATOM 13729 O O . LYS E 2 45 ? 130.467 119.701 139.710 1.00 0.34 11 LYS F O 1
ATOM 13735 N N . CYS E 2 46 ? 129.743 121.780 140.150 1.00 0.80 12 CYS F N 1
ATOM 13736 C CA . CYS E 2 46 ? 130.426 121.864 141.432 1.00 0.80 12 CYS F CA 1
ATOM 13737 C C . CYS E 2 46 ? 129.604 121.189 142.519 1.00 0.80 12 CYS F C 1
ATOM 13738 O O . CYS E 2 46 ? 128.375 121.290 142.541 1.00 0.80 12 CYS F O 1
ATOM 13741 N N . THR E 2 47 ? 130.296 120.494 143.422 1.00 5.19 13 THR F N 1
ATOM 13742 C CA . THR E 2 47 ? 129.659 119.799 144.529 1.00 5.19 13 THR F CA 1
ATOM 13743 C C . THR E 2 47 ? 130.035 120.362 145.892 1.00 5.19 13 THR F C 1
ATOM 13744 O O . THR E 2 47 ? 129.593 119.821 146.909 1.00 5.19 13 THR F O 1
ATOM 13748 N N . GLY E 2 48 ? 130.828 121.426 145.945 1.00 5.88 14 GLY F N 1
ATOM 13749 C CA . GLY E 2 48 ? 131.181 122.054 147.206 1.00 5.88 14 GLY F CA 1
ATOM 13750 C C . GLY E 2 48 ? 132.045 121.223 148.129 1.00 5.88 14 GLY F C 1
ATOM 13751 O O . GLY E 2 48 ? 131.793 121.188 149.339 1.00 5.88 14 GLY F O 1
ATOM 13752 N N . CYS E 2 49 ? 133.062 120.558 147.591 1.00 6.10 15 CYS F N 1
ATOM 13753 C CA . CYS E 2 49 ? 133.969 119.747 148.389 1.00 6.10 15 CYS F CA 1
ATOM 13754 C C . CYS E 2 49 ? 135.116 120.545 148.992 1.00 6.10 15 CYS F C 1
ATOM 13755 O O . CYS E 2 49 ? 135.822 120.019 149.857 1.00 6.10 15 CYS F O 1
ATOM 13758 N N . LEU E 2 50 ? 135.319 121.788 148.550 1.00 5.72 16 LEU F N 1
ATOM 13759 C CA . LEU E 2 50 ? 136.392 122.677 149.000 1.00 5.72 16 LEU F CA 1
ATOM 13760 C C . LEU E 2 50 ? 137.779 122.068 148.808 1.00 5.72 16 LEU F C 1
ATOM 13761 O O . LEU E 2 50 ? 138.716 122.421 149.526 1.00 5.72 16 LEU F O 1
ATOM 13766 N N . GLN E 2 51 ? 137.934 121.162 147.841 1.00 6.55 17 GLN F N 1
ATOM 13767 C CA . GLN E 2 51 ? 139.223 120.528 147.590 1.00 6.55 17 GLN F CA 1
ATOM 13768 C C . GLN E 2 51 ? 140.210 121.471 146.916 1.00 6.55 17 GLN F C 1
ATOM 13769 O O . GLN E 2 51 ? 141.422 121.257 147.011 1.00 6.55 17 GLN F O 1
ATOM 13775 N N . CYS E 2 52 ? 139.718 122.507 146.246 1.00 5.86 18 CYS F N 1
ATOM 13776 C CA . CYS E 2 52 ? 140.551 123.466 145.535 1.00 5.86 18 CYS F CA 1
ATOM 13777 C C . CYS E 2 52 ? 141.134 124.554 146.434 1.00 5.86 18 CYS F C 1
ATOM 13778 O O . CYS E 2 52 ? 142.261 125.014 146.188 1.00 5.86 18 CYS F O 1
ATOM 13781 N N . GLU E 2 53 ? 140.413 124.955 147.485 1.00 6.54 19 GLU F N 1
ATOM 13782 C CA . GLU E 2 53 ? 140.952 125.932 148.430 1.00 6.54 19 GLU F CA 1
ATOM 13783 C C . GLU E 2 53 ? 142.145 125.372 149.195 1.00 6.54 19 GLU F C 1
ATOM 13784 O O . GLU E 2 53 ? 143.099 126.104 149.487 1.00 6.54 19 GLU F O 1
ATOM 13790 N N . MET E 2 54 ? 142.110 124.077 149.526 1.00 7.58 20 MET F N 1
ATOM 13791 C CA . MET E 2 54 ? 143.234 123.457 150.219 1.00 7.58 20 MET F CA 1
ATOM 13792 C C . MET E 2 54 ? 144.507 123.548 149.393 1.00 7.58 20 MET F C 1
ATOM 13793 O O . MET E 2 54 ? 145.568 123.901 149.916 1.00 7.58 20 MET F O 1
ATOM 13798 N N . ALA E 2 55 ? 144.417 123.247 148.095 1.00 7.29 21 ALA F N 1
ATOM 13799 C CA . ALA E 2 55 ? 145.589 123.313 147.228 1.00 7.29 21 ALA F CA 1
ATOM 13800 C C . ALA E 2 55 ? 146.058 124.749 147.030 1.00 7.29 21 ALA F C 1
ATOM 13801 O O . ALA E 2 55 ? 147.266 125.029 147.103 1.00 7.29 21 ALA F O 1
ATOM 13803 N N . CYS E 2 56 ? 145.121 125.673 146.783 1.00 7.36 22 CYS F N 1
ATOM 13804 C CA . CYS E 2 56 ? 145.500 127.066 146.571 1.00 7.36 22 CYS F CA 1
ATOM 13805 C C . CYS E 2 56 ? 146.129 127.692 147.806 1.00 7.36 22 CYS F C 1
ATOM 13806 O O . CYS E 2 56 ? 146.960 128.595 147.670 1.00 7.36 22 CYS F O 1
ATOM 13809 N N . SER E 2 57 ? 145.764 127.236 149.003 1.00 8.87 23 SER F N 1
ATOM 13810 C CA . SER E 2 57 ? 146.399 127.737 150.213 1.00 8.87 23 SER F CA 1
ATOM 13811 C C . SER E 2 57 ? 147.699 127.021 150.541 1.00 8.87 23 SER F C 1
ATOM 13812 O O . SER E 2 57 ? 148.634 127.658 151.041 1.00 8.87 23 SER F O 1
ATOM 13815 N N . TYR E 2 58 ? 147.781 125.714 150.276 1.00 11.40 24 TYR F N 1
ATOM 13816 C CA . TYR E 2 58 ? 149.006 124.977 150.563 1.00 11.40 24 TYR F CA 1
ATOM 13817 C C . TYR E 2 58 ? 150.152 125.443 149.683 1.00 11.40 24 TYR F C 1
ATOM 13818 O O . TYR E 2 58 ? 151.304 125.489 150.130 1.00 11.40 24 TYR F O 1
ATOM 13827 N N . GLU E 2 59 ? 149.866 125.775 148.422 1.00 11.39 25 GLU F N 1
ATOM 13828 C CA . GLU E 2 59 ? 150.950 126.206 147.547 1.00 11.39 25 GLU F CA 1
ATOM 13829 C C . GLU E 2 59 ? 151.549 127.536 147.993 1.00 11.39 25 GLU F C 1
ATOM 13830 O O . GLU E 2 59 ? 152.769 127.717 147.921 1.00 11.39 25 GLU F O 1
ATOM 13836 N N . HIS E 2 60 ? 150.724 128.465 148.475 1.00 10.68 26 HIS F N 1
ATOM 13837 C CA . HIS E 2 60 ? 151.180 129.824 148.729 1.00 10.68 26 HIS F CA 1
ATOM 13838 C C . HIS E 2 60 ? 151.557 130.096 150.180 1.00 10.68 26 HIS F C 1
ATOM 13839 O O . HIS E 2 60 ? 152.363 131.000 150.426 1.00 10.68 26 HIS F O 1
ATOM 13846 N N . THR E 2 61 ? 151.008 129.358 151.143 1.00 12.43 27 THR F N 1
ATOM 13847 C CA . THR E 2 61 ? 151.351 129.556 152.549 1.00 12.43 27 THR F CA 1
ATOM 13848 C C . THR E 2 61 ? 152.138 128.405 153.154 1.00 12.43 27 THR F C 1
ATOM 13849 O O . THR E 2 61 ? 153.002 128.637 154.000 1.00 12.43 27 THR F O 1
ATOM 13853 N N . GLY E 2 62 ? 151.869 127.170 152.741 1.00 14.61 28 GLY F N 1
ATOM 13854 C CA . GLY E 2 62 ? 152.547 126.011 153.280 1.00 14.61 28 GLY F CA 1
ATOM 13855 C C . GLY E 2 62 ? 151.747 125.192 154.268 1.00 14.61 28 GLY F C 1
ATOM 13856 O O . GLY E 2 62 ? 152.207 124.115 154.664 1.00 14.61 28 GLY F O 1
ATOM 13857 N N . VAL E 2 63 ? 150.572 125.661 154.678 1.00 13.27 29 VAL F N 1
ATOM 13858 C CA . VAL E 2 63 ? 149.707 124.935 155.602 1.00 13.27 29 VAL F CA 1
ATOM 13859 C C . VAL E 2 63 ? 148.320 124.843 154.984 1.00 13.27 29 VAL F C 1
ATOM 13860 O O . VAL E 2 63 ? 147.929 125.697 154.182 1.00 13.27 29 VAL F O 1
ATOM 13864 N N . ILE E 2 64 ? 147.577 123.799 155.348 1.00 11.59 30 ILE F N 1
ATOM 13865 C CA . ILE E 2 64 ? 146.233 123.619 154.807 1.00 11.59 30 ILE F CA 1
ATOM 13866 C C . ILE E 2 64 ? 145.287 124.588 155.498 1.00 11.59 30 ILE F C 1
ATOM 13867 O O . ILE E 2 64 ? 145.077 124.511 156.714 1.00 11.59 30 ILE F O 1
ATOM 13872 N N . ASN E 2 65 ? 144.696 125.498 154.725 1.00 9.40 31 ASN F N 1
ATOM 13873 C CA . ASN E 2 65 ? 143.878 126.558 155.302 1.00 9.40 31 ASN F CA 1
ATOM 13874 C C . ASN E 2 65 ? 142.882 127.108 154.288 1.00 9.40 31 ASN F C 1
ATOM 13875 O O . ASN E 2 65 ? 143.208 128.043 153.550 1.00 9.40 31 ASN F O 1
ATOM 13880 N N . PRO E 2 66 ? 141.654 126.592 154.241 1.00 7.84 32 PRO F N 1
ATOM 13881 C CA . PRO E 2 66 ? 140.701 127.034 153.212 1.00 7.84 32 PRO F CA 1
ATOM 13882 C C . PRO E 2 66 ? 140.139 128.434 153.418 1.00 7.84 32 PRO F C 1
ATOM 13883 O O . PRO E 2 66 ? 139.207 128.827 152.713 1.00 7.84 32 PRO F O 1
ATOM 13887 N N . SER E 2 67 ? 140.670 129.192 154.374 1.00 8.55 33 SER F N 1
ATOM 13888 C CA . SER E 2 67 ? 140.249 130.568 154.589 1.00 8.55 33 SER F CA 1
ATOM 13889 C C . SER E 2 67 ? 141.278 131.578 154.111 1.00 8.55 33 SER F C 1
ATOM 13890 O O . SER E 2 67 ? 141.025 132.784 154.192 1.00 8.55 33 SER F O 1
ATOM 13893 N N . LYS E 2 68 ? 142.433 131.123 153.627 1.00 9.20 34 LYS F N 1
ATOM 13894 C CA . LYS E 2 68 ? 143.446 131.997 153.052 1.00 9.20 34 LYS F CA 1
ATOM 13895 C C . LYS E 2 68 ? 143.607 131.771 151.555 1.00 9.20 34 LYS F C 1
ATOM 13896 O O . LYS E 2 68 ? 144.600 132.208 150.968 1.00 9.20 34 LYS F O 1
ATOM 13902 N N . SER E 2 69 ? 142.658 131.087 150.930 1.00 8.22 35 SER F N 1
ATOM 13903 C CA . SER E 2 69 ? 142.726 130.854 149.502 1.00 8.22 35 SER F CA 1
ATOM 13904 C C . SER E 2 69 ? 142.334 132.111 148.738 1.00 8.22 35 SER F C 1
ATOM 13905 O O . SER E 2 69 ? 141.801 133.072 149.297 1.00 8.22 35 SER F O 1
ATOM 13908 N N . ARG E 2 70 ? 142.609 132.093 147.436 1.00 4.23 36 ARG F N 1
ATOM 13909 C CA . ARG E 2 70 ? 142.292 133.204 146.551 1.00 4.23 36 ARG F CA 1
ATOM 13910 C C . ARG E 2 70 ? 141.155 132.876 145.592 1.00 4.23 36 ARG F C 1
ATOM 13911 O O . ARG E 2 70 ? 140.870 133.666 144.689 1.00 4.23 36 ARG F O 1
ATOM 13919 N N . ILE E 2 71 ? 140.509 131.725 145.765 1.00 7.08 37 ILE F N 1
ATOM 13920 C CA . ILE E 2 71 ? 139.297 131.360 145.041 1.00 7.08 37 ILE F CA 1
ATOM 13921 C C . ILE E 2 71 ? 138.268 130.916 146.070 1.00 7.08 37 ILE F C 1
ATOM 13922 O O . ILE E 2 71 ? 138.587 130.135 146.972 1.00 7.08 37 ILE F O 1
ATOM 13927 N N . LYS E 2 72 ? 137.044 131.427 145.959 1.00 6.40 38 LYS F N 1
ATOM 13928 C CA . LYS E 2 72 ? 136.026 131.150 146.961 1.00 6.40 38 LYS F CA 1
ATOM 13929 C C . LYS E 2 72 ? 134.849 130.418 146.336 1.00 6.40 38 LYS F C 1
ATOM 13930 O O . LYS E 2 72 ? 134.700 130.376 145.118 1.00 6.40 38 LYS F O 1
ATOM 13936 N N . VAL E 2 73 ? 134.022 129.814 147.187 1.00 6.54 39 VAL F N 1
ATOM 13937 C CA . VAL E 2 73 ? 132.833 129.087 146.755 1.00 6.54 39 VAL F CA 1
ATOM 13938 C C . VAL E 2 73 ? 131.645 129.579 147.570 1.00 6.54 39 VAL F C 1
ATOM 13939 O O . VAL E 2 73 ? 131.682 129.545 148.804 1.00 6.54 39 VAL F O 1
ATOM 13943 N N . PHE E 2 74 ? 130.592 130.024 146.885 1.00 8.17 40 PHE F N 1
ATOM 13944 C CA . PHE E 2 74 ? 129.378 130.509 147.527 1.00 8.17 40 PHE F CA 1
ATOM 13945 C C . PHE E 2 74 ? 128.250 129.510 147.314 1.00 8.17 40 PHE F C 1
ATOM 13946 O O . PHE E 2 74 ? 128.111 128.942 146.229 1.00 8.17 40 PHE F O 1
ATOM 13954 N N . SER E 2 75 ? 127.442 129.299 148.349 1.00 13.23 41 SER F N 1
ATOM 13955 C CA . SER E 2 75 ? 126.370 128.315 148.315 1.00 13.23 41 SER F CA 1
ATOM 13956 C C . SER E 2 75 ? 125.027 129.005 148.498 1.00 13.23 41 SER F C 1
ATOM 13957 O O . SER E 2 75 ? 124.847 129.784 149.438 1.00 13.23 41 SER F O 1
ATOM 13960 N N . PHE E 2 76 ? 124.091 128.711 147.601 1.00 19.53 42 PHE F N 1
ATOM 13961 C CA . PHE E 2 76 ? 122.724 129.214 147.658 1.00 19.53 42 PHE F CA 1
ATOM 13962 C C . PHE E 2 76 ? 121.830 128.041 148.039 1.00 19.53 42 PHE F C 1
ATOM 13963 O O . PHE E 2 76 ? 121.686 127.085 147.266 1.00 19.53 42 PHE F O 1
ATOM 13971 N N . GLU E 2 77 ? 121.236 128.118 149.234 1.00 31.31 43 GLU F N 1
ATOM 13972 C CA . GLU E 2 77 ? 120.529 126.982 149.815 1.00 31.31 43 GLU F CA 1
ATOM 13973 C C . GLU E 2 77 ? 119.082 126.899 149.346 1.00 31.31 43 GLU F C 1
ATOM 13974 O O . GLU E 2 77 ? 118.539 125.798 149.208 1.00 31.31 43 GLU F O 1
ATOM 13980 N N . HIS E 2 78 ? 118.438 128.047 149.116 1.00 31.94 44 HIS F N 1
ATOM 13981 C CA . HIS E 2 78 ? 117.032 128.050 148.722 1.00 31.94 44 HIS F CA 1
ATOM 13982 C C . HIS E 2 78 ? 116.822 127.391 147.366 1.00 31.94 44 HIS F C 1
ATOM 13983 O O . HIS E 2 78 ? 115.737 126.865 147.094 1.00 31.94 44 HIS F O 1
ATOM 13990 N N . GLU E 2 79 ? 117.841 127.406 146.505 1.00 29.49 45 GLU F N 1
ATOM 13991 C CA . GLU E 2 79 ? 117.786 126.734 145.216 1.00 29.49 45 GLU F CA 1
ATOM 13992 C C . GLU E 2 79 ? 118.732 125.550 145.109 1.00 29.49 45 GLU F C 1
ATOM 13993 O O . GLU E 2 79 ? 118.557 124.723 144.211 1.00 29.49 45 GLU F O 1
ATOM 13999 N N . GLY E 2 80 ? 119.721 125.447 145.995 1.00 23.94 46 GLY F N 1
ATOM 14000 C CA . GLY E 2 80 ? 120.648 124.334 145.983 1.00 23.94 46 GLY F CA 1
ATOM 14001 C C . GLY E 2 80 ? 121.700 124.425 144.899 1.00 23.94 46 GLY F C 1
ATOM 14002 O O . GLY E 2 80 ? 121.845 123.500 144.095 1.00 23.94 46 GLY F O 1
ATOM 14003 N N . ARG E 2 81 ? 122.443 125.530 144.861 1.00 19.58 47 ARG F N 1
ATOM 14004 C CA . ARG E 2 81 ? 123.466 125.729 143.842 1.00 19.58 47 ARG F CA 1
ATOM 14005 C C . ARG E 2 81 ? 124.745 126.219 144.500 1.00 19.58 47 ARG F C 1
ATOM 14006 O O . ARG E 2 81 ? 124.726 126.761 145.604 1.00 19.58 47 ARG F O 1
ATOM 14014 N N . LYS E 2 82 ? 125.871 125.994 143.825 1.00 10.49 48 LYS F N 1
ATOM 14015 C CA . LYS E 2 82 ? 127.161 126.458 144.318 1.00 10.49 48 LYS F CA 1
ATOM 14016 C C . LYS E 2 82 ? 127.947 127.083 143.178 1.00 10.49 48 LYS F C 1
ATOM 14017 O O . LYS E 2 82 ? 127.994 126.549 142.068 1.00 10.49 48 LYS F O 1
ATOM 14023 N N . VAL E 2 83 ? 128.562 128.226 143.466 1.00 7.16 49 VAL F N 1
ATOM 14024 C CA . VAL E 2 83 ? 129.240 129.038 142.458 1.00 7.16 49 VAL F CA 1
ATOM 14025 C C . VAL E 2 83 ? 130.629 129.420 142.957 1.00 7.16 49 VAL F C 1
ATOM 14026 O O . VAL E 2 83 ? 130.746 130.128 143.967 1.00 7.16 49 VAL F O 1
ATOM 14030 N N . PRO E 2 84 ? 131.701 128.939 142.330 1.00 6.11 50 PRO F N 1
ATOM 14031 C CA . PRO E 2 84 ? 133.031 129.478 142.632 1.00 6.11 50 PRO F CA 1
ATOM 14032 C C . PRO E 2 84 ? 133.226 130.871 142.044 1.00 6.11 50 PRO F C 1
ATOM 14033 O O . PRO E 2 84 ? 132.502 131.311 141.150 1.00 6.11 50 PRO F O 1
ATOM 14037 N N . TYR E 2 85 ? 134.234 131.565 142.566 1.00 6.21 51 TYR F N 1
ATOM 14038 C CA . TYR E 2 85 ? 134.399 132.999 142.352 1.00 6.21 51 TYR F CA 1
ATOM 14039 C C . TYR E 2 85 ? 135.877 133.339 142.468 1.00 6.21 51 TYR F C 1
ATOM 14040 O O . TYR E 2 85 ? 136.506 132.999 143.478 1.00 6.21 51 TYR F O 1
ATOM 14049 N N . THR E 2 86 ? 136.424 134.000 141.447 1.00 7.94 52 THR F N 1
ATOM 14050 C CA . THR E 2 86 ? 137.832 134.390 141.422 1.00 7.94 52 THR F CA 1
ATOM 14051 C C . THR E 2 86 ? 138.002 135.581 140.479 1.00 7.94 52 THR F C 1
ATOM 14052 O O . THR E 2 86 ? 137.023 136.161 140.000 1.00 7.94 52 THR F O 1
ATOM 14056 N N . CYS E 2 87 ? 139.257 135.940 140.204 1.00 5.06 53 CYS F N 1
ATOM 14057 C CA . CYS E 2 87 ? 139.592 137.148 139.456 1.00 5.06 53 CYS F CA 1
ATOM 14058 C C . CYS E 2 87 ? 139.575 136.893 137.955 1.00 5.06 53 CYS F C 1
ATOM 14059 O O . CYS E 2 87 ? 139.951 135.812 137.494 1.00 5.06 53 CYS F O 1
ATOM 14062 N N . THR E 2 88 ? 139.149 137.903 137.193 1.00 4.06 54 THR F N 1
ATOM 14063 C CA . THR E 2 88 ? 139.001 137.790 135.747 1.00 4.06 54 THR F CA 1
ATOM 14064 C C . THR E 2 88 ? 140.168 138.376 134.962 1.00 4.06 54 THR F C 1
ATOM 14065 O O . THR E 2 88 ? 140.179 138.254 133.736 1.00 4.06 54 THR F O 1
ATOM 14069 N N . GLN E 2 89 ? 141.139 139.005 135.628 1.00 5.50 55 GLN F N 1
ATOM 14070 C CA . GLN E 2 89 ? 142.345 139.555 134.999 1.00 5.50 55 GLN F CA 1
ATOM 14071 C C . GLN E 2 89 ? 141.991 140.582 133.917 1.00 5.50 55 GLN F C 1
ATOM 14072 O O . GLN E 2 89 ? 142.184 140.363 132.721 1.00 5.50 55 GLN F O 1
ATOM 14078 N N . CYS E 2 90 ? 141.442 141.706 134.377 1.00 6.32 56 CYS F N 1
ATOM 14079 C CA . CYS E 2 90 ? 141.013 142.782 133.491 1.00 6.32 56 CYS F CA 1
ATOM 14080 C C . CYS E 2 90 ? 142.179 143.317 132.661 1.00 6.32 56 CYS F C 1
ATOM 14081 O O . CYS E 2 90 ? 143.352 143.129 132.992 1.00 6.32 56 CYS F O 1
ATOM 14084 N N . THR E 2 91 ? 141.840 143.996 131.565 1.00 7.70 57 THR F N 1
ATOM 14085 C CA . THR E 2 91 ? 142.824 144.598 130.670 1.00 7.70 57 THR F CA 1
ATOM 14086 C C . THR E 2 91 ? 143.228 145.995 131.126 1.00 7.70 57 THR F C 1
ATOM 14087 O O . THR E 2 91 ? 144.417 146.326 131.156 1.00 7.70 57 THR F O 1
ATOM 14091 N N . GLU E 2 92 ? 142.247 146.815 131.492 1.00 9.34 58 GLU F N 1
ATOM 14092 C CA . GLU E 2 92 ? 142.449 148.162 132.021 1.00 9.34 58 GLU F CA 1
ATOM 14093 C C . GLU E 2 92 ? 142.120 148.220 133.503 1.00 9.34 58 GLU F C 1
ATOM 14094 O O . GLU E 2 92 ? 141.417 149.127 133.955 1.00 9.34 58 GLU F O 1
ATOM 14100 N N . ALA E 2 93 ? 142.599 147.224 134.252 1.00 6.27 59 ALA F N 1
ATOM 14101 C CA . ALA E 2 93 ? 142.169 146.951 135.618 1.00 6.27 59 ALA F CA 1
ATOM 14102 C C . ALA E 2 93 ? 142.263 148.175 136.515 1.00 6.27 59 ALA F C 1
ATOM 14103 O O . ALA E 2 93 ? 143.218 148.949 136.441 1.00 6.27 59 ALA F O 1
ATOM 14105 N N . TRP E 2 94 ? 141.243 148.341 137.360 1.00 5.78 60 TRP F N 1
ATOM 14106 C CA . TRP E 2 94 ? 141.203 149.467 138.285 1.00 5.78 60 TRP F CA 1
ATOM 14107 C C . TRP E 2 94 ? 142.318 149.374 139.321 1.00 5.78 60 TRP F C 1
ATOM 14108 O O . TRP E 2 94 ? 142.858 150.399 139.755 1.00 5.78 60 TRP F O 1
ATOM 14119 N N . CYS E 2 95 ? 142.664 148.151 139.734 1.00 5.68 61 CYS F N 1
ATOM 14120 C CA . CYS E 2 95 ? 143.653 147.959 140.790 1.00 5.68 61 CYS F CA 1
ATOM 14121 C C . CYS E 2 95 ? 145.034 148.437 140.364 1.00 5.68 61 CYS F C 1
ATOM 14122 O O . CYS E 2 95 ? 145.778 149.000 141.174 1.00 5.68 61 CYS F O 1
ATOM 14125 N N . LEU E 2 96 ? 145.405 148.207 139.102 1.00 5.97 62 LEU F N 1
ATOM 14126 C CA . LEU E 2 96 ? 146.726 148.616 138.634 1.00 5.97 62 LEU F CA 1
ATOM 14127 C C . LEU E 2 96 ? 146.851 150.134 138.592 1.00 5.97 62 LEU F C 1
ATOM 14128 O O . LEU E 2 96 ? 147.893 150.688 138.957 1.00 5.97 62 LEU F O 1
ATOM 14133 N N . HIS E 2 97 ? 145.803 150.821 138.137 1.00 6.38 63 HIS F N 1
ATOM 14134 C CA . HIS E 2 97 ? 145.854 152.274 138.022 1.00 6.38 63 HIS F CA 1
ATOM 14135 C C . HIS E 2 97 ? 145.691 152.969 139.366 1.00 6.38 63 HIS F C 1
ATOM 14136 O O . HIS E 2 97 ? 146.190 154.086 139.542 1.00 6.38 63 HIS F O 1
ATOM 14143 N N . SER E 2 98 ? 144.998 152.341 140.317 1.00 8.20 64 SER F N 1
ATOM 14144 C CA . SER E 2 98 ? 144.717 153.015 141.580 1.00 8.20 64 SER F CA 1
ATOM 14145 C C . SER E 2 98 ? 145.909 153.000 142.529 1.00 8.20 64 SER F C 1
ATOM 14146 O O . SER E 2 98 ? 145.949 153.798 143.470 1.00 8.20 64 SER F O 1
ATOM 14149 N N . CYS E 2 99 ? 146.875 152.114 142.311 1.00 10.91 65 CYS F N 1
ATOM 14150 C CA . CYS E 2 99 ? 147.978 151.965 143.253 1.00 10.91 65 CYS F CA 1
ATOM 14151 C C . CYS E 2 99 ? 148.863 153.208 143.246 1.00 10.91 65 CYS F C 1
ATOM 14152 O O . CYS E 2 99 ? 149.279 153.661 142.172 1.00 10.91 65 CYS F O 1
ATOM 14155 N N . PRO E 2 100 ? 149.170 153.787 144.409 1.00 13.25 66 PRO F N 1
ATOM 14156 C CA . PRO E 2 100 ? 149.969 155.013 144.446 1.00 13.25 66 PRO F CA 1
ATOM 14157 C C . PRO E 2 100 ? 151.474 154.816 144.492 1.00 13.25 66 PRO F C 1
ATOM 14158 O O . PRO E 2 100 ? 152.196 155.820 144.498 1.00 13.25 66 PRO F O 1
ATOM 14162 N N . VAL E 2 101 ? 151.976 153.584 144.539 1.00 14.67 67 VAL F N 1
ATOM 14163 C CA . VAL E 2 101 ? 153.391 153.376 144.821 1.00 14.67 67 VAL F CA 1
ATOM 14164 C C . VAL E 2 101 ? 153.960 152.395 143.799 1.00 14.67 67 VAL F C 1
ATOM 14165 O O . VAL E 2 101 ? 155.133 152.015 143.873 1.00 14.67 67 VAL F O 1
ATOM 14169 N N . ASP E 2 102 ? 153.134 151.992 142.828 1.00 16.14 68 ASP F N 1
ATOM 14170 C CA . ASP E 2 102 ? 153.531 151.106 141.729 1.00 16.14 68 ASP F CA 1
ATOM 14171 C C . ASP E 2 102 ? 154.015 149.754 142.266 1.00 16.14 68 ASP F C 1
ATOM 14172 O O . ASP E 2 102 ? 155.192 149.400 142.196 1.00 16.14 68 ASP F O 1
ATOM 14177 N N . ALA E 2 103 ? 153.067 149.018 142.845 1.00 11.06 69 ALA F N 1
ATOM 14178 C CA . ALA E 2 103 ? 153.344 147.694 143.385 1.00 11.06 69 ALA F CA 1
ATOM 14179 C C . ALA E 2 103 ? 152.585 146.586 142.668 1.00 11.06 69 ALA F C 1
ATOM 14180 O O . ALA E 2 103 ? 152.628 145.438 143.119 1.00 11.06 69 ALA F O 1
ATOM 14182 N N . ILE E 2 104 ? 151.885 146.890 141.579 1.00 8.86 70 ILE F N 1
ATOM 14183 C CA . ILE E 2 104 ? 151.177 145.890 140.785 1.00 8.86 70 ILE F CA 1
ATOM 14184 C C . ILE E 2 104 ? 151.646 146.024 139.346 1.00 8.86 70 ILE F C 1
ATOM 14185 O O . ILE E 2 104 ? 151.637 147.129 138.794 1.00 8.86 70 ILE F O 1
ATOM 14190 N N . ARG E 2 105 ? 152.060 144.914 138.738 1.00 10.36 71 ARG F N 1
ATOM 14191 C CA . ARG E 2 105 ? 152.604 144.998 137.387 1.00 10.36 71 ARG F CA 1
ATOM 14192 C C . ARG E 2 105 ? 152.141 143.809 136.557 1.00 10.36 71 ARG F C 1
ATOM 14193 O O . ARG E 2 105 ? 151.820 142.745 137.085 1.00 10.36 71 ARG F O 1
ATOM 14201 N N . LEU E 2 106 ? 152.118 144.004 135.241 1.00 9.16 72 LEU F N 1
ATOM 14202 C CA . LEU E 2 106 ? 151.631 142.994 134.310 1.00 9.16 72 LEU F CA 1
ATOM 14203 C C . LEU E 2 106 ? 152.761 142.068 133.874 1.00 9.16 72 LEU F C 1
ATOM 14204 O O . LEU E 2 106 ? 153.880 142.515 133.610 1.00 9.16 72 LEU F O 1
ATOM 14209 N N . ASP E 2 107 ? 152.458 140.772 133.799 1.00 10.02 73 ASP F N 1
ATOM 14210 C CA . ASP E 2 107 ? 153.399 139.758 133.343 1.00 10.02 73 ASP F CA 1
ATOM 14211 C C . ASP E 2 107 ? 153.112 139.447 131.880 1.00 10.02 73 ASP F C 1
ATOM 14212 O O . ASP E 2 107 ? 152.012 139.000 131.543 1.00 10.02 73 ASP F O 1
ATOM 14217 N N . LEU E 2 108 ? 154.103 139.675 131.016 1.00 9.39 74 LEU F N 1
ATOM 14218 C CA . LEU E 2 108 ? 153.870 139.572 129.579 1.00 9.39 74 LEU F CA 1
ATOM 14219 C C . LEU E 2 108 ? 153.733 138.126 129.118 1.00 9.39 74 LEU F C 1
ATOM 14220 O O . LEU E 2 108 ? 153.049 137.860 128.124 1.00 9.39 74 LEU F O 1
ATOM 14225 N N . THR E 2 109 ? 154.374 137.186 129.816 1.00 9.51 75 THR F N 1
ATOM 14226 C CA . THR E 2 109 ? 154.358 135.793 129.380 1.00 9.51 75 THR F CA 1
ATOM 14227 C C . THR E 2 109 ? 152.968 135.178 129.502 1.00 9.51 75 THR F C 1
ATOM 14228 O O . THR E 2 109 ? 152.499 134.506 128.577 1.00 9.51 75 THR F O 1
ATOM 14232 N N . THR E 2 110 ? 152.290 135.403 130.629 1.00 7.69 76 THR F N 1
ATOM 14233 C CA . THR E 2 110 ? 151.006 134.774 130.897 1.00 7.69 76 THR F CA 1
ATOM 14234 C C . THR E 2 110 ? 149.838 135.742 130.994 1.00 7.69 76 THR F C 1
ATOM 14235 O O . THR E 2 110 ? 148.696 135.285 131.115 1.00 7.69 76 THR F O 1
ATOM 14239 N N . GLY E 2 111 ? 150.075 137.048 130.938 1.00 7.27 77 GLY F N 1
ATOM 14240 C CA . GLY E 2 111 ? 148.992 138.011 130.957 1.00 7.27 77 GLY F CA 1
ATOM 14241 C C . GLY E 2 111 ? 148.241 138.101 132.268 1.00 7.27 77 GLY F C 1
ATOM 14242 O O . GLY E 2 111 ? 147.009 138.060 132.284 1.00 7.27 77 GLY F O 1
ATOM 14243 N N . ALA E 2 112 ? 148.969 138.222 133.375 1.00 7.24 78 ALA F N 1
ATOM 14244 C CA . ALA E 2 112 ? 148.371 138.323 134.695 1.00 7.24 78 ALA F CA 1
ATOM 14245 C C . ALA E 2 112 ? 148.973 139.496 135.451 1.00 7.24 78 ALA F C 1
ATOM 14246 O O . ALA E 2 112 ? 150.138 139.848 135.258 1.00 7.24 78 ALA F O 1
ATOM 14248 N N . LYS E 2 113 ? 148.166 140.100 136.317 1.00 7.40 79 LYS F N 1
ATOM 14249 C CA . LYS E 2 113 ? 148.622 141.183 137.177 1.00 7.40 79 LYS F CA 1
ATOM 14250 C C . LYS E 2 113 ? 149.167 140.593 138.468 1.00 7.40 79 LYS F C 1
ATOM 14251 O O . LYS E 2 113 ? 148.477 139.828 139.147 1.00 7.40 79 LYS F O 1
ATOM 14257 N N . MET E 2 114 ? 150.400 140.949 138.807 1.00 9.13 80 MET F N 1
ATOM 14258 C CA . MET E 2 114 ? 151.096 140.368 139.941 1.00 9.13 80 MET F CA 1
ATOM 14259 C C . MET E 2 114 ? 151.467 141.451 140.941 1.00 9.13 80 MET F C 1
ATOM 14260 O O . MET E 2 114 ? 151.874 142.556 140.559 1.00 9.13 80 MET F O 1
ATOM 14265 N N . VAL E 2 115 ? 151.308 141.118 142.221 1.00 11.25 81 VAL F N 1
ATOM 14266 C CA . VAL E 2 115 ? 151.646 142.005 143.325 1.00 11.25 81 VAL F CA 1
ATOM 14267 C C . VAL E 2 115 ? 153.044 141.661 143.813 1.00 11.25 81 VAL F C 1
ATOM 14268 O O . VAL E 2 115 ? 153.334 140.503 144.131 1.00 11.25 81 VAL F O 1
ATOM 14272 N N . PHE E 2 116 ? 153.911 142.663 143.875 1.00 14.31 82 PHE F N 1
ATOM 14273 C CA . PHE E 2 116 ? 155.271 142.495 144.374 1.00 14.31 82 PHE F CA 1
ATOM 14274 C C . PHE E 2 116 ? 155.275 142.915 145.838 1.00 14.31 82 PHE F C 1
ATOM 14275 O O . PHE E 2 116 ? 155.321 144.105 146.154 1.00 14.31 82 PHE F O 1
ATOM 14283 N N . GLU E 2 117 ? 155.245 141.929 146.736 1.00 17.05 83 GLU F N 1
ATOM 14284 C CA . GLU E 2 117 ? 155.068 142.206 148.157 1.00 17.05 83 GLU F CA 1
ATOM 14285 C C . GLU E 2 117 ? 156.377 142.604 148.823 1.00 17.05 83 GLU F C 1
ATOM 14286 O O . GLU E 2 117 ? 156.744 142.058 149.867 1.00 17.05 83 GLU F O 1
ATOM 14292 N N . ASP E 2 118 ? 157.080 143.558 148.226 1.00 17.77 84 ASP F N 1
ATOM 14293 C CA . ASP E 2 118 ? 158.220 144.211 148.852 1.00 17.77 84 ASP F CA 1
ATOM 14294 C C . ASP E 2 118 ? 158.196 145.718 148.687 1.00 17.77 84 ASP F C 1
ATOM 14295 O O . ASP E 2 118 ? 158.862 146.415 149.462 1.00 17.77 84 ASP F O 1
ATOM 14300 N N . THR E 2 119 ? 157.465 146.241 147.704 1.00 15.21 85 THR F N 1
ATOM 14301 C CA . THR E 2 119 ? 157.214 147.666 147.569 1.00 15.21 85 THR F CA 1
ATOM 14302 C C . THR E 2 119 ? 155.838 148.073 148.076 1.00 15.21 85 THR F C 1
ATOM 14303 O O . THR E 2 119 ? 155.596 149.269 148.264 1.00 15.21 85 THR F O 1
ATOM 14307 N N . CYS E 2 120 ? 154.941 147.113 148.295 1.00 13.11 86 CYS F N 1
ATOM 14308 C CA . CYS E 2 120 ? 153.618 147.419 148.820 1.00 13.11 86 CYS F CA 1
ATOM 14309 C C . CYS E 2 120 ? 153.717 147.916 150.256 1.00 13.11 86 CYS F C 1
ATOM 14310 O O . CYS E 2 120 ? 154.560 147.468 151.036 1.00 13.11 86 CYS F O 1
ATOM 14313 N N . VAL E 2 121 ? 152.842 148.859 150.604 1.00 12.70 87 VAL F N 1
ATOM 14314 C CA . VAL E 2 121 ? 152.823 149.463 151.929 1.00 12.70 87 VAL F CA 1
ATOM 14315 C C . VAL E 2 121 ? 151.529 149.196 152.678 1.00 12.70 87 VAL F C 1
ATOM 14316 O O . VAL E 2 121 ? 151.379 149.663 153.810 1.00 12.70 87 VAL F O 1
ATOM 14320 N N . GLY E 2 122 ? 150.595 148.455 152.091 1.00 12.67 88 GLY F N 1
ATOM 14321 C CA . GLY E 2 122 ? 149.348 148.140 152.758 1.00 12.67 88 GLY F CA 1
ATOM 14322 C C . GLY E 2 122 ? 148.457 149.333 153.032 1.00 12.67 88 GLY F C 1
ATOM 14323 O O . GLY E 2 122 ? 147.938 149.479 154.142 1.00 12.67 88 GLY F O 1
ATOM 14324 N N . CYS E 2 123 ? 148.276 150.200 152.036 1.00 12.23 89 CYS F N 1
ATOM 14325 C CA . CYS E 2 123 ? 147.392 151.351 152.169 1.00 12.23 89 CYS F CA 1
ATOM 14326 C C . CYS E 2 123 ? 145.929 151.015 151.917 1.00 12.23 89 CYS F C 1
ATOM 14327 O O . CYS E 2 123 ? 145.062 151.848 152.205 1.00 12.23 89 CYS F O 1
ATOM 14330 N N . LYS E 2 124 ? 145.642 149.833 151.370 1.00 11.10 90 LYS F N 1
ATOM 14331 C CA . LYS E 2 124 ? 144.306 149.267 151.191 1.00 11.10 90 LYS F CA 1
ATOM 14332 C C . LYS E 2 124 ? 143.416 150.064 150.247 1.00 11.10 90 LYS F C 1
ATOM 14333 O O . LYS E 2 124 ? 142.201 149.844 150.234 1.00 11.10 90 LYS F O 1
ATOM 14339 N N . VAL E 2 125 ? 143.972 150.980 149.450 1.00 9.22 91 VAL F N 1
ATOM 14340 C CA . VAL E 2 125 ? 143.133 151.740 148.531 1.00 9.22 91 VAL F CA 1
ATOM 14341 C C . VAL E 2 125 ? 142.719 150.885 147.339 1.00 9.22 91 VAL F C 1
ATOM 14342 O O . VAL E 2 125 ? 141.723 151.189 146.674 1.00 9.22 91 VAL F O 1
ATOM 14346 N N . CYS E 2 126 ? 143.437 149.798 147.073 1.00 8.19 92 CYS F N 1
ATOM 14347 C CA . CYS E 2 126 ? 143.140 148.913 145.956 1.00 8.19 92 CYS F CA 1
ATOM 14348 C C . CYS E 2 126 ? 142.035 147.916 146.265 1.00 8.19 92 CYS F C 1
ATOM 14349 O O . CYS E 2 126 ? 141.623 147.177 145.366 1.00 8.19 92 CYS F O 1
ATOM 14352 N N . THR E 2 127 ? 141.549 147.869 147.504 1.00 8.26 93 THR F N 1
ATOM 14353 C CA . THR E 2 127 ? 140.533 146.906 147.901 1.00 8.26 93 THR F CA 1
ATOM 14354 C C . THR E 2 127 ? 139.118 147.462 147.834 1.00 8.26 93 THR F C 1
ATOM 14355 O O . THR E 2 127 ? 138.165 146.677 147.797 1.00 8.26 93 THR F O 1
ATOM 14359 N N . ILE E 2 128 ? 138.954 148.787 147.818 1.00 8.97 94 ILE F N 1
ATOM 14360 C CA . ILE E 2 128 ? 137.642 149.397 147.625 1.00 8.97 94 ILE F CA 1
ATOM 14361 C C . ILE E 2 128 ? 137.408 149.829 146.187 1.00 8.97 94 ILE F C 1
ATOM 14362 O O . ILE E 2 128 ? 136.259 150.121 145.820 1.00 8.97 94 ILE F O 1
ATOM 14367 N N . ALA E 2 129 ? 138.453 149.876 145.360 1.00 6.87 95 ALA F N 1
ATOM 14368 C CA . ALA E 2 129 ? 138.345 150.292 143.968 1.00 6.87 95 ALA F CA 1
ATOM 14369 C C . ALA E 2 129 ? 138.286 149.110 143.010 1.00 6.87 95 ALA F C 1
ATOM 14370 O O . ALA E 2 129 ? 138.681 149.237 141.852 1.00 6.87 95 ALA F O 1
ATOM 14372 N N . CYS E 2 130 ? 137.813 147.961 143.469 1.00 6.35 96 CYS F N 1
ATOM 14373 C CA . CYS E 2 130 ? 137.593 146.805 142.603 1.00 6.35 96 CYS F CA 1
ATOM 14374 C C . CYS E 2 130 ? 136.117 146.447 142.655 1.00 6.35 96 CYS F C 1
ATOM 14375 O O . CYS E 2 130 ? 135.632 145.998 143.710 1.00 6.35 96 CYS F O 1
ATOM 14378 N N . PRO E 2 131 ? 135.363 146.638 141.570 1.00 6.16 97 PRO F N 1
ATOM 14379 C CA . PRO E 2 131 ? 133.903 146.464 141.640 1.00 6.16 97 PRO F CA 1
ATOM 14380 C C . PRO E 2 131 ? 133.447 145.056 141.974 1.00 6.16 97 PRO F C 1
ATOM 14381 O O . PRO E 2 131 ? 132.302 144.883 142.404 1.00 6.16 97 PRO F O 1
ATOM 14385 N N . PHE E 2 132 ? 134.287 144.044 141.781 1.00 6.00 98 PHE F N 1
ATOM 14386 C CA . PHE E 2 132 ? 133.924 142.682 142.141 1.00 6.00 98 PHE F CA 1
ATOM 14387 C C . PHE E 2 132 ? 134.513 142.246 143.473 1.00 6.00 98 PHE F C 1
ATOM 14388 O O . PHE E 2 132 ? 134.043 141.259 144.046 1.00 6.00 98 PHE F O 1
ATOM 14396 N N . GLY E 2 133 ? 135.516 142.961 143.975 1.00 6.75 99 GLY F N 1
ATOM 14397 C CA . GLY E 2 133 ? 136.073 142.702 145.287 1.00 6.75 99 GLY F CA 1
ATOM 14398 C C . GLY E 2 133 ? 136.791 141.377 145.407 1.00 6.75 99 GLY F C 1
ATOM 14399 O O . GLY E 2 133 ? 136.424 140.546 146.238 1.00 6.75 99 GLY F O 1
ATOM 14400 N N . THR E 2 134 ? 137.820 141.166 144.589 1.00 6.40 100 THR F N 1
ATOM 14401 C CA . THR E 2 134 ? 138.559 139.915 144.591 1.00 6.40 100 THR F CA 1
ATOM 14402 C C . THR E 2 134 ? 139.948 140.040 145.203 1.00 6.40 100 THR F C 1
ATOM 14403 O O . THR E 2 134 ? 140.396 139.107 145.877 1.00 6.40 100 THR F O 1
ATOM 14407 N N . ILE E 2 135 ? 140.620 141.175 145.041 1.00 6.74 101 ILE F N 1
ATOM 14408 C CA . ILE E 2 135 ? 141.886 141.436 145.715 1.00 6.74 101 ILE F CA 1
ATOM 14409 C C . ILE E 2 135 ? 141.577 141.768 147.169 1.00 6.74 101 ILE F C 1
ATOM 14410 O O . ILE E 2 135 ? 140.758 142.650 147.452 1.00 6.74 101 ILE F O 1
ATOM 14415 N N . ASN E 2 136 ? 142.197 141.047 148.098 1.00 9.70 102 ASN F N 1
ATOM 14416 C CA . ASN E 2 136 ? 141.841 141.169 149.509 1.00 9.70 102 ASN F CA 1
ATOM 14417 C C . ASN E 2 136 ? 143.080 141.448 150.351 1.00 9.70 102 ASN F C 1
ATOM 14418 O O . ASN E 2 136 ? 144.205 141.474 149.856 1.00 9.70 102 ASN F O 1
ATOM 14423 N N . TYR E 2 137 ? 142.854 141.645 151.648 1.00 16.51 103 TYR F N 1
ATOM 14424 C CA . TYR E 2 137 ? 143.879 142.076 152.589 1.00 16.51 103 TYR F CA 1
ATOM 14425 C C . TYR E 2 137 ? 144.207 140.938 153.543 1.00 16.51 103 TYR F C 1
ATOM 14426 O O . TYR E 2 137 ? 143.300 140.300 154.087 1.00 16.51 103 TYR F O 1
ATOM 14435 N N . ASN E 2 138 ? 145.497 140.678 153.735 1.00 23.38 104 ASN F N 1
ATOM 14436 C CA . ASN E 2 138 ? 145.985 139.664 154.660 1.00 23.38 104 ASN F CA 1
ATOM 14437 C C . ASN E 2 138 ? 146.709 140.369 155.798 1.00 23.38 104 ASN F C 1
ATOM 14438 O O . ASN E 2 138 ? 147.689 141.091 155.566 1.00 23.38 104 ASN F O 1
ATOM 14443 N N . GLN E 2 139 ? 146.228 140.147 157.023 1.00 33.12 105 GLN F N 1
ATOM 14444 C CA . GLN E 2 139 ? 146.735 140.830 158.205 1.00 33.12 105 GLN F CA 1
ATOM 14445 C C . GLN E 2 139 ? 147.852 140.074 158.909 1.00 33.12 105 GLN F C 1
ATOM 14446 O O . GLN E 2 139 ? 148.547 140.667 159.742 1.00 33.12 105 GLN F O 1
ATOM 14452 N N . ASP E 2 140 ? 148.026 138.783 158.613 1.00 33.04 106 ASP F N 1
ATOM 14453 C CA . ASP E 2 140 ? 149.127 138.031 159.204 1.00 33.04 106 ASP F CA 1
ATOM 14454 C C . ASP E 2 140 ? 150.470 138.593 158.762 1.00 33.04 106 ASP F C 1
ATOM 14455 O O . ASP E 2 140 ? 151.397 138.717 159.570 1.00 33.04 106 ASP F O 1
ATOM 14460 N N . THR E 2 141 ? 150.592 138.939 157.481 1.00 27.85 107 THR F N 1
ATOM 14461 C CA . THR E 2 141 ? 151.791 139.582 156.965 1.00 27.85 107 THR F CA 1
ATOM 14462 C C . THR E 2 141 ? 151.619 141.077 156.741 1.00 27.85 107 THR F C 1
ATOM 14463 O O . THR E 2 141 ? 152.622 141.792 156.654 1.00 27.85 107 THR F O 1
ATOM 14467 N N . GLY E 2 142 ? 150.383 141.564 156.656 1.00 24.19 108 GLY F N 1
ATOM 14468 C CA . GLY E 2 142 ? 150.133 142.982 156.496 1.00 24.19 108 GLY F CA 1
ATOM 14469 C C . GLY E 2 142 ? 150.214 143.465 155.064 1.00 24.19 108 GLY F C 1
ATOM 14470 O O . GLY E 2 142 ? 150.677 144.581 154.811 1.00 24.19 108 GLY F O 1
ATOM 14471 N N . LYS E 2 143 ? 149.772 142.640 154.116 1.00 17.39 109 LYS F N 1
ATOM 14472 C CA . LYS E 2 143 ? 149.865 142.960 152.692 1.00 17.39 109 LYS F CA 1
ATOM 14473 C C . LYS E 2 143 ? 148.530 142.616 152.044 1.00 17.39 109 LYS F C 1
ATOM 14474 O O . LYS E 2 143 ? 147.524 142.421 152.727 1.00 17.39 109 LYS F O 1
ATOM 14480 N N . VAL E 2 144 ? 148.505 142.569 150.714 1.00 10.72 110 VAL F N 1
ATOM 14481 C CA . VAL E 2 144 ? 147.312 142.187 149.971 1.00 10.72 110 VAL F CA 1
ATOM 14482 C C . VAL E 2 144 ? 147.617 140.940 149.152 1.00 10.72 110 VAL F C 1
ATOM 14483 O O . VAL E 2 144 ? 148.768 140.537 148.995 1.00 10.72 110 VAL F O 1
ATOM 14487 N N . GLN E 2 145 ? 146.559 140.328 148.627 1.00 7.74 111 GLN F N 1
ATOM 14488 C CA . GLN E 2 145 ? 146.712 139.096 147.868 1.00 7.74 111 GLN F CA 1
ATOM 14489 C C . GLN E 2 145 ? 145.591 138.963 146.846 1.00 7.74 111 GLN F C 1
ATOM 14490 O O . GLN E 2 145 ? 144.471 139.435 147.069 1.00 7.74 111 GLN F O 1
ATOM 14496 N N . LYS E 2 146 ? 145.919 138.318 145.726 1.00 7.64 112 LYS F N 1
ATOM 14497 C CA . LYS E 2 146 ? 145.000 138.067 144.623 1.00 7.64 112 LYS F CA 1
ATOM 14498 C C . LYS E 2 146 ? 145.554 136.907 143.804 1.00 7.64 112 LYS F C 1
ATOM 14499 O O . LYS E 2 146 ? 146.704 136.498 143.977 1.00 7.64 112 LYS F O 1
ATOM 14505 N N . CYS E 2 147 ? 144.733 136.379 142.897 1.00 5.64 113 CYS F N 1
ATOM 14506 C CA . CYS E 2 147 ? 145.152 135.264 142.055 1.00 5.64 113 CYS F CA 1
ATOM 14507 C C . CYS E 2 147 ? 146.144 135.735 141.001 1.00 5.64 113 CYS F C 1
ATOM 14508 O O . CYS E 2 147 ? 145.900 136.726 140.307 1.00 5.64 113 CYS F O 1
ATOM 14511 N N . ASP E 2 148 ? 147.260 135.016 140.869 1.00 6.90 114 ASP F N 1
ATOM 14512 C CA . ASP E 2 148 ? 148.305 135.377 139.918 1.00 6.90 114 ASP F CA 1
ATOM 14513 C C . ASP E 2 148 ? 148.562 134.281 138.890 1.00 6.90 114 ASP F C 1
ATOM 14514 O O . ASP E 2 148 ? 149.644 134.240 138.298 1.00 6.90 114 ASP F O 1
ATOM 14519 N N . LEU E 2 149 ? 147.601 133.380 138.689 1.00 6.65 115 LEU F N 1
ATOM 14520 C CA . LEU E 2 149 ? 147.645 132.285 137.722 1.00 6.65 115 LEU F CA 1
ATOM 14521 C C . LEU E 2 149 ? 148.769 131.289 137.989 1.00 6.65 115 LEU F C 1
ATOM 14522 O O . LEU E 2 149 ? 148.999 130.398 137.165 1.00 6.65 115 LEU F O 1
ATOM 14527 N N . CYS E 2 150 ? 149.472 131.420 139.119 1.00 8.17 116 CYS F N 1
ATOM 14528 C CA . CYS E 2 150 ? 150.561 130.524 139.526 1.00 8.17 116 CYS F CA 1
ATOM 14529 C C . CYS E 2 150 ? 151.661 130.436 138.472 1.00 8.17 116 CYS F C 1
ATOM 14530 O O . CYS E 2 150 ? 152.353 129.421 138.375 1.00 8.17 116 CYS F O 1
ATOM 14533 N N . GLU E 2 151 ? 151.823 131.504 137.689 1.00 9.58 117 GLU F N 1
ATOM 14534 C CA . GLU E 2 151 ? 152.799 131.583 136.601 1.00 9.58 117 GLU F CA 1
ATOM 14535 C C . GLU E 2 151 ? 152.612 130.438 135.602 1.00 9.58 117 GLU F C 1
ATOM 14536 O O . GLU E 2 151 ? 153.511 129.633 135.354 1.00 9.58 117 GLU F O 1
ATOM 14542 N N . GLY E 2 152 ? 151.415 130.386 135.027 1.00 9.20 118 GLY F N 1
ATOM 14543 C CA . GLY E 2 152 ? 151.094 129.426 133.986 1.00 9.20 118 GLY F CA 1
ATOM 14544 C C . GLY E 2 152 ? 151.065 127.981 134.430 1.00 9.20 118 GLY F C 1
ATOM 14545 O O . GLY E 2 152 ? 151.463 127.095 133.665 1.00 9.20 118 GLY F O 1
ATOM 14546 N N . ASP E 2 153 ? 150.595 127.718 135.644 1.00 9.65 119 ASP F N 1
ATOM 14547 C CA . ASP E 2 153 ? 150.497 126.353 136.146 1.00 9.65 119 ASP F CA 1
ATOM 14548 C C . ASP E 2 153 ? 149.487 126.326 137.288 1.00 9.65 119 ASP F C 1
ATOM 14549 O O . ASP E 2 153 ? 149.887 126.219 138.453 1.00 9.65 119 ASP F O 1
ATOM 14554 N N . PRO E 2 154 ? 148.187 126.430 137.007 1.00 7.52 120 PRO F N 1
ATOM 14555 C CA . PRO E 2 154 ? 147.202 126.436 138.094 1.00 7.52 120 PRO F CA 1
ATOM 14556 C C . PRO E 2 154 ? 147.179 125.113 138.843 1.00 7.52 120 PRO F C 1
ATOM 14557 O O . PRO E 2 154 ? 147.238 124.039 138.244 1.00 7.52 120 PRO F O 1
ATOM 14561 N N . ALA E 2 155 ? 147.086 125.203 140.169 1.00 6.62 121 ALA F N 1
ATOM 14562 C CA . ALA E 2 155 ? 146.956 124.031 141.020 1.00 6.62 121 ALA F CA 1
ATOM 14563 C C . ALA E 2 155 ? 145.524 123.778 141.463 1.00 6.62 121 ALA F C 1
ATOM 14564 O O . ALA E 2 155 ? 145.238 122.702 141.994 1.00 6.62 121 ALA F O 1
ATOM 14566 N N . CYS E 2 156 ? 144.625 124.742 141.269 1.00 5.48 122 CYS F N 1
ATOM 14567 C CA . CYS E 2 156 ? 143.214 124.518 141.552 1.00 5.48 122 CYS F CA 1
ATOM 14568 C C . CYS E 2 156 ? 142.542 123.690 140.468 1.00 5.48 122 CYS F C 1
ATOM 14569 O O . CYS E 2 156 ? 141.563 122.990 140.747 1.00 5.48 122 CYS F O 1
ATOM 14572 N N . ALA E 2 157 ? 143.044 123.756 139.234 1.00 4.36 123 ALA F N 1
ATOM 14573 C CA . ALA E 2 157 ? 142.461 123.004 138.132 1.00 4.36 123 ALA F CA 1
ATOM 14574 C C . ALA E 2 157 ? 142.914 121.554 138.102 1.00 4.36 123 ALA F C 1
ATOM 14575 O O . ALA E 2 157 ? 142.296 120.741 137.408 1.00 4.36 123 ALA F O 1
ATOM 14577 N N . LYS E 2 158 ? 143.975 121.213 138.831 1.00 4.02 124 LYS F N 1
ATOM 14578 C CA . LYS E 2 158 ? 144.457 119.841 138.886 1.00 4.02 124 LYS F CA 1
ATOM 14579 C C . LYS E 2 158 ? 143.819 119.029 140.002 1.00 4.02 124 LYS F C 1
ATOM 14580 O O . LYS E 2 158 ? 143.782 117.798 139.910 1.00 4.02 124 LYS F O 1
ATOM 14586 N N . ALA E 2 159 ? 143.319 119.685 141.047 1.00 2.62 125 ALA F N 1
ATOM 14587 C CA . ALA E 2 159 ? 142.737 118.999 142.190 1.00 2.62 125 ALA F CA 1
ATOM 14588 C C . ALA E 2 159 ? 141.224 118.858 142.112 1.00 2.62 125 ALA F C 1
ATOM 14589 O O . ALA E 2 159 ? 140.639 118.206 142.981 1.00 2.62 125 ALA F O 1
ATOM 14591 N N . CYS E 2 160 ? 140.580 119.440 141.109 1.00 2.28 126 CYS F N 1
ATOM 14592 C CA . CYS E 2 160 ? 139.129 119.353 140.993 1.00 2.28 126 CYS F CA 1
ATOM 14593 C C . CYS E 2 160 ? 138.740 118.045 140.313 1.00 2.28 126 CYS F C 1
ATOM 14594 O O . CYS E 2 160 ? 139.152 117.808 139.174 1.00 2.28 126 CYS F O 1
ATOM 14597 N N . PRO E 2 161 ? 137.961 117.178 140.963 1.00 1.84 127 PRO F N 1
ATOM 14598 C CA . PRO E 2 161 ? 137.589 115.905 140.332 1.00 1.84 127 PRO F CA 1
ATOM 14599 C C . PRO E 2 161 ? 136.486 116.021 139.291 1.00 1.84 127 PRO F C 1
ATOM 14600 O O . PRO E 2 161 ? 136.491 115.284 138.301 1.00 1.84 127 PRO F O 1
ATOM 14604 N N . THR E 2 162 ? 135.537 116.934 139.495 1.00 1.23 128 THR F N 1
ATOM 14605 C CA . THR E 2 162 ? 134.371 117.019 138.624 1.00 1.23 128 THR F CA 1
ATOM 14606 C C . THR E 2 162 ? 134.609 117.852 137.373 1.00 1.23 128 THR F C 1
ATOM 14607 O O . THR E 2 162 ? 133.686 117.983 136.562 1.00 1.23 128 THR F O 1
ATOM 14611 N N . ALA E 2 163 ? 135.810 118.410 137.204 1.00 0.72 129 ALA F N 1
ATOM 14612 C CA . ALA E 2 163 ? 136.172 119.239 136.051 1.00 0.72 129 ALA F CA 1
ATOM 14613 C C . ALA E 2 163 ? 135.258 120.457 135.913 1.00 0.72 129 ALA F C 1
ATOM 14614 O O . ALA E 2 163 ? 134.763 120.757 134.828 1.00 0.72 129 ALA F O 1
ATOM 14616 N N . ALA E 2 164 ? 135.031 121.159 137.020 1.00 0.29 130 ALA F N 1
ATOM 14617 C CA . ALA E 2 164 ? 134.318 122.428 137.005 1.00 0.29 130 ALA F CA 1
ATOM 14618 C C . ALA E 2 164 ? 135.254 123.623 136.925 1.00 0.29 130 ALA F C 1
ATOM 14619 O O . ALA E 2 164 ? 134.779 124.760 136.901 1.00 0.29 130 ALA F O 1
ATOM 14621 N N . ILE E 2 165 ? 136.564 123.395 136.906 1.00 0.58 131 ILE F N 1
ATOM 14622 C CA . ILE E 2 165 ? 137.555 124.431 136.649 1.00 0.58 131 ILE F CA 1
ATOM 14623 C C . ILE E 2 165 ? 138.470 123.926 135.546 1.00 0.58 131 ILE F C 1
ATOM 14624 O O . ILE E 2 165 ? 139.018 122.824 135.650 1.00 0.58 131 ILE F O 1
ATOM 14629 N N . THR E 2 166 ? 138.633 124.720 134.489 1.00 2.32 132 THR F N 1
ATOM 14630 C CA . THR E 2 166 ? 139.515 124.335 133.394 1.00 2.32 132 THR F CA 1
ATOM 14631 C C . THR E 2 166 ? 140.443 125.492 133.056 1.00 2.32 132 THR F C 1
ATOM 14632 O O . THR E 2 166 ? 140.164 126.647 133.368 1.00 2.32 132 THR F O 1
ATOM 14636 N N . TYR E 2 167 ? 141.562 125.163 132.419 1.00 3.18 133 TYR F N 1
ATOM 14637 C CA . TYR E 2 167 ? 142.569 126.135 131.999 1.00 3.18 133 TYR F CA 1
ATOM 14638 C C . TYR E 2 167 ? 142.641 126.085 130.476 1.00 3.18 133 TYR F C 1
ATOM 14639 O O . TYR E 2 167 ? 143.320 125.221 129.913 1.00 3.18 133 TYR F O 1
ATOM 14648 N N . ILE E 2 168 ? 141.946 127.002 129.802 1.00 3.02 134 ILE F N 1
ATOM 14649 C CA . ILE E 2 168 ? 141.809 126.959 128.352 1.00 3.02 134 ILE F CA 1
ATOM 14650 C C . ILE E 2 168 ? 142.256 128.297 127.775 1.00 3.02 134 ILE F C 1
ATOM 14651 O O . ILE E 2 168 ? 142.695 129.182 128.499 1.00 3.02 134 ILE F O 1
ATOM 14656 N N . ASP E 2 169 ? 142.172 128.429 126.453 1.00 2.92 135 ASP F N 1
ATOM 14657 C CA . ASP E 2 169 ? 142.629 129.650 125.802 1.00 2.92 135 ASP F CA 1
ATOM 14658 C C . ASP E 2 169 ? 141.619 130.775 125.995 1.00 2.92 135 ASP F C 1
ATOM 14659 O O . ASP E 2 169 ? 140.418 130.538 126.141 1.00 2.92 135 ASP F O 1
ATOM 14664 N N . ALA E 2 170 ? 142.127 132.011 126.000 1.00 3.22 136 ALA F N 1
ATOM 14665 C CA . ALA E 2 170 ? 141.296 133.162 126.345 1.00 3.22 136 ALA F CA 1
ATOM 14666 C C . ALA E 2 170 ? 140.193 133.380 125.319 1.00 3.22 136 ALA F C 1
ATOM 14667 O O . ALA E 2 170 ? 139.027 133.574 125.678 1.00 3.22 136 ALA F O 1
ATOM 14669 N N . ASP E 2 171 ? 140.541 133.359 124.038 1.00 3.86 137 ASP F N 1
ATOM 14670 C CA . ASP E 2 171 ? 139.526 133.400 123.000 1.00 3.86 137 ASP F CA 1
ATOM 14671 C C . ASP E 2 171 ? 138.764 132.082 122.977 1.00 3.86 137 ASP F C 1
ATOM 14672 O O . ASP E 2 171 ? 139.300 131.030 123.330 1.00 3.86 137 ASP F O 1
ATOM 14677 N N . TRP E 2 172 ? 137.498 132.151 122.565 1.00 3.75 138 TRP F N 1
ATOM 14678 C CA . TRP E 2 172 ? 136.630 130.979 122.424 1.00 3.75 138 TRP F CA 1
ATOM 14679 C C . TRP E 2 172 ? 136.501 130.208 123.740 1.00 3.75 138 TRP F C 1
ATOM 14680 O O . TRP E 2 172 ? 136.910 129.053 123.859 1.00 3.75 138 TRP F O 1
ATOM 14691 N N . THR E 2 173 ? 135.932 130.878 124.739 1.00 3.75 139 THR F N 1
ATOM 14692 C CA . THR E 2 173 ? 135.550 130.235 125.988 1.00 3.75 139 THR F CA 1
ATOM 14693 C C . THR E 2 173 ? 134.078 129.851 126.015 1.00 3.75 139 THR F C 1
ATOM 14694 O O . THR E 2 173 ? 133.588 129.387 127.048 1.00 3.75 139 THR F O 1
ATOM 14698 N N . GLY E 2 174 ? 133.363 130.034 124.911 1.00 3.66 140 GLY F N 1
ATOM 14699 C CA . GLY E 2 174 ? 131.955 129.706 124.875 1.00 3.66 140 GLY F CA 1
ATOM 14700 C C . GLY E 2 174 ? 131.594 128.682 123.822 1.00 3.66 140 GLY F C 1
ATOM 14701 O O . GLY E 2 174 ? 130.424 128.562 123.454 1.00 3.66 140 GLY F O 1
ATOM 14702 N N . LEU E 2 175 ? 132.583 127.930 123.333 1.00 3.87 141 LEU F N 1
ATOM 14703 C CA . LEU E 2 175 ? 132.331 126.985 122.248 1.00 3.87 141 LEU F CA 1
ATOM 14704 C C . LEU E 2 175 ? 131.426 125.840 122.693 1.00 3.87 141 LEU F C 1
ATOM 14705 O O . LEU E 2 175 ? 130.604 125.353 121.906 1.00 3.87 141 LEU F O 1
ATOM 14710 N N . ALA E 2 176 ? 131.566 125.390 123.942 1.00 3.55 142 ALA F N 1
ATOM 14711 C CA . ALA E 2 176 ? 130.752 124.281 124.432 1.00 3.55 142 ALA F CA 1
ATOM 14712 C C . ALA E 2 176 ? 129.276 124.659 124.490 1.00 3.55 142 ALA F C 1
ATOM 14713 O O . ALA E 2 176 ? 128.404 123.882 124.077 1.00 3.55 142 ALA F O 1
ATOM 14715 N N . ARG E 2 177 ? 128.978 125.855 125.001 1.00 3.15 143 ARG F N 1
ATOM 14716 C CA . ARG E 2 177 ? 127.593 126.305 125.074 1.00 3.15 143 ARG F CA 1
ATOM 14717 C C . ARG E 2 177 ? 127.008 126.516 123.685 1.00 3.15 143 ARG F C 1
ATOM 14718 O O . ARG E 2 177 ? 125.841 126.187 123.439 1.00 3.15 143 ARG F O 1
ATOM 14726 N N . MET E 2 178 ? 127.807 127.065 122.763 1.00 3.45 144 MET F N 1
ATOM 14727 C CA . MET E 2 178 ? 127.361 127.221 121.382 1.00 3.45 144 MET F CA 1
ATOM 14728 C C . MET E 2 178 ? 127.018 125.874 120.764 1.00 3.45 144 MET F C 1
ATOM 14729 O O . MET E 2 178 ? 125.991 125.734 120.095 1.00 3.45 144 MET F O 1
ATOM 14734 N N . GLN E 2 179 ? 127.868 124.868 120.982 1.00 4.41 145 GLN F N 1
ATOM 14735 C CA . GLN E 2 179 ? 127.612 123.549 120.414 1.00 4.41 145 GLN F CA 1
ATOM 14736 C C . GLN E 2 179 ? 126.351 122.926 121.000 1.00 4.41 145 GLN F C 1
ATOM 14737 O O . GLN E 2 179 ? 125.522 122.371 120.264 1.00 4.41 145 GLN F O 1
ATOM 14743 N N . ALA E 2 180 ? 126.179 123.026 122.321 1.00 4.30 146 ALA F N 1
ATOM 14744 C CA . ALA E 2 180 ? 124.999 122.452 122.960 1.00 4.30 146 ALA F CA 1
ATOM 14745 C C . ALA E 2 180 ? 123.721 123.124 122.471 1.00 4.30 146 ALA F C 1
ATOM 14746 O O . ALA E 2 180 ? 122.731 122.451 122.158 1.00 4.30 146 ALA F O 1
ATOM 14748 N N . TRP E 2 181 ? 123.730 124.455 122.367 1.00 4.02 147 TRP F N 1
ATOM 14749 C CA . TRP E 2 181 ? 122.518 125.152 121.951 1.00 4.02 147 TRP F CA 1
ATOM 14750 C C . TRP E 2 181 ? 122.257 124.999 120.458 1.00 4.02 147 TRP F C 1
ATOM 14751 O O . TRP E 2 181 ? 121.099 125.034 120.033 1.00 4.02 147 TRP F O 1
ATOM 14762 N N . ALA E 2 182 ? 123.306 124.820 119.650 1.00 5.28 148 ALA F N 1
ATOM 14763 C CA . ALA E 2 182 ? 123.107 124.517 118.238 1.00 5.28 148 ALA F CA 1
ATOM 14764 C C . ALA E 2 182 ? 122.481 123.144 118.056 1.00 5.28 148 ALA F C 1
ATOM 14765 O O . ALA E 2 182 ? 121.637 122.951 117.175 1.00 5.28 148 ALA F O 1
ATOM 14767 N N . ALA E 2 183 ? 122.889 122.172 118.874 1.00 5.74 149 ALA F N 1
ATOM 14768 C CA . ALA E 2 183 ? 122.258 120.859 118.812 1.00 5.74 149 ALA F CA 1
ATOM 14769 C C . ALA E 2 183 ? 120.822 120.904 119.320 1.00 5.74 149 ALA F C 1
ATOM 14770 O O . ALA E 2 183 ? 119.958 120.180 118.814 1.00 5.74 149 ALA F O 1
ATOM 14772 N N . LYS E 2 184 ? 120.546 121.742 120.323 1.00 7.04 150 LYS F N 1
ATOM 14773 C CA . LYS E 2 184 ? 119.223 121.735 120.943 1.00 7.04 150 LYS F CA 1
ATOM 14774 C C . LYS E 2 184 ? 118.195 122.516 120.130 1.00 7.04 150 LYS F C 1
ATOM 14775 O O . LYS E 2 184 ? 117.103 122.009 119.852 1.00 7.04 150 LYS F O 1
ATOM 14781 N N . ALA E 2 185 ? 118.516 123.758 119.757 1.00 9.38 151 ALA F N 1
ATOM 14782 C CA . ALA E 2 185 ? 117.535 124.619 119.100 1.00 9.38 151 ALA F CA 1
ATOM 14783 C C . ALA E 2 185 ? 117.197 124.119 117.701 1.00 9.38 151 ALA F C 1
ATOM 14784 O O . ALA E 2 185 ? 116.020 124.002 117.341 1.00 9.38 151 ALA F O 1
ATOM 14786 N N . ASN E 2 186 ? 118.214 123.812 116.900 1.00 12.15 152 ASN F N 1
ATOM 14787 C CA . ASN E 2 186 ? 117.994 123.389 115.523 1.00 12.15 152 ASN F CA 1
ATOM 14788 C C . ASN E 2 186 ? 117.473 121.960 115.474 1.00 12.15 152 ASN F C 1
ATOM 14789 O O . ASN E 2 186 ? 118.258 121.008 115.419 1.00 12.15 152 ASN F O 1
ATOM 14794 N N . THR E 2 187 ? 116.152 121.805 115.495 1.00 30.07 153 THR F N 1
ATOM 14795 C CA . THR E 2 187 ? 115.547 120.484 115.496 1.00 30.07 153 THR F CA 1
ATOM 14796 C C . THR E 2 187 ? 115.836 119.766 114.176 1.00 30.07 153 THR F C 1
ATOM 14797 O O . THR E 2 187 ? 115.976 120.406 113.129 1.00 30.07 153 THR F O 1
ATOM 14801 N N . PRO E 2 188 ? 115.982 118.444 114.204 1.00 44.97 154 PRO F N 1
ATOM 14802 C CA . PRO E 2 188 ? 116.140 117.694 112.957 1.00 44.97 154 PRO F CA 1
ATOM 14803 C C . PRO E 2 188 ? 114.813 117.512 112.237 1.00 44.97 154 PRO F C 1
ATOM 14804 O O . PRO E 2 188 ? 113.732 117.645 112.812 1.00 44.97 154 PRO F O 1
ATOM 14808 N N . ALA E 2 189 ? 114.917 117.200 110.949 1.00 61.44 155 ALA F N 1
ATOM 14809 C CA . ALA E 2 189 ? 113.743 116.961 110.110 1.00 61.44 155 ALA F CA 1
ATOM 14810 C C . ALA E 2 189 ? 113.266 115.515 110.219 1.00 61.44 155 ALA F C 1
ATOM 14811 O O . ALA E 2 189 ? 113.083 114.816 109.223 1.00 61.44 155 ALA F O 1
ATOM 14813 N N . SER E 2 190 ? 113.056 115.064 111.453 1.00 68.42 156 SER F N 1
ATOM 14814 C CA . SER E 2 190 ? 112.599 113.714 111.737 1.00 68.42 156 SER F CA 1
ATOM 14815 C C . SER E 2 190 ? 111.434 113.777 112.713 1.00 68.42 156 SER F C 1
ATOM 14816 O O . SER E 2 190 ? 111.179 114.811 113.338 1.00 68.42 156 SER F O 1
ATOM 14819 N N . ALA E 2 191 ? 110.726 112.649 112.823 1.00 74.78 157 ALA F N 1
ATOM 14820 C CA . ALA E 2 191 ? 109.507 112.527 113.629 1.00 74.78 157 ALA F CA 1
ATOM 14821 C C . ALA E 2 191 ? 108.451 113.545 113.209 1.00 74.78 157 ALA F C 1
ATOM 14822 O O . ALA E 2 191 ? 107.655 114.008 114.030 1.00 74.78 157 ALA F O 1
ATOM 14824 N N . ALA E 2 192 ? 108.436 113.891 111.925 1.00 76.88 158 ALA F N 1
ATOM 14825 C CA . ALA E 2 192 ? 107.508 114.879 111.393 1.00 76.88 158 ALA F CA 1
ATOM 14826 C C . ALA E 2 192 ? 107.330 114.674 109.895 1.00 76.88 158 ALA F C 1
ATOM 14827 O O . ALA E 2 192 ? 107.938 113.779 109.307 1.00 76.88 158 ALA F O 1
#

Sequence (1972 aa):
MGWNRKVLRVNLAEGTCTPEPLNMQWADEYLGSRGLATKYLVSETDPKVDPLSPDNKMIMATGPLTGTMASTGGRYTVVTKGPLTGAIACSNSGGFFGAEMKFAGWDMVIFEGRSPTPVYLFIENERAELRDASYLWGRSCWETEESIRAQHQDPLIRVSSIGRAGENQVMFACIVNDLHRAAGRSGVGAVMGSKNLKAVAIRGTKGVSGIRDFPGFVRATSEAKKVLAGNPVTSEGLPKFGTQVLMNVINEMGALPTRNHRDVQFEDASKISAEAMHEKRPSDGKPQLVTNAACFGCTIACGRISAIDKTHFTVKNNPKYWGASGGLEYEAAWALGAANGVGDLEALQYANLLCNEQGMDPISFGATVGAAMELYETGVLTKERIGLDAPFGSADALAKLAEMTATGEGFGKEIGLGSKRLCEKYGHPELSMSVKGQEFPAYDSRGIQGMGLAYATSNRGACHLRGYTVASEVLGVPVKTDPHVIEGKAELVKAFQDATAVFDSAGICVFTSFAWTLADVQPQIAAACDGDWSMDKLATVGERIWNMERQFNNAAGLGAQDDNLPPRLTSEPAKSGPAKGMVNRLAEMLPEYYGVRGWTPEGTPTPETLSRLGLSMGWNRKVLRVNLAEGTCTPEPLNMQWADEYLGSRGLATKYLVSETDPKVDPLSPDNKMIMATGPLTGTMASTGGRYTVVTKGPLTGAIACSNSGGFFGAEMKFAGWDMVIFEGRSPTPVYLFIENERAELRDASYLWGRSCWETEESIRAQHQDPLIRVSSIGRAGENQVMFACIVNDLHRAAGRSGVGAVMGSKNLKAVAIRGTKGVSGIRDFPGFVRATSEAKKVLAGNPVTSEGLPKFGTQVLMNVINEMGALPTRNHRDVQFEDASKISAEAMHEKRPSDGKPQLVTNAACFGCTIACGRISAIDKTHFTVKNNPKYWGASGGLEYEAAWALGAANGVGDLEALQYANLLCNEQGMDPISFGATVGAAMELYETGVLTKERIGLDAPFGSADALAKLAEMTATGEGFGKEIGLGSKRLCEKYGHPELSMSVKGQEFPAYDSRGIQGMGLAYATSNRGACHLRGYTVASEVLGVPVKTDPHVIEGKAELVKAFQDATAVFDSAGICVFTSFAWTLADVQPQIAAACDGDWSMDKLATVGERIWNMERQFNNAAGLGAQDDNLPPRLTSEPAKSGPAKGMVNRLAEMLPEYYGVRGWTPEGTPTPETLSRLGLSMWKSLHIDPAKCTGCLQCEMACSYEHTGVINPSKSRIKVFSFEHEGRKVPYTCTQCTEAWCLHSCPVDAIRLDLTTGAKMVFEDTCVGCKVCTIACPFGTINYNQDTGKVQKCDLCEGDPACAKACPTAAITYIDADWTGLARMQAWAAKANTPASAAMKHVILGNGPAGVIAAETLRRAAPTDDILLFGSEDAPPYSRMAIPYLLEGNIDESGTWLRKSPGHFDRLRIHEMRGRAVSLDSERRRILFDDGHFESWDRLLIATGSHPVRPPIPGIDLPEVQTCWTLEDARAIARFATPGARVLQLGAGFIGCIIMEALAARGVELTVVEMGDRMVPRMMTPTAGGMIRKWVEDQGVRVVTNAGVSRIDCRASNDAPLDVTLSTGEVVVADLVIVAAGVAPNIAFLEATPVHVAKGVLVDDRLQTSVPGIFAAGDVAEAPDLFTGAHLVAAIQPNAADQARVAALNMAGHEARLKGVLAINVLDTLGLISSSFGQWWGEERERGGAGVEHVDEAAYRYLSLQFKDDVLIGATSIGLTEHVGALRGLIHGRVRLGEWKERLLHSPLQFVDAYIARSQQPMALVRMWKSLHIDPAKCTGCLQCEMACSYEHTGVINPSKSRIKVFSFEHEGRKVPYTCTQCTEAWCLHSCPVDAIRLDLTTGAKMVFEDTCVGCKVCTIACPFGTINYNQDTGKVQKCDLCEGDPACAKACPTAAITYIDADWTGLARMQAWAAKANTPASAA

Radius of gyration: 44.07 Å; Cα contacts (8 Å, |Δi|>4): 4053; chains: 5; bounding box: 81×111×123 Å

InterPro domains:
  IPR001203 Aldehyde ferredoxin oxidoreductase, C-terminal [PF01314] (220-615)
  IPR013983 Aldehyde ferredoxin oxidoreductase, N-terminal [PF02730] (6-205)
  IPR013983 Aldehyde ferredoxin oxidoreductase, N-terminal [SM00790] (3-206)
  IPR013984 Aldehyde ferredoxin oxidoreductase, domain 2 [G3DSA:1.10.569.10] (242-443)
  IPR013985 Aldehyde ferredoxin oxidoreductase, domain 3 [G3DSA:1.10.599.10] (240-615)
  IPR036021 Aldehyde ferredoxin oxidoreductase-like, C-terminal [SSF48310] (213-615)
  IPR036503 Aldehyde ferredoxin oxidoreductase, N-terminal domain superfamily [G3DSA:3.60.9.10] (1-209)
  IPR036503 Aldehyde ferredoxin oxidoreductase, N-terminal domain superfamily [SSF56228] (1-208)
  IPR051919 Tungsten-dependent aldehyde ferredoxin oxidoreductase [PTHR30038] (1-615)

Secondary structure (DSSP, 8-state):
------B--EETTTB----B---TTTHHHH-SSSSHHHHHHHHHS-TTS-SSSTT-EEEEEE-TTTTSSSTT---EEEEEE-TTTSSEEEEEE-TTHHHHHHHHT--EEEEES--SS-EEEEEETTEEEEEE-TTTTT--HHHHHHHHHHHHT-TT-EEEE--HHHHTT-TT---EESSS-B--SS-HHHHHHHTTEEEEEE---S-B---S-HHHHHHHHHHHHHHHTT-SIIIIIHHHHGGGGHHHHHHHHT---BTTTTBS--TTGGGSSHHHHHSBPTTTS-BSB------TT-SS-----B---SS-TTTTT-GGG-S-B----HHHHIIIIITTT---HHHHHHHHHHHHHHT--HHHHHHHHHHHHHHHHHTSS-HHHHSS---TT-HHHHHHHHHHHHHT-TTHHHHTT-HHHHHHHTT-GGG--EETTEE--S--SSS-SHHHHHHHT-SSSS-SSSS--HHHHTS-SS----TT--TT-HHHHHHHHHHHHHHHHHTS-SGGGGT--HHHHHHHHHHHS-S---HHHHHHHHHHHHHHHHHHHHHTT--GGG----HHHHHS---SSSSTT----GGGTHHHHHHHHTB-TTS-B-HHHHHHTT--/------B--EETTTB----B---TTTHHHH-SSSHHHHHHHHTTS-S-S-SSSTT-EEEEEE-TTTTSSSTT---EEEEEE-TTTSSEEEEEE-TTHHHHHHHTT--EEEEES--SS-EEEEEETTEEEEEE-TTTTT--HHHHHHHHHHHHT-TT-EEEE--HHHHTT-TT---EETTTEE--STTHHHHHHTTTEEEEEEE--S-B---S-HHHHHHHHHHHHHHHHHSSIIIIIHHHHGGGGHHHHHHHHT---BTTTTBS--TTGGGSSSGGGSSPPTTTS--SB------TT-SS----EEE--SSSTTTTT-TTS-SEEE---HHHHHHHTTTTT---SHHHHHHHHHHHHHT--HHHHHHHHHHHHHHHHHTSS-HHHHSS---TT-HHHHHHHHHHHHHT-TTHHHHTT-HHHHHHHTT-GGG--EETTEE--S--SSS-SHHHHHHHT-BTBS-SSSS--HHHHTS-SS----TT--SS-HHHHHHHHHHHHHHHHHTS-SGGGGT--HHHHHHHHHHHSSS---HHHHHHHHHHHHHHHHHHHHHTT--GGG----HHHHH----SSTTTT----GGGTHHHHHHHHTB-TTS-B-HHHHHHHT--/--EEEEE-GGG-----HHHHHHHHHHTSSB-GGG-S-EEEEETTTTEEEEE-----SS-HHHHT-SS--EE--SSS---EE-TTT------HHHH-SSS-SEEETTTTEEE---GGGG--STTTS-SS--EEEEESS--SHHHHHHHHHHHS--S---/-EEEEE--SHHHHHHHHHHHHH-SSSEEEEE--SSSSSB-STTSHHHHHTSS-GGGGBS--STTHHHHT--EE----EEEEETTTTEEEETTS-EEE-SEEEE---EEEE----TTTTSTTEEE-SSHHHHHHHHHH--TT--EEEE--SSHHHHHHHHHHHHT---EEEESSSSSSTTTS-HHHHHHHHHHHHHHT-EEEES--EEEEE--SSTTS-EEEEESSS-EEEESEEEE--EEEE--SS-TTSSS-BSSSEE--SSS--SSTTEEE-SSSEEEEBSSS--EE----HHHHHHHHHHHHHHHHT-------B--EEEEEETTEEEEEEE-TT---GGGT-EEEEEEETTTTEEEEEEESSSSEEEEEEES--TT-SHHHHHHHTT---TTHHHHHHH-TT-HHHHHHHHHT-GGGG--/--EEEEE-TTS-----HHHHHHHHHHTSSB-TTS-SSEEEEETTTTEEEEE-----SS-HHHHH-SS--EEEETTTTEEEE-TTT-----TTTTS-TT--SEEETTTTEEE---TTTT--STTTS-SS--EEEEESS-S-HHHHHHHHHHHS--S---